Protein 6XF9 (pdb70)

InterPro domains:
  IPR002597 Herpesvirus major envelope glycoprotein [PF01673] (125-219)
  IPR002597 Herpesvirus major envelope glycoprotein [PF01673] (340-540)
  IPR002597 Herpesvirus major envelope glycoprotein [PS51988] (80-545)

Secondary structure (DSSP, 8-state):
--SS-HHHHHHTHHHHHHHHHTTSPBS-GGGSS--HHHHHHHHHTSTTSPPHHHHHHHHTT---SHHHHHHHHHHHHHTS-SSHHHHHHHHHHHHHHHHHH-SS-GGGSS-BSTTSB-HHHHIIIIIIS-TTSB--GGGHHHHHHHHHHHHHHHHHHHHSB--TTT----SSSSS-TTS----SS-HHHHHHH-STTSPBPPPSHHHHHHHHHHSBSTT-----PPTTB-TTB-SGGGSTTSS--EETTEESS-HHHHHHHH-TTHHHHHHHHHHHHHHS--B---HHHHHHHHHHSTT--TT---HHHHHHHHHS-HHHHHIIIII-HHHHHHHHH--HHHHHBPPPHHHHHHHHHHHHTT-S-S--SS---HHHHHHHHHHHHHHSSB--HHHHHHHHHHHHHHHHHTT---S-HHHHHHH--/--SS-HHHHHHTHHHHHHHHHTTSPPS-GGGSS--HHHHHHHHHTSTTS--HHHHHHHHTT---SHHHHHHHHHHHHHTS-SSHHHHHHHHHHHHHHHHHH-SSSGGGSS-BSTTSB-HHHHHIIIIIS-TTSB--GGGHHHHHHHHHHHHHHHHHHHHSB---TTT---STTT-TTSPPP--S-HHHHHHH-STTSPBPPPSHHHHHHHHHHHBSTT-----PPSSS-TTBTTGGGSTTSS--EETTEESS-HHHHHHHH-TTHHHHHHHHHHHHHHT--BS--HHHHHHHHHHSTT--TT---HHHHHHHHHS-HHHHHIIIII-HHHHHHHHH--HHHHHBPPPHHHHHHHHHHHHTTGGGS--SS---HHHHHHHHHHHHHHTSB--HHHHHHHHHHHHHHHHHTT---S-HHHHHHH--/--SS-HHHHHHTHHHHHHHHHTTSPBS-GGGSS--HHHHHHHHHTSTTS--HHHHHHHHTT--HHHHHHHHHHHHHHHTS-SSHHHHHHHHHHHHHHHHHH-SS-GGGSS-BSTTSB-HHHHIIIIIIS-TTSB--GGGHHHHHHHHHHHHHHHHHHHHSB---TTT---SSSTT-TT-----SS-HHHHHHH-STTPPBPPPSHHHHHHHHHHHBS------PPTTB-TTB-SGGGSTTSS--EETTEESS-HHHHHHHH-TTHHHHHHHHHHHHHHT--B---HHHHHHHHHHSTT--TT--SHHHHHHHHHS-HHHHHIIIII-HHHHHHHHH--HHHHHBPPPHHHHHHHHHHHHTTTT-S--SS---HHHHHHHHHHHHHHTSB--HHHHHHHHHHHHHHHHHTT-----HHHHHHH--/--SS-HHHHHHTHHHHHHHHHTTSEESSGGGSS--HHHHHHHHHTSTTS--HHHHHHHHTT---SHHHHHHHHHHHHHTS-SSHHHHHHHHHHHHHHHHHH-SSSTTSSS-BSTTSB-HHHHHIIIIIS-TTSB--GGGHHHHHHHHHHHHHHHHHHHHSB---TTT----SSTTT-TTSPPP--S-HHHHHHH-STTPPBPPPSHHHHHHHHHHHBSTT-----PPTTEETTBTTGGGSTTSS--EETTEESS-HHHHHHHH-TTHHHHHHHHHHHHHHS--B---HHHHHHHHHHSTT--TT---HHHHHHHHHS-HHHHHIIIII-HHHHHHHHH--HHHHHBPPPHHHHHHHHHHHHTTTT-S--SS---HHHHHHHHHHHHHHHSB--HHHHHHHHHHHHHHHHHTT-----HHHHHHH--/--SS-HHHHHHTHHHHHHHHHTTSPBS-GGGSS--HHHHHHHHHTSTTS--HHHHHHHHTT---HHHHHHHHHHHHHHTS-SSHHHHHHHHHHHHHHHHHH-SS-GGGSS-BSTTSB-HHHHIIIIIIS-TTSB--GGGHHHHHHHHHHHHHHHHHHHHSB---TTT---SSSTT-SSSPPP-SS-HHHHHHH-STTPPBPPPSHHHHHHHHHHHBSTT-----PPSSB-TTBTTGGGSTTSS--EETTEESS-HHHHHHHHSTTHHHHHHHHHHHHHHS--B---HHHHHHHHHHSTT--TT---HHHHHHHHHS-HHHHHIIIII-HHHHHHHHH--HHHHHBPPPHHHHHHHHHHHHTT-S-S--SS---HHHHHHHHHHHHHHHSB--HHHHHHHHHHHHHHHHHTT---S-HHHHHHH--

GO terms:
  GO:0005515 protein binding (F, IPI)

Structure (mmCIF, N/CA/C/O backbone):
data_6XF9
#
_entry.id   6XF9
#
_cell.length_a   134.987
_cell.length_b   224.042
_cell.length_c   192.270
_cell.angle_alpha   90.000
_cell.angle_beta   90.000
_cell.angle_gamma   90.000
#
_symmetry.space_group_name_H-M   'C 2 2 21'
#
loop_
_entity.id
_entity.type
_entity.pdbx_description
1 polymer 'Packaging protein UL32'
2 non-polymer 'ZINC ION'
3 water water
#
loop_
_atom_site.group_PDB
_atom_site.id
_atom_site.type_symbol
_atom_site.label_atom_id
_atom_site.label_alt_id
_atom_site.label_comp_id
_atom_site.label_asym_id
_atom_site.label_entity_id
_atom_site.label_seq_id
_atom_site.pdbx_PDB_ins_code
_atom_site.Cartn_x
_atom_site.Cartn_y
_atom_site.Cartn_z
_atom_site.occupancy
_atom_site.B_iso_or_equiv
_atom_site.auth_seq_id
_atom_site.auth_comp_id
_atom_site.auth_asym_id
_atom_site.auth_atom_id
_atom_site.pdbx_PDB_model_num
ATOM 1 N N . PHE A 1 2 ? -44.17500 123.93900 -17.23000 1.000 78.61673 2 PHE A N 1
ATOM 2 C CA . PHE A 1 2 ? -44.73500 123.21300 -18.34600 1.000 75.69317 2 PHE A CA 1
ATOM 3 C C . PHE A 1 2 ? -45.86300 122.33300 -17.95200 1.000 73.45762 2 PHE A C 1
ATOM 4 O O . PHE A 1 2 ? -45.71400 121.47700 -17.17500 1.000 73.16413 2 PHE A O 1
ATOM 12 N N . VAL A 1 3 ? -46.97700 122.51800 -18.57600 1.000 63.84687 3 VAL A N 1
ATOM 13 C CA . VAL A 1 3 ? -48.19200 121.76300 -18.26400 1.000 61.99274 3 VAL A CA 1
ATOM 14 C C . VAL A 1 3 ? -48.84400 121.09900 -19.48500 1.000 59.53516 3 VAL A C 1
ATOM 15 O O . VAL A 1 3 ? -49.06800 121.75200 -20.51300 1.000 59.51796 3 VAL A O 1
ATOM 19 N N . PRO A 1 4 ? -49.18200 119.81300 -19.40900 1.000 57.69862 4 PRO A N 1
ATOM 20 C CA . PRO A 1 4 ? -49.80400 119.12400 -20.54800 1.000 55.54249 4 PRO A CA 1
ATOM 21 C C . PRO A 1 4 ? -51.25400 119.53300 -20.75900 1.000 54.98342 4 PRO A C 1
ATOM 22 O O . PRO A 1 4 ? -51.84000 120.27300 -19.97200 1.000 56.21318 4 PRO A O 1
ATOM 26 N N . TRP A 1 5 ? -51.82800 119.01900 -21.85600 1.000 50.79926 5 TRP A N 1
ATOM 27 C CA . TRP A 1 5 ? -53.23200 119.24300 -22.23100 1.000 50.22260 5 TRP A CA 1
ATOM 28 C C . TRP A 1 5 ? -53.54600 120.70800 -22.48200 1.000 51.69599 5 TRP A C 1
ATOM 29 O O . TRP A 1 5 ? -54.62700 121.19700 -22.16000 1.000 52.28808 5 TRP A O 1
ATOM 40 N N . GLN A 1 6 ? -52.66900 121.39200 -23.18400 1.000 57.92249 6 GLN A N 1
ATOM 41 C CA . GLN A 1 6 ? -52.91500 122.78600 -23.50600 1.000 59.26116 6 GLN A CA 1
ATOM 42 C C . GLN A 1 6 ? -53.14700 122.93600 -24.98800 1.000 59.51673 6 GLN A C 1
ATOM 43 O O . GLN A 1 6 ? -52.25300 122.65100 -25.79600 1.000 59.88847 6 GLN A O 1
ATOM 49 N N . LEU A 1 7 ? -54.35200 123.40600 -25.33100 1.000 42.51782 7 LEU A N 1
ATOM 50 C CA . LEU A 1 7 ? -54.68000 123.67800 -26.72100 1.000 42.37989 7 LEU A CA 1
ATOM 51 C C . LEU A 1 7 ? -53.54900 124.40600 -27.41300 1.000 43.69108 7 LEU A C 1
ATOM 52 O O . LEU A 1 7 ? -53.19900 124.08300 -28.54800 1.000 43.19721 7 LEU A O 1
ATOM 57 N N . GLY A 1 8 ? -52.92900 125.35800 -26.71500 1.000 56.39649 8 GLY A N 1
ATOM 58 C CA . GLY A 1 8 ? -51.82100 126.09300 -27.29600 1.000 57.42342 8 GLY A CA 1
ATOM 59 C C . GLY A 1 8 ? -50.70200 125.19500 -27.77100 1.000 57.29839 8 GLY A C 1
ATOM 60 O O . GLY A 1 8 ? -50.07400 125.46800 -28.79700 1.000 58.43479 8 GLY A O 1
ATOM 61 N N . THR A 1 9 ? -50.41900 124.12200 -27.02500 1.000 59.46875 9 THR A N 1
ATOM 62 C CA . THR A 1 9 ? -49.33500 123.22300 -27.41800 1.000 59.10071 9 THR A CA 1
ATOM 63 C C . THR A 1 9 ? -49.65300 122.53700 -28.74200 1.000 59.66540 9 THR A C 1
ATOM 64 O O . THR A 1 9 ? -48.75300 122.29200 -29.56000 1.000 60.39511 9 THR A O 1
ATOM 68 N N . ILE A 1 10 ? -50.92700 122.19400 -28.95500 1.000 58.33193 10 ILE A N 1
ATOM 69 C CA . ILE A 1 10 ? -51.31800 121.54300 -30.19900 1.000 58.13295 10 ILE A CA 1
ATOM 70 C C . ILE A 1 10 ? -51.12900 122.48800 -31.37400 1.000 60.33408 10 ILE A C 1
ATOM 71 O O . ILE A 1 10 ? -50.36100 122.19600 -32.30500 1.000 60.72051 10 ILE A O 1
ATOM 76 N N . THR A 1 11 ? -51.77200 123.67000 -31.31200 1.000 66.18324 11 THR A N 1
ATOM 77 C CA . THR A 1 11 ? -51.68800 124.61400 -32.42600 1.000 65.76931 11 THR A CA 1
ATOM 78 C C . THR A 1 11 ? -50.24800 125.06300 -32.64600 1.000 67.29808 11 THR A C 1
ATOM 79 O O . THR A 1 11 ? -49.83900 125.27600 -33.79000 1.000 67.35924 11 THR A O 1
ATOM 83 N N . ARG A 1 12 ? -49.45700 125.19000 -31.58000 1.000 66.86608 12 ARG A N 1
ATOM 84 C CA . ARG A 1 12 ? -48.06100 125.57400 -31.76600 1.000 67.52448 12 ARG A CA 1
ATOM 85 C C . ARG A 1 12 ? -47.31700 124.56600 -32.62700 1.000 67.69802 12 ARG A C 1
ATOM 86 O O . ARG A 1 12 ? -46.45200 124.94500 -33.42000 1.000 68.38778 12 ARG A O 1
ATOM 94 N N . HIS A 1 13 ? -47.64100 123.27700 -32.49300 1.000 65.61447 13 HIS A N 1
ATOM 95 C CA . HIS A 1 13 ? -46.95600 122.22000 -33.23200 1.000 65.61826 13 HIS A CA 1
ATOM 96 C C . HIS A 1 13 ? -47.78400 121.61900 -34.36400 1.000 64.59316 13 HIS A C 1
ATOM 97 O O . HIS A 1 13 ? -47.48900 120.50200 -34.80600 1.000 64.11343 13 HIS A O 1
ATOM 104 N N . ARG A 1 14 ? -48.65900 122.39100 -34.93500 1.000 68.26201 14 ARG A N 1
ATOM 105 C CA . ARG A 1 14 ? -49.51000 121.92100 -35.96200 1.000 65.62003 14 ARG A CA 1
ATOM 106 C C . ARG A 1 14 ? -48.71600 121.38300 -37.11300 1.000 65.64448 14 ARG A C 1
ATOM 107 O O . ARG A 1 14 ? -49.17000 120.54200 -37.81600 1.000 63.78729 14 ARG A O 1
ATOM 115 N N . ASP A 1 15 ? -47.52100 121.87900 -37.31300 1.000 78.03985 15 ASP A N 1
ATOM 116 C CA . ASP A 1 15 ? -46.67200 121.40000 -38.40400 1.000 78.11314 15 ASP A CA 1
ATOM 117 C C . ASP A 1 15 ? -46.30100 119.93300 -38.19200 1.000 77.78168 15 ASP A C 1
ATOM 118 O O . ASP A 1 15 ? -46.59300 119.07800 -39.03800 1.000 76.16979 15 ASP A O 1
ATOM 120 N N . GLU A 1 16 ? -45.67500 119.61300 -37.05700 1.000 80.33911 16 GLU A N 1
ATOM 121 C CA . GLU A 1 16 ? -45.34000 118.21800 -36.78300 1.000 79.92577 16 GLU A CA 1
ATOM 122 C C . GLU A 1 16 ? -46.59400 117.36000 -36.66700 1.000 76.82030 16 GLU A C 1
ATOM 123 O O . GLU A 1 16 ? -46.62600 116.22300 -37.15500 1.000 75.01639 16 GLU A O 1
ATOM 129 N N . LEU A 1 17 ? -47.64600 117.89200 -36.03700 1.000 55.41743 17 LEU A N 1
ATOM 130 C CA . LEU A 1 17 ? -48.86500 117.11200 -35.83800 1.000 52.16818 17 LEU A CA 1
ATOM 131 C C . LEU A 1 17 ? -49.54000 116.76900 -37.15900 1.000 50.24709 17 LEU A C 1
ATOM 132 O O . LEU A 1 17 ? -50.23100 115.74700 -37.24700 1.000 48.44984 17 LEU A O 1
ATOM 137 N N . GLN A 1 18 ? -49.37800 117.61600 -38.17900 1.000 65.97344 18 GLN A N 1
ATOM 138 C CA . GLN A 1 18 ? -49.85500 117.27800 -39.52200 1.000 65.07177 18 GLN A CA 1
ATOM 139 C C . GLN A 1 18 ? -49.14400 116.06100 -40.11000 1.000 64.78717 18 GLN A C 1
ATOM 140 O O . GLN A 1 18 ? -49.76500 115.25900 -40.81800 1.000 63.83564 18 GLN A O 1
ATOM 146 N N . LYS A 1 19 ? -47.84600 115.90000 -39.85000 1.000 62.33015 19 LYS A N 1
ATOM 147 C CA . LYS A 1 19 ? -47.19000 114.71100 -40.38400 1.000 62.07609 19 LYS A CA 1
ATOM 148 C C . LYS A 1 19 ? -47.75900 113.46200 -39.70600 1.000 60.43576 19 LYS A C 1
ATOM 149 O O . LYS A 1 19 ? -48.05300 112.46300 -40.37800 1.000 59.66903 19 LYS A O 1
ATOM 155 N N . LEU A 1 20 ? -48.02700 113.55200 -38.38700 1.000 59.49380 20 LEU A N 1
ATOM 156 C CA . LEU A 1 20 ? -48.62200 112.45300 -37.61900 1.000 57.53441 20 LEU A CA 1
ATOM 157 C C . LEU A 1 20 ? -50.07200 112.19300 -37.99800 1.000 56.39755 20 LEU A C 1
ATOM 158 O O . LEU A 1 20 ? -50.49800 111.03200 -38.05000 1.000 55.67130 20 LEU A O 1
ATOM 163 N N . LEU A 1 21 ? -50.87700 113.24500 -38.15500 1.000 47.04739 21 LEU A N 1
ATOM 164 C CA . LEU A 1 21 ? -52.25300 113.02400 -38.57400 1.000 46.53629 21 LEU A CA 1
ATOM 165 C C . LEU A 1 21 ? -52.30000 112.38600 -39.94900 1.000 47.34754 21 LEU A C 1
ATOM 166 O O . LEU A 1 21 ? -53.09600 111.47100 -40.18900 1.000 47.24260 21 LEU A O 1
ATOM 171 N N . ALA A 1 22 ? -51.43800 112.84400 -40.86600 1.000 59.28970 22 ALA A N 1
ATOM 172 C CA . ALA A 1 22 ? -51.43400 112.29000 -42.21800 1.000 59.91176 22 ALA A CA 1
ATOM 173 C C . ALA A 1 22 ? -51.04200 110.82100 -42.20900 1.000 59.28408 22 ALA A C 1
ATOM 174 O O . ALA A 1 22 ? -51.64800 110.00300 -42.91100 1.000 59.80890 22 ALA A O 1
ATOM 176 N N . ALA A 1 23 ? -50.03200 110.46500 -41.42400 1.000 53.64005 23 ALA A N 1
ATOM 177 C CA . ALA A 1 23 ? -49.64300 109.06900 -41.31200 1.000 53.21546 23 ALA A CA 1
ATOM 178 C C . ALA A 1 23 ? -50.64400 108.22500 -40.54100 1.000 52.52241 23 ALA A C 1
ATOM 179 O O . ALA A 1 23 ? -50.39600 107.03400 -40.35200 1.000 52.75484 23 ALA A O 1
ATOM 181 N N . SER A 1 24 ? -51.75600 108.77300 -40.07100 1.000 48.28923 24 SER A N 1
ATOM 182 C CA . SER A 1 24 ? -52.67000 108.00100 -39.25100 1.000 47.93613 24 SER A CA 1
ATOM 183 C C . SER A 1 24 ? -53.98800 107.73600 -39.94500 1.000 48.92837 24 SER A C 1
ATOM 184 O O . SER A 1 24 ? -54.95200 107.32900 -39.28500 1.000 49.54862 24 SER A O 1
ATOM 187 N N . LEU A 1 25 ? -54.06600 107.95900 -41.24600 1.000 50.62283 25 LEU A N 1
ATOM 188 C CA . LEU A 1 25 ? -55.28300 107.64000 -41.96500 1.000 51.90535 25 LEU A CA 1
ATOM 189 C C . LEU A 1 25 ? -55.15700 106.29600 -42.65000 1.000 52.77887 25 LEU A C 1
ATOM 190 O O . LEU A 1 25 ? -54.06200 105.84600 -42.99700 1.000 52.23834 25 LEU A O 1
ATOM 195 N N . LEU A 1 26 ? -56.30200 105.67300 -42.86800 1.000 52.16764 26 LEU A N 1
ATOM 196 C CA . LEU A 1 26 ? -56.16000 104.38300 -43.50000 1.000 53.03577 26 LEU A CA 1
ATOM 197 C C . LEU A 1 26 ? -55.98000 104.58500 -45.00400 1.000 53.66726 26 LEU A C 1
ATOM 198 O O . LEU A 1 26 ? -56.34300 105.63900 -45.53700 1.000 53.93191 26 LEU A O 1
ATOM 203 N N . PRO A 1 27 ? -55.35700 103.62000 -45.69600 1.000 55.57788 27 PRO A N 1
ATOM 204 C CA . PRO A 1 27 ? -55.24500 103.70200 -47.16400 1.000 56.67177 27 PRO A CA 1
ATOM 205 C C . PRO A 1 27 ? -56.60500 103.59800 -47.83100 1.000 58.48488 27 PRO A C 1
ATOM 206 O O . PRO A 1 27 ? -57.45600 102.80100 -47.41500 1.000 59.35138 27 PRO A O 1
ATOM 210 N N . GLU A 1 28 ? -56.79900 104.39900 -48.89100 1.000 59.46247 28 GLU A N 1
ATOM 211 C CA . GLU A 1 28 ? -58.12700 104.47800 -49.50300 1.000 61.24983 28 GLU A CA 1
ATOM 212 C C . GLU A 1 28 ? -58.50600 103.15100 -50.16400 1.000 62.74218 28 GLU A C 1
ATOM 213 O O . GLU A 1 28 ? -59.61600 102.63600 -49.95700 1.000 63.53679 28 GLU A O 1
ATOM 215 N N . HIS A 1 29 ? -57.58600 102.54800 -50.92100 1.000 72.54486 29 HIS A N 1
ATOM 216 C CA . HIS A 1 29 ? -57.85900 101.29700 -51.63400 1.000 74.00122 29 HIS A CA 1
ATOM 217 C C . HIS A 1 29 ? -56.76900 100.29500 -51.28600 1.000 73.13241 29 HIS A C 1
ATOM 218 O O . HIS A 1 29 ? -55.84200 100.06600 -52.07600 1.000 73.92598 29 HIS A O 1
ATOM 225 N N . PRO A 1 30 ? -56.84800 99.67400 -50.10600 1.000 70.40040 30 PRO A N 1
ATOM 226 C CA . PRO A 1 30 ? -55.76300 98.76800 -49.68900 1.000 69.37782 30 PRO A CA 1
ATOM 227 C C . PRO A 1 30 ? -55.63100 97.55600 -50.58800 1.000 71.30466 30 PRO A C 1
ATOM 228 O O . PRO A 1 30 ? -54.51200 97.07000 -50.80300 1.000 71.20320 30 PRO A O 1
ATOM 232 N N . GLU A 1 31 ? -56.74400 97.07300 -51.15100 1.000 78.55970 31 GLU A N 1
ATOM 233 C CA . GLU A 1 31 ? -56.74000 95.85500 -51.95800 1.000 80.52233 31 GLU A CA 1
ATOM 234 C C . GLU A 1 31 ? -55.96000 96.01300 -53.26000 1.000 82.25727 31 GLU A C 1
ATOM 235 O O . GLU A 1 31 ? -55.65900 95.00200 -53.90800 1.000 84.07735 31 GLU A O 1
ATOM 241 N N . GLU A 1 32 ? -55.63600 97.24500 -53.65400 1.000 73.59655 32 GLU A N 1
ATOM 242 C CA . GLU A 1 32 ? -54.99000 97.54500 -54.92200 1.000 75.23911 32 GLU A CA 1
ATOM 243 C C . GLU A 1 32 ? -53.47800 97.71700 -54.83500 1.000 74.15997 32 GLU A C 1
ATOM 244 O O . GLU A 1 32 ? -52.86000 98.03200 -55.85400 1.000 75.78076 32 GLU A O 1
ATOM 250 N N . SER A 1 33 ? -52.87300 97.59300 -53.65400 1.000 74.46961 33 SER A N 1
ATOM 251 C CA . SER A 1 33 ? -51.41900 97.55600 -53.52200 1.000 73.46686 33 SER A CA 1
ATOM 252 C C . SER A 1 33 ? -51.00700 96.32000 -52.73900 1.000 72.77842 33 SER A C 1
ATOM 253 O O . SER A 1 33 ? -51.78200 95.78700 -51.94000 1.000 72.38326 33 SER A O 1
ATOM 256 N N . LEU A 1 34 ? -49.79900 95.82900 -53.01000 1.000 64.20742 34 LEU A N 1
ATOM 257 C CA . LEU A 1 34 ? -49.34000 94.63900 -52.29900 1.000 63.56264 34 LEU A CA 1
ATOM 258 C C . LEU A 1 34 ? -49.04300 94.93600 -50.83400 1.000 61.10781 34 LEU A C 1
ATOM 259 O O . LEU A 1 34 ? -49.11700 94.03600 -49.98800 1.000 60.55071 34 LEU A O 1
ATOM 264 N N . GLY A 1 35 ? -48.71700 96.18200 -50.51400 1.000 58.65734 35 GLY A N 1
ATOM 265 C CA . GLY A 1 35 ? -48.45400 96.57100 -49.14500 1.000 56.53699 35 GLY A CA 1
ATOM 266 C C . GLY A 1 35 ? -48.47000 98.07800 -49.05400 1.000 55.70754 35 GLY A C 1
ATOM 267 O O . GLY A 1 35 ? -48.71500 98.77600 -50.04200 1.000 56.77893 35 GLY A O 1
ATOM 268 N N . ASN A 1 36 ? -48.17900 98.57400 -47.84600 1.000 72.55256 36 ASN A N 1
ATOM 269 C CA . ASN A 1 36 ? -48.16300 100.00700 -47.55100 1.000 71.72978 36 ASN A CA 1
ATOM 270 C C . ASN A 1 36 ? -47.19600 100.25000 -46.39100 1.000 70.95839 36 ASN A C 1
ATOM 271 O O . ASN A 1 36 ? -47.31100 99.59800 -45.34000 1.000 70.69581 36 ASN A O 1
ATOM 276 N N . PRO A 1 37 ? -46.22900 101.16100 -46.53300 1.000 54.46531 37 PRO A N 1
ATOM 277 C CA . PRO A 1 37 ? -45.24400 101.32700 -45.45800 1.000 54.19094 37 PRO A CA 1
ATOM 278 C C . PRO A 1 37 ? -45.85300 101.76400 -44.13100 1.000 53.14000 37 PRO A C 1
ATOM 279 O O . PRO A 1 37 ? -45.28700 101.43700 -43.08100 1.000 53.39551 37 PRO A O 1
ATOM 283 N N . ILE A 1 38 ? -46.97300 102.49500 -44.12000 1.000 62.08138 38 ILE A N 1
ATOM 284 C CA . ILE A 1 38 ? -47.59800 102.83600 -42.84100 1.000 61.07293 38 ILE A CA 1
ATOM 285 C C . ILE A 1 38 ? -48.13100 101.58800 -42.15800 1.000 61.34927 38 ILE A C 1
ATOM 286 O O . ILE A 1 38 ? -47.74300 101.26900 -41.03000 1.000 61.53621 38 ILE A O 1
ATOM 291 N N . MET A 1 39 ? -48.99200 100.83300 -42.85200 1.000 64.58836 39 MET A N 1
ATOM 292 C CA . MET A 1 39 ? -49.57000 99.62400 -42.26500 1.000 64.90733 39 MET A CA 1
ATOM 293 C C . MET A 1 39 ? -48.49600 98.61400 -41.88600 1.000 65.59805 39 MET A C 1
ATOM 294 O O . MET A 1 39 ? -48.65500 97.87400 -40.91000 1.000 66.17003 39 MET A O 1
ATOM 299 N N . THR A 1 40 ? -47.40200 98.55300 -42.63700 1.000 50.51088 40 THR A N 1
ATOM 300 C CA . THR A 1 40 ? -46.33700 97.63300 -42.25300 1.000 51.49555 40 THR A CA 1
ATOM 301 C C . THR A 1 40 ? -45.69700 98.06300 -40.94900 1.000 51.44811 40 THR A C 1
ATOM 302 O O . THR A 1 40 ? -45.30200 97.21100 -40.14400 1.000 52.42800 40 THR A O 1
ATOM 306 N N . GLN A 1 41 ? -45.56200 99.38400 -40.73300 1.000 58.53388 41 GLN A N 1
ATOM 307 C CA . GLN A 1 41 ? -44.89100 99.88000 -39.53300 1.000 58.47356 41 GLN A CA 1
ATOM 308 C C . GLN A 1 41 ? -45.79600 99.77400 -38.31000 1.000 57.80915 41 GLN A C 1
ATOM 309 O O . GLN A 1 41 ? -45.38000 99.25500 -37.27000 1.000 58.68570 41 GLN A O 1
ATOM 315 N N . ILE A 1 42 ? -47.06000 100.17600 -38.42900 1.000 53.54746 42 ILE A N 1
ATOM 316 C CA . ILE A 1 42 ? -47.98500 99.98700 -37.31300 1.000 53.36610 42 ILE A CA 1
ATOM 317 C C . ILE A 1 42 ? -48.04600 98.51900 -36.92800 1.000 54.81825 42 ILE A C 1
ATOM 318 O O . ILE A 1 42 ? -47.93700 98.15200 -35.75400 1.000 55.80584 42 ILE A O 1
ATOM 323 N N . HIS A 1 43 ? -48.19000 97.65800 -37.92100 1.000 49.11874 43 HIS A N 1
ATOM 324 C CA . HIS A 1 43 ? -48.22500 96.22200 -37.69200 1.000 50.44864 43 HIS A CA 1
ATOM 325 C C . HIS A 1 43 ? -46.93800 95.72200 -37.05000 1.000 51.54365 43 HIS A C 1
ATOM 326 O O . HIS A 1 43 ? -46.96000 94.76200 -36.27800 1.000 52.95395 43 HIS A O 1
ATOM 333 N N . GLN A 1 44 ? -45.80200 96.34300 -37.35200 1.000 52.66214 44 GLN A N 1
ATOM 334 C CA . GLN A 1 44 ? -44.57700 95.93100 -36.67500 1.000 54.05463 44 GLN A CA 1
ATOM 335 C C . GLN A 1 44 ? -44.60300 96.34500 -35.21000 1.000 54.29508 44 GLN A C 1
ATOM 336 O O . GLN A 1 44 ? -44.08000 95.62900 -34.34700 1.000 55.92746 44 GLN A O 1
ATOM 342 N N . SER A 1 45 ? -45.18300 97.51500 -34.91200 1.000 46.55620 45 SER A N 1
ATOM 343 C CA . SER A 1 45 ? -45.24200 97.97100 -33.53000 1.000 46.46621 45 SER A CA 1
ATOM 344 C C . SER A 1 45 ? -46.11300 97.06300 -32.67400 1.000 47.64249 45 SER A C 1
ATOM 345 O O . SER A 1 45 ? -45.92800 97.01100 -31.45200 1.000 48.45671 45 SER A O 1
ATOM 348 N N . LEU A 1 46 ? -47.07900 96.36100 -33.28600 1.000 40.60183 46 LEU A N 1
ATOM 349 C CA . LEU A 1 46 ? -47.97400 95.45000 -32.58200 1.000 41.99730 46 LEU A CA 1
ATOM 350 C C . LEU A 1 46 ? -47.45900 94.01000 -32.57800 1.000 43.97480 46 LEU A C 1
ATOM 351 O O . LEU A 1 46 ? -48.23900 93.08400 -32.33600 1.000 44.96100 46 LEU A O 1
ATOM 356 N N . GLN A 1 47 ? -46.17600 93.79600 -32.82700 1.000 57.42938 47 GLN A N 1
ATOM 357 C CA . GLN A 1 47 ? -45.75500 92.41900 -32.63800 1.000 59.27053 47 GLN A CA 1
ATOM 358 C C . GLN A 1 47 ? -45.06100 92.29000 -31.28800 1.000 61.52450 47 GLN A C 1
ATOM 359 O O . GLN A 1 47 ? -44.22000 93.12800 -30.95200 1.000 61.49724 47 GLN A O 1
ATOM 365 N N . PRO A 1 48 ? -45.31600 91.24400 -30.49100 1.000 50.52464 48 PRO A N 1
ATOM 366 C CA . PRO A 1 48 ? -44.97300 91.32700 -29.05600 1.000 51.36755 48 PRO A CA 1
ATOM 367 C C . PRO A 1 48 ? -43.50200 91.56100 -28.76200 1.000 52.18247 48 PRO A C 1
ATOM 368 O O . PRO A 1 48 ? -43.17900 92.13400 -27.71000 1.000 52.37788 48 PRO A O 1
ATOM 372 N N . SER A 1 49 ? -42.59500 91.17400 -29.65300 1.000 54.12381 49 SER A N 1
ATOM 373 C CA . SER A 1 49 ? -41.17400 91.33600 -29.37600 1.000 55.11940 49 SER A CA 1
ATOM 374 C C . SER A 1 49 ? -40.56800 92.49800 -30.12100 1.000 54.46626 49 SER A C 1
ATOM 375 O O . SER A 1 49 ? -39.33700 92.61700 -30.14900 1.000 55.63231 49 SER A O 1
ATOM 378 N N . SER A 1 50 ? -41.40300 93.38400 -30.69300 1.000 48.21546 50 SER A N 1
ATOM 379 C CA . SER A 1 50 ? -40.85800 94.59900 -31.25400 1.000 47.16894 50 SER A CA 1
ATOM 380 C C . SER A 1 50 ? -40.53800 95.56400 -30.12300 1.000 47.91207 50 SER A C 1
ATOM 381 O O . SER A 1 50 ? -41.17000 95.52500 -29.06500 1.000 47.95428 50 SER A O 1
ATOM 384 N N . PRO A 1 51 ? -39.53600 96.41200 -30.29800 1.000 53.19379 51 PRO A N 1
ATOM 385 C CA . PRO A 1 51 ? -39.25200 97.40700 -29.26900 1.000 53.67542 51 PRO A CA 1
ATOM 386 C C . PRO A 1 51 ? -40.39500 98.40400 -29.19900 1.000 50.78490 51 PRO A C 1
ATOM 387 O O . PRO A 1 51 ? -41.24400 98.48300 -30.09500 1.000 48.40245 51 PRO A O 1
ATOM 391 N N . CYS A 1 52 ? -40.45200 99.11200 -28.07200 1.000 53.74307 52 CYS A N 1
ATOM 392 C CA . CYS A 1 52 ? -41.33900 100.25500 -27.95700 1.000 50.72954 52 CYS A CA 1
ATOM 393 C C . CYS A 1 52 ? -40.62200 101.44800 -28.57200 1.000 50.49707 52 CYS A C 1
ATOM 394 O O . CYS A 1 52 ? -39.54600 101.83000 -28.11000 1.000 52.82920 52 CYS A O 1
ATOM 397 N N . ARG A 1 53 ? -41.15800 102.00700 -29.64500 1.000 52.86419 53 ARG A N 1
ATOM 398 C CA . ARG A 1 53 ? -40.41000 103.07500 -30.29400 1.000 55.42468 53 ARG A CA 1
ATOM 399 C C . ARG A 1 53 ? -40.22100 104.27200 -29.36500 1.000 56.07147 53 ARG A C 1
ATOM 400 O O . ARG A 1 53 ? -39.14100 104.87800 -29.34300 1.000 60.65879 53 ARG A O 1
ATOM 408 N N . VAL A 1 54 ? -41.22100 104.58200 -28.53000 1.000 41.50629 54 VAL A N 1
ATOM 409 C CA . VAL A 1 54 ? -41.08200 105.72400 -27.62500 1.000 41.59839 54 VAL A CA 1
ATOM 410 C C . VAL A 1 54 ? -40.05600 105.42800 -26.53600 1.000 45.22481 54 VAL A C 1
ATOM 411 O O . VAL A 1 54 ? -39.24500 106.28900 -26.18700 1.000 48.32958 54 VAL A O 1
ATOM 415 N N . CYS A 1 55 ? -40.06800 104.21800 -25.97300 1.000 42.17159 55 CYS A N 1
ATOM 416 C CA . CYS A 1 55 ? -38.99800 103.85700 -25.04800 1.000 46.42282 55 CYS A CA 1
ATOM 417 C C . CYS A 1 55 ? -37.63700 103.94100 -25.71900 1.000 52.74864 55 CYS A C 1
ATOM 418 O O . CYS A 1 55 ? -36.64700 104.26100 -25.06000 1.000 56.38277 55 CYS A O 1
ATOM 421 N N . GLN A 1 56 ? -37.55800 103.61200 -27.01500 1.000 52.09387 56 GLN A N 1
ATOM 422 C CA . GLN A 1 56 ? -36.27700 103.63900 -27.72700 1.000 58.09114 56 GLN A CA 1
ATOM 423 C C . GLN A 1 56 ? -35.83200 105.06700 -28.01100 1.000 60.19440 56 GLN A C 1
ATOM 424 O O . GLN A 1 56 ? -34.63700 105.37700 -27.96200 1.000 65.84768 56 GLN A O 1
ATOM 430 N N . LEU A 1 57 ? -36.77800 105.94700 -28.32500 1.000 52.42803 57 LEU A N 1
ATOM 431 C CA . LEU A 1 57 ? -36.44800 107.35900 -28.45700 1.000 54.68761 57 LEU A CA 1
ATOM 432 C C . LEU A 1 57 ? -35.84400 107.89500 -27.16400 1.000 55.64223 57 LEU A C 1
ATOM 433 O O . LEU A 1 57 ? -34.74000 108.45800 -27.17200 1.000 59.44967 57 LEU A O 1
ATOM 438 N N . LEU A 1 58 ? -36.52300 107.65500 -26.02800 1.000 57.83807 58 LEU A N 1
ATOM 439 C CA . LEU A 1 58 ? -36.09700 108.25200 -24.76300 1.000 57.31639 58 LEU A CA 1
ATOM 440 C C . LEU A 1 58 ? -34.71000 107.77700 -24.34900 1.000 62.04326 58 LEU A C 1
ATOM 441 O O . LEU A 1 58 ? -33.83300 108.59800 -24.05900 1.000 64.17524 58 LEU A O 1
ATOM 446 N N . PHE A 1 59 ? -34.45700 106.46500 -24.38700 1.000 59.06135 59 PHE A N 1
ATOM 447 C CA . PHE A 1 59 ? -33.13800 106.00300 -23.95900 1.000 63.05690 59 PHE A CA 1
ATOM 448 C C . PHE A 1 59 ? -32.03100 106.55300 -24.83500 1.000 67.00115 59 PHE A C 1
ATOM 449 O O . PHE A 1 59 ? -30.96000 106.91600 -24.33600 1.000 68.85747 59 PHE A O 1
ATOM 457 N N . SER A 1 60 ? -32.25400 106.59000 -26.14500 1.000 66.17154 60 SER A N 1
ATOM 458 C CA . SER A 1 60 ? -31.26700 107.18700 -27.03000 1.000 69.03698 60 SER A CA 1
ATOM 459 C C . SER A 1 60 ? -30.96400 108.62600 -26.62100 1.000 67.98976 60 SER A C 1
ATOM 460 O O . SER A 1 60 ? -29.84000 109.10200 -26.81700 1.000 69.95201 60 SER A O 1
ATOM 463 N N . LEU A 1 61 ? -31.96100 109.34000 -26.07400 1.000 76.76165 61 LEU A N 1
ATOM 464 C CA . LEU A 1 61 ? -31.81000 110.71900 -25.62400 1.000 75.33585 61 LEU A CA 1
ATOM 465 C C . LEU A 1 61 ? -31.21700 110.83400 -24.21500 1.000 75.36132 61 LEU A C 1
ATOM 466 O O . LEU A 1 61 ? -31.50600 111.82400 -23.53700 1.000 73.39899 61 LEU A O 1
ATOM 471 N N . VAL A 1 62 ? -30.78500 109.73700 -23.64000 1.000 84.44683 62 VAL A N 1
ATOM 472 C CA . VAL A 1 62 ? -30.32800 109.83900 -22.27400 1.000 83.99437 62 VAL A CA 1
ATOM 473 C C . VAL A 1 62 ? -28.99100 109.20800 -22.13400 1.000 87.61972 62 VAL A C 1
ATOM 474 O O . VAL A 1 62 ? -28.57400 108.87500 -21.02500 1.000 88.46145 62 VAL A O 1
ATOM 478 N N . ARG A 1 63 ? -28.29300 109.02400 -23.24100 1.000 88.97558 63 ARG A N 1
ATOM 479 C CA . ARG A 1 63 ? -27.08800 108.34800 -23.02900 1.000 91.36594 63 ARG A CA 1
ATOM 480 C C . ARG A 1 63 ? -25.98400 109.28100 -23.45400 1.000 93.38217 63 ARG A C 1
ATOM 481 O O . ARG A 1 63 ? -25.23800 109.77600 -22.61900 1.000 94.22165 63 ARG A O 1
ATOM 489 N N . PRO A 1 68 ? -30.67800 116.76900 -19.56300 1.000 97.47339 68 PRO A N 1
ATOM 490 C CA . PRO A 1 68 ? -30.86500 117.93500 -18.71300 1.000 98.75586 68 PRO A CA 1
ATOM 491 C C . PRO A 1 68 ? -31.21700 117.51500 -17.36100 1.000 98.13175 68 PRO A C 1
ATOM 492 O O . PRO A 1 68 ? -30.74000 116.48800 -16.95100 1.000 98.30182 68 PRO A O 1
ATOM 496 N N . MET A 1 69 ? -31.99800 118.32200 -16.66600 1.000 119.00763 69 MET A N 1
ATOM 497 C CA . MET A 1 69 ? -32.37700 118.00900 -15.30200 1.000 118.93120 69 MET A CA 1
ATOM 498 C C . MET A 1 69 ? -33.87800 117.99900 -15.07500 1.000 114.26775 69 MET A C 1
ATOM 499 O O . MET A 1 69 ? -34.39900 117.19600 -14.33300 1.000 112.18958 69 MET A O 1
ATOM 504 N N . GLY A 1 70 ? -34.56800 118.88600 -15.77400 1.000 88.16862 70 GLY A N 1
ATOM 505 C CA . GLY A 1 70 ? -35.99600 119.05200 -15.66200 1.000 84.50981 70 GLY A CA 1
ATOM 506 C C . GLY A 1 70 ? -36.73500 118.24200 -16.68600 1.000 79.50763 70 GLY A C 1
ATOM 507 O O . GLY A 1 70 ? -37.90900 118.39300 -16.86200 1.000 76.32573 70 GLY A O 1
ATOM 508 N N . PHE A 1 71 ? -36.01000 117.44000 -17.43600 1.000 67.71998 71 PHE A N 1
ATOM 509 C CA . PHE A 1 71 ? -36.61600 116.59000 -18.39400 1.000 64.99937 71 PHE A CA 1
ATOM 510 C C . PHE A 1 71 ? -37.43600 115.61800 -17.62700 1.000 62.34020 71 PHE A C 1
ATOM 511 O O . PHE A 1 71 ? -38.57500 115.42900 -17.90600 1.000 58.86841 71 PHE A O 1
ATOM 519 N N . PHE A 1 72 ? -36.88900 115.07700 -16.56600 1.000 79.19652 72 PHE A N 1
ATOM 520 C CA . PHE A 1 72 ? -37.71600 114.04500 -15.97700 1.000 76.52068 72 PHE A CA 1
ATOM 521 C C . PHE A 1 72 ? -38.97700 114.64500 -15.37300 1.000 73.23444 72 PHE A C 1
ATOM 522 O O . PHE A 1 72 ? -40.01400 113.97500 -15.31700 1.000 70.34450 72 PHE A O 1
ATOM 530 N N . GLU A 1 73 ? -38.94100 115.91500 -14.97300 1.000 78.06321 73 GLU A N 1
ATOM 531 C CA . GLU A 1 73 ? -40.14800 116.47700 -14.38700 1.000 77.01367 73 GLU A CA 1
ATOM 532 C C . GLU A 1 73 ? -41.18000 116.81500 -15.44600 1.000 73.71010 73 GLU A C 1
ATOM 533 O O . GLU A 1 73 ? -42.38600 116.70300 -15.19200 1.000 71.34767 73 GLU A O 1
ATOM 539 N N . ASP A 1 74 ? -40.75000 117.19700 -16.64600 1.000 66.62915 74 ASP A N 1
ATOM 540 C CA . ASP A 1 74 ? -41.77000 117.44100 -17.65600 1.000 63.89166 74 ASP A CA 1
ATOM 541 C C . ASP A 1 74 ? -42.29300 116.13200 -18.22200 1.000 60.06586 74 ASP A C 1
ATOM 542 O O . ASP A 1 74 ? -43.50900 115.98600 -18.41900 1.000 57.49891 74 ASP A O 1
ATOM 547 N N . TYR A 1 75 ? -41.40300 115.15400 -18.44700 1.000 58.75891 75 TYR A N 1
ATOM 548 C CA . TYR A 1 75 ? -41.86600 113.85900 -18.93800 1.000 57.39973 75 TYR A CA 1
ATOM 549 C C . TYR A 1 75 ? -42.78700 113.19100 -17.93200 1.000 54.75035 75 TYR A C 1
ATOM 550 O O . TYR A 1 75 ? -43.84400 112.67200 -18.30600 1.000 52.35685 75 TYR A O 1
ATOM 559 N N . ALA A 1 76 ? -42.42600 113.22100 -16.64600 1.000 50.66533 76 ALA A N 1
ATOM 560 C CA . ALA A 1 76 ? -43.26800 112.58500 -15.64500 1.000 48.96300 76 ALA A CA 1
ATOM 561 C C . ALA A 1 76 ? -44.63800 113.25200 -15.54600 1.000 47.79729 76 ALA A C 1
ATOM 562 O O . ALA A 1 76 ? -45.59700 112.62800 -15.07800 1.000 46.52644 76 ALA A O 1
ATOM 564 N N . CYS A 1 77 ? -44.74500 114.53000 -15.92100 1.000 61.92101 77 CYS A N 1
ATOM 565 C CA . CYS A 1 77 ? -46.04500 115.19800 -15.93700 1.000 60.95087 77 CYS A CA 1
ATOM 566 C C . CYS A 1 77 ? -46.91400 114.69500 -17.08200 1.000 58.33812 77 CYS A C 1
ATOM 567 O O . CYS A 1 77 ? -48.14600 114.56400 -16.93600 1.000 56.99727 77 CYS A O 1
ATOM 570 N N . LEU A 1 78 ? -46.29900 114.51700 -18.26000 1.000 54.97981 78 LEU A N 1
ATOM 571 C CA . LEU A 1 78 ? -46.99900 113.90900 -19.38100 1.000 52.52830 78 LEU A CA 1
ATOM 572 C C . LEU A 1 78 ? -47.52800 112.53900 -18.98700 1.000 51.06712 78 LEU A C 1
ATOM 573 O O . LEU A 1 78 ? -48.72900 112.25700 -19.11300 1.000 49.91789 78 LEU A O 1
ATOM 578 N N . CYS A 1 79 ? -46.65100 111.70300 -18.42400 1.000 49.51370 79 CYS A N 1
ATOM 579 C CA . CYS A 1 79 ? -47.05200 110.38000 -17.96100 1.000 49.14596 79 CYS A CA 1
ATOM 580 C C . CYS A 1 79 ? -48.19700 110.45500 -16.93700 1.000 48.48433 79 CYS A C 1
ATOM 581 O O . CYS A 1 79 ? -49.16200 109.68100 -17.01700 1.000 47.91114 79 CYS A O 1
ATOM 584 N N . PHE A 1 80 ? -48.10600 111.36300 -15.95900 1.000 44.42441 80 PHE A N 1
ATOM 585 C CA . PHE A 1 80 ? -49.18600 111.51700 -14.98100 1.000 44.76224 80 PHE A CA 1
ATOM 586 C C . PHE A 1 80 ? -50.51100 111.92500 -15.64300 1.000 43.57245 80 PHE A C 1
ATOM 587 O O . PHE A 1 80 ? -51.57700 111.42300 -15.26400 1.000 43.38822 80 PHE A O 1
ATOM 595 N N . PHE A 1 81 ? -50.48500 112.85600 -16.60800 1.000 48.42194 81 PHE A N 1
ATOM 596 C CA . PHE A 1 81 ? -51.74100 113.25000 -17.25800 1.000 47.65165 81 PHE A CA 1
ATOM 597 C C . PHE A 1 81 ? -52.32000 112.10400 -18.07000 1.000 46.15835 81 PHE A C 1
ATOM 598 O O . PHE A 1 81 ? -53.54100 111.89300 -18.07600 1.000 46.24000 81 PHE A O 1
ATOM 606 N N . CYS A 1 82 ? -51.46700 111.37000 -18.79100 1.000 44.12679 82 CYS A N 1
ATOM 607 C CA . CYS A 1 82 ? -51.94800 110.23700 -19.58000 1.000 43.56733 82 CYS A CA 1
ATOM 608 C C . CYS A 1 82 ? -52.61200 109.21000 -18.68100 1.000 44.32315 82 CYS A C 1
ATOM 609 O O . CYS A 1 82 ? -53.70100 108.69700 -18.98700 1.000 44.57868 82 CYS A O 1
ATOM 612 N N . LEU A 1 83 ? -51.97300 108.94200 -17.53800 1.000 38.38749 83 LEU A N 1
ATOM 613 C CA . LEU A 1 83 ? -52.48400 108.02500 -16.52800 1.000 39.80945 83 LEU A CA 1
ATOM 614 C C . LEU A 1 83 ? -53.89300 108.37000 -16.07500 1.000 40.38698 83 LEU A C 1
ATOM 615 O O . LEU A 1 83 ? -54.63300 107.47900 -15.65900 1.000 42.13300 83 LEU A O 1
ATOM 620 N N . TYR A 1 84 ? -54.29300 109.64000 -16.13200 1.000 38.25465 84 TYR A N 1
ATOM 621 C CA . TYR A 1 84 ? -55.64000 110.01900 -15.72200 1.000 39.07453 84 TYR A CA 1
ATOM 622 C C . TYR A 1 84 ? -56.47600 110.46400 -16.91200 1.000 38.63910 84 TYR A C 1
ATOM 623 O O . TYR A 1 84 ? -57.46400 111.19200 -16.76500 1.000 39.42490 84 TYR A O 1
ATOM 632 N N . ALA A 1 85 ? -56.11500 109.98300 -18.09600 1.000 37.56552 85 ALA A N 1
ATOM 633 C CA . ALA A 1 85 ? -56.83100 110.33800 -19.30100 1.000 37.60424 85 ALA A CA 1
ATOM 634 C C . ALA A 1 85 ? -57.40400 109.09900 -19.94800 1.000 38.75469 85 ALA A C 1
ATOM 635 O O . ALA A 1 85 ? -56.78400 108.03200 -19.90400 1.000 38.58766 85 ALA A O 1
ATOM 637 N N . PRO A 1 86 ? -58.57200 109.20700 -20.57000 1.000 41.21897 86 PRO A N 1
ATOM 638 C CA . PRO A 1 86 ? -59.15200 108.05900 -21.25500 1.000 42.93532 86 PRO A CA 1
ATOM 639 C C . PRO A 1 86 ? -58.33200 107.68700 -22.46900 1.000 41.91334 86 PRO A C 1
ATOM 640 O O . PRO A 1 86 ? -57.39200 108.37600 -22.86700 1.000 40.14015 86 PRO A O 1
ATOM 644 N N . HIS A 1 87 ? -58.52800 106.45500 -22.93700 1.000 37.43134 87 HIS A N 1
ATOM 645 C CA A HIS A 1 87 ? -58.01300 106.07700 -24.25100 0.500 36.96389 87 HIS A CA 1
ATOM 646 C CA B HIS A 1 87 ? -57.94700 106.08200 -24.29400 0.500 36.86008 87 HIS A CA 1
ATOM 647 C C . HIS A 1 87 ? -58.97400 106.47700 -25.51800 1.000 39.46779 87 HIS A C 1
ATOM 648 O O . HIS A 1 87 ? -60.15800 106.10900 -25.72000 1.000 43.03162 87 HIS A O 1
ATOM 661 N N . CYS A 1 88 ? -58.48200 107.43200 -26.25700 1.000 44.57982 88 CYS A N 1
ATOM 662 C CA . CYS A 1 88 ? -59.31400 107.97300 -27.30700 1.000 46.94089 88 CYS A CA 1
ATOM 663 C C . CYS A 1 88 ? -58.39800 108.67200 -28.28500 1.000 45.63446 88 CYS A C 1
ATOM 664 O O . CYS A 1 88 ? -57.16700 108.58700 -28.17200 1.000 43.30318 88 CYS A O 1
ATOM 667 N N . TRP A 1 89 ? -58.99000 109.33700 -29.27500 1.000 47.65985 89 TRP A N 1
ATOM 668 C CA . TRP A 1 89 ? -58.14900 110.08500 -30.19900 1.000 47.27062 89 TRP A CA 1
ATOM 669 C C . TRP A 1 89 ? -57.53500 111.31200 -29.51900 1.000 46.28413 89 TRP A C 1
ATOM 670 O O . TRP A 1 89 ? -56.32500 111.56600 -29.65500 1.000 45.45587 89 TRP A O 1
ATOM 681 N N . THR A 1 90 ? -58.34700 112.06700 -28.76000 1.000 41.65985 90 THR A N 1
ATOM 682 C CA . THR A 1 90 ? -57.87300 113.31400 -28.15600 1.000 40.76282 90 THR A CA 1
ATOM 683 C C . THR A 1 90 ? -56.69600 113.07500 -27.21800 1.000 39.83697 90 THR A C 1
ATOM 684 O O . THR A 1 90 ? -55.73500 113.85000 -27.20500 1.000 39.44763 90 THR A O 1
ATOM 688 N N . SER A 1 91 ? -56.72700 111.99000 -26.44200 1.000 37.91060 91 SER A N 1
ATOM 689 C CA . SER A 1 91 ? -55.59400 111.74400 -25.56400 1.000 36.97563 91 SER A CA 1
ATOM 690 C C . SER A 1 91 ? -54.33700 111.40100 -26.33700 1.000 36.72697 91 SER A C 1
ATOM 691 O O . SER A 1 91 ? -53.24000 111.70900 -25.86600 1.000 36.57686 91 SER A O 1
ATOM 694 N N . THR A 1 92 ? -54.44700 110.72400 -27.48700 1.000 45.24030 92 THR A N 1
ATOM 695 C CA . THR A 1 92 ? -53.25000 110.46200 -28.29100 1.000 45.16772 92 THR A CA 1
ATOM 696 C C . THR A 1 92 ? -52.78200 111.72800 -28.98900 1.000 45.93242 92 THR A C 1
ATOM 697 O O . THR A 1 92 ? -51.57100 111.96500 -29.11500 1.000 46.34482 92 THR A O 1
ATOM 701 N N . MET A 1 93 ? -53.72600 112.54500 -29.47300 1.000 58.16339 93 MET A N 1
ATOM 702 C CA . MET A 1 93 ? -53.36400 113.85600 -30.01000 1.000 58.89846 93 MET A CA 1
ATOM 703 C C . MET A 1 93 ? -52.63100 114.68600 -28.96900 1.000 58.76852 93 MET A C 1
ATOM 704 O O . MET A 1 93 ? -51.49400 115.11400 -29.18900 1.000 59.86942 93 MET A O 1
ATOM 709 N N . ALA A 1 94 ? -53.23700 114.85000 -27.79100 1.000 49.17009 94 ALA A N 1
ATOM 710 C CA . ALA A 1 94 ? -52.64300 115.68100 -26.75200 1.000 49.07650 94 ALA A CA 1
ATOM 711 C C . ALA A 1 94 ? -51.27800 115.15200 -26.32300 1.000 49.25938 94 ALA A C 1
ATOM 712 O O . ALA A 1 94 ? -50.31900 115.91800 -26.20100 1.000 50.28106 94 ALA A O 1
ATOM 714 N N . ALA A 1 95 ? -51.16200 113.84500 -26.10100 1.000 42.62539 95 ALA A N 1
ATOM 715 C CA . ALA A 1 95 ? -49.86400 113.28400 -25.73300 1.000 42.91489 95 ALA A CA 1
ATOM 716 C C . ALA A 1 95 ? -48.82900 113.49100 -26.83200 1.000 44.69342 95 ALA A C 1
ATOM 717 O O . ALA A 1 95 ? -47.63700 113.58500 -26.54500 1.000 45.79908 95 ALA A O 1
ATOM 719 N N . ALA A 1 96 ? -49.25500 113.49700 -28.09900 1.000 51.77411 96 ALA A N 1
ATOM 720 C CA . ALA A 1 96 ? -48.34100 113.75900 -29.20900 1.000 53.83006 96 ALA A CA 1
ATOM 721 C C . ALA A 1 96 ? -47.81600 115.18700 -29.16600 1.000 55.43440 96 ALA A C 1
ATOM 722 O O . ALA A 1 96 ? -46.60600 115.41600 -29.29600 1.000 57.66959 96 ALA A O 1
ATOM 724 N N . ALA A 1 97 ? -48.72800 116.16500 -29.04000 1.000 52.48863 97 ALA A N 1
ATOM 725 C CA . ALA A 1 97 ? -48.33100 117.57000 -28.92700 1.000 53.56468 97 ALA A CA 1
ATOM 726 C C . ALA A 1 97 ? -47.39800 117.78700 -27.73600 1.000 53.70741 97 ALA A C 1
ATOM 727 O O . ALA A 1 97 ? -46.36300 118.44900 -27.85400 1.000 55.62636 97 ALA A O 1
ATOM 729 N N . ASP A 1 98 ? -47.73700 117.22600 -26.57400 1.000 60.32219 98 ASP A N 1
ATOM 730 C CA . ASP A 1 98 ? -46.90200 117.48900 -25.40800 1.000 61.18550 98 ASP A CA 1
ATOM 731 C C . ASP A 1 98 ? -45.55500 116.76800 -25.48400 1.000 62.13098 98 ASP A C 1
ATOM 732 O O . ASP A 1 98 ? -44.60300 117.20500 -24.84100 1.000 63.84314 98 ASP A O 1
ATOM 737 N N . LEU A 1 99 ? -45.43100 115.62000 -26.33200 1.000 53.10445 99 LEU A N 1
ATOM 738 C CA . LEU A 1 99 ? -44.13500 114.98500 -26.48800 1.000 55.26235 99 LEU A CA 1
ATOM 739 C C . LEU A 1 99 ? -43.24600 115.94100 -27.27900 1.000 58.27182 99 LEU A C 1
ATOM 740 O O . LEU A 1 99 ? -42.06500 116.11000 -26.97500 1.000 60.46769 99 LEU A O 1
ATOM 745 N N . CYS A 1 100 ? -43.94000 116.59400 -28.40700 1.000 71.48460 100 CYS A N 1
ATOM 746 C CA . CYS A 1 100 ? -43.16900 117.57500 -29.33300 1.000 74.46613 100 CYS A CA 1
ATOM 747 C C . CYS A 1 100 ? -42.66900 118.66900 -28.35800 1.000 74.40375 100 CYS A C 1
ATOM 748 O O . CYS A 1 100 ? -41.37600 118.86900 -28.26700 1.000 76.79460 100 CYS A O 1
ATOM 751 N N . GLU A 1 101 ? -43.45400 119.13100 -27.53600 1.000 64.84537 101 GLU A N 1
ATOM 752 C CA . GLU A 1 101 ? -42.98900 120.21900 -26.74700 1.000 66.57411 101 GLU A CA 1
ATOM 753 C C . GLU A 1 101 ? -41.90600 119.84700 -25.79400 1.000 67.64642 101 GLU A C 1
ATOM 754 O O . GLU A 1 101 ? -40.98700 120.53200 -25.62500 1.000 70.47082 101 GLU A O 1
ATOM 760 N N . ILE A 1 102 ? -42.00500 118.73000 -25.16300 1.000 56.35322 102 ILE A N 1
ATOM 761 C CA . ILE A 1 102 ? -40.98200 118.33100 -24.20400 1.000 57.48507 102 ILE A CA 1
ATOM 762 C C . ILE A 1 102 ? -39.61800 118.23400 -24.86600 1.000 60.04218 102 ILE A C 1
ATOM 763 O O . ILE A 1 102 ? -38.59400 118.55800 -24.26000 1.000 62.72679 102 ILE A O 1
ATOM 768 N N . MET A 1 103 ? -39.57300 117.79900 -26.11300 1.000 60.97374 103 MET A N 1
ATOM 769 C CA . MET A 1 103 ? -38.28300 117.65200 -26.77200 1.000 64.51312 103 MET A CA 1
ATOM 770 C C . MET A 1 103 ? -37.77100 118.92800 -27.40500 1.000 66.36866 103 MET A C 1
ATOM 771 O O . MET A 1 103 ? -36.54900 119.10400 -27.50400 1.000 69.21990 103 MET A O 1
ATOM 776 N N . HIS A 1 104 ? -38.66600 119.81200 -27.85700 1.000 90.56502 104 HIS A N 1
ATOM 777 C CA . HIS A 1 104 ? -38.20300 121.12800 -28.28300 1.000 93.20977 104 HIS A CA 1
ATOM 778 C C . HIS A 1 104 ? -37.64100 121.89800 -27.09800 1.000 95.76437 104 HIS A C 1
ATOM 779 O O . HIS A 1 104 ? -36.68800 122.67200 -27.25200 1.000 99.69011 104 HIS A O 1
ATOM 786 N N . LEU A 1 105 ? -38.18000 121.64500 -25.90200 1.000 64.82844 105 LEU A N 1
ATOM 787 C CA . LEU A 1 105 ? -37.70300 122.30800 -24.69800 1.000 67.20649 105 LEU A CA 1
ATOM 788 C C . LEU A 1 105 ? -36.35100 121.75600 -24.25600 1.000 69.42635 105 LEU A C 1
ATOM 789 O O . LEU A 1 105 ? -35.47400 122.51600 -23.84200 1.000 73.67536 105 LEU A O 1
ATOM 794 N N . HIS A 1 106 ? -36.24600 120.43100 -24.15500 1.000 70.93520 106 HIS A N 1
ATOM 795 C CA . HIS A 1 106 ? -35.02100 119.79800 -23.64200 1.000 72.96795 106 HIS A CA 1
ATOM 796 C C . HIS A 1 106 ? -34.00600 119.19100 -24.61700 1.000 74.41058 106 HIS A C 1
ATOM 797 O O . HIS A 1 106 ? -32.88700 118.86800 -24.22000 1.000 76.92042 106 HIS A O 1
ATOM 804 N N . PHE A 1 107 ? -34.43500 118.97700 -25.85700 1.000 83.78016 107 PHE A N 1
ATOM 805 C CA . PHE A 1 107 ? -33.56500 118.45100 -26.90200 1.000 86.57339 107 PHE A CA 1
ATOM 806 C C . PHE A 1 107 ? -33.75800 119.24800 -28.19000 1.000 87.50253 107 PHE A C 1
ATOM 807 O O . PHE A 1 107 ? -34.30200 118.72600 -29.16300 1.000 87.51490 107 PHE A O 1
ATOM 815 N N . PRO A 1 108 ? -33.31500 120.51500 -28.20700 1.000 74.99301 108 PRO A N 1
ATOM 816 C CA . PRO A 1 108 ? -33.51100 121.29800 -29.43700 1.000 75.88876 108 PRO A CA 1
ATOM 817 C C . PRO A 1 108 ? -32.44800 121.05500 -30.49600 1.000 78.81143 108 PRO A C 1
ATOM 818 O O . PRO A 1 108 ? -32.72300 121.28300 -31.68500 1.000 78.94993 108 PRO A O 1
ATOM 822 N N . GLU A 1 109 ? -31.27100 120.56200 -30.09700 1.000 137.17970 109 GLU A N 1
ATOM 823 C CA . GLU A 1 109 ? -30.15900 120.21600 -30.98200 1.000 140.56043 109 GLU A CA 1
ATOM 824 C C . GLU A 1 109 ? -30.27200 118.79500 -31.54100 1.000 140.27090 109 GLU A C 1
ATOM 825 O O . GLU A 1 109 ? -29.57300 118.46100 -32.50700 1.000 142.70086 109 GLU A O 1
ATOM 831 N N . GLU A 1 110 ? -31.13700 117.95300 -30.96100 1.000 103.92894 110 GLU A N 1
ATOM 832 C CA . GLU A 1 110 ? -31.23100 116.56400 -31.39500 1.000 104.54841 110 GLU A CA 1
ATOM 833 C C . GLU A 1 110 ? -32.11100 116.42600 -32.62900 1.000 103.73550 110 GLU A C 1
ATOM 834 O O . GLU A 1 110 ? -33.15700 117.07300 -32.75300 1.000 100.99963 110 GLU A O 1
ATOM 840 N N . GLU A 1 111 ? -31.62900 115.60600 -33.56900 1.000 106.14677 111 GLU A N 1
ATOM 841 C CA . GLU A 1 111 ? -32.35500 115.34000 -34.80000 1.000 105.46354 111 GLU A CA 1
ATOM 842 C C . GLU A 1 111 ? -33.62700 114.55200 -34.51500 1.000 103.01084 111 GLU A C 1
ATOM 843 O O . GLU A 1 111 ? -34.60800 114.65900 -35.26300 1.000 101.18915 111 GLU A O 1
ATOM 849 N N . ALA A 1 112 ? -33.62200 113.74900 -33.44000 1.000 83.09429 112 ALA A N 1
ATOM 850 C CA . ALA A 1 112 ? -34.82600 113.04400 -33.00900 1.000 80.62957 112 ALA A CA 1
ATOM 851 C C . ALA A 1 112 ? -35.97600 114.00000 -32.71200 1.000 77.35479 112 ALA A C 1
ATOM 852 O O . ALA A 1 112 ? -37.13600 113.57000 -32.67100 1.000 75.20542 112 ALA A O 1
ATOM 854 N N . THR A 1 113 ? -35.68000 115.29200 -32.52600 1.000 77.43034 113 THR A N 1
ATOM 855 C CA . THR A 1 113 ? -36.69800 116.27000 -32.15500 1.000 74.27241 113 THR A CA 1
ATOM 856 C C . THR A 1 113 ? -37.54000 116.73700 -33.34200 1.000 73.35619 113 THR A C 1
ATOM 857 O O . THR A 1 113 ? -38.70500 117.11500 -33.16000 1.000 70.45349 113 THR A O 1
ATOM 861 N N . TYR A 1 114 ? -36.98400 116.71300 -34.55100 1.000 82.23210 114 TYR A N 1
ATOM 862 C CA . TYR A 1 114 ? -37.66500 117.19600 -35.74600 1.000 81.24683 114 TYR A CA 1
ATOM 863 C C . TYR A 1 114 ? -37.91100 116.00700 -36.67000 1.000 81.71327 114 TYR A C 1
ATOM 864 O O . TYR A 1 114 ? -37.06100 115.11400 -36.78700 1.000 83.90793 114 TYR A O 1
ATOM 873 N N . GLY A 1 115 ? -39.07300 115.98900 -37.32000 1.000 82.88182 115 GLY A N 1
ATOM 874 C CA . GLY A 1 115 ? -39.47700 114.77800 -38.00700 1.000 82.44213 115 GLY A CA 1
ATOM 875 C C . GLY A 1 115 ? -39.69900 113.69200 -36.97500 1.000 82.19694 115 GLY A C 1
ATOM 876 O O . GLY A 1 115 ? -39.22500 112.55600 -37.10700 1.000 83.58558 115 GLY A O 1
ATOM 877 N N . LEU A 1 116 ? -40.41400 114.06800 -35.91700 1.000 63.31909 116 LEU A N 1
ATOM 878 C CA . LEU A 1 116 ? -40.68000 113.15600 -34.81200 1.000 62.90407 116 LEU A CA 1
ATOM 879 C C . LEU A 1 116 ? -41.68500 112.09400 -35.21700 1.000 60.14917 116 LEU A C 1
ATOM 880 O O . LEU A 1 116 ? -41.58600 110.93500 -34.79700 1.000 59.81133 116 LEU A O 1
ATOM 885 N N . PHE A 1 117 ? -42.65800 112.48000 -36.02800 1.000 66.34449 117 PHE A N 1
ATOM 886 C CA . PHE A 1 117 ? -43.74300 111.62200 -36.45100 1.000 62.70675 117 PHE A CA 1
ATOM 887 C C . PHE A 1 117 ? -43.62600 111.33900 -37.93400 1.000 63.02754 117 PHE A C 1
ATOM 888 O O . PHE A 1 117 ? -42.90600 112.02000 -38.67000 1.000 65.44677 117 PHE A O 1
ATOM 896 N N . GLY A 1 118 ? -44.31100 110.29300 -38.35400 1.000 66.31209 118 GLY A N 1
ATOM 897 C CA . GLY A 1 118 ? -44.34900 109.92700 -39.74200 1.000 66.41787 118 GLY A CA 1
ATOM 898 C C . GLY A 1 118 ? -43.69400 108.58600 -39.94400 1.000 67.38913 118 GLY A C 1
ATOM 899 O O . GLY A 1 118 ? -43.20300 107.95700 -38.99800 1.000 68.14246 118 GLY A O 1
ATOM 900 N N . PRO A 1 119 ? -43.61500 108.15000 -41.19600 1.000 79.19198 119 PRO A N 1
ATOM 901 C CA . PRO A 1 119 ? -43.11200 106.79900 -41.47000 1.000 79.69050 119 PRO A CA 1
ATOM 902 C C . PRO A 1 119 ? -41.62000 106.71700 -41.19000 1.000 83.28410 119 PRO A C 1
ATOM 903 O O . PRO A 1 119 ? -40.85100 107.63100 -41.50900 1.000 85.61436 119 PRO A O 1
ATOM 907 N N . GLY A 1 120 ? -41.25400 105.66000 -40.51600 1.000 56.66015 120 GLY A N 1
ATOM 908 C CA . GLY A 1 120 ? -39.89200 105.46300 -40.12900 1.000 60.43817 120 GLY A CA 1
ATOM 909 C C . GLY A 1 120 ? -39.56700 106.14400 -38.84000 1.000 61.82135 120 GLY A C 1
ATOM 910 O O . GLY A 1 120 ? -38.48100 106.04400 -38.38000 1.000 65.12474 120 GLY A O 1
ATOM 911 N N . ARG A 1 121 ? -40.53000 106.85600 -38.29300 1.000 61.91343 121 ARG A N 1
ATOM 912 C CA . ARG A 1 121 ? -40.42200 107.54700 -37.04100 1.000 62.64285 121 ARG A CA 1
ATOM 913 C C . ARG A 1 121 ? -41.58900 107.09500 -36.16000 1.000 58.64398 121 ARG A C 1
ATOM 914 O O . ARG A 1 121 ? -41.98400 105.98100 -36.25100 1.000 56.69197 121 ARG A O 1
ATOM 916 N N . LEU A 1 122 ? -42.08600 107.90500 -35.25200 1.000 54.74895 122 LEU A N 1
ATOM 917 C CA . LEU A 1 122 ? -43.19300 107.46900 -34.43700 1.000 50.43933 122 LEU A CA 1
ATOM 918 C C . LEU A 1 122 ? -44.50900 107.63000 -35.09500 1.000 47.24836 122 LEU A C 1
ATOM 919 O O . LEU A 1 122 ? -44.71500 108.53000 -35.82100 1.000 47.90045 122 LEU A O 1
ATOM 924 N N . MET A 1 123 ? -45.41200 106.72900 -34.81500 1.000 60.01958 123 MET A N 1
ATOM 925 C CA . MET A 1 123 ? -46.78600 106.82900 -35.29000 1.000 57.45045 123 MET A CA 1
ATOM 926 C C . MET A 1 123 ? -47.77300 106.69000 -34.15000 1.000 54.65279 123 MET A C 1
ATOM 927 O O . MET A 1 123 ? -47.41400 106.36900 -33.01500 1.000 54.30642 123 MET A O 1
ATOM 932 N N . GLY A 1 124 ? -49.03300 106.97300 -34.48700 1.000 48.53185 124 GLY A N 1
ATOM 933 C CA . GLY A 1 124 ? -50.08800 106.94400 -33.48500 1.000 46.67714 124 GLY A CA 1
ATOM 934 C C . GLY A 1 124 ? -50.05700 105.69800 -32.62600 1.000 45.94209 124 GLY A C 1
ATOM 935 O O . GLY A 1 124 ? -50.09400 105.78600 -31.39800 1.000 45.34030 124 GLY A O 1
ATOM 936 N N . ILE A 1 125 ? -49.88500 104.52400 -33.25000 1.000 44.59059 125 ILE A N 1
ATOM 937 C CA . ILE A 1 125 ? -49.90200 103.28400 -32.47400 1.000 43.82648 125 ILE A CA 1
ATOM 938 C C . ILE A 1 125 ? -48.77100 103.26800 -31.46700 1.000 44.36325 125 ILE A C 1
ATOM 939 O O . ILE A 1 125 ? -48.91800 102.71600 -30.37800 1.000 43.90231 125 ILE A O 1
ATOM 944 N N . ASP A 1 126 ? -47.64000 103.89100 -31.78800 1.000 43.04935 126 ASP A N 1
ATOM 945 C CA . ASP A 1 126 ? -46.51200 103.88000 -30.86300 1.000 44.32474 126 ASP A CA 1
ATOM 946 C C . ASP A 1 126 ? -46.81200 104.73800 -29.63300 1.000 43.29326 126 ASP A C 1
ATOM 947 O O . ASP A 1 126 ? -46.45000 104.38000 -28.50700 1.000 43.10497 126 ASP A O 1
ATOM 952 N N . LEU A 1 127 ? -47.48200 105.87300 -29.83600 1.000 48.62765 127 LEU A N 1
ATOM 953 C CA . LEU A 1 127 ? -47.98000 106.66200 -28.71800 1.000 47.28462 127 LEU A CA 1
ATOM 954 C C . LEU A 1 127 ? -49.03900 105.90000 -27.93500 1.000 45.85841 127 LEU A C 1
ATOM 955 O O . LEU A 1 127 ? -48.96000 105.81200 -26.70600 1.000 45.72698 127 LEU A O 1
ATOM 960 N N . GLN A 1 128 ? -50.03800 105.32700 -28.62700 1.000 44.33957 128 GLN A N 1
ATOM 961 C CA . GLN A 1 128 ? -51.09900 104.57600 -27.94200 1.000 43.67911 128 GLN A CA 1
ATOM 962 C C . GLN A 1 128 ? -50.52500 103.47800 -27.06600 1.000 43.99314 128 GLN A C 1
ATOM 963 O O . GLN A 1 128 ? -50.95700 103.28600 -25.92400 1.000 44.11893 128 GLN A O 1
ATOM 969 N N . LEU A 1 129 ? -49.56400 102.71900 -27.60100 1.000 37.94824 129 LEU A N 1
ATOM 970 C CA . LEU A 1 129 ? -48.99400 101.62100 -26.82900 1.000 38.49011 129 LEU A CA 1
ATOM 971 C C . LEU A 1 129 ? -48.24000 102.14100 -25.61900 1.000 38.79880 129 LEU A C 1
ATOM 972 O O . LEU A 1 129 ? -48.39000 101.60700 -24.51100 1.000 39.14660 129 LEU A O 1
ATOM 977 N N . HIS A 1 130 ? -47.44100 103.19600 -25.80200 1.000 41.91753 130 HIS A N 1
ATOM 978 C CA . HIS A 1 130 ? -46.54500 103.62200 -24.72900 1.000 42.68200 130 HIS A CA 1
ATOM 979 C C . HIS A 1 130 ? -47.33000 104.28700 -23.61100 1.000 41.49357 130 HIS A C 1
ATOM 980 O O . HIS A 1 130 ? -47.19000 103.93600 -22.43700 1.000 41.96360 130 HIS A O 1
ATOM 987 N N . PHE A 1 131 ? -48.21500 105.19000 -23.95800 1.000 49.52075 131 PHE A N 1
ATOM 988 C CA . PHE A 1 131 ? -48.84200 106.00700 -22.93700 1.000 49.02085 131 PHE A CA 1
ATOM 989 C C . PHE A 1 131 ? -50.16500 105.44100 -22.43800 1.000 48.77908 131 PHE A C 1
ATOM 990 O O . PHE A 1 131 ? -50.62000 105.83800 -21.35900 1.000 49.09548 131 PHE A O 1
ATOM 998 N N . PHE A 1 132 ? -50.81400 104.55200 -23.18600 1.000 42.13748 132 PHE A N 1
ATOM 999 C CA . PHE A 1 132 ? -52.16300 104.14900 -22.79500 1.000 42.47799 132 PHE A CA 1
ATOM 1000 C C . PHE A 1 132 ? -52.38500 102.63900 -22.73600 1.000 43.49436 132 PHE A C 1
ATOM 1001 O O . PHE A 1 132 ? -52.98300 102.13500 -21.78200 1.000 44.38194 132 PHE A O 1
ATOM 1009 N N . VAL A 1 133 ? -51.95600 101.90500 -23.76300 1.000 40.62778 133 VAL A N 1
ATOM 1010 C CA . VAL A 1 133 ? -52.18900 100.46700 -23.77100 1.000 41.30555 133 VAL A CA 1
ATOM 1011 C C . VAL A 1 133 ? -51.27600 99.78000 -22.76900 1.000 42.29586 133 VAL A C 1
ATOM 1012 O O . VAL A 1 133 ? -51.74700 99.13700 -21.82300 1.000 43.49812 133 VAL A O 1
ATOM 1016 N N . GLN A 1 134 ? -49.95500 99.92000 -22.94000 1.000 40.29736 134 GLN A N 1
ATOM 1017 C CA . GLN A 1 134 ? -49.03700 99.18700 -22.07700 1.000 41.40813 134 GLN A CA 1
ATOM 1018 C C . GLN A 1 134 ? -48.59600 99.98600 -20.85700 1.000 41.55286 134 GLN A C 1
ATOM 1019 O O . GLN A 1 134 ? -48.20700 99.38200 -19.84900 1.000 42.76122 134 GLN A O 1
ATOM 1025 N N . LYS A 1 135 ? -48.68600 101.32300 -20.93200 1.000 40.82447 135 LYS A N 1
ATOM 1026 C CA . LYS A 1 135 ? -48.26200 102.22000 -19.83900 1.000 40.67589 135 LYS A CA 1
ATOM 1027 C C . LYS A 1 135 ? -46.80400 101.99100 -19.42100 1.000 41.72060 135 LYS A C 1
ATOM 1028 O O . LYS A 1 135 ? -46.53900 101.61400 -18.28000 1.000 42.57693 135 LYS A O 1
ATOM 1034 N N . CYS A 1 136 ? -45.86200 102.21400 -20.34000 1.000 44.23809 136 CYS A N 1
ATOM 1035 C CA . CYS A 1 136 ? -44.46300 101.86200 -20.06000 1.000 46.01118 136 CYS A CA 1
ATOM 1036 C C . CYS A 1 136 ? -43.86500 102.63200 -18.88600 1.000 46.66510 136 CYS A C 1
ATOM 1037 O O . CYS A 1 136 ? -42.85000 102.19600 -18.32700 1.000 48.49470 136 CYS A O 1
ATOM 1040 N N . PHE A 1 137 ? -44.46300 103.76300 -18.50600 1.000 44.23244 137 PHE A N 1
ATOM 1041 C CA . PHE A 1 137 ? -43.92000 104.68000 -17.50800 1.000 44.69446 137 PHE A CA 1
ATOM 1042 C C . PHE A 1 137 ? -44.23400 104.27800 -16.07500 1.000 44.99959 137 PHE A C 1
ATOM 1043 O O . PHE A 1 137 ? -43.64800 104.84600 -15.14600 1.000 45.88277 137 PHE A O 1
ATOM 1051 N N . LYS A 1 138 ? -45.15700 103.34300 -15.87500 1.000 49.29704 138 LYS A N 1
ATOM 1052 C CA . LYS A 1 138 ? -45.54500 102.93600 -14.53700 1.000 49.66991 138 LYS A CA 1
ATOM 1053 C C . LYS A 1 138 ? -44.37500 102.32100 -13.78500 1.000 51.46190 138 LYS A C 1
ATOM 1054 O O . LYS A 1 138 ? -43.59100 101.53700 -14.33900 1.000 52.45478 138 LYS A O 1
ATOM 1060 N N . THR A 1 139 ? -44.25400 102.68500 -12.50800 1.000 60.24367 139 THR A N 1
ATOM 1061 C CA . THR A 1 139 ? -43.25800 102.05500 -11.65000 1.000 61.84687 139 THR A CA 1
ATOM 1062 C C . THR A 1 139 ? -43.84600 100.72200 -11.22500 1.000 62.19128 139 THR A C 1
ATOM 1063 O O . THR A 1 139 ? -44.87100 100.67800 -10.53400 1.000 61.94021 139 THR A O 1
ATOM 1067 N N . THR A 1 140 ? -43.23700 99.63700 -11.67100 1.000 61.69052 140 THR A N 1
ATOM 1068 C CA . THR A 1 140 ? -43.75700 98.31300 -11.37600 1.000 62.45936 140 THR A CA 1
ATOM 1069 C C . THR A 1 140 ? -42.63900 97.49200 -10.76200 1.000 64.12602 140 THR A C 1
ATOM 1070 O O . THR A 1 140 ? -41.47300 97.61300 -11.15800 1.000 64.88737 140 THR A O 1
ATOM 1074 N N . ALA A 1 141 ? -43.00900 96.65100 -9.80400 1.000 53.12191 141 ALA A N 1
ATOM 1075 C CA . ALA A 1 141 ? -42.03900 95.80300 -9.14400 1.000 54.50230 141 ALA A CA 1
ATOM 1076 C C . ALA A 1 141 ? -41.49300 94.79200 -10.13200 1.000 55.41477 141 ALA A C 1
ATOM 1077 O O . ALA A 1 141 ? -42.18600 94.36800 -11.05200 1.000 55.07261 141 ALA A O 1
ATOM 1079 N N . ALA A 1 142 ? -40.23300 94.40900 -9.94100 1.000 54.11263 142 ALA A N 1
ATOM 1080 C CA . ALA A 1 142 ? -39.62100 93.44900 -10.84900 1.000 56.12960 142 ALA A CA 1
ATOM 1081 C C . ALA A 1 142 ? -40.41300 92.14400 -10.87800 1.000 56.23557 142 ALA A C 1
ATOM 1082 O O . ALA A 1 142 ? -40.57300 91.53000 -11.93600 1.000 56.65210 142 ALA A O 1
ATOM 1084 N N . GLU A 1 143 ? -40.92100 91.70100 -9.72400 1.000 75.31881 143 GLU A N 1
ATOM 1085 C CA . GLU A 1 143 ? -41.60100 90.41200 -9.67600 1.000 75.82603 143 GLU A CA 1
ATOM 1086 C C . GLU A 1 143 ? -42.89700 90.39500 -10.49100 1.000 73.35482 143 GLU A C 1
ATOM 1087 O O . GLU A 1 143 ? -43.43100 89.31200 -10.74500 1.000 74.19773 143 GLU A O 1
ATOM 1093 N N . LYS A 1 144 ? -43.41700 91.55000 -10.91000 1.000 58.40130 144 LYS A N 1
ATOM 1094 C CA . LYS A 1 144 ? -44.64600 91.60600 -11.69100 1.000 55.60613 144 LYS A CA 1
ATOM 1095 C C . LYS A 1 144 ? -44.40200 91.60300 -13.19900 1.000 55.18343 144 LYS A C 1
ATOM 1096 O O . LYS A 1 144 ? -45.36900 91.51000 -13.96800 1.000 52.83108 144 LYS A O 1
ATOM 1102 N N . ILE A 1 145 ? -43.13900 91.58900 -13.63800 1.000 51.43730 145 ILE A N 1
ATOM 1103 C CA . ILE A 1 145 ? -42.83400 91.83500 -15.04400 1.000 51.19901 145 ILE A CA 1
ATOM 1104 C C . ILE A 1 145 ? -43.27500 90.67000 -15.93300 1.000 51.96677 145 ILE A C 1
ATOM 1105 O O . ILE A 1 145 ? -43.97400 90.87900 -16.93000 1.000 49.55584 145 ILE A O 1
ATOM 1110 N N . LEU A 1 146 ? -42.86400 89.43600 -15.61500 1.000 52.03940 146 LEU A N 1
ATOM 1111 C CA . LEU A 1 146 ? -43.22600 88.29500 -16.46500 1.000 53.18220 146 LEU A CA 1
ATOM 1112 C C . LEU A 1 146 ? -44.73400 88.16600 -16.62500 1.000 49.24628 146 LEU A C 1
ATOM 1113 O O . LEU A 1 146 ? -45.23300 87.89100 -17.72200 1.000 47.36255 146 LEU A O 1
ATOM 1118 N N . GLY A 1 147 ? -45.47000 88.24100 -15.52300 1.000 56.24286 147 GLY A N 1
ATOM 1119 C CA . GLY A 1 147 ? -46.92000 88.21400 -15.62900 1.000 52.13212 147 GLY A CA 1
ATOM 1120 C C . GLY A 1 147 ? -47.45700 89.28800 -16.54900 1.000 48.18095 147 GLY A C 1
ATOM 1121 O O . GLY A 1 147 ? -48.29300 89.02500 -17.41800 1.000 45.87484 147 GLY A O 1
ATOM 1122 N N . ILE A 1 148 ? -46.97200 90.51800 -16.38100 1.000 49.44965 148 ILE A N 1
ATOM 1123 C CA . ILE A 1 148 ? -47.45400 91.61700 -17.21000 1.000 46.10644 148 ILE A CA 1
ATOM 1124 C C . ILE A 1 148 ? -47.19800 91.32000 -18.67200 1.000 45.97801 148 ILE A C 1
ATOM 1125 O O . ILE A 1 148 ? -48.05200 91.58100 -19.52200 1.000 43.77622 148 ILE A O 1
ATOM 1130 N N . SER A 1 149 ? -46.04400 90.72900 -18.99600 1.000 42.48546 149 SER A N 1
ATOM 1131 C CA . SER A 1 149 ? -45.75600 90.47400 -20.40700 1.000 43.00176 149 SER A CA 1
ATOM 1132 C C . SER A 1 149 ? -46.78900 89.53000 -21.01700 1.000 40.92230 149 SER A C 1
ATOM 1133 O O . SER A 1 149 ? -47.09300 89.62800 -22.20700 1.000 39.71678 149 SER A O 1
ATOM 1136 N N . ASN A 1 150 ? -47.33900 88.60700 -20.23200 1.000 51.59878 150 ASN A N 1
ATOM 1137 C CA . ASN A 1 150 ? -48.40600 87.76600 -20.76000 1.000 49.57546 150 ASN A CA 1
ATOM 1138 C C . ASN A 1 150 ? -49.61800 88.59900 -21.15500 1.000 46.48935 150 ASN A C 1
ATOM 1139 O O . ASN A 1 150 ? -50.17900 88.42700 -22.24500 1.000 45.55251 150 ASN A O 1
ATOM 1144 N N . LEU A 1 151 ? -50.05900 89.49400 -20.26500 1.000 39.78330 151 LEU A N 1
ATOM 1145 C CA . LEU A 1 151 ? -51.21500 90.33600 -20.57200 1.000 37.79546 151 LEU A CA 1
ATOM 1146 C C . LEU A 1 151 ? -50.92600 91.28000 -21.72800 1.000 37.18531 151 LEU A C 1
ATOM 1147 O O . LEU A 1 151 ? -51.83200 91.60900 -22.50000 1.000 36.72545 151 LEU A O 1
ATOM 1152 N N . GLN A 1 152 ? -49.68800 91.77700 -21.82500 1.000 38.17705 152 GLN A N 1
ATOM 1153 C CA . GLN A 1 152 ? -49.29900 92.65000 -22.93300 1.000 38.27053 152 GLN A CA 1
ATOM 1154 C C . GLN A 1 152 ? -49.29200 91.91200 -24.26300 1.000 39.00029 152 GLN A C 1
ATOM 1155 O O . GLN A 1 152 ? -49.58500 92.50200 -25.31000 1.000 38.81443 152 GLN A O 1
ATOM 1161 N N . PHE A 1 153 ? -48.84500 90.65500 -24.25000 1.000 39.41066 153 PHE A N 1
ATOM 1162 C CA . PHE A 1 153 ? -48.93900 89.77800 -25.41100 1.000 39.69854 153 PHE A CA 1
ATOM 1163 C C . PHE A 1 153 ? -50.36800 89.71100 -25.93700 1.000 38.02319 153 PHE A C 1
ATOM 1164 O O . PHE A 1 153 ? -50.62900 89.99500 -27.10500 1.000 38.34902 153 PHE A O 1
ATOM 1172 N N . LEU A 1 154 ? -51.31500 89.32400 -25.08400 1.000 44.25960 154 LEU A N 1
ATOM 1173 C CA . LEU A 1 154 ? -52.70800 89.24400 -25.52200 1.000 44.13516 154 LEU A CA 1
ATOM 1174 C C . LEU A 1 154 ? -53.21500 90.56800 -26.07000 1.000 44.24949 154 LEU A C 1
ATOM 1175 O O . LEU A 1 154 ? -53.92800 90.59100 -27.07600 1.000 45.49754 154 LEU A O 1
ATOM 1180 N N . LYS A 1 155 ? -52.89400 91.68300 -25.41100 1.000 37.26660 155 LYS A N 1
ATOM 1181 C CA . LYS A 1 155 ? -53.37300 92.97400 -25.90400 1.000 37.55231 155 LYS A CA 1
ATOM 1182 C C . LYS A 1 155 ? -52.85100 93.23700 -27.30200 1.000 38.09539 155 LYS A C 1
ATOM 1183 O O . LYS A 1 155 ? -53.61700 93.61200 -28.19300 1.000 39.50249 155 LYS A O 1
ATOM 1189 N N . SER A 1 156 ? -51.53900 93.06000 -27.51000 1.000 41.70499 156 SER A N 1
ATOM 1190 C CA . SER A 1 156 ? -50.94900 93.25400 -28.83600 1.000 42.82074 156 SER A CA 1
ATOM 1191 C C . SER A 1 156 ? -51.65500 92.39400 -29.87300 1.000 43.44071 156 SER A C 1
ATOM 1192 O O . SER A 1 156 ? -51.97100 92.86600 -30.97200 1.000 44.28343 156 SER A O 1
ATOM 1195 N N . GLU A 1 157 ? -51.91900 91.12600 -29.53600 1.000 52.37714 157 GLU A N 1
ATOM 1196 C CA . GLU A 1 157 ? -52.52200 90.21900 -30.50800 1.000 53.07941 157 GLU A CA 1
ATOM 1197 C C . GLU A 1 157 ? -53.89300 90.71500 -30.93400 1.000 54.01937 157 GLU A C 1
ATOM 1198 O O . GLU A 1 157 ? -54.18000 90.81500 -32.12900 1.000 55.24866 157 GLU A O 1
ATOM 1204 N N . PHE A 1 158 ? -54.75600 91.04000 -29.96900 1.000 38.74524 158 PHE A N 1
ATOM 1205 C CA . PHE A 1 158 ? -56.12600 91.39400 -30.32500 1.000 41.08144 158 PHE A CA 1
ATOM 1206 C C . PHE A 1 158 ? -56.25300 92.78800 -30.91100 1.000 42.12073 158 PHE A C 1
ATOM 1207 O O . PHE A 1 158 ? -57.21600 93.05900 -31.62300 1.000 44.67323 158 PHE A O 1
ATOM 1215 N N . ILE A 1 159 ? -55.35900 93.70400 -30.56300 1.000 41.46866 159 ILE A N 1
ATOM 1216 C CA . ILE A 1 159 ? -55.33500 94.99400 -31.24300 1.000 42.26257 159 ILE A CA 1
ATOM 1217 C C . ILE A 1 159 ? -54.86600 94.82200 -32.67900 1.000 42.51310 159 ILE A C 1
ATOM 1218 O O . ILE A 1 159 ? -55.41200 95.43600 -33.60900 1.000 43.83176 159 ILE A O 1
ATOM 1223 N N . ARG A 1 160 ? -53.83200 93.99700 -32.88800 1.000 44.64884 160 ARG A N 1
ATOM 1224 C CA . ARG A 1 160 ? -53.36600 93.76400 -34.25100 1.000 45.02413 160 ARG A CA 1
ATOM 1225 C C . ARG A 1 160 ? -54.48000 93.18100 -35.09700 1.000 46.40146 160 ARG A C 1
ATOM 1226 O O . ARG A 1 160 ? -54.63100 93.54400 -36.26300 1.000 47.42098 160 ARG A O 1
ATOM 1234 N N . GLY A 1 161 ? -55.31700 92.33200 -34.50200 1.000 43.95597 161 GLY A N 1
ATOM 1235 C CA . GLY A 1 161 ? -56.47400 91.83400 -35.22400 1.000 45.80589 161 GLY A CA 1
ATOM 1236 C C . GLY A 1 161 ? -57.36000 92.95600 -35.71700 1.000 47.71418 161 GLY A C 1
ATOM 1237 O O . GLY A 1 161 ? -57.74700 92.98700 -36.88600 1.000 48.95808 161 GLY A O 1
ATOM 1238 N N . MET A 1 162 ? -57.63600 93.93400 -34.85100 1.000 46.66423 162 MET A N 1
ATOM 1239 C CA . MET A 1 162 ? -58.47400 95.05900 -35.25600 1.000 48.29621 162 MET A CA 1
ATOM 1240 C C . MET A 1 162 ? -57.87100 95.80700 -36.43800 1.000 47.42975 162 MET A C 1
ATOM 1241 O O . MET A 1 162 ? -58.60200 96.42500 -37.22700 1.000 48.51691 162 MET A O 1
ATOM 1246 N N . LEU A 1 163 ? -56.54400 95.78000 -36.56600 1.000 51.08458 163 LEU A N 1
ATOM 1247 C CA . LEU A 1 163 ? -55.90000 96.41700 -37.71000 1.000 50.49126 163 LEU A CA 1
ATOM 1248 C C . LEU A 1 163 ? -56.09000 95.59000 -38.97700 1.000 51.50744 163 LEU A C 1
ATOM 1249 O O . LEU A 1 163 ? -56.50200 96.11100 -40.02300 1.000 52.23359 163 LEU A O 1
ATOM 1254 N N . THR A 1 164 ? -55.83200 94.28200 -38.89300 1.000 62.44950 164 THR A N 1
ATOM 1255 C CA . THR A 1 164 ? -55.80500 93.45200 -40.08700 1.000 62.83886 164 THR A CA 1
ATOM 1256 C C . THR A 1 164 ? -57.16300 92.85300 -40.38100 1.000 64.66351 164 THR A C 1
ATOM 1257 O O . THR A 1 164 ? -57.46500 92.58000 -41.54900 1.000 65.91372 164 THR A O 1
ATOM 1261 N N . GLY A 1 165 ? -58.01100 92.68200 -39.36700 1.000 54.93303 165 GLY A N 1
ATOM 1262 C CA . GLY A 1 165 ? -59.35300 92.18100 -39.56600 1.000 57.07963 165 GLY A CA 1
ATOM 1263 C C . GLY A 1 165 ? -59.59900 90.81000 -38.98700 1.000 57.79259 165 GLY A C 1
ATOM 1264 O O . GLY A 1 165 ? -60.76800 90.41300 -38.85200 1.000 59.72675 165 GLY A O 1
ATOM 1265 N N . THR A 1 166 ? -58.54100 90.04900 -38.68300 1.000 69.40084 166 THR A N 1
ATOM 1266 C CA . THR A 1 166 ? -58.68700 88.73500 -38.06800 1.000 69.30666 166 THR A CA 1
ATOM 1267 C C . THR A 1 166 ? -57.58400 88.51900 -37.04000 1.000 67.09385 166 THR A C 1
ATOM 1268 O O . THR A 1 166 ? -56.47300 89.04000 -37.18800 1.000 65.65560 166 THR A O 1
ATOM 1272 N N . ILE A 1 167 ? -57.90900 87.77400 -36.02200 1.000 72.37451 167 ILE A N 1
ATOM 1273 C CA . ILE A 1 167 ? -56.95700 87.55400 -35.01100 1.000 70.55276 167 ILE A CA 1
ATOM 1274 C C . ILE A 1 167 ? -56.09600 86.47000 -35.52300 1.000 69.86356 167 ILE A C 1
ATOM 1275 O O . ILE A 1 167 ? -56.38000 85.29800 -35.36400 1.000 70.44010 167 ILE A O 1
ATOM 1280 N N . PHE A 1 173 ? -56.06300 82.68300 -26.50800 1.000 84.49221 173 PHE A N 1
ATOM 1281 C CA . PHE A 1 173 ? -56.66700 83.09300 -25.23300 1.000 84.71774 173 PHE A CA 1
ATOM 1282 C C . PHE A 1 173 ? -56.90900 81.95800 -24.21700 1.000 85.43059 173 PHE A C 1
ATOM 1283 O O . PHE A 1 173 ? -56.39700 82.02600 -23.08500 1.000 84.66007 173 PHE A O 1
ATOM 1291 N N . LYS A 1 174 ? -57.67700 80.92800 -24.61400 1.000 82.46074 174 LYS A N 1
ATOM 1292 C CA . LYS A 1 174 ? -58.04100 79.86500 -23.67100 1.000 83.28925 174 LYS A CA 1
ATOM 1293 C C . LYS A 1 174 ? -56.80900 79.19300 -23.05700 1.000 82.60965 174 LYS A C 1
ATOM 1294 O O . LYS A 1 174 ? -56.79900 78.86100 -21.86300 1.000 82.77889 174 LYS A O 1
ATOM 1296 N N . THR A 1 175 ? -55.77100 78.96300 -23.86300 1.000 89.39025 175 THR A N 1
ATOM 1297 C CA . THR A 1 175 ? -54.50900 78.45800 -23.33500 1.000 88.99764 175 THR A CA 1
ATOM 1298 C C . THR A 1 175 ? -53.83800 79.48000 -22.43100 1.000 87.44910 175 THR A C 1
ATOM 1299 O O . THR A 1 175 ? -53.28900 79.12200 -21.38000 1.000 87.77216 175 THR A O 1
ATOM 1303 N N . SER A 1 176 ? -53.85500 80.75700 -22.84200 1.000 73.85869 176 SER A N 1
ATOM 1304 C CA . SER A 1 176 ? -53.00400 81.81200 -22.29400 1.000 72.89745 176 SER A CA 1
ATOM 1305 C C . SER A 1 176 ? -53.55100 82.51700 -21.05100 1.000 72.76639 176 SER A C 1
ATOM 1306 O O . SER A 1 176 ? -52.79700 83.26600 -20.42200 1.000 72.50960 176 SER A O 1
ATOM 1309 N N . TRP A 1 177 ? -54.83300 82.41000 -20.75400 1.000 67.90016 177 TRP A N 1
ATOM 1310 C CA . TRP A 1 177 ? -55.37800 83.13300 -19.61200 1.000 68.00251 177 TRP A CA 1
ATOM 1311 C C . TRP A 1 177 ? -54.87700 82.51100 -18.35200 1.000 68.73771 177 TRP A C 1
ATOM 1312 O O . TRP A 1 177 ? -54.62600 81.33200 -18.32400 1.000 69.40441 177 TRP A O 1
ATOM 1323 N N . PRO A 1 178 ? -54.72300 83.30500 -17.29300 1.000 81.28827 178 PRO A N 1
ATOM 1324 C CA . PRO A 1 178 ? -54.21000 82.79100 -16.03000 1.000 81.93141 178 PRO A CA 1
ATOM 1325 C C . PRO A 1 178 ? -55.25700 82.05500 -15.24600 1.000 82.77361 178 PRO A C 1
ATOM 1326 O O . PRO A 1 178 ? -55.79600 82.64100 -14.33200 1.000 83.40020 178 PRO A O 1
ATOM 1330 N N . THR A 1 189 ? -52.79200 86.84500 -5.28700 1.000 94.60049 189 THR A N 1
ATOM 1331 C CA . THR A 1 189 ? -52.77600 88.30600 -5.31300 1.000 94.95215 189 THR A CA 1
ATOM 1332 C C . THR A 1 189 ? -54.02700 88.81900 -6.02000 1.000 93.22978 189 THR A C 1
ATOM 1333 O O . THR A 1 189 ? -54.38900 88.29200 -7.07400 1.000 92.10552 189 THR A O 1
ATOM 1337 N N . PRO A 1 190 ? -54.70200 89.81500 -5.43500 1.000 64.69921 190 PRO A N 1
ATOM 1338 C CA . PRO A 1 190 ? -55.80500 90.47300 -6.14600 1.000 63.43864 190 PRO A CA 1
ATOM 1339 C C . PRO A 1 190 ? -55.29200 91.23900 -7.35400 1.000 62.84786 190 PRO A C 1
ATOM 1340 O O . PRO A 1 190 ? -54.11500 91.59300 -7.43600 1.000 63.95479 190 PRO A O 1
ATOM 1344 N N . CYS A 1 191 ? -56.16000 91.37100 -8.35900 1.000 59.88463 191 CYS A N 1
ATOM 1345 C CA . CYS A 1 191 ? -55.73100 92.00600 -9.60200 1.000 58.89272 191 CYS A CA 1
ATOM 1346 C C . CYS A 1 191 ? -55.50900 93.50300 -9.41600 1.000 59.49680 191 CYS A C 1
ATOM 1347 O O . CYS A 1 191 ? -54.59700 94.07800 -10.02500 1.000 58.73324 191 CYS A O 1
ATOM 1350 N N . CYS A 1 192 ? -56.30700 94.14500 -8.56400 1.000 52.18489 192 CYS A N 1
ATOM 1351 C CA . CYS A 1 192 ? -56.26500 95.59500 -8.41700 1.000 52.53746 192 CYS A CA 1
ATOM 1352 C C . CYS A 1 192 ? -56.69400 95.95800 -7.00000 1.000 53.33947 192 CYS A C 1
ATOM 1353 O O . CYS A 1 192 ? -56.71100 95.11200 -6.10300 1.000 53.76807 192 CYS A O 1
ATOM 1356 N N . GLN A 1 193 ? -57.03100 97.23000 -6.78500 1.000 75.30759 193 GLN A N 1
ATOM 1357 C CA . GLN A 1 193 ? -57.40400 97.65200 -5.44400 1.000 75.49045 193 GLN A CA 1
ATOM 1358 C C . GLN A 1 193 ? -58.88100 97.42700 -5.16600 1.000 75.12417 193 GLN A C 1
ATOM 1359 O O . GLN A 1 193 ? -59.26700 97.24600 -4.00400 1.000 75.85117 193 GLN A O 1
ATOM 1365 N N . ILE A 1 194 ? -59.71800 97.43400 -6.20000 1.000 57.04679 194 ILE A N 1
ATOM 1366 C CA . ILE A 1 194 ? -61.13500 97.17200 -5.98600 1.000 56.98421 194 ILE A CA 1
ATOM 1367 C C . ILE A 1 194 ? -61.33500 95.78400 -5.40700 1.000 57.59677 194 ILE A C 1
ATOM 1368 O O . ILE A 1 194 ? -62.21800 95.57000 -4.56500 1.000 58.18266 194 ILE A O 1
ATOM 1373 N N . THR A 1 195 ? -60.53100 94.81200 -5.85000 1.000 51.99816 195 THR A N 1
ATOM 1374 C CA . THR A 1 195 ? -60.68500 93.45000 -5.36500 1.000 52.29642 195 THR A CA 1
ATOM 1375 C C . THR A 1 195 ? -59.69500 93.09500 -4.27800 1.000 52.94569 195 THR A C 1
ATOM 1376 O O . THR A 1 195 ? -59.76800 91.98900 -3.73800 1.000 53.41137 195 THR A O 1
ATOM 1380 N N . ASP A 1 196 ? -58.77300 93.99000 -3.93800 1.000 65.35361 196 ASP A N 1
ATOM 1381 C CA . ASP A 1 196 ? -57.93000 93.79500 -2.76600 1.000 66.14452 196 ASP A CA 1
ATOM 1382 C C . ASP A 1 196 ? -58.66000 94.38600 -1.56600 1.000 66.53791 196 ASP A C 1
ATOM 1383 O O . ASP A 1 196 ? -58.69600 95.61300 -1.38800 1.000 66.66423 196 ASP A O 1
ATOM 1388 N N . THR A 1 197 ? -59.23500 93.50300 -0.74800 1.000 76.48883 197 THR A N 1
ATOM 1389 C CA . THR A 1 197 ? -59.95900 93.87500 0.45900 1.000 77.99446 197 THR A CA 1
ATOM 1390 C C . THR A 1 197 ? -59.04700 94.15900 1.65500 1.000 79.76755 197 THR A C 1
ATOM 1391 O O . THR A 1 197 ? -59.53100 94.68900 2.66400 1.000 82.21247 197 THR A O 1
ATOM 1395 N N . THR A 1 198 ? -57.74900 93.83000 1.57000 1.000 80.83857 198 THR A N 1
ATOM 1396 C CA . THR A 1 198 ? -56.78400 94.35500 2.53500 1.000 82.76293 198 THR A CA 1
ATOM 1397 C C . THR A 1 198 ? -56.88200 95.87200 2.66100 1.000 84.16271 198 THR A C 1
ATOM 1398 O O . THR A 1 198 ? -56.86500 96.41900 3.77500 1.000 87.05560 198 THR A O 1
ATOM 1402 N N . THR A 1 199 ? -56.98500 96.56000 1.51700 1.000 78.22553 199 THR A N 1
ATOM 1403 C CA . THR A 1 199 ? -56.58000 97.94900 1.36800 1.000 78.92752 199 THR A CA 1
ATOM 1404 C C . THR A 1 199 ? -57.65800 98.90900 1.84200 1.000 80.97034 199 THR A C 1
ATOM 1405 O O . THR A 1 199 ? -58.85100 98.58200 1.89800 1.000 80.91471 199 THR A O 1
ATOM 1409 N N . ALA A 1 200 ? -57.20200 100.12400 2.18500 1.000 75.73649 200 ALA A N 1
ATOM 1410 C CA . ALA A 1 200 ? -58.10100 101.21500 2.48700 1.000 75.33020 200 ALA A CA 1
ATOM 1411 C C . ALA A 1 200 ? -58.94000 101.53100 1.25400 1.000 73.38639 200 ALA A C 1
ATOM 1412 O O . ALA A 1 200 ? -58.54800 101.22300 0.12300 1.000 72.25220 200 ALA A O 1
ATOM 1414 N N . PRO A 1 201 ? -60.10500 102.13500 1.44900 1.000 86.32454 201 PRO A N 1
ATOM 1415 C CA . PRO A 1 201 ? -60.94200 102.50200 0.30400 1.000 84.56036 201 PRO A CA 1
ATOM 1416 C C . PRO A 1 201 ? -60.26900 103.54700 -0.58400 1.000 83.25660 201 PRO A C 1
ATOM 1417 O O . PRO A 1 201 ? -59.22600 104.13500 -0.26500 1.000 83.23812 201 PRO A O 1
ATOM 1421 N N . ALA A 1 202 ? -60.96700 103.83300 -1.67100 1.000 97.90055 202 ALA A N 1
ATOM 1422 C CA . ALA A 1 202 ? -60.54200 104.78200 -2.66900 1.000 96.41335 202 ALA A CA 1
ATOM 1423 C C . ALA A 1 202 ? -60.92400 106.20400 -2.31300 1.000 96.39399 202 ALA A C 1
ATOM 1424 O O . ALA A 1 202 ? -62.05300 106.48900 -2.01700 1.000 96.92071 202 ALA A O 1
ATOM 1426 N N . SER A 1 203 ? -59.98100 107.11000 -2.34900 1.000 75.52208 203 SER A N 1
ATOM 1427 C CA . SER A 1 203 ? -60.30100 108.46100 -1.98600 1.000 75.62283 203 SER A CA 1
ATOM 1428 C C . SER A 1 203 ? -60.49300 109.41800 -3.11800 1.000 74.58191 203 SER A C 1
ATOM 1429 O O . SER A 1 203 ? -61.23800 110.34000 -3.01000 1.000 74.90169 203 SER A O 1
ATOM 1432 N N . GLY A 1 204 ? -59.82300 109.18100 -4.21800 1.000 53.06875 204 GLY A N 1
ATOM 1433 C CA . GLY A 1 204 ? -59.87100 110.06700 -5.34500 1.000 51.78376 204 GLY A CA 1
ATOM 1434 C C . GLY A 1 204 ? -58.49900 110.21000 -5.93000 1.000 51.25540 204 GLY A C 1
ATOM 1435 O O . GLY A 1 204 ? -57.64400 109.45000 -5.65700 1.000 51.70952 204 GLY A O 1
ATOM 1436 N N . ILE A 1 205 ? -58.26200 111.21800 -6.71800 1.000 47.03288 205 ILE A N 1
ATOM 1437 C CA . ILE A 1 205 ? -56.93800 111.31100 -7.32900 1.000 46.78330 205 ILE A CA 1
ATOM 1438 C C . ILE A 1 205 ? -55.95800 111.48700 -6.17500 1.000 48.06572 205 ILE A C 1
ATOM 1439 O O . ILE A 1 205 ? -56.39600 111.80200 -5.06200 1.000 48.91916 205 ILE A O 1
ATOM 1444 N N . PRO A 1 206 ? -54.64700 111.24600 -6.35400 1.000 51.99359 206 PRO A N 1
ATOM 1445 C CA . PRO A 1 206 ? -53.72000 111.32800 -5.20900 1.000 53.43904 206 PRO A CA 1
ATOM 1446 C C . PRO A 1 206 ? -53.79400 112.64600 -4.45900 1.000 54.17523 206 PRO A C 1
ATOM 1447 O O . PRO A 1 206 ? -54.37800 113.60700 -4.97600 1.000 53.54964 206 PRO A O 1
ATOM 1451 N N . GLU A 1 207 ? -53.25500 112.70600 -3.25400 1.000 74.90075 207 GLU A N 1
ATOM 1452 C CA . GLU A 1 207 ? -53.30700 113.93100 -2.46900 1.000 75.43496 207 GLU A CA 1
ATOM 1453 C C . GLU A 1 207 ? -52.57600 115.12100 -3.08800 1.000 75.28895 207 GLU A C 1
ATOM 1454 O O . GLU A 1 207 ? -53.13400 116.17800 -3.18400 1.000 74.97194 207 GLU A O 1
ATOM 1460 N N . LEU A 1 208 ? -51.36600 114.94700 -3.57300 1.000 62.58612 208 LEU A N 1
ATOM 1461 C CA . LEU A 1 208 ? -50.69200 116.07500 -4.22800 1.000 62.43536 208 LEU A CA 1
ATOM 1462 C C . LEU A 1 208 ? -51.46600 116.54900 -5.45500 1.000 61.39095 208 LEU A C 1
ATOM 1463 O O . LEU A 1 208 ? -51.43900 117.73900 -5.79200 1.000 61.21444 208 LEU A O 1
ATOM 1468 N N . ALA A 1 209 ? -52.12300 115.62600 -6.17100 1.000 59.51384 209 ALA A N 1
ATOM 1469 C CA . ALA A 1 209 ? -52.88700 116.04500 -7.34200 1.000 58.31319 209 ALA A CA 1
ATOM 1470 C C . ALA A 1 209 ? -54.10500 116.84800 -6.93500 1.000 58.08143 209 ALA A C 1
ATOM 1471 O O . ALA A 1 209 ? -54.38800 117.87600 -7.54400 1.000 58.01319 209 ALA A O 1
ATOM 1473 N N . ARG A 1 210 ? -54.84000 116.40600 -5.91100 1.000 71.30908 210 ARG A N 1
ATOM 1474 C CA . ARG A 1 210 ? -55.97900 117.19700 -5.43700 1.000 71.56231 210 ARG A CA 1
ATOM 1475 C C . ARG A 1 210 ? -55.53800 118.58200 -4.95100 1.000 72.26051 210 ARG A C 1
ATOM 1476 O O . ARG A 1 210 ? -56.28100 119.56400 -5.10100 1.000 72.23457 210 ARG A O 1
ATOM 1484 N N . ALA A 1 211 ? -54.33200 118.68300 -4.38100 1.000 56.86217 211 ALA A N 1
ATOM 1485 C CA . ALA A 1 211 ? -53.82200 119.97900 -3.94000 1.000 57.41925 211 ALA A CA 1
ATOM 1486 C C . ALA A 1 211 ? -53.54400 120.89500 -5.12600 1.000 56.92339 211 ALA A C 1
ATOM 1487 O O . ALA A 1 211 ? -53.79000 122.10600 -5.05500 1.000 57.13781 211 ALA A O 1
ATOM 1489 N N . THR A 1 212 ? -53.02400 120.33400 -6.22100 1.000 60.22807 212 THR A N 1
ATOM 1490 C CA . THR A 1 212 ? -52.58100 121.12800 -7.36100 1.000 59.38526 212 THR A CA 1
ATOM 1491 C C . THR A 1 212 ? -53.72100 121.56000 -8.27400 1.000 58.84145 212 THR A C 1
ATOM 1492 O O . THR A 1 212 ? -53.62900 122.62100 -8.91000 1.000 58.76842 212 THR A O 1
ATOM 1496 N N . PHE A 1 213 ? -54.79900 120.78200 -8.36200 1.000 52.47114 213 PHE A N 1
ATOM 1497 C CA . PHE A 1 213 ? -55.76900 120.98000 -9.42400 1.000 51.78242 213 PHE A CA 1
ATOM 1498 C C . PHE A 1 213 ? -57.17700 121.27900 -8.95000 1.000 52.24908 213 PHE A C 1
ATOM 1499 O O . PHE A 1 213 ? -57.95200 121.85600 -9.72400 1.000 52.20250 213 PHE A O 1
ATOM 1507 N N . CYS A 1 214 ? -57.53300 120.93300 -7.71800 1.000 64.06986 214 CYS A N 1
ATOM 1508 C CA . CYS A 1 214 ? -58.93700 120.96100 -7.32200 1.000 64.74490 214 CYS A CA 1
ATOM 1509 C C . CYS A 1 214 ? -59.35800 122.28500 -6.66600 1.000 65.88585 214 CYS A C 1
ATOM 1510 O O . CYS A 1 214 ? -58.54300 123.06000 -6.14300 1.000 66.29760 214 CYS A O 1
ATOM 1513 N N . GLY A 1 215 ? -60.66400 122.55100 -6.74800 1.000 66.01896 215 GLY A N 1
ATOM 1514 C CA . GLY A 1 215 ? -61.27200 123.72700 -6.15300 1.000 67.26337 215 GLY A CA 1
ATOM 1515 C C . GLY A 1 215 ? -61.89400 124.65100 -7.17800 1.000 66.88357 215 GLY A C 1
ATOM 1516 O O . GLY A 1 215 ? -61.28400 124.87400 -8.23000 1.000 65.75585 215 GLY A O 1
ATOM 1517 N N . ALA A 1 216 ? -63.07400 125.22300 -6.89300 1.000 75.34029 216 ALA A N 1
ATOM 1518 C CA . ALA A 1 216 ? -63.64900 126.21000 -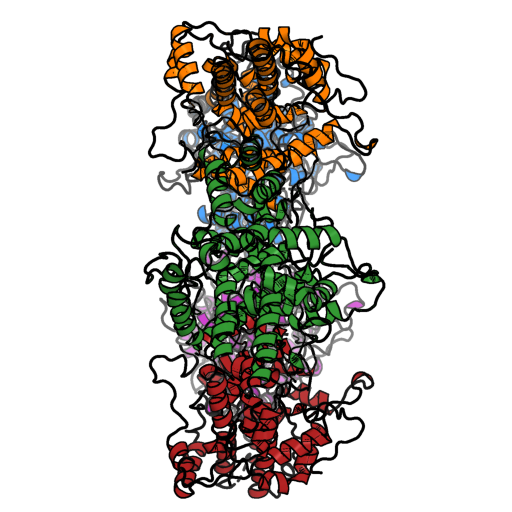7.81100 1.000 75.16928 216 ALA A CA 1
ATOM 1519 C C . ALA A 1 216 ? -62.71100 127.39600 -7.98600 1.000 75.20427 216 ALA A C 1
ATOM 1520 O O . ALA A 1 216 ? -62.88400 128.18700 -8.91700 1.000 74.81525 216 ALA A O 1
ATOM 1522 N N . SER A 1 217 ? -61.73000 127.53200 -7.08300 1.000 77.98190 217 SER A N 1
ATOM 1523 C CA . SER A 1 217 ? -60.70800 128.56800 -7.16900 1.000 78.75750 217 SER A CA 1
ATOM 1524 C C . SER A 1 217 ? -60.00200 128.57300 -8.51800 1.000 76.84591 217 SER A C 1
ATOM 1525 O O . SER A 1 217 ? -59.63400 129.64800 -9.00900 1.000 77.98869 217 SER A O 1
ATOM 1528 N N . ARG A 1 218 ? -59.88300 127.39600 -9.18800 1.000 69.63274 218 ARG A N 1
ATOM 1529 C CA . ARG A 1 218 ? -58.91200 127.28300 -10.28700 1.000 68.00252 218 ARG A CA 1
ATOM 1530 C C . ARG A 1 218 ? -59.55200 127.51300 -11.66500 1.000 67.11902 218 ARG A C 1
ATOM 1531 O O . ARG A 1 218 ? -60.62500 126.96400 -11.96500 1.000 66.94603 218 ARG A O 1
ATOM 1539 N N . PRO A 1 219 ? -58.91600 128.26800 -12.56300 1.000 67.73681 219 PRO A N 1
ATOM 1540 C CA . PRO A 1 219 ? -59.44600 128.36900 -13.92100 1.000 66.68182 219 PRO A CA 1
ATOM 1541 C C . PRO A 1 219 ? -59.19100 127.07900 -14.69300 1.000 65.15243 219 PRO A C 1
ATOM 1542 O O . PRO A 1 219 ? -58.24200 126.32800 -14.41600 1.000 64.55218 219 PRO A O 1
ATOM 1546 N N . THR A 1 220 ? -60.05700 126.82900 -15.68100 1.000 59.75116 220 THR A N 1
ATOM 1547 C CA . THR A 1 220 ? -59.90500 125.68000 -16.55500 1.000 58.17948 220 THR A CA 1
ATOM 1548 C C . THR A 1 220 ? -59.06200 126.09800 -17.76200 1.000 56.99628 220 THR A C 1
ATOM 1549 O O . THR A 1 220 ? -59.02600 127.27300 -18.13400 1.000 57.33999 220 THR A O 1
ATOM 1553 N N . LYS A 1 221 ? -58.33000 125.13800 -18.32300 1.000 53.08905 221 LYS A N 1
ATOM 1554 C CA . LYS A 1 221 ? -57.61700 125.31900 -19.57600 1.000 51.69065 221 LYS A CA 1
ATOM 1555 C C . LYS A 1 221 ? -58.58100 125.24900 -20.75700 1.000 51.23139 221 LYS A C 1
ATOM 1556 O O . LYS A 1 221 ? -59.75300 124.87700 -20.60300 1.000 51.62422 221 LYS A O 1
ATOM 1562 N N . PRO A 1 222 ? -58.13100 125.65900 -21.95000 1.000 45.45705 222 PRO A N 1
ATOM 1563 C CA . PRO A 1 222 ? -59.03800 125.69100 -23.10700 1.000 45.08639 222 PRO A CA 1
ATOM 1564 C C . PRO A 1 222 ? -59.49300 124.30800 -23.56400 1.000 44.33306 222 PRO A C 1
ATOM 1565 O O . PRO A 1 222 ? -58.72400 123.33400 -23.58200 1.000 43.31851 222 PRO A O 1
ATOM 1569 N N . SER A 1 223 ? -60.76200 124.26700 -23.97300 1.000 50.84404 223 SER A N 1
ATOM 1570 C CA . SER A 1 223 ? -61.41000 123.07200 -24.48900 1.000 50.59696 223 SER A CA 1
ATOM 1571 C C . SER A 1 223 ? -60.80200 122.62900 -25.81900 1.000 49.77087 223 SER A C 1
ATOM 1572 O O . SER A 1 223 ? -60.56100 123.44500 -26.71100 1.000 50.12855 223 SER A O 1
ATOM 1575 N N . LEU A 1 224 ? -60.55500 121.32200 -25.95500 1.000 45.38516 224 LEU A N 1
ATOM 1576 C CA . LEU A 1 224 ? -60.02000 120.74200 -27.18500 1.000 44.60303 224 LEU A CA 1
ATOM 1577 C C . LEU A 1 224 ? -61.10700 120.35900 -28.18300 1.000 45.55844 224 LEU A C 1
ATOM 1578 O O . LEU A 1 224 ? -60.78600 119.91000 -29.28600 1.000 45.40287 224 LEU A O 1
ATOM 1583 N N . LEU A 1 225 ? -62.37800 120.52200 -27.83200 1.000 51.46542 225 LEU A N 1
ATOM 1584 C CA . LEU A 1 225 ? -63.44900 120.28200 -28.79200 1.000 52.66990 225 LEU A CA 1
ATOM 1585 C C . LEU A 1 225 ? -63.25600 120.97500 -30.14000 1.000 53.44965 225 LEU A C 1
ATOM 1586 O O . LEU A 1 225 ? -63.60600 120.36500 -31.16400 1.000 54.32586 225 LEU A O 1
ATOM 1591 N N . PRO A 1 226 ? -62.77500 122.22500 -30.23700 1.000 61.02001 226 PRO A N 1
ATOM 1592 C CA . PRO A 1 226 ? -62.59200 122.80100 -31.58600 1.000 61.48871 226 PRO A CA 1
ATOM 1593 C C . PRO A 1 226 ? -61.59900 122.02500 -32.44900 1.000 60.74034 226 PRO A C 1
ATOM 1594 O O . PRO A 1 226 ? -61.90800 121.69800 -33.60100 1.000 61.73162 226 PRO A O 1
ATOM 1598 N N . ALA A 1 227 ? -60.41700 121.69600 -31.91900 1.000 56.89093 227 ALA A N 1
ATOM 1599 C CA . ALA A 1 227 ? -59.44100 120.96000 -32.71700 1.000 56.48240 227 ALA A CA 1
ATOM 1600 C C . ALA A 1 227 ? -59.99200 119.60700 -33.15300 1.000 57.16760 227 ALA A C 1
ATOM 1601 O O . ALA A 1 227 ? -59.84700 119.20900 -34.31600 1.000 58.21499 227 ALA A O 1
ATOM 1603 N N . LEU A 1 228 ? -60.61600 118.87500 -32.22900 1.000 51.58559 228 LEU A N 1
ATOM 1604 C CA . LEU A 1 228 ? -61.22100 117.59400 -32.58000 1.000 52.24550 228 LEU A CA 1
ATOM 1605 C C . LEU A 1 228 ? -62.26700 117.76600 -33.67600 1.000 54.21716 228 LEU A C 1
ATOM 1606 O O . LEU A 1 228 ? -62.23900 117.06100 -34.69100 1.000 55.46493 228 LEU A O 1
ATOM 1611 N N . ILE A 1 229 ? -63.21100 118.68700 -33.49500 1.000 46.43944 229 ILE A N 1
ATOM 1612 C CA . ILE A 1 229 ? -64.27100 118.85000 -34.50100 1.000 48.63220 229 ILE A CA 1
ATOM 1613 C C . ILE A 1 229 ? -63.67400 119.26100 -35.84200 1.000 49.05881 229 ILE A C 1
ATOM 1614 O O . ILE A 1 229 ? -64.18300 118.88800 -36.91100 1.000 50.82040 229 ILE A O 1
ATOM 1619 N N . ASP A 1 230 ? -62.61400 120.06800 -35.81200 1.000 64.64722 230 ASP A N 1
ATOM 1620 C CA . ASP A 1 230 ? -61.98600 120.49200 -37.05800 1.000 65.15649 230 ASP A CA 1
ATOM 1621 C C . ASP A 1 230 ? -61.35700 119.30300 -37.77500 1.000 65.36603 230 ASP A C 1
ATOM 1622 O O . ASP A 1 230 ? -61.68400 119.01200 -38.93000 1.000 66.94313 230 ASP A O 1
ATOM 1627 N N . ILE A 1 231 ? -60.45500 118.59500 -37.08600 1.000 49.34928 231 ILE A N 1
ATOM 1628 C CA . ILE A 1 231 ? -59.69400 117.49500 -37.68000 1.000 49.39774 231 ILE A CA 1
ATOM 1629 C C . ILE A 1 231 ? -60.61500 116.38300 -38.17400 1.000 50.99837 231 ILE A C 1
ATOM 1630 O O . ILE A 1 231 ? -60.38600 115.78400 -39.23000 1.000 52.09920 231 ILE A O 1
ATOM 1635 N N . TRP A 1 232 ? -61.64700 116.06600 -37.41200 1.000 50.09592 232 TRP A N 1
ATOM 1636 C CA . TRP A 1 232 ? -62.51500 114.95300 -37.77000 1.000 51.92968 232 TRP A CA 1
ATOM 1637 C C . TRP A 1 232 ? -63.57400 115.31300 -38.80100 1.000 54.07036 232 TRP A C 1
ATOM 1638 O O . TRP A 1 232 ? -64.13300 114.41000 -39.43000 1.000 55.95302 232 TRP A O 1
ATOM 1649 N N . SER A 1 233 ? -63.91800 116.58900 -38.96200 1.000 56.68108 233 SER A N 1
ATOM 1650 C CA . SER A 1 233 ? -64.88400 116.90900 -40.00800 1.000 58.75789 233 SER A CA 1
ATOM 1651 C C . SER A 1 233 ? -64.23800 116.98600 -41.38300 1.000 59.12963 233 SER A C 1
ATOM 1652 O O . SER A 1 233 ? -64.86600 116.59600 -42.37900 1.000 61.05178 233 SER A O 1
ATOM 1655 N N . THR A 1 234 ? -62.98700 117.45000 -41.46400 1.000 60.09268 234 THR A N 1
ATOM 1656 C CA . THR A 1 234 ? -62.31500 117.51700 -42.75400 1.000 60.38979 234 THR A CA 1
ATOM 1657 C C . THR A 1 234 ? -61.78600 116.17300 -43.22800 1.000 60.79562 234 THR A C 1
ATOM 1658 O O . THR A 1 234 ? -61.47900 116.03700 -44.42000 1.000 61.72554 234 THR A O 1
ATOM 1662 N N . SER A 1 235 ? -61.60000 115.18900 -42.33900 1.000 54.89568 235 SER A N 1
ATOM 1663 C CA . SER A 1 235 ? -61.00600 113.93100 -42.79000 1.000 55.08128 235 SER A CA 1
ATOM 1664 C C . SER A 1 235 ? -61.83700 112.69900 -42.46400 1.000 56.01839 235 SER A C 1
ATOM 1665 O O . SER A 1 235 ? -61.28300 111.60200 -42.45600 1.000 55.90824 235 SER A O 1
ATOM 1668 N N . SER A 1 236 ? -63.12800 112.84300 -42.16700 1.000 48.80860 236 SER A N 1
ATOM 1669 C CA . SER A 1 236 ? -63.98400 111.68600 -41.92800 1.000 50.22577 236 SER A CA 1
ATOM 1670 C C . SER A 1 236 ? -65.42900 112.14000 -41.98600 1.000 52.20852 236 SER A C 1
ATOM 1671 O O . SER A 1 236 ? -65.71600 113.32900 -42.12300 1.000 52.48450 236 SER A O 1
ATOM 1674 N N . GLU A 1 237 ? -66.34600 111.18400 -41.83700 1.000 67.33601 237 GLU A N 1
ATOM 1675 C CA . GLU A 1 237 ? -67.77400 111.47500 -41.80600 1.000 69.91524 237 GLU A CA 1
ATOM 1676 C C . GLU A 1 237 ? -68.35100 111.34600 -40.39700 1.000 70.31608 237 GLU A C 1
ATOM 1677 O O . GLU A 1 237 ? -69.57600 111.29300 -40.22900 1.000 72.66672 237 GLU A O 1
ATOM 1683 N N . LEU A 1 238 ? -67.49300 111.37700 -39.37200 1.000 50.44134 238 LEU A N 1
ATOM 1684 C CA . LEU A 1 238 ? -67.94900 111.08700 -38.01400 1.000 50.26103 238 LEU A CA 1
ATOM 1685 C C . LEU A 1 238 ? -69.01300 112.05900 -37.54400 1.000 51.22441 238 LEU A C 1
ATOM 1686 O O . LEU A 1 238 ? -69.85500 111.69300 -36.72100 1.000 52.27517 238 LEU A O 1
ATOM 1691 N N . LEU A 1 239 ? -69.03500 113.27000 -38.08500 1.000 65.93113 239 LEU A N 1
ATOM 1692 C CA . LEU A 1 239 ? -69.93100 114.31900 -37.60600 1.000 66.75701 239 LEU A CA 1
ATOM 1693 C C . LEU A 1 239 ? -71.06500 114.58600 -38.60200 1.000 70.06408 239 LEU A C 1
ATOM 1694 O O . LEU A 1 239 ? -71.49300 115.72600 -38.78300 1.000 70.50669 239 LEU A O 1
ATOM 1699 N N . ASP A 1 240 ? -71.59100 113.53000 -39.23300 1.000 79.26481 240 ASP A N 1
ATOM 1700 C CA . ASP A 1 240 ? -72.74600 113.66800 -40.11900 1.000 82.30282 240 ASP A CA 1
ATOM 1701 C C . ASP A 1 240 ? -73.84300 112.68000 -39.74400 1.000 85.10442 240 ASP A C 1
ATOM 1702 O O . ASP A 1 240 ? -74.99200 112.83200 -40.17500 1.000 88.27799 240 ASP A O 1
ATOM 1707 N N . PRO A 1 263 ? -58.51600 125.29000 -41.16600 1.000 72.68008 263 PRO A N 1
ATOM 1708 C CA . PRO A 1 263 ? -58.50300 123.85500 -41.42600 1.000 71.08963 263 PRO A CA 1
ATOM 1709 C C . PRO A 1 263 ? -57.20200 123.42600 -40.87900 1.000 69.80009 263 PRO A C 1
ATOM 1710 O O . PRO A 1 263 ? -56.17900 123.66900 -41.47100 1.000 70.78534 263 PRO A O 1
ATOM 1714 N N . PHE A 1 264 ? -57.22600 122.86200 -39.67600 1.000 70.26002 264 PHE A N 1
ATOM 1715 C CA . PHE A 1 264 ? -56.00100 122.43600 -39.00900 1.000 68.86562 264 PHE A CA 1
ATOM 1716 C C . PHE A 1 264 ? -55.25400 121.33500 -39.74800 1.000 68.76869 264 PHE A C 1
ATOM 1717 O O . PHE A 1 264 ? -54.02800 121.37000 -39.85400 1.000 69.01347 264 PHE A O 1
ATOM 1725 N N . PHE A 1 265 ? -55.99300 120.35700 -40.25700 1.000 69.41002 265 PHE A N 1
ATOM 1726 C CA . PHE A 1 265 ? -55.37300 119.24900 -40.97000 1.000 70.21747 265 PHE A CA 1
ATOM 1727 C C . PHE A 1 265 ? -55.94400 119.02400 -42.36400 1.000 71.60096 265 PHE A C 1
ATOM 1728 O O . PHE A 1 265 ? -57.16000 118.96700 -42.55000 1.000 72.13037 265 PHE A O 1
ATOM 1736 N N . SER A 1 266 ? -55.05300 118.89500 -43.34100 1.000 83.30408 266 SER A N 1
ATOM 1737 C CA . SER A 1 266 ? -55.45400 118.62300 -44.71000 1.000 84.78411 266 SER A CA 1
ATOM 1738 C C . SER A 1 266 ? -54.94800 117.22000 -44.98700 1.000 85.14475 266 SER A C 1
ATOM 1739 O O . SER A 1 266 ? -53.75500 116.95100 -44.84200 1.000 85.26024 266 SER A O 1
ATOM 1742 N N . PRO A 1 267 ? -55.84600 116.31200 -45.38700 1.000 66.45087 267 PRO A N 1
ATOM 1743 C CA . PRO A 1 267 ? -55.33700 114.97100 -45.59800 1.000 66.96664 267 PRO A CA 1
ATOM 1744 C C . PRO A 1 267 ? -54.79400 114.82600 -47.00300 1.000 68.51493 267 PRO A C 1
ATOM 1745 O O . PRO A 1 267 ? -55.25000 115.52400 -47.93000 1.000 69.21641 267 PRO A O 1
ATOM 1749 N N . PRO A 1 268 ? -53.80900 113.95200 -47.19700 1.000 59.45451 268 PRO A N 1
ATOM 1750 C CA . PRO A 1 268 ? -53.35500 113.66000 -48.55700 1.000 60.71584 268 PRO A CA 1
ATOM 1751 C C . PRO A 1 268 ? -54.45600 112.99900 -49.37100 1.000 61.32171 268 PRO A C 1
ATOM 1752 O O . PRO A 1 268 ? -55.47300 112.53100 -48.85100 1.000 60.76254 268 PRO A O 1
ATOM 1756 N N . LEU A 1 269 ? -54.25300 113.00500 -50.68300 1.000 67.77645 269 LEU A N 1
ATOM 1757 C CA . LEU A 1 269 ? -55.07000 112.16600 -51.53200 1.000 68.69816 269 LEU A CA 1
ATOM 1758 C C . LEU A 1 269 ? -54.56100 110.73200 -51.42600 1.000 68.79814 269 LEU A C 1
ATOM 1759 O O . LEU A 1 269 ? -53.47700 110.46600 -50.88800 1.000 68.38630 269 LEU A O 1
ATOM 1764 N N . GLN A 1 270 ? -55.36000 109.79600 -51.92000 1.000 68.19666 270 GLN A N 1
ATOM 1765 C CA . GLN A 1 270 ? -55.09900 108.37300 -51.71500 1.000 68.39279 270 GLN A CA 1
ATOM 1766 C C . GLN A 1 270 ? -55.17200 107.97500 -50.24700 1.000 66.93327 270 GLN A C 1
ATOM 1767 O O . GLN A 1 270 ? -54.61500 106.93400 -49.86200 1.000 66.91252 270 GLN A O 1
ATOM 1769 N N . ALA A 1 271 ? -55.88700 108.75600 -49.42300 1.000 62.10063 271 ALA A N 1
ATOM 1770 C CA . ALA A 1 271 ? -56.12100 108.41000 -48.02300 1.000 60.93032 271 ALA A CA 1
ATOM 1771 C C . ALA A 1 271 ? -57.60900 108.23700 -47.78000 1.000 61.07274 271 ALA A C 1
ATOM 1772 O O . ALA A 1 271 ? -58.43200 108.93200 -48.38900 1.000 61.74043 271 ALA A O 1
ATOM 1774 N N . ASP A 1 272 ? -57.95600 107.33900 -46.85200 1.000 52.34063 272 ASP A N 1
ATOM 1775 C CA . ASP A 1 272 ? -59.36800 107.04100 -46.62400 1.000 52.86657 272 ASP A CA 1
ATOM 1776 C C . ASP A 1 272 ? -59.92900 108.19500 -45.80400 1.000 52.32865 272 ASP A C 1
ATOM 1777 O O . ASP A 1 272 ? -59.97100 108.14200 -44.57800 1.000 51.67011 272 ASP A O 1
ATOM 1782 N N . THR A 1 273 ? -60.41400 109.23800 -46.48800 1.000 55.87239 273 THR A N 1
ATOM 1783 C CA . THR A 1 273 ? -60.98000 110.38700 -45.79600 1.000 55.32513 273 THR A CA 1
ATOM 1784 C C . THR A 1 273 ? -62.40700 110.16000 -45.33500 1.000 56.48737 273 THR A C 1
ATOM 1785 O O . THR A 1 273 ? -63.16000 111.14300 -45.22100 1.000 56.57707 273 THR A O 1
ATOM 1789 N N . SER A 1 274 ? -62.82900 108.90100 -45.16400 1.000 57.26453 274 SER A N 1
ATOM 1790 C CA . SER A 1 274 ? -64.10200 108.59900 -44.52100 1.000 58.51197 274 SER A CA 1
ATOM 1791 C C . SER A 1 274 ? -63.93500 108.01700 -43.12000 1.000 57.92928 274 SER A C 1
ATOM 1792 O O . SER A 1 274 ? -64.93700 107.82200 -42.42000 1.000 59.17291 274 SER A O 1
ATOM 1795 N N . GLN A 1 275 ? -62.71200 107.70400 -42.70700 1.000 48.29060 275 GLN A N 1
ATOM 1796 C CA . GLN A 1 275 ? -62.48400 107.05300 -41.43400 1.000 47.72098 275 GLN A CA 1
ATOM 1797 C C . GLN A 1 275 ? -61.60900 107.86200 -40.49300 1.000 46.08126 275 GLN A C 1
ATOM 1798 O O . GLN A 1 275 ? -61.29200 107.37300 -39.40000 1.000 45.52762 275 GLN A O 1
ATOM 1804 N N . GLY A 1 276 ? -61.18500 109.06200 -40.89200 1.000 42.79102 276 GLY A N 1
ATOM 1805 C CA . GLY A 1 276 ? -60.46100 109.95800 -40.02700 1.000 41.19002 276 GLY A CA 1
ATOM 1806 C C . GLY A 1 276 ? -59.13200 109.38300 -39.59900 1.000 40.48493 276 GLY A C 1
ATOM 1807 O O . GLY A 1 276 ? -58.75400 108.27700 -39.99500 1.000 41.00035 276 GLY A O 1
ATOM 1808 N N . PRO A 1 277 ? -58.40000 110.11400 -38.73400 1.000 48.24925 277 PRO A N 1
ATOM 1809 C CA . PRO A 1 277 ? -57.08000 109.66000 -38.27400 1.000 47.79344 277 PRO A CA 1
ATOM 1810 C C . PRO A 1 277 ? -57.20900 108.54600 -37.24200 1.000 47.90982 277 PRO A C 1
ATOM 1811 O O . PRO A 1 277 ? -56.67600 108.63400 -36.13600 1.000 47.25975 277 PRO A O 1
ATOM 1815 N N . CYS A 1 278 ? -57.96500 107.50400 -37.59500 1.000 50.65617 278 CYS A N 1
ATOM 1816 C CA . CYS A 1 278 ? -58.35500 106.46700 -36.65300 1.000 49.97655 278 CYS A CA 1
ATOM 1817 C C . CYS A 1 278 ? -57.19600 105.58900 -36.20800 1.000 49.11037 278 CYS A C 1
ATOM 1818 O O . CYS A 1 278 ? -57.38400 104.80900 -35.26800 1.000 48.44193 278 CYS A O 1
ATOM 1821 N N . LEU A 1 279 ? -56.01800 105.68200 -36.83100 1.000 37.20797 279 LEU A N 1
ATOM 1822 C CA . LEU A 1 279 ? -54.88200 104.89300 -36.34700 1.000 36.98422 279 LEU A CA 1
ATOM 1823 C C . LEU A 1 279 ? -54.25500 105.48000 -35.08600 1.000 35.91680 279 LEU A C 1
ATOM 1824 O O . LEU A 1 279 ? -53.22300 104.97900 -34.60800 1.000 35.96572 279 LEU A O 1
ATOM 1829 N N . MET A 1 280 ? -54.86900 106.53100 -34.54500 1.000 45.28600 280 MET A N 1
ATOM 1830 C CA . MET A 1 280 ? -54.55100 107.11200 -33.24300 1.000 43.54783 280 MET A CA 1
ATOM 1831 C C . MET A 1 280 ? -55.58100 106.76900 -32.17300 1.000 42.17819 280 MET A C 1
ATOM 1832 O O . MET A 1 280 ? -55.44700 107.21800 -31.02900 1.000 40.64949 280 MET A O 1
ATOM 1837 N N . HIS A 1 281 ? -56.58200 105.98200 -32.51300 1.000 41.65360 281 HIS A N 1
ATOM 1838 C CA . HIS A 1 281 ? -57.70300 105.51800 -31.73200 1.000 41.17303 281 HIS A CA 1
ATOM 1839 C C . HIS A 1 281 ? -57.51300 104.05700 -31.30700 1.000 41.61573 281 HIS A C 1
ATOM 1840 O O . HIS A 1 281 ? -56.76600 103.31100 -31.95300 1.000 42.33187 281 HIS A O 1
ATOM 1847 N N . PRO A 1 282 ? -58.11100 103.60700 -30.18600 1.000 37.16872 282 PRO A N 1
ATOM 1848 C CA . PRO A 1 282 ? -57.87500 102.21300 -29.76200 1.000 37.51737 282 PRO A CA 1
ATOM 1849 C C . PRO A 1 282 ? -58.35300 101.17700 -30.76300 1.000 38.96424 282 PRO A C 1
ATOM 1850 O O . PRO A 1 282 ? -57.76300 100.09500 -30.82800 1.000 39.39438 282 PRO A O 1
ATOM 1854 N N . THR A 1 283 ? -59.42600 101.44400 -31.51900 1.000 43.57334 283 THR A N 1
ATOM 1855 C CA . THR A 1 283 ? -59.98800 100.42800 -32.39700 1.000 45.02163 283 THR A CA 1
ATOM 1856 C C . THR A 1 283 ? -59.42600 100.45300 -33.81400 1.000 45.76180 283 THR A C 1
ATOM 1857 O O . THR A 1 283 ? -59.79500 99.59100 -34.61800 1.000 47.02249 283 THR A O 1
ATOM 1861 N N . LEU A 1 284 ? -58.57700 101.42300 -34.14500 1.000 35.76263 284 LEU A N 1
ATOM 1862 C CA . LEU A 1 284 ? -57.81300 101.45600 -35.39300 1.000 36.30107 284 LEU A CA 1
ATOM 1863 C C . LEU A 1 284 ? -58.68500 101.45100 -36.63600 1.000 37.77834 284 LEU A C 1
ATOM 1864 O O . LEU A 1 284 ? -58.27100 100.92200 -37.67200 1.000 38.60735 284 LEU A O 1
ATOM 1869 N N . GLY A 1 285 ? -59.87200 102.04300 -36.56100 1.000 42.13657 285 GLY A N 1
ATOM 1870 C CA . GLY A 1 285 ? -60.76300 102.11100 -37.70900 1.000 43.73781 285 GLY A CA 1
ATOM 1871 C C . GLY A 1 285 ? -62.08700 102.70800 -37.29500 1.000 44.84332 285 GLY A C 1
ATOM 1872 O O . GLY A 1 285 ? -62.40200 102.82700 -36.10900 1.000 44.37568 285 GLY A O 1
ATOM 1873 N N . LEU A 1 286 ? -62.88600 103.07100 -38.29100 1.000 47.29136 286 LEU A N 1
ATOM 1874 C CA . LEU A 1 286 ? -64.17700 103.70300 -38.01500 1.000 47.07456 286 LEU A CA 1
ATOM 1875 C C . LEU A 1 286 ? -65.28300 102.93400 -38.71800 1.000 47.73048 286 LEU A C 1
ATOM 1876 O O . LEU A 1 286 ? -65.50800 103.14300 -39.91400 1.000 49.08215 286 LEU A O 1
ATOM 1881 N N . ARG A 1 287 ? -66.00700 102.09700 -37.96900 1.000 55.04172 287 ARG A N 1
ATOM 1882 C CA . ARG A 1 287 ? -67.11900 101.32100 -38.50300 1.000 55.76271 287 ARG A CA 1
ATOM 1883 C C . ARG A 1 287 ? -68.38200 101.83800 -37.83500 1.000 55.70235 287 ARG A C 1
ATOM 1884 O O . ARG A 1 287 ? -68.34700 102.27300 -36.68100 1.000 54.79383 287 ARG A O 1
ATOM 1892 N N . TYR A 1 288 ? -69.50600 101.76100 -38.50400 1.000 56.38499 288 TYR A N 1
ATOM 1893 C CA . TYR A 1 288 ? -70.79000 102.14500 -37.96100 1.000 56.30543 288 TYR A CA 1
ATOM 1894 C C . TYR A 1 288 ? -71.67100 101.00900 -37.87400 1.000 56.27554 288 TYR A C 1
ATOM 1895 O O . TYR A 1 288 ? -71.59300 100.16600 -38.64800 1.000 57.37088 288 TYR A O 1
ATOM 1904 N N . LYS A 1 289 ? -72.45100 100.94900 -36.84500 1.000 48.93188 289 LYS A N 1
ATOM 1905 C CA . LYS A 1 289 ? -73.45300 99.96000 -36.70700 1.000 48.68795 289 LYS A CA 1
ATOM 1906 C C . LYS A 1 289 ? -74.49500 100.49100 -35.78300 1.000 47.68661 289 LYS A C 1
ATOM 1907 O O . LYS A 1 289 ? -74.15500 101.04900 -34.80200 1.000 46.85167 289 LYS A O 1
ATOM 1913 N N . ASN A 1 290 ? -75.74900 100.37300 -36.12800 1.000 62.16855 290 ASN A N 1
ATOM 1914 C CA . ASN A 1 290 ? -76.83000 100.71600 -35.24700 1.000 61.30203 290 ASN A CA 1
ATOM 1915 C C . ASN A 1 290 ? -76.79600 102.05200 -34.59700 1.000 61.35871 290 ASN A C 1
ATOM 1916 O O . ASN A 1 290 ? -76.95700 102.15400 -33.47400 1.000 61.01335 290 ASN A O 1
ATOM 1921 N N . GLY A 1 291 ? -76.50000 103.08800 -35.30300 1.000 48.50038 291 GLY A N 1
ATOM 1922 C CA . GLY A 1 291 ? -76.47800 104.41000 -34.70800 1.000 48.59584 291 GLY A CA 1
ATOM 1923 C C . GLY A 1 291 ? -75.29900 104.72200 -33.81900 1.000 48.07403 291 GLY A C 1
ATOM 1924 O O . GLY A 1 291 ? -75.31300 105.76800 -33.15900 1.000 48.36476 291 GLY A O 1
ATOM 1925 N N . THR A 1 292 ? -74.29400 103.84600 -33.75400 1.000 47.57897 292 THR A N 1
ATOM 1926 C CA . THR A 1 292 ? -73.03000 104.10100 -33.07400 1.000 46.73105 292 THR A CA 1
ATOM 1927 C C . THR A 1 292 ? -71.89700 103.92600 -34.07200 1.000 47.04685 292 THR A C 1
ATOM 1928 O O . THR A 1 292 ? -72.10600 103.52700 -35.21600 1.000 48.05558 292 THR A O 1
ATOM 1932 N N . ALA A 1 293 ? -70.68700 104.25600 -33.64700 1.000 38.23479 293 ALA A N 1
ATOM 1933 C CA . ALA A 1 293 ? -69.51900 104.10200 -34.49200 1.000 38.72716 293 ALA A CA 1
ATOM 1934 C C . ALA A 1 293 ? -68.37200 103.58300 -33.64200 1.000 37.79619 293 ALA A C 1
ATOM 1935 O O . ALA A 1 293 ? -68.33200 103.81900 -32.43500 1.000 36.89924 293 ALA A O 1
ATOM 1937 N N . SER A 1 294 ? -67.38400 102.93900 -34.27400 1.000 46.80019 294 SER A N 1
ATOM 1938 C CA . SER A 1 294 ? -66.30800 102.43100 -33.43000 1.000 45.71726 294 SER A CA 1
ATOM 1939 C C . SER A 1 294 ? -65.51300 103.54100 -32.75800 1.000 45.24983 294 SER A C 1
ATOM 1940 O O . SER A 1 294 ? -64.79400 103.24700 -31.79200 1.000 44.72904 294 SER A O 1
ATOM 1943 N N . VAL A 1 295 ? -65.63700 104.79600 -33.20100 1.000 41.14461 295 VAL A N 1
ATOM 1944 C CA . VAL A 1 295 ? -65.03400 105.93000 -32.49500 1.000 41.02931 295 VAL A CA 1
ATOM 1945 C C . VAL A 1 295 ? -66.12700 106.58400 -31.65900 1.000 40.88281 295 VAL A C 1
ATOM 1946 O O . VAL A 1 295 ? -67.06900 107.17500 -32.19800 1.000 41.88337 295 VAL A O 1
ATOM 1950 N N . CYS A 1 296 ? -66.02900 106.47900 -30.33900 1.000 46.64785 296 CYS A N 1
ATOM 1951 C CA . CYS A 1 296 ? -67.07200 107.02500 -29.48900 1.000 46.59204 296 CYS A CA 1
ATOM 1952 C C . CYS A 1 296 ? -66.81200 108.50100 -29.26100 1.000 47.63825 296 CYS A C 1
ATOM 1953 O O . CYS A 1 296 ? -65.69600 108.89200 -28.87800 1.000 47.36061 296 CYS A O 1
ATOM 1956 N N . LEU A 1 297 ? -67.82500 109.32500 -29.55500 1.000 53.60369 297 LEU A N 1
ATOM 1957 C CA . LEU A 1 297 ? -67.65300 110.77300 -29.46100 1.000 55.18841 297 LEU A CA 1
ATOM 1958 C C . LEU A 1 297 ? -67.72000 111.26200 -28.02300 1.000 55.68792 297 LEU A C 1
ATOM 1959 O O . LEU A 1 297 ? -67.06600 112.25300 -27.67600 1.000 56.39140 297 LEU A O 1
ATOM 1964 N N . LEU A 1 298 ? -68.51400 110.59600 -27.17700 1.000 45.76774 298 LEU A N 1
ATOM 1965 C CA . LEU A 1 298 ? -68.55700 110.97800 -25.77600 1.000 44.78055 298 LEU A CA 1
ATOM 1966 C C . LEU A 1 298 ? -67.28000 110.59400 -25.05000 1.000 42.96183 298 LEU A C 1
ATOM 1967 O O . LEU A 1 298 ? -66.92900 111.23900 -24.06700 1.000 43.06290 298 LEU A O 1
ATOM 1972 N N . CYS A 1 299 ? -66.56800 109.55100 -25.48600 1.000 43.66654 299 CYS A N 1
ATOM 1973 C CA . CYS A 1 299 ? -65.26000 109.30800 -24.87700 1.000 42.74203 299 CYS A CA 1
ATOM 1974 C C . CYS A 1 299 ? -64.27200 110.37000 -25.28500 1.000 43.61021 299 CYS A C 1
ATOM 1975 O O . CYS A 1 299 ? -63.32200 110.63600 -24.54900 1.000 43.45922 299 CYS A O 1
ATOM 1978 N N . GLU A 1 300 ? -64.40700 110.89700 -26.50000 1.000 53.45699 300 GLU A N 1
ATOM 1979 C CA . GLU A 1 300 ? -63.56800 112.01700 -26.91800 1.000 54.74307 300 GLU A CA 1
ATOM 1980 C C . GLU A 1 300 ? -63.78300 113.22800 -26.02300 1.000 55.56731 300 GLU A C 1
ATOM 1981 O O . GLU A 1 300 ? -62.82700 113.92300 -25.66600 1.000 55.92329 300 GLU A O 1
ATOM 1987 N N . CYS A 1 301 ? -65.03800 113.51000 -25.67000 1.000 52.78594 301 CYS A N 1
ATOM 1988 C CA . CYS A 1 301 ? -65.32900 114.63400 -24.78900 1.000 53.15974 301 CYS A CA 1
ATOM 1989 C C . CYS A 1 301 ? -64.71100 114.45100 -23.40900 1.000 52.04020 301 CYS A C 1
ATOM 1990 O O . CYS A 1 301 ? -64.35000 115.43900 -22.76400 1.000 52.72810 301 CYS A O 1
ATOM 1993 N N . LEU A 1 302 ? -64.63800 113.21700 -22.90400 1.000 43.10764 302 LEU A N 1
ATOM 1994 C CA . LEU A 1 302 ? -64.02600 112.99600 -21.59400 1.000 42.40325 302 LEU A CA 1
ATOM 1995 C C . LEU A 1 302 ? -62.62000 113.57700 -21.55100 1.000 42.79977 302 LEU A C 1
ATOM 1996 O O . LEU A 1 302 ? -62.19300 114.11500 -20.52500 1.000 43.58712 302 LEU A O 1
ATOM 2001 N N . ALA A 1 303 ? -61.88000 113.48100 -22.65300 1.000 49.86708 303 ALA A N 1
ATOM 2002 C CA . ALA A 1 303 ? -60.51800 114.00000 -22.68900 1.000 50.22595 303 ALA A CA 1
ATOM 2003 C C . ALA A 1 303 ? -60.41300 115.38900 -23.30400 1.000 51.74688 303 ALA A C 1
ATOM 2004 O O . ALA A 1 303 ? -59.37300 116.04300 -23.14500 1.000 52.23620 303 ALA A O 1
ATOM 2006 N N . ALA A 1 304 ? -61.44500 115.85400 -23.99800 1.000 44.69058 304 ALA A N 1
ATOM 2007 C CA . ALA A 1 304 ? -61.32200 117.08800 -24.75400 1.000 46.40692 304 ALA A CA 1
ATOM 2008 C C . ALA A 1 304 ? -61.99600 118.25900 -24.07200 1.000 47.05789 304 ALA A C 1
ATOM 2009 O O . ALA A 1 304 ? -61.73800 119.40400 -24.45300 1.000 48.18991 304 ALA A O 1
ATOM 2011 N N . HIS A 1 305 ? -62.77000 118.01500 -23.02300 1.000 52.43208 305 HIS A N 1
ATOM 2012 C CA . HIS A 1 305 ? -63.57000 119.05700 -22.46100 1.000 53.67390 305 HIS A CA 1
ATOM 2013 C C . HIS A 1 305 ? -63.66100 118.96300 -20.94400 1.000 54.07940 305 HIS A C 1
ATOM 2014 O O . HIS A 1 305 ? -63.80600 117.85600 -20.38800 1.000 53.00877 305 HIS A O 1
ATOM 2021 N N . PRO A 1 306 ? -63.59800 120.11000 -20.25100 1.000 50.36024 306 PRO A N 1
ATOM 2022 C CA . PRO A 1 306 ? -63.44800 120.06800 -18.78600 1.000 50.56325 306 PRO A CA 1
ATOM 2023 C C . PRO A 1 306 ? -64.68500 119.61200 -18.03100 1.000 50.68207 306 PRO A C 1
ATOM 2024 O O . PRO A 1 306 ? -64.54000 119.05400 -16.93600 1.000 50.63203 306 PRO A O 1
ATOM 2028 N N . GLU A 1 307 ? -65.89500 119.81100 -18.54800 1.000 55.69829 307 GLU A N 1
ATOM 2029 C CA . GLU A 1 307 ? -67.06800 119.40500 -17.78100 1.000 56.18167 307 GLU A CA 1
ATOM 2030 C C . GLU A 1 307 ? -67.75600 118.17500 -18.32800 1.000 54.82524 307 GLU A C 1
ATOM 2031 O O . GLU A 1 307 ? -68.81600 117.80700 -17.81200 1.000 55.37771 307 GLU A O 1
ATOM 2037 N N . ALA A 1 308 ? -67.14600 117.48100 -19.29900 1.000 58.26386 308 ALA A N 1
ATOM 2038 C CA . ALA A 1 308 ? -67.74300 116.27900 -19.87300 1.000 56.56307 308 ALA A CA 1
ATOM 2039 C C . ALA A 1 308 ? -67.79300 115.14100 -18.85200 1.000 55.98163 308 ALA A C 1
ATOM 2040 O O . ALA A 1 308 ? -68.81900 114.44800 -18.78700 1.000 56.02361 308 ALA A O 1
ATOM 2042 N N . PRO A 1 309 ? -66.72900 114.86200 -18.07600 1.000 46.37564 309 PRO A N 1
ATOM 2043 C CA . PRO A 1 309 ? -66.85800 113.81400 -17.05000 1.000 46.23807 309 PRO A CA 1
ATOM 2044 C C . PRO A 1 309 ? -68.06700 113.97600 -16.13900 1.000 48.19832 309 PRO A C 1
ATOM 2045 O O . PRO A 1 309 ? -68.83200 113.01900 -15.98400 1.000 48.07613 309 PRO A O 1
ATOM 2049 N N . LYS A 1 310 ? -68.28100 115.14900 -15.53100 1.000 57.42611 310 LYS A N 1
ATOM 2050 C CA . LYS A 1 310 ? -69.41300 115.26300 -14.61500 1.000 59.42963 310 LYS A CA 1
ATOM 2051 C C . LYS A 1 310 ? -70.76200 115.41500 -15.32600 1.000 59.88007 310 LYS A C 1
ATOM 2052 O O . LYS A 1 310 ? -71.77200 114.89900 -14.83100 1.000 60.98249 310 LYS A O 1
ATOM 2058 N N . ALA A 1 311 ? -70.81400 116.06200 -16.49000 1.000 54.68388 311 ALA A N 1
ATOM 2059 C CA . ALA A 1 311 ? -72.08100 116.16600 -17.22100 1.000 55.30228 311 ALA A CA 1
ATOM 2060 C C . ALA A 1 311 ? -72.60000 114.80200 -17.64900 1.000 53.92711 311 ALA A C 1
ATOM 2061 O O . ALA A 1 311 ? -73.81800 114.56900 -17.67000 1.000 54.96295 311 ALA A O 1
ATOM 2063 N N . LEU A 1 312 ? -71.69900 113.90000 -18.05700 1.000 51.05740 312 LEU A N 1
ATOM 2064 C CA . LEU A 1 312 ? -72.15500 112.58400 -18.47700 1.000 49.35473 312 LEU A CA 1
ATOM 2065 C C . LEU A 1 312 ? -72.65500 111.79500 -17.28300 1.000 50.28599 312 LEU A C 1
ATOM 2066 O O . LEU A 1 312 ? -73.71600 111.16500 -17.37100 1.000 50.61763 312 LEU A O 1
ATOM 2071 N N . GLN A 1 313 ? -71.95800 111.89400 -16.12800 1.000 61.69048 313 GLN A N 1
ATOM 2072 C CA . GLN A 1 313 ? -72.43700 111.24900 -14.89800 1.000 62.91418 313 GLN A CA 1
ATOM 2073 C C . GLN A 1 313 ? -73.76300 111.84600 -14.43700 1.000 65.52976 313 GLN A C 1
ATOM 2074 O O . GLN A 1 313 ? -74.65800 111.12800 -13.96500 1.000 66.35509 313 GLN A O 1
ATOM 2080 N N . THR A 1 314 ? -73.92200 113.15600 -14.59800 1.000 55.83354 314 THR A N 1
ATOM 2081 C CA . THR A 1 314 ? -75.19300 113.77300 -14.26000 1.000 58.43595 314 THR A CA 1
ATOM 2082 C C . THR A 1 314 ? -76.27300 113.35900 -15.24900 1.000 58.15920 314 THR A C 1
ATOM 2083 O O . THR A 1 314 ? -77.43100 113.15000 -14.86000 1.000 60.03813 314 THR A O 1
ATOM 2087 N N . LEU A 1 315 ? -75.91100 113.22800 -16.53500 1.000 55.13734 315 LEU A N 1
ATOM 2088 C CA . LEU A 1 315 ? -76.85300 112.70700 -17.52100 1.000 54.80995 315 LEU A CA 1
ATOM 2089 C C . LEU A 1 315 ? -77.24900 111.27000 -17.19600 1.000 54.47513 315 LEU A C 1
ATOM 2090 O O . LEU A 1 315 ? -78.42900 110.90600 -17.26900 1.000 56.44668 315 LEU A O 1
ATOM 2095 N N . GLN A 1 316 ? -76.27300 110.44300 -16.81500 1.000 68.83172 316 GLN A N 1
ATOM 2096 C CA . GLN A 1 316 ? -76.57500 109.07400 -16.40800 1.000 68.45061 316 GLN A CA 1
ATOM 2097 C C . GLN A 1 316 ? -77.50600 109.07200 -15.21500 1.000 70.81142 316 GLN A C 1
ATOM 2098 O O . GLN A 1 316 ? -78.47100 108.29800 -15.16100 1.000 72.01193 316 GLN A O 1
ATOM 2104 N N . CYS A 1 317 ? -77.24200 109.96100 -14.25400 1.000 65.99668 317 CYS A N 1
ATOM 2105 C CA . CYS A 1 317 ? -78.10000 110.06700 -13.08100 1.000 68.85029 317 CYS A CA 1
ATOM 2106 C C . CYS A 1 317 ? -79.50100 110.52100 -13.47700 1.000 70.64736 317 CYS A C 1
ATOM 2107 O O . CYS A 1 317 ? -80.50800 109.99500 -12.98600 1.000 72.24263 317 CYS A O 1
ATOM 2110 N N . GLU A 1 318 ? -79.57800 111.45300 -14.41800 1.000 70.75810 318 GLU A N 1
ATOM 2111 C CA . GLU A 1 318 ? -80.86700 111.95700 -14.87000 1.000 72.89959 318 GLU A CA 1
ATOM 2112 C C . GLU A 1 318 ? -81.66800 110.90400 -15.64200 1.000 72.81030 318 GLU A C 1
ATOM 2113 O O . GLU A 1 318 ? -82.89000 110.80000 -15.47200 1.000 75.09084 318 GLU A O 1
ATOM 2119 N N . VAL A 1 319 ? -81.00600 110.13100 -16.51500 1.000 57.86088 319 VAL A N 1
ATOM 2120 C CA . VAL A 1 319 ? -81.70600 109.12100 -17.31700 1.000 59.09521 319 VAL A CA 1
ATOM 2121 C C . VAL A 1 319 ? -82.30400 108.03700 -16.41400 1.000 60.00530 319 VAL A C 1
ATOM 2122 O O . VAL A 1 319 ? -83.44100 107.59000 -16.61600 1.000 62.32706 319 VAL A O 1
ATOM 2126 N N . MET A 1 320 ? -81.55200 107.61200 -15.39400 1.000 72.02563 320 MET A N 1
ATOM 2127 C CA . MET A 1 320 ? -82.04800 106.59900 -14.46200 1.000 72.95089 320 MET A CA 1
ATOM 2128 C C . MET A 1 320 ? -83.18700 107.13500 -13.59100 1.000 75.27837 320 MET A C 1
ATOM 2129 O O . MET A 1 320 ? -84.22100 106.47000 -13.43100 1.000 77.29858 320 MET A O 1
ATOM 2134 N N . GLY A 1 321 ? -83.03200 108.35100 -13.05000 1.000 78.20046 321 GLY A N 1
ATOM 2135 C CA . GLY A 1 321 ? -83.85500 108.80200 -11.94100 1.000 81.83814 321 GLY A CA 1
ATOM 2136 C C . GLY A 1 321 ? -85.10700 109.59300 -12.27200 1.000 84.59515 321 GLY A C 1
ATOM 2137 O O . GLY A 1 321 ? -86.05800 109.58900 -11.48400 1.000 88.02620 321 GLY A O 1
ATOM 2138 N N . HIS A 1 322 ? -85.10500 110.35500 -13.36900 1.000 92.63692 322 HIS A N 1
ATOM 2139 C CA . HIS A 1 322 ? -86.25700 111.17800 -13.78200 1.000 95.32157 322 HIS A CA 1
ATOM 2140 C C . HIS A 1 322 ? -87.51300 110.41800 -14.18800 1.000 96.45260 322 HIS A C 1
ATOM 2141 O O . HIS A 1 322 ? -88.58900 110.69400 -13.69900 1.000 99.70310 322 HIS A O 1
ATOM 2148 N N . ILE A 1 323 ? -87.37000 109.45500 -15.08400 1.000 90.30264 323 ILE A N 1
ATOM 2149 C CA . ILE A 1 323 ? -88.47400 108.56300 -15.42000 1.000 92.13303 323 ILE A CA 1
ATOM 2150 C C . ILE A 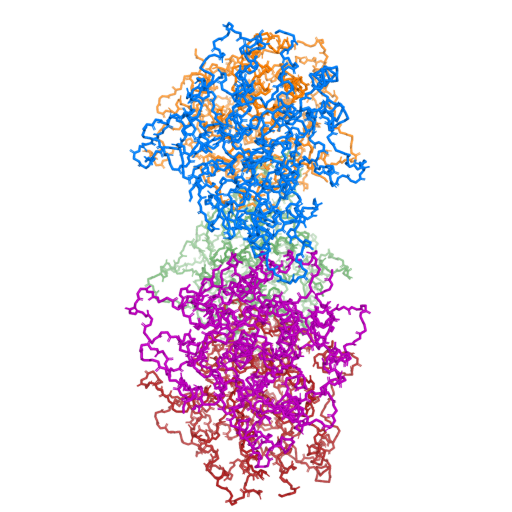1 323 ? -88.52700 107.46300 -14.36100 1.000 92.37933 323 ILE A C 1
ATOM 2151 O O . ILE A 1 323 ? -87.48400 106.92600 -13.95900 1.000 90.69533 323 ILE A O 1
ATOM 2156 N N . GLU A 1 324 ? -89.73700 107.15800 -13.87300 1.000 87.46231 324 GLU A N 1
ATOM 2157 C CA . GLU A 1 324 ? -89.97100 106.11100 -12.87900 1.000 87.88083 324 GLU A CA 1
ATOM 2158 C C . GLU A 1 324 ? -90.80600 104.97000 -13.44400 1.000 89.59098 324 GLU A C 1
ATOM 2159 O O . GLU A 1 324 ? -91.21900 104.08500 -12.68800 1.000 90.41225 324 GLU A O 1
ATOM 2165 N N . ASN A 1 325 ? -91.07500 104.98600 -14.75200 1.000 76.92381 325 ASN A N 1
ATOM 2166 C CA . ASN A 1 325 ? -91.70600 103.89400 -15.47300 1.000 78.13467 325 ASN A CA 1
ATOM 2167 C C . ASN A 1 325 ? -90.66900 102.91500 -15.99800 1.000 77.11655 325 ASN A C 1
ATOM 2168 O O . ASN A 1 325 ? -89.45600 103.07800 -15.82100 1.000 75.16659 325 ASN A O 1
ATOM 2173 N N . ASN A 1 326 ? -91.17400 101.87800 -16.66400 1.000 61.90193 326 ASN A N 1
ATOM 2174 C CA . ASN A 1 326 ? -90.35200 100.87900 -17.32700 1.000 61.22850 326 ASN A CA 1
ATOM 2175 C C . ASN A 1 326 ? -90.03600 101.29700 -18.74500 1.000 60.18275 326 ASN A C 1
ATOM 2176 O O . ASN A 1 326 ? -90.03900 100.47500 -19.66700 1.000 60.24931 326 ASN A O 1
ATOM 2181 N N . VAL A 1 327 ? -89.72600 102.55800 -18.94900 1.000 51.12749 327 VAL A N 1
ATOM 2182 C CA . VAL A 1 327 ? -89.34000 103.01000 -20.27100 1.000 49.34384 327 VAL A CA 1
ATOM 2183 C C . VAL A 1 327 ? -87.89000 102.59500 -20.48300 1.000 46.15632 327 VAL A C 1
ATOM 2184 O O . VAL A 1 327 ? -87.06300 102.68300 -19.56200 1.000 45.84090 327 VAL A O 1
ATOM 2188 N N . LYS A 1 328 ? -87.59700 102.08900 -21.68600 1.000 56.25953 328 LYS A N 1
ATOM 2189 C CA . LYS A 1 328 ? -86.30200 101.52800 -22.02900 1.000 54.39184 328 LYS A CA 1
ATOM 2190 C C . LYS A 1 328 ? -85.25100 102.62400 -22.12300 1.000 52.33961 328 LYS A C 1
ATOM 2191 O O . LYS A 1 328 ? -85.54800 103.78400 -22.39800 1.000 51.99100 328 LYS A O 1
ATOM 2197 N N . LEU A 1 329 ? -83.99800 102.23200 -21.93000 1.000 52.79142 329 LEU A N 1
ATOM 2198 C CA . LEU A 1 329 ? -82.92800 103.20900 -21.76700 1.000 50.41706 329 LEU A CA 1
ATOM 2199 C C . LEU A 1 329 ? -82.80100 104.15600 -22.96000 1.000 49.03702 329 LEU A C 1
ATOM 2200 O O . LEU A 1 329 ? -82.46900 105.32900 -22.77900 1.000 48.36277 329 LEU A O 1
ATOM 2205 N N . VAL A 1 330 ? -83.02900 103.67600 -24.19100 1.000 47.71296 330 VAL A N 1
ATOM 2206 C CA . VAL A 1 330 ? -82.85900 104.57000 -25.34800 1.000 45.40480 330 VAL A CA 1
ATOM 2207 C C . VAL A 1 330 ? -84.00900 105.56700 -25.43700 1.000 46.85246 330 VAL A C 1
ATOM 2208 O O . VAL A 1 330 ? -83.83700 106.68700 -25.94500 1.000 46.06306 330 VAL A O 1
ATOM 2212 N N . ASP A 1 331 ? -85.20500 105.17100 -24.98600 1.000 59.38818 331 ASP A N 1
ATOM 2213 C CA . ASP A 1 331 ? -86.31700 106.11500 -24.86300 1.000 60.90147 331 ASP A CA 1
ATOM 2214 C C . ASP A 1 331 ? -86.11400 107.07100 -23.68300 1.000 62.04978 331 ASP A C 1
ATOM 2215 O O . ASP A 1 331 ? -86.45100 108.25500 -23.78100 1.000 62.50721 331 ASP A O 1
ATOM 2220 N N . ARG A 1 332 ? -85.58500 106.58400 -22.55300 1.000 51.69464 332 ARG A N 1
ATOM 2221 C CA . ARG A 1 332 ? -85.29100 107.48800 -21.44200 1.000 51.96477 332 ARG A CA 1
ATOM 2222 C C . ARG A 1 332 ? -84.32200 108.58300 -21.85300 1.000 50.06383 332 ARG A C 1
ATOM 2223 O O . ARG A 1 332 ? -84.46800 109.73900 -21.44300 1.000 50.52676 332 ARG A O 1
ATOM 2231 N N . ILE A 1 333 ? -83.29200 108.21900 -22.61100 1.000 49.70610 333 ILE A N 1
ATOM 2232 C CA . ILE A 1 333 ? -82.30600 109.18300 -23.08300 1.000 47.96938 333 ILE A CA 1
ATOM 2233 C C . ILE A 1 333 ? -82.95500 110.21300 -24.00300 1.000 48.56323 333 ILE A C 1
ATOM 2234 O O . ILE A 1 333 ? -82.69300 111.42200 -23.90400 1.000 48.47497 333 ILE A O 1
ATOM 2239 N N . ALA A 1 334 ? -83.80900 109.75200 -24.91500 1.000 57.13043 334 ALA A N 1
ATOM 2240 C CA . ALA A 1 334 ? -84.49300 110.66700 -25.81600 1.000 57.44362 334 ALA A CA 1
ATOM 2241 C C . ALA A 1 334 ? -85.40200 111.62200 -25.05300 1.000 59.86822 334 ALA A C 1
ATOM 2242 O O . ALA A 1 334 ? -85.48300 112.80500 -25.39300 1.000 60.46489 334 ALA A O 1
ATOM 2244 N N . PHE A 1 335 ? -86.10900 111.12300 -24.02900 1.000 70.14938 335 PHE A N 1
ATOM 2245 C CA . PHE A 1 335 ? -86.99700 111.97500 -23.23600 1.000 71.96164 335 PHE A CA 1
ATOM 2246 C C . PHE A 1 335 ? -86.20600 113.06000 -22.50900 1.000 71.75574 335 PHE A C 1
ATOM 2247 O O . PHE A 1 335 ? -86.60100 114.23300 -22.51000 1.000 72.90975 335 PHE A O 1
ATOM 2255 N N . VAL A 1 336 ? -85.08400 112.68800 -21.88200 1.000 57.11519 336 VAL A N 1
ATOM 2256 C CA . VAL A 1 336 ? -84.27000 113.66100 -21.16100 1.000 56.64000 336 VAL A CA 1
ATOM 2257 C C . VAL A 1 336 ? -83.70900 114.71100 -22.11200 1.000 55.99981 336 VAL A C 1
ATOM 2258 O O . VAL A 1 336 ? -83.64200 115.89800 -21.77600 1.000 57.16454 336 VAL A O 1
ATOM 2262 N N . LEU A 1 337 ? -83.25600 114.29700 -23.29100 1.000 72.45467 337 LEU A N 1
ATOM 2263 C CA . LEU A 1 337 ? -82.62800 115.24200 -24.21400 1.000 71.73780 337 LEU A CA 1
ATOM 2264 C C . LEU A 1 337 ? -83.58300 115.87100 -25.22800 1.000 73.16327 337 LEU A C 1
ATOM 2265 O O . LEU A 1 337 ? -83.17500 116.80500 -25.93000 1.000 73.21420 337 LEU A O 1
ATOM 2270 N N . ASP A 1 338 ? -84.84800 115.45100 -25.29100 1.000 101.09555 338 ASP A N 1
ATOM 2271 C CA . ASP A 1 338 ? -85.76400 116.11500 -26.21100 1.000 102.60762 338 ASP A CA 1
ATOM 2272 C C . ASP A 1 338 ? -86.03500 117.53100 -25.73300 1.000 105.12727 338 ASP A C 1
ATOM 2273 O O . ASP A 1 338 ? -86.09800 118.46300 -26.54200 1.000 106.42106 338 ASP A O 1
ATOM 2278 N N . ASN A 1 339 ? -86.09300 117.75300 -24.44100 1.000 89.79252 339 ASN A N 1
ATOM 2279 C CA . ASN A 1 339 ? -86.33900 119.08200 -23.95800 1.000 92.46808 339 ASN A CA 1
ATOM 2280 C C . ASN A 1 339 ? -85.24000 119.96700 -24.45800 1.000 91.74043 339 ASN A C 1
ATOM 2281 O O . ASN A 1 339 ? -84.12900 119.57300 -24.51800 1.000 88.91924 339 ASN A O 1
ATOM 2286 N N . PRO A 1 340 ? -85.58600 121.16900 -24.88400 1.000 106.13026 340 PRO A N 1
ATOM 2287 C CA . PRO A 1 340 ? -84.77300 122.23800 -25.42800 1.000 106.32429 340 PRO A CA 1
ATOM 2288 C C . PRO A 1 340 ? -83.83700 122.82500 -24.41600 1.000 106.18378 340 PRO A C 1
ATOM 2289 O O . PRO A 1 340 ? -82.85700 123.38300 -24.81800 1.000 105.25257 340 PRO A O 1
ATOM 2293 N N . PHE A 1 341 ? -84.13900 122.72400 -23.13800 1.000 91.44961 341 PHE A N 1
ATOM 2294 C CA . PHE A 1 341 ? -83.28300 123.27400 -22.10800 1.000 91.56347 341 PHE A CA 1
ATOM 2295 C C . PHE A 1 341 ? -82.54000 122.17600 -21.41600 1.000 88.46744 341 PHE A C 1
ATOM 2296 O O . PHE A 1 341 ? -82.19600 122.27900 -20.27000 1.000 89.01691 341 PHE A O 1
ATOM 2298 N N . ALA A 1 342 ? -82.31100 121.09800 -22.12900 1.000 73.92362 342 ALA A N 1
ATOM 2299 C CA . ALA A 1 342 ? -81.67200 119.94800 -21.57600 1.000 70.87606 342 ALA A CA 1
ATOM 2300 C C . ALA A 1 342 ? -80.30500 120.18400 -21.10000 1.000 69.13473 342 ALA A C 1
ATOM 2301 O O . ALA A 1 342 ? -79.56900 120.96100 -21.60700 1.000 68.99577 342 ALA A O 1
ATOM 2303 N N . MET A 1 343 ? -79.98100 119.47500 -20.06700 1.000 72.77897 343 MET A N 1
ATOM 2304 C CA . MET A 1 343 ? -78.63300 119.58400 -19.48100 1.000 71.34770 343 MET A CA 1
ATOM 2305 C C . MET A 1 343 ? -78.14000 120.97600 -19.06900 1.000 73.33286 343 MET A C 1
ATOM 2306 O O . MET A 1 343 ? -77.06400 121.39700 -19.49400 1.000 72.00246 343 MET A O 1
ATOM 2311 N N . PRO A 1 344 ? -78.91700 121.69800 -18.24400 1.000 74.34973 344 PRO A N 1
ATOM 2312 C CA . PRO A 1 344 ? -78.47400 123.06500 -17.90500 1.000 76.38837 344 PRO A CA 1
ATOM 2313 C C . PRO A 1 344 ? -77.19800 123.13400 -17.05900 1.000 75.40511 344 PRO A C 1
ATOM 2314 O O . PRO A 1 344 ? -76.60800 124.21900 -16.95900 1.000 76.55618 344 PRO A O 1
ATOM 2318 N N . TYR A 1 345 ? -76.76000 122.03200 -16.43800 1.000 72.01843 345 TYR A N 1
ATOM 2319 C CA . TYR A 1 345 ? -75.50300 121.97800 -15.68800 1.000 70.65974 345 TYR A CA 1
ATOM 2320 C C . TYR A 1 345 ? -74.27600 122.11600 -16.57100 1.000 68.35957 345 TYR A C 1
ATOM 2321 O O . TYR A 1 345 ? -73.15800 122.21900 -16.04500 1.000 67.62807 345 TYR A O 1
ATOM 2330 N N . VAL A 1 346 ? -74.44900 122.14700 -17.89000 1.000 70.41908 346 VAL A N 1
ATOM 2331 C CA . VAL A 1 346 ? -73.33300 122.25400 -18.81500 1.000 68.39010 346 VAL A CA 1
ATOM 2332 C C . VAL A 1 346 ? -73.17800 123.72700 -19.13800 1.000 70.43596 346 VAL A C 1
ATOM 2333 O O . VAL A 1 346 ? -74.13000 124.37200 -19.59700 1.000 72.42438 346 VAL A O 1
ATOM 2337 N N . SER A 1 347 ? -71.98900 124.26600 -18.86200 1.000 65.24758 347 SER A N 1
ATOM 2338 C CA . SER A 1 347 ? -71.74300 125.68200 -19.07900 1.000 67.29883 347 SER A CA 1
ATOM 2339 C C . SER A 1 347 ? -71.61600 125.97500 -20.57100 1.000 66.73124 347 SER A C 1
ATOM 2340 O O . SER A 1 347 ? -72.47600 126.64600 -21.15900 1.000 68.67063 347 SER A O 1
ATOM 2343 N N . ASP A 1 348 ? -70.57100 125.42600 -21.18500 1.000 67.31741 348 ASP A N 1
ATOM 2344 C CA . ASP A 1 348 ? -70.25700 125.58600 -22.60300 1.000 66.50498 348 ASP A CA 1
ATOM 2345 C C . ASP A 1 348 ? -71.41300 125.13100 -23.49700 1.000 66.57791 348 ASP A C 1
ATOM 2346 O O . ASP A 1 348 ? -71.74500 123.93600 -23.50300 1.000 64.78950 348 ASP A O 1
ATOM 2351 N N . PRO A 1 349 ? -72.04600 126.02600 -24.26300 1.000 73.95044 349 PRO A N 1
ATOM 2352 C CA . PRO A 1 349 ? -73.16300 125.58300 -25.12300 1.000 74.22038 349 PRO A CA 1
ATOM 2353 C C . PRO A 1 349 ? -72.71800 124.67400 -26.25800 1.000 71.77081 349 PRO A C 1
ATOM 2354 O O . PRO A 1 349 ? -73.57500 123.99200 -26.84000 1.000 71.52941 349 PRO A O 1
ATOM 2358 N N . LEU A 1 350 ? -71.42000 124.66300 -26.60700 1.000 60.40914 350 LEU A N 1
ATOM 2359 C CA . LEU A 1 350 ? -70.94400 123.77200 -27.66600 1.000 58.48614 350 LEU A CA 1
ATOM 2360 C C . LEU A 1 350 ? -71.07400 122.31400 -27.24700 1.000 56.14364 350 LEU A C 1
ATOM 2361 O O . LEU A 1 350 ? -71.70800 121.50900 -27.94500 1.000 55.75672 350 LEU A O 1
ATOM 2366 N N . LEU A 1 351 ? -70.51100 121.97400 -26.08000 1.000 54.67240 351 LEU A N 1
ATOM 2367 C CA . LEU A 1 351 ? -70.63300 120.63000 -25.52600 1.000 52.92695 351 LEU A CA 1
ATOM 2368 C C . LEU A 1 351 ? -72.09200 120.23100 -25.33500 1.000 53.79290 351 LEU A C 1
ATOM 2369 O O . LEU A 1 351 ? -72.45700 119.07300 -25.56200 1.000 52.83627 351 LEU A O 1
ATOM 2374 N N . ARG A 1 352 ? -72.94200 121.16200 -24.90400 1.000 69.96618 352 ARG A N 1
ATOM 2375 C CA . ARG A 1 352 ? -74.36300 120.84200 -24.78900 1.000 70.98887 352 ARG A CA 1
ATOM 2376 C C . ARG A 1 352 ? -74.93300 120.37800 -26.11900 1.000 71.05951 352 ARG A C 1
ATOM 2377 O O . ARG A 1 352 ? -75.64900 119.37500 -26.18500 1.000 70.69839 352 ARG A O 1
ATOM 2385 N N . GLU A 1 353 ? -74.64700 121.11800 -27.19300 1.000 72.28457 353 GLU A N 1
ATOM 2386 C CA . GLU A 1 353 ? -75.19400 120.75300 -28.49200 1.000 72.46367 353 GLU A CA 1
ATOM 2387 C C . GLU A 1 353 ? -74.58400 119.46100 -29.00600 1.000 70.22090 353 GLU A C 1
ATOM 2388 O O . GLU A 1 353 ? -75.25600 118.67600 -29.69100 1.000 70.03489 353 GLU A O 1
ATOM 2394 N N . LEU A 1 354 ? -73.31300 119.21600 -28.70100 1.000 56.06064 354 LEU A N 1
ATOM 2395 C CA . LEU A 1 354 ? -72.69500 117.96400 -29.12700 1.000 54.17844 354 LEU A CA 1
ATOM 2396 C C . LEU A 1 354 ? -73.40800 116.76300 -28.51100 1.000 53.78305 354 LEU A C 1
ATOM 2397 O O . LEU A 1 354 ? -73.86800 115.86300 -29.22400 1.000 53.53970 354 LEU A O 1
ATOM 2402 N N . ILE A 1 355 ? -73.50100 116.73200 -27.17700 1.000 51.48376 355 ILE A N 1
ATOM 2403 C CA . ILE A 1 355 ? -74.16900 115.62700 -26.50200 1.000 51.30701 355 ILE A CA 1
ATOM 2404 C C . ILE A 1 355 ? -75.60400 115.50200 -26.98800 1.000 52.95134 355 ILE A C 1
ATOM 2405 O O . ILE A 1 355 ? -76.08000 114.40600 -27.30100 1.000 53.06107 355 ILE A O 1
ATOM 2410 N N . ARG A 1 356 ? -76.31300 116.62300 -27.08900 1.000 55.57993 356 ARG A N 1
ATOM 2411 C CA . ARG A 1 356 ? -77.70800 116.55000 -27.51000 1.000 57.04380 356 ARG A CA 1
ATOM 2412 C C . ARG A 1 356 ? -77.84300 116.09100 -28.94900 1.000 56.50522 356 ARG A C 1
ATOM 2413 O O . ARG A 1 356 ? -78.90900 115.60400 -29.35000 1.000 57.16680 356 ARG A O 1
ATOM 2421 N N . GLY A 1 357 ? -76.79300 116.25900 -29.74400 1.000 63.80793 357 GLY A N 1
ATOM 2422 C CA . GLY A 1 357 ? -76.83900 115.77400 -31.10400 1.000 63.23729 357 GLY A CA 1
ATOM 2423 C C . GLY A 1 357 ? -76.52000 114.30700 -31.25100 1.000 61.60424 357 GLY A C 1
ATOM 2424 O O . GLY A 1 357 ? -76.90700 113.70700 -32.25600 1.000 61.37889 357 GLY A O 1
ATOM 2425 N N . CYS A 1 358 ? -75.81900 113.71700 -30.28200 1.000 57.49888 358 CYS A N 1
ATOM 2426 C CA . CYS A 1 358 ? -75.55400 112.28900 -30.33700 1.000 56.17795 358 CYS A CA 1
ATOM 2427 C C . CYS A 1 358 ? -76.86700 111.53100 -30.40800 1.000 56.77961 358 CYS A C 1
ATOM 2428 O O . CYS A 1 358 ? -77.90900 112.01100 -29.95800 1.000 58.37779 358 CYS A O 1
ATOM 2431 N N . THR A 1 359 ? -76.81600 110.36100 -31.03800 1.000 53.71388 359 THR A N 1
ATOM 2432 C CA . THR A 1 359 ? -77.97500 109.49300 -31.11300 1.000 54.13662 359 THR A CA 1
ATOM 2433 C C . THR A 1 359 ? -78.23800 108.86500 -29.73800 1.000 54.80890 359 THR A C 1
ATOM 2434 O O . THR A 1 359 ? -77.32100 108.74400 -28.91600 1.000 54.47139 359 THR A O 1
ATOM 2438 N N . PRO A 1 360 ? -79.47900 108.45500 -29.45500 1.000 46.07154 360 PRO A N 1
ATOM 2439 C CA . PRO A 1 360 ? -79.70800 107.75100 -28.18700 1.000 47.01734 360 PRO A CA 1
ATOM 2440 C C . PRO A 1 360 ? -78.89900 106.47200 -28.10000 1.000 45.75384 360 PRO A C 1
ATOM 2441 O O . PRO A 1 360 ? -78.53400 106.04900 -26.99500 1.000 46.50704 360 PRO A O 1
ATOM 2445 N N . GLN A 1 361 ? -78.58000 105.84900 -29.24200 1.000 51.65204 361 GLN A N 1
ATOM 2446 C CA . GLN A 1 361 ? -77.71700 104.66900 -29.21900 1.000 49.74316 361 GLN A CA 1
ATOM 2447 C C . GLN A 1 361 ? -76.29300 105.02500 -28.80100 1.000 48.80526 361 GLN A C 1
ATOM 2448 O O . GLN A 1 361 ? -75.67900 104.29000 -28.02500 1.000 48.29136 361 GLN A O 1
ATOM 2454 N N . GLU A 1 362 ? -75.74600 106.14100 -29.28900 1.000 51.83114 362 GLU A N 1
ATOM 2455 C CA . GLU A 1 362 ? -74.40900 106.52700 -28.84600 1.000 51.13628 362 GLU A CA 1
ATOM 2456 C C . GLU A 1 362 ? -74.37800 106.71200 -27.34200 1.000 52.60119 362 GLU A C 1
ATOM 2457 O O . GLU A 1 362 ? -73.39500 106.34600 -26.68100 1.000 51.06490 362 GLU A O 1
ATOM 2463 N N . ILE A 1 363 ? -75.43400 107.32700 -26.79300 1.000 45.72262 363 ILE A N 1
ATOM 2464 C CA . ILE A 1 363 ? -75.47800 107.61600 -25.36400 1.000 46.63892 363 ILE A CA 1
ATOM 2465 C C . ILE A 1 363 ? -75.73700 106.35300 -24.56200 1.000 46.40315 363 ILE A C 1
ATOM 2466 O O . ILE A 1 363 ? -75.05200 106.08800 -23.56600 1.000 44.42210 363 ILE A O 1
ATOM 2471 N N . HIS A 1 364 ? -76.68300 105.52400 -25.00800 1.000 42.71519 364 HIS A N 1
ATOM 2472 C CA . HIS A 1 364 ? -76.88100 104.22800 -24.37100 1.000 42.66598 364 HIS A CA 1
ATOM 2473 C C . HIS A 1 364 ? -75.58800 103.43600 -24.38700 1.000 38.61832 364 HIS A C 1
ATOM 2474 O O . HIS A 1 364 ? -75.14300 102.94700 -23.34900 1.000 37.26516 364 HIS A O 1
ATOM 2481 N N . LYS A 1 365 ? -74.92300 103.36500 -25.54800 1.000 46.55371 365 LYS A N 1
ATOM 2482 C CA . LYS A 1 365 ? -73.67100 102.60700 -25.64900 1.000 43.38841 365 LYS A CA 1
ATOM 2483 C C . LYS A 1 365 ? -72.63900 103.08500 -24.63800 1.000 41.91368 365 LYS A C 1
ATOM 2484 O O . LYS A 1 365 ? -71.99600 102.26500 -23.98000 1.000 40.92931 365 LYS A O 1
ATOM 2490 N N . HIS A 1 366 ? -72.47700 104.40500 -24.49200 1.000 46.21346 366 HIS A N 1
ATOM 2491 C CA . HIS A 1 366 ? -71.39900 104.98400 -23.67700 1.000 44.70465 366 HIS A CA 1
ATOM 2492 C C . HIS A 1 366 ? -71.68900 104.89900 -22.18100 1.000 44.89443 366 HIS A C 1
ATOM 2493 O O . HIS A 1 366 ? -70.76400 104.75700 -21.37100 1.000 43.64387 366 HIS A O 1
ATOM 2500 N N . LEU A 1 367 ? -72.94700 105.07400 -21.78000 1.000 42.67618 367 LEU A N 1
ATOM 2501 C CA . LEU A 1 367 ? -73.26400 105.10800 -20.35400 1.000 43.21811 367 LEU A CA 1
ATOM 2502 C C . LEU A 1 367 ? -73.57400 103.73500 -19.75900 1.000 43.33549 367 LEU A C 1
ATOM 2503 O O . LEU A 1 367 ? -73.31600 103.50400 -18.57100 1.000 43.09624 367 LEU A O 1
ATOM 2508 N N . PHE A 1 368 ? -74.11000 102.80500 -20.54200 1.000 42.59168 368 PHE A N 1
ATOM 2509 C CA . PHE A 1 368 ? -74.65700 101.58700 -19.96000 1.000 43.38440 368 PHE A CA 1
ATOM 2510 C C . PHE A 1 368 ? -74.14500 100.29700 -20.57200 1.000 42.27433 368 PHE A C 1
ATOM 2511 O O . PHE A 1 368 ? -74.31900 99.25500 -19.93500 1.000 42.81190 368 PHE A O 1
ATOM 2519 N N . CYS A 1 369 ? -73.49700 100.31800 -21.74500 1.000 44.70358 369 CYS A N 1
ATOM 2520 C CA . CYS A 1 369 ? -73.15400 99.09300 -22.46900 1.000 44.08442 369 CYS A CA 1
ATOM 2521 C C . CYS A 1 369 ? -71.65300 98.90000 -22.67200 1.000 42.96106 369 CYS A C 1
ATOM 2522 O O . CYS A 1 369 ? -71.11300 97.86800 -22.26300 1.000 43.24436 369 CYS A O 1
ATOM 2525 N N . ASP A 1 370 ? -70.96200 99.81700 -23.32800 1.000 49.57004 370 ASP A N 1
ATOM 2526 C CA . ASP A 1 370 ? -69.62300 99.49100 -23.81600 1.000 49.12940 370 ASP A CA 1
ATOM 2527 C C . ASP A 1 370 ? -68.62200 99.39300 -22.67300 1.000 49.12576 370 ASP A C 1
ATOM 2528 O O . ASP A 1 370 ? -68.53900 100.30200 -21.83700 1.000 48.66727 370 ASP A O 1
ATOM 2533 N N . PRO A 1 371 ? -67.81500 98.34100 -22.62600 1.000 35.90765 371 PRO A N 1
ATOM 2534 C CA . PRO A 1 371 ? -66.85100 98.23000 -21.53000 1.000 36.05661 371 PRO A CA 1
ATOM 2535 C C . PRO A 1 371 ? -65.68200 99.18200 -21.65700 1.000 35.18961 371 PRO A C 1
ATOM 2536 O O . PRO A 1 371 ? -65.08500 99.52700 -20.63700 1.000 35.34173 371 PRO A O 1
ATOM 2540 N N . LEU A 1 372 ? -65.29200 99.59400 -22.86200 1.000 38.35467 372 LEU A N 1
ATOM 2541 C CA . LEU A 1 372 ? -64.23000 100.59700 -22.96400 1.000 37.51297 372 LEU A CA 1
ATOM 2542 C C . LEU A 1 372 ? -64.74700 101.97400 -22.54800 1.000 36.65806 372 LEU A C 1
ATOM 2543 O O . LEU A 1 372 ? -64.00400 102.76200 -21.95100 1.000 36.51577 372 LEU A O 1
ATOM 2548 N N . CYS A 1 373 ? -66.01400 102.28900 -22.85900 1.000 44.85225 373 CYS A N 1
ATOM 2549 C CA . CYS A 1 373 ? -66.61200 103.52900 -22.36100 1.000 44.50414 373 CYS A CA 1
ATOM 2550 C C . CYS A 1 373 ? -66.67800 103.52600 -20.84700 1.000 44.96157 373 CYS A C 1
ATOM 2551 O O . CYS A 1 373 ? -66.47800 104.56000 -20.19800 1.000 45.32482 373 CYS A O 1
ATOM 2554 N N . ALA A 1 374 ? -67.01000 102.38200 -20.25800 1.000 40.50886 374 ALA A N 1
ATOM 2555 C CA . ALA A 1 374 ? -67.03900 102.32100 -18.80700 1.000 40.80999 374 ALA A CA 1
ATOM 2556 C C . ALA A 1 374 ? -65.64800 102.54600 -18.24200 1.000 40.85897 374 ALA A C 1
ATOM 2557 O O . ALA A 1 374 ? -65.46500 103.32100 -17.30900 1.000 41.47789 374 ALA A O 1
ATOM 2559 N N . LEU A 1 375 ? -64.64400 101.91400 -18.82500 1.000 44.96716 375 LEU A N 1
ATOM 2560 C CA . LEU A 1 375 ? -63.28100 102.07900 -18.32700 1.000 45.37768 375 LEU A CA 1
ATOM 2561 C C . LEU A 1 375 ? -62.80300 103.52500 -18.47100 1.000 45.01122 375 LEU A C 1
ATOM 2562 O O . LEU A 1 375 ? -62.16100 104.07100 -17.56500 1.000 45.63059 375 LEU A O 1
ATOM 2567 N N . ASN A 1 376 ? -63.08500 104.15900 -19.61700 1.000 44.66713 376 ASN A N 1
ATOM 2568 C CA . ASN A 1 376 ? -62.64000 105.53700 -19.84200 1.000 44.52096 376 ASN A CA 1
ATOM 2569 C C . ASN A 1 376 ? -63.24400 106.50300 -18.82000 1.000 44.97046 376 ASN A C 1
ATOM 2570 O O . ASN A 1 376 ? -62.55200 107.39300 -18.31200 1.000 45.38687 376 ASN A O 1
ATOM 2575 N N . ALA A 1 377 ? -64.54700 106.36400 -18.53500 1.000 42.97158 377 ALA A N 1
ATOM 2576 C CA . ALA A 1 377 ? -65.19800 107.19400 -17.52600 1.000 43.89238 377 ALA A CA 1
ATOM 2577 C C . ALA A 1 377 ? -64.63500 106.95700 -16.12500 1.000 45.18852 377 ALA A C 1
ATOM 2578 O O . ALA A 1 377 ? -64.61100 107.88800 -15.31500 1.000 46.86834 377 ALA A O 1
ATOM 2580 N N . LYS A 1 378 ? -64.19300 105.73300 -15.80000 1.000 43.04323 378 LYS A N 1
ATOM 2581 C CA . LYS A 1 378 ? -63.66700 105.45700 -14.45700 1.000 44.33209 378 LYS A CA 1
ATOM 2582 C C . LYS A 1 378 ? -62.25900 105.97900 -14.28600 1.000 44.60397 378 LYS A C 1
ATOM 2583 O O . LYS A 1 378 ? -61.85400 106.30800 -13.17600 1.000 46.29610 378 LYS A O 1
ATOM 2589 N N . VAL A 1 379 ? -61.50900 106.07600 -15.36200 1.000 48.71628 379 VAL A N 1
ATOM 2590 C CA . VAL A 1 379 ? -60.10400 106.44700 -15.27100 1.000 49.11105 379 VAL A CA 1
ATOM 2591 C C . VAL A 1 379 ? -59.88300 107.96100 -15.33600 1.000 49.64267 379 VAL A C 1
ATOM 2592 O O . VAL A 1 379 ? -58.89700 108.46400 -14.79300 1.000 50.65871 379 VAL A O 1
ATOM 2596 N N . VAL A 1 380 ? -60.78000 108.70600 -15.98900 1.000 37.96047 380 VAL A N 1
ATOM 2597 C CA . VAL A 1 380 ? -60.52100 110.10800 -16.29500 1.000 39.06619 380 VAL A CA 1
ATOM 2598 C C . VAL A 1 380 ? -60.59100 110.94200 -15.02300 1.000 39.84202 380 VAL A C 1
ATOM 2599 O O . VAL A 1 380 ? -61.34400 110.64000 -14.08200 1.000 39.92005 380 VAL A O 1
ATOM 2603 N N . SER A 1 381 ? -59.77300 111.98900 -14.97600 1.000 53.43778 381 SER A N 1
ATOM 2604 C CA . SER A 1 381 ? -59.88500 113.03800 -13.96300 1.000 54.60327 381 SER A CA 1
ATOM 2605 C C . SER A 1 381 ? -59.96900 114.39600 -14.66700 1.000 56.28633 381 SER A C 1
ATOM 2606 O O . SER A 1 381 ? -58.94400 114.93400 -15.10800 1.000 56.84390 381 SER A O 1
ATOM 2609 N N . GLU A 1 382 ? -61.17200 114.97900 -14.74500 1.000 48.82633 382 GLU A N 1
ATOM 2610 C CA . GLU A 1 382 ? -61.30400 116.28600 -15.37900 1.000 51.37871 382 GLU A CA 1
ATOM 2611 C C . GLU A 1 382 ? -60.46800 117.35500 -14.67100 1.000 51.60727 382 GLU A C 1
ATOM 2612 O O . GLU A 1 382 ? -60.03900 118.32600 -15.30800 1.000 53.38685 382 GLU A O 1
ATOM 2618 N N . ASP A 1 383 ? -60.19400 117.18600 -13.36900 1.000 60.45746 383 ASP A N 1
ATOM 2619 C CA . ASP A 1 383 ? -59.40700 118.18100 -12.63900 1.000 61.43898 383 ASP A CA 1
ATOM 2620 C C . ASP A 1 383 ? -57.96300 118.19300 -13.10200 1.000 61.14339 383 ASP A C 1
ATOM 2621 O O . ASP A 1 383 ? -57.42400 119.25300 -13.44100 1.000 62.55992 383 ASP A O 1
ATOM 2626 N N . VAL A 1 384 ? -57.30300 117.03100 -13.09400 1.000 54.15936 384 VAL A N 1
ATOM 2627 C CA . VAL A 1 384 ? -55.92700 116.96300 -13.59400 1.000 54.33257 384 VAL A CA 1
ATOM 2628 C C . VAL A 1 384 ? -55.85000 117.53200 -15.00400 1.000 55.76939 384 VAL A C 1
ATOM 2629 O O . VAL A 1 384 ? -54.96700 118.33100 -15.32400 1.000 57.76774 384 VAL A O 1
ATOM 2633 N N . LEU A 1 385 ? -56.78700 117.12800 -15.86800 1.000 45.94576 385 LEU A N 1
ATOM 2634 C CA . LEU A 1 385 ? -56.65600 117.41600 -17.29300 1.000 47.71946 385 LEU A CA 1
ATOM 2635 C C . LEU A 1 385 ? -56.92300 118.88500 -17.60300 1.000 51.08611 385 LEU A C 1
ATOM 2636 O O . LEU A 1 385 ? -56.30000 119.45600 -18.51000 1.000 52.48429 385 LEU A O 1
ATOM 2641 N N . PHE A 1 386 ? -57.86800 119.51800 -16.91000 1.000 56.16053 386 PHE A N 1
ATOM 2642 C CA . PHE A 1 386 ? -58.30700 120.81200 -17.40400 1.000 57.70729 386 PHE A CA 1
ATOM 2643 C C . PHE A 1 386 ? -58.20700 121.97100 -16.41300 1.000 57.50455 386 PHE A C 1
ATOM 2644 O O . PHE A 1 386 ? -58.25800 123.12200 -16.84400 1.000 59.25892 386 PHE A O 1
ATOM 2652 N N . ARG A 1 387 ? -57.98600 121.73600 -15.13400 1.000 60.65334 387 ARG A N 1
ATOM 2653 C CA . ARG A 1 387 ? -57.83000 122.85300 -14.21900 1.000 61.95401 387 ARG A CA 1
ATOM 2654 C C . ARG A 1 387 ? -56.38600 123.30800 -14.17800 1.000 62.59688 387 ARG A C 1
ATOM 2655 O O . ARG A 1 387 ? -55.46000 122.49100 -14.17500 1.000 61.59208 387 ARG A O 1
ATOM 2663 N N . LEU A 1 388 ? -56.20400 124.62300 -14.15300 1.000 61.82127 388 LEU A N 1
ATOM 2664 C CA . LEU A 1 388 ? -54.85800 125.18100 -14.23200 1.000 62.91970 388 LEU A CA 1
ATOM 2665 C C . LEU A 1 388 ? -54.12700 124.92000 -12.92100 1.000 62.55101 388 LEU A C 1
ATOM 2666 O O . LEU A 1 388 ? -54.67700 125.17400 -11.83900 1.000 62.86350 388 LEU A O 1
ATOM 2671 N N . PRO A 1 389 ? -52.91400 124.40400 -12.96000 1.000 62.61228 389 PRO A N 1
ATOM 2672 C CA . PRO A 1 389 ? -52.26500 124.02300 -11.70600 1.000 62.59642 389 PRO A CA 1
ATOM 2673 C C . PRO A 1 389 ? -51.90200 125.23900 -10.86400 1.000 64.83995 389 PRO A C 1
ATOM 2674 O O . PRO A 1 389 ? -51.62900 126.32800 -11.37400 1.000 66.65673 389 PRO A O 1
ATOM 2678 N N . ARG A 1 390 ? -51.89900 125.03100 -9.55100 1.000 53.83295 390 ARG A N 1
ATOM 2679 C CA . ARG A 1 390 ? -51.32600 126.00000 -8.63600 1.000 55.96358 390 ARG A CA 1
ATOM 2680 C C . ARG A 1 390 ? -49.82000 125.86100 -8.67900 1.000 56.86940 390 ARG A C 1
ATOM 2681 O O . ARG A 1 390 ? -49.28700 124.78100 -8.40700 1.000 55.99349 390 ARG A O 1
ATOM 2689 N N . GLU A 1 391 ? -49.13100 126.95900 -8.97200 1.000 78.58216 391 GLU A N 1
ATOM 2690 C CA . GLU A 1 391 ? -47.71200 126.85900 -9.28100 1.000 79.73941 391 GLU A CA 1
ATOM 2691 C C . GLU A 1 391 ? -46.91400 126.32300 -8.09300 1.000 80.44055 391 GLU A C 1
ATOM 2692 O O . GLU A 1 391 ? -45.97400 125.54100 -8.29000 1.000 80.52647 391 GLU A O 1
ATOM 2698 N N . GLN A 1 392 ? -47.32100 126.64500 -6.85500 1.000 79.84606 392 GLN A N 1
ATOM 2699 C CA . GLN A 1 392 ? -46.57500 126.17400 -5.68600 1.000 81.05101 392 GLN A CA 1
ATOM 2700 C C . GLN A 1 392 ? -46.73900 124.66700 -5.47600 1.000 79.11176 392 GLN A C 1
ATOM 2701 O O . GLN A 1 392 ? -45.75100 123.94300 -5.26900 1.000 79.68144 392 GLN A O 1
ATOM 2703 N N . GLU A 1 393 ? -47.97300 124.16900 -5.57600 1.000 77.63340 393 GLU A N 1
ATOM 2704 C CA . GLU A 1 393 ? -48.22700 122.74700 -5.38200 1.000 75.74830 393 GLU A CA 1
ATOM 2705 C C . GLU A 1 393 ? -47.84500 121.90400 -6.60000 1.000 74.33443 393 GLU A C 1
ATOM 2706 O O . GLU A 1 393 ? -47.39500 120.76000 -6.43700 1.000 73.81571 393 GLU A O 1
ATOM 2712 N N . TYR A 1 394 ? -47.99400 122.45100 -7.81700 1.000 69.20273 394 TYR A N 1
ATOM 2713 C CA . TYR A 1 394 ? -47.56600 121.74000 -9.02200 1.000 68.12024 394 TYR A CA 1
ATOM 2714 C C . TYR A 1 394 ? -46.07900 121.39600 -8.96300 1.000 69.90391 394 TYR A C 1
ATOM 2715 O O . TYR A 1 394 ? -45.67000 120.30500 -9.37800 1.000 69.29838 394 TYR A O 1
ATOM 2724 N N . LYS A 1 395 ? -45.26000 122.30400 -8.42000 1.000 65.13971 395 LYS A N 1
ATOM 2725 C CA . LYS A 1 395 ? -43.82900 122.04300 -8.29500 1.000 67.10323 395 LYS A CA 1
ATOM 2726 C C . LYS A 1 395 ? -43.57000 120.84300 -7.40100 1.000 66.84860 395 LYS A C 1
ATOM 2727 O O . LYS A 1 395 ? -42.57100 120.14000 -7.58300 1.000 68.04907 395 LYS A O 1
ATOM 2729 N N . LYS A 1 396 ? -44.43500 120.61500 -6.40900 1.000 71.36847 396 LYS A N 1
ATOM 2730 C CA . LYS A 1 396 ? -44.29200 119.43700 -5.55400 1.000 71.48166 396 LYS A CA 1
ATOM 2731 C C . LYS A 1 396 ? -44.67700 118.16300 -6.29700 1.000 69.11029 396 LYS A C 1
ATOM 2732 O O . LYS A 1 396 ? -44.07000 117.10300 -6.08800 1.000 69.56590 396 LYS A O 1
ATOM 2738 N N . LEU A 1 397 ? -45.72000 118.23800 -7.12900 1.000 57.36795 397 LEU A N 1
ATOM 2739 C CA . LEU A 1 397 ? -46.11800 117.09800 -7.94800 1.000 55.37603 397 LEU A CA 1
ATOM 2740 C C . LEU A 1 397 ? -44.97600 116.67000 -8.86200 1.000 58.36649 397 LEU A C 1
ATOM 2741 O O . LEU A 1 397 ? -44.56100 115.50800 -8.85000 1.000 59.51538 397 LEU A O 1
ATOM 2746 N N . ARG A 1 398 ? -44.42400 117.62000 -9.62900 1.000 71.18925 398 ARG A N 1
ATOM 2747 C CA . ARG A 1 398 ? -43.31800 117.32500 -10.54100 1.000 74.15652 398 ARG A CA 1
ATOM 2748 C C . ARG A 1 398 ? -42.15400 116.69700 -9.79400 1.000 76.67667 398 ARG A C 1
ATOM 2749 O O . ARG A 1 398 ? -41.55100 115.72800 -10.26000 1.000 78.68733 398 ARG A O 1
ATOM 2757 N N . ALA A 1 399 ? -41.80800 117.26100 -8.63900 1.000 94.50274 399 ALA A N 1
ATOM 2758 C CA . ALA A 1 399 ? -40.69900 116.73400 -7.85700 1.000 97.21023 399 ALA A CA 1
ATOM 2759 C C . ALA A 1 399 ? -40.96600 115.30300 -7.41500 1.000 96.87314 399 ALA A C 1
ATOM 2760 O O . ALA A 1 399 ? -40.09300 114.43100 -7.54100 1.000 99.71164 399 ALA A O 1
ATOM 2762 N N . SER A 1 400 ? -42.18000 115.03200 -6.92800 1.000 74.79585 400 SER A N 1
ATOM 2763 C CA . SER A 1 400 ? -42.48000 113.69900 -6.42100 1.000 74.03572 400 SER A CA 1
ATOM 2764 C C . SER A 1 400 ? -42.56300 112.69000 -7.55500 1.000 74.77516 400 SER A C 1
ATOM 2765 O O . SER A 1 400 ? -41.86800 111.66700 -7.53600 1.000 77.15507 400 SER A O 1
ATOM 2768 N N . ALA A 1 401 ? -43.34200 113.00800 -8.59700 1.000 73.32603 401 ALA A N 1
ATOM 2769 C CA . ALA A 1 401 ? -43.58800 112.04500 -9.67200 1.000 73.51176 401 ALA A CA 1
ATOM 2770 C C . ALA A 1 401 ? -42.31300 111.73000 -10.44600 1.000 77.65538 401 ALA A C 1
ATOM 2771 O O . ALA A 1 401 ? -42.08300 110.57600 -10.82900 1.000 79.02681 401 ALA A O 1
ATOM 2773 N N . ALA A 1 402 ? -41.45700 112.73300 -10.66000 1.000 86.72808 402 ALA A N 1
ATOM 2774 C CA . ALA A 1 402 ? -40.18300 112.47200 -11.31900 1.000 90.46957 402 ALA A CA 1
ATOM 2775 C C . ALA A 1 402 ? -39.31800 111.53200 -10.49200 1.000 93.27617 402 ALA A C 1
ATOM 2776 O O . ALA A 1 402 ? -38.50800 110.78700 -11.05600 1.000 95.99053 402 ALA A O 1
ATOM 2778 N N . ALA A 1 403 ? -39.49400 111.53600 -9.14400 1.000 88.85685 403 ALA A N 1
ATOM 2779 C CA . ALA A 1 403 ? -38.90400 110.58900 -8.17600 1.000 90.72598 403 ALA A CA 1
ATOM 2780 C C . ALA A 1 403 ? -39.56800 109.20300 -8.20500 1.000 89.37686 403 ALA A C 1
ATOM 2781 O O . ALA A 1 403 ? -39.27400 108.34100 -7.35500 1.000 89.59021 403 ALA A O 1
ATOM 2783 N N . GLY A 1 404 ? -40.50000 108.99900 -9.13100 1.000 108.16318 404 GLY A N 1
ATOM 2784 C CA . GLY A 1 404 ? -41.13100 107.70300 -9.28700 1.000 107.00197 404 GLY A CA 1
ATOM 2785 C C . GLY A 1 404 ? -42.20200 107.44700 -8.25800 1.000 102.89162 404 GLY A C 1
ATOM 2786 O O . GLY A 1 404 ? -42.25300 106.35300 -7.68200 1.000 102.68320 404 GLY A O 1
ATOM 2787 N N . GLN A 1 405 ? -43.06300 108.42300 -8.00100 1.000 95.51009 405 GLN A N 1
ATOM 2788 C CA . GLN A 1 405 ? -43.90200 108.33800 -6.82000 1.000 92.39236 405 GLN A CA 1
ATOM 2789 C C . GLN A 1 405 ? -45.39300 108.31600 -7.11000 1.000 88.33252 405 GLN A C 1
ATOM 2790 O O . GLN A 1 405 ? -46.15100 107.68600 -6.36100 1.000 86.28521 405 GLN A O 1
ATOM 2796 N N . LEU A 1 406 ? -45.83900 108.95000 -8.17400 1.000 54.47214 406 LEU A N 1
ATOM 2797 C CA . LEU A 1 406 ? -47.26000 109.07100 -8.40800 1.000 50.52897 406 LEU A CA 1
ATOM 2798 C C . LEU A 1 406 ? -47.72900 108.18500 -9.55000 1.000 49.94032 406 LEU A C 1
ATOM 2799 O O . LEU A 1 406 ? -48.93800 108.13600 -9.83300 1.000 46.52636 406 LEU A O 1
ATOM 2804 N N . LEU A 1 407 ? -46.81300 107.40200 -10.12900 1.000 46.58419 407 LEU A N 1
ATOM 2805 C CA . LEU A 1 407 ? -47.01400 106.67000 -11.37300 1.000 46.69170 407 LEU A CA 1
ATOM 2806 C C . LEU A 1 407 ? -47.12400 105.16600 -11.16000 1.000 46.96177 407 LEU A C 1
ATOM 2807 O O . LEU A 1 407 ? -46.95200 104.39400 -12.10900 1.000 48.31066 407 LEU A O 1
ATOM 2812 N N . ASP A 1 408 ? -47.35500 104.71600 -9.93800 1.000 69.25388 408 ASP A N 1
ATOM 2813 C CA . ASP A 1 408 ? -47.50300 103.28200 -9.79100 1.000 69.42385 408 ASP A CA 1
ATOM 2814 C C . ASP A 1 408 ? -48.90700 102.82800 -10.16200 1.000 65.63829 408 ASP A C 1
ATOM 2815 O O . ASP A 1 408 ? -49.07900 101.66100 -10.53600 1.000 66.07474 408 ASP A O 1
ATOM 2820 N N . ALA A 1 409 ? -49.90500 103.71100 -10.08000 1.000 50.82177 409 ALA A N 1
ATOM 2821 C CA . ALA A 1 409 ? -51.25900 103.29700 -10.42600 1.000 47.23191 409 ALA A CA 1
ATOM 2822 C C . ALA A 1 409 ? -52.19700 104.49600 -10.46800 1.000 44.09795 409 ALA A C 1
ATOM 2823 O O . ALA A 1 409 ? -52.00100 105.48100 -9.75900 1.000 44.47238 409 ALA A O 1
ATOM 2825 N N . ASN A 1 410 ? -53.19000 104.41800 -11.34100 1.000 42.26364 410 ASN A N 1
ATOM 2826 C CA . ASN A 1 410 ? -54.27900 105.38300 -11.33000 1.000 40.47055 410 ASN A CA 1
ATOM 2827 C C . ASN A 1 410 ? -55.17900 105.02800 -10.15600 1.000 40.54183 410 ASN A C 1
ATOM 2828 O O . ASN A 1 410 ? -55.78400 103.95200 -10.13400 1.000 40.09810 410 ASN A O 1
ATOM 2833 N N . THR A 1 411 ? -55.26900 105.93100 -9.18200 1.000 44.98791 411 THR A N 1
ATOM 2834 C CA . THR A 1 411 ? -55.96900 105.67800 -7.93200 1.000 45.72300 411 THR A CA 1
ATOM 2835 C C . THR A 1 411 ? -57.47900 105.76100 -8.06000 1.000 45.19758 411 THR A C 1
ATOM 2836 O O . THR A 1 411 ? -58.16000 105.51000 -7.06100 1.000 46.50050 411 THR A O 1
ATOM 2840 N N . LEU A 1 412 ? -58.01900 106.13700 -9.23000 1.000 42.69784 412 LEU A N 1
ATOM 2841 C CA . LEU A 1 412 ? -59.46300 106.05800 -9.47700 1.000 42.44382 412 LEU A CA 1
ATOM 2842 C C . LEU A 1 412 ? -59.87500 104.66700 -9.96400 1.000 41.59123 412 LEU A C 1
ATOM 2843 O O . LEU A 1 412 ? -60.89100 104.11600 -9.51500 1.000 41.93324 412 LEU A O 1
ATOM 2848 N N . PHE A 1 413 ? -59.12500 104.10700 -10.90300 1.000 46.60445 413 PHE A N 1
ATOM 2849 C CA . PHE A 1 413 ? -59.28800 102.76500 -11.40300 1.000 45.71789 413 PHE A CA 1
ATOM 2850 C C . PHE A 1 413 ? -58.06600 102.29500 -12.14600 1.000 45.27603 413 PHE A C 1
ATOM 2851 O O . PHE A 1 413 ? -57.72400 102.90100 -13.06600 1.000 45.06607 413 PHE A O 1
ATOM 2859 N N . ASP A 1 414 ? -57.48800 101.16400 -11.82500 1.000 45.97634 414 ASP A N 1
ATOM 2860 C CA . ASP A 1 414 ? -56.32000 100.65200 -12.54600 1.000 46.54662 414 ASP A CA 1
ATOM 2861 C C . ASP A 1 414 ? -56.30500 99.13100 -12.43900 1.000 47.80070 414 ASP A C 1
ATOM 2862 O O . ASP A 1 414 ? -56.12900 98.60000 -11.33900 1.000 48.83526 414 ASP A O 1
ATOM 2867 N N . CYS A 1 415 ? -56.51200 98.42900 -13.56000 1.000 44.35236 415 CYS A N 1
ATOM 2868 C CA . CYS A 1 415 ? -56.48500 96.96600 -13.54200 1.000 45.62986 415 CYS A CA 1
ATOM 2869 C C . CYS A 1 415 ? -56.12100 96.44800 -14.92800 1.000 46.38800 415 CYS A C 1
ATOM 2870 O O . CYS A 1 415 ? -56.91100 96.59800 -15.86800 1.000 44.57806 415 CYS A O 1
ATOM 2873 N N . GLU A 1 416 ? -54.92500 95.85700 -15.06000 1.000 35.62462 416 GLU A N 1
ATOM 2874 C CA . GLU A 1 416 ? -54.51500 95.33200 -16.35800 1.000 36.56916 416 GLU A CA 1
ATOM 2875 C C . GLU A 1 416 ? -55.33400 94.09900 -16.75200 1.000 36.21519 416 GLU A C 1
ATOM 2876 O O . GLU A 1 416 ? -55.44200 93.78500 -17.94700 1.000 35.87030 416 GLU A O 1
ATOM 2882 N N . VAL A 1 417 ? -55.88200 93.36400 -15.77600 1.000 42.88433 417 VAL A N 1
ATOM 2883 C CA . VAL A 1 417 ? -56.77200 92.24100 -16.09400 1.000 42.60049 417 VAL A CA 1
ATOM 2884 C C . VAL A 1 417 ? -58.03100 92.73100 -16.79700 1.000 39.83264 417 VAL A C 1
ATOM 2885 O O . VAL A 1 417 ? -58.38800 92.23300 -17.86300 1.000 39.73751 417 VAL A O 1
ATOM 2889 N N . VAL A 1 418 ? -58.76400 93.66300 -16.18500 1.000 42.42830 418 VAL A N 1
ATOM 2890 C CA . VAL A 1 418 ? -59.94200 94.20800 -16.86300 1.000 40.83227 418 VAL A CA 1
ATOM 2891 C C . VAL A 1 418 ? -59.55200 94.99400 -18.10900 1.000 40.02542 418 VAL A C 1
ATOM 2892 O O . VAL A 1 418 ? -60.24200 94.92900 -19.14000 1.000 39.86896 418 VAL A O 1
ATOM 2896 N N . GLN A 1 419 ? -58.44900 95.74500 -18.06500 1.000 42.90205 419 GLN A N 1
ATOM 2897 C CA . GLN A 1 419 ? -58.07100 96.46400 -19.28200 1.000 42.37057 419 GLN A CA 1
ATOM 2898 C C . GLN A 1 419 ? -57.92300 95.48400 -20.44100 1.000 43.16580 419 GLN A C 1
ATOM 2899 O O . GLN A 1 419 ? -58.50200 95.67600 -21.52000 1.000 42.62183 419 GLN A O 1
ATOM 2905 N N . THR A 1 420 ? -57.22800 94.37100 -20.19400 1.000 39.38142 420 THR A N 1
ATOM 2906 C CA . THR A 1 420 ? -56.95100 93.39200 -21.24300 1.000 40.35483 420 THR A CA 1
ATOM 2907 C C . THR A 1 420 ? -58.23100 92.78200 -21.79400 1.000 39.27295 420 THR A C 1
ATOM 2908 O O . THR A 1 420 ? -58.36600 92.59900 -23.00400 1.000 39.33416 420 THR A O 1
ATOM 2912 N N . LEU A 1 421 ? -59.16300 92.42000 -20.91700 1.000 33.58448 421 LEU A N 1
ATOM 2913 C CA . LEU A 1 421 ? -60.44300 91.89700 -21.36400 1.000 33.53187 421 LEU A CA 1
ATOM 2914 C C . LEU A 1 421 ? -61.21500 92.92800 -22.16600 1.000 32.92647 421 LEU A C 1
ATOM 2915 O O . LEU A 1 421 ? -62.01400 92.56300 -23.03900 1.000 33.61511 421 LEU A O 1
ATOM 2920 N N . VAL A 1 422 ? -61.04000 94.21400 -21.85000 1.000 43.83749 422 VAL A N 1
ATOM 2921 C CA . VAL A 1 422 ? -61.69500 95.25400 -22.63900 1.000 43.80555 422 VAL A CA 1
ATOM 2922 C C . VAL A 1 422 ? -61.12800 95.29000 -24.05500 1.000 43.85383 422 VAL A C 1
ATOM 2923 O O . VAL A 1 422 ? -61.86200 95.53400 -25.02000 1.000 44.80358 422 VAL A O 1
ATOM 2927 N N . PHE A 1 423 ? -59.81100 95.09000 -24.21300 1.000 44.68993 423 PHE A N 1
ATOM 2928 C CA . PHE A 1 423 ? -59.26000 95.09400 -25.56800 1.000 44.93805 423 PHE A CA 1
ATOM 2929 C C . PHE A 1 423 ? -59.66100 93.83300 -26.31600 1.000 45.75942 423 PHE A C 1
ATOM 2930 O O . PHE A 1 423 ? -60.02000 93.88700 -27.50000 1.000 46.27223 423 PHE A O 1
ATOM 2938 N N . LEU A 1 424 ? -59.69000 92.70500 -25.62100 1.000 41.51203 424 LEU A N 1
ATOM 2939 C CA . LEU A 1 424 ? -60.17100 91.48500 -26.24300 1.000 42.29684 424 LEU A CA 1
ATOM 2940 C C . LEU A 1 424 ? -61.61100 91.64900 -26.73100 1.000 42.85667 424 LEU A C 1
ATOM 2941 O O . LEU A 1 424 ? -61.90800 91.36000 -27.89200 1.000 43.68784 424 LEU A O 1
ATOM 2946 N N . PHE A 1 425 ? -62.49700 92.21500 -25.90000 1.000 34.08625 425 PHE A N 1
ATOM 2947 C CA . PHE A 1 425 ? -63.89700 92.38300 -26.31200 1.000 35.86092 425 PHE A CA 1
ATOM 2948 C C . PHE A 1 425 ? -64.02400 93.29400 -27.53200 1.000 36.49282 425 PHE A C 1
ATOM 2949 O O . PHE A 1 425 ? -64.73300 92.97100 -28.49100 1.000 38.16078 425 PHE A O 1
ATOM 2957 N N . LYS A 1 426 ? -63.37800 94.46100 -27.50400 1.000 43.69785 426 LYS A N 1
ATOM 2958 C CA . LYS A 1 426 ? -63.37100 95.30700 -28.69400 1.000 44.14791 426 LYS A CA 1
ATOM 2959 C C . LYS A 1 426 ? -62.83100 94.54600 -29.90500 1.000 44.15694 426 LYS A C 1
ATOM 2960 O O . LYS A 1 426 ? -63.24200 94.81600 -31.04700 1.000 45.34457 426 LYS A O 1
ATOM 2966 N N . GLY A 1 427 ? -61.91300 93.59500 -29.67400 1.000 44.76166 427 GLY A N 1
ATOM 2967 C CA . GLY A 1 427 ? -61.32000 92.85600 -30.78000 1.000 44.85388 427 GLY A CA 1
ATOM 2968 C C . GLY A 1 427 ? -62.30000 91.91600 -31.45300 1.000 46.35540 427 GLY A C 1
ATOM 2969 O O . GLY A 1 427 ? -62.34700 91.82500 -32.68200 1.000 47.25551 427 GLY A O 1
ATOM 2970 N N . LEU A 1 428 ? -63.07700 91.17100 -30.66400 1.000 45.91748 428 LEU A N 1
ATOM 2971 C CA . LEU A 1 428 ? -64.07000 90.30500 -31.28900 1.000 47.52809 428 LEU A CA 1
ATOM 2972 C C . LEU A 1 428 ? -65.13800 91.13400 -31.97500 1.000 49.36786 428 LEU A C 1
ATOM 2973 O O . LEU A 1 428 ? -65.74900 90.68300 -32.94400 1.000 51.08334 428 LEU A O 1
ATOM 2978 N N . GLN A 1 429 ? -65.34500 92.35500 -31.49500 1.000 49.64868 429 GLN A N 1
ATOM 2979 C CA . GLN A 1 429 ? -66.32900 93.29500 -32.02000 1.000 51.83390 429 GLN A CA 1
ATOM 2980 C C . GLN A 1 429 ? -65.89600 93.95400 -33.33300 1.000 51.69113 429 GLN A C 1
ATOM 2981 O O . GLN A 1 429 ? -66.75300 94.38900 -34.11300 1.000 53.91198 429 GLN A O 1
ATOM 2987 N N . ASN A 1 430 ? -64.58700 94.06700 -33.58700 1.000 67.28963 430 ASN A N 1
ATOM 2988 C CA . ASN A 1 430 ? -64.05400 94.79100 -34.74300 1.000 68.73986 430 ASN A CA 1
ATOM 2989 C C . ASN A 1 430 ? -63.26300 93.87600 -35.67200 1.000 69.82550 430 ASN A C 1
ATOM 2990 O O . ASN A 1 430 ? -62.50400 94.37100 -36.51500 1.000 71.53928 430 ASN A O 1
ATOM 2995 N N . ALA A 1 431 ? -63.39100 92.56100 -35.52700 1.000 62.59808 431 ALA A N 1
ATOM 2996 C CA . ALA A 1 431 ? -62.48100 91.68700 -36.25600 1.000 63.58239 431 ALA A CA 1
ATOM 2997 C C . ALA A 1 431 ? -63.03200 90.27500 -36.23100 1.000 63.28751 431 ALA A C 1
ATOM 2998 O O . ALA A 1 431 ? -63.90900 89.94500 -35.42200 1.000 62.00162 431 ALA A O 1
ATOM 3000 N N . ARG A 1 432 ? -62.56300 89.46900 -37.18200 1.000 79.07300 432 ARG A N 1
ATOM 3001 C CA . ARG A 1 432 ? -62.96400 88.07000 -37.21400 1.000 79.08700 432 ARG A CA 1
ATOM 3002 C C . ARG A 1 432 ? -62.22000 87.36400 -36.08900 1.000 76.94298 432 ARG A C 1
ATOM 3003 O O . ARG A 1 432 ? -60.98700 87.46000 -35.99500 1.000 76.96823 432 ARG A O 1
ATOM 3005 N N . VAL A 1 433 ? -62.97300 86.74600 -35.18200 1.000 60.26276 433 VAL A N 1
ATOM 3006 C CA . VAL A 1 433 ? -62.42100 85.94500 -34.09900 1.000 59.44739 433 VAL A CA 1
ATOM 3007 C C . VAL A 1 433 ? -63.30500 84.72200 -33.97700 1.000 60.42770 433 VAL A C 1
ATOM 3008 O O . VAL A 1 433 ? -64.53600 84.83000 -34.05500 1.000 61.36133 433 VAL A O 1
ATOM 3012 N N . GLY A 1 434 ? -62.67800 83.56000 -33.77300 1.000 64.89662 434 GLY A N 1
ATOM 3013 C CA . GLY A 1 434 ? -63.39800 82.30200 -33.67800 1.000 65.33138 434 GLY A CA 1
ATOM 3014 C C . GLY A 1 434 ? -64.53100 82.43200 -32.69300 1.000 65.72514 434 GLY A C 1
ATOM 3015 O O . GLY A 1 434 ? -64.40500 83.18200 -31.72400 1.000 65.32538 434 GLY A O 1
ATOM 3016 N N . LYS A 1 435 ? -65.65700 81.75500 -32.92200 1.000 91.92281 435 LYS A N 1
ATOM 3017 C CA . LYS A 1 435 ? -66.79300 81.99400 -32.03900 1.000 87.56206 435 LYS A CA 1
ATOM 3018 C C . LYS A 1 435 ? -66.58000 81.39600 -30.65300 1.000 85.18793 435 LYS A C 1
ATOM 3019 O O . LYS A 1 435 ? -67.13100 81.92200 -29.68100 1.000 81.14666 435 LYS A O 1
ATOM 3025 N N . THR A 1 436 ? -65.79900 80.31600 -30.51800 1.000 79.46320 436 THR A N 1
ATOM 3026 C CA . THR A 1 436 ? -65.62100 79.75800 -29.17300 1.000 77.53831 436 THR A CA 1
ATOM 3027 C C . THR A 1 436 ? -64.70100 80.62200 -28.30500 1.000 72.96078 436 THR A C 1
ATOM 3028 O O . THR A 1 436 ? -65.00400 80.85300 -27.12800 1.000 69.47588 436 THR A O 1
ATOM 3032 N N . THR A 1 437 ? -63.57500 81.11300 -28.84500 1.000 78.86694 437 THR A N 1
ATOM 3033 C CA . THR A 1 437 ? -62.79000 82.03900 -28.03700 1.000 74.76027 437 THR A CA 1
ATOM 3034 C C . THR A 1 437 ? -63.53400 83.34800 -27.89000 1.000 71.24888 437 THR A C 1
ATOM 3035 O O . THR A 1 437 ? -63.23100 84.11900 -26.98100 1.000 69.23548 437 THR A O 1
ATOM 3039 N N . SER A 1 438 ? -64.47200 83.63100 -28.79600 1.000 68.26563 438 SER A N 1
ATOM 3040 C CA . SER A 1 438 ? -65.31800 84.80900 -28.65800 1.000 65.91395 438 SER A CA 1
ATOM 3041 C C . SER A 1 438 ? -66.22400 84.68400 -27.43400 1.000 64.65940 438 SER A C 1
ATOM 3042 O O . SER A 1 438 ? -66.37400 85.64200 -26.67100 1.000 64.01550 438 SER A O 1
ATOM 3045 N N . LEU A 1 439 ? -66.83700 83.51700 -27.21300 1.000 57.18443 439 LEU A N 1
ATOM 3046 C CA . LEU A 1 439 ? -67.72900 83.39900 -26.06700 1.000 56.67832 439 LEU A CA 1
ATOM 3047 C C . LEU A 1 439 ? -67.00000 83.17800 -24.75800 1.000 55.25719 439 LEU A C 1
ATOM 3048 O O . LEU A 1 439 ? -67.59400 83.40700 -23.70300 1.000 55.20171 439 LEU A O 1
ATOM 3053 N N . ASP A 1 440 ? -65.74100 82.74000 -24.78400 1.000 70.94974 440 ASP A N 1
ATOM 3054 C CA . ASP A 1 440 ? -65.00000 82.61200 -23.53000 1.000 69.63504 440 ASP A CA 1
ATOM 3055 C C . ASP A 1 440 ? -64.66400 83.99000 -22.97700 1.000 69.09186 440 ASP A C 1
ATOM 3056 O O . ASP A 1 440 ? -64.78200 84.23900 -21.77100 1.000 68.14356 440 ASP A O 1
ATOM 3061 N N . ILE A 1 441 ? -64.20900 84.88700 -23.86100 1.000 45.86322 441 ILE A N 1
ATOM 3062 C CA . ILE A 1 441 ? -63.93100 86.27400 -23.49900 1.000 45.40457 441 ILE A CA 1
ATOM 3063 C C . ILE A 1 441 ? -65.18500 86.94200 -22.93900 1.000 44.49376 441 ILE A C 1
ATOM 3064 O O . ILE A 1 441 ? -65.16700 87.51300 -21.84200 1.000 43.03280 441 ILE A O 1
ATOM 3069 N N . ILE A 1 442 ? -66.30700 86.83700 -23.65600 1.000 43.79054 442 ILE A N 1
ATOM 3070 C CA . ILE A 1 442 ? -67.54100 87.44600 -23.17000 1.000 44.15484 442 ILE A CA 1
ATOM 3071 C C . ILE A 1 442 ? -67.88900 86.89900 -21.79700 1.000 44.79698 442 ILE A C 1
ATOM 3072 O O . ILE A 1 442 ? -68.33400 87.63900 -20.90800 1.000 44.96494 442 ILE A O 1
ATOM 3077 N N . ARG A 1 443 ? -67.69300 85.59600 -21.59600 1.000 62.93626 443 ARG A N 1
ATOM 3078 C CA . ARG A 1 443 ? -68.00600 84.99100 -20.30300 1.000 63.04287 443 ARG A CA 1
ATOM 3079 C C . ARG A 1 443 ? -67.04700 85.46300 -19.21600 1.000 61.27052 443 ARG A C 1
ATOM 3080 O O . ARG A 1 443 ? -67.47400 85.80700 -18.10800 1.000 61.91475 443 ARG A O 1
ATOM 3088 N N . GLU A 1 444 ? -65.75200 85.50700 -19.51900 1.000 56.08700 444 GLU A N 1
ATOM 3089 C CA . GLU A 1 444 ? -64.78500 85.98400 -18.54100 1.000 54.24095 444 GLU A CA 1
ATOM 3090 C C . GLU A 1 444 ? -64.96900 87.47300 -18.27700 1.000 53.57253 444 GLU A C 1
ATOM 3091 O O . GLU A 1 444 ? -64.82200 87.93000 -17.13900 1.000 52.95312 444 GLU A O 1
ATOM 3097 N N . LEU A 1 445 ? -65.29300 88.24900 -19.31700 1.000 40.85297 445 LEU A N 1
ATOM 3098 C CA . LEU A 1 445 ? -65.48500 89.68800 -19.14900 1.000 39.43838 445 LEU A CA 1
ATOM 3099 C C . LEU A 1 445 ? -66.68600 89.99000 -18.27100 1.000 41.34204 445 LEU A C 1
ATOM 3100 O O . LEU A 1 445 ? -66.66000 90.92800 -17.46800 1.000 41.36819 445 LEU A O 1
ATOM 3105 N N . THR A 1 446 ? -67.76700 89.23800 -18.42400 1.000 36.12942 446 THR A N 1
ATOM 3106 C CA . THR A 1 446 ? -68.89200 89.47200 -17.53400 1.000 39.47435 446 THR A CA 1
ATOM 3107 C C . THR A 1 446 ? -68.50100 89.21500 -16.09300 1.000 39.86564 446 THR A C 1
ATOM 3108 O O . THR A 1 446 ? -68.89200 89.96800 -15.19800 1.000 41.77097 446 THR A O 1
ATOM 3112 N N . ALA A 1 447 ? -67.72800 88.15600 -15.84600 1.000 42.54112 447 ALA A N 1
ATOM 3113 C CA . ALA A 1 447 ? -67.30700 87.83100 -14.48700 1.000 42.39231 447 ALA A CA 1
ATOM 3114 C C . ALA A 1 447 ? -66.52000 88.96800 -13.86800 1.000 41.16705 447 ALA A C 1
ATOM 3115 O O . ALA A 1 447 ? -66.81900 89.41700 -12.75700 1.000 43.61454 447 ALA A O 1
ATOM 3117 N N . GLN A 1 448 ? -65.52900 89.47600 -14.59100 1.000 52.83130 448 GLN A N 1
ATOM 3118 C CA . GLN A 1 448 ? -64.69100 90.53100 -14.04000 1.000 51.69252 448 GLN A CA 1
ATOM 3119 C C . GLN A 1 448 ? -65.46100 91.84400 -13.87700 1.000 54.35589 448 GLN A C 1
ATOM 3120 O O . GLN A 1 448 ? -65.23600 92.58700 -12.91600 1.000 56.59201 448 GLN A O 1
ATOM 3126 N N . LEU A 1 449 ? -66.35800 92.15900 -14.81300 1.000 42.48405 449 LEU A N 1
ATOM 3127 C CA . LEU A 1 449 ? -67.19700 93.34200 -14.67100 1.000 45.49316 449 LEU A CA 1
ATOM 3128 C C . LEU A 1 449 ? -67.92900 93.33300 -13.34300 1.000 48.21079 449 LEU A C 1
ATOM 3129 O O . LEU A 1 449 ? -68.07100 94.37100 -12.68100 1.000 48.86331 449 LEU A O 1
ATOM 3134 N N . LYS A 1 450 ? -68.46600 92.18300 -12.97500 1.000 60.03898 450 LYS A N 1
ATOM 3135 C CA . LYS A 1 450 ? -69.24200 92.08700 -11.75000 1.000 62.61610 450 LYS A CA 1
ATOM 3136 C C . LYS A 1 450 ? -68.33900 92.02800 -10.51200 1.000 63.34798 450 LYS A C 1
ATOM 3137 O O . LYS A 1 450 ? -68.65000 92.65100 -9.48600 1.000 65.18685 450 LYS A O 1
ATOM 3143 N N . ARG A 1 451 ? -67.19600 91.33900 -10.58500 1.000 64.03025 451 ARG A N 1
ATOM 3144 C CA . ARG A 1 451 ? -66.25100 91.41100 -9.47000 1.000 64.72782 451 ARG A CA 1
ATOM 3145 C C . ARG A 1 451 ? -65.79800 92.83700 -9.19800 1.000 65.85307 451 ARG A C 1
ATOM 3146 O O . ARG A 1 451 ? -65.35500 93.14300 -8.08700 1.000 68.06874 451 ARG A O 1
ATOM 3154 N N . HIS A 1 452 ? -65.83500 93.70500 -10.20400 1.000 48.57452 452 HIS A N 1
ATOM 3155 C CA . HIS A 1 452 ? -65.37300 95.07800 -10.05900 1.000 49.35423 452 HIS A CA 1
ATOM 3156 C C . HIS A 1 452 ? -66.51400 96.07000 -9.89400 1.000 48.91082 452 HIS A C 1
ATOM 3157 O O . HIS A 1 452 ? -66.28200 97.28100 -9.95800 1.000 48.26481 452 HIS A O 1
ATOM 3164 N N . ARG A 1 453 ? -67.70300 95.60900 -9.65300 1.000 69.61432 453 ARG A N 1
ATOM 3165 C CA . ARG A 1 453 ? -68.78600 96.53500 -9.47400 1.000 69.53848 453 ARG A CA 1
ATOM 3166 C C . ARG A 1 453 ? -69.00100 97.45900 -10.63700 1.000 66.97622 453 ARG A C 1
ATOM 3167 O O . ARG A 1 453 ? -69.34000 98.56200 -10.44800 1.000 66.71338 453 ARG A O 1
ATOM 3175 N N . LEU A 1 454 ? -68.77900 96.99700 -11.84200 1.000 53.12883 454 LEU A N 1
ATOM 3176 C CA . LEU A 1 454 ? -69.01100 97.79900 -13.03200 1.000 50.51190 454 LEU A CA 1
ATOM 3177 C C . LEU A 1 454 ? -70.32200 97.31600 -13.61200 1.000 50.87640 454 LEU A C 1
ATOM 3178 O O . LEU A 1 454 ? -70.41600 96.17900 -14.08200 1.000 51.61980 454 LEU A O 1
ATOM 3183 N N . ASP A 1 455 ? -71.32800 98.17600 -13.59600 1.000 64.52512 455 ASP A N 1
ATOM 3184 C CA . ASP A 1 455 ? -72.68300 97.77100 -13.95100 1.000 66.04815 455 ASP A CA 1
ATOM 3185 C C . ASP A 1 455 ? -72.93500 98.11000 -15.40900 1.000 64.63628 455 ASP A C 1
ATOM 3186 O O . ASP A 1 455 ? -73.22800 99.25700 -15.74800 1.000 64.27110 455 ASP A O 1
ATOM 3191 N N . LEU A 1 456 ? -72.86600 97.10200 -16.26800 1.000 47.24137 456 LEU A N 1
ATOM 3192 C CA . LEU A 1 456 ? -73.12800 97.25900 -17.68600 1.000 46.35606 456 LEU A CA 1
ATOM 3193 C C . LEU A 1 456 ? -74.23500 96.31600 -18.13000 1.000 50.14338 456 LEU A C 1
ATOM 3194 O O . LEU A 1 456 ? -74.59900 95.37200 -17.41700 1.000 53.22951 456 LEU A O 1
ATOM 3199 N N . ALA A 1 457 ? -74.79700 96.60300 -19.30400 1.000 41.08046 457 ALA A N 1
ATOM 3200 C CA . ALA A 1 457 ? -75.58000 95.59600 -19.98900 1.000 45.57898 457 ALA A CA 1
ATOM 3201 C C . ALA A 1 457 ? -74.67100 94.41600 -20.28500 1.000 45.79260 457 ALA A C 1
ATOM 3202 O O . ALA A 1 457 ? -73.44300 94.52400 -20.21500 1.000 41.39622 457 ALA A O 1
ATOM 3204 N N . HIS A 1 458 ? -75.27100 93.26900 -20.59700 1.000 49.66234 458 HIS A N 1
ATOM 3205 C CA . HIS A 1 458 ? -74.45400 92.07300 -20.76700 1.000 50.72130 458 HIS A CA 1
ATOM 3206 C C . HIS A 1 458 ? -73.56700 92.20000 -22.00700 1.000 44.47289 458 HIS A C 1
ATOM 3207 O O . HIS A 1 458 ? -74.05300 92.60300 -23.06900 1.000 44.79882 458 HIS A O 1
ATOM 3214 N N . PRO A 1 459 ? -72.27700 91.86300 -21.92500 1.000 43.74552 459 PRO A N 1
ATOM 3215 C CA . PRO A 1 459 ? -71.41200 92.05200 -23.09200 1.000 39.64206 459 PRO A CA 1
ATOM 3216 C C . PRO A 1 459 ? -71.91700 91.36300 -24.34600 1.000 42.21676 459 PRO A C 1
ATOM 3217 O O . PRO A 1 459 ? -71.63100 91.83600 -25.45300 1.000 41.07558 459 PRO A O 1
ATOM 3221 N N . SER A 1 460 ? -72.68200 90.27700 -24.23400 1.000 49.39949 460 SER A N 1
ATOM 3222 C CA . SER A 1 460 ? -73.23900 89.68700 -25.45200 1.000 51.67326 460 SER A CA 1
ATOM 3223 C C . SER A 1 460 ? -74.25600 90.61500 -26.12300 1.000 54.44543 460 SER A C 1
ATOM 3224 O O . SER A 1 460 ? -74.25200 90.74800 -27.35200 1.000 54.34300 460 SER A O 1
ATOM 3227 N N . GLN A 1 461 ? -75.14900 91.25000 -25.34600 1.000 48.58111 461 GLN A N 1
ATOM 3228 C CA . GLN A 1 461 ? -76.06400 92.23200 -25.92400 1.000 51.06869 461 GLN A CA 1
ATOM 3229 C C . GLN A 1 461 ? -75.29000 93.37300 -26.56300 1.000 46.12671 461 GLN A C 1
ATOM 3230 O O . GLN A 1 461 ? -75.57400 93.77900 -27.69700 1.000 47.51978 461 GLN A O 1
ATOM 3236 N N . THR A 1 462 ? -74.27900 93.88200 -25.86900 1.000 51.71012 462 THR A N 1
ATOM 3237 C CA . THR A 1 462 ? -73.52000 94.99600 -26.41900 1.000 48.71037 462 THR A CA 1
ATOM 3238 C C . THR A 1 462 ? -72.87100 94.61700 -27.73500 1.000 48.67143 462 THR A C 1
ATOM 3239 O O . THR A 1 462 ? -72.95500 95.35700 -28.71600 1.000 50.43095 462 THR A O 1
ATOM 3243 N N . SER A 1 463 ? -72.24000 93.44500 -27.78100 1.000 46.70842 463 SER A N 1
ATOM 3244 C CA . SER A 1 463 ? -71.55000 93.02100 -28.99100 1.000 46.72429 463 SER A CA 1
ATOM 3245 C C . SER A 1 463 ? -72.50900 92.82800 -30.15800 1.000 50.25650 463 SER A C 1
ATOM 3246 O O . SER A 1 463 ? -72.15300 93.10000 -31.31300 1.000 50.93320 463 SER A O 1
ATOM 3249 N N . HIS A 1 464 ? -73.71900 92.33700 -29.88300 1.000 60.97729 464 HIS A N 1
ATOM 3250 C CA . HIS A 1 464 ? -74.73500 92.22600 -30.92900 1.000 64.74591 464 HIS A CA 1
ATOM 3251 C C . HIS A 1 464 ? -75.20500 93.61000 -31.38400 1.000 66.15697 464 HIS A C 1
ATOM 3252 O O . HIS A 1 464 ? -75.32700 93.86300 -32.58300 1.000 67.56925 464 HIS A O 1
ATOM 3259 N N . LEU A 1 465 ? -75.41600 94.53600 -30.44400 1.000 41.57224 465 LEU A N 1
ATOM 3260 C CA . LEU A 1 465 ? -76.13600 95.78300 -30.71900 1.000 44.24309 465 LEU A CA 1
ATOM 3261 C C . LEU A 1 465 ? -75.29500 96.83300 -31.45300 1.000 42.50779 465 LEU A C 1
ATOM 3262 O O . LEU A 1 465 ? -75.79400 97.45700 -32.39600 1.000 44.69910 465 LEU A O 1
ATOM 3267 N N . TYR A 1 466 ? -74.05300 97.09900 -31.00700 1.000 42.47965 466 TYR A N 1
ATOM 3268 C CA . TYR A 1 466 ? -73.37300 98.35500 -31.33100 1.000 42.29987 466 TYR A CA 1
ATOM 3269 C C . TYR A 1 466 ? -71.95800 98.13100 -31.87300 1.000 40.39815 466 TYR A C 1
ATOM 3270 O O . TYR A 1 466 ? -71.33800 97.07600 -31.69000 1.000 38.40876 466 TYR A O 1
ATOM 3279 N N . ALA A 1 467 ? -71.40900 99.18900 -32.46800 1.000 56.13127 467 ALA A N 1
ATOM 3280 C CA . ALA A 1 467 ? -70.04700 99.15700 -32.98300 1.000 55.20902 467 ALA A CA 1
ATOM 3281 C C . ALA A 1 467 ? -69.08300 99.50800 -31.88500 1.000 53.58765 467 ALA A C 1
ATOM 3282 O O . ALA A 1 467 ? -67.90700 99.15200 -31.92900 1.000 52.97609 467 ALA A O 1
ATOM 3285 N N . PHE B 1 2 ? -6.87500 62.19100 -16.24900 1.000 70.27609 2 PHE B N 1
ATOM 3286 C CA . PHE B 1 2 ? -7.72900 62.49600 -17.38900 1.000 66.97565 2 PHE B CA 1
ATOM 3287 C C . PHE B 1 2 ? -8.83600 63.42700 -17.02500 1.000 64.92455 2 PHE B C 1
ATOM 3288 O O . PHE B 1 2 ? -9.55100 63.18200 -16.10500 1.000 65.05959 2 PHE B O 1
ATOM 3296 N N . VAL B 1 3 ? -8.98900 64.48200 -17.77900 1.000 55.59911 3 VAL B N 1
ATOM 3297 C CA . VAL B 1 3 ? -10.01300 65.45900 -17.43500 1.000 54.29944 3 VAL B CA 1
ATOM 3298 C C . VAL B 1 3 ? -10.81600 65.82300 -18.67500 1.000 52.70672 3 VAL B C 1
ATOM 3299 O O . VAL B 1 3 ? -10.22200 66.17900 -19.69900 1.000 52.79349 3 VAL B O 1
ATOM 3303 N N . PRO B 1 4 ? -12.14800 65.76600 -18.63200 1.000 54.01829 4 PRO B N 1
ATOM 3304 C CA . PRO B 1 4 ? -12.95600 66.14700 -19.79700 1.000 52.68153 4 PRO B CA 1
ATOM 3305 C C . PRO B 1 4 ? -12.97800 67.65800 -19.98600 1.000 53.26742 4 PRO B C 1
ATOM 3306 O O . PRO B 1 4 ? -12.48500 68.42100 -19.15900 1.000 54.62030 4 PRO B O 1
ATOM 3310 N N . TRP B 1 5 ? -13.58700 68.08000 -21.09400 1.000 53.55742 5 TRP B N 1
ATOM 3311 C CA . TRP B 1 5 ? -13.78600 69.50400 -21.39300 1.000 54.78532 5 TRP B CA 1
ATOM 3312 C C . TRP B 1 5 ? -12.46100 70.24900 -21.53200 1.000 56.24452 5 TRP B C 1
ATOM 3313 O O . TRP B 1 5 ? -12.29300 71.36800 -21.03900 1.000 57.76569 5 TRP B O 1
ATOM 3324 N N . GLN B 1 6 ? -11.53100 69.64800 -22.26200 1.000 61.10128 6 GLN B N 1
ATOM 3325 C CA . GLN B 1 6 ? -10.21500 70.22700 -22.50000 1.000 62.42350 6 GLN B CA 1
ATOM 3326 C C . GLN B 1 6 ? -10.10700 70.56400 -23.97100 1.000 62.95219 6 GLN B C 1
ATOM 3327 O O . GLN B 1 6 ? -10.13100 69.64900 -24.80500 1.000 62.21993 6 GLN B O 1
ATOM 3333 N N . LEU B 1 7 ? -9.95600 71.85600 -24.29200 1.000 51.39404 7 LEU B N 1
ATOM 3334 C CA . LEU B 1 7 ? -9.80100 72.24900 -25.69600 1.000 52.29641 7 LEU B CA 1
ATOM 3335 C C . LEU B 1 7 ? -8.73800 71.39900 -26.40100 1.000 52.18560 7 LEU B C 1
ATOM 3336 O O . LEU B 1 7 ? -8.90700 70.99500 -27.56400 1.000 51.91013 7 LEU B O 1
ATOM 3341 N N . GLY B 1 8 ? -7.64400 71.09300 -25.69400 1.000 65.10281 8 GLY B N 1
ATOM 3342 C CA . GLY B 1 8 ? -6.61100 70.25100 -26.26600 1.000 64.89554 8 GLY B CA 1
ATOM 3343 C C . GLY B 1 8 ? -7.14400 68.91500 -26.74000 1.000 63.36054 8 GLY B C 1
ATOM 3344 O O . GLY B 1 8 ? -6.73000 68.40900 -27.78700 1.000 63.65483 8 GLY B O 1
ATOM 3345 N N . THR B 1 9 ? -8.08300 68.32900 -25.98900 1.000 61.86601 9 THR B N 1
ATOM 3346 C CA . THR B 1 9 ? -8.61400 67.03000 -26.38600 1.000 60.27688 9 THR B CA 1
ATOM 3347 C C . THR B 1 9 ? -9.30500 67.13600 -27.73500 1.000 60.02192 9 THR B C 1
ATOM 3348 O O . THR B 1 9 ? -9.22300 66.21800 -28.56100 1.000 59.66467 9 THR B O 1
ATOM 3352 N N . ILE B 1 10 ? -9.98800 68.25700 -27.96900 1.000 56.58511 10 ILE B N 1
ATOM 3353 C CA . ILE B 1 10 ? -10.62000 68.50200 -29.25800 1.000 57.23753 10 ILE B CA 1
ATOM 3354 C C . ILE B 1 10 ? -9.56300 68.61900 -30.33700 1.000 58.54545 10 ILE B C 1
ATOM 3355 O O . ILE B 1 10 ? -9.68300 68.02800 -31.41700 1.000 58.43221 10 ILE B O 1
ATOM 3360 N N . THR B 1 11 ? -8.52600 69.42800 -30.06900 1.000 70.91444 11 THR B N 1
ATOM 3361 C CA . THR B 1 11 ? -7.50400 69.68100 -31.08700 1.000 72.28364 11 THR B CA 1
ATOM 3362 C C . THR B 1 11 ? -6.76500 68.41400 -31.50000 1.000 71.50294 11 THR B C 1
ATOM 3363 O O . THR B 1 11 ? -6.57700 68.17200 -32.69900 1.000 71.98797 11 THR B O 1
ATOM 3367 N N . ARG B 1 12 ? -6.36900 67.56800 -30.54500 1.000 83.71237 12 ARG B N 1
ATOM 3368 C CA . ARG B 1 12 ? -5.59600 66.41100 -30.98500 1.000 84.44847 12 ARG B CA 1
ATOM 3369 C C . ARG B 1 12 ? -6.43200 65.45300 -31.82700 1.000 83.20227 12 ARG B C 1
ATOM 3370 O O . ARG B 1 12 ? -5.87800 64.75100 -32.68100 1.000 84.92866 12 ARG B O 1
ATOM 3378 N N . HIS B 1 13 ? -7.74900 65.39000 -31.60800 1.000 65.62042 13 HIS B N 1
ATOM 3379 C CA . HIS B 1 13 ? -8.59900 64.45200 -32.33700 1.000 64.45058 13 HIS B CA 1
ATOM 3380 C C . HIS B 1 13 ? -9.37900 65.10500 -33.47600 1.000 64.91273 13 HIS B C 1
ATOM 3381 O O . HIS B 1 13 ? -10.44700 64.61300 -33.85600 1.000 64.33952 13 HIS B O 1
ATOM 3388 N N . ARG B 1 14 ? -8.86700 66.20800 -34.02700 1.000 67.12163 14 ARG B N 1
ATOM 3389 C CA . ARG B 1 14 ? -9.51900 66.87100 -35.15400 1.000 68.20849 14 ARG B CA 1
ATOM 3390 C C . ARG B 1 14 ? -9.87300 65.91700 -36.29000 1.000 67.96042 14 ARG B C 1
ATOM 3391 O O . ARG B 1 14 ? -10.85200 66.14500 -37.00100 1.000 68.62013 14 ARG B O 1
ATOM 3399 N N . ASP B 1 15 ? -9.11300 64.83700 -36.47300 1.000 71.44303 15 ASP B N 1
ATOM 3400 C CA . ASP B 1 15 ? -9.38800 63.91800 -37.57600 1.000 71.26969 15 ASP B CA 1
ATOM 3401 C C . ASP B 1 15 ? -10.71200 63.17600 -37.38000 1.000 70.02080 15 ASP B C 1
ATOM 3402 O O . ASP B 1 15 ? -11.63400 63.26200 -38.21700 1.000 70.60892 15 ASP B O 1
ATOM 3404 N N . GLU B 1 16 ? -10.83300 62.44700 -36.26500 1.000 62.92697 16 GLU B N 1
ATOM 3405 C CA . GLU B 1 16 ? -12.07000 61.72700 -35.99600 1.000 61.81248 16 GLU B CA 1
ATOM 3406 C C . GLU B 1 16 ? -13.24400 62.69600 -35.87000 1.000 62.01402 16 GLU B C 1
ATOM 3407 O O . GLU B 1 16 ? -14.33100 62.44900 -36.41600 1.000 62.00361 16 GLU B O 1
ATOM 3409 N N . LEU B 1 17 ? -13.02700 63.83900 -35.20900 1.000 63.71294 17 LEU B N 1
ATOM 3410 C CA . LEU B 1 17 ? -14.10200 64.81500 -35.05400 1.000 64.16301 17 LEU B CA 1
ATOM 3411 C C . LEU B 1 17 ? -14.52500 65.42600 -36.38200 1.000 66.15869 17 LEU B C 1
ATOM 3412 O O . LEU B 1 17 ? -15.68600 65.81200 -36.53800 1.000 66.90085 17 LEU B O 1
ATOM 3417 N N . GLN B 1 18 ? -13.60800 65.57400 -37.33500 1.000 75.50641 18 GLN B N 1
ATOM 3418 C CA . GLN B 1 18 ? -14.03300 66.01200 -38.66000 1.000 77.26884 18 GLN B CA 1
ATOM 3419 C C . GLN B 1 18 ? -14.93800 64.97600 -39.31200 1.000 76.47367 18 GLN B C 1
ATOM 3420 O O . GLN B 1 18 ? -15.90100 65.33600 -39.99800 1.000 77.71574 18 GLN B O 1
ATOM 3426 N N . LYS B 1 19 ? -14.66900 63.68300 -39.10500 1.000 76.32924 19 LYS B N 1
ATOM 3427 C CA . LYS B 1 19 ? -15.62300 62.72600 -39.68100 1.000 75.92375 19 LYS B CA 1
ATOM 3428 C C . LYS B 1 19 ? -16.99300 62.84100 -39.00300 1.000 75.42405 19 LYS B C 1
ATOM 3429 O O . LYS B 1 19 ? -18.03900 62.74100 -39.66900 1.000 76.09748 19 LYS B O 1
ATOM 3435 N N . LEU B 1 20 ? -17.00800 63.11200 -37.68900 1.000 68.39360 20 LEU B N 1
ATOM 3436 C CA . LEU B 1 20 ? -18.28800 63.28400 -36.98400 1.000 67.54837 20 LEU B CA 1
ATOM 3437 C C . LEU B 1 20 ? -19.02700 64.53200 -37.45400 1.000 69.69007 20 LEU B C 1
ATOM 3438 O O . LEU B 1 20 ? -20.23600 64.48500 -37.73200 1.000 70.30489 20 LEU B O 1
ATOM 3443 N N . LEU B 1 21 ? -18.31700 65.65600 -37.56800 1.000 47.80907 21 LEU B N 1
ATOM 3444 C CA . LEU B 1 21 ? -18.94900 66.87600 -38.05500 1.000 50.60218 21 LEU B CA 1
ATOM 3445 C C . LEU B 1 21 ? -19.49400 66.68100 -39.46200 1.000 52.12894 21 LEU B C 1
ATOM 3446 O O . LEU B 1 21 ? -20.58900 67.15900 -39.77900 1.000 53.89281 21 LEU B O 1
ATOM 3451 N N . ALA B 1 22 ? -18.75700 65.97100 -40.32600 1.000 59.78890 22 ALA B N 1
ATOM 3452 C CA . ALA B 1 22 ? -19.26300 65.74000 -41.67600 1.000 60.92033 22 ALA B CA 1
ATOM 3453 C C . ALA B 1 22 ? -20.54100 64.91800 -41.64000 1.000 60.04155 22 ALA B C 1
ATOM 3454 O O . ALA B 1 22 ? -21.51500 65.23300 -42.33800 1.000 61.62348 22 ALA B O 1
ATOM 3456 N N . ALA B 1 23 ? -20.56200 63.86200 -40.81700 1.000 68.18918 23 ALA B N 1
ATOM 3457 C CA . ALA B 1 23 ? -21.75500 63.03800 -40.65200 1.000 67.01779 23 ALA B CA 1
ATOM 3458 C C . ALA B 1 23 ? -22.88300 63.73800 -39.86900 1.000 67.29878 23 ALA B C 1
ATOM 3459 O O . ALA B 1 23 ? -23.91900 63.10900 -39.61300 1.000 66.28633 23 ALA B O 1
ATOM 3461 N N . SER B 1 24 ? -22.71000 64.99300 -39.44300 1.000 59.31346 24 SER B N 1
ATOM 3462 C CA . SER B 1 24 ? -23.74900 65.68100 -38.68700 1.000 59.72969 24 SER B CA 1
ATOM 3463 C C . SER B 1 24 ? -24.37800 66.89400 -39.39200 1.000 63.46125 24 SER B C 1
ATOM 3464 O O . SER B 1 24 ? -25.05900 67.68900 -38.73100 1.000 64.79971 24 SER B O 1
ATOM 3467 N N . LEU B 1 25 ? -24.17300 67.07700 -40.69100 1.000 54.25711 25 LEU B N 1
ATOM 3468 C CA . LEU B 1 25 ? -24.92600 68.08500 -41.43100 1.000 57.36002 25 LEU B CA 1
ATOM 3469 C C . LEU B 1 25 ? -26.09100 67.45400 -42.18600 1.000 56.95608 25 LEU B C 1
ATOM 3470 O O . LEU B 1 25 ? -26.09900 66.26300 -42.50300 1.000 55.10674 25 LEU B O 1
ATOM 3475 N N . LEU B 1 26 ? -27.08600 68.27400 -42.46900 1.000 65.54257 26 LEU B N 1
ATOM 3476 C CA . LEU B 1 26 ? -28.25700 67.80600 -43.18300 1.000 65.05406 26 LEU B CA 1
ATOM 3477 C C . LEU B 1 26 ? -28.00500 67.80600 -44.69200 1.000 66.22555 26 LEU B C 1
ATOM 3478 O O . LEU B 1 26 ? -27.12100 68.50600 -45.18400 1.000 67.76649 26 LEU B O 1
ATOM 3483 N N . PRO B 1 27 ? -28.74300 66.99000 -45.44300 1.000 68.44955 27 PRO B N 1
ATOM 3484 C CA . PRO B 1 27 ? -28.62600 67.01800 -46.90900 1.000 69.55952 27 PRO B CA 1
ATOM 3485 C C . PRO B 1 27 ? -29.14400 68.32400 -47.50400 1.000 71.89785 27 PRO B C 1
ATOM 3486 O O . PRO B 1 27 ? -30.12800 68.89500 -47.01800 1.000 72.08039 27 PRO B O 1
ATOM 3490 N N . GLU B 1 28 ? -28.47100 68.78600 -48.57800 1.000 78.69913 28 GLU B N 1
ATOM 3491 C CA . GLU B 1 28 ? -28.83000 70.05800 -49.21800 1.000 80.69474 28 GLU B CA 1
ATOM 3492 C C . GLU B 1 28 ? -30.19500 69.98200 -49.90400 1.000 80.81517 28 GLU B C 1
ATOM 3493 O O . GLU B 1 28 ? -31.05100 70.85500 -49.70600 1.000 81.75413 28 GLU B O 1
ATOM 3495 N N . HIS B 1 29 ? -30.43400 68.93900 -50.69500 1.000 93.01160 29 HIS B N 1
ATOM 3496 C CA . HIS B 1 29 ? -31.68300 68.79300 -51.44800 1.000 93.30726 29 HIS B CA 1
ATOM 3497 C C . HIS B 1 29 ? -32.25800 67.42200 -51.13100 1.000 91.58325 29 HIS B C 1
ATOM 3498 O O . HIS B 1 29 ? -32.14300 66.47700 -51.92800 1.000 91.34770 29 HIS B O 1
ATOM 3505 N N . PRO B 1 30 ? -32.90400 67.28800 -49.96700 1.000 81.06042 30 PRO B N 1
ATOM 3506 C CA . PRO B 1 30 ? -33.41100 65.97200 -49.54700 1.000 79.02693 30 PRO B CA 1
ATOM 3507 C C . PRO B 1 30 ? -34.47700 65.45600 -50.48400 1.000 79.33608 30 PRO B C 1
ATOM 3508 O O . PRO B 1 30 ? -34.65200 64.23800 -50.62700 1.000 78.41532 30 PRO B O 1
ATOM 3512 N N . GLU B 1 31 ? -35.21300 66.37800 -51.11200 1.000 106.64233 31 GLU B N 1
ATOM 3513 C CA . GLU B 1 31 ? -36.34200 66.03400 -51.96000 1.000 107.01611 31 GLU B CA 1
ATOM 3514 C C . GLU B 1 31 ? -35.91700 65.29900 -53.22900 1.000 108.01475 31 GLU B C 1
ATOM 3515 O O . GLU B 1 31 ? -36.77500 64.71700 -53.90300 1.000 108.37027 31 GLU B O 1
ATOM 3517 N N . GLU B 1 32 ? -34.62800 65.32100 -53.58300 1.000 100.99889 32 GLU B N 1
ATOM 3518 C CA . GLU B 1 32 ? -34.16100 64.69900 -54.81800 1.000 101.79197 32 GLU B CA 1
ATOM 3519 C C . GLU B 1 32 ? -33.55700 63.30800 -54.64700 1.000 100.83635 32 GLU B C 1
ATOM 3520 O O . GLU B 1 32 ? -33.18900 62.69100 -55.65700 1.000 101.59624 32 GLU B O 1
ATOM 3526 N N . SER B 1 33 ? -33.47400 62.78600 -53.41900 1.000 108.14046 33 SER B N 1
ATOM 3527 C CA . SER B 1 33 ? -33.06400 61.40900 -53.17400 1.000 106.98610 33 SER B CA 1
ATOM 3528 C C . SER B 1 33 ? -34.18400 60.68300 -52.44300 1.000 105.75504 33 SER B C 1
ATOM 3529 O O . SER B 1 33 ? -34.87700 61.27500 -51.60700 1.000 105.16316 33 SER B O 1
ATOM 3532 N N . LEU B 1 34 ? -34.35200 59.39300 -52.75500 1.000 79.95299 34 LEU B N 1
ATOM 3533 C CA . LEU B 1 34 ? -35.40600 58.60600 -52.12700 1.000 78.81728 34 LEU B CA 1
ATOM 3534 C C . LEU B 1 34 ? -35.09600 58.32400 -50.66400 1.000 76.88732 34 LEU B C 1
ATOM 3535 O O . LEU B 1 34 ? -36.02000 58.11000 -49.86800 1.000 75.71672 34 LEU B O 1
ATOM 3540 N N . GLY B 1 35 ? -33.81700 58.33500 -50.30300 1.000 75.95809 35 GLY B N 1
ATOM 3541 C CA . GLY B 1 35 ? -33.37800 58.12200 -48.94100 1.000 74.02341 35 GLY B CA 1
ATOM 3542 C C . GLY B 1 35 ? -31.94800 58.59800 -48.82600 1.000 74.21298 35 GLY B C 1
ATOM 3543 O O . GLY B 1 35 ? -31.35100 59.09100 -49.78700 1.000 75.91005 35 GLY B O 1
ATOM 3544 N N . ASN B 1 36 ? -31.39900 58.43300 -47.63200 1.000 81.34609 36 ASN B N 1
ATOM 3545 C CA . ASN B 1 36 ? -30.04800 58.87100 -47.31200 1.000 81.13006 36 ASN B CA 1
ATOM 3546 C C . ASN B 1 36 ? -29.52500 58.01000 -46.17600 1.000 79.24154 36 ASN B C 1
ATOM 3547 O O . ASN B 1 36 ? -30.17500 57.91600 -45.12300 1.000 78.00504 36 ASN B O 1
ATOM 3552 N N . PRO B 1 37 ? -28.35900 57.38600 -46.32900 1.000 67.61537 37 PRO B N 1
ATOM 3553 C CA . PRO B 1 37 ? -27.91000 56.45400 -45.28200 1.000 65.89464 37 PRO B CA 1
ATOM 3554 C C . PRO B 1 37 ? -27.69100 57.11300 -43.92700 1.000 64.55490 37 PRO B C 1
ATOM 3555 O O . PRO B 1 37 ? -27.97900 56.48300 -42.90200 1.000 63.38245 37 PRO B O 1
ATOM 3559 N N . ILE B 1 38 ? -27.23800 58.37400 -43.88600 1.000 77.67279 38 ILE B N 1
ATOM 3560 C CA . ILE B 1 38 ? -27.06400 59.07400 -42.60800 1.000 76.51635 38 ILE B CA 1
ATOM 3561 C C . ILE B 1 38 ? -28.40800 59.37200 -41.95100 1.000 76.17687 38 ILE B C 1
ATOM 3562 O O . ILE B 1 38 ? -28.60000 59.10300 -40.75600 1.000 74.82797 38 ILE B O 1
ATOM 3567 N N . MET B 1 39 ? -29.33600 59.98800 -42.68900 1.000 73.69733 39 MET B N 1
ATOM 3568 C CA . MET B 1 39 ? -30.65200 60.20900 -42.10000 1.000 73.39908 39 MET B CA 1
ATOM 3569 C C . MET B 1 39 ? -31.30300 58.89000 -41.70700 1.000 72.37953 39 MET B C 1
ATOM 3570 O O . MET B 1 39 ? -32.02100 58.83300 -40.70500 1.000 71.59808 39 MET B O 1
ATOM 3575 N N . THR B 1 40 ? -31.04300 57.81500 -42.45900 1.000 58.39682 40 THR B N 1
ATOM 3576 C CA . THR B 1 40 ? -31.61200 56.52100 -42.09900 1.000 57.92804 40 THR B CA 1
ATOM 3577 C C . THR B 1 40 ? -31.01300 55.99300 -40.80600 1.000 56.72180 40 THR B C 1
ATOM 3578 O O . THR B 1 40 ? -31.73200 55.44100 -39.96400 1.000 56.50729 40 THR B O 1
ATOM 3582 N N . GLN B 1 41 ? -29.70700 56.20000 -40.59800 1.000 70.80281 41 GLN B N 1
ATOM 3583 C CA . GLN B 1 41 ? -29.09200 55.68800 -39.37600 1.000 69.69716 41 GLN B CA 1
ATOM 3584 C C . GLN B 1 41 ? -29.51000 56.50700 -38.16400 1.000 68.77060 41 GLN B C 1
ATOM 3585 O O . GLN B 1 41 ? -29.79600 55.94900 -37.09400 1.000 68.34750 41 GLN B O 1
ATOM 3591 N N . ILE B 1 42 ? -29.52300 57.83500 -38.29800 1.000 54.94117 42 ILE B N 1
ATOM 3592 C CA . ILE B 1 42 ? -29.99500 58.67100 -37.19900 1.000 53.92573 42 ILE B CA 1
ATOM 3593 C C . ILE B 1 42 ? -31.43400 58.33100 -36.86900 1.000 54.12384 42 ILE B C 1
ATOM 3594 O O . ILE B 1 42 ? -31.78400 58.08000 -35.71400 1.000 53.47541 42 ILE B O 1
ATOM 3599 N N . HIS B 1 43 ? -32.24300 58.19100 -37.90800 1.000 59.04178 43 HIS B N 1
ATOM 3600 C CA . HIS B 1 43 ? -33.64500 57.88100 -37.72200 1.000 59.51432 43 HIS B CA 1
ATOM 3601 C C . HIS B 1 43 ? -33.75400 56.56000 -36.97900 1.000 59.33135 43 HIS B C 1
ATOM 3602 O O . HIS B 1 43 ? -34.63300 56.39000 -36.13300 1.000 59.35232 43 HIS B O 1
ATOM 3609 N N . GLN B 1 44 ? -32.86500 55.62100 -37.28900 1.000 65.36901 44 GLN B N 1
ATOM 3610 C CA . GLN B 1 44 ? -32.91800 54.32200 -36.63000 1.000 66.16622 44 GLN B CA 1
ATOM 3611 C C . GLN B 1 44 ? -32.49900 54.42300 -35.17300 1.000 65.45017 44 GLN B C 1
ATOM 3612 O O . GLN B 1 44 ? -32.99300 53.65600 -34.33200 1.000 66.49871 44 GLN B O 1
ATOM 3618 N N . SER B 1 45 ? -31.56800 55.33400 -34.85600 1.000 56.47905 45 SER B N 1
ATOM 3619 C CA . SER B 1 45 ? -31.16500 55.50000 -33.46400 1.000 55.15044 45 SER B CA 1
ATOM 3620 C C . SER B 1 45 ? -32.31200 55.99900 -32.59700 1.000 54.53409 45 SER B C 1
ATOM 3621 O O . SER B 1 45 ? -32.30100 55.74700 -31.38900 1.000 54.05301 45 SER B O 1
ATOM 3624 N N . LEU B 1 46 ? -33.29900 56.68900 -33.18700 1.000 45.81436 46 LEU B N 1
ATOM 3625 C CA . LEU B 1 46 ? -34.46000 57.22000 -32.48500 1.000 44.73807 46 LEU B CA 1
ATOM 3626 C C . LEU B 1 46 ? -35.64000 56.25800 -32.48900 1.000 46.44422 46 LEU B C 1
ATOM 3627 O O . LEU B 1 46 ? -36.78200 56.67600 -32.24900 1.000 45.72084 46 LEU B O 1
ATOM 3632 N N . GLN B 1 47 ? -35.39800 54.99100 -32.75500 1.000 58.08115 47 GLN B N 1
ATOM 3633 C CA . GLN B 1 47 ? -36.61000 54.22200 -32.54900 1.000 59.29283 47 GLN B CA 1
ATOM 3634 C C . GLN B 1 47 ? -36.55100 53.53200 -31.20300 1.000 59.90096 47 GLN B C 1
ATOM 3635 O O . GLN B 1 47 ? -35.49400 53.03800 -30.81400 1.000 61.02274 47 GLN B O 1
ATOM 3641 N N . PRO B 1 48 ? -37.64500 53.51800 -30.44600 1.000 48.81203 48 PRO B N 1
ATOM 3642 C CA . PRO B 1 48 ? -37.54400 53.20200 -29.01100 1.000 49.34207 48 PRO B CA 1
ATOM 3643 C C . PRO B 1 48 ? -36.96000 51.82500 -28.69800 1.000 53.04152 48 PRO B C 1
ATOM 3644 O O . PRO B 1 48 ? -36.42800 51.61800 -27.59100 1.000 53.87103 48 PRO B O 1
ATOM 3648 N N . SER B 1 49 ? -37.03400 50.87900 -29.62800 1.000 53.16930 49 SER B N 1
ATOM 3649 C CA . SER B 1 49 ? -36.50200 49.54000 -29.40900 1.000 57.25455 49 SER B CA 1
ATOM 3650 C C . SER B 1 49 ? -35.19300 49.32300 -30.14200 1.000 57.71390 49 SER B C 1
ATOM 3651 O O . SER B 1 49 ? -34.74900 48.17400 -30.25000 1.000 61.05487 49 SER B O 1
ATOM 3654 N N . SER B 1 50 ? -34.56000 50.40200 -30.65100 1.000 54.72027 50 SER B N 1
ATOM 3655 C CA . SER B 1 50 ? -33.23400 50.29300 -31.22000 1.000 53.99580 50 SER B CA 1
ATOM 3656 C C . SER B 1 50 ? -32.20500 50.29000 -30.09700 1.000 53.80456 50 SER B C 1
ATOM 3657 O O . SER B 1 50 ? -32.40500 50.92700 -29.05800 1.000 52.61822 50 SER B O 1
ATOM 3660 N N . PRO B 1 51 ? -31.09800 49.58100 -30.27300 1.000 65.81627 51 PRO B N 1
ATOM 3661 C CA . PRO B 1 51 ? -30.05900 49.58700 -29.23900 1.000 65.49133 51 PRO B CA 1
ATOM 3662 C C . PRO B 1 51 ? -29.40200 50.95400 -29.15600 1.000 61.47841 51 PRO B C 1
ATOM 3663 O O . PRO B 1 51 ? -29.45600 51.74900 -30.10000 1.000 59.13663 51 PRO B O 1
ATOM 3667 N N . CYS B 1 52 ? -28.77200 51.22100 -28.00500 1.000 57.11693 52 CYS B N 1
ATOM 3668 C CA . CYS B 1 52 ? -27.93500 52.40700 -27.84300 1.000 53.59269 52 CYS B CA 1
ATOM 3669 C C . CYS B 1 52 ? -26.55800 52.09200 -28.40700 1.000 53.42199 52 CYS B C 1
ATOM 3670 O O . CYS B 1 52 ? -25.85800 51.22700 -27.87800 1.000 55.59189 52 CYS B O 1
ATOM 3673 N N . ARG B 1 53 ? -26.14800 52.78200 -29.47100 1.000 61.21871 53 ARG B N 1
ATOM 3674 C CA . ARG B 1 53 ? -24.87600 52.42000 -30.09600 1.000 61.23085 53 ARG B CA 1
ATOM 3675 C C . ARG B 1 53 ? -23.70100 52.60600 -29.13000 1.000 61.10740 53 ARG B C 1
ATOM 3676 O O . ARG B 1 53 ? -22.78100 51.78400 -29.09800 1.000 62.55767 53 ARG B O 1
ATOM 3684 N N . VAL B 1 54 ? -23.74600 53.63400 -28.28200 1.000 49.96877 54 VAL B N 1
ATOM 3685 C CA . VAL B 1 54 ? -22.64300 53.86900 -27.35400 1.000 49.72624 54 VAL B CA 1
ATOM 3686 C C . VAL B 1 54 ? -22.61200 52.81500 -26.24800 1.000 52.43473 54 VAL B C 1
ATOM 3687 O O . VAL B 1 54 ? -21.53400 52.34100 -25.86400 1.000 53.69692 54 VAL B O 1
ATOM 3691 N N . CYS B 1 55 ? -23.77700 52.43600 -25.69700 1.000 50.56591 55 CYS B N 1
ATOM 3692 C CA . CYS B 1 55 ? -23.78300 51.32700 -24.73500 1.000 53.74130 55 CYS B CA 1
ATOM 3693 C C . CYS B 1 55 ? -23.24200 50.05300 -25.37300 1.000 55.64581 55 CYS B C 1
ATOM 3694 O O . CYS B 1 55 ? -22.56100 49.25200 -24.71200 1.000 57.41387 55 CYS B O 1
ATOM 3697 N N . GLN B 1 56 ? -23.52700 49.85000 -26.66700 1.000 60.59058 56 GLN B N 1
ATOM 3698 C CA . GLN B 1 56 ? -23.07200 48.62900 -27.33600 1.000 62.08499 56 GLN B CA 1
ATOM 3699 C C . GLN B 1 56 ? -21.57500 48.67100 -27.58700 1.000 60.94600 56 GLN B C 1
ATOM 3700 O O . GLN B 1 56 ? -20.88400 47.66200 -27.40400 1.000 62.52103 56 GLN B O 1
ATOM 3706 N N . LEU B 1 57 ? -21.05700 49.84000 -27.97100 1.000 60.62262 57 LEU B N 1
ATOM 3707 C CA . LEU B 1 57 ? -19.61500 50.02700 -28.09400 1.000 59.85520 57 LEU B CA 1
ATOM 3708 C C . LEU B 1 57 ? -18.91200 49.70900 -26.77900 1.000 61.10775 57 LEU B C 1
ATOM 3709 O O . LEU B 1 57 ? -17.93500 48.95500 -26.75500 1.000 62.18000 57 LEU B O 1
ATOM 3714 N N . LEU B 1 58 ? -19.41300 50.25700 -25.66800 1.000 60.55255 58 LEU B N 1
ATOM 3715 C CA . LEU B 1 58 ? -18.78200 49.99800 -24.37600 1.000 61.76707 58 LEU B CA 1
ATOM 3716 C C . LEU B 1 58 ? -18.82500 48.51300 -24.01500 1.000 64.48979 58 LEU B C 1
ATOM 3717 O O . LEU B 1 58 ? -17.83800 47.96200 -23.52000 1.000 65.64483 58 LEU B O 1
ATOM 3722 N N . PHE B 1 59 ? -19.99200 47.90200 -24.20900 1.000 85.70187 59 PHE B N 1
ATOM 3723 C CA . PHE B 1 59 ? -20.22800 46.50900 -23.83600 1.000 88.40682 59 PHE B CA 1
ATOM 3724 C C . PHE B 1 59 ? -19.29900 45.56600 -24.56800 1.000 88.75903 59 PHE B C 1
ATOM 3725 O O . PHE B 1 59 ? -18.80700 44.59100 -24.00000 1.000 90.73119 59 PHE B O 1
ATOM 3733 N N . SER B 1 60 ? -19.06000 45.86300 -25.83500 1.000 65.21321 60 SER B N 1
ATOM 3734 C CA . SER B 1 60 ? -18.17100 45.05200 -26.63600 1.000 65.48380 60 SER B CA 1
ATOM 3735 C C . SER B 1 60 ? -16.79200 45.10800 -25.99700 1.000 65.62099 60 SER B C 1
ATOM 3736 O O . SER B 1 60 ? -16.06100 44.11700 -25.99000 1.000 67.01500 60 SER B O 1
ATOM 3739 N N . LEU B 1 61 ? -16.38100 46.25000 -25.48500 1.000 71.70006 61 LEU B N 1
ATOM 3740 C CA . LEU B 1 61 ? -14.99000 46.39800 -25.04900 1.000 71.39861 61 LEU B CA 1
ATOM 3741 C C . LEU B 1 61 ? -14.53700 45.52300 -23.89100 1.000 73.57905 61 LEU B C 1
ATOM 3742 O O . LEU B 1 61 ? -13.35000 45.46600 -23.56900 1.000 74.62113 61 LEU B O 1
ATOM 3747 N N . VAL B 1 62 ? -15.50600 45.13000 -23.13000 1.000 80.92600 62 VAL B N 1
ATOM 3748 C CA . VAL B 1 62 ? -15.21200 44.44200 -21.95400 1.000 82.83858 62 VAL B CA 1
ATOM 3749 C C . VAL B 1 62 ? -15.64400 43.03400 -21.85000 1.000 85.07895 62 VAL B C 1
ATOM 3750 O O . VAL B 1 62 ? -15.48900 42.49400 -20.79000 1.000 87.42769 62 VAL B O 1
ATOM 3754 N N . ARG B 1 63 ? -16.33200 42.47400 -22.82300 1.000 96.61145 63 ARG B N 1
ATOM 3755 C CA . ARG B 1 63 ? -16.67100 41.08300 -22.64600 1.000 98.91866 63 ARG B CA 1
ATOM 3756 C C . ARG B 1 63 ? -15.41700 40.24400 -22.82500 1.000 101.15133 63 ARG B C 1
ATOM 3757 O O . ARG B 1 63 ? -15.05600 39.39600 -22.01400 1.000 104.71899 63 ARG B O 1
ATOM 3765 N N . PRO B 1 68 ? -8.87900 47.31500 -18.79200 1.000 95.69489 68 PRO B N 1
ATOM 3766 C CA . PRO B 1 68 ? -8.13900 47.93700 -17.70700 1.000 97.42855 68 PRO B CA 1
ATOM 3767 C C . PRO B 1 68 ? -9.03000 48.17900 -16.56600 1.000 96.49453 68 PRO B C 1
ATOM 3768 O O . PRO B 1 68 ? -9.99200 47.47700 -16.41200 1.000 96.06507 68 PRO B O 1
ATOM 3772 N N . MET B 1 69 ? -8.63500 49.08700 -15.70000 1.000 145.61251 69 MET B N 1
ATOM 3773 C CA . MET B 1 69 ? -9.44200 49.49500 -14.55600 1.000 144.89283 69 MET B CA 1
ATOM 3774 C C . MET B 1 69 ? -9.34100 50.99900 -14.38500 1.000 142.68883 69 MET B C 1
ATOM 3775 O O . MET B 1 69 ? -9.68900 51.52500 -13.35800 1.000 142.93235 69 MET B O 1
ATOM 3777 N N . GLY B 1 70 ? -8.81500 51.68900 -15.37100 1.000 81.58740 70 GLY B N 1
ATOM 3778 C CA . GLY B 1 70 ? -8.63100 53.10700 -15.25900 1.000 79.84172 70 GLY B CA 1
ATOM 3779 C C . GLY B 1 70 ? -9.45500 53.61000 -16.36100 1.000 75.67039 70 GLY B C 1
ATOM 3780 O O . GLY B 1 70 ? -9.58300 54.77000 -16.60100 1.000 73.25606 70 GLY B O 1
ATOM 3781 N N . PHE B 1 71 ? -9.92500 52.65400 -17.10600 1.000 70.80838 71 PHE B N 1
ATOM 3782 C CA . PHE B 1 71 ? -10.87100 52.92800 -18.10800 1.000 70.33215 71 PHE B CA 1
ATOM 3783 C C . PHE B 1 71 ? -12.17600 53.26800 -17.42900 1.000 69.17645 71 PHE B C 1
ATOM 3784 O O . PHE B 1 71 ? -12.73900 54.26500 -17.74000 1.000 67.85115 71 PHE B O 1
ATOM 3792 N N . PHE B 1 72 ? -12.58700 52.52000 -16.41800 1.000 62.33731 72 PHE B N 1
ATOM 3793 C CA . PHE B 1 72 ? -13.90000 52.81800 -15.86300 1.000 61.34227 72 PHE B CA 1
ATOM 3794 C C . PHE B 1 72 ? -13.91800 54.15000 -15.13700 1.000 59.44698 72 PHE B C 1
ATOM 3795 O O . PHE B 1 72 ? -14.94700 54.82700 -15.09500 1.000 58.54808 72 PHE B O 1
ATOM 3803 N N . GLU B 1 73 ? -12.79000 54.57300 -14.61700 1.000 76.56378 73 GLU B N 1
ATOM 3804 C CA . GLU B 1 73 ? -12.75600 55.82400 -13.87800 1.000 75.01246 73 GLU B CA 1
ATOM 3805 C C . GLU B 1 73 ? -12.63800 57.02000 -14.82400 1.000 73.90816 73 GLU B C 1
ATOM 3806 O O . GLU B 1 73 ? -13.23400 58.07400 -14.57600 1.000 72.59091 73 GLU B O 1
ATOM 3812 N N . ASP B 1 74 ? -12.00700 56.84000 -15.98300 1.000 66.61009 74 ASP B N 1
ATOM 3813 C CA . ASP B 1 74 ? -11.97500 57.92100 -16.96200 1.000 65.90185 74 ASP B CA 1
ATOM 3814 C C . ASP B 1 74 ? -13.32900 58.05800 -17.63500 1.000 65.15874 74 ASP B C 1
ATOM 3815 O O . ASP B 1 74 ? -13.82400 59.17800 -17.86800 1.000 63.93877 74 ASP B O 1
ATOM 3820 N N . TYR B 1 75 ? -13.95300 56.91700 -17.93300 1.000 55.58236 75 TYR B N 1
ATOM 3821 C CA . TYR B 1 75 ? -15.30100 56.94900 -18.48000 1.000 55.32027 75 TYR B CA 1
ATOM 3822 C C . TYR B 1 75 ? -16.28200 57.56400 -17.48800 1.000 53.69474 75 TYR B C 1
ATOM 3823 O O . TYR B 1 75 ? -17.10500 58.40800 -17.86200 1.000 52.71246 75 TYR B O 1
ATOM 3832 N N . ALA B 1 76 ? -16.19400 57.17600 -16.21400 1.000 51.71704 76 ALA B N 1
ATOM 3833 C CA . ALA B 1 76 ? -17.07900 57.73200 -15.20300 1.000 50.41927 76 ALA B CA 1
ATOM 3834 C C . ALA B 1 76 ? -16.83700 59.21900 -14.98100 1.000 48.87844 76 ALA B C 1
ATOM 3835 O O . ALA B 1 76 ? -17.76700 59.94700 -14.61800 1.000 47.87647 76 ALA B O 1
ATOM 3837 N N . CYS B 1 77 ? -15.62500 59.71300 -15.20900 1.000 60.73091 77 CYS B N 1
ATOM 3838 C CA . CYS B 1 77 ? -15.47100 61.16300 -15.15700 1.000 59.38698 77 CYS B CA 1
ATOM 3839 C C . CYS B 1 77 ? -16.18300 61.82600 -16.32400 1.000 58.72132 77 CYS B C 1
ATOM 3840 O O . CYS B 1 77 ? -16.82900 62.86800 -16.14900 1.000 57.64244 77 CYS B O 1
ATOM 3843 N N . LEU B 1 78 ? -16.04300 61.26100 -17.52900 1.000 47.67727 78 LEU B N 1
ATOM 3844 C CA . LEU B 1 78 ? -16.77000 61.81200 -18.67100 1.000 47.36729 78 LEU B CA 1
ATOM 3845 C C . LEU B 1 78 ? -18.25100 61.91300 -18.34800 1.000 46.64807 78 LEU B C 1
ATOM 3846 O O . LEU B 1 78 ? -18.90200 62.94400 -18.60000 1.000 45.59634 78 LEU B O 1
ATOM 3851 N N . CYS B 1 79 ? -18.79400 60.82700 -17.79000 1.000 49.10177 79 CYS B N 1
ATOM 3852 C CA . CYS B 1 79 ? -20.19000 60.80500 -17.37300 1.000 48.19871 79 CYS B CA 1
ATOM 3853 C C . CYS B 1 79 ? -20.50500 61.90700 -16.35800 1.000 46.62813 79 CYS B C 1
ATOM 3854 O O . CYS B 1 79 ? -21.51200 62.61700 -16.49800 1.000 45.80648 79 CYS B O 1
ATOM 3857 N N . PHE B 1 80 ? -19.67100 62.07100 -15.32900 1.000 46.47914 80 PHE B N 1
ATOM 3858 C CA . PHE B 1 80 ? -19.94600 63.12100 -14.34600 1.000 45.24316 80 PHE B CA 1
ATOM 3859 C C . PHE B 1 80 ? -19.99600 64.50000 -15.00800 1.000 44.38372 80 PHE B C 1
ATOM 3860 O O . PHE B 1 80 ? -20.88800 65.32700 -14.71300 1.000 43.46634 80 PHE B O 1
ATOM 3868 N N . PHE B 1 81 ? -19.07700 64.75000 -15.94900 1.000 50.65960 81 PHE B N 1
ATOM 3869 C CA . PHE B 1 81 ? -19.05700 66.04900 -16.61700 1.000 50.10784 81 PHE B CA 1
ATOM 3870 C C . PHE B 1 81 ? -20.32200 66.25900 -17.42900 1.000 49.72184 81 PHE B C 1
ATOM 3871 O O . PHE B 1 81 ? -20.90400 67.35300 -17.42000 1.000 49.01190 81 PHE B O 1
ATOM 3879 N N . CYS B 1 82 ? -20.76200 65.23100 -18.15100 1.000 49.26757 82 CYS B N 1
ATOM 3880 C CA . CYS B 1 82 ? -21.98800 65.39500 -18.92600 1.000 48.95887 82 CYS B CA 1
ATOM 3881 C C . CYS B 1 82 ? -23.16700 65.66900 -18.00400 1.000 47.84262 82 CYS B C 1
ATOM 3882 O O . CYS B 1 82 ? -24.00200 66.53600 -18.28600 1.000 47.17570 82 CYS B O 1
ATOM 3885 N N . LEU B 1 83 ? -23.22900 64.94300 -16.88200 1.000 40.72963 83 LEU B N 1
ATOM 3886 C CA . LEU B 1 83 ? -24.28400 65.13300 -15.89300 1.000 39.62751 83 LEU B CA 1
ATOM 3887 C C . LEU B 1 83 ? -24.36600 66.57100 -15.41900 1.000 38.72255 83 LEU B C 1
ATOM 3888 O O . LEU B 1 83 ? -25.44600 67.02400 -15.02300 1.000 38.13042 83 LEU B O 1
ATOM 3893 N N . TYR B 1 84 ? -23.25500 67.30800 -15.41800 1.000 43.50908 84 TYR B N 1
ATOM 3894 C CA . TYR B 1 84 ? -23.34000 68.71300 -15.00200 1.000 42.93095 84 TYR B CA 1
ATOM 3895 C C . TYR B 1 84 ? -23.15600 69.67600 -16.17400 1.000 43.08813 84 TYR B C 1
ATOM 3896 O O . TYR B 1 84 ? -22.82100 70.84900 -15.97600 1.000 43.09416 84 TYR B O 1
ATOM 3905 N N . ALA B 1 85 ? -23.47600 69.21900 -17.38800 1.000 38.54582 85 ALA B N 1
ATOM 3906 C CA . ALA B 1 85 ? -23.31600 69.99500 -18.60500 1.000 39.17785 85 ALA B CA 1
ATOM 3907 C C . ALA B 1 85 ? -24.66300 70.23000 -19.27800 1.000 39.00025 85 ALA B C 1
ATOM 3908 O O . ALA B 1 85 ? -25.55900 69.38300 -19.19500 1.000 38.67596 85 ALA B O 1
ATOM 3910 N N . PRO B 1 86 ? -24.84200 71.36800 -19.94300 1.000 46.92529 86 PRO B N 1
ATOM 3911 C CA . PRO B 1 86 ? -26.09500 71.60500 -20.65700 1.000 47.09235 86 PRO B CA 1
ATOM 3912 C C . PRO B 1 86 ? -26.23000 70.68900 -21.85500 1.000 47.99920 86 PRO B C 1
ATOM 3913 O O . PRO B 1 86 ? -25.33400 69.92900 -22.21800 1.000 48.84483 86 PRO B O 1
ATOM 3917 N N . HIS B 1 87 ? -27.45800 70.63400 -22.35500 1.000 55.09559 87 HIS B N 1
ATOM 3918 C CA A HIS B 1 87 ? -27.79900 69.90900 -23.59300 0.500 56.28804 87 HIS B CA 1
ATOM 3919 C CA B HIS B 1 87 ? -27.74600 69.88700 -23.63200 0.500 56.36354 87 HIS B CA 1
ATOM 3920 C C . HIS B 1 87 ? -27.73500 70.80400 -24.98300 1.000 58.43314 87 HIS B C 1
ATOM 3921 O O . HIS B 1 87 ? -28.62700 71.58400 -25.46700 1.000 59.03044 87 HIS B O 1
ATOM 3934 N N . CYS B 1 88 ? -26.57300 70.68400 -25.60500 1.000 52.89455 88 CYS B N 1
ATOM 3935 C CA . CYS B 1 88 ? -26.29500 71.60700 -26.70800 1.000 54.81530 88 CYS B CA 1
ATOM 3936 C C . CYS B 1 88 ? -25.29100 70.97300 -27.66600 1.000 56.53050 88 CYS B C 1
ATOM 3937 O O . CYS B 1 88 ? -24.93300 69.79700 -27.53100 1.000 56.31945 88 CYS B O 1
ATOM 3940 N N . TRP B 1 89 ? -24.85800 71.75500 -28.66800 1.000 49.38017 89 TRP B N 1
ATOM 3941 C CA . TRP B 1 89 ? -23.84700 71.25000 -29.59300 1.000 50.81460 89 TRP B CA 1
ATOM 3942 C C . TRP B 1 89 ? -22.49500 71.10000 -28.89700 1.000 49.82745 89 TRP B C 1
ATOM 3943 O O . TRP B 1 89 ? -21.81900 70.07800 -29.05800 1.000 50.13581 89 TRP B O 1
ATOM 3954 N N . THR B 1 90 ? -22.08400 72.10800 -28.11700 1.000 53.30237 90 THR B N 1
ATOM 3955 C CA . THR B 1 90 ? -20.76600 72.07100 -27.47900 1.000 52.53691 90 THR B CA 1
ATOM 3956 C C . THR B 1 90 ? -20.61100 70.86200 -26.57100 1.000 51.30169 90 THR B C 1
ATOM 3957 O O . THR B 1 90 ? -19.55300 70.22700 -26.56300 1.000 51.69476 90 THR B O 1
ATOM 3961 N N . SER B 1 91 ? -21.65000 70.51200 -25.80600 1.000 45.61213 91 SER B N 1
ATOM 3962 C CA . SER B 1 91 ? -21.50800 69.35900 -24.92400 1.000 44.41801 91 SER B CA 1
ATOM 3963 C C . SER B 1 91 ? -21.36500 68.07000 -25.71300 1.000 45.76479 91 SER B C 1
ATOM 3964 O O . SER B 1 91 ? -20.63500 67.15900 -25.28600 1.000 45.81228 91 SER B O 1
ATOM 3967 N N . THR B 1 92 ? -22.01500 67.98400 -26.88300 1.000 51.15987 92 THR B N 1
ATOM 3968 C CA . THR B 1 92 ? -21.89100 66.78600 -27.71100 1.000 52.71574 92 THR B CA 1
ATOM 3969 C C . THR B 1 92 ? -20.50500 66.69800 -28.31600 1.000 53.87204 92 THR B C 1
ATOM 3970 O O . THR B 1 92 ? -19.90200 65.61600 -28.35300 1.000 54.48264 92 THR B O 1
ATOM 3974 N N . MET B 1 93 ? -19.98500 67.84400 -28.77400 1.000 63.47951 93 MET B N 1
ATOM 3975 C CA . MET B 1 93 ? -18.61300 67.93000 -29.26600 1.000 64.33223 93 MET B CA 1
ATOM 3976 C C . MET B 1 93 ? -17.61200 67.48800 -28.20100 1.000 63.44347 93 MET B C 1
ATOM 3977 O O . MET B 1 93 ? -16.75000 66.64000 -28.45800 1.000 64.43863 93 MET B O 1
ATOM 3982 N N . ALA B 1 94 ? -17.71300 68.05800 -26.99900 1.000 54.15597 94 ALA B N 1
ATOM 3983 C CA . ALA B 1 94 ? -16.78800 67.73000 -25.92100 1.000 53.28498 94 ALA B CA 1
ATOM 3984 C C . ALA B 1 94 ? -16.86000 66.25900 -25.54700 1.000 53.58701 94 ALA B C 1
ATOM 3985 O O . ALA B 1 94 ? -15.82600 65.61200 -25.34800 1.000 54.25647 94 ALA B O 1
ATOM 3987 N N . ALA B 1 95 ? -18.07800 65.71700 -25.40000 1.000 52.98897 95 ALA B N 1
ATOM 3988 C CA . ALA B 1 95 ? -18.21100 64.29700 -25.09300 1.000 53.22003 95 ALA B CA 1
ATOM 3989 C C . ALA B 1 95 ? -17.63400 63.42800 -26.21300 1.000 55.07092 95 ALA B C 1
ATOM 3990 O O . ALA B 1 95 ? -17.02400 62.38800 -25.94100 1.000 55.66323 95 ALA B O 1
ATOM 3992 N N . ALA B 1 96 ? -17.75500 63.86500 -27.46900 1.000 60.41546 96 ALA B N 1
ATOM 3993 C CA . ALA B 1 96 ? -17.14900 63.12200 -28.56500 1.000 62.18304 96 ALA B CA 1
ATOM 3994 C C . ALA B 1 96 ? -15.62900 63.10300 -28.43300 1.000 62.58586 96 ALA B C 1
ATOM 3995 O O . ALA B 1 96 ? -14.99900 62.03400 -28.47700 1.000 63.63949 96 ALA B O 1
ATOM 3997 N N . ALA B 1 97 ? -15.02400 64.28500 -28.26300 1.000 55.23493 97 ALA B N 1
ATOM 3998 C CA . ALA B 1 97 ? -13.57100 64.38700 -28.11000 1.000 55.38019 97 ALA B CA 1
ATOM 3999 C C . ALA B 1 97 ? -13.07600 63.53900 -26.93700 1.000 54.85823 97 ALA B C 1
ATOM 4000 O O . ALA B 1 97 ? -12.15200 62.72900 -27.08700 1.000 55.87578 97 ALA B O 1
ATOM 4002 N N . ASP B 1 98 ? -13.70700 63.67200 -25.76900 1.000 66.49923 98 ASP B N 1
ATOM 4003 C CA . ASP B 1 98 ? -13.26100 62.90300 -24.61500 1.000 66.06368 98 ASP B CA 1
ATOM 4004 C C . ASP B 1 98 ? -13.53900 61.40700 -24.75700 1.000 67.18074 98 ASP B C 1
ATOM 4005 O O . ASP B 1 98 ? -12.83500 60.60300 -24.13800 1.000 67.70514 98 ASP B O 1
ATOM 4010 N N . LEU B 1 99 ? -14.50900 60.99600 -25.57400 1.000 56.91580 99 LEU B N 1
ATOM 4011 C CA . LEU B 1 99 ? -14.65900 59.56600 -25.81900 1.000 58.25906 99 LEU B CA 1
ATOM 4012 C C . LEU B 1 99 ? -13.53700 59.04900 -26.71600 1.000 59.89607 99 LEU B C 1
ATOM 4013 O O . LEU B 1 99 ? -12.96600 57.97500 -26.45700 1.000 60.95723 99 LEU B O 1
ATOM 4018 N N . CYS B 1 100 ? -13.18400 59.81900 -27.75300 1.000 73.13763 100 CYS B N 1
ATOM 4019 C CA . CYS B 1 100 ? -11.97400 59.53400 -28.52400 1.000 74.36877 100 CYS B CA 1
ATOM 4020 C C . CYS B 1 100 ? -10.77000 59.34400 -27.60700 1.000 74.13843 100 CYS B C 1
ATOM 4021 O O . CYS B 1 100 ? -10.07900 58.32600 -27.67500 1.000 75.42584 100 CYS B O 1
ATOM 4024 N N . GLU B 1 101 ? -10.50400 60.34500 -26.76400 1.000 66.54652 101 GLU B N 1
ATOM 4025 C CA . GLU B 1 101 ? -9.36200 60.31200 -25.85200 1.000 66.59305 101 GLU B CA 1
ATOM 4026 C C . GLU B 1 101 ? -9.40000 59.10900 -24.91900 1.000 66.86541 101 GLU B C 1
ATOM 4027 O O . GLU B 1 101 ? -8.37500 58.45200 -24.72000 1.000 68.68647 101 GLU B O 1
ATOM 4033 N N . ILE B 1 102 ? -10.55700 58.79800 -24.32500 1.000 59.72900 102 ILE B N 1
ATOM 4034 C CA . ILE B 1 102 ? -10.61600 57.64200 -23.42800 1.000 59.99951 102 ILE B CA 1
ATOM 4035 C C . ILE B 1 102 ? -10.28400 56.36000 -24.18100 1.000 61.84956 102 ILE B C 1
ATOM 4036 O O . ILE B 1 102 ? -9.65300 55.44000 -23.63700 1.000 62.72711 102 ILE B O 1
ATOM 4041 N N . MET B 1 103 ? -10.67600 56.26200 -25.43600 1.000 75.48265 103 MET B N 1
ATOM 4042 C CA . MET B 1 103 ? -10.32500 54.99500 -26.05300 1.000 77.34243 103 MET B CA 1
ATOM 4043 C C . MET B 1 103 ? -8.90700 54.98100 -26.62700 1.000 78.41677 103 MET B C 1
ATOM 4044 O O . MET B 1 103 ? -8.30800 53.90500 -26.76000 1.000 79.82153 103 MET B O 1
ATOM 4049 N N . HIS B 1 104 ? -8.35800 56.13100 -27.01700 1.000 89.80964 104 HIS B N 1
ATOM 4050 C CA . HIS B 1 104 ? -6.94000 56.09900 -27.35900 1.000 92.06026 104 HIS B CA 1
ATOM 4051 C C . HIS B 1 104 ? -6.09900 55.76800 -26.12800 1.000 93.12198 104 HIS B C 1
ATOM 4052 O O . HIS B 1 104 ? -5.06800 55.10000 -26.25100 1.000 95.76878 104 HIS B O 1
ATOM 4059 N N . LEU B 1 105 ? -6.56100 56.15200 -24.92900 1.000 72.26510 105 LEU B N 1
ATOM 4060 C CA . LEU B 1 105 ? -5.84200 55.80500 -23.70000 1.000 73.18049 105 LEU B CA 1
ATOM 4061 C C . LEU B 1 105 ? -5.96800 54.32500 -23.35800 1.000 73.97707 105 LEU B C 1
ATOM 4062 O O . LEU B 1 105 ? -4.96900 53.66700 -23.03700 1.000 76.44397 105 LEU B O 1
ATOM 4067 N N . HIS B 1 106 ? -7.17600 53.77100 -23.40600 1.000 79.99899 106 HIS B N 1
ATOM 4068 C CA . HIS B 1 106 ? -7.35500 52.46300 -22.78800 1.000 80.42887 106 HIS B CA 1
ATOM 4069 C C . HIS B 1 106 ? -7.63000 51.29900 -23.74200 1.000 81.44297 106 HIS B C 1
ATOM 4070 O O . HIS B 1 106 ? -7.51600 50.14300 -23.31600 1.000 82.54301 106 HIS B O 1
ATOM 4077 N N . PHE B 1 107 ? -8.01500 51.60400 -24.97700 1.000 75.65428 107 PHE B N 1
ATOM 4078 C CA . PHE B 1 107 ? -8.25200 50.60100 -26.01200 1.000 76.99412 107 PHE B CA 1
ATOM 4079 C C . PHE B 1 107 ? -7.57000 51.09300 -27.28600 1.000 77.88305 107 PHE B C 1
ATOM 4080 O O . PHE B 1 107 ? -8.24700 51.54300 -28.21100 1.000 77.78818 107 PHE B O 1
ATOM 4088 N N . PRO B 1 108 ? -6.23000 51.01300 -27.35100 1.000 76.27040 108 PRO B N 1
ATOM 4089 C CA . PRO B 1 108 ? -5.60600 51.57600 -28.55600 1.000 77.69559 108 PRO B CA 1
ATOM 4090 C C . PRO B 1 108 ? -5.46300 50.59000 -29.70600 1.000 79.60411 108 PRO B C 1
ATOM 4091 O O . PRO B 1 108 ? -5.35600 51.00400 -30.86700 1.000 80.28972 108 PRO B O 1
ATOM 4095 N N . GLU B 1 109 ? -5.43700 49.28700 -29.40200 1.000 110.40776 109 GLU B N 1
ATOM 4096 C CA . GLU B 1 109 ? -5.29000 48.26300 -30.43900 1.000 112.55637 109 GLU B CA 1
ATOM 4097 C C . GLU B 1 109 ? -6.60900 47.74200 -30.99000 1.000 111.10927 109 GLU B C 1
ATOM 4098 O O . GLU B 1 109 ? -6.60700 47.06400 -32.03000 1.000 112.61381 109 GLU B O 1
ATOM 4104 N N . GLU B 1 110 ? -7.71800 48.03700 -30.33900 1.000 118.95282 110 GLU B N 1
ATOM 4105 C CA . GLU B 1 110 ? -8.98300 47.59000 -30.88400 1.000 119.01532 110 GLU B CA 1
ATOM 4106 C C . GLU B 1 110 ? -9.32500 48.38500 -32.13100 1.000 118.84683 110 GLU B C 1
ATOM 4107 O O . GLU B 1 110 ? -9.07900 49.57200 -32.20900 1.000 117.88596 110 GLU B O 1
ATOM 4113 N N . GLU B 1 111 ? -9.92800 47.70700 -33.09300 1.000 107.79903 111 GLU B N 1
ATOM 4114 C CA . GLU B 1 111 ? -10.32500 48.27500 -34.36700 1.000 107.89133 111 GLU B CA 1
ATOM 4115 C C . GLU B 1 111 ? -11.36700 49.38500 -34.22100 1.000 106.66885 111 GLU B C 1
ATOM 4116 O O . GLU B 1 111 ? -11.35900 50.36600 -34.96300 1.000 106.28637 111 GLU B O 1
ATOM 4118 N N . ALA B 1 112 ? -12.24600 49.24100 -33.23100 1.000 132.23411 112 ALA B N 1
ATOM 4119 C CA . ALA B 1 112 ? -13.31300 50.19700 -32.92300 1.000 131.16277 112 ALA B CA 1
ATOM 4120 C C . ALA B 1 112 ? -12.83200 51.60200 -32.54200 1.000 129.99624 112 ALA B C 1
ATOM 4121 O O . ALA B 1 112 ? -13.56500 52.56400 -32.71200 1.000 129.58679 112 ALA B O 1
ATOM 4123 N N . THR B 1 113 ? -11.62600 51.70100 -31.99800 1.000 96.74354 113 THR B N 1
ATOM 4124 C CA . THR B 1 113 ? -11.00100 52.93200 -31.58700 1.000 95.45474 113 THR B CA 1
ATOM 4125 C C . THR B 1 113 ? -10.76900 53.93700 -32.70600 1.000 95.58167 113 THR B C 1
ATOM 4126 O O . THR B 1 113 ? -10.71000 55.12800 -32.45500 1.000 94.34790 113 THR B O 1
ATOM 4130 N N . TYR B 1 114 ? -10.56000 53.45800 -33.92100 1.000 98.64103 114 TYR B N 1
ATOM 4131 C CA . TYR B 1 114 ? -10.27700 54.32600 -35.05900 1.000 99.02172 114 TYR B CA 1
ATOM 4132 C C . TYR B 1 114 ? -11.39300 54.20000 -36.08700 1.000 99.34984 114 TYR B C 1
ATOM 4133 O O . TYR B 1 114 ? -11.92700 53.10800 -36.30300 1.000 100.24110 114 TYR B O 1
ATOM 4142 N N . GLY B 1 115 ? -11.73300 55.31100 -36.73200 1.000 96.03333 115 GLY B N 1
ATOM 4143 C CA . GLY B 1 115 ? -12.93800 55.34700 -37.53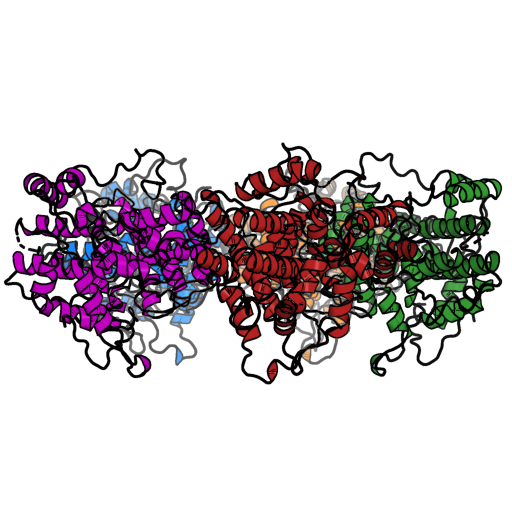800 1.000 96.75729 115 GLY B CA 1
ATOM 4144 C C . GLY B 1 115 ? -14.14100 55.21900 -36.63200 1.000 96.17720 115 GLY B C 1
ATOM 4145 O O . GLY B 1 115 ? -15.07700 54.45500 -36.90000 1.000 97.03681 115 GLY B O 1
ATOM 4146 N N . LEU B 1 116 ? -14.10900 56.01100 -35.55300 1.000 65.71298 116 LEU B N 1
ATOM 4147 C CA . LEU B 1 116 ? -15.13000 55.95800 -34.51300 1.000 65.06170 116 LEU B CA 1
ATOM 4148 C C . LEU B 1 116 ? -16.45000 56.56800 -34.96200 1.000 65.26207 116 LEU B C 1
ATOM 4149 O O . LEU B 1 116 ? -17.52500 56.06300 -34.62200 1.000 65.46122 116 LEU B O 1
ATOM 4154 N N . PHE B 1 117 ? -16.39500 57.67500 -35.68200 1.000 66.43191 117 PHE B N 1
ATOM 4155 C CA . PHE B 1 117 ? -17.60700 58.38800 -36.01900 1.000 66.45182 117 PHE B CA 1
ATOM 4156 C C . PHE B 1 117 ? -17.87200 58.29900 -37.51000 1.000 67.95037 117 PHE B C 1
ATOM 4157 O O . PHE B 1 117 ? -16.96400 58.16300 -38.33600 1.000 68.46257 117 PHE B O 1
ATOM 4165 N N . GLY B 1 118 ? -19.13500 58.46100 -37.84300 1.000 81.43475 118 GLY B N 1
ATOM 4166 C CA . GLY B 1 118 ? -19.56100 58.41200 -39.21000 1.000 82.55093 118 GLY B CA 1
ATOM 4167 C C . GLY B 1 118 ? -20.51800 57.26500 -39.45100 1.000 83.00406 118 GLY B C 1
ATOM 4168 O O . GLY B 1 118 ? -20.87200 56.49500 -38.54400 1.000 82.65901 118 GLY B O 1
ATOM 4169 N N . PRO B 1 119 ? -20.90300 57.09300 -40.70900 1.000 95.29986 119 PRO B N 1
ATOM 4170 C CA . PRO B 1 119 ? -21.93600 56.10300 -41.02500 1.000 95.18992 119 PRO B CA 1
ATOM 4171 C C . PRO B 1 119 ? -21.42100 54.70100 -40.74900 1.000 95.39835 119 PRO B C 1
ATOM 4172 O O . PRO B 1 119 ? -20.25000 54.38900 -40.98200 1.000 95.86398 119 PRO B O 1
ATOM 4176 N N . GLY B 1 120 ? -22.25900 53.90700 -40.13500 1.000 62.61265 120 GLY B N 1
ATOM 4177 C CA . GLY B 1 120 ? -21.90900 52.57600 -39.72700 1.000 62.76365 120 GLY B CA 1
ATOM 4178 C C . GLY B 1 120 ? -21.30000 52.56500 -38.35600 1.000 62.59244 120 GLY B C 1
ATOM 4179 O O . GLY B 1 120 ? -21.15600 51.54800 -37.76400 1.000 62.63521 120 GLY B O 1
ATOM 4180 N N . ARG B 1 121 ? -20.99700 53.73400 -37.83900 1.000 72.82240 121 ARG B N 1
ATOM 4181 C CA . ARG B 1 121 ? -20.40300 53.89400 -36.54200 1.000 72.28380 121 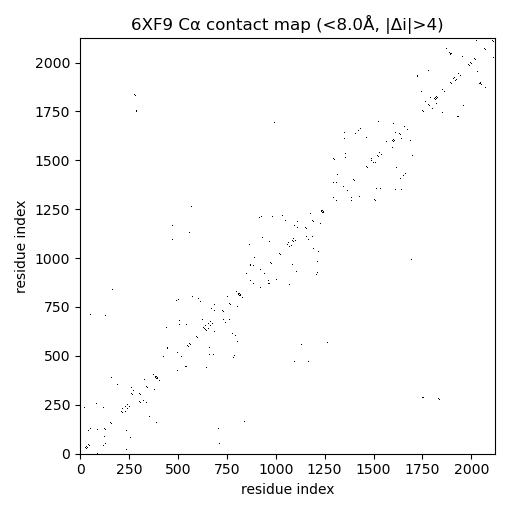ARG B CA 1
ATOM 4182 C C . ARG B 1 121 ? -21.21900 54.85600 -35.73300 1.000 71.63204 121 ARG B C 1
ATOM 4183 O O . ARG B 1 121 ? -22.38400 54.91700 -35.93100 1.000 71.83397 121 ARG B O 1
ATOM 4185 N N . LEU B 1 122 ? -20.63200 55.53200 -34.76400 1.000 58.45591 122 LEU B N 1
ATOM 4186 C CA . LEU B 1 122 ? -21.35900 56.48200 -33.93300 1.000 57.42282 122 LEU B CA 1
ATOM 4187 C C . LEU B 1 122 ? -21.70000 57.77500 -34.59000 1.000 57.36320 122 LEU B C 1
ATOM 4188 O O . LEU B 1 122 ? -20.90000 58.31800 -35.27500 1.000 57.45063 122 LEU B O 1
ATOM 4193 N N . MET B 1 123 ? -22.87700 58.29700 -34.29500 1.000 63.22743 123 MET B N 1
ATOM 4194 C CA . MET B 1 123 ? -23.39000 59.54600 -34.83700 1.000 62.80175 123 MET B CA 1
ATOM 4195 C C . MET B 1 123 ? -23.57100 60.57000 -33.72600 1.000 61.45843 123 MET B C 1
ATOM 4196 O O . MET B 1 123 ? -23.51500 60.24900 -32.53500 1.000 60.58856 123 MET B O 1
ATOM 4201 N N . GLY B 1 124 ? -23.76500 61.82800 -34.13900 1.000 61.31624 124 GLY B N 1
ATOM 4202 C CA . GLY B 1 124 ? -24.09400 62.86200 -33.17500 1.000 57.95423 124 GLY B CA 1
ATOM 4203 C C . GLY B 1 124 ? -25.27500 62.46500 -32.31300 1.000 56.87151 124 GLY B C 1
ATOM 4204 O O . GLY B 1 124 ? -25.25700 62.63400 -31.08800 1.000 55.14440 124 GLY B O 1
ATOM 4205 N N . ILE B 1 125 ? -26.30400 61.88800 -32.93500 1.000 51.09440 125 ILE B N 1
ATOM 4206 C CA . ILE B 1 125 ? -27.51300 61.54100 -32.19200 1.000 49.90404 125 ILE B CA 1
ATOM 4207 C C . ILE B 1 125 ? -27.23100 60.48600 -31.13400 1.000 50.96830 125 ILE B C 1
ATOM 4208 O O . ILE B 1 125 ? -27.86700 60.48400 -30.07500 1.000 49.70011 125 ILE B O 1
ATOM 4213 N N . ASP B 1 126 ? -26.27800 59.58200 -31.38200 1.000 55.23638 126 ASP B N 1
ATOM 4214 C CA . ASP B 1 126 ? -25.99300 58.51000 -30.42300 1.000 55.63007 126 ASP B CA 1
ATOM 4215 C C . ASP B 1 126 ? -25.32300 59.05400 -29.16400 1.000 53.55948 126 ASP B C 1
ATOM 4216 O O . ASP B 1 126 ? -25.64700 58.62700 -28.04600 1.000 52.54139 126 ASP B O 1
ATOM 4221 N N . LEU B 1 127 ? -24.40700 60.02100 -29.32100 1.000 49.03807 127 LEU B N 1
ATOM 4222 C CA . LEU B 1 127 ? -23.83100 60.72200 -28.17000 1.000 45.74116 127 LEU B CA 1
ATOM 4223 C C . LEU B 1 127 ? -24.89400 61.50900 -27.41800 1.000 42.96580 127 LEU B C 1
ATOM 4224 O O . LEU B 1 127 ? -24.90600 61.52500 -26.17800 1.000 40.96584 127 LEU B O 1
ATOM 4229 N N . GLN B 1 128 ? -25.75400 62.23100 -28.15000 1.000 54.93463 128 GLN B N 1
ATOM 4230 C CA . GLN B 1 128 ? -26.81700 62.98400 -27.48200 1.000 51.95384 128 GLN B CA 1
ATOM 4231 C C . GLN B 1 128 ? -27.69200 62.05900 -26.64500 1.000 51.86692 128 GLN B C 1
ATOM 4232 O O . GLN B 1 128 ? -28.01500 62.36600 -25.49200 1.000 49.48964 128 GLN B O 1
ATOM 4238 N N . LEU B 1 129 ? -28.09400 60.91700 -27.21600 1.000 44.43555 129 LEU B N 1
ATOM 4239 C CA . LEU B 1 129 ? -28.99400 60.00800 -26.50900 1.000 44.22382 129 LEU B CA 1
ATOM 4240 C C . LEU B 1 129 ? -28.32300 59.40200 -25.29600 1.000 43.99826 129 LEU B C 1
ATOM 4241 O O . LEU B 1 129 ? -28.91300 59.38700 -24.20900 1.000 42.37460 129 LEU B O 1
ATOM 4246 N N . HIS B 1 130 ? -27.07600 58.94100 -25.43600 1.000 50.18377 130 HIS B N 1
ATOM 4247 C CA . HIS B 1 130 ? -26.43100 58.22300 -24.33400 1.000 49.79637 130 HIS B CA 1
ATOM 4248 C C . HIS B 1 130 ? -26.05800 59.17100 -23.19600 1.000 46.65889 130 HIS B C 1
ATOM 4249 O O . HIS B 1 130 ? -26.33600 58.89000 -22.02300 1.000 45.57228 130 HIS B O 1
ATOM 4256 N N . PHE B 1 131 ? -25.45200 60.31300 -23.51700 1.000 49.25952 131 PHE B N 1
ATOM 4257 C CA . PHE B 1 131 ? -24.87100 61.14800 -22.47800 1.000 46.65193 131 PHE B CA 1
ATOM 4258 C C . PHE B 1 131 ? -25.80100 62.23000 -21.96000 1.000 44.14852 131 PHE B C 1
ATOM 4259 O O . PHE B 1 131 ? -25.56600 62.72700 -20.85300 1.000 42.53805 131 PHE B O 1
ATOM 4267 N N . PHE B 1 132 ? -26.83200 62.62100 -22.71700 1.000 47.41216 132 PHE B N 1
ATOM 4268 C CA . PHE B 1 132 ? -27.64300 63.78000 -22.33400 1.000 44.86290 132 PHE B CA 1
ATOM 4269 C C . PHE B 1 132 ? -29.15100 63.55400 -22.32100 1.000 44.43099 132 PHE B C 1
ATOM 4270 O O . PHE B 1 132 ? -29.81200 63.93300 -21.35300 1.000 42.85092 132 PHE B O 1
ATOM 4278 N N . VAL B 1 133 ? -29.72200 62.97600 -23.38100 1.000 41.75409 133 VAL B N 1
ATOM 4279 C CA . VAL B 1 133 ? -31.17200 62.78300 -23.40200 1.000 41.06504 133 VAL B CA 1
ATOM 4280 C C . VAL B 1 133 ? -31.55800 61.66700 -22.43900 1.000 41.87970 133 VAL B C 1
ATOM 4281 O O . VAL B 1 133 ? -32.31300 61.88200 -21.48300 1.000 40.49258 133 VAL B O 1
ATOM 4285 N N . GLN B 1 134 ? -31.01500 60.46700 -22.65100 1.000 44.15116 134 GLN B N 1
ATOM 4286 C CA . GLN B 1 134 ? -31.40300 59.31000 -21.85000 1.000 45.43647 134 GLN B CA 1
ATOM 4287 C C . GLN B 1 134 ? -30.51200 59.07500 -20.63500 1.000 45.45829 134 GLN B C 1
ATOM 4288 O O . GLN B 1 134 ? -30.94200 58.39000 -19.69100 1.000 45.92990 134 GLN B O 1
ATOM 4294 N N . LYS B 1 135 ? -29.28400 59.61300 -20.64900 1.000 49.14313 135 LYS B N 1
ATOM 4295 C CA . LYS B 1 135 ? -28.34100 59.46100 -19.52200 1.000 48.44315 135 LYS B CA 1
ATOM 4296 C C . LYS B 1 135 ? -28.12900 58.00300 -19.09900 1.000 50.64753 135 LYS B C 1
ATOM 4297 O O . LYS B 1 135 ? -28.40900 57.64600 -17.95500 1.000 50.60826 135 LYS B O 1
ATOM 4303 N N . CYS B 1 136 ? -27.64200 57.16200 -20.01000 1.000 42.70464 136 CYS B N 1
ATOM 4304 C CA . CYS B 1 136 ? -27.56500 55.73100 -19.71700 1.000 44.68461 136 CYS B CA 1
ATOM 4305 C C . CYS B 1 136 ? -26.70100 55.41700 -18.51400 1.000 44.25117 136 CYS B C 1
ATOM 4306 O O . CYS B 1 136 ? -26.80600 54.31200 -17.97900 1.000 45.72296 136 CYS B O 1
ATOM 4309 N N . PHE B 1 137 ? -25.83100 56.33700 -18.09600 1.000 40.20185 137 PHE B N 1
ATOM 4310 C CA . PHE B 1 137 ? -24.83900 56.08000 -17.05400 1.000 39.80791 137 PHE B CA 1
ATOM 4311 C C . PHE B 1 137 ? -25.35800 56.28900 -15.64300 1.000 39.00319 137 PHE B C 1
ATOM 4312 O O . PHE B 1 137 ? -24.67800 55.87900 -14.69300 1.000 39.25583 137 PHE B O 1
ATOM 4320 N N . LYS B 1 138 ? -26.50600 56.95000 -15.47500 1.000 46.72808 138 LYS B N 1
ATOM 4321 C CA . LYS B 1 138 ? -27.02100 57.21400 -14.14100 1.000 46.03559 138 LYS B CA 1
ATOM 4322 C C . LYS B 1 138 ? -27.33400 55.90700 -13.43800 1.000 47.97116 138 LYS B C 1
ATOM 4323 O O . LYS B 1 138 ? -27.91700 55.00100 -14.02900 1.000 49.54936 138 LYS B O 1
ATOM 4329 N N . THR B 1 139 ? -26.96400 55.80600 -12.16200 1.000 54.55620 139 THR B N 1
ATOM 4330 C CA . THR B 1 139 ? -27.26800 54.59000 -11.42200 1.000 56.34639 139 THR B CA 1
ATOM 4331 C C . THR B 1 139 ? -28.71800 54.64500 -10.97300 1.000 56.81696 139 THR B C 1
ATOM 4332 O O . THR B 1 139 ? -29.10800 55.52000 -10.19600 1.000 56.14886 139 THR B O 1
ATOM 4336 N N . THR B 1 140 ? -29.51800 53.70900 -11.45400 1.000 57.73995 140 THR B N 1
ATOM 4337 C CA . THR B 1 140 ? -30.94900 53.75800 -11.23400 1.000 58.37850 140 THR B CA 1
ATOM 4338 C C . THR B 1 140 ? -31.42100 52.49200 -10.54400 1.000 60.26589 140 THR B C 1
ATOM 4339 O O . THR B 1 140 ? -30.95300 51.39200 -10.85400 1.000 61.22640 140 THR B O 1
ATOM 4343 N N . ALA B 1 141 ? -32.36600 52.65300 -9.62500 1.000 52.05958 141 ALA B N 1
ATOM 4344 C CA . ALA B 1 141 ? -32.90500 51.49700 -8.94600 1.000 53.72603 141 ALA B CA 1
ATOM 4345 C C . ALA B 1 141 ? -33.67800 50.65800 -9.94100 1.000 54.64192 141 ALA B C 1
ATOM 4346 O O . ALA B 1 141 ? -34.25700 51.17900 -10.89600 1.000 54.27524 141 ALA B O 1
ATOM 4348 N N . ALA B 1 142 ? -33.67500 49.34100 -9.71900 1.000 46.57418 142 ALA B N 1
ATOM 4349 C CA . ALA B 1 142 ? -34.37400 48.43900 -10.63000 1.000 48.60217 142 ALA B CA 1
ATOM 4350 C C . ALA B 1 142 ? -35.86800 48.76200 -10.71300 1.000 49.25261 142 ALA B C 1
ATOM 4351 O O . ALA B 1 142 ? -36.44300 48.78700 -11.81200 1.000 49.86588 142 ALA B O 1
ATOM 4353 N N . GLU B 1 143 ? -36.50400 49.07400 -9.58300 1.000 78.75547 143 GLU B N 1
ATOM 4354 C CA . GLU B 1 143 ? -37.94300 49.30200 -9.62000 1.000 79.91644 143 GLU B CA 1
ATOM 4355 C C . GLU B 1 143 ? -38.32600 50.52400 -10.46300 1.000 78.00093 143 GLU B C 1
ATOM 4356 O O . GLU B 1 143 ? -39.51100 50.68400 -10.78800 1.000 78.37606 143 GLU B O 1
ATOM 4362 N N . LYS B 1 144 ? -37.37000 51.38200 -10.82800 1.000 58.34618 144 LYS B N 1
ATOM 4363 C CA . LYS B 1 144 ? -37.65800 52.56800 -11.61700 1.000 55.14590 144 LYS B CA 1
ATOM 4364 C C . LYS B 1 144 ? -37.52700 52.35000 -13.11500 1.000 54.88177 144 LYS B C 1
ATOM 4365 O O . LYS B 1 144 ? -37.78700 53.28800 -13.88300 1.000 52.22335 144 LYS B O 1
ATOM 4371 N N . ILE B 1 145 ? -37.16100 51.15100 -13.56900 1.000 46.56378 145 ILE B N 1
ATOM 4372 C CA . ILE B 1 145 ? -36.76200 51.02900 -14.96500 1.000 46.28955 145 ILE B CA 1
ATOM 4373 C C . ILE B 1 145 ? -37.97000 51.14800 -15.88000 1.000 45.95190 145 ILE B C 1
ATOM 4374 O O . ILE B 1 145 ? -37.98900 51.97000 -16.80500 1.000 43.58776 145 ILE B O 1
ATOM 4379 N N . LEU B 1 146 ? -39.01300 50.36200 -15.61900 1.000 48.53524 146 LEU B N 1
ATOM 4380 C CA . LEU B 1 146 ? -40.18500 50.40000 -16.48700 1.000 47.17352 146 LEU B CA 1
ATOM 4381 C C . LEU B 1 146 ? -40.72300 51.82400 -16.58400 1.000 43.16698 146 LEU B C 1
ATOM 4382 O O . LEU B 1 146 ? -40.92300 52.35500 -17.68200 1.000 41.41710 146 LEU B O 1
ATOM 4387 N N . GLY B 1 147 ? -40.90700 52.47900 -15.44200 1.000 54.31488 147 GLY B N 1
ATOM 4388 C CA . GLY B 1 147 ? -41.34500 53.86700 -15.47000 1.000 50.69755 147 GLY B CA 1
ATOM 4389 C C . GLY B 1 147 ? -40.46700 54.73900 -16.34500 1.000 48.52643 147 GLY B C 1
ATOM 4390 O O . GLY B 1 147 ? -40.95900 55.44800 -17.22600 1.000 46.69660 147 GLY B O 1
ATOM 4391 N N . ILE B 1 148 ? -39.14500 54.63900 -16.17300 1.000 46.43945 148 ILE B N 1
ATOM 4392 C CA . ILE B 1 148 ? -38.23600 55.46400 -16.97300 1.000 44.53137 148 ILE B CA 1
ATOM 4393 C C . ILE B 1 148 ? -38.41500 55.16200 -18.45600 1.000 44.99688 148 ILE B C 1
ATOM 4394 O O . ILE B 1 148 ? -38.42400 56.07600 -19.30200 1.000 43.07009 148 ILE B O 1
ATOM 4399 N N . SER B 1 149 ? -38.61800 53.88400 -18.79600 1.000 44.47638 149 SER B N 1
ATOM 4400 C CA . SER B 1 149 ? -38.71400 53.54800 -20.20800 1.000 45.19853 149 SER B CA 1
ATOM 4401 C C . SER B 1 149 ? -39.89800 54.25400 -20.85200 1.000 42.93087 149 SER B C 1
ATOM 4402 O O . SER B 1 149 ? -39.77400 54.78800 -21.96500 1.000 42.13216 149 SER B O 1
ATOM 4405 N N . ASN B 1 150 ? -40.99900 54.42100 -20.11100 1.000 50.49234 150 ASN B N 1
ATOM 4406 C CA . ASN B 1 150 ? -42.12800 55.15500 -20.68500 1.000 48.25306 150 ASN B CA 1
ATOM 4407 C C . ASN B 1 150 ? -41.69600 56.55600 -21.09200 1.000 45.83256 150 ASN B C 1
ATOM 4408 O O . ASN B 1 150 ? -41.85100 56.95500 -22.25700 1.000 45.25480 150 ASN B O 1
ATOM 4413 N N . LEU B 1 151 ? -41.03500 57.26900 -20.17300 1.000 40.20880 151 LEU B N 1
ATOM 4414 C CA . LEU B 1 151 ? -40.60000 58.62800 -20.47000 1.000 37.89669 151 LEU B CA 1
ATOM 4415 C C . LEU B 1 151 ? -39.60000 58.64200 -21.61400 1.000 38.70851 151 LEU B C 1
ATOM 4416 O O . LEU B 1 151 ? -39.70300 59.47200 -22.52200 1.000 37.81182 151 LEU B O 1
ATOM 4421 N N . GLN B 1 152 ? -38.69800 57.66600 -21.66100 1.000 47.68563 152 GLN B N 1
ATOM 4422 C CA . GLN B 1 152 ? -37.75100 57.66900 -22.77200 1.000 48.80739 152 GLN B CA 1
ATOM 4423 C C . GLN B 1 152 ? -38.47200 57.44300 -24.09300 1.000 49.53021 152 GLN B C 1
ATOM 4424 O O . GLN B 1 152 ? -38.15300 58.08600 -25.11000 1.000 49.30654 152 GLN B O 1
ATOM 4430 N N . PHE B 1 153 ? -39.48400 56.57400 -24.07900 1.000 43.50917 153 PHE B N 1
ATOM 4431 C CA . PHE B 1 153 ? -40.30300 56.37300 -25.26400 1.000 43.60479 153 PHE B CA 1
ATOM 4432 C C . PHE B 1 153 ? -40.77100 57.71300 -25.80600 1.000 41.30250 153 PHE B C 1
ATOM 4433 O O . PHE B 1 153 ? -40.47800 58.07600 -26.95400 1.000 41.73125 153 PHE B O 1
ATOM 4441 N N . LEU B 1 154 ? -41.42800 58.50600 -24.94800 1.000 41.37785 154 LEU B N 1
ATOM 4442 C CA . LEU B 1 154 ? -41.95000 59.79100 -25.39800 1.000 39.26320 154 LEU B CA 1
ATOM 4443 C C . LEU B 1 154 ? -40.83700 60.66200 -25.95400 1.000 39.38847 154 LEU B C 1
ATOM 4444 O O . LEU B 1 154 ? -40.97800 61.24600 -27.04100 1.000 39.60867 154 LEU B O 1
ATOM 4449 N N . LYS B 1 155 ? -39.68200 60.69100 -25.27000 1.000 40.92523 155 LYS B N 1
ATOM 4450 C CA . LYS B 1 155 ? -38.59900 61.53800 -25.74800 1.000 40.65569 155 LYS B CA 1
ATOM 4451 C C . LYS B 1 155 ? -38.21700 61.14800 -27.16000 1.000 42.98636 155 LYS B C 1
ATOM 4452 O O . LYS B 1 155 ? -38.26400 61.99100 -28.07100 1.000 43.05991 155 LYS B O 1
ATOM 4458 N N . SER B 1 156 ? -37.97400 59.84600 -27.39500 1.000 36.73975 156 SER B N 1
ATOM 4459 C CA . SER B 1 156 ? -37.56700 59.42100 -28.73300 1.000 38.95695 156 SER B CA 1
ATOM 4460 C C . SER B 1 156 ? -38.57700 59.88800 -29.76000 1.000 38.44304 156 SER B C 1
ATOM 4461 O O . SER B 1 156 ? -38.21400 60.52300 -30.76300 1.000 39.16816 156 SER B O 1
ATOM 4464 N N . GLU B 1 157 ? -39.87000 59.70000 -29.46500 1.000 57.79860 157 GLU B N 1
ATOM 4465 C CA . GLU B 1 157 ? -40.86400 60.02800 -30.47800 1.000 57.41945 157 GLU B CA 1
ATOM 4466 C C . GLU B 1 157 ? -40.72900 61.48500 -30.86800 1.000 56.46638 157 GLU B C 1
ATOM 4467 O O . GLU B 1 157 ? -40.48300 61.80800 -32.04000 1.000 57.67615 157 GLU B O 1
ATOM 4473 N N . PHE B 1 158 ? -40.70600 62.37100 -29.87800 1.000 52.03165 158 PHE B N 1
ATOM 4474 C CA . PHE B 1 158 ? -40.75400 63.76200 -30.27500 1.000 51.26023 158 PHE B CA 1
ATOM 4475 C C . PHE B 1 158 ? -39.43200 64.20900 -30.86000 1.000 52.68938 158 PHE B C 1
ATOM 4476 O O . PHE B 1 158 ? -39.42500 65.01200 -31.79600 1.000 53.53905 158 PHE B O 1
ATOM 4484 N N . ILE B 1 159 ? -38.31900 63.61300 -30.43700 1.000 39.61215 159 ILE B N 1
ATOM 4485 C CA . ILE B 1 159 ? -37.07000 63.98900 -31.08700 1.000 41.42599 159 ILE B CA 1
ATOM 4486 C C . ILE B 1 159 ? -37.08600 63.52600 -32.52600 1.000 43.78176 159 ILE B C 1
ATOM 4487 O O . ILE B 1 159 ? -36.73800 64.28500 -33.44300 1.000 44.87688 159 ILE B O 1
ATOM 4492 N N . ARG B 1 160 ? -37.57500 62.30500 -32.75900 1.000 51.54552 160 ARG B N 1
ATOM 4493 C CA . ARG B 1 160 ? -37.68200 61.82900 -34.13000 1.000 53.14012 160 ARG B CA 1
ATOM 4494 C C . ARG B 1 160 ? -38.60100 62.73400 -34.93600 1.000 52.34966 160 ARG B C 1
ATOM 4495 O O . ARG B 1 160 ? -38.33300 62.99200 -36.11500 1.000 53.71943 160 ARG B O 1
ATOM 4503 N N . GLY B 1 161 ? -39.64500 63.28600 -34.30000 1.000 46.44360 161 GLY B N 1
ATOM 4504 C CA . GLY B 1 161 ? -40.48500 64.24300 -35.00300 1.000 45.82605 161 GLY B CA 1
ATOM 4505 C C . GLY B 1 161 ? -39.68700 65.42700 -35.51300 1.000 46.76330 161 GLY B C 1
ATOM 4506 O O . GLY B 1 161 ? -39.76400 65.78600 -36.69000 1.000 48.08234 161 GLY B O 1
ATOM 4507 N N . MET B 1 162 ? -38.83400 65.98900 -34.65400 1.000 57.37663 162 MET B N 1
ATOM 4508 C CA . MET B 1 162 ? -38.02700 67.13400 -35.06000 1.000 58.37959 162 MET B CA 1
ATOM 4509 C C . MET B 1 162 ? -37.10400 66.76600 -36.20800 1.000 60.86378 162 MET B C 1
ATOM 4510 O O . MET B 1 162 ? -36.76400 67.61400 -37.04200 1.000 62.04353 162 MET B O 1
ATOM 4515 N N . LEU B 1 163 ? -36.70700 65.49900 -36.28200 1.000 54.26506 163 LEU B N 1
ATOM 4516 C CA . LEU B 1 163 ? -35.86300 65.07800 -37.38800 1.000 56.15272 163 LEU B CA 1
ATOM 4517 C C . LEU B 1 163 ? -36.66900 65.03300 -38.67600 1.000 56.52407 163 LEU B C 1
ATOM 4518 O O . LEU B 1 163 ? -36.24400 65.57500 -39.70300 1.000 57.61635 163 LEU B O 1
ATOM 4523 N N . THR B 1 164 ? -37.86100 64.42000 -38.63100 1.000 59.03917 164 THR B N 1
ATOM 4524 C CA . THR B 1 164 ? -38.60000 64.16200 -39.86100 1.000 59.19410 164 THR B CA 1
ATOM 4525 C C . THR B 1 164 ? -39.57200 65.26500 -40.20500 1.000 58.37426 164 THR B C 1
ATOM 4526 O O . THR B 1 164 ? -39.87300 65.46200 -41.38700 1.000 59.00221 164 THR B O 1
ATOM 4530 N N . GLY B 1 165 ? -40.04900 66.01100 -39.22000 1.000 61.41794 165 GLY B N 1
ATOM 4531 C CA . GLY B 1 165 ? -40.96300 67.09300 -39.46100 1.000 60.36067 165 GLY B CA 1
ATOM 4532 C C . GLY B 1 165 ? -42.34500 66.84400 -38.92600 1.000 58.63078 165 GLY B C 1
ATOM 4533 O O . GLY B 1 165 ? -43.11100 67.80500 -38.76600 1.000 57.90588 165 GLY B O 1
ATOM 4534 N N . THR B 1 166 ? -42.67800 65.58700 -38.65100 1.000 67.38180 166 THR B N 1
ATOM 4535 C CA . THR B 1 166 ? -43.99700 65.24700 -38.13200 1.000 65.68642 166 THR B CA 1
ATOM 4536 C C . THR B 1 166 ? -43.91800 64.20300 -37.02300 1.000 65.11893 166 THR B C 1
ATOM 4537 O O . THR B 1 166 ? -42.97100 63.41800 -36.96000 1.000 66.32472 166 THR B O 1
ATOM 4541 N N . ILE B 1 167 ? -44.91900 64.20100 -36.14900 1.000 79.25219 167 ILE B N 1
ATOM 4542 C CA . ILE B 1 167 ? -44.97100 63.25500 -35.04100 1.000 78.66079 167 ILE B CA 1
ATOM 4543 C C . ILE B 1 167 ? -46.20200 62.36000 -35.14300 1.000 78.45508 167 ILE B C 1
ATOM 4544 O O . ILE B 1 167 ? -47.31900 62.84400 -35.32800 1.000 77.66642 167 ILE B O 1
ATOM 4549 N N . THR B 1 168 ? -45.99000 61.05400 -35.02100 1.000 97.49921 168 THR B N 1
ATOM 4550 C CA . THR B 1 168 ? -47.08100 60.09000 -35.09900 1.000 97.21301 168 THR B CA 1
ATOM 4551 C C . THR B 1 168 ? -47.70900 59.85600 -33.72900 1.000 96.14253 168 THR B C 1
ATOM 4552 O O . THR B 1 168 ? -47.05100 59.36900 -32.80900 1.000 96.58492 168 THR B O 1
ATOM 4556 N N . PHE B 1 173 ? -49.24700 60.75200 -26.48400 1.000 78.18279 173 PHE B N 1
ATOM 4557 C CA . PHE B 1 173 ? -48.99400 61.49400 -25.24500 1.000 76.98419 173 PHE B CA 1
ATOM 4558 C C . PHE B 1 173 ? -50.09100 61.36700 -24.16800 1.000 76.73727 173 PHE B C 1
ATOM 4559 O O . PHE B 1 173 ? -49.81200 60.93100 -23.04100 1.000 77.01366 173 PHE B O 1
ATOM 4567 N N . LYS B 1 174 ? -51.32300 61.77300 -24.51800 1.000 72.21562 174 LYS B N 1
ATOM 4568 C CA . LYS B 1 174 ? -52.44300 61.71100 -23.57800 1.000 71.84911 174 LYS B CA 1
ATOM 4569 C C . LYS B 1 174 ? -52.67600 60.28600 -23.09300 1.000 73.16974 174 LYS B C 1
ATOM 4570 O O . LYS B 1 174 ? -53.06400 60.06500 -21.93900 1.000 73.44622 174 LYS B O 1
ATOM 4572 N N . THR B 1 175 ? -52.48400 59.30200 -23.97500 1.000 66.13648 175 THR B N 1
ATOM 4573 C CA . THR B 1 175 ? -52.59400 57.91700 -23.53900 1.000 67.40407 175 THR B CA 1
ATOM 4574 C C . THR B 1 175 ? -51.49400 57.58300 -22.53600 1.000 68.10528 175 THR B C 1
ATOM 4575 O O . THR B 1 175 ? -51.77400 57.05100 -21.45700 1.000 68.86523 175 THR B O 1
ATOM 4579 N N . SER B 1 176 ? -50.22900 57.95400 -22.84700 1.000 76.46032 176 SER B N 1
ATOM 4580 C CA . SER B 1 176 ? -49.07900 57.43800 -22.09200 1.000 77.36458 176 SER B CA 1
ATOM 4581 C C . SER B 1 176 ? -48.79200 58.22300 -20.81800 1.000 76.73650 176 SER B C 1
ATOM 4582 O O . SER B 1 176 ? -48.19500 57.66400 -19.89300 1.000 77.85475 176 SER B O 1
ATOM 4585 N N . TRP B 1 177 ? -49.24600 59.47200 -20.72000 1.000 65.52873 177 TRP B N 1
ATOM 4586 C CA . TRP B 1 177 ? -48.83000 60.33100 -19.61700 1.000 64.51888 177 TRP B CA 1
ATOM 4587 C C . TRP B 1 177 ? -49.56100 59.95500 -18.34200 1.000 65.47292 177 TRP B C 1
ATOM 4588 O O . TRP B 1 177 ? -50.69400 60.39100 -18.14100 1.000 65.32773 177 TRP B O 1
ATOM 4599 N N . PRO B 1 190 ? -42.77600 62.49700 -4.77200 1.000 61.71698 190 PRO B N 1
ATOM 4600 C CA . PRO B 1 190 ? -42.43600 63.68700 -5.55700 1.000 58.73428 190 PRO B CA 1
ATOM 4601 C C . PRO B 1 190 ? -41.49600 63.29800 -6.67600 1.000 56.75839 190 PRO B C 1
ATOM 4602 O O . PRO B 1 190 ? -40.74600 62.32700 -6.57500 1.000 58.01684 190 PRO B O 1
ATOM 4606 N N . CYS B 1 191 ? -41.57000 64.02700 -7.78000 1.000 57.03998 191 CYS B N 1
ATOM 4607 C CA . CYS B 1 191 ? -40.74900 63.62100 -8.91300 1.000 55.36896 191 CYS B CA 1
ATOM 4608 C C . CYS B 1 191 ? -39.25000 63.81900 -8.65300 1.000 55.06968 191 CYS B C 1
ATOM 4609 O O . CYS B 1 191 ? -38.42900 63.04100 -9.15700 1.000 54.95668 191 CYS B O 1
ATOM 4612 N N . CYS B 1 192 ? -38.86800 64.84100 -7.89200 1.000 49.69238 192 CYS B N 1
ATOM 4613 C CA . CYS B 1 192 ? -37.46900 65.19700 -7.74400 1.000 48.53145 192 CYS B CA 1
ATOM 4614 C C . CYS B 1 192 ? -37.28600 65.96700 -6.44100 1.000 49.93107 192 CYS B C 1
ATOM 4615 O O . CYS B 1 192 ? -38.22500 66.12000 -5.65600 1.000 51.95480 192 CYS B O 1
ATOM 4618 N N . GLN B 1 193 ? -36.07400 66.48000 -6.21100 1.000 64.19042 193 GLN B N 1
ATOM 4619 C CA . GLN B 1 193 ? -35.81900 67.18000 -4.95800 1.000 65.33717 193 GLN B CA 1
ATOM 4620 C C . GLN B 1 193 ? -36.55300 68.51700 -4.89200 1.000 65.44021 193 GLN B C 1
ATOM 4621 O O . GLN B 1 193 ? -36.84100 69.00200 -3.78500 1.000 67.32190 193 GLN B O 1
ATOM 4627 N N . ILE B 1 194 ? -36.87000 69.12800 -6.04200 1.000 44.88402 194 ILE B N 1
ATOM 4628 C CA . ILE B 1 194 ? -37.54000 70.42800 -6.01200 1.000 44.92170 194 ILE B CA 1
ATOM 4629 C C . ILE B 1 194 ? -38.94100 70.29200 -5.43700 1.000 47.24774 194 ILE B C 1
ATOM 4630 O O . ILE B 1 194 ? -39.37100 71.10600 -4.60700 1.000 48.84393 194 ILE B O 1
ATOM 4635 N N . THR B 1 195 ? -39.67600 69.26500 -5.86300 1.000 40.96940 195 THR B N 1
ATOM 4636 C CA . THR B 1 195 ? -41.03000 69.05200 -5.38500 1.000 42.95871 195 THR B CA 1
ATOM 4637 C C . THR B 1 195 ? -41.09300 68.25400 -4.10200 1.000 46.36919 195 THR B C 1
ATOM 4638 O O . THR B 1 195 ? -42.15500 68.20800 -3.47900 1.000 48.10134 195 THR B O 1
ATOM 4642 N N . ASP B 1 196 ? -40.00200 67.60700 -3.69800 1.000 53.68141 196 ASP B N 1
ATOM 4643 C CA . ASP B 1 196 ? -39.93000 67.02700 -2.36300 1.000 55.95056 196 ASP B CA 1
ATOM 4644 C C . ASP B 1 196 ? -39.50800 68.13800 -1.41800 1.000 55.97340 196 ASP B C 1
ATOM 4645 O O . ASP B 1 196 ? -38.33300 68.30200 -1.07700 1.000 55.07263 196 ASP B O 1
ATOM 4650 N N . THR B 1 197 ? -40.49800 68.92900 -1.00200 1.000 50.75905 197 THR B N 1
ATOM 4651 C CA . THR B 1 197 ? -40.26600 70.09500 -0.16100 1.000 50.77397 197 THR B CA 1
ATOM 4652 C C . THR B 1 197 ? -40.03500 69.73000 1.30600 1.000 52.56129 197 THR B C 1
ATOM 4653 O O . THR B 1 197 ? -39.96300 70.62200 2.16500 1.000 53.21153 197 THR B O 1
ATOM 4657 N N . THR B 1 198 ? -39.92000 68.43400 1.59000 1.000 54.27523 198 THR B N 1
ATOM 4658 C CA . THR B 1 198 ? -39.34300 67.94800 2.83900 1.000 55.06069 198 THR B CA 1
ATOM 4659 C C . THR B 1 198 ? -37.85100 68.25000 2.92200 1.000 53.54827 198 THR B C 1
ATOM 4660 O O . THR B 1 198 ? -37.31300 68.42700 4.02300 1.000 53.98235 198 THR B O 1
ATOM 4664 N N . THR B 1 199 ? -37.18500 68.35700 1.77000 1.000 54.68554 199 THR B N 1
ATOM 4665 C CA . THR B 1 199 ? -35.75700 68.59000 1.66200 1.000 52.72755 199 THR B CA 1
ATOM 4666 C C . THR B 1 199 ? -35.47200 70.08400 1.61300 1.000 51.86735 199 THR B C 1
ATOM 4667 O O . THR B 1 199 ? -36.34900 70.89900 1.30900 1.000 52.17544 199 THR B O 1
ATOM 4671 N N . ALA B 1 200 ? -34.22300 70.44600 1.91400 1.000 55.12797 200 ALA B N 1
ATOM 4672 C CA . ALA B 1 200 ? -33.86000 71.85300 1.80900 1.000 54.21224 200 ALA B CA 1
ATOM 4673 C C . ALA B 1 200 ? -33.57700 72.20500 0.35400 1.000 52.13024 200 ALA B C 1
ATOM 4674 O O . ALA B 1 200 ? -32.97000 71.40500 -0.36600 1.000 50.97140 200 ALA B O 1
ATOM 4676 N N . PRO B 1 201 ? -33.99400 73.38800 -0.10400 1.000 54.73820 201 PRO B N 1
ATOM 4677 C CA . PRO B 1 201 ? -33.81600 73.73200 -1.52300 1.000 52.98846 201 PRO B CA 1
ATOM 4678 C C . PRO B 1 201 ? -32.35800 73.62200 -1.93200 1.000 51.87888 201 PRO B C 1
ATOM 4679 O O . PRO B 1 201 ? -31.45900 74.05600 -1.20800 1.000 52.24982 201 PRO B O 1
ATOM 4683 N N . ALA B 1 202 ? -32.11200 73.07600 -3.08900 1.000 72.33641 202 ALA B N 1
ATOM 4684 C CA . ALA B 1 202 ? -30.77700 72.78400 -3.51400 1.000 71.16499 202 ALA B CA 1
ATOM 4685 C C . ALA B 1 202 ? -29.84700 73.93500 -3.44900 1.000 70.98446 202 ALA B C 1
ATOM 4686 O O . ALA B 1 202 ? -30.18300 75.03000 -3.78600 1.000 70.77942 202 ALA B O 1
ATOM 4688 N N . SER B 1 203 ? -28.67000 73.64800 -2.93100 1.000 79.61741 203 SER B N 1
ATOM 4689 C CA . SER B 1 203 ? -27.61600 74.61200 -2.81900 1.000 79.09865 203 SER B CA 1
ATOM 4690 C C . SER B 1 203 ? -26.50800 74.46200 -3.82800 1.000 77.72638 203 SER B C 1
ATOM 4691 O O . SER B 1 203 ? -26.13300 75.41900 -4.41900 1.000 77.48614 203 SER B O 1
ATOM 4694 N N . GLY B 1 204 ? -25.98800 73.27700 -4.05800 1.000 55.71475 204 GLY B N 1
ATOM 4695 C CA . GLY B 1 204 ? -24.88900 73.16700 -4.97600 1.000 54.59551 204 GLY B CA 1
ATOM 4696 C C . GLY B 1 204 ? -24.44100 71.81200 -5.39400 1.000 54.16686 204 GLY B C 1
ATOM 4697 O O . GLY B 1 204 ? -25.10800 70.87300 -5.15000 1.000 54.69509 204 GLY B O 1
ATOM 4698 N N . ILE B 1 205 ? -23.32400 71.74800 -6.09500 1.000 45.17016 205 ILE B N 1
ATOM 4699 C CA . ILE B 1 205 ? -22.72700 70.48500 -6.52400 1.000 44.85904 205 ILE B CA 1
ATOM 4700 C C . ILE B 1 205 ? -22.35200 69.63400 -5.31500 1.000 46.09367 205 ILE B C 1
ATOM 4701 O O . ILE B 1 205 ? -22.24400 70.16500 -4.20000 1.000 47.00688 205 ILE B O 1
ATOM 4706 N N . PRO B 1 206 ? -22.17100 68.32200 -5.47300 1.000 45.33756 206 PRO B N 1
ATOM 4707 C CA . PRO B 1 206 ? -21.89400 67.46700 -4.31100 1.000 46.78948 206 PRO B CA 1
ATOM 4708 C C . PRO B 1 206 ? -20.67400 67.96000 -3.56000 1.000 47.33440 206 PRO B C 1
ATOM 4709 O O . PRO B 1 206 ? -19.91400 68.79800 -4.04800 1.000 47.06180 206 PRO B O 1
ATOM 4713 N N . GLU B 1 207 ? -20.49200 67.44900 -2.33700 1.000 65.93143 207 GLU B N 1
ATOM 4714 C CA . GLU B 1 207 ? -19.33500 67.87600 -1.56100 1.000 67.05352 207 GLU B CA 1
ATOM 4715 C C . GLU B 1 207 ? -18.03600 67.48400 -2.27000 1.000 67.41830 207 GLU B C 1
ATOM 4716 O O . GLU B 1 207 ? -17.14200 68.32200 -2.43500 1.000 68.08210 207 GLU B O 1
ATOM 4722 N N . LEU B 1 208 ? -17.93100 66.23100 -2.74800 1.000 57.34341 208 LEU B N 1
ATOM 4723 C CA . LEU B 1 208 ? -16.69300 65.79300 -3.39900 1.000 57.75634 208 LEU B CA 1
ATOM 4724 C C . LEU B 1 208 ? -16.33600 66.67800 -4.58500 1.000 57.10457 208 LEU B C 1
ATOM 4725 O O . LEU B 1 208 ? -15.16000 67.01600 -4.78300 1.000 58.52447 208 LEU B O 1
ATOM 4730 N N . ALA B 1 209 ? -17.31900 67.08100 -5.38600 1.000 49.25519 209 ALA B N 1
ATOM 4731 C CA . ALA B 1 209 ? -16.95000 67.96300 -6.48300 1.000 48.75971 209 ALA B CA 1
ATOM 4732 C C . ALA B 1 209 ? -16.65400 69.36900 -5.97700 1.000 49.66273 209 ALA B C 1
ATOM 4733 O O . ALA B 1 209 ? -15.84900 70.08000 -6.58900 1.000 50.39249 209 ALA B O 1
ATOM 4735 N N . ARG B 1 210 ? -17.25600 69.79300 -4.86100 1.000 50.86276 210 ARG B N 1
ATOM 4736 C CA . ARG B 1 210 ? -16.92400 71.12300 -4.35200 1.000 51.93497 210 ARG B CA 1
ATOM 4737 C C . ARG B 1 210 ? -15.46900 71.17200 -3.92200 1.000 54.02531 210 ARG B C 1
ATOM 4738 O O . ARG B 1 210 ? -14.74500 72.12000 -4.24900 1.000 54.95228 210 ARG B O 1
ATOM 4746 N N . ALA B 1 211 ? -15.02700 70.14200 -3.20000 1.000 50.29679 211 ALA B N 1
ATOM 4747 C CA . ALA B 1 211 ? -13.62300 70.01500 -2.83800 1.000 52.36764 211 ALA B CA 1
ATOM 4748 C C . ALA B 1 211 ? -12.74000 69.95500 -4.07400 1.000 52.63766 211 ALA B C 1
ATOM 4749 O O . ALA B 1 211 ? -11.66100 70.55900 -4.10200 1.000 54.43960 211 ALA B O 1
ATOM 4751 N N . THR B 1 212 ? -13.19800 69.27600 -5.13000 1.000 56.97564 212 THR B N 1
ATOM 4752 C CA . THR B 1 212 ? -12.32800 69.07400 -6.28400 1.000 57.26545 212 THR B CA 1
ATOM 4753 C C . THR B 1 212 ? -12.20300 70.30400 -7.18500 1.000 57.01048 212 THR B C 1
ATOM 4754 O O . THR B 1 212 ? -11.18300 70.46100 -7.86100 1.000 58.20828 212 THR B O 1
ATOM 4758 N N . PHE B 1 213 ? -13.22500 71.15700 -7.26700 1.000 51.15744 213 PHE B N 1
ATOM 4759 C CA . PHE B 1 213 ? -13.25000 72.18200 -8.30000 1.000 50.64564 213 PHE B CA 1
ATOM 4760 C C . PHE B 1 213 ? -13.38900 73.60200 -7.77500 1.000 51.28120 213 PHE B C 1
ATOM 4761 O O . PHE B 1 213 ? -13.01400 74.54600 -8.48600 1.000 51.68856 213 PHE B O 1
ATOM 4769 N N . CYS B 1 214 ? -13.91900 73.79000 -6.57300 1.000 71.11496 214 CYS B N 1
ATOM 4770 C CA . CYS B 1 214 ? -14.30300 75.11800 -6.12700 1.000 71.45607 214 CYS B CA 1
ATOM 4771 C C . CYS B 1 214 ? -13.20900 75.79100 -5.30600 1.000 74.01979 214 CYS B C 1
ATOM 4772 O O . CYS B 1 214 ? -12.34600 75.14600 -4.70600 1.000 75.45098 214 CYS B O 1
ATOM 4775 N N . GLY B 1 215 ? -13.27600 77.11900 -5.28300 1.000 109.78231 215 GLY B N 1
ATOM 4776 C CA . GLY B 1 215 ? -12.32600 77.99100 -4.61400 1.000 112.05295 215 GLY B CA 1
ATOM 4777 C C . GLY B 1 215 ? -11.72200 78.91600 -5.65500 1.000 112.85954 215 GLY B C 1
ATOM 4778 O O . GLY B 1 215 ? -11.40000 78.45500 -6.76000 1.000 112.31396 215 GLY B O 1
ATOM 4779 N N . ALA B 1 216 ? -11.55900 80.21200 -5.33900 1.000 93.53506 216 ALA B N 1
ATOM 4780 C CA . ALA B 1 216 ? -10.96100 81.12500 -6.31400 1.000 94.31844 216 ALA B CA 1
ATOM 4781 C C . ALA B 1 216 ? -9.56300 80.66100 -6.66900 1.000 96.17401 216 ALA B C 1
ATOM 4782 O O . ALA B 1 216 ? -9.05000 80.99900 -7.74500 1.000 96.58799 216 ALA B O 1
ATOM 4784 N N . SER B 1 217 ? -8.99800 79.81600 -5.79800 1.000 87.13548 217 SER B N 1
ATOM 4785 C CA . SER B 1 217 ? -7.67900 79.21300 -5.92600 1.000 88.98005 217 SER B CA 1
ATOM 4786 C C . SER B 1 217 ? -7.45700 78.52000 -7.26700 1.000 88.23985 217 SER B C 1
ATOM 4787 O O . SER B 1 217 ? -6.29800 78.35500 -7.67400 1.000 90.12416 217 SER B O 1
ATOM 4790 N N . ARG B 1 218 ? -8.57800 78.08400 -7.99000 1.000 78.96831 218 ARG B N 1
ATOM 4791 C CA . ARG B 1 218 ? -8.39600 77.13700 -9.08800 1.000 77.92539 218 ARG B CA 1
ATOM 4792 C C . ARG B 1 218 ? -8.36200 77.87800 -10.41700 1.000 77.74272 218 ARG B C 1
ATOM 4793 O O . ARG B 1 218 ? -9.20100 78.76200 -10.65900 1.000 76.67884 218 ARG B O 1
ATOM 4801 N N . PRO B 1 219 ? -7.42000 77.55000 -11.28800 1.000 71.85895 219 PRO B N 1
ATOM 4802 C CA . PRO B 1 219 ? -7.38800 78.14900 -12.62600 1.000 71.73175 219 PRO B CA 1
ATOM 4803 C C . PRO B 1 219 ? -8.44700 77.54900 -13.54500 1.000 69.17603 219 PRO B C 1
ATOM 4804 O O . PRO B 1 219 ? -8.90300 76.41900 -13.36100 1.000 67.88601 219 PRO B O 1
ATOM 4808 N N . THR B 1 220 ? -8.80900 78.31300 -14.57300 1.000 68.88112 220 THR B N 1
ATOM 4809 C CA . THR B 1 220 ? -9.78600 77.85500 -15.54900 1.000 66.48964 220 THR B CA 1
ATOM 4810 C C . THR B 1 220 ? -9.10200 77.07500 -16.66700 1.000 67.19436 220 THR B C 1
ATOM 4811 O O . THR B 1 220 ? -7.91200 77.24900 -16.92400 1.000 69.66697 220 THR B O 1
ATOM 4815 N N . LYS B 1 221 ? -9.84000 76.14400 -17.26700 1.000 57.80335 221 LYS B N 1
ATOM 4816 C CA . LYS B 1 221 ? -9.43200 75.50300 -18.51300 1.000 58.07373 221 LYS B CA 1
ATOM 4817 C C . LYS B 1 221 ? -9.71700 76.43100 -19.69200 1.000 58.13813 221 LYS B C 1
ATOM 4818 O O . LYS B 1 221 ? -10.40500 77.44700 -19.54500 1.000 57.65025 221 LYS B O 1
ATOM 4824 N N . PRO B 1 222 ? -9.17900 76.13100 -20.87700 1.000 59.20340 222 PRO B N 1
ATOM 4825 C CA . PRO B 1 222 ? -9.36600 77.04300 -22.01600 1.000 59.45739 222 PRO B CA 1
ATOM 4826 C C . PRO B 1 222 ? -10.82100 77.13600 -22.47000 1.000 57.16440 222 PRO B C 1
ATOM 4827 O O . PRO B 1 222 ? -11.56400 76.15300 -22.45000 1.000 55.57595 222 PRO B O 1
ATOM 4831 N N . SER B 1 223 ? -11.21200 78.33400 -22.90100 1.000 64.97614 223 SER B N 1
ATOM 4832 C CA . SER B 1 223 ? -12.54900 78.56000 -23.43400 1.000 63.02734 223 SER B CA 1
ATOM 4833 C C . SER B 1 223 ? -12.76000 77.78700 -24.72200 1.000 62.81487 223 SER B C 1
ATOM 4834 O O . SER B 1 223 ? -11.90400 77.78400 -25.61100 1.000 64.66069 223 SER B O 1
ATOM 4837 N N . LEU B 1 224 ? -13.92100 77.15700 -24.84300 1.000 49.73402 224 LEU B N 1
ATOM 4838 C CA . LEU B 1 224 ? -14.25900 76.43600 -26.06200 1.000 49.68592 224 LEU B CA 1
ATOM 4839 C C . LEU B 1 224 ? -14.91900 77.33300 -27.09900 1.000 50.44442 224 LEU B C 1
ATOM 4840 O O . LEU B 1 224 ? -15.22000 76.87100 -28.20300 1.000 51.03574 224 LEU B O 1
ATOM 4845 N N . LEU B 1 225 ? -15.13800 78.60500 -26.77200 1.000 59.37235 225 LEU B N 1
ATOM 4846 C CA . LEU B 1 225 ? -15.72700 79.54700 -27.72400 1.000 60.42403 225 LEU B CA 1
ATOM 4847 C C . LEU B 1 225 ? -15.03500 79.63800 -29.08400 1.000 62.19864 225 LEU B C 1
ATOM 4848 O O . LEU B 1 225 ? -15.75000 79.75500 -30.09600 1.000 63.11534 225 LEU B O 1
ATOM 4853 N N . PRO B 1 226 ? -13.69300 79.65300 -29.19400 1.000 64.63120 226 PRO B N 1
ATOM 4854 C CA . PRO B 1 226 ? -13.08500 79.76600 -30.53400 1.000 65.99738 226 PRO B CA 1
ATOM 4855 C C . PRO B 1 226 ? -13.43800 78.61800 -31.46200 1.000 66.30660 226 PRO B C 1
ATOM 4856 O O . PRO B 1 226 ? -13.71800 78.84600 -32.64800 1.000 67.60309 226 PRO B O 1
ATOM 4860 N N . ALA B 1 227 ? -13.38300 77.37800 -30.96200 1.000 69.28618 227 ALA B N 1
ATOM 4861 C CA . ALA B 1 227 ? -13.73100 76.21100 -31.77400 1.000 69.26896 227 ALA B CA 1
ATOM 4862 C C . ALA B 1 227 ? -15.19300 76.25300 -32.21400 1.000 69.45271 227 ALA B C 1
ATOM 4863 O O . ALA B 1 227 ? -15.51400 75.93000 -33.36900 1.000 70.66873 227 ALA B O 1
ATOM 4865 N N . LEU B 1 228 ? -16.09700 76.60600 -31.29400 1.000 56.90375 228 LEU B N 1
ATOM 4866 C CA . LEU B 1 228 ? -17.50400 76.78200 -31.64900 1.000 56.93945 228 LEU B CA 1
ATOM 4867 C C . LEU B 1 228 ? -17.66600 77.78500 -32.78200 1.000 58.69186 228 LEU B C 1
ATOM 4868 O O . LEU B 1 228 ? -18.27200 77.47700 -33.82000 1.000 59.74816 228 LEU B O 1
ATOM 4873 N N . ILE B 1 229 ? -17.11500 78.99400 -32.60800 1.000 58.94904 229 ILE B N 1
ATOM 4874 C CA . ILE B 1 229 ? -17.29900 80.02900 -33.62500 1.000 60.45499 229 ILE B CA 1
ATOM 4875 C C . ILE B 1 229 ? -16.69300 79.58100 -34.94700 1.000 61.93244 229 ILE B C 1
ATOM 4876 O O . ILE B 1 229 ? -17.27000 79.81500 -36.01700 1.000 63.25790 229 ILE B O 1
ATOM 4881 N N . ASP B 1 230 ? -15.55500 78.87900 -34.89700 1.000 78.97151 230 ASP B N 1
ATOM 4882 C CA . ASP B 1 230 ? -14.92400 78.40200 -36.12300 1.000 80.14433 230 ASP B CA 1
ATOM 4883 C C . ASP B 1 230 ? -15.84500 77.45300 -36.87700 1.000 80.43504 230 ASP B C 1
ATOM 4884 O O . ASP B 1 230 ? -16.20600 77.70700 -38.03400 1.000 81.80194 230 ASP B O 1
ATOM 4889 N N . ILE B 1 231 ? -16.25700 76.36100 -36.22000 1.000 58.15414 231 ILE B N 1
ATOM 4890 C CA . ILE B 1 231 ? -17.02900 75.31700 -36.89700 1.000 58.27137 231 ILE B CA 1
ATOM 4891 C C . ILE B 1 231 ? -18.35300 75.86500 -37.41500 1.000 58.97086 231 ILE B C 1
ATOM 4892 O O . ILE B 1 231 ? -18.76600 75.57300 -38.55100 1.000 60.23118 231 ILE B O 1
ATOM 4897 N N . TRP B 1 232 ? -19.03400 76.68600 -36.61200 1.000 53.88840 232 TRP B N 1
ATOM 4898 C CA . TRP B 1 232 ? -20.35800 77.12800 -37.02500 1.000 54.56279 232 TRP B CA 1
ATOM 4899 C C . TRP B 1 232 ? -20.31300 78.27700 -38.02300 1.000 56.28033 232 TRP B C 1
ATOM 4900 O O . TRP B 1 232 ? -21.27300 78.45100 -38.78800 1.000 57.33093 232 TRP B O 1
ATOM 4911 N N . SER B 1 233 ? -19.23100 79.06300 -38.06100 1.000 61.16357 233 SER B N 1
ATOM 4912 C CA . SER B 1 233 ? -19.14200 80.07600 -39.10300 1.000 62.69127 233 SER B CA 1
ATOM 4913 C C . SER B 1 233 ? -18.67800 79.48600 -40.42800 1.000 63.72193 233 SER B C 1
ATOM 4914 O O . SER B 1 233 ? -19.10600 79.95400 -41.48700 1.000 65.03319 233 SER B O 1
ATOM 4917 N N . THR B 1 234 ? -17.83800 78.44700 -40.41000 1.000 67.87321 234 THR B N 1
ATOM 4918 C CA . THR B 1 234 ? -17.47500 77.83600 -41.68600 1.000 68.84018 234 THR B CA 1
ATOM 4919 C C . THR B 1 234 ? -18.56100 76.91800 -42.23100 1.000 68.96533 234 THR B C 1
ATOM 4920 O O . THR B 1 234 ? -18.55000 76.62600 -43.43100 1.000 70.16856 234 THR B O 1
ATOM 4924 N N . SER B 1 235 ? -19.49100 76.42900 -41.40200 1.000 69.16824 235 SER B N 1
ATOM 4925 C CA . SER B 1 235 ? -20.46300 75.46100 -41.91200 1.000 69.27193 235 SER B CA 1
ATOM 4926 C C . SER B 1 235 ? -21.92200 75.87800 -41.74200 1.000 69.29883 235 SER B C 1
ATOM 4927 O O . SER B 1 235 ? -22.80500 75.02600 -41.85800 1.000 69.35772 235 SER B O 1
ATOM 4930 N N . SER B 1 236 ? -22.21100 77.14300 -41.45000 1.000 65.80893 236 SER B N 1
ATOM 4931 C CA . SER B 1 236 ? -23.59500 77.61600 -41.39900 1.000 66.05570 236 SER B CA 1
ATOM 4932 C C . SER B 1 236 ? -23.56100 79.13100 -41.34600 1.000 66.61839 236 SER B C 1
ATOM 4933 O O . SER B 1 236 ? -22.50500 79.72700 -41.12500 1.000 66.74713 236 SER B O 1
ATOM 4936 N N . GLU B 1 237 ? -24.73500 79.75400 -41.44800 1.000 91.86036 237 GLU B N 1
ATOM 4937 C CA . GLU B 1 237 ? -24.79300 81.20700 -41.33100 1.000 92.68793 237 GLU B CA 1
ATOM 4938 C C . GLU B 1 237 ? -25.40500 81.63500 -40.00000 1.000 91.97970 237 GLU B C 1
ATOM 4939 O O . GLU B 1 237 ? -26.01500 82.70200 -39.89000 1.000 92.71150 237 GLU B O 1
ATOM 4945 N N . LEU B 1 238 ? -25.21300 80.84100 -38.97300 1.000 64.79266 238 LEU B N 1
ATOM 4946 C CA . LEU B 1 238 ? -25.75300 81.14400 -37.67500 1.000 63.84528 238 LEU B CA 1
ATOM 4947 C C . LEU B 1 238 ? -25.11200 82.33400 -37.06800 1.000 63.79820 238 LEU B C 1
ATOM 4948 O O . LEU B 1 238 ? -25.71300 83.03600 -36.33200 1.000 63.78119 238 LEU B O 1
ATOM 4953 N N . LEU B 1 239 ? -23.87400 82.57000 -37.41800 1.000 79.17533 239 LEU B N 1
ATOM 4954 C CA . LEU B 1 239 ? -23.09700 83.66300 -36.86500 1.000 79.30992 239 LEU B CA 1
ATOM 4955 C C . LEU B 1 239 ? -23.09300 84.91300 -37.71900 1.000 81.08905 239 LEU B C 1
ATOM 4956 O O . LEU B 1 239 ? -22.17600 85.68500 -37.64100 1.000 81.30949 239 LEU B O 1
ATOM 4961 N N . ASP B 1 240 ? -24.04200 85.03500 -38.63500 1.000 90.22272 240 ASP B N 1
ATOM 4962 C CA . ASP B 1 240 ? -24.16200 86.20900 -39.47400 1.000 91.73307 240 ASP B CA 1
ATOM 4963 C C . ASP B 1 240 ? -25.46600 86.89600 -39.13500 1.000 92.27006 240 ASP B C 1
ATOM 4964 O O . ASP B 1 240 ? -26.52300 86.27000 -39.14500 1.000 91.44767 240 ASP B O 1
ATOM 4969 N N . PRO B 1 263 ? -8.89200 76.49200 -40.75600 1.000 84.64987 263 PRO B N 1
ATOM 4970 C CA . PRO B 1 263 ? -10.25100 75.94100 -40.88100 1.000 81.89292 263 PRO B CA 1
ATOM 4971 C C . PRO B 1 263 ? -10.37000 74.56700 -40.22500 1.000 80.43487 263 PRO B C 1
ATOM 4972 O O . PRO B 1 263 ? -9.85900 73.58600 -40.78100 1.000 81.61591 263 PRO B O 1
ATOM 4976 N N . PHE B 1 264 ? -10.94900 74.51400 -39.02900 1.000 77.75105 264 PHE B N 1
ATOM 4977 C CA . PHE B 1 264 ? -11.07000 73.26000 -38.29300 1.000 76.29180 264 PHE B CA 1
ATOM 4978 C C . PHE B 1 264 ? -11.93200 72.21800 -38.99300 1.000 76.35042 264 PHE B C 1
ATOM 4979 O O . PHE B 1 264 ? -11.58800 71.03700 -39.02200 1.000 76.58455 264 PHE B O 1
ATOM 4987 N N . PHE B 1 265 ? -13.05100 72.65700 -39.55600 1.000 89.18378 265 PHE B N 1
ATOM 4988 C CA . PHE B 1 265 ? -13.95000 71.74000 -40.24200 1.000 89.36909 265 PHE B CA 1
ATOM 4989 C C . PHE B 1 265 ? -14.23800 72.15600 -41.67800 1.000 90.80110 265 PHE B C 1
ATOM 4990 O O . PHE B 1 265 ? -14.58300 73.30700 -41.94700 1.000 91.26718 265 PHE B O 1
ATOM 4998 N N . SER B 1 266 ? -14.09600 71.20900 -42.59800 1.000 91.55282 266 SER B N 1
ATOM 4999 C CA . SER B 1 266 ? -14.38500 71.46100 -44.00000 1.000 92.84578 266 SER B CA 1
ATOM 5000 C C . SER B 1 266 ? -15.63100 70.65000 -44.30400 1.000 92.71645 266 SER B C 1
ATOM 5001 O O . SER B 1 266 ? -15.64200 69.43300 -44.11700 1.000 92.52189 266 SER B O 1
ATOM 5004 N N . PRO B 1 267 ? -16.69100 71.31600 -44.77700 1.000 86.01651 267 PRO B N 1
ATOM 5005 C CA . PRO B 1 267 ? -17.90400 70.53800 -45.03000 1.000 85.89103 267 PRO B CA 1
ATOM 5006 C C . PRO B 1 267 ? -17.89100 70.02100 -46.45200 1.000 87.26816 267 PRO B C 1
ATOM 5007 O O . PRO B 1 267 ? -17.34700 70.68500 -47.34600 1.000 88.40572 267 PRO B O 1
ATOM 5011 N N . PRO B 1 268 ? -18.45900 68.85100 -46.71100 1.000 81.70261 268 PRO B N 1
ATOM 5012 C CA . PRO B 1 268 ? -18.59600 68.42300 -48.10400 1.000 83.02576 268 PRO B CA 1
ATOM 5013 C C . PRO B 1 268 ? -19.61300 69.29400 -48.82300 1.000 83.52291 268 PRO B C 1
ATOM 5014 O O . PRO B 1 268 ? -20.49600 69.89100 -48.20700 1.000 83.09564 268 PRO B O 1
ATOM 5018 N N . LEU B 1 269 ? -19.49100 69.37000 -50.14700 1.000 113.46122 269 LEU B N 1
ATOM 5019 C CA . LEU B 1 269 ? -20.62100 69.91500 -50.88200 1.000 113.63146 269 LEU B CA 1
ATOM 5020 C C . LEU B 1 269 ? -21.62000 68.77600 -51.07000 1.000 113.33891 269 LEU B C 1
ATOM 5021 O O . LEU B 1 269 ? -21.33200 67.61600 -50.74400 1.000 112.98526 269 LEU B O 1
ATOM 5026 N N . GLN B 1 270 ? -22.82500 69.11400 -51.53100 1.000 116.07988 270 GLN B N 1
ATOM 5027 C CA . GLN B 1 270 ? -23.98900 68.23200 -51.42500 1.000 115.75533 270 GLN B CA 1
ATOM 5028 C C . GLN B 1 270 ? -24.37200 68.01300 -49.95900 1.000 115.00219 270 GLN B C 1
ATOM 5029 O O . GLN B 1 270 ? -24.95400 66.97500 -49.60200 1.000 114.40085 270 GLN B O 1
ATOM 5031 N N . ALA B 1 271 ? -23.95900 68.95700 -49.10500 1.000 74.64254 271 ALA B N 1
ATOM 5032 C CA . ALA B 1 271 ? -24.35600 69.08900 -47.71200 1.000 73.53891 271 ALA B CA 1
ATOM 5033 C C . ALA B 1 271 ? -24.92800 70.48300 -47.49500 1.000 73.43933 271 ALA B C 1
ATOM 5034 O O . ALA B 1 271 ? -24.57200 71.43300 -48.20000 1.000 74.19985 271 ALA B O 1
ATOM 5036 N N . ASP B 1 272 ? -25.83500 70.59500 -46.53100 1.000 76.46044 272 ASP B N 1
ATOM 5037 C CA . ASP B 1 272 ? -26.50700 71.85900 -46.22800 1.000 76.24713 272 ASP B CA 1
ATOM 5038 C C . ASP B 1 272 ? -25.58100 72.71700 -45.37700 1.000 75.97145 272 ASP B C 1
ATOM 5039 O O . ASP B 1 272 ? -25.57100 72.62300 -44.15000 1.000 75.13959 272 ASP B O 1
ATOM 5044 N N . THR B 1 273 ? -24.80100 73.57400 -46.03500 1.000 70.32127 273 THR B N 1
ATOM 5045 C CA . THR B 1 273 ? -23.90800 74.50800 -45.36100 1.000 69.94114 273 THR B CA 1
ATOM 5046 C C . THR B 1 273 ? -24.62300 75.73700 -44.85400 1.000 69.87934 273 THR B C 1
ATOM 5047 O O . THR B 1 273 ? -23.97300 76.77000 -44.65900 1.000 70.15904 273 THR B O 1
ATOM 5051 N N . SER B 1 274 ? -25.94300 75.67900 -44.68200 1.000 76.20901 274 SER B N 1
ATOM 5052 C CA . SER B 1 274 ? -26.67900 76.76400 -44.05600 1.000 76.17636 274 SER B CA 1
ATOM 5053 C C . SER B 1 274 ? -27.16000 76.42600 -42.64800 1.000 75.28293 274 SER B C 1
ATOM 5054 O O . SER B 1 274 ? -27.60700 77.33000 -41.92900 1.000 75.18805 274 SER B O 1
ATOM 5057 N N . GLN B 1 275 ? -27.06700 75.15600 -42.23300 1.000 62.24706 275 GLN B N 1
ATOM 5058 C CA . GLN B 1 275 ? -27.63100 74.69100 -40.97700 1.000 61.22315 275 GLN B CA 1
ATOM 5059 C C . GLN B 1 275 ? -26.62500 74.06600 -40.02600 1.000 60.14876 275 GLN B C 1
ATOM 5060 O O . GLN B 1 275 ? -27.02900 73.59900 -38.95500 1.000 59.32794 275 GLN B O 1
ATOM 5066 N N . GLY B 1 276 ? -25.34800 74.01300 -40.37900 1.000 63.43672 276 GLY B N 1
ATOM 5067 C CA . GLY B 1 276 ? -24.32500 73.55700 -39.46400 1.000 62.25912 276 GLY B CA 1
ATOM 5068 C C . GLY B 1 276 ? -24.49300 72.10900 -39.04100 1.000 61.54270 276 GLY B C 1
ATOM 5069 O O . GLY B 1 276 ? -25.41300 71.41200 -39.48400 1.000 62.10288 276 GLY B O 1
ATOM 5070 N N . PRO B 1 277 ? -23.60400 71.61500 -38.12500 1.000 58.38652 277 PRO B N 1
ATOM 5071 C CA . PRO B 1 277 ? -23.68700 70.24000 -37.65400 1.000 57.66147 277 PRO B CA 1
ATOM 5072 C C . PRO B 1 277 ? -24.81500 70.04500 -36.64700 1.000 56.84839 277 PRO B C 1
ATOM 5073 O O . PRO B 1 277 ? -24.63100 69.53900 -35.54100 1.000 55.43961 277 PRO B O 1
ATOM 5077 N N . CYS B 1 278 ? -26.01500 70.47200 -37.05000 1.000 61.63231 278 CYS B N 1
ATOM 5078 C CA . CYS B 1 278 ? -27.14800 70.51200 -36.14300 1.000 60.85861 278 CYS B CA 1
ATOM 5079 C C . CYS B 1 278 ? -27.63100 69.13600 -35.72900 1.000 60.28515 278 CYS B C 1
ATOM 5080 O O . CYS B 1 278 ? -28.45300 69.06100 -34.81600 1.000 59.72346 278 CYS B O 1
ATOM 5083 N N . LEU B 1 279 ? -27.17100 68.05700 -36.35600 1.000 44.96566 279 LEU B N 1
ATOM 5084 C CA . LEU B 1 279 ? -27.56500 66.73200 -35.88700 1.000 44.61038 279 LEU B CA 1
ATOM 5085 C C . LEU B 1 279 ? -26.80900 66.32800 -34.62400 1.000 43.20818 279 LEU B C 1
ATOM 5086 O O . LEU B 1 279 ? -26.95900 65.19100 -34.14000 1.000 42.95499 279 LEU B O 1
ATOM 5091 N N . MET B 1 280 ? -26.00400 67.24600 -34.08300 1.000 54.55094 280 MET B N 1
ATOM 5092 C CA . MET B 1 280 ? -25.38300 67.08900 -32.77800 1.000 52.74701 280 MET B CA 1
ATOM 5093 C C . MET B 1 280 ? -26.04300 67.96000 -31.72600 1.000 51.22916 280 MET B C 1
ATOM 5094 O O . MET B 1 280 ? -25.59300 67.97200 -30.57500 1.000 49.55580 280 MET B O 1
ATOM 5099 N N . HIS B 1 281 ? -27.05000 68.70000 -32.08900 1.000 45.03809 281 HIS B N 1
ATOM 5100 C CA . HIS B 1 281 ? -27.82100 69.61000 -31.27200 1.000 43.89956 281 HIS B CA 1
ATOM 5101 C C . HIS B 1 281 ? -29.20200 69.01000 -30.96400 1.000 43.98091 281 HIS B C 1
ATOM 5102 O O . HIS B 1 281 ? -29.71600 68.20400 -31.75300 1.000 45.70590 281 HIS B O 1
ATOM 5109 N N . PRO B 1 282 ? -29.83400 69.38100 -29.83600 1.000 44.10608 282 PRO B N 1
ATOM 5110 C CA . PRO B 1 282 ? -31.12700 68.76200 -29.48100 1.000 42.98935 282 PRO B CA 1
ATOM 5111 C C . PRO B 1 282 ? -32.24800 68.96000 -30.49900 1.000 44.79972 282 PRO B C 1
ATOM 5112 O O . PRO B 1 282 ? -33.10500 68.07400 -30.60800 1.000 44.20838 282 PRO B O 1
ATOM 5116 N N . THR B 1 283 ? -32.29900 70.08600 -31.22900 1.000 49.67847 283 THR B N 1
ATOM 5117 C CA . THR B 1 283 ? -33.42400 70.37800 -32.11800 1.000 49.91591 283 THR B CA 1
ATOM 5118 C C . THR B 1 283 ? -33.22300 69.84600 -33.53800 1.000 52.20487 283 THR B C 1
ATOM 5119 O O . THR B 1 283 ? -34.12400 69.98400 -34.38000 1.000 52.39872 283 THR B O 1
ATOM 5123 N N . LEU B 1 284 ? -32.05200 69.27200 -33.82800 1.000 43.55399 284 LEU B N 1
ATOM 5124 C CA . LEU B 1 284 ? -31.80700 68.55000 -35.07000 1.000 44.86057 284 LEU B CA 1
ATOM 5125 C C . LEU B 1 284 ? -32.05400 69.41900 -36.28700 1.000 46.07104 284 LEU B C 1
ATOM 5126 O O . LEU B 1 284 ? -32.51600 68.93600 -37.31200 1.000 47.12142 284 LEU B O 1
ATOM 5131 N N . GLY B 1 285 ? -31.76600 70.70400 -36.18900 1.000 51.54205 285 GLY B N 1
ATOM 5132 C CA . GLY B 1 285 ? -31.97100 71.60200 -37.31200 1.000 52.85940 285 GLY B CA 1
ATOM 5133 C C . GLY B 1 285 ? -31.69800 73.02700 -36.88800 1.000 53.12606 285 GLY B C 1
ATOM 5134 O O . GLY B 1 285 ? -31.49100 73.32500 -35.70500 1.000 52.09826 285 GLY B O 1
ATOM 5135 N N . LEU B 1 286 ? -31.63900 73.91400 -37.85900 1.000 49.26714 286 LEU B N 1
ATOM 5136 C CA . LEU B 1 286 ? -31.45600 75.31700 -37.60900 1.000 49.79239 286 LEU B CA 1
ATOM 5137 C C . LEU B 1 286 ? -32.52800 76.10800 -38.32100 1.000 50.46086 286 LEU B C 1
ATOM 5138 O O . LEU B 1 286 ? -32.48800 76.27900 -39.47800 1.000 51.14704 286 LEU B O 1
ATOM 5143 N N . ARG B 1 287 ? -33.44100 76.68500 -37.58900 1.000 78.54216 287 ARG B N 1
ATOM 5144 C CA . ARG B 1 287 ? -34.54000 77.39200 -38.19600 1.000 79.15312 287 ARG B CA 1
ATOM 5145 C C . ARG B 1 287 ? -34.67600 78.73500 -37.60500 1.000 79.92881 287 ARG B C 1
ATOM 5146 O O . ARG B 1 287 ? -34.27300 78.94700 -36.51700 1.000 79.68919 287 ARG B O 1
ATOM 5154 N N . TYR B 1 288 ? -35.26400 79.66600 -38.30400 1.000 61.68998 288 TYR B N 1
ATOM 5155 C CA . TYR B 1 288 ? -35.27000 80.96700 -37.67800 1.000 62.40182 288 TYR B CA 1
ATOM 5156 C C . TYR B 1 288 ? -36.57900 81.56600 -37.47700 1.000 62.70816 288 TYR B C 1
ATOM 5157 O O . TYR B 1 288 ? -37.40600 81.35100 -38.25600 1.000 62.74501 288 TYR B O 1
ATOM 5166 N N . LYS B 1 289 ? -36.76900 82.26900 -36.38900 1.000 47.83613 289 LYS B N 1
ATOM 5167 C CA . LYS B 1 289 ? -37.99400 82.95900 -36.14500 1.000 48.20162 289 LYS B CA 1
ATOM 5168 C C . LYS B 1 289 ? -37.83700 84.13700 -35.21600 1.000 49.31470 289 LYS B C 1
ATOM 5169 O O . LYS B 1 289 ? -37.24700 84.01200 -34.23700 1.000 49.13980 289 LYS B O 1
ATOM 5175 N N . ASN B 1 290 ? -38.35600 85.28700 -35.56300 1.000 61.21783 290 ASN B N 1
ATOM 5176 C CA . ASN B 1 290 ? -38.36100 86.46100 -34.72400 1.000 62.40249 290 ASN B CA 1
ATOM 5177 C C . ASN B 1 290 ? -37.07100 86.86400 -34.10200 1.000 62.97005 290 ASN B C 1
ATOM 5178 O O . ASN B 1 290 ? -37.00900 87.17100 -32.99500 1.000 63.41316 290 ASN B O 1
ATOM 5183 N N . GLY B 1 291 ? -36.02400 86.84500 -34.83100 1.000 54.45271 291 GLY B N 1
ATOM 5184 C CA . GLY B 1 291 ? -34.74500 87.20700 -34.27100 1.000 54.05683 291 GLY B CA 1
ATOM 5185 C C . GLY B 1 291 ? -34.09100 86.13700 -33.42800 1.000 52.90915 291 GLY B C 1
ATOM 5186 O O . GLY B 1 291 ? -33.00900 86.38600 -32.88000 1.000 51.96555 291 GLY B O 1
ATOM 5187 N N . THR B 1 292 ? -34.66300 84.93500 -33.36800 1.000 49.80231 292 THR B N 1
ATOM 5188 C CA . THR B 1 292 ? -34.06800 83.79900 -32.68500 1.000 48.06096 292 THR B CA 1
ATOM 5189 C C . THR B 1 292 ? -33.84300 82.66900 -33.67500 1.000 47.54847 292 THR B C 1
ATOM 5190 O O . THR B 1 292 ? -34.32600 82.70000 -34.80500 1.000 47.99540 292 THR B O 1
ATOM 5194 N N . ALA B 1 293 ? -33.12000 81.64900 -33.22500 1.000 56.31087 293 ALA B N 1
ATOM 5195 C CA . ALA B 1 293 ? -32.84800 80.47300 -34.03800 1.000 55.55239 293 ALA B CA 1
ATOM 5196 C C . ALA B 1 293 ? -32.99100 79.22500 -33.17300 1.000 54.41881 293 ALA B C 1
ATOM 5197 O O . ALA B 1 293 ? -32.82900 79.27300 -31.94900 1.000 53.25655 293 ALA B O 1
ATOM 5199 N N . SER B 1 294 ? -33.24600 78.07900 -33.81400 1.000 55.58373 294 SER B N 1
ATOM 5200 C CA . SER B 1 294 ? -33.46900 76.87900 -33.01500 1.000 53.73998 294 SER B CA 1
ATOM 5201 C C . SER B 1 294 ? -32.22500 76.42800 -32.27100 1.000 53.16127 294 SER B C 1
ATOM 5202 O O . SER B 1 294 ? -32.34800 75.63100 -31.33400 1.000 51.19346 294 SER B O 1
ATOM 5205 N N . VAL B 1 295 ? -31.04400 76.91600 -32.65600 1.000 47.09564 295 VAL B N 1
ATOM 5206 C CA . VAL B 1 295 ? -29.80500 76.67800 -31.92100 1.000 45.43078 295 VAL B CA 1
ATOM 5207 C C . VAL B 1 295 ? -29.54700 77.91400 -31.07600 1.000 45.04172 295 VAL B C 1
ATOM 5208 O O . VAL B 1 295 ? -29.30800 78.99600 -31.61400 1.000 46.36052 295 VAL B O 1
ATOM 5212 N N . CYS B 1 296 ? -29.64200 77.77700 -29.75800 1.000 50.23355 296 CYS B N 1
ATOM 5213 C CA . CYS B 1 296 ? -29.48000 78.90700 -28.85500 1.000 49.94020 296 CYS B CA 1
ATOM 5214 C C . CYS B 1 296 ? -28.00300 79.08700 -28.56200 1.000 49.52059 296 CYS B C 1
ATOM 5215 O O . CYS B 1 296 ? -27.33600 78.15100 -28.10800 1.000 48.38067 296 CYS B O 1
ATOM 5218 N N . LEU B 1 297 ? -27.49500 80.28200 -28.82400 1.000 61.17676 297 LEU B N 1
ATOM 5219 C CA . LEU B 1 297 ? -26.06000 80.50900 -28.70400 1.000 60.91802 297 LEU B CA 1
ATOM 5220 C C . LEU B 1 297 ? -25.62900 80.67500 -27.25200 1.000 59.85380 297 LEU B C 1
ATOM 5221 O O . LEU B 1 297 ? -24.49400 80.32300 -26.90100 1.000 59.35445 297 LEU B O 1
ATOM 5226 N N . LEU B 1 298 ? -26.51200 81.20200 -26.39700 1.000 46.01087 298 LEU B N 1
ATOM 5227 C CA . LEU B 1 298 ? -26.18900 81.34200 -24.98500 1.000 45.07108 298 LEU B CA 1
ATOM 5228 C C . LEU B 1 298 ? -26.12500 79.98700 -24.28500 1.000 43.66064 298 LEU B C 1
ATOM 5229 O O . LEU B 1 298 ? -25.39900 79.83300 -23.29200 1.000 43.04573 298 LEU B O 1
ATOM 5234 N N . CYS B 1 299 ? -26.85600 78.98300 -24.78400 1.000 47.68270 299 CYS B N 1
ATOM 5235 C CA . CYS B 1 299 ? -26.69600 77.64000 -24.22700 1.000 46.10738 299 CYS B CA 1
ATOM 5236 C C . CYS B 1 299 ? -25.34000 77.06700 -24.61900 1.000 46.17125 299 CYS B C 1
ATOM 5237 O O . CYS B 1 299 ? -24.66100 76.41000 -23.80200 1.000 45.54656 299 CYS B O 1
ATOM 5240 N N . GLU B 1 300 ? -24.89300 77.37000 -25.84300 1.000 56.61722 300 GLU B N 1
ATOM 5241 C CA . GLU B 1 300 ? -23.52400 77.04500 -26.22100 1.000 56.74355 300 GLU B CA 1
ATOM 5242 C C . GLU B 1 300 ? -22.53800 77.70600 -25.26600 1.000 56.73530 300 GLU B C 1
ATOM 5243 O O . GLU B 1 300 ? -21.64100 77.04100 -24.74300 1.000 56.24045 300 GLU B O 1
ATOM 5249 N N . CYS B 1 301 ? -22.75200 78.98200 -24.93000 1.000 58.17986 301 CYS B N 1
ATOM 5250 C CA . CYS B 1 301 ? -21.84200 79.62900 -23.98500 1.000 58.09729 301 CYS B CA 1
ATOM 5251 C C . CYS B 1 301 ? -21.85200 78.94500 -22.62100 1.000 57.17969 301 CYS B C 1
ATOM 5252 O O . CYS B 1 301 ? -20.79400 78.76000 -22.00600 1.000 57.16863 301 CYS B O 1
ATOM 5255 N N . LEU B 1 302 ? -23.02900 78.55100 -22.13300 1.000 44.14560 302 LEU B N 1
ATOM 5256 C CA . LEU B 1 302 ? -23.08000 77.84200 -20.85900 1.000 43.05749 302 LEU B CA 1
ATOM 5257 C C . LEU B 1 302 ? -22.16900 76.62800 -20.88800 1.000 42.37587 302 LEU B C 1
ATOM 5258 O O . LEU B 1 302 ? -21.59700 76.24900 -19.86600 1.000 42.07261 302 LEU B O 1
ATOM 5263 N N . ALA B 1 303 ? -22.04800 75.98100 -22.04100 1.000 56.62318 303 ALA B N 1
ATOM 5264 C CA . ALA B 1 303 ? -21.18600 74.79200 -22.07100 1.000 56.32096 303 ALA B CA 1
ATOM 5265 C C . ALA B 1 303 ? -19.74800 75.05900 -22.53400 1.000 57.08896 303 ALA B C 1
ATOM 5266 O O . ALA B 1 303 ? -18.87700 74.20500 -22.32600 1.000 56.92295 303 ALA B O 1
ATOM 5268 N N . ALA B 1 304 ? -19.48100 76.20600 -23.15200 1.000 50.61834 304 ALA B N 1
ATOM 5269 C CA . ALA B 1 304 ? -18.21800 76.47200 -23.81700 1.000 51.24761 304 ALA B CA 1
ATOM 5270 C C . ALA B 1 304 ? -17.32100 77.45400 -23.08700 1.000 51.77166 304 ALA B C 1
ATOM 5271 O O . ALA B 1 304 ? -16.17600 77.64300 -23.51100 1.000 52.35439 304 ALA B O 1
ATOM 5273 N N . HIS B 1 305 ? -17.80100 78.11000 -22.03000 1.000 54.41743 305 HIS B N 1
ATOM 5274 C CA . HIS B 1 305 ? -17.02400 79.18800 -21.45400 1.000 54.92879 305 HIS B CA 1
ATOM 5275 C C . HIS B 1 305 ? -17.16000 79.28900 -19.94300 1.000 54.82710 305 HIS B C 1
ATOM 5276 O O . HIS B 1 305 ? -18.28300 79.17900 -19.42400 1.000 54.56595 305 HIS B O 1
ATOM 5283 N N . PRO B 1 306 ? -16.05500 79.53200 -19.22000 1.000 57.01192 306 PRO B N 1
ATOM 5284 C CA . PRO B 1 306 ? -16.09300 79.42200 -17.75200 1.000 57.16817 306 PRO B CA 1
ATOM 5285 C C . PRO B 1 306 ? -16.87400 80.52100 -17.05700 1.000 57.04818 306 PRO B C 1
ATOM 5286 O O . PRO B 1 306 ? -17.25600 80.33000 -15.89600 1.000 57.12804 306 PRO B O 1
ATOM 5290 N N . GLU B 1 307 ? -17.09600 81.67500 -17.67400 1.000 59.96713 307 GLU B N 1
ATOM 5291 C CA . GLU B 1 307 ? -17.84300 82.71300 -16.97900 1.000 59.83964 307 GLU B CA 1
ATOM 5292 C C . GLU B 1 307 ? -19.27200 82.85300 -17.47100 1.000 59.50700 307 GLU B C 1
ATOM 5293 O O . GLU B 1 307 ? -19.98100 83.74400 -16.99900 1.000 59.63989 307 GLU B O 1
ATOM 5299 N N . ALA B 1 308 ? -19.73400 81.97900 -18.36500 1.000 52.81544 308 ALA B N 1
ATOM 5300 C CA . ALA B 1 308 ? -21.05500 82.21000 -18.94900 1.000 52.27614 308 ALA B CA 1
ATOM 5301 C C . ALA B 1 308 ? -22.20000 81.96700 -17.97500 1.000 51.90005 308 ALA B C 1
ATOM 5302 O O . ALA B 1 308 ? -23.08700 82.83600 -17.88400 1.000 52.54454 308 ALA B O 1
ATOM 5304 N N . PRO B 1 309 ? -22.27700 80.83500 -17.22800 1.000 50.84764 309 PRO B N 1
ATOM 5305 C CA . PRO B 1 309 ? -23.40900 80.67100 -16.30200 1.000 50.85023 309 PRO B CA 1
ATOM 5306 C C . PRO B 1 309 ? -23.64300 81.86100 -15.37600 1.000 52.46770 309 PRO B C 1
ATOM 5307 O O . PRO B 1 309 ? -24.73200 82.46800 -15.40600 1.000 52.96193 309 PRO B O 1
ATOM 5311 N N . LYS B 1 310 ? -22.61900 82.27400 -14.61700 1.000 72.72207 310 LYS B N 1
ATOM 5312 C CA . LYS B 1 310 ? -22.85400 83.38100 -13.69100 1.000 74.11630 310 LYS B CA 1
ATOM 5313 C C . LYS B 1 310 ? -22.93400 84.71500 -14.41800 1.000 74.56757 310 LYS B C 1
ATOM 5314 O O . LYS B 1 310 ? -23.67500 85.59100 -13.97900 1.000 75.71189 310 LYS B O 1
ATOM 5320 N N . ALA B 1 311 ? -22.23100 84.88200 -15.54600 1.000 55.79449 311 ALA B N 1
ATOM 5321 C CA . ALA B 1 311 ? -22.35900 86.13000 -16.29700 1.000 56.43241 311 ALA B CA 1
ATOM 5322 C C . ALA B 1 311 ? -23.78000 86.33900 -16.74900 1.000 56.47215 311 ALA B C 1
ATOM 5323 O O . ALA B 1 311 ? -24.32100 87.43900 -16.61000 1.000 57.71122 311 ALA B O 1
ATOM 5325 N N . LEU B 1 312 ? -24.42100 85.28500 -17.25500 1.000 44.77039 312 LEU B N 1
ATOM 5326 C CA . LEU B 1 312 ? -25.80000 85.42400 -17.70000 1.000 44.69263 312 LEU B CA 1
ATOM 5327 C C . LEU B 1 312 ? -26.75000 85.58400 -16.53100 1.000 45.39923 312 LEU B C 1
ATOM 5328 O O . LEU B 1 312 ? -27.72200 86.33400 -16.63700 1.000 46.41444 312 LEU B O 1
ATOM 5333 N N . GLN B 1 313 ? -26.51600 84.88500 -15.41400 1.000 56.69630 313 GLN B N 1
ATOM 5334 C CA . GLN B 1 313 ? -27.42300 85.10900 -14.28800 1.000 58.09838 313 GLN B CA 1
ATOM 5335 C C . GLN B 1 313 ? -27.29800 86.54500 -13.77500 1.000 59.53562 313 GLN B C 1
ATOM 5336 O O . GLN B 1 313 ? -28.29800 87.15600 -13.35700 1.000 60.69372 313 GLN B O 1
ATOM 5342 N N . THR B 1 314 ? -26.09600 87.12900 -13.85800 1.000 52.92447 314 THR B N 1
ATOM 5343 C CA . THR B 1 314 ? -25.95000 88.53600 -13.48600 1.000 54.13144 314 THR B CA 1
ATOM 5344 C C . THR B 1 314 ? -26.62100 89.45100 -14.50200 1.000 54.77863 314 THR B C 1
ATOM 5345 O O . THR B 1 314 ? -27.23500 90.45500 -14.12500 1.000 56.10686 314 THR B O 1
ATOM 5349 N N . LEU B 1 315 ? -26.53800 89.11100 -15.79300 1.000 50.39704 315 LEU B N 1
ATOM 5350 C CA . LEU B 1 315 ? -27.26100 89.87000 -16.81000 1.000 50.92117 315 LEU B CA 1
ATOM 5351 C C . LEU B 1 315 ? -28.77100 89.85100 -16.56500 1.000 51.63215 315 LEU B C 1
ATOM 5352 O O . LEU B 1 315 ? -29.44900 90.88100 -16.70800 1.000 52.98890 315 LEU B O 1
ATOM 5357 N N . GLN B 1 316 ? -29.32500 88.68400 -16.22300 1.000 53.93073 316 GLN B N 1
ATOM 5358 C CA . GLN B 1 316 ? -30.74300 88.63400 -15.89600 1.000 54.67873 316 GLN B CA 1
ATOM 5359 C C . GLN B 1 316 ? -31.05000 89.54700 -14.73400 1.000 56.39097 316 GLN B C 1
ATOM 5360 O O . GLN B 1 316 ? -32.06800 90.25600 -14.73000 1.000 57.73271 316 GLN B O 1
ATOM 5366 N N . CYS B 1 317 ? -30.18200 89.52200 -13.72000 1.000 79.22489 317 CYS B N 1
ATOM 5367 C CA . CYS B 1 317 ? -30.41300 90.36800 -12.55800 1.000 80.17996 317 CYS B CA 1
ATOM 5368 C C . CYS B 1 317 ? -30.38800 91.84200 -12.94800 1.000 81.13853 317 CYS B C 1
ATOM 5369 O O . CYS B 1 317 ? -31.19300 92.63400 -12.44900 1.000 82.26885 317 CYS B O 1
ATOM 5372 N N . GLU B 1 318 ? -29.49600 92.22000 -13.86400 1.000 76.15838 318 GLU B N 1
ATOM 5373 C CA . GLU B 1 318 ? -29.44400 93.61200 -14.30700 1.000 77.35415 318 GLU B CA 1
ATOM 5374 C C . GLU B 1 318 ? -30.68900 93.99900 -15.09600 1.000 78.30777 318 GLU B C 1
ATOM 5375 O O . GLU B 1 318 ? -31.20400 95.11500 -14.94100 1.000 79.36159 318 GLU B O 1
ATOM 5381 N N . VAL B 1 319 ? -31.16200 93.10000 -15.97300 1.000 49.57632 319 VAL B N 1
ATOM 5382 C CA . VAL B 1 319 ? -32.35100 93.37900 -16.77900 1.000 50.24284 319 VAL B CA 1
ATOM 5383 C C . VAL B 1 319 ? -33.56200 93.58900 -15.88500 1.000 51.37567 319 VAL B C 1
ATOM 5384 O O . VAL B 1 319 ? -34.33500 94.53800 -16.06700 1.000 52.64526 319 VAL B O 1
ATOM 5388 N N . MET B 1 320 ? -33.72600 92.72700 -14.88000 1.000 62.26613 320 MET B N 1
ATOM 5389 C CA . MET B 1 320 ? -34.86500 92.86000 -13.98200 1.000 62.97110 320 MET B CA 1
ATOM 5390 C C . MET B 1 320 ? -34.73200 94.09000 -13.09000 1.000 63.62193 320 MET B C 1
ATOM 5391 O O . MET B 1 320 ? -35.67700 94.87800 -12.96700 1.000 64.74648 320 MET B O 1
ATOM 5396 N N . GLY B 1 321 ? -33.54900 94.30200 -12.49600 1.000 64.75719 321 GLY B N 1
ATOM 5397 C CA . GLY B 1 321 ? -33.42700 95.18100 -11.34400 1.000 64.67374 321 GLY B CA 1
ATOM 5398 C C . GLY B 1 321 ? -33.04400 96.62100 -11.59600 1.000 65.39896 321 GLY B C 1
ATOM 5399 O O . GLY B 1 321 ? -33.38300 97.50300 -10.79700 1.000 65.92783 321 GLY B O 1
ATOM 5400 N N . HIS B 1 322 ? -32.33300 96.88400 -12.69000 1.000 119.43973 322 HIS B N 1
ATOM 5401 C CA . HIS B 1 322 ? -31.82800 98.23600 -12.91700 1.000 120.20023 322 HIS B CA 1
ATOM 5402 C C . HIS B 1 322 ? -32.94500 99.18000 -13.36900 1.000 121.51165 322 HIS B C 1
ATOM 5403 O O . HIS B 1 322 ? -33.18300 100.21700 -12.73400 1.000 122.10502 322 HIS B O 1
ATOM 5410 N N . ILE B 1 323 ? -33.68000 98.81800 -14.42100 1.000 78.58503 323 ILE B N 1
ATOM 5411 C CA . ILE B 1 323 ? -34.83500 99.61000 -14.82600 1.000 79.84193 323 ILE B CA 1
ATOM 5412 C C . ILE B 1 323 ? -35.96100 99.32500 -13.83300 1.000 80.02787 323 ILE B C 1
ATOM 5413 O O . ILE B 1 323 ? -36.19600 98.17000 -13.45300 1.000 79.37180 323 ILE B O 1
ATOM 5418 N N . GLU B 1 324 ? -36.63300 100.38600 -13.37700 1.000 82.15348 324 GLU B N 1
ATOM 5419 C CA . GLU B 1 324 ? -37.68400 100.31000 -12.36500 1.000 82.12211 324 GLU B CA 1
ATOM 5420 C C . GLU B 1 324 ? -39.04200 100.74300 -12.90100 1.000 83.64737 324 GLU B C 1
ATOM 5421 O O . GLU B 1 324 ? -39.97600 100.92200 -12.10400 1.000 83.87377 324 GLU B O 1
ATOM 5427 N N . ASN B 1 325 ? -39.15300 100.93700 -14.23200 1.000 72.62465 325 ASN B N 1
ATOM 5428 C CA . ASN B 1 325 ? -40.37400 101.20700 -14.98800 1.000 73.99213 325 ASN B CA 1
ATOM 5429 C C . ASN B 1 325 ? -41.02600 99.92500 -15.49900 1.000 74.11400 325 ASN B C 1
ATOM 5430 O O . ASN B 1 325 ? -40.48700 98.81700 -15.39600 1.000 72.94907 325 ASN B O 1
ATOM 5435 N N . ASN B 1 326 ? -42.16000 100.11300 -16.17200 1.000 52.40825 326 ASN B N 1
ATOM 5436 C CA . ASN B 1 326 ? -42.83700 99.06000 -16.91800 1.000 52.79682 326 ASN B CA 1
ATOM 5437 C C . ASN B 1 326 ? -42.27000 98.91900 -18.32500 1.000 52.86301 326 ASN B C 1
ATOM 5438 O O . ASN B 1 326 ? -43.00800 98.68100 -19.27300 1.000 53.95338 326 ASN B O 1
ATOM 5443 N N . VAL B 1 327 ? -40.96200 99.01900 -18.48800 1.000 55.17017 327 VAL B N 1
ATOM 5444 C CA . VAL B 1 327 ? -40.33400 98.77600 -19.78000 1.000 54.82063 327 VAL B CA 1
ATOM 5445 C C . VAL B 1 327 ? -40.21600 97.26700 -20.00600 1.000 53.74028 327 VAL B C 1
ATOM 5446 O O . VAL B 1 327 ? -39.76400 96.53200 -19.12000 1.000 52.46894 327 VAL B O 1
ATOM 5450 N N . LYS B 1 328 ? -40.59400 96.81200 -21.20800 1.000 48.52227 328 LYS B N 1
ATOM 5451 C CA . LYS B 1 328 ? -40.66800 95.38600 -21.55000 1.000 47.02014 328 LYS B CA 1
ATOM 5452 C C . LYS B 1 328 ? -39.29100 94.73900 -21.66000 1.000 44.85061 328 LYS B C 1
ATOM 5453 O O . LYS B 1 328 ? -38.29300 95.38900 -21.97600 1.000 44.84196 328 LYS B O 1
ATOM 5459 N N . LEU B 1 329 ? -39.25700 93.42000 -21.46300 1.000 47.85109 329 LEU B N 1
ATOM 5460 C CA . LEU B 1 329 ? -37.97500 92.73700 -21.32700 1.000 45.57238 329 LEU B CA 1
ATOM 5461 C C . LEU B 1 329 ? -37.07800 92.92500 -22.54900 1.000 45.45072 329 LEU B C 1
ATOM 5462 O O . LEU B 1 329 ? -35.85200 92.99700 -22.40200 1.000 44.80903 329 LEU B O 1
ATOM 5467 N N . VAL B 1 330 ? -37.63400 92.99100 -23.76500 1.000 39.86229 330 VAL B N 1
ATOM 5468 C CA . VAL B 1 330 ? -36.70600 93.12500 -24.89700 1.000 40.03298 330 VAL B CA 1
ATOM 5469 C C . VAL B 1 330 ? -36.10500 94.52700 -24.92800 1.000 41.51327 330 VAL B C 1
ATOM 5470 O O . VAL B 1 330 ? -34.92600 94.70100 -25.26800 1.000 41.30231 330 VAL B O 1
ATOM 5474 N N . ASP B 1 331 ? -36.86600 95.53600 -24.49200 1.000 51.71021 331 ASP B N 1
ATOM 5475 C CA . ASP B 1 331 ? -36.31200 96.88600 -24.35300 1.000 52.83953 331 ASP B CA 1
ATOM 5476 C C . ASP B 1 331 ? -35.36800 96.98100 -23.15500 1.000 51.49682 331 ASP B C 1
ATOM 5477 O O . ASP B 1 331 ? -34.34500 97.65700 -23.24200 1.000 51.74725 331 ASP B O 1
ATOM 5482 N N . ARG B 1 332 ? -35.69000 96.34100 -22.01900 1.000 47.84303 332 ARG B N 1
ATOM 5483 C CA . ARG B 1 332 ? -34.75000 96.35800 -20.90300 1.000 46.60392 332 ARG B CA 1
ATOM 5484 C C . ARG B 1 332 ? -33.42000 95.74800 -21.29400 1.000 45.35481 332 ARG B C 1
ATOM 5485 O O . ARG B 1 332 ? -32.35900 96.26900 -20.93000 1.000 45.39248 332 ARG B O 1
ATOM 5493 N N . ILE B 1 333 ? -33.45600 94.62100 -22.00600 1.000 51.16653 333 ILE B N 1
ATOM 5494 C CA . ILE B 1 333 ? -32.22300 93.98900 -22.46800 1.000 49.83195 333 ILE B CA 1
ATOM 5495 C C . ILE B 1 333 ? -31.46600 94.92000 -23.40500 1.000 51.16336 333 ILE B C 1
ATOM 5496 O O . ILE B 1 333 ? -30.24000 95.06800 -23.30100 1.000 50.80547 333 ILE B O 1
ATOM 5501 N N . ALA B 1 334 ? -32.17600 95.56100 -24.33800 1.000 49.15984 334 ALA B N 1
ATOM 5502 C CA . ALA B 1 334 ? -31.48800 96.47400 -25.23700 1.000 50.39868 334 ALA B CA 1
ATOM 5503 C C . ALA B 1 334 ? -30.87400 97.63600 -24.47000 1.000 50.99317 334 ALA B C 1
ATOM 5504 O O . ALA B 1 334 ? -29.73900 98.03000 -24.74900 1.000 51.19883 334 ALA B O 1
ATOM 5506 N N . PHE B 1 335 ? -31.59300 98.18000 -23.48200 1.000 72.19938 335 PHE B N 1
ATOM 5507 C CA . PHE B 1 335 ? -31.06700 99.29200 -22.68600 1.000 72.43803 335 PHE B CA 1
ATOM 5508 C C . PHE B 1 335 ? -29.81500 98.87200 -21.93600 1.000 70.98981 335 PHE B C 1
ATOM 5509 O O . PHE B 1 335 ? -28.81600 99.60300 -21.91600 1.000 71.22814 335 PHE B O 1
ATOM 5517 N N . VAL B 1 336 ? -29.84600 97.69100 -21.31800 1.000 58.90564 336 VAL B N 1
ATOM 5518 C CA . VAL B 1 336 ? -28.68200 97.23200 -20.57500 1.000 57.47362 336 VAL B CA 1
ATOM 5519 C C . VAL B 1 336 ? -27.49100 97.10600 -21.50800 1.000 57.37214 336 VAL B C 1
ATOM 5520 O O . VAL B 1 336 ? -26.38900 97.55600 -21.18200 1.000 57.45982 336 VAL B O 1
ATOM 5524 N N . LEU B 1 337 ? -27.69900 96.56100 -22.70600 1.000 66.82704 337 LEU B N 1
ATOM 5525 C CA . LEU B 1 337 ? -26.56100 96.26300 -23.57000 1.000 66.49149 337 LEU B CA 1
ATOM 5526 C C . LEU B 1 337 ? -26.18700 97.37400 -24.53600 1.000 68.14269 337 LEU B C 1
ATOM 5527 O O . LEU B 1 337 ? -25.21900 97.19700 -25.28900 1.000 68.29404 337 LEU B O 1
ATOM 5532 N N . ASP B 1 338 ? -26.90700 98.49800 -24.56800 1.000 116.24073 338 ASP B N 1
ATOM 5533 C CA . ASP B 1 338 ? -26.42900 99.59100 -25.41000 1.000 117.46013 338 ASP B CA 1
ATOM 5534 C C . ASP B 1 338 ? -25.20200 100.24200 -24.78400 1.000 117.09624 338 ASP B C 1
ATOM 5535 O O . ASP B 1 338 ? -24.30300 100.68100 -25.51000 1.000 117.45988 338 ASP B O 1
ATOM 5540 N N . ASN B 1 339 ? -25.09500 100.14800 -23.48100 1.000 104.52011 339 ASN B N 1
ATOM 5541 C CA . ASN B 1 339 ? -23.96600 100.70800 -22.82200 1.000 104.56539 339 ASN B CA 1
ATOM 5542 C C . ASN B 1 339 ? -22.82800 100.06300 -23.54500 1.000 104.23814 339 ASN B C 1
ATOM 5543 O O . ASN B 1 339 ? -22.80000 98.87600 -23.71200 1.000 103.11373 339 ASN B O 1
ATOM 5548 N N . PRO B 1 340 ? -21.84000 100.85500 -23.97300 1.000 92.20115 340 PRO B N 1
ATOM 5549 C CA . PRO B 1 340 ? -20.63100 100.42500 -24.65600 1.000 92.01874 340 PRO B CA 1
ATOM 5550 C C . PRO B 1 340 ? -19.71300 99.70900 -23.71900 1.000 91.09351 340 PRO B C 1
ATOM 5551 O O . PRO B 1 340 ? -18.90300 98.96000 -24.16600 1.000 90.67067 340 PRO B O 1
ATOM 5555 N N . PHE B 1 341 ? -19.81600 99.97800 -22.43900 1.000 99.13156 341 PHE B N 1
ATOM 5556 C CA . PHE B 1 341 ? -19.00100 99.35200 -21.44600 1.000 98.69113 341 PHE B CA 1
ATOM 5557 C C . PHE B 1 341 ? -19.85700 98.37600 -20.66200 1.000 96.88477 341 PHE B C 1
ATOM 5558 O O . PHE B 1 341 ? -19.72100 98.25200 -19.46300 1.000 96.46573 341 PHE B O 1
ATOM 5560 N N . ALA B 1 342 ? -20.78600 97.72600 -21.33800 1.000 86.23074 342 ALA B N 1
ATOM 5561 C CA . ALA B 1 342 ? -21.69700 96.82400 -20.66100 1.000 84.65074 342 ALA B CA 1
ATOM 5562 C C . ALA B 1 342 ? -21.10500 95.57100 -20.11300 1.000 82.96277 342 ALA B C 1
ATOM 5563 O O . ALA B 1 342 ? -20.05400 95.14400 -20.46100 1.000 82.97534 342 ALA B O 1
ATOM 5565 N N . MET B 1 343 ? -21.78000 94.98900 -19.17600 1.000 74.75549 343 MET B N 1
ATOM 5566 C CA . MET B 1 343 ? -21.23900 93.71400 -18.65000 1.000 73.17877 343 MET B CA 1
ATOM 5567 C C . MET B 1 343 ? -19.76800 93.64200 -18.20000 1.000 73.42064 343 MET B C 1
ATOM 5568 O O . MET B 1 343 ? -19.02000 92.77800 -18.65800 1.000 72.76819 343 MET B O 1
ATOM 5573 N N . PRO B 1 344 ? -19.35600 94.54900 -17.30300 1.000 73.13482 344 PRO B N 1
ATOM 5574 C CA . PRO B 1 344 ? -18.02500 94.71600 -16.76400 1.000 74.28851 344 PRO B CA 1
ATOM 5575 C C . PRO B 1 344 ? -17.53700 93.47600 -16.08800 1.000 73.44061 344 PRO B C 1
ATOM 5576 O O . PRO B 1 344 ? -16.35700 93.29600 -15.95900 1.000 74.85331 344 PRO B O 1
ATOM 5580 N N . TYR B 1 345 ? -18.45600 92.64500 -15.63100 1.000 69.70687 345 TYR B N 1
ATOM 5581 C CA . TYR B 1 345 ? -18.17200 91.42600 -14.88600 1.000 68.56382 345 TYR B CA 1
ATOM 5582 C C . TYR B 1 345 ? -17.57200 90.25000 -15.62800 1.000 67.87533 345 TYR B C 1
ATOM 5583 O O . TYR B 1 345 ? -17.29100 89.24500 -15.05600 1.000 67.12073 345 TYR B O 1
ATOM 5592 N N . VAL B 1 346 ? -17.49100 90.35400 -16.92900 1.000 83.08803 346 VAL B N 1
ATOM 5593 C CA . VAL B 1 346 ? -16.93000 89.33500 -17.77000 1.000 82.62483 346 VAL B CA 1
ATOM 5594 C C . VAL B 1 346 ? -15.54500 89.75500 -18.20300 1.000 85.00497 346 VAL B C 1
ATOM 5595 O O . VAL B 1 346 ? -15.39000 90.76600 -18.82000 1.000 86.28228 346 VAL B O 1
ATOM 5599 N N . SER B 1 347 ? -14.54600 88.94700 -17.93000 1.000 67.03526 347 SER B N 1
ATOM 5600 C CA . SER B 1 347 ? -13.18900 89.32900 -18.30400 1.000 69.42047 347 SER B CA 1
ATOM 5601 C C . SER B 1 347 ? -12.97700 89.18500 -19.80400 1.000 69.72200 347 SER B C 1
ATOM 5602 O O . SER B 1 347 ? -12.69500 90.16700 -20.50500 1.000 71.34824 347 SER B O 1
ATOM 5605 N N . ASP B 1 348 ? -13.11600 87.96100 -20.31400 1.000 77.04758 348 ASP B N 1
ATOM 5606 C CA . ASP B 1 348 ? -12.91300 87.63900 -21.72000 1.000 77.06429 348 ASP B CA 1
ATOM 5607 C C . ASP B 1 348 ? -13.75500 88.54300 -22.62000 1.000 76.83366 348 ASP B C 1
ATOM 5608 O O . ASP B 1 348 ? -14.99000 88.46100 -22.61300 1.000 74.81884 348 ASP B O 1
ATOM 5613 N N . PRO B 1 349 ? -13.12800 89.41900 -23.41300 1.000 70.66754 349 PRO B N 1
ATOM 5614 C CA . PRO B 1 349 ? -13.91900 90.27600 -24.30900 1.000 70.46537 349 PRO B CA 1
ATOM 5615 C C . PRO B 1 349 ? -14.62400 89.50600 -25.41300 1.000 68.83129 349 PRO B C 1
ATOM 5616 O O . PRO B 1 349 ? -15.56300 90.05300 -26.00400 1.000 68.38113 349 PRO B O 1
ATOM 5620 N N . LEU B 1 350 ? -14.20500 88.26900 -25.72400 1.000 61.95071 350 LEU B N 1
ATOM 5621 C CA . LEU B 1 350 ? -14.90000 87.49900 -26.75500 1.000 60.36869 350 LEU B CA 1
ATOM 5622 C C . LEU B 1 350 ? -16.31200 87.16500 -26.29500 1.000 59.14015 350 LEU B C 1
ATOM 5623 O O . LEU B 1 350 ? -17.28500 87.39700 -27.01900 1.000 59.64777 350 LEU B O 1
ATOM 5628 N N . LEU B 1 351 ? -16.43900 86.60700 -25.08900 1.000 61.89887 351 LEU B N 1
ATOM 5629 C CA . LEU B 1 351 ? -17.75100 86.31400 -24.52900 1.000 60.63864 351 LEU B CA 1
ATOM 5630 C C . LEU B 1 351 ? -18.59100 87.57700 -24.37300 1.000 61.58626 351 LEU B C 1
ATOM 5631 O O . LEU B 1 351 ? -19.78700 87.57400 -24.69000 1.000 61.90926 351 LEU B O 1
ATOM 5636 N N . ARG B 1 352 ? -17.99400 88.67200 -23.89600 1.000 65.11387 352 ARG B N 1
ATOM 5637 C CA . ARG B 1 352 ? -18.76000 89.91100 -23.76900 1.000 66.06972 352 ARG B CA 1
ATOM 5638 C C . ARG B 1 352 ? -19.30700 90.33700 -25.11600 1.000 67.37579 352 ARG B C 1
ATOM 5639 O O . ARG B 1 352 ? -20.48200 90.70800 -25.24100 1.000 67.81346 352 ARG B O 1
ATOM 5647 N N . GLU B 1 353 ? -18.45100 90.29300 -26.14100 1.000 79.03378 353 GLU B N 1
ATOM 5648 C CA . GLU B 1 353 ? -18.84000 90.73500 -27.47300 1.000 80.31935 353 GLU B CA 1
ATOM 5649 C C . GLU B 1 353 ? -19.91800 89.83100 -28.05200 1.000 80.03774 353 GLU B C 1
ATOM 5650 O O . GLU B 1 353 ? -20.84900 90.31400 -28.70900 1.000 81.11397 353 GLU B O 1
ATOM 5656 N N . LEU B 1 354 ? -19.83000 88.52200 -27.77200 1.000 62.02992 354 LEU B N 1
ATOM 5657 C CA . LEU B 1 354 ? -20.82600 87.56300 -28.24800 1.000 61.42456 354 LEU B CA 1
ATOM 5658 C C . LEU B 1 354 ? -22.19200 87.85900 -27.65200 1.000 61.40536 354 LEU B C 1
ATOM 5659 O O . LEU B 1 354 ? -23.18900 87.94600 -28.37800 1.000 62.51537 354 LEU B O 1
ATOM 5664 N N . ILE B 1 355 ? -22.26700 87.95900 -26.32400 1.000 52.12438 355 ILE B N 1
ATOM 5665 C CA . ILE B 1 355 ? -23.53500 88.29300 -25.67800 1.000 52.00231 355 ILE B CA 1
ATOM 5666 C C . ILE B 1 355 ? -24.07400 89.63400 -26.17500 1.000 53.96344 355 ILE B C 1
ATOM 5667 O O . ILE B 1 355 ? -25.27100 89.76300 -26.45400 1.000 54.72449 355 ILE B O 1
ATOM 5672 N N . ARG B 1 356 ? -23.21800 90.65700 -26.30000 1.000 65.61069 356 ARG B N 1
ATOM 5673 C CA . ARG B 1 356 ? -23.72400 91.94600 -26.77100 1.000 67.09446 356 ARG B CA 1
ATOM 5674 C C . ARG B 1 356 ? -24.17400 91.89900 -28.21700 1.000 68.05573 356 ARG B C 1
ATOM 5675 O O . ARG B 1 356 ? -24.97300 92.74500 -28.63000 1.000 69.37097 356 ARG B O 1
ATOM 5683 N N . GLY B 1 357 ? -23.68000 90.93600 -28.99800 1.000 62.66599 357 GLY B N 1
ATOM 5684 C CA . GLY B 1 357 ? -24.11800 90.81300 -30.37700 1.000 63.62684 357 GLY B CA 1
ATOM 5685 C C . GLY B 1 357 ? -25.43500 90.09300 -30.55200 1.000 63.71831 357 GLY B C 1
ATOM 5686 O O . GLY B 1 357 ? -26.10000 90.28400 -31.57800 1.000 64.69140 357 GLY B O 1
ATOM 5687 N N . CYS B 1 358 ? -25.83200 89.27700 -29.57300 1.000 67.95357 358 CYS B N 1
ATOM 5688 C CA . CYS B 1 358 ? -27.12500 88.61400 -29.64200 1.000 67.76138 358 CYS B CA 1
ATOM 5689 C C . CYS B 1 358 ? -28.22600 89.65700 -29.74500 1.000 69.10280 358 CYS B C 1
ATOM 5690 O O . CYS B 1 358 ? -28.13100 90.75200 -29.18100 1.000 69.66879 358 CYS B O 1
ATOM 5693 N N . THR B 1 359 ? -29.28400 89.31200 -30.45900 1.000 51.40584 359 THR B N 1
ATOM 5694 C CA . THR B 1 359 ? -30.43900 90.19300 -30.49900 1.000 52.78866 359 THR B CA 1
ATOM 5695 C C . THR B 1 359 ? -31.17500 90.13800 -29.16200 1.000 52.07478 359 THR B C 1
ATOM 5696 O O . THR B 1 359 ? -31.05100 89.16600 -28.41000 1.000 50.64617 359 THR B O 1
ATOM 5700 N N . PRO B 1 360 ? -31.95300 91.16800 -28.83500 1.000 42.46824 360 PRO B N 1
ATOM 5701 C CA . PRO B 1 360 ? -32.73100 91.09900 -27.58600 1.000 42.02654 360 PRO B CA 1
ATOM 5702 C C . PRO B 1 360 ? -33.71400 89.93700 -27.55700 1.000 41.62597 360 PRO B C 1
ATOM 5703 O O . PRO B 1 360 ? -34.05500 89.44500 -26.47300 1.000 40.44585 360 PRO B O 1
ATOM 5707 N N . GLN B 1 361 ? -34.17600 89.46700 -28.71300 1.000 53.27088 361 GLN B N 1
ATOM 5708 C CA . GLN B 1 361 ? -35.03000 88.28800 -28.71100 1.000 52.41320 361 GLN B CA 1
ATOM 5709 C C . GLN B 1 361 ? -34.27300 87.04600 -28.25800 1.000 50.30929 361 GLN B C 1
ATOM 5710 O O . GLN B 1 361 ? -34.83100 86.22700 -27.52400 1.000 48.80048 361 GLN B O 1
ATOM 5716 N N . GLU B 1 362 ? -33.01500 86.86700 -28.69000 1.000 62.46881 362 GLU B N 1
ATOM 5717 C CA . GLU B 1 362 ? -32.25400 85.69500 -28.25700 1.000 60.31688 362 GLU B CA 1
ATOM 5718 C C . GLU B 1 362 ? -32.07300 85.68800 -26.74800 1.000 59.08724 362 GLU B C 1
ATOM 5719 O O . GLU B 1 362 ? -32.26300 84.65900 -26.07700 1.000 57.38330 362 GLU B O 1
ATOM 5725 N N . ILE B 1 363 ? -31.72800 86.84700 -26.19000 1.000 48.41161 363 ILE B N 1
ATOM 5726 C CA . ILE B 1 363 ? -31.46700 86.93400 -24.76300 1.000 46.67679 363 ILE B CA 1
ATOM 5727 C C . ILE B 1 363 ? -32.77600 86.81700 -23.99200 1.000 46.23718 363 ILE B C 1
ATOM 5728 O O . ILE B 1 363 ? -32.84000 86.16300 -22.94600 1.000 44.41614 363 ILE B O 1
ATOM 5733 N N . HIS B 1 364 ? -33.84600 87.43900 -24.50400 1.000 43.11433 364 HIS B N 1
ATOM 5734 C CA . HIS B 1 364 ? -35.17500 87.27100 -23.92300 1.000 42.72078 364 HIS B CA 1
ATOM 5735 C C . HIS B 1 364 ? -35.58400 85.80800 -23.89800 1.000 40.65301 364 HIS B C 1
ATOM 5736 O O . HIS B 1 364 ? -35.99800 85.28400 -22.85800 1.000 39.09122 364 HIS B O 1
ATOM 5743 N N . LYS B 1 365 ? -35.47500 85.12600 -25.04300 1.000 48.60548 365 LYS B N 1
ATOM 5744 C CA . LYS B 1 365 ? -35.86400 83.72200 -25.12100 1.000 46.28492 365 LYS B CA 1
ATOM 5745 C C . LYS B 1 365 ? -35.08500 82.88400 -24.13200 1.000 43.94652 365 LYS B C 1
ATOM 5746 O O . LYS B 1 365 ? -35.65300 82.00600 -23.47400 1.000 42.11923 365 LYS B O 1
ATOM 5752 N N . HIS B 1 366 ? -33.77900 83.14000 -24.01300 1.000 51.13518 366 HIS B N 1
ATOM 5753 C CA . HIS B 1 366 ? -32.92000 82.29100 -23.19800 1.000 48.78909 366 HIS B CA 1
ATOM 5754 C C . HIS B 1 366 ? -33.09900 82.54500 -21.70700 1.000 47.77008 366 HIS B C 1
ATOM 5755 O O . HIS B 1 366 ? -33.07900 81.60600 -20.90300 1.000 45.95707 366 HIS B O 1
ATOM 5762 N N . LEU B 1 367 ? -33.26300 83.79600 -21.30300 1.000 38.34372 367 LEU B N 1
ATOM 5763 C CA . LEU B 1 367 ? -33.32600 84.09500 -19.87900 1.000 37.75555 367 LEU B CA 1
ATOM 5764 C C . LEU B 1 367 ? -34.73200 83.96000 -19.31100 1.000 37.90608 367 LEU B C 1
ATOM 5765 O O . LEU B 1 367 ? -34.88700 83.69300 -18.11000 1.000 37.19352 367 LEU B O 1
ATOM 5770 N N . PHE B 1 368 ? -35.76700 84.13900 -20.13700 1.000 42.11921 368 PHE B N 1
ATOM 5771 C CA . PHE B 1 368 ? -37.11000 84.25700 -19.61000 1.000 42.72897 368 PHE B CA 1
ATOM 5772 C C . PHE B 1 368 ? -38.15800 83.36900 -20.25800 1.000 42.24647 368 PHE B C 1
ATOM 5773 O O . PHE B 1 368 ? -39.23900 83.23900 -19.66900 1.000 42.58408 368 PHE B O 1
ATOM 5781 N N . CYS B 1 369 ? -37.90500 82.76200 -21.43300 1.000 45.75866 369 CYS B N 1
ATOM 5782 C CA . CYS B 1 369 ? -38.96700 82.07600 -22.18300 1.000 45.32039 369 CYS B CA 1
ATOM 5783 C C . CYS B 1 369 ? -38.72400 80.58900 -22.42200 1.000 42.88766 369 CYS B C 1
ATOM 5784 O O . CYS B 1 369 ? -39.58700 79.76800 -22.08200 1.000 41.44877 369 CYS B O 1
ATOM 5787 N N . ASP B 1 370 ? -37.63000 80.22200 -23.07200 1.000 52.36159 370 ASP B N 1
ATOM 5788 C CA . ASP B 1 370 ? -37.50500 78.87600 -23.58900 1.000 50.50662 370 ASP B CA 1
ATOM 5789 C C . ASP B 1 370 ? -37.31900 77.91800 -22.43600 1.000 48.48632 370 ASP B C 1
ATOM 5790 O O . ASP B 1 370 ? -36.48900 78.17900 -21.57000 1.000 48.58543 370 ASP B O 1
ATOM 5795 N N . PRO B 1 371 ? -38.05600 76.80200 -22.38700 1.000 42.32131 371 PRO B N 1
ATOM 5796 C CA . PRO B 1 371 ? -37.90600 75.86200 -21.27000 1.000 40.64725 371 PRO B CA 1
ATOM 5797 C C . PRO B 1 371 ? -36.63500 75.01800 -21.34900 1.000 39.97491 371 PRO B C 1
ATOM 5798 O O . PRO B 1 371 ? -36.12500 74.57400 -20.30700 1.000 39.22351 371 PRO B O 1
ATOM 5802 N N . LEU B 1 372 ? -36.10100 74.78000 -22.55800 1.000 37.58946 372 LEU B N 1
ATOM 5803 C CA . LEU B 1 372 ? -34.81700 74.08200 -22.64200 1.000 37.15110 372 LEU B CA 1
ATOM 5804 C C . LEU B 1 372 ? -33.68800 74.98600 -22.18400 1.000 37.74351 372 LEU B C 1
ATOM 5805 O O . LEU B 1 372 ? -32.73600 74.51800 -21.55300 1.000 37.26664 372 LEU B O 1
ATOM 5810 N N . CYS B 1 373 ? -33.78100 76.28900 -22.47600 1.000 44.55725 373 CYS B N 1
ATOM 5811 C CA . CYS B 1 373 ? -32.78800 77.22800 -21.96100 1.000 45.35817 373 CYS B CA 1
ATOM 5812 C C . CYS B 1 373 ? -32.80100 77.26800 -20.43900 1.000 44.35705 373 CYS B C 1
ATOM 5813 O O . CYS B 1 373 ? -31.74200 77.26400 -19.79100 1.000 44.08356 373 CYS B O 1
ATOM 5816 N N . ALA B 1 374 ? -33.99700 77.27600 -19.85300 1.000 45.81120 374 ALA B N 1
ATOM 5817 C CA . ALA B 1 374 ? -34.13000 77.28200 -18.40600 1.000 45.14031 374 ALA B CA 1
ATOM 5818 C C . ALA B 1 374 ? -33.52500 76.02800 -17.81100 1.000 43.81654 374 ALA B C 1
ATOM 5819 O O . ALA B 1 374 ? -32.79700 76.08800 -16.81200 1.000 43.92040 374 ALA B O 1
ATOM 5821 N N . LEU B 1 375 ? -33.80000 74.87700 -18.42500 1.000 45.49056 375 LEU B N 1
ATOM 5822 C CA . LEU B 1 375 ? -33.20700 73.63500 -17.93300 1.000 44.60052 375 LEU B CA 1
ATOM 5823 C C . LEU B 1 375 ? -31.68600 73.65500 -18.05500 1.000 44.76418 375 LEU B C 1
ATOM 5824 O O . LEU B 1 375 ? -30.98400 73.22200 -17.13900 1.000 44.64690 375 LEU B O 1
ATOM 5829 N N . ASN B 1 376 ? -31.15900 74.13300 -19.18700 1.000 41.69843 376 ASN B N 1
ATOM 5830 C CA . ASN B 1 376 ? -29.71500 74.15700 -19.38500 1.000 42.05414 376 ASN B CA 1
ATOM 5831 C C . ASN B 1 376 ? -29.03800 75.02900 -18.33600 1.000 42.19727 376 ASN B C 1
ATOM 5832 O O . ASN B 1 376 ? -28.01500 74.64100 -17.75800 1.000 42.08918 376 ASN B O 1
ATOM 5837 N N . ALA B 1 377 ? -29.61900 76.14800 -17.98700 1.000 40.30210 377 ALA B N 1
ATOM 5838 C CA . ALA B 1 377 ? -29.01300 76.99500 -16.98700 1.000 40.47294 377 ALA B CA 1
ATOM 5839 C C . ALA B 1 377 ? -29.05800 76.40400 -15.61000 1.000 39.93035 377 ALA B C 1
ATOM 5840 O O . ALA B 1 377 ? -28.18400 76.63100 -14.83300 1.000 40.31365 377 ALA B O 1
ATOM 5842 N N . LYS B 1 378 ? -30.12300 75.69700 -15.29500 1.000 43.15439 378 LYS B N 1
ATOM 5843 C CA . LYS B 1 378 ? -30.28300 75.03400 -14.02300 1.000 42.81777 378 LYS B CA 1
ATOM 5844 C C . LYS B 1 378 ? -29.34000 73.89500 -13.82300 1.000 42.37715 378 LYS B C 1
ATOM 5845 O O . LYS B 1 378 ? -28.85400 73.66000 -12.78900 1.000 42.73719 378 LYS B O 1
ATOM 5851 N N . VAL B 1 379 ? -29.16000 73.14100 -14.85300 1.000 42.03129 379 VAL B N 1
ATOM 5852 C CA . VAL B 1 379 ? -28.29700 72.00900 -14.85700 1.000 41.90258 379 VAL B CA 1
ATOM 5853 C C . VAL B 1 379 ? -26.78100 72.23100 -14.79700 1.000 42.34110 379 VAL B C 1
ATOM 5854 O O . VAL B 1 379 ? -26.09700 71.51300 -14.15000 1.000 42.49874 379 VAL B O 1
ATOM 5858 N N . VAL B 1 380 ? -26.29100 73.27800 -15.42400 1.000 42.95326 380 VAL B N 1
ATOM 5859 C CA . VAL B 1 380 ? -24.86100 73.46100 -15.63100 1.000 43.42837 380 VAL B CA 1
ATOM 5860 C C . VAL B 1 380 ? -24.14100 73.78100 -14.32500 1.000 43.85259 380 VAL B C 1
ATOM 5861 O O . VAL B 1 380 ? -24.66100 74.49100 -13.44700 1.000 43.96237 380 VAL B O 1
ATOM 5865 N N . SER B 1 381 ? -22.91300 73.27100 -14.20200 1.000 45.46410 381 SER B N 1
ATOM 5866 C CA . SER B 1 381 ? -21.97100 73.69600 -13.16900 1.000 45.97607 381 SER B CA 1
ATOM 5867 C C . SER B 1 381 ? -20.70100 74.15200 -13.87200 1.000 46.78463 381 SER B C 1
ATOM 5868 O O . SER B 1 381 ? -19.96400 73.33100 -14.42200 1.000 47.00123 381 SER B O 1
ATOM 5871 N N . GLU B 1 382 ? -20.47500 75.46700 -13.90800 1.000 58.07225 382 GLU B N 1
ATOM 5872 C CA . GLU B 1 382 ? -19.26600 75.99400 -14.53500 1.000 59.01240 382 GLU B CA 1
ATOM 5873 C C . GLU B 1 382 ? -17.99500 75.53600 -13.81200 1.000 60.58750 382 GLU B C 1
ATOM 5874 O O . GLU B 1 382 ? -16.93600 75.38700 -14.44000 1.000 61.74371 382 GLU B O 1
ATOM 5880 N N . ASP B 1 383 ? -18.07900 75.26500 -12.51000 1.000 57.27974 383 ASP B N 1
ATOM 5881 C CA . ASP B 1 383 ? -16.89400 74.82500 -11.77600 1.000 58.81695 383 ASP B CA 1
ATOM 5882 C C . ASP B 1 383 ? -16.44500 73.45200 -12.22900 1.000 58.79781 383 ASP B C 1
ATOM 5883 O O . ASP B 1 383 ? -15.27200 73.25500 -12.55300 1.000 60.28190 383 ASP B O 1
ATOM 5888 N N . VAL B 1 384 ? -17.35900 72.48000 -12.23000 1.000 45.72151 384 VAL B N 1
ATOM 5889 C CA . VAL B 1 384 ? -17.01700 71.14100 -12.70700 1.000 45.56536 384 VAL B CA 1
ATOM 5890 C C . VAL B 1 384 ? -16.42300 71.22000 -14.09600 1.000 45.93819 384 VAL B C 1
ATOM 5891 O O . VAL B 1 384 ? -15.37800 70.62700 -14.38700 1.000 47.35773 384 VAL B O 1
ATOM 5895 N N . LEU B 1 385 ? -17.06800 71.97800 -14.97100 1.000 42.62907 385 LEU B N 1
ATOM 5896 C CA . LEU B 1 385 ? -16.70700 71.90900 -16.37500 1.000 42.91527 385 LEU B CA 1
ATOM 5897 C C . LEU B 1 385 ? -15.36400 72.56900 -16.63700 1.000 44.84372 385 LEU B C 1
ATOM 5898 O O . LEU B 1 385 ? -14.58500 72.07500 -17.44800 1.000 45.89573 385 LEU B O 1
ATOM 5903 N N . PHE B 1 386 ? -15.06600 73.67800 -15.96500 1.000 50.21650 386 PHE B N 1
ATOM 5904 C CA . PHE B 1 386 ? -13.96900 74.53100 -16.40700 1.000 51.96548 386 PHE B CA 1
ATOM 5905 C C . PHE B 1 386 ? -12.90500 74.83600 -15.36000 1.000 53.88260 386 PHE B C 1
ATOM 5906 O O . PHE B 1 386 ? -11.86400 75.39000 -15.72200 1.000 55.80847 386 PHE B O 1
ATOM 5914 N N . ARG B 1 387 ? -13.11600 74.51300 -14.09200 1.000 64.98679 387 ARG B N 1
ATOM 5915 C CA . ARG B 1 387 ? -12.07400 74.70200 -13.10200 1.000 66.83825 387 ARG B CA 1
ATOM 5916 C C . ARG B 1 387 ? -11.18300 73.47300 -13.07600 1.000 68.09945 387 ARG B C 1
ATOM 5917 O O . ARG B 1 387 ? -11.65800 72.33200 -13.12800 1.000 67.01157 387 ARG B O 1
ATOM 5925 N N . LEU B 1 388 ? -9.88600 73.72500 -12.99200 1.000 60.48895 388 LEU B N 1
ATOM 5926 C CA . LEU B 1 388 ? -8.89200 72.66800 -13.05800 1.000 61.80006 388 LEU B CA 1
ATOM 5927 C C . LEU B 1 388 ? -8.92700 71.86000 -11.76800 1.000 61.84237 388 LEU B C 1
ATOM 5928 O O . LEU B 1 388 ? -8.90000 72.44200 -10.67400 1.000 62.54286 388 LEU B O 1
ATOM 5933 N N . PRO B 1 389 ? -9.02500 70.53800 -11.84100 1.000 67.09583 389 PRO B N 1
ATOM 5934 C CA . PRO B 1 389 ? -9.21100 69.75100 -10.61200 1.000 67.24251 389 PRO B CA 1
ATOM 5935 C C . PRO B 1 389 ? -7.95300 69.64200 -9.74500 1.000 70.04024 389 PRO B C 1
ATOM 5936 O O . PRO B 1 389 ? -6.81400 69.60700 -10.22900 1.000 71.87373 389 PRO B O 1
ATOM 5940 N N . ARG B 1 390 ? -8.19000 69.55500 -8.43300 1.000 56.02330 390 ARG B N 1
ATOM 5941 C CA . ARG B 1 390 ? -7.15700 69.23600 -7.45700 1.000 58.31812 390 ARG B CA 1
ATOM 5942 C C . ARG B 1 390 ? -6.94300 67.72600 -7.44400 1.000 58.75261 390 ARG B C 1
ATOM 5943 O O . ARG B 1 390 ? -7.86600 66.98300 -7.10500 1.000 57.32460 390 ARG B O 1
ATOM 5951 N N . GLU B 1 391 ? -5.71500 67.26900 -7.73600 1.000 72.96794 391 GLU B N 1
ATOM 5952 C CA . GLU B 1 391 ? -5.51200 65.85900 -8.09400 1.000 73.01353 391 GLU B CA 1
ATOM 5953 C C . GLU B 1 391 ? -5.80300 64.90000 -6.94500 1.000 73.11712 391 GLU B C 1
ATOM 5954 O O . GLU B 1 391 ? -6.45600 63.87200 -7.16200 1.000 72.01954 391 GLU B O 1
ATOM 5960 N N . GLN B 1 392 ? -5.43600 65.25800 -5.71200 1.000 75.09693 392 GLN B N 1
ATOM 5961 C CA . GLN B 1 392 ? -5.64600 64.34300 -4.59500 1.000 75.61103 392 GLN B CA 1
ATOM 5962 C C . GLN B 1 392 ? -7.13300 64.13600 -4.34300 1.000 73.05408 392 GLN B C 1
ATOM 5963 O O . GLN B 1 392 ? -7.57100 63.01500 -4.05000 1.000 72.69862 392 GLN B O 1
ATOM 5965 N N . GLU B 1 393 ? -7.92400 65.20900 -4.44800 1.000 82.49254 393 GLU B N 1
ATOM 5966 C CA . GLU B 1 393 ? -9.37200 65.10500 -4.29800 1.000 80.02756 393 GLU B CA 1
ATOM 5967 C C . GLU B 1 393 ? -10.03300 64.51900 -5.54500 1.000 78.11484 393 GLU B C 1
ATOM 5968 O O . GLU B 1 393 ? -11.00600 63.75800 -5.43100 1.000 76.68362 393 GLU B O 1
ATOM 5974 N N . TYR B 1 394 ? -9.49600 64.83600 -6.73200 1.000 64.71838 394 TYR B N 1
ATOM 5975 C CA . TYR B 1 394 ? -9.99000 64.25700 -7.97500 1.000 63.00773 394 TYR B CA 1
ATOM 5976 C C . TYR B 1 394 ? -9.89000 62.73100 -7.95000 1.000 63.63677 394 TYR B C 1
ATOM 5977 O O . TYR B 1 394 ? -10.74700 62.04400 -8.52600 1.000 62.29752 394 TYR B O 1
ATOM 5986 N N . LYS B 1 395 ? -8.85000 62.17400 -7.31600 1.000 54.75994 395 LYS B N 1
ATOM 5987 C CA . LYS B 1 395 ? -8.78700 60.71800 -7.20500 1.000 55.35040 395 LYS B CA 1
ATOM 5988 C C . LYS B 1 395 ? -9.96200 60.19400 -6.39300 1.000 53.92675 395 LYS B C 1
ATOM 5989 O O . LYS B 1 395 ? -10.53300 59.14500 -6.71400 1.000 53.32731 395 LYS B O 1
ATOM 5991 N N . LYS B 1 396 ? -10.38900 60.96700 -5.39700 1.000 89.81261 396 LYS B N 1
ATOM 5992 C CA . LYS B 1 396 ? -11.50700 60.57500 -4.54400 1.000 88.92705 396 LYS B CA 1
ATOM 5993 C C . LYS B 1 396 ? -12.82500 60.64700 -5.32700 1.000 86.47231 396 LYS B C 1
ATOM 5994 O O . LYS B 1 396 ? -13.68000 59.74900 -5.23200 1.000 85.90045 396 LYS B O 1
ATOM 6000 N N . LEU B 1 397 ? -12.95900 61.68000 -6.16400 1.000 52.37655 397 LEU B N 1
ATOM 6001 C CA . LEU B 1 397 ? -14.09900 61.79900 -7.07000 1.000 50.01854 397 LEU B CA 1
ATOM 6002 C C . LEU B 1 397 ? -14.18800 60.58600 -7.99300 1.000 49.90675 397 LEU B C 1
ATOM 6003 O O . LEU B 1 397 ? -15.24000 59.95100 -8.09000 1.000 48.94439 397 LEU B O 1
ATOM 6008 N N . ARG B 1 398 ? -13.08600 60.27300 -8.69400 1.000 67.99188 398 ARG B N 1
ATOM 6009 C CA . ARG B 1 398 ? -13.05200 59.16300 -9.64500 1.000 67.99721 398 ARG B CA 1
ATOM 6010 C C . ARG B 1 398 ? -13.42100 57.84700 -8.98000 1.000 68.62077 398 ARG B C 1
ATOM 6011 O O . ARG B 1 398 ? -14.16700 57.03500 -9.54900 1.000 68.71377 398 ARG B O 1
ATOM 6019 N N . ALA B 1 399 ? -12.85800 57.59500 -7.79200 1.000 63.13582 399 ALA B N 1
ATOM 6020 C CA . ALA B 1 399 ? -13.18400 56.36900 -7.06900 1.000 63.85329 399 ALA B CA 1
ATOM 6021 C C . ALA B 1 399 ? -14.67000 56.31400 -6.74700 1.000 62.92834 399 ALA B C 1
ATOM 6022 O O . ALA B 1 399 ? -15.30100 55.24900 -6.83000 1.000 63.63529 399 ALA B O 1
ATOM 6024 N N . SER B 1 400 ? -15.24600 57.45500 -6.36100 1.000 72.28559 400 SER B N 1
ATOM 6025 C CA . SER B 1 400 ? -16.66100 57.45500 -6.02200 1.000 71.75879 400 SER B CA 1
ATOM 6026 C C . SER B 1 400 ? -17.50700 57.22300 -7.27100 1.000 71.25653 400 SER B C 1
ATOM 6027 O O . SER B 1 400 ? -18.38300 56.34800 -7.28300 1.000 72.02939 400 SER B O 1
ATOM 6030 N N . ALA B 1 401 ? -17.19900 57.93800 -8.36300 1.000 60.85483 401 ALA B N 1
ATOM 6031 C CA . ALA B 1 401 ? -18.02500 57.87000 -9.57000 1.000 60.17008 401 ALA B CA 1
ATOM 6032 C C . ALA B 1 401 ? -17.97500 56.49000 -10.22000 1.000 61.94997 401 ALA B C 1
ATOM 6033 O O . ALA B 1 401 ? -19.00600 55.98400 -10.67800 1.000 62.64448 401 ALA B O 1
ATOM 6035 N N . ALA B 1 402 ? -16.79700 55.86100 -10.27500 1.000 56.14863 402 ALA B N 1
ATOM 6036 C CA . ALA B 1 402 ? -16.74800 54.49700 -10.78500 1.000 57.69664 402 ALA B CA 1
ATOM 6037 C C . ALA B 1 402 ? -17.46500 53.51900 -9.85600 1.000 59.16627 402 ALA B C 1
ATOM 6038 O O . ALA B 1 402 ? -17.96100 52.48100 -10.31200 1.000 60.82903 402 ALA B O 1
ATOM 6040 N N . ALA B 1 403 ? -17.53600 53.81700 -8.55800 1.000 60.63487 403 ALA B N 1
ATOM 6041 C CA . ALA B 1 403 ? -18.35000 52.99000 -7.67300 1.000 61.71544 403 ALA B CA 1
ATOM 6042 C C . ALA B 1 403 ? -19.83000 53.22300 -7.86800 1.000 61.64355 403 ALA B C 1
ATOM 6043 O O . ALA B 1 403 ? -20.64200 52.59700 -7.17700 1.000 62.81327 403 ALA B O 1
ATOM 6045 N N . GLY B 1 404 ? -20.19200 54.08300 -8.81400 1.000 65.76435 404 GLY B N 1
ATOM 6046 C CA . GLY B 1 404 ? -21.56800 54.39500 -9.11200 1.000 65.36223 404 GLY B CA 1
ATOM 6047 C C . GLY B 1 404 ? -22.18400 55.42000 -8.19500 1.000 64.12698 404 GLY B C 1
ATOM 6048 O O . GLY B 1 404 ? -23.36600 55.74100 -8.35600 1.000 63.86476 404 GLY B O 1
ATOM 6049 N N . GLN B 1 405 ? -21.41400 55.97700 -7.26300 1.000 78.85945 405 GLN B N 1
ATOM 6050 C CA . GLN B 1 405 ? -22.00700 56.75300 -6.18200 1.000 78.30940 405 GLN B CA 1
ATOM 6051 C C . GLN B 1 405 ? -22.31300 58.20800 -6.56000 1.000 76.37610 405 GLN B C 1
ATOM 6052 O O . GLN B 1 405 ? -23.27400 58.78200 -6.02000 1.000 75.93767 405 GLN B O 1
ATOM 6058 N N . LEU B 1 406 ? -21.54100 58.83700 -7.45700 1.000 56.24211 406 LEU B N 1
ATOM 6059 C CA . LEU B 1 406 ? -21.83000 60.22000 -7.83800 1.000 54.37446 406 LEU B CA 1
ATOM 6060 C C . LEU B 1 406 ? -22.76000 60.35700 -9.03300 1.000 53.95827 406 LEU B C 1
ATOM 6061 O O . LEU B 1 406 ? -23.00100 61.48700 -9.48600 1.000 52.52184 406 LEU B O 1
ATOM 6066 N N . LEU B 1 407 ? -23.29200 59.25800 -9.56000 1.000 40.92054 407 LEU B N 1
ATOM 6067 C CA . LEU B 1 407 ? -24.07500 59.31000 -10.78500 1.000 40.31191 407 LEU B CA 1
ATOM 6068 C C . LEU B 1 407 ? -25.56300 59.03600 -10.53600 1.000 40.72623 407 LEU B C 1
ATOM 6069 O O . LEU B 1 407 ? -26.29100 58.68400 -11.46600 1.000 41.13872 407 LEU B O 1
ATOM 6074 N N . ASP B 1 408 ? -26.03400 59.24100 -9.29800 1.000 60.81215 408 ASP B N 1
ATOM 6075 C CA . ASP B 1 408 ? -27.43900 59.02400 -8.97400 1.000 61.28089 408 ASP B CA 1
ATOM 6076 C C . ASP B 1 408 ? -28.32300 60.14400 -9.51200 1.000 59.70905 408 ASP B C 1
ATOM 6077 O O . ASP B 1 408 ? -29.45500 59.89000 -9.93600 1.000 60.14950 408 ASP B O 1
ATOM 6082 N N . ALA B 1 409 ? -27.82300 61.38500 -9.52200 1.000 50.72944 409 ALA B N 1
ATOM 6083 C CA . ALA B 1 409 ? -28.61300 62.53700 -9.93600 1.000 49.17918 409 ALA B CA 1
ATOM 6084 C C . ALA B 1 409 ? -27.78600 63.81100 -9.92300 1.000 47.87302 409 ALA B C 1
ATOM 6085 O O . ALA B 1 409 ? -26.90400 63.96500 -9.07900 1.000 48.39076 409 ALA B O 1
ATOM 6087 N N . ASN B 1 410 ? -28.09900 64.75600 -10.79300 1.000 42.29953 410 ASN B N 1
ATOM 6088 C CA . ASN B 1 410 ? -27.48000 66.07300 -10.73800 1.000 41.20714 410 ASN B CA 1
ATOM 6089 C C . ASN B 1 410 ? -28.04600 66.82600 -9.53500 1.000 41.54101 410 ASN B C 1
ATOM 6090 O O . ASN B 1 410 ? -29.26300 67.01700 -9.44800 1.000 41.76674 410 ASN B O 1
ATOM 6095 N N . THR B 1 411 ? -27.18800 67.22400 -8.57000 1.000 40.61438 411 THR B N 1
ATOM 6096 C CA . THR B 1 411 ? -27.72800 67.82900 -7.35100 1.000 41.00908 411 THR B CA 1
ATOM 6097 C C . THR B 1 411 ? -28.19100 69.26200 -7.53400 1.000 40.45277 411 THR B C 1
ATOM 6098 O O . THR B 1 411 ? -28.72100 69.83800 -6.57900 1.000 41.33168 411 THR B O 1
ATOM 6102 N N . LEU B 1 412 ? -27.97300 69.87200 -8.69000 1.000 38.59369 412 LEU B N 1
ATOM 6103 C CA . LEU B 1 412 ? -28.53500 71.19100 -8.91200 1.000 38.27294 412 LEU B CA 1
ATOM 6104 C C . LEU B 1 412 ? -29.97400 71.09800 -9.42500 1.000 38.27296 412 LEU B C 1
ATOM 6105 O O . LEU B 1 412 ? -30.85100 71.84100 -8.97100 1.000 38.87711 412 LEU B O 1
ATOM 6110 N N . PHE B 1 413 ? -30.22100 70.23100 -10.38600 1.000 39.08498 413 PHE B N 1
ATOM 6111 C CA . PHE B 1 413 ? -31.52200 69.96100 -10.94700 1.000 38.82149 413 PHE B CA 1
ATOM 6112 C C . PHE B 1 413 ? -31.52200 68.64100 -11.67500 1.000 38.75178 413 PHE B C 1
ATOM 6113 O O . PHE B 1 413 ? -30.76600 68.49000 -12.54100 1.000 38.38354 413 PHE B O 1
ATOM 6121 N N . ASP B 1 414 ? -32.41100 67.71700 -11.35600 1.000 52.94949 414 ASP B N 1
ATOM 6122 C CA . ASP B 1 414 ? -32.50800 66.42800 -12.04800 1.000 53.34784 414 ASP B CA 1
ATOM 6123 C C . ASP B 1 414 ? -33.96000 65.96900 -11.97400 1.000 53.85961 414 ASP B C 1
ATOM 6124 O O . ASP B 1 414 ? -34.42700 65.59100 -10.89900 1.000 55.09777 414 ASP B O 1
ATOM 6129 N N . CYS B 1 415 ? -34.66900 65.98900 -13.11000 1.000 44.78273 415 CYS B N 1
ATOM 6130 C CA . CYS B 1 415 ? -36.08000 65.59400 -13.14100 1.000 44.91257 415 CYS B CA 1
ATOM 6131 C C . CYS B 1 415 ? -36.45200 65.11800 -14.53800 1.000 44.38905 415 CYS B C 1
ATOM 6132 O O . CYS B 1 415 ? -36.59800 65.94400 -15.44000 1.000 43.48147 415 CYS B O 1
ATOM 6135 N N . GLU B 1 416 ? -36.65300 63.80900 -14.72100 1.000 47.56424 416 GLU B N 1
ATOM 6136 C CA . GLU B 1 416 ? -36.95200 63.32300 -16.06400 1.000 47.53830 416 GLU B CA 1
ATOM 6137 C C . GLU B 1 416 ? -38.32400 63.77000 -16.55300 1.000 46.95647 416 GLU B C 1
ATOM 6138 O O . GLU B 1 416 ? -38.52500 63.91800 -17.76000 1.000 46.69755 416 GLU B O 1
ATOM 6144 N N . VAL B 1 417 ? -39.27600 63.99900 -15.65400 1.000 39.44726 417 VAL B N 1
ATOM 6145 C CA . VAL B 1 417 ? -40.57900 64.51100 -16.07700 1.000 38.71707 417 VAL B CA 1
ATOM 6146 C C . VAL B 1 417 ? -40.42200 65.86300 -16.75700 1.000 37.43026 417 VAL B C 1
ATOM 6147 O O . VAL B 1 417 ? -40.91100 66.08000 -17.87200 1.000 37.27364 417 VAL B O 1
ATOM 6151 N N . VAL B 1 418 ? -39.76400 66.81000 -16.08600 1.000 38.00321 418 VAL B N 1
ATOM 6152 C CA . VAL B 1 418 ? -39.58800 68.12200 -16.70100 1.000 37.14223 418 VAL B CA 1
ATOM 6153 C C . VAL B 1 418 ? -38.73900 68.01000 -17.96200 1.000 36.88824 418 VAL B C 1
ATOM 6154 O O . VAL B 1 418 ? -39.00300 68.69700 -18.95900 1.000 36.77329 418 VAL B O 1
ATOM 6158 N N . GLN B 1 419 ? -37.70800 67.14800 -17.95400 1.000 43.64573 419 GLN B N 1
ATOM 6159 C CA . GLN B 1 419 ? -36.91700 66.96900 -19.17500 1.000 43.77493 419 GLN B CA 1
ATOM 6160 C C . GLN B 1 419 ? -37.80700 66.51200 -20.32400 1.000 44.17039 419 GLN B C 1
ATOM 6161 O O . GLN B 1 419 ? -37.71700 67.04400 -21.44500 1.000 44.33117 419 GLN B O 1
ATOM 6167 N N . THR B 1 420 ? -38.68800 65.52900 -20.06100 1.000 31.46707 420 THR B N 1
ATOM 6168 C CA . THR B 1 420 ? -39.54100 64.98600 -21.11800 1.000 31.80219 420 THR B CA 1
ATOM 6169 C C . THR B 1 420 ? -40.46600 66.05900 -21.65400 1.000 31.17081 420 THR B C 1
ATOM 6170 O O . THR B 1 420 ? -40.64000 66.18900 -22.86400 1.000 31.70333 420 THR B O 1
ATOM 6174 N N . LEU B 1 421 ? -41.08400 66.83300 -20.76700 1.000 37.35109 421 LEU B N 1
ATOM 6175 C CA . LEU B 1 421 ? -41.96000 67.89300 -21.24800 1.000 36.96602 421 LEU B CA 1
ATOM 6176 C C . LEU B 1 421 ? -41.18900 68.92600 -22.04000 1.000 37.05543 421 LEU B C 1
ATOM 6177 O O . LEU B 1 421 ? -41.71900 69.49100 -22.99800 1.000 37.54462 421 LEU B O 1
ATOM 6182 N N . VAL B 1 422 ? -39.94200 69.19800 -21.66600 1.000 37.47018 422 VAL B N 1
ATOM 6183 C CA . VAL B 1 422 ? -39.17800 70.17900 -22.42700 1.000 37.74518 422 VAL B CA 1
ATOM 6184 C C . VAL B 1 422 ? -38.95200 69.67800 -23.83900 1.000 38.55537 422 VAL B C 1
ATOM 6185 O O . VAL B 1 422 ? -39.02800 70.44600 -24.81000 1.000 39.27228 422 VAL B O 1
ATOM 6189 N N . PHE B 1 423 ? -38.67000 68.37800 -23.98600 1.000 43.34575 423 PHE B N 1
ATOM 6190 C CA . PHE B 1 423 ? -38.42000 67.88000 -25.34000 1.000 44.51222 423 PHE B CA 1
ATOM 6191 C C . PHE B 1 423 ? -39.70400 67.80500 -26.14300 1.000 44.73348 423 PHE B C 1
ATOM 6192 O O . PHE B 1 423 ? -39.70700 68.11700 -27.34300 1.000 45.62412 423 PHE B O 1
ATOM 6200 N N . LEU B 1 424 ? -40.81100 67.43900 -25.48900 1.000 43.86071 424 LEU B N 1
ATOM 6201 C CA . LEU B 1 424 ? -42.10800 67.49300 -26.14800 1.000 43.71730 424 LEU B CA 1
ATOM 6202 C C . LEU B 1 424 ? -42.40500 68.90200 -26.64300 1.000 43.90473 424 LEU B C 1
ATOM 6203 O O . LEU B 1 424 ? -42.81800 69.08500 -27.79100 1.000 44.77198 424 LEU B O 1
ATOM 6208 N N . PHE B 1 425 ? -42.14900 69.91700 -25.81200 1.000 39.56634 425 PHE B N 1
ATOM 6209 C CA . PHE B 1 425 ? -42.39900 71.30400 -26.21400 1.000 39.93251 425 PHE B CA 1
ATOM 6210 C C . PHE B 1 425 ? -41.53600 71.69300 -27.40300 1.000 40.99498 425 PHE B C 1
ATOM 6211 O O . PHE B 1 425 ? -42.04100 72.21900 -28.39800 1.000 42.09469 425 PHE B O 1
ATOM 6219 N N . LYS B 1 426 ? -40.22700 71.44300 -27.32600 1.000 45.28532 426 LYS B N 1
ATOM 6220 C CA . LYS B 1 426 ? -39.37000 71.75300 -28.47200 1.000 46.74931 426 LYS B CA 1
ATOM 6221 C C . LYS B 1 426 ? -39.85200 71.04600 -29.73300 1.000 47.53501 426 LYS B C 1
ATOM 6222 O O . LYS B 1 426 ? -39.80200 71.61500 -30.83900 1.000 48.89873 426 LYS B O 1
ATOM 6228 N N . GLY B 1 427 ? -40.38500 69.83200 -29.58200 1.000 44.77810 427 GLY B N 1
ATOM 6229 C CA . GLY B 1 427 ? -40.84400 69.09700 -30.75000 1.000 45.37167 427 GLY B CA 1
ATOM 6230 C C . GLY B 1 427 ? -42.08600 69.71000 -31.36100 1.000 45.33440 427 GLY B C 1
ATOM 6231 O O . GLY B 1 427 ? -42.14700 69.92800 -32.57100 1.000 46.52811 427 GLY B O 1
ATOM 6232 N N . LEU B 1 428 ? -43.07300 70.05000 -30.52800 1.000 50.08489 428 LEU B N 1
ATOM 6233 C CA . LEU B 1 428 ? -44.27000 70.68600 -31.08200 1.000 50.44512 428 LEU B CA 1
ATOM 6234 C C . LEU B 1 428 ? -43.91400 72.02700 -31.69300 1.000 51.52177 428 LEU B C 1
ATOM 6235 O O . LEU B 1 428 ? -44.56400 72.48100 -32.63600 1.000 52.44995 428 LEU B O 1
ATOM 6240 N N . GLN B 1 429 ? -42.87600 72.66400 -31.18100 1.000 53.62315 429 GLN B N 1
ATOM 6241 C CA . GLN B 1 429 ? -42.48100 73.95100 -31.71600 1.000 54.92978 429 GLN B CA 1
ATOM 6242 C C . GLN B 1 429 ? -41.82200 73.80300 -33.07500 1.000 56.21209 429 GLN B C 1
ATOM 6243 O O . GLN B 1 429 ? -41.94600 74.69700 -33.91600 1.000 57.62683 429 GLN B O 1
ATOM 6249 N N . ASN B 1 430 ? -41.17000 72.66200 -33.34000 1.000 69.20755 430 ASN B N 1
ATOM 6250 C CA . ASN B 1 430 ? -40.35600 72.52700 -34.54900 1.000 70.69316 430 ASN B CA 1
ATOM 6251 C C . ASN B 1 430 ? -40.85200 71.43600 -35.49100 1.000 70.64297 430 ASN B C 1
ATOM 6252 O O . ASN B 1 430 ? -40.07400 70.95900 -36.31900 1.000 71.68579 430 ASN B O 1
ATOM 6257 N N . ALA B 1 431 ? -42.10900 71.01300 -35.37700 1.000 61.08895 431 ALA B N 1
ATOM 6258 C CA . ALA B 1 431 ? -42.59600 69.87900 -36.15200 1.000 61.29959 431 ALA B CA 1
ATOM 6259 C C . ALA B 1 431 ? -44.11900 69.87300 -36.13400 1.000 60.85200 431 ALA B C 1
ATOM 6260 O O . ALA B 1 431 ? -44.75600 70.46200 -35.25300 1.000 59.97486 431 ALA B O 1
ATOM 6262 N N . ARG B 1 432 ? -44.69700 69.19500 -37.12600 1.000 69.22073 432 ARG B N 1
ATOM 6263 C CA . ARG B 1 432 ? -46.14800 69.10900 -37.21800 1.000 68.49786 432 ARG B CA 1
ATOM 6264 C C . ARG B 1 432 ? -46.63600 68.19400 -36.10500 1.000 67.59027 432 ARG B C 1
ATOM 6265 O O . ARG B 1 432 ? -46.18700 67.04300 -36.00300 1.000 67.81864 432 ARG B O 1
ATOM 6267 N N . VAL B 1 433 ? -47.50400 68.73300 -35.23700 1.000 57.30277 433 VAL B N 1
ATOM 6268 C CA . VAL B 1 433 ? -48.11800 68.01600 -34.12100 1.000 56.37914 433 VAL B CA 1
ATOM 6269 C C . VAL B 1 433 ? -49.58200 68.45100 -33.99900 1.000 56.16697 433 VAL B C 1
ATOM 6270 O O . VAL B 1 433 ? -49.89800 69.64000 -34.12100 1.000 56.44806 433 VAL B O 1
ATOM 6274 N N . GLY B 1 434 ? -50.47500 67.49400 -33.73800 1.000 66.93325 434 GLY B N 1
ATOM 6275 C CA . GLY B 1 434 ? -51.90100 67.78000 -33.62200 1.000 66.91978 434 GLY B CA 1
ATOM 6276 C C . GLY B 1 434 ? -52.20800 68.91500 -32.67500 1.000 66.65586 434 GLY B C 1
ATOM 6277 O O . GLY B 1 434 ? -51.55700 69.01000 -31.63500 1.000 66.30162 434 GLY B O 1
ATOM 6278 N N . LYS B 1 435 ? -53.23200 69.73100 -32.96300 1.000 78.36386 435 LYS B N 1
ATOM 6279 C CA . LYS B 1 435 ? -53.42600 70.95000 -32.17900 1.000 78.40009 435 LYS B CA 1
ATOM 6280 C C . LYS B 1 435 ? -53.85700 70.64100 -30.74800 1.000 77.66460 435 LYS B C 1
ATOM 6281 O O . LYS B 1 435 ? -53.45000 71.34700 -29.80500 1.000 77.61751 435 LYS B O 1
ATOM 6287 N N . THR B 1 436 ? -54.62100 69.57000 -30.54200 1.000 67.69227 436 THR B N 1
ATOM 6288 C CA . THR B 1 436 ? -54.99400 69.28400 -29.16500 1.000 67.24790 436 THR B CA 1
ATOM 6289 C C . THR B 1 436 ? -53.82800 68.66900 -28.38900 1.000 66.49931 436 THR B C 1
ATOM 6290 O O . THR B 1 436 ? -53.65600 68.98800 -27.20800 1.000 66.24439 436 THR B O 1
ATOM 6294 N N . THR B 1 437 ? -53.00000 67.80000 -28.99700 1.000 65.22838 437 THR B N 1
ATOM 6295 C CA . THR B 1 437 ? -51.87000 67.31400 -28.19400 1.000 64.64772 437 THR B CA 1
ATOM 6296 C C . THR B 1 437 ? -50.87100 68.44400 -27.93400 1.000 64.49468 437 THR B C 1
ATOM 6297 O O . THR B 1 437 ? -50.18100 68.43700 -26.90600 1.000 64.01506 437 THR B O 1
ATOM 6301 N N . SER B 1 438 ? -50.83600 69.46000 -28.80600 1.000 55.72841 438 SER B N 1
ATOM 6302 C CA . SER B 1 438 ? -50.03500 70.64700 -28.50500 1.000 55.72570 438 SER B CA 1
ATOM 6303 C C . SER B 1 438 ? -50.57700 71.38700 -27.29000 1.000 55.70153 438 SER B C 1
ATOM 6304 O O . SER B 1 438 ? -49.81000 71.74500 -26.38500 1.000 55.58679 438 SER B O 1
ATOM 6307 N N . LEU B 1 439 ? -51.89600 71.59200 -27.21700 1.000 49.94672 439 LEU B N 1
ATOM 6308 C CA . LEU B 1 439 ? -52.37700 72.33400 -26.06600 1.000 50.02471 439 LEU B CA 1
ATOM 6309 C C . LEU B 1 439 ? -52.31900 71.49400 -24.80500 1.000 49.28161 439 LEU B C 1
ATOM 6310 O O . LEU B 1 439 ? -52.17600 72.05500 -23.71300 1.000 49.62057 439 LEU B O 1
ATOM 6315 N N . ASP B 1 440 ? -52.29400 70.16700 -24.93800 1.000 70.05600 440 ASP B N 1
ATOM 6316 C CA . ASP B 1 440 ? -52.16800 69.32300 -23.75500 1.000 69.48457 440 ASP B CA 1
ATOM 6317 C C . ASP B 1 440 ? -50.76300 69.39700 -23.19100 1.000 68.86181 440 ASP B C 1
ATOM 6318 O O . ASP B 1 440 ? -50.56700 69.53500 -21.97300 1.000 68.94492 440 ASP B O 1
ATOM 6323 N N . ILE B 1 441 ? -49.76800 69.29400 -24.07400 1.000 44.32189 441 ILE B N 1
ATOM 6324 C CA . ILE B 1 441 ? -48.38400 69.46300 -23.65600 1.000 43.99350 441 ILE B CA 1
ATOM 6325 C C . ILE B 1 441 ? -48.19600 70.82800 -23.00600 1.000 44.37680 441 ILE B C 1
ATOM 6326 O O . ILE B 1 441 ? -47.55800 70.94300 -21.96000 1.000 44.21703 441 ILE B O 1
ATOM 6331 N N . ILE B 1 442 ? -48.72500 71.88300 -23.62600 1.000 42.70262 442 ILE B N 1
ATOM 6332 C CA . ILE B 1 442 ? -48.54700 73.22200 -23.06600 1.000 43.63039 442 ILE B CA 1
ATOM 6333 C C . ILE B 1 442 ? -49.15600 73.32600 -21.67600 1.000 43.91781 442 ILE B C 1
ATOM 6334 O O . ILE B 1 442 ? -48.55000 73.89900 -20.76500 1.000 44.50044 442 ILE B O 1
ATOM 6339 N N . ARG B 1 443 ? -50.34500 72.76600 -21.46600 1.000 56.70231 443 ARG B N 1
ATOM 6340 C CA . ARG B 1 443 ? -50.93600 72.89700 -20.13600 1.000 57.10878 443 ARG B CA 1
ATOM 6341 C C . ARG B 1 443 ? -50.13300 72.12900 -19.10700 1.000 56.52151 443 ARG B C 1
ATOM 6342 O O . ARG B 1 443 ? -49.87300 72.63700 -18.00600 1.000 57.28809 443 ARG B O 1
ATOM 6350 N N . GLU B 1 444 ? -49.70900 70.91000 -19.45400 1.000 55.17970 444 GLU B N 1
ATOM 6351 C CA . GLU B 1 444 ? -48.93700 70.11200 -18.50500 1.000 54.74320 444 GLU B CA 1
ATOM 6352 C C . GLU B 1 444 ? -47.59000 70.76300 -18.21600 1.000 54.57746 444 GLU B C 1
ATOM 6353 O O . GLU B 1 444 ? -47.13800 70.80100 -17.06600 1.000 54.97057 444 GLU B O 1
ATOM 6359 N N . LEU B 1 445 ? -46.95800 71.32200 -19.24300 1.000 41.32812 445 LEU B N 1
ATOM 6360 C CA . LEU B 1 445 ? -45.67300 71.97300 -19.06200 1.000 41.08714 445 LEU B CA 1
ATOM 6361 C C . LEU B 1 445 ? -45.80200 73.20300 -18.19200 1.000 42.45574 445 LEU B C 1
ATOM 6362 O O . LEU B 1 445 ? -44.94200 73.44800 -17.34500 1.000 42.77269 445 LEU B O 1
ATOM 6367 N N . THR B 1 446 ? -46.86500 73.99600 -18.37300 1.000 36.62984 446 THR B N 1
ATOM 6368 C CA . THR B 1 446 ? -47.06300 75.13700 -17.48200 1.000 38.21417 446 THR B CA 1
ATOM 6369 C C . THR B 1 446 ? -47.27300 74.69100 -16.04200 1.000 38.57321 446 THR B C 1
ATOM 6370 O O . THR B 1 446 ? -46.69900 75.27500 -15.10400 1.000 39.73472 446 THR B O 1
ATOM 6374 N N . ALA B 1 447 ? -48.08300 73.65100 -15.84100 1.000 38.05857 447 ALA B N 1
ATOM 6375 C CA . ALA B 1 447 ? -48.30500 73.17000 -14.48300 1.000 38.47511 447 ALA B CA 1
ATOM 6376 C C . ALA B 1 447 ? -46.99500 72.74700 -13.83800 1.000 38.27391 447 ALA B C 1
ATOM 6377 O O . ALA B 1 447 ? -46.72300 73.09300 -12.68000 1.000 39.57093 447 ALA B O 1
ATOM 6379 N N . GLN B 1 448 ? -46.16200 72.00400 -14.57200 1.000 46.14569 448 GLN B N 1
ATOM 6380 C CA . GLN B 1 448 ? -44.90200 71.54900 -13.98500 1.000 45.77941 448 GLN B CA 1
ATOM 6381 C C . GLN B 1 448 ? -43.93100 72.70800 -13.77500 1.000 46.32673 448 GLN B C 1
ATOM 6382 O O . GLN B 1 448 ? -43.21300 72.74900 -12.77200 1.000 47.20076 448 GLN B O 1
ATOM 6388 N N . LEU B 1 449 ? -43.89700 73.66800 -14.69700 1.000 40.85191 449 LEU B N 1
ATOM 6389 C CA . LEU B 1 449 ? -43.03900 74.83400 -14.51900 1.000 41.55297 449 LEU B CA 1
ATOM 6390 C C . LEU B 1 449 ? -43.32500 75.52200 -13.20000 1.000 43.71010 449 LEU B C 1
ATOM 6391 O O . LEU B 1 449 ? -42.40100 75.88900 -12.46900 1.000 44.46557 449 LEU B O 1
ATOM 6396 N N . LYS B 1 450 ? -44.60700 75.70800 -12.87100 1.000 61.00838 450 LYS B N 1
ATOM 6397 C CA . LYS B 1 450 ? -44.90100 76.38700 -11.60900 1.000 63.29419 450 LYS B CA 1
ATOM 6398 C C . LYS B 1 450 ? -44.57300 75.50200 -10.42500 1.000 63.47810 450 LYS B C 1
ATOM 6399 O O . LYS B 1 450 ? -43.98200 75.96500 -9.44300 1.000 65.23634 450 LYS B O 1
ATOM 6405 N N . ARG B 1 451 ? -44.92800 74.21900 -10.51300 1.000 48.08131 451 ARG B N 1
ATOM 6406 C CA . ARG B 1 451 ? -44.64900 73.28100 -9.42800 1.000 48.32289 451 ARG B CA 1
ATOM 6407 C C . ARG B 1 451 ? -43.14900 73.16400 -9.13900 1.000 48.48294 451 ARG B C 1
ATOM 6408 O O . ARG B 1 451 ? -42.75400 72.74800 -8.04200 1.000 49.77512 451 ARG B O 1
ATOM 6416 N N . HIS B 1 452 ? -42.29800 73.46200 -10.11800 1.000 48.10839 452 HIS B N 1
ATOM 6417 C CA . HIS B 1 452 ? -40.85400 73.41400 -9.92600 1.000 47.47976 452 HIS B CA 1
ATOM 6418 C C . HIS B 1 452 ? -40.27400 74.79600 -9.69900 1.000 48.39352 452 HIS B C 1
ATOM 6419 O O . HIS B 1 452 ? -39.04600 74.95400 -9.69100 1.000 47.29833 452 HIS B O 1
ATOM 6426 N N . ARG B 1 453 ? -41.10100 75.78900 -9.47700 1.000 60.25852 453 ARG B N 1
ATOM 6427 C CA . ARG B 1 453 ? -40.58400 77.11300 -9.23000 1.000 60.77833 453 ARG B CA 1
ATOM 6428 C C . ARG B 1 453 ? -39.66800 77.66100 -10.31200 1.000 59.12738 453 ARG B C 1
ATOM 6429 O O . ARG B 1 453 ? -38.68900 78.28500 -10.00500 1.000 58.91541 453 ARG B O 1
ATOM 6437 N N . LEU B 1 454 ? -39.97100 77.43300 -11.57400 1.000 52.45437 454 LEU B N 1
ATOM 6438 C CA . LEU B 1 454 ? -39.16000 77.94300 -12.63000 1.000 51.16160 454 LEU B CA 1
ATOM 6439 C C . LEU B 1 454 ? -40.03200 79.00400 -13.19800 1.000 52.80006 454 LEU B C 1
ATOM 6440 O O . LEU B 1 454 ? -41.10700 78.72600 -13.57800 1.000 53.39789 454 LEU B O 1
ATOM 6445 N N . ASP B 1 455 ? -39.58000 80.22300 -13.28600 1.000 61.22480 455 ASP B N 1
ATOM 6446 C CA . ASP B 1 455 ? -40.42700 81.25300 -13.78000 1.000 63.04977 455 ASP B CA 1
ATOM 6447 C C . ASP B 1 455 ? -40.11500 81.65900 -15.13300 1.000 62.71980 455 ASP B C 1
ATOM 6448 O O . ASP B 1 455 ? -39.16000 82.31600 -15.37600 1.000 62.77697 455 ASP B O 1
ATOM 6453 N N . LEU B 1 456 ? -41.01000 81.30900 -16.00800 1.000 44.62026 456 LEU B N 1
ATOM 6454 C CA . LEU B 1 456 ? -40.88100 81.61600 -17.42600 1.000 44.54853 456 LEU B CA 1
ATOM 6455 C C . LEU B 1 456 ? -42.14400 82.28800 -17.93000 1.000 46.79227 456 LEU B C 1
ATOM 6456 O O . LEU B 1 456 ? -43.19900 82.21200 -17.30100 1.000 47.81823 456 LEU B O 1
ATOM 6461 N N . ALA B 1 457 ? -42.03500 82.92700 -19.09000 1.000 45.40407 457 ALA B N 1
ATOM 6462 C CA . ALA B 1 457 ? -43.23400 83.34600 -19.79400 1.000 47.23024 457 ALA B CA 1
ATOM 6463 C C . ALA B 1 457 ? -44.08700 82.13100 -20.11900 1.000 45.45822 457 ALA B C 1
ATOM 6464 O O . ALA B 1 457 ? -43.62800 80.99100 -20.07600 1.000 43.00670 457 ALA B O 1
ATOM 6466 N N . HIS B 1 458 ? -45.34200 82.38000 -20.44900 1.000 55.12505 458 HIS B N 1
ATOM 6467 C CA . HIS B 1 458 ? -46.24200 81.26800 -20.67800 1.000 53.09125 458 HIS B CA 1
ATOM 6468 C C . HIS B 1 458 ? -45.78500 80.49900 -21.91100 1.000 51.65020 458 HIS B C 1
ATOM 6469 O O . HIS B 1 458 ? -45.46700 81.11500 -22.93600 1.000 52.81272 458 HIS B O 1
ATOM 6476 N N . PRO B 1 459 ? -45.70700 79.16200 -21.84800 1.000 45.82437 459 PRO B N 1
ATOM 6477 C CA . PRO B 1 459 ? -45.20300 78.40700 -22.99700 1.000 44.35129 459 PRO B CA 1
ATOM 6478 C C . PRO B 1 459 ? -45.96500 78.65200 -24.28000 1.000 45.26227 459 PRO B C 1
ATOM 6479 O O . PRO B 1 459 ? -45.38000 78.50000 -25.35700 1.000 45.40276 459 PRO B O 1
ATOM 6483 N N . SER B 1 460 ? -47.25400 79.01300 -24.22100 1.000 55.40143 460 SER B N 1
ATOM 6484 C CA . SER B 1 460 ? -47.97900 79.30500 -25.46000 1.000 56.21286 460 SER B CA 1
ATOM 6485 C C . SER B 1 460 ? -47.45200 80.56900 -26.12300 1.000 58.41442 460 SER B C 1
ATOM 6486 O O . SER B 1 460 ? -47.26100 80.60900 -27.35100 1.000 58.97300 460 SER B O 1
ATOM 6489 N N . GLN B 1 461 ? -47.21200 81.61200 -25.32800 1.000 47.90803 461 GLN B N 1
ATOM 6490 C CA . GLN B 1 461 ? -46.55400 82.79300 -25.86200 1.000 50.01345 461 GLN B CA 1
ATOM 6491 C C . GLN B 1 461 ? -45.19300 82.43200 -26.44600 1.000 49.65211 461 GLN B C 1
ATOM 6492 O O . GLN B 1 461 ? -44.79800 82.95700 -27.49100 1.000 50.84506 461 GLN B O 1
ATOM 6498 N N . THR B 1 462 ? -44.43900 81.56500 -25.77000 1.000 50.07162 462 THR B N 1
ATOM 6499 C CA . THR B 1 462 ? -43.12200 81.21700 -26.28200 1.000 49.34150 462 THR B CA 1
ATOM 6500 C C . THR B 1 462 ? -43.21800 80.53100 -27.63900 1.000 48.83314 462 THR B C 1
ATOM 6501 O O . THR B 1 462 ? -42.52400 80.91400 -28.58400 1.000 50.20768 462 THR B O 1
ATOM 6505 N N . SER B 1 463 ? -44.09300 79.53600 -27.77100 1.000 54.46243 463 SER B N 1
ATOM 6506 C CA . SER B 1 463 ? -44.21200 78.83100 -29.05200 1.000 54.19409 463 SER B CA 1
ATOM 6507 C C . SER B 1 463 ? -44.72600 79.73800 -30.17200 1.000 56.00442 463 SER B C 1
ATOM 6508 O O . SER B 1 463 ? -44.38000 79.52600 -31.34500 1.000 56.18454 463 SER B O 1
ATOM 6511 N N . HIS B 1 464 ? -45.58200 80.72300 -29.84200 1.000 63.95910 464 HIS B N 1
ATOM 6512 C CA . HIS B 1 464 ? -45.96600 81.72100 -30.83900 1.000 65.44056 464 HIS B CA 1
ATOM 6513 C C . HIS B 1 464 ? -44.76000 82.55900 -31.24000 1.000 67.27985 464 HIS B C 1
ATOM 6514 O O . HIS B 1 464 ? -44.52600 82.78900 -32.43300 1.000 68.16524 464 HIS B O 1
ATOM 6521 N N . LEU B 1 465 ? -43.96000 82.99800 -30.25500 1.000 43.43165 465 LEU B N 1
ATOM 6522 C CA . LEU B 1 465 ? -42.96500 84.04000 -30.50700 1.000 45.29112 465 LEU B CA 1
ATOM 6523 C C . LEU B 1 465 ? -41.70400 83.51100 -31.16500 1.000 45.00231 465 LEU B C 1
ATOM 6524 O O . LEU B 1 465 ? -41.15900 84.16700 -32.05100 1.000 46.78074 465 LEU B O 1
ATOM 6529 N N . TYR B 1 466 ? -41.16500 82.38800 -30.69500 1.000 47.03280 466 TYR B N 1
ATOM 6530 C CA . TYR B 1 466 ? -39.76300 82.07500 -30.95000 1.000 47.31708 466 TYR B CA 1
ATOM 6531 C C . TYR B 1 466 ? -39.54400 80.65800 -31.49500 1.000 45.66119 466 TYR B C 1
ATOM 6532 O O . TYR B 1 466 ? -40.40700 79.77500 -31.40800 1.000 43.93875 466 TYR B O 1
ATOM 6541 N N . ALA B 1 467 ? -38.32600 80.43900 -32.00400 1.000 61.03763 467 ALA B N 1
ATOM 6542 C CA . ALA B 1 467 ? -37.89000 79.13600 -32.51400 1.000 60.15506 467 ALA B CA 1
ATOM 6543 C C . ALA B 1 467 ? -37.34800 78.25900 -31.39300 1.000 58.40974 467 ALA B C 1
ATOM 6544 O O . ALA B 1 467 ? -37.19700 77.03700 -31.56700 1.000 57.37591 467 ALA B O 1
ATOM 6547 N N . PHE C 1 2 ? -53.24300 7.34600 -17.24000 1.000 70.73527 2 PHE C N 1
ATOM 6548 C CA . PHE C 1 2 ? -53.19500 8.34300 -18.29600 1.000 68.79503 2 PHE C CA 1
ATOM 6549 C C . PHE C 1 2 ? -52.68300 9.69400 -17.84500 1.000 67.25508 2 PHE C C 1
ATOM 6550 O O . PHE C 1 2 ? -53.15500 10.25400 -16.90700 1.000 67.86694 2 PHE C O 1
ATOM 6558 N N . VAL C 1 3 ? -51.71500 10.21100 -18.55100 1.000 62.36425 3 VAL C N 1
ATOM 6559 C CA . VAL C 1 3 ? -51.11600 11.49000 -18.17900 1.000 60.15367 3 VAL C CA 1
ATOM 6560 C C . VAL C 1 3 ? -51.01700 12.40600 -19.39500 1.000 57.75787 3 VAL C C 1
ATOM 6561 O O . VAL C 1 3 ? -50.53000 11.97700 -20.45100 1.000 57.22305 3 VAL C O 1
ATOM 6565 N N . PRO C 1 4 ? -51.47800 13.65900 -19.29600 1.000 61.08410 4 PRO C N 1
ATOM 6566 C CA . PRO C 1 4 ? -51.43500 14.60500 -20.42600 1.000 58.16121 4 PRO C CA 1
ATOM 6567 C C . PRO C 1 4 ? -50.03300 15.15300 -20.67800 1.000 55.97688 4 PRO C C 1
ATOM 6568 O O . PRO C 1 4 ? -49.09600 14.87600 -19.94600 1.000 56.75097 4 PRO C O 1
ATOM 6572 N N . TRP C 1 5 ? -49.90800 15.93800 -21.75100 1.000 50.63255 5 TRP C N 1
ATOM 6573 C CA . TRP C 1 5 ? -48.64800 16.61200 -22.09100 1.000 48.96045 5 TRP C CA 1
ATOM 6574 C C . TRP C 1 5 ? -47.51400 15.62300 -22.33800 1.000 50.37066 5 TRP C C 1
ATOM 6575 O O . TRP C 1 5 ? -46.42100 15.77100 -21.80500 1.000 50.87361 5 TRP C O 1
ATOM 6586 N N . GLN C 1 6 ? -47.77400 14.58900 -23.12800 1.000 55.69716 6 GLN C N 1
ATOM 6587 C CA . GLN C 1 6 ? -46.75500 13.59400 -23.44800 1.000 56.85994 6 GLN C CA 1
ATOM 6588 C C . GLN C 1 6 ? -46.45400 13.60000 -24.93000 1.000 56.39227 6 GLN C C 1
ATOM 6589 O O . GLN C 1 6 ? -47.34800 13.33900 -25.74000 1.000 56.52669 6 GLN C O 1
ATOM 6595 N N . LEU C 1 7 ? -45.19500 13.89500 -25.27900 1.000 52.70720 7 LEU C N 1
ATOM 6596 C CA . LEU C 1 7 ? -44.76600 13.82600 -26.67200 1.000 52.84659 7 LEU C CA 1
ATOM 6597 C C . LEU C 1 7 ? -45.19400 12.51300 -27.31700 1.000 54.46695 7 LEU C C 1
ATOM 6598 O O . LEU C 1 7 ? -45.60200 12.47800 -28.49200 1.000 54.48516 7 LEU C O 1
ATOM 6603 N N . GLY C 1 8 ? -45.11100 11.41900 -26.55500 1.000 68.99131 8 GLY C N 1
ATOM 6604 C CA . GLY C 1 8 ? -45.53100 10.13500 -27.08200 1.000 70.63437 8 GLY C CA 1
ATOM 6605 C C . GLY C 1 8 ? -46.95400 10.15200 -27.60000 1.000 69.89536 8 GLY C C 1
ATOM 6606 O O . GLY C 1 8 ? -47.23300 9.59200 -28.66200 1.000 70.64228 8 GLY C O 1
ATOM 6607 N N . THR C 1 9 ? -47.86200 10.83600 -26.88300 1.000 63.76876 9 THR C N 1
ATOM 6608 C CA . THR C 1 9 ? -49.26200 10.91100 -27.30000 1.000 63.46607 9 THR C CA 1
ATOM 6609 C C . THR C 1 9 ? -49.41400 11.64800 -28.63000 1.000 62.25999 9 THR C C 1
ATOM 6610 O O . THR C 1 9 ? -50.16500 11.21000 -29.52500 1.000 62.60167 9 THR C O 1
ATOM 6614 N N . ILE C 1 10 ? -48.68900 12.73100 -28.78400 1.000 59.47251 10 ILE C N 1
ATOM 6615 C CA . ILE C 1 10 ? -48.74500 13.48200 -29.98600 1.000 58.55546 10 ILE C CA 1
ATOM 6616 C C . ILE C 1 10 ? -48.25700 12.66700 -31.12500 1.000 60.02251 10 ILE C C 1
ATOM 6617 O O . ILE C 1 10 ? -48.89600 12.60700 -32.12600 1.000 60.20655 10 ILE C O 1
ATOM 6622 N N . THR C 1 11 ? -47.14400 11.98600 -30.97300 1.000 62.41478 11 THR C N 1
ATOM 6623 C CA . THR C 1 11 ? -46.65800 11.14600 -32.07000 1.000 63.99547 11 THR C CA 1
ATOM 6624 C C . THR C 1 11 ? -47.56000 9.98100 -32.40600 1.000 65.02302 11 THR C C 1
ATOM 6625 O O . THR C 1 11 ? -47.73700 9.63500 -33.53600 1.000 66.05822 11 THR C O 1
ATOM 6629 N N . ARG C 1 12 ? -48.14600 9.40000 -31.40100 1.000 72.31092 12 ARG C N 1
ATOM 6630 C CA . ARG C 1 12 ? -49.05800 8.33500 -31.62200 1.000 73.29305 12 ARG C CA 1
ATOM 6631 C C . ARG C 1 12 ? -50.21800 8.80100 -32.46600 1.000 72.18131 12 ARG C C 1
ATOM 6632 O O . ARG C 1 12 ? -50.66500 8.09200 -33.30100 1.000 73.08462 12 ARG C O 1
ATOM 6640 N N . HIS C 1 13 ? -50.68100 10.01700 -32.28100 1.000 59.83662 13 HIS C N 1
ATOM 6641 C CA . HIS C 1 13 ? -51.86700 10.45000 -33.02200 1.000 59.05659 13 HIS C CA 1
ATOM 6642 C C . HIS C 1 13 ? -51.54600 11.37700 -34.18500 1.000 58.42499 13 HIS C C 1
ATOM 6643 O O . HIS C 1 13 ? -52.44400 12.08000 -34.67900 1.000 57.71235 13 HIS C O 1
ATOM 6650 N N . ARG C 1 14 ? -50.30100 11.32600 -34.66900 1.000 63.49540 14 ARG C N 1
ATOM 6651 C CA . ARG C 1 14 ? -49.86500 12.12900 -35.81200 1.000 63.71535 14 ARG C CA 1
ATOM 6652 C C . ARG C 1 14 ? -50.83300 12.13200 -36.99700 1.000 64.16059 14 ARG C C 1
ATOM 6653 O O . ARG C 1 14 ? -50.89300 13.12500 -37.73100 1.000 64.03850 14 ARG C O 1
ATOM 6661 N N . ASP C 1 15 ? -51.61500 11.07000 -37.20600 1.000 74.48268 15 ASP C N 1
ATOM 6662 C CA . ASP C 1 15 ? -52.52000 11.07200 -38.36100 1.000 75.09747 15 ASP C CA 1
ATOM 6663 C C . ASP C 1 15 ? -53.63500 12.10300 -38.18000 1.000 73.52258 15 ASP C C 1
ATOM 6664 O O . ASP C 1 15 ? -53.82700 13.01500 -39.01600 1.000 73.62143 15 ASP C O 1
ATOM 6666 N N . GLU C 1 16 ? -54.36900 11.98500 -37.06700 1.000 65.70127 16 GLU C N 1
ATOM 6667 C CA . GLU C 1 16 ? -55.42200 12.94800 -36.78300 1.000 64.19685 16 GLU C CA 1
ATOM 6668 C C . GLU C 1 16 ? -54.83800 14.35000 -36.65600 1.000 63.07165 16 GLU C C 1
ATOM 6669 O O . GLU C 1 16 ? -55.36800 15.30900 -37.23900 1.000 62.75391 16 GLU C O 1
ATOM 6671 N N . LEU C 1 17 ? -53.69100 14.47100 -35.98500 1.000 56.27325 17 LEU C N 1
ATOM 6672 C CA . LEU C 1 17 ? -53.09900 15.79000 -35.78000 1.000 55.40515 17 LEU C CA 1
ATOM 6673 C C . LEU C 1 17 ? -52.65000 16.43200 -37.08500 1.000 56.63902 17 LEU C C 1
ATOM 6674 O O . LEU C 1 17 ? -52.64000 17.66400 -37.19000 1.000 56.37503 17 LEU C O 1
ATOM 6679 N N . GLN C 1 18 ? -52.24700 15.63400 -38.07700 1.000 59.23084 18 GLN C N 1
ATOM 6680 C CA . GLN C 1 18 ? -51.97900 16.20100 -39.39300 1.000 60.80770 18 GLN C CA 1
ATOM 6681 C C . GLN C 1 18 ? -53.25000 16.73700 -40.03100 1.000 60.76117 18 GLN C C 1
ATOM 6682 O O . GLN C 1 18 ? -53.23200 17.78700 -40.69100 1.000 61.67603 18 GLN C O 1
ATOM 6688 N N . LYS C 1 19 ? -54.37400 16.05100 -39.84100 1.000 75.32195 19 LYS C N 1
ATOM 6689 C CA . LYS C 1 19 ? -55.58000 16.66700 -40.39900 1.000 75.17454 19 LYS C CA 1
ATOM 6690 C C . LYS C 1 19 ? -55.94100 17.97500 -39.67100 1.000 73.95837 19 LYS C C 1
ATOM 6691 O O . LYS C 1 19 ? -56.35700 18.95600 -40.32200 1.000 74.77258 19 LYS C O 1
ATOM 6697 N N . LEU C 1 20 ? -55.69600 18.04400 -38.35000 1.000 57.09678 20 LEU C N 1
ATOM 6698 C CA . LEU C 1 20 ? -55.94400 19.28200 -37.59200 1.000 55.90629 20 LEU C CA 1
ATOM 6699 C C . LEU C 1 20 ? -55.00400 20.41300 -38.01100 1.000 57.50100 20 LEU C C 1
ATOM 6700 O O . LEU C 1 20 ? -55.43000 21.56800 -38.20100 1.000 58.19155 20 LEU C O 1
ATOM 6705 N N . LEU C 1 21 ? -53.71500 20.10100 -38.14900 1.000 48.15309 21 LEU C N 1
ATOM 6706 C CA . LEU C 1 21 ? -52.74500 21.09200 -38.59400 1.000 49.82292 21 LEU C CA 1
ATOM 6707 C C . LEU C 1 21 ? -53.09600 21.62300 -39.97800 1.000 52.37469 21 LEU C C 1
ATOM 6708 O O . LEU C 1 21 ? -53.03500 22.83800 -40.21500 1.000 54.00674 21 LEU C O 1
ATOM 6713 N N . ALA C 1 22 ? -53.51400 20.74000 -40.89900 1.000 54.54252 22 ALA C N 1
ATOM 6714 C CA . ALA C 1 22 ? -53.89400 21.21700 -42.22900 1.000 56.80191 22 ALA C CA 1
ATOM 6715 C C . ALA C 1 22 ? -55.08400 22.15600 -42.14700 1.000 56.84176 22 ALA C C 1
ATOM 6716 O O . ALA C 1 22 ? -55.10800 23.20100 -42.80200 1.000 59.30304 22 ALA C O 1
ATOM 6718 N N . ALA C 1 23 ? -56.08200 21.80100 -41.33800 1.000 65.36780 23 ALA C N 1
ATOM 6719 C CA . ALA C 1 23 ? -57.22000 22.68900 -41.14100 1.000 64.79180 23 ALA C CA 1
ATOM 6720 C C . ALA C 1 23 ? -56.87200 23.93300 -40.32500 1.000 65.07724 23 ALA C C 1
ATOM 6721 O O . ALA C 1 23 ? -57.76700 24.74200 -40.05600 1.000 64.40964 23 ALA C O 1
ATOM 6723 N N . S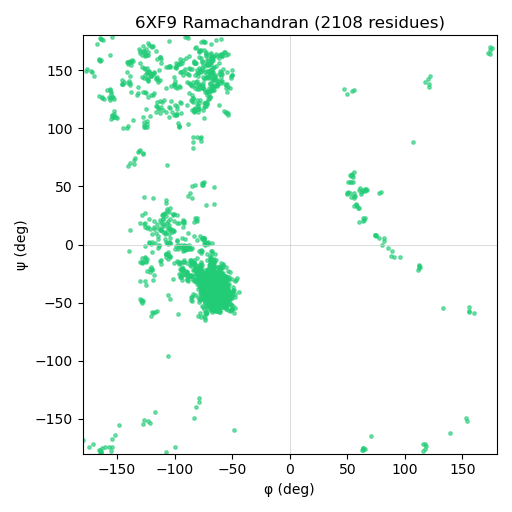ER C 1 24 ? -55.62300 24.10200 -39.88900 1.000 53.03940 24 SER C N 1
ATOM 6724 C CA . SER C 1 24 ? -55.26900 25.26400 -39.08500 1.000 53.51073 24 SER C CA 1
ATOM 6725 C C . SER C 1 24 ? -54.33600 26.23100 -39.80200 1.000 57.14415 24 SER C C 1
ATOM 6726 O O . SER C 1 24 ? -53.79100 27.14000 -39.16300 1.000 56.47540 24 SER C O 1
ATOM 6729 N N . LEU C 1 25 ? -54.15600 26.08500 -41.10600 1.000 51.46200 25 LEU C N 1
ATOM 6730 C CA . LEU C 1 25 ? -53.38400 27.03700 -41.88900 1.000 54.14972 25 LEU C CA 1
ATOM 6731 C C . LEU C 1 25 ? -54.32200 28.01300 -42.59400 1.000 57.08840 25 LEU C C 1
ATOM 6732 O O . LEU C 1 25 ? -55.45900 27.68000 -42.93300 1.000 57.53476 25 LEU C O 1
ATOM 6737 N N . LEU C 1 26 ? -53.82300 29.20400 -42.86700 1.000 54.09522 26 LEU C N 1
ATOM 6738 C CA . LEU C 1 26 ? -54.65600 30.18600 -43.53700 1.000 56.14401 26 LEU C CA 1
ATOM 6739 C C . LEU C 1 26 ? -54.65500 29.94800 -45.04900 1.000 58.68993 26 LEU C C 1
ATOM 6740 O O . LEU C 1 26 ? -53.75600 29.29500 -45.58000 1.000 58.52237 26 LEU C O 1
ATOM 6745 N N . PRO C 1 27 ? -55.69500 30.41000 -45.75300 1.000 58.38247 27 PRO C N 1
ATOM 6746 C CA . PRO C 1 27 ? -55.71300 30.30100 -47.22400 1.000 59.35459 27 PRO C CA 1
ATOM 6747 C C . PRO C 1 27 ? -54.66400 31.17200 -47.90100 1.000 60.68576 27 PRO C C 1
ATOM 6748 O O . PRO C 1 27 ? -54.44100 32.32400 -47.51200 1.000 60.90041 27 PRO C O 1
ATOM 6752 N N . GLU C 1 28 ? -54.06200 30.62600 -48.97000 1.000 75.02110 28 GLU C N 1
ATOM 6753 C CA . GLU C 1 28 ? -52.96200 31.32200 -49.64100 1.000 76.14894 28 GLU C CA 1
ATOM 6754 C C . GLU C 1 28 ? -53.45100 32.60400 -50.31200 1.000 77.48515 28 GLU C C 1
ATOM 6755 O O . GLU C 1 28 ? -52.81900 33.65900 -50.18200 1.000 77.90668 28 GLU C O 1
ATOM 6757 N N . HIS C 1 29 ? -54.57200 32.53800 -51.03800 1.000 83.01828 29 HIS C N 1
ATOM 6758 C CA . HIS C 1 29 ? -55.12500 33.68800 -51.76300 1.000 84.02171 29 HIS C CA 1
ATOM 6759 C C . HIS C 1 29 ? -56.61500 33.82600 -51.45400 1.000 83.45859 29 HIS C C 1
ATOM 6760 O O . HIS C 1 29 ? -57.47300 33.40400 -52.24600 1.000 83.46757 29 HIS C O 1
ATOM 6767 N N . PRO C 1 30 ? -56.96100 34.41200 -50.30200 1.000 86.85135 30 PRO C N 1
ATOM 6768 C CA . PRO C 1 30 ? -58.38300 34.49600 -49.92300 1.000 86.27390 30 PRO C CA 1
ATOM 6769 C C . PRO C 1 30 ? -59.21700 35.36300 -50.85600 1.000 87.01241 30 PRO C C 1
ATOM 6770 O O . PRO C 1 30 ? -60.40000 35.05800 -51.07500 1.000 86.45705 30 PRO C O 1
ATOM 6774 N N . GLU C 1 31 ? -58.62900 36.43000 -51.41900 1.000 93.57527 31 GLU C N 1
ATOM 6775 C CA . GLU C 1 31 ? -59.36000 37.39100 -52.24400 1.000 93.85199 31 GLU C CA 1
ATOM 6776 C C . GLU C 1 31 ? -59.82800 36.79900 -53.56800 1.000 94.44926 31 GLU C C 1
ATOM 6777 O O . GLU C 1 31 ? -60.66900 37.40700 -54.24100 1.000 94.72688 31 GLU C O 1
ATOM 6783 N N . GLU C 1 32 ? -59.29400 35.64400 -53.96200 1.000 86.44192 32 GLU C N 1
ATOM 6784 C CA . GLU C 1 32 ? -59.61500 35.02800 -55.24100 1.000 86.84450 32 GLU C CA 1
ATOM 6785 C C . GLU C 1 32 ? -60.70700 33.97900 -55.13100 1.000 85.66264 32 GLU C C 1
ATOM 6786 O O . GLU C 1 32 ? -61.10300 33.40900 -56.16000 1.000 85.71950 32 GLU C O 1
ATOM 6792 N N . SER C 1 33 ? -61.20100 33.72500 -53.91400 1.000 82.11559 33 SER C N 1
ATOM 6793 C CA . SER C 1 33 ? -62.34700 32.86300 -53.67100 1.000 80.19049 33 SER C CA 1
ATOM 6794 C C . SER C 1 33 ? -63.39700 33.64400 -52.89100 1.000 79.34419 33 SER C C 1
ATOM 6795 O O . SER C 1 33 ? -63.06100 34.53900 -52.10500 1.000 79.78093 33 SER C O 1
ATOM 6798 N N . LEU C 1 34 ? -64.67600 33.31800 -53.15200 1.000 76.87332 34 LEU C N 1
ATOM 6799 C CA . LEU C 1 34 ? -65.79100 33.97600 -52.46600 1.000 75.61109 34 LEU C CA 1
ATOM 6800 C C . LEU C 1 34 ? -65.90300 33.53500 -51.01100 1.000 73.82795 34 LEU C C 1
ATOM 6801 O O . LEU C 1 34 ? -66.44800 34.27100 -50.17600 1.000 73.16382 34 LEU C O 1
ATOM 6806 N N . GLY C 1 35 ? -65.41200 32.34200 -50.69100 1.000 71.46210 35 GLY C N 1
ATOM 6807 C CA . GLY C 1 35 ? -65.43000 31.86500 -49.32200 1.000 69.30262 35 GLY C CA 1
ATOM 6808 C C . GLY C 1 35 ? -64.50300 30.68000 -49.18200 1.000 68.91416 35 GLY C C 1
ATOM 6809 O O . GLY C 1 35 ? -63.83900 30.26300 -50.13500 1.000 70.34455 35 GLY C O 1
ATOM 6810 N N . ASN C 1 36 ? -64.45700 30.14900 -47.96600 1.000 75.51375 36 ASN C N 1
ATOM 6811 C CA . ASN C 1 36 ? -63.60300 29.01500 -47.66000 1.000 74.61694 36 ASN C CA 1
ATOM 6812 C C . ASN C 1 36 ? -64.18000 28.28500 -46.45600 1.000 71.15616 36 ASN C C 1
ATOM 6813 O O . ASN C 1 36 ? -64.36200 28.89900 -45.39800 1.000 69.91337 36 ASN C O 1
ATOM 6818 N N . PRO C 1 37 ? -64.45900 26.98300 -46.56400 1.000 63.76029 37 PRO C N 1
ATOM 6819 C CA . PRO C 1 37 ? -65.13700 26.28700 -45.45700 1.000 64.60118 37 PRO C CA 1
ATOM 6820 C C . PRO C 1 37 ? -64.37400 26.30200 -44.13500 1.000 63.67551 37 PRO C C 1
ATOM 6821 O O . PRO C 1 37 ? -65.01000 26.33000 -43.06800 1.000 64.46175 37 PRO C O 1
ATOM 6825 N N . ILE C 1 38 ? -63.04100 26.33600 -44.16100 1.000 86.61316 38 ILE C N 1
ATOM 6826 C CA . ILE C 1 38 ? -62.28000 26.37200 -42.91200 1.000 85.26805 38 ILE C CA 1
ATOM 6827 C C . ILE C 1 38 ? -62.52700 27.69700 -42.18300 1.000 85.90546 38 ILE C C 1
ATOM 6828 O O . ILE C 1 38 ? -62.89800 27.72100 -40.99800 1.000 86.32756 38 ILE C O 1
ATOM 6833 N N . MET C 1 39 ? -62.32300 28.82100 -42.87700 1.000 76.32994 39 MET C N 1
ATOM 6834 C CA . MET C 1 39 ? -62.58600 30.11500 -42.25300 1.000 76.42952 39 MET C CA 1
ATOM 6835 C C . MET C 1 39 ? -64.04300 30.24700 -41.84500 1.000 77.80995 39 MET C C 1
ATOM 6836 O O . MET C 1 39 ? -64.33800 30.85800 -40.81500 1.000 77.87482 39 MET C O 1
ATOM 6841 N N . THR C 1 40 ? -64.96400 29.66000 -42.62300 1.000 55.80855 40 THR C N 1
ATOM 6842 C CA . THR C 1 40 ? -66.38900 29.78100 -42.32200 1.000 57.03575 40 THR C CA 1
ATOM 6843 C C . THR C 1 40 ? -66.73200 29.07900 -41.01400 1.000 58.28876 40 THR C C 1
ATOM 6844 O O . THR C 1 40 ? -67.47000 29.62800 -40.18100 1.000 58.81504 40 THR C O 1
ATOM 6848 N N . GLN C 1 41 ? -66.13300 27.90600 -40.77600 1.000 64.30224 41 GLN C N 1
ATOM 6849 C CA . GLN C 1 41 ? -66.40200 27.19300 -39.53300 1.000 64.45540 41 GLN C CA 1
ATOM 6850 C C . GLN C 1 41 ? -65.71600 27.86200 -38.34500 1.000 63.52826 41 GLN C C 1
ATOM 6851 O O . GLN C 1 41 ? -66.27500 27.90600 -37.24400 1.000 64.33647 41 GLN C O 1
ATOM 6857 N N . ILE C 1 42 ? -64.48300 28.33500 -38.52000 1.000 55.66959 42 ILE C N 1
ATOM 6858 C CA . ILE C 1 42 ? -63.82700 29.04800 -37.42600 1.000 54.83445 42 ILE C CA 1
ATOM 6859 C C . ILE C 1 42 ? -64.62600 30.28700 -37.04000 1.000 55.04105 42 ILE C C 1
ATOM 6860 O O . ILE C 1 42 ? -64.84900 30.56700 -35.85600 1.000 52.56270 42 ILE C O 1
ATOM 6865 N N . HIS C 1 43 ? -65.09700 31.01200 -38.02600 1.000 60.98087 43 HIS C N 1
ATOM 6866 C CA . HIS C 1 43 ? -65.88100 32.19700 -37.80800 1.000 58.96085 43 HIS C CA 1
ATOM 6867 C C . HIS C 1 43 ? -67.16200 31.84100 -37.10600 1.000 59.56902 43 HIS C C 1
ATOM 6868 O O . HIS C 1 43 ? -67.61900 32.56100 -36.26200 1.000 57.28173 43 HIS C O 1
ATOM 6875 N N . GLN C 1 44 ? -67.75300 30.72600 -37.46700 1.000 52.46485 44 GLN C N 1
ATOM 6876 C CA . GLN C 1 44 ? -68.98200 30.30500 -36.80000 1.000 53.31975 44 GLN C CA 1
ATOM 6877 C C . GLN C 1 44 ? -68.73100 29.89400 -35.35400 1.000 52.25804 44 GLN C C 1
ATOM 6878 O O . GLN C 1 44 ? -69.60300 30.05300 -34.49100 1.000 51.12110 44 GLN C O 1
ATOM 6884 N N . SER C 1 45 ? -67.58500 29.28700 -35.07600 1.000 47.71559 45 SER C N 1
ATOM 6885 C CA . SER C 1 45 ? -67.31100 28.93900 -33.69600 1.000 43.17328 45 SER C CA 1
ATOM 6886 C C . SER C 1 45 ? -67.14600 30.17700 -32.83900 1.000 39.28647 45 SER C C 1
ATOM 6887 O O . SER C 1 45 ? -67.34800 30.11200 -31.62500 1.000 36.23758 45 SER C O 1
ATOM 6890 N N . LEU C 1 46 ? -66.76800 31.30500 -33.44300 1.000 44.42526 46 LEU C N 1
ATOM 6891 C CA . LEU C 1 46 ? -66.53000 32.54100 -32.70900 1.000 40.96828 46 LEU C CA 1
ATOM 6892 C C . LEU C 1 46 ? -67.76900 33.44200 -32.63700 1.000 41.01206 46 LEU C C 1
ATOM 6893 O O . LEU C 1 46 ? -67.63700 34.65500 -32.43300 1.000 39.18454 46 LEU C O 1
ATOM 6898 N N . GLN C 1 47 ? -68.96100 32.88900 -32.83400 1.000 55.41244 47 GLN C N 1
ATOM 6899 C CA . GLN C 1 47 ? -70.11700 33.73300 -32.56400 1.000 54.87332 47 GLN C CA 1
ATOM 6900 C C . GLN C 1 47 ? -70.76000 33.37300 -31.23700 1.000 54.30973 47 GLN C C 1
ATOM 6901 O O . GLN C 1 47 ? -70.98700 32.18800 -30.96300 1.000 55.79408 47 GLN C O 1
ATOM 6907 N N . PRO C 1 48 ? -71.11800 34.39400 -30.44800 1.000 58.54196 48 PRO C N 1
ATOM 6908 C CA . PRO C 1 48 ? -71.35100 34.15800 -29.01700 1.000 57.47192 48 PRO C CA 1
ATOM 6909 C C . PRO C 1 48 ? -72.44800 33.17100 -28.74000 1.000 60.09347 48 PRO C C 1
ATOM 6910 O O . PRO C 1 48 ? -72.42000 32.49700 -27.70300 1.000 59.81916 48 PRO C O 1
ATOM 6914 N N . SER C 1 49 ? -73.40300 33.02900 -29.64800 1.000 49.83671 49 SER C N 1
ATOM 6915 C CA . SER C 1 49 ? -74.54500 32.16400 -29.40300 1.000 52.56100 49 SER C CA 1
ATOM 6916 C C . SER C 1 49 ? -74.46600 30.86400 -30.19100 1.000 55.14397 49 SER C C 1
ATOM 6917 O O . SER C 1 49 ? -75.48100 30.18400 -30.33700 1.000 57.85098 49 SER C O 1
ATOM 6920 N N . SER C 1 50 ? -73.25700 30.51800 -30.74600 1.000 50.28519 50 SER C N 1
ATOM 6921 C CA . SER C 1 50 ? -73.01400 29.19900 -31.31600 1.000 52.96473 50 SER C CA 1
ATOM 6922 C C . SER C 1 50 ? -72.70900 28.20100 -30.20800 1.000 52.49572 50 SER C C 1
ATOM 6923 O O . SER C 1 50 ? -72.21000 28.57400 -29.14600 1.000 49.07632 50 SER C O 1
ATOM 6926 N N . PRO C 1 51 ? -73.04800 26.93400 -30.40700 1.000 43.10580 51 PRO C N 1
ATOM 6927 C CA . PRO C 1 51 ? -72.68500 25.92000 -29.42400 1.000 42.79998 51 PRO C CA 1
ATOM 6928 C C . PRO C 1 51 ? -71.18000 25.72100 -29.39300 1.000 39.53405 51 PRO C C 1
ATOM 6929 O O . PRO C 1 51 ? -70.45900 26.06200 -30.33400 1.000 38.63976 51 PRO C O 1
ATOM 6933 N N . CYS C 1 52 ? -70.71000 25.17600 -28.27500 1.000 52.11958 52 CYS C N 1
ATOM 6934 C CA . CYS C 1 52 ? -69.32100 24.76300 -28.16600 1.000 48.18399 52 CYS C CA 1
ATOM 6935 C C . CYS C 1 52 ? -69.17400 23.36500 -28.74100 1.000 51.36723 52 CYS C C 1
ATOM 6936 O O . CYS C 1 52 ? -69.74300 22.41100 -28.21100 1.000 55.25305 52 CYS C O 1
ATOM 6939 N N . ARG C 1 53 ? -68.41600 23.23300 -29.82100 1.000 49.76562 53 ARG C N 1
ATOM 6940 C CA . ARG C 1 53 ? -68.30700 21.93500 -30.46100 1.000 51.61148 53 ARG C CA 1
ATOM 6941 C C . ARG C 1 53 ? -67.69900 20.89100 -29.54200 1.000 50.04106 53 ARG C C 1
ATOM 6942 O O . ARG C 1 53 ? -68.04300 19.71000 -29.65100 1.000 52.74728 53 ARG C O 1
ATOM 6950 N N . VAL C 1 54 ? -66.77700 21.27800 -28.66000 1.000 39.89402 54 VAL C N 1
ATOM 6951 C CA . VAL C 1 54 ? -66.20700 20.30000 -27.73200 1.000 39.42458 54 VAL C CA 1
ATOM 6952 C C . VAL C 1 54 ? -67.21300 19.93000 -26.64200 1.000 44.51342 54 VAL C C 1
ATOM 6953 O O . VAL C 1 54 ? -67.33400 18.76100 -26.26300 1.000 48.19255 54 VAL C O 1
ATOM 6957 N N . CYS C 1 55 ? -67.93300 20.91100 -26.09200 1.000 51.39461 55 CYS C N 1
ATOM 6958 C CA . CYS C 1 55 ? -68.97000 20.57000 -25.11500 1.000 54.86878 55 CYS C CA 1
ATOM 6959 C C . CYS C 1 55 ? -70.02000 19.67000 -25.73700 1.000 60.08925 55 CYS C C 1
ATOM 6960 O O . CYS C 1 55 ? -70.49600 18.72300 -25.09700 1.000 61.32825 55 CYS C O 1
ATOM 6963 N N . GLN C 1 56 ? -70.35800 19.92200 -27.00400 1.000 54.25196 56 GLN C N 1
ATOM 6964 C CA . GLN C 1 56 ? -71.38200 19.11500 -27.66000 1.000 56.19906 56 GLN C CA 1
ATOM 6965 C C . GLN C 1 56 ? -70.85000 17.70900 -27.96400 1.000 55.58599 56 GLN C C 1
ATOM 6966 O O . GLN C 1 56 ? -71.58100 16.71900 -27.82000 1.000 56.98772 56 GLN C O 1
ATOM 6972 N N . LEU C 1 57 ? -69.57400 17.59600 -28.36700 1.000 62.01888 57 LEU C N 1
ATOM 6973 C CA . LEU C 1 57 ? -68.96100 16.27800 -28.54200 1.000 60.37749 57 LEU C CA 1
ATOM 6974 C C . LEU C 1 57 ? -69.02000 15.46900 -27.25900 1.000 61.44572 57 LEU C C 1
ATOM 6975 O O . LEU C 1 57 ? -69.43700 14.30300 -27.26600 1.000 62.29511 57 LEU C O 1
ATOM 6980 N N . LEU C 1 58 ? -68.58000 16.06600 -26.14300 1.000 57.54038 58 LEU C N 1
ATOM 6981 C CA . LEU C 1 58 ? -68.57000 15.33600 -24.87700 1.000 57.62097 58 LEU C CA 1
ATOM 6982 C C . LEU C 1 58 ? -69.98200 14.95400 -24.45800 1.000 59.89749 58 LEU C C 1
ATOM 6983 O O . LEU C 1 58 ? -70.19200 13.87500 -23.90300 1.000 60.34077 58 LEU C O 1
ATOM 6988 N N . PHE C 1 59 ? -70.96000 15.83800 -24.65200 1.000 60.85691 59 PHE C N 1
ATOM 6989 C CA . PHE C 1 59 ? -72.31900 15.45500 -24.27600 1.000 62.51094 59 PHE C CA 1
ATOM 6990 C C . PHE C 1 59 ? -72.85200 14.29300 -25.12500 1.000 63.10401 59 PHE C C 1
ATOM 6991 O O . PHE C 1 59 ? -73.52100 13.39600 -24.59600 1.000 63.03631 59 PHE C O 1
ATOM 6999 N N . SER C 1 60 ? -72.58600 14.29400 -26.44200 1.000 75.58736 60 SER C N 1
ATOM 7000 C CA . SER C 1 60 ? -73.04400 13.19200 -27.29600 1.000 75.51325 60 SER C CA 1
ATOM 7001 C C . SER C 1 60 ? -72.49300 11.84600 -26.83400 1.000 74.53090 60 SER C C 1
ATOM 7002 O O . SER C 1 60 ? -73.15100 10.81000 -27.00800 1.000 74.85132 60 SER C O 1
ATOM 7005 N N . LEU C 1 61 ? -71.28000 11.83700 -26.27700 1.000 81.67470 61 LEU C N 1
ATOM 7006 C CA . LEU C 1 61 ? -70.60900 10.62500 -25.83500 1.000 80.22396 61 LEU C CA 1
ATOM 7007 C C . LEU C 1 61 ? -71.07900 10.13900 -24.46200 1.000 80.14280 61 LEU C C 1
ATOM 7008 O O . LEU C 1 61 ? -70.33900 9.38300 -23.82300 1.000 78.91539 61 LEU C O 1
ATOM 7013 N N . VAL C 1 62 ? -72.03900 10.77200 -23.88400 1.000 81.76520 62 VAL C N 1
ATOM 7014 C CA . VAL C 1 62 ? -72.39700 10.31400 -22.61000 1.000 80.93400 62 VAL C CA 1
ATOM 7015 C C . VAL C 1 62 ? -73.83800 10.02200 -22.57800 1.000 82.11311 62 VAL C C 1
ATOM 7016 O O . VAL C 1 62 ? -74.26600 9.16800 -21.85300 1.000 82.33478 62 VAL C O 1
ATOM 7020 N N . ARG C 1 63 ? -74.61900 10.74200 -23.34600 1.000 99.81247 63 ARG C N 1
ATOM 7021 C CA . ARG C 1 63 ? -76.01500 10.41700 -23.36400 1.000 100.92450 63 ARG C CA 1
ATOM 7022 C C . ARG C 1 63 ? -76.24400 9.03000 -23.98000 1.000 100.84004 63 ARG C C 1
ATOM 7023 O O . ARG C 1 63 ? -77.01700 8.23800 -23.45600 1.000 101.22810 63 ARG C O 1
ATOM 7031 N N . PRO C 1 68 ? -68.84900 4.98600 -17.76900 1.000 82.94369 68 PRO C N 1
ATOM 7032 C CA . PRO C 1 68 ? -67.43300 4.64500 -17.88000 1.000 81.15671 68 PRO C CA 1
ATOM 7033 C C . PRO C 1 68 ? -66.63200 5.65000 -17.11300 1.000 78.97966 68 PRO C C 1
ATOM 7034 O O . PRO C 1 68 ? -66.14200 6.57200 -17.70500 1.000 78.14779 68 PRO C O 1
ATOM 7038 N N . MET C 1 69 ? -66.41400 5.41500 -15.82800 1.000 121.00472 69 MET C N 1
ATOM 7039 C CA . MET C 1 69 ? -65.73000 6.35000 -14.93400 1.000 119.34485 69 MET C CA 1
ATOM 7040 C C . MET C 1 69 ? -64.31700 6.74300 -15.27800 1.000 118.09335 69 MET C C 1
ATOM 7041 O O . MET C 1 69 ? -63.89700 7.81600 -14.92400 1.000 117.18486 69 MET C O 1
ATOM 7046 N N . GLY C 1 70 ? -63.54400 5.84700 -15.85000 1.000 90.20689 70 GLY C N 1
ATOM 7047 C CA . GLY C 1 70 ? -62.19700 6.19900 -16.21600 1.000 87.43207 70 GLY C CA 1
ATOM 7048 C C . GLY C 1 70 ? -62.15800 7.41000 -17.12600 1.000 84.62144 70 GLY C C 1
ATOM 7049 O O . GLY C 1 70 ? -61.18500 8.12000 -17.17000 1.000 81.72917 70 GLY C O 1
ATOM 7050 N N . PHE C 1 71 ? -63.21200 7.61000 -17.88800 1.000 71.63099 71 PHE C N 1
ATOM 7051 C CA . PHE C 1 71 ? -63.28300 8.73200 -18.73200 1.000 70.22529 71 PHE C CA 1
ATOM 7052 C C . PHE C 1 71 ? -63.42800 9.99800 -17.94500 1.000 69.01790 71 PHE C C 1
ATOM 7053 O O . PHE C 1 71 ? -62.71900 10.91400 -18.19900 1.000 66.63380 71 PHE C O 1
ATOM 7061 N N . PHE C 1 72 ? -64.25600 10.07200 -16.93100 1.000 74.65415 72 PHE C N 1
ATOM 7062 C CA . PHE C 1 72 ? -64.29900 11.41000 -16.34600 1.000 73.16906 72 PHE C CA 1
ATOM 7063 C C . PHE C 1 72 ? -63.01400 11.77000 -15.63100 1.000 70.61691 72 PHE C C 1
ATOM 7064 O O . PHE C 1 72 ? -62.61800 12.93600 -15.67000 1.000 68.77151 72 PHE C O 1
ATOM 7072 N N . GLU C 1 73 ? -62.31200 10.78600 -15.07600 1.000 92.90780 73 GLU C N 1
ATOM 7073 C CA . GLU C 1 73 ? -61.07800 11.05000 -14.37100 1.000 90.52687 73 GLU C CA 1
ATOM 7074 C C . GLU C 1 73 ? -59.96000 11.42000 -15.32000 1.000 87.84542 73 GLU C C 1
ATOM 7075 O O . GLU C 1 73 ? -59.22800 12.37900 -15.04400 1.000 85.54806 73 GLU C O 1
ATOM 7081 N N . ASP C 1 74 ? -59.97600 10.85300 -16.52200 1.000 70.93415 74 ASP C N 1
ATOM 7082 C CA . ASP C 1 74 ? -58.99700 11.21600 -17.52400 1.000 68.62564 74 ASP C CA 1
ATOM 7083 C C . ASP C 1 74 ? -59.33200 12.54300 -18.17100 1.000 67.52455 74 ASP C C 1
ATOM 7084 O O . ASP C 1 74 ? -58.42900 13.35700 -18.43400 1.000 64.79003 74 ASP C O 1
ATOM 7089 N N . TYR C 1 75 ? -60.61600 12.77200 -18.46800 1.000 55.45238 75 TYR C N 1
ATOM 7090 C CA . TYR C 1 75 ? -60.97600 14.07200 -19.01300 1.000 54.53678 75 TYR C CA 1
ATOM 7091 C C . TYR C 1 75 ? -60.59900 15.16200 -18.01800 1.000 52.31461 75 TYR C C 1
ATOM 7092 O O . TYR C 1 75 ? -59.99400 16.17300 -18.39500 1.000 49.90954 75 TYR C O 1
ATOM 7101 N N . ALA C 1 76 ? -60.86600 14.92700 -16.73100 1.000 54.14744 76 ALA C N 1
ATOM 7102 C CA . ALA C 1 76 ? -60.52500 15.89800 -15.71100 1.000 52.68973 76 ALA C CA 1
ATOM 7103 C C . ALA C 1 76 ? -59.01700 16.09300 -15.57800 1.000 49.80364 76 ALA C C 1
ATOM 7104 O O . ALA C 1 76 ? -58.57000 17.20200 -15.25700 1.000 48.03213 76 ALA C O 1
ATOM 7106 N N . CYS C 1 77 ? -58.20200 15.07500 -15.86100 1.000 65.39553 77 CYS C N 1
ATOM 7107 C CA . CYS C 1 77 ? -56.76600 15.35500 -15.84700 1.000 62.61847 77 CYS C CA 1
ATOM 7108 C C . CYS C 1 77 ? -56.39300 16.30800 -16.96200 1.000 60.40402 77 CYS C C 1
ATOM 7109 O O . CYS C 1 77 ? -55.58500 17.22900 -16.75400 1.000 58.30481 77 CYS C O 1
ATOM 7112 N N . LEU C 1 78 ? -56.95300 16.08000 -18.15700 1.000 49.98793 78 LEU C N 1
ATOM 7113 C CA . LEU C 1 78 ? -56.70800 16.99700 -19.27000 1.000 47.97343 78 LEU C CA 1
ATOM 7114 C C . LEU C 1 78 ? -57.10300 18.42800 -18.90000 1.000 46.98088 78 LEU C C 1
ATOM 7115 O O . LEU C 1 78 ? -56.31700 19.37400 -19.08500 1.000 44.48967 78 LEU C O 1
ATOM 7120 N N . CYS C 1 79 ? -58.31000 18.59600 -18.34500 1.000 47.56999 79 CYS C N 1
ATOM 7121 C CA . CYS C 1 79 ? -58.76200 19.91800 -17.91700 1.000 46.82551 79 CYS C CA 1
ATOM 7122 C C . CYS C 1 79 ? -57.79900 20.54900 -16.90300 1.000 45.11781 79 CYS C C 1
ATOM 7123 O O . CYS C 1 79 ? -57.47000 21.73500 -17.01000 1.000 43.40732 79 CYS C O 1
ATOM 7126 N N . PHE C 1 80 ? -57.35500 19.78500 -15.89700 1.000 45.95954 80 PHE C N 1
ATOM 7127 C CA . PHE C 1 80 ? -56.43300 20.32700 -14.89400 1.000 44.99735 80 PHE C CA 1
ATOM 7128 C C . PHE C 1 80 ? -55.13500 20.81500 -15.53500 1.000 42.56534 80 PHE C C 1
ATOM 7129 O O . PHE C 1 80 ? -54.63900 21.91700 -15.22900 1.000 41.92212 80 PHE C O 1
ATOM 7137 N N . PHE C 1 81 ? -54.59500 20.03200 -16.47100 1.000 50.57787 81 PHE C N 1
ATOM 7138 C CA . PHE C 1 81 ? -53.36700 20.43200 -17.15700 1.000 48.88873 81 PHE C CA 1
ATOM 7139 C C . PHE C 1 81 ? -53.58300 21.69700 -17.97600 1.000 47.32997 81 PHE C C 1
ATOM 7140 O O . PHE C 1 81 ? -52.73700 22.60000 -17.97900 1.000 46.72367 81 PHE C O 1
ATOM 7148 N N . CYS C 1 82 ? -54.71200 21.78300 -18.68400 1.000 48.70598 82 CYS C N 1
ATOM 7149 C CA . CYS C 1 82 ? -54.99600 22.99000 -19.45400 1.000 47.29189 82 CYS C CA 1
ATOM 7150 C C . CYS C 1 82 ? -55.08800 24.19300 -18.54100 1.000 47.21294 82 CYS C C 1
ATOM 7151 O O . CYS C 1 82 ? -54.50600 25.24500 -18.81600 1.000 46.39971 82 CYS C O 1
ATOM 7154 N N . LEU C 1 83 ? -55.78000 24.03100 -17.42700 1.000 39.49137 83 LEU C N 1
ATOM 7155 C CA . LEU C 1 83 ? -55.89600 25.08300 -16.43700 1.000 40.31183 83 LEU C CA 1
ATOM 7156 C C . LEU C 1 83 ? -54.53900 25.61000 -16.00600 1.000 40.08751 83 LEU C C 1
ATOM 7157 O O . LEU C 1 83 ? -54.41700 26.78500 -15.65100 1.000 40.83455 83 LEU C O 1
ATOM 7162 N N . TYR C 1 84 ? -53.50200 24.77600 -16.02100 1.000 41.49092 84 TYR C N 1
ATOM 7163 C CA . TYR C 1 84 ? -52.19300 25.25800 -15.58100 1.000 42.11086 84 TYR C CA 1
ATOM 7164 C C . TYR C 1 84 ? -51.20400 25.43200 -16.73200 1.000 40.90547 84 TYR C C 1
ATOM 7165 O O . TYR C 1 84 ? -49.99200 25.37600 -16.51600 1.000 42.06436 84 TYR C O 1
ATOM 7174 N N . ALA C 1 85 ? -51.70600 25.68500 -17.94800 1.000 40.03125 85 ALA C N 1
ATOM 7175 C CA . ALA C 1 85 ? -50.94300 25.88700 -19.18200 1.000 39.54344 85 ALA C CA 1
ATOM 7176 C C . ALA C 1 85 ? -51.22600 27.24300 -19.83000 1.000 39.40691 85 ALA C C 1
ATOM 7177 O O . ALA C 1 85 ? -52.35400 27.74300 -19.77000 1.000 38.84906 85 ALA C O 1
ATOM 7179 N N . PRO C 1 86 ? -50.24100 27.84300 -20.49400 1.000 43.10272 86 PRO C N 1
ATOM 7180 C CA . PRO C 1 86 ? -50.47900 29.11600 -21.18700 1.000 43.59514 86 PRO C CA 1
ATOM 7181 C C . PRO C 1 86 ? -51.35500 28.90300 -22.40700 1.000 42.18060 86 PRO C C 1
ATOM 7182 O O . PRO C 1 86 ? -51.61500 27.76400 -22.78900 1.000 41.47905 86 PRO C O 1
ATOM 7186 N N A HIS C 1 87 ? -51.66500 29.98600 -23.07900 0.500 39.91194 87 HIS C N 1
ATOM 7187 N N B HIS C 1 87 ? -51.76600 29.99200 -23.05200 0.500 39.77903 87 HIS C N 1
ATOM 7188 C CA A HIS C 1 87 ? -52.46600 29.90900 -24.24900 0.500 39.17067 87 HIS C CA 1
ATOM 7189 C CA B HIS C 1 87 ? -52.52700 29.87300 -24.27500 0.500 39.08136 87 HIS C CA 1
ATOM 7190 C C A HIS C 1 87 ? -51.47500 30.06500 -25.37100 0.500 41.00666 87 HIS C C 1
ATOM 7191 C C B HIS C 1 87 ? -51.47700 30.03600 -25.34400 0.500 40.95769 87 HIS C C 1
ATOM 7192 O O A HIS C 1 87 ? -50.86200 31.10300 -25.50500 0.500 43.22220 87 HIS C O 1
ATOM 7193 O O B HIS C 1 87 ? -50.89600 31.09200 -25.47300 0.500 43.13471 87 HIS C O 1
ATOM 7206 N N . CYS C 1 88 ? -51.31400 29.04100 -26.19000 1.000 48.45047 88 CYS C N 1
ATOM 7207 C CA . CYS C 1 88 ? -50.35400 29.14600 -27.27900 1.000 50.62354 88 CYS C CA 1
ATOM 7208 C C . CYS C 1 88 ? -50.63400 28.01000 -28.24800 1.000 50.65609 88 CYS C C 1
ATOM 7209 O O . CYS C 1 88 ? -51.60400 27.25700 -28.08900 1.000 49.48134 88 CYS C O 1
ATOM 7212 N N . TRP C 1 89 ? -49.79600 27.89800 -29.27900 1.000 46.33994 89 TRP C N 1
ATOM 7213 C CA . TRP C 1 89 ? -49.98500 26.77800 -30.18900 1.000 46.76229 89 TRP C CA 1
ATOM 7214 C C . TRP C 1 89 ? -49.69700 25.46400 -29.48000 1.000 45.82620 89 TRP C C 1
ATOM 7215 O O . TRP C 1 89 ? -50.45500 24.50100 -29.63700 1.000 45.98765 89 TRP C O 1
ATOM 7226 N N . THR C 1 90 ? -48.61500 25.40800 -28.68900 1.000 43.54107 90 THR C N 1
ATOM 7227 C CA . THR C 1 90 ? -48.21500 24.15300 -28.06000 1.000 43.08264 90 THR C CA 1
ATOM 7228 C C . THR C 1 90 ? -49.30600 23.59800 -27.13800 1.000 41.68648 90 THR C C 1
ATOM 7229 O O . THR C 1 90 ? -49.54600 22.38500 -27.11300 1.000 42.07822 90 THR C O 1
ATOM 7233 N N . SER C 1 91 ? -49.98200 24.45300 -26.37000 1.000 41.46818 91 SER C N 1
ATOM 7234 C CA . SER C 1 91 ? -51.02100 23.92500 -25.49100 1.000 40.23876 91 SER C CA 1
ATOM 7235 C C . SER C 1 91 ? -52.20900 23.38900 -26.27700 1.000 41.10593 91 SER C C 1
ATOM 7236 O O . SER C 1 91 ? -52.82300 22.40100 -25.85200 1.000 41.62331 91 SER C O 1
ATOM 7239 N N . THR C 1 92 ? -52.53800 23.99900 -27.42500 1.000 41.81657 92 THR C N 1
ATOM 7240 C CA . THR C 1 92 ? -53.63200 23.48700 -28.25700 1.000 43.79011 92 THR C CA 1
ATOM 7241 C C . THR C 1 92 ? -53.24000 22.17900 -28.92600 1.000 46.08888 92 THR C C 1
ATOM 7242 O O . THR C 1 92 ? -54.06900 21.27100 -29.05300 1.000 47.89684 92 THR C O 1
ATOM 7246 N N . MET C 1 93 ? -51.98600 22.08400 -29.39000 1.000 55.05151 93 MET C N 1
ATOM 7247 C CA . MET C 1 93 ? -51.46200 20.83400 -29.93300 1.000 56.49944 93 MET C CA 1
ATOM 7248 C C . MET C 1 93 ? -51.53100 19.71800 -28.89800 1.000 56.16293 93 MET C C 1
ATOM 7249 O O . MET C 1 93 ? -52.07700 18.64100 -29.16200 1.000 58.06387 93 MET C O 1
ATOM 7254 N N . ALA C 1 94 ? -50.99500 19.96900 -27.70200 1.000 48.10336 94 ALA C N 1
ATOM 7255 C CA . ALA C 1 94 ? -51.00300 18.96300 -26.64900 1.000 47.56090 94 ALA C CA 1
ATOM 7256 C C . ALA C 1 94 ? -52.42500 18.55500 -26.27800 1.000 48.58164 94 ALA C C 1
ATOM 7257 O O . ALA C 1 94 ? -52.71000 17.36600 -26.10300 1.000 50.31504 94 ALA C O 1
ATOM 7259 N N . ALA C 1 95 ? -53.33300 19.52400 -26.11300 1.000 38.24164 95 ALA C N 1
ATOM 7260 C CA . ALA C 1 95 ? -54.72500 19.17900 -25.81300 1.000 39.71206 95 ALA C CA 1
ATOM 7261 C C . ALA C 1 95 ? -55.41400 18.43500 -26.96200 1.000 43.02063 95 ALA C C 1
ATOM 7262 O O . ALA C 1 95 ? -56.24300 17.55300 -26.71300 1.000 45.22890 95 ALA C O 1
ATOM 7264 N N . ALA C 1 96 ? -55.09000 18.74800 -28.21900 1.000 50.84380 96 ALA C N 1
ATOM 7265 C CA . ALA C 1 96 ? -55.67900 17.99700 -29.32600 1.000 54.46842 96 ALA C CA 1
ATOM 7266 C C . ALA C 1 96 ? -55.24600 16.53900 -29.26800 1.000 55.64389 96 ALA C C 1
ATOM 7267 O O . ALA C 1 96 ? -56.07700 15.61700 -29.36900 1.000 58.28990 96 ALA C O 1
ATOM 7269 N N . ALA C 1 97 ? -53.93000 16.32000 -29.12400 1.000 48.66901 97 ALA C N 1
ATOM 7270 C CA . ALA C 1 97 ? -53.38700 14.97100 -29.00700 1.000 49.27877 97 ALA C CA 1
ATOM 7271 C C . ALA C 1 97 ? -54.01000 14.22200 -27.83300 1.000 49.63557 97 ALA C C 1
ATOM 7272 O O . ALA C 1 97 ? -54.46200 13.07600 -27.98200 1.000 52.16637 97 ALA C O 1
ATOM 7274 N N . ASP C 1 98 ? -54.06800 14.85600 -26.65500 1.000 63.64780 98 ASP C N 1
ATOM 7275 C CA . ASP C 1 98 ? -54.59200 14.13300 -25.49900 1.000 64.12870 98 ASP C CA 1
ATOM 7276 C C . ASP C 1 98 ? -56.09700 13.89200 -25.60200 1.000 66.86150 98 ASP C C 1
ATOM 7277 O O . ASP C 1 98 ? -56.59500 12.91000 -25.04000 1.000 68.76266 98 ASP C O 1
ATOM 7282 N N . LEU C 1 99 ? -56.83500 14.71200 -26.35500 1.000 52.95286 99 LEU C N 1
ATOM 7283 C CA . LEU C 1 99 ? -58.24800 14.40000 -26.55600 1.000 56.41819 99 LEU C CA 1
ATOM 7284 C C 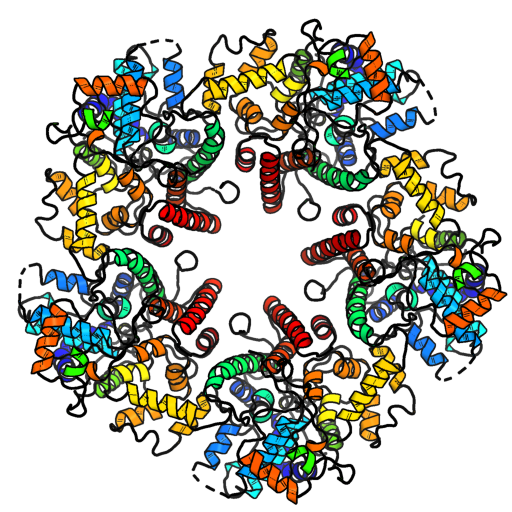. LEU C 1 99 ? -58.41500 13.20700 -27.49200 1.000 59.23992 99 LEU C C 1
ATOM 7285 O O . LEU C 1 99 ? -59.27600 12.34300 -27.26500 1.000 61.71870 99 LEU C O 1
ATOM 7290 N N . CYS C 1 100 ? -57.59700 13.14100 -28.54800 1.000 76.06328 100 CYS C N 1
ATOM 7291 C CA . CYS C 1 100 ? -57.52500 11.92000 -29.35100 1.000 78.43922 100 CYS C CA 1
ATOM 7292 C C . CYS C 1 100 ? -57.33800 10.69600 -28.46500 1.000 78.62234 100 CYS C C 1
ATOM 7293 O O . CYS C 1 100 ? -58.07100 9.70100 -28.57700 1.000 81.29474 100 CYS C O 1
ATOM 7296 N N . GLU C 1 101 ? -56.32000 10.74900 -27.60700 1.000 72.18803 101 GLU C N 1
ATOM 7297 C CA . GLU C 1 101 ? -55.99600 9.61900 -26.74200 1.000 72.43937 101 GLU C CA 1
ATOM 7298 C C . GLU C 1 101 ? -57.17300 9.23000 -25.84600 1.000 74.06579 101 GLU C C 1
ATOM 7299 O O . GLU C 1 101 ? -57.49400 8.04500 -25.72200 1.000 76.32257 101 GLU C O 1
ATOM 7305 N N . ILE C 1 102 ? -57.82400 10.20800 -25.20300 1.000 63.39926 102 ILE C N 1
ATOM 7306 C CA . ILE C 1 102 ? -58.94800 9.88900 -24.31600 1.000 64.89847 102 ILE C CA 1
ATOM 7307 C C . ILE C 1 102 ? -60.08000 9.24000 -25.10100 1.000 68.50942 102 ILE C C 1
ATOM 7308 O O . ILE C 1 102 ? -60.75800 8.32300 -24.60500 1.000 70.79709 102 ILE C O 1
ATOM 7313 N N . MET C 1 103 ? -60.24700 9.63100 -26.36400 1.000 72.45523 103 MET C N 1
ATOM 7314 C CA . MET C 1 103 ? -61.32500 9.04700 -27.15200 1.000 75.74633 103 MET C CA 1
ATOM 7315 C C . MET C 1 103 ? -60.99200 7.61400 -27.56900 1.000 77.43833 103 MET C C 1
ATOM 7316 O O . MET C 1 103 ? -61.87800 6.74900 -27.59000 1.000 80.02235 103 MET C O 1
ATOM 7321 N N . HIS C 1 104 ? -59.71800 7.34100 -27.86900 1.000 79.40337 104 HIS C N 1
ATOM 7322 C CA . HIS C 1 104 ? -59.30700 5.96900 -28.15900 1.000 81.17400 104 HIS C CA 1
ATOM 7323 C C . HIS C 1 104 ? -59.31800 5.07100 -26.92600 1.000 83.04376 104 HIS C C 1
ATOM 7324 O O . HIS C 1 104 ? -59.51500 3.85500 -27.04800 1.000 87.61087 104 HIS C O 1
ATOM 7331 N N . LEU C 1 105 ? -59.08800 5.62700 -25.74200 1.000 68.91473 105 LEU C N 1
ATOM 7332 C CA . LEU C 1 105 ? -59.10400 4.79800 -24.54600 1.000 71.01997 105 LEU C CA 1
ATOM 7333 C C . LEU C 1 105 ? -60.52800 4.39200 -24.18000 1.000 73.61083 105 LEU C C 1
ATOM 7334 O O . LEU C 1 105 ? -60.79500 3.22000 -23.88000 1.000 78.27268 105 LEU C O 1
ATOM 7339 N N . HIS C 1 106 ? -61.46800 5.34100 -24.20900 1.000 81.03792 106 HIS C N 1
ATOM 7340 C CA . HIS C 1 106 ? -62.76400 5.07700 -23.59900 1.000 83.00602 106 HIS C CA 1
ATOM 7341 C C . HIS C 1 106 ? -63.92400 4.97000 -24.57300 1.000 85.37570 106 HIS C C 1
ATOM 7342 O O . HIS C 1 106 ? -65.01000 4.56100 -24.15600 1.000 87.70256 106 HIS C O 1
ATOM 7349 N N . PHE C 1 107 ? -63.70800 5.38100 -25.81900 1.000 94.52827 107 PHE C N 1
ATOM 7350 C CA . PHE C 1 107 ? -64.70500 5.28000 -26.88100 1.000 96.98004 107 PHE C CA 1
ATOM 7351 C C . PHE C 1 107 ? -64.01000 4.74700 -28.13400 1.000 97.57846 107 PHE C C 1
ATOM 7352 O O . PHE C 1 107 ? -63.78800 5.50100 -29.08200 1.000 97.08386 107 PHE C O 1
ATOM 7360 N N . PRO C 1 108 ? -63.66200 3.44900 -28.15300 1.000 87.57783 108 PRO C N 1
ATOM 7361 C CA . PRO C 1 108 ? -62.92700 2.97500 -29.33600 1.000 88.98186 108 PRO C CA 1
ATOM 7362 C C . PRO C 1 108 ? -63.78600 2.56600 -30.52700 1.000 92.66045 108 PRO C C 1
ATOM 7363 O O . PRO C 1 108 ? -63.31000 2.68000 -31.66300 1.000 92.66196 108 PRO C O 1
ATOM 7367 N N . GLU C 1 109 ? -65.01300 2.16100 -30.29600 1.000 116.66136 109 GLU C N 1
ATOM 7368 C CA . GLU C 1 109 ? -65.82400 1.81900 -31.43100 1.000 120.15444 109 GLU C CA 1
ATOM 7369 C C . GLU C 1 109 ? -66.76000 2.92900 -31.88300 1.000 118.03238 109 GLU C C 1
ATOM 7370 O O . GLU C 1 109 ? -67.48200 2.75700 -32.84100 1.000 120.76950 109 GLU C O 1
ATOM 7376 N N . GLU C 1 110 ? -66.69400 4.09000 -31.25100 1.000 115.05151 110 GLU C N 1
ATOM 7377 C CA . GLU C 1 110 ? -67.53300 5.21900 -31.62400 1.000 113.26772 110 GLU C CA 1
ATOM 7378 C C . GLU C 1 110 ? -67.07400 5.89800 -32.86100 1.000 112.63250 110 GLU C C 1
ATOM 7379 O O . GLU C 1 110 ? -65.92100 6.24200 -32.99500 1.000 110.82565 110 GLU C O 1
ATOM 7385 N N . GLU C 1 111 ? -68.02600 6.18700 -33.72400 1.000 114.16141 111 GLU C N 1
ATOM 7386 C CA . GLU C 1 111 ? -67.74700 6.79600 -34.98900 1.000 113.75805 111 GLU C CA 1
ATOM 7387 C C . GLU C 1 111 ? -67.10000 8.13500 -34.74400 1.000 111.68724 111 GLU C C 1
ATOM 7388 O O . GLU C 1 111 ? -66.15900 8.47900 -35.43000 1.000 110.69077 111 GLU C O 1
ATOM 7394 N N . ALA C 1 112 ? -67.58700 8.86500 -33.74500 1.000 99.88976 112 ALA C N 1
ATOM 7395 C CA . ALA C 1 112 ? -67.08600 10.18500 -33.36100 1.000 97.84310 112 ALA C CA 1
ATOM 7396 C C . ALA C 1 112 ? -65.60200 10.20000 -33.00100 1.000 96.01799 112 ALA C C 1
ATOM 7397 O O . ALA C 1 112 ? -65.00800 11.28700 -32.96000 1.000 94.27950 112 ALA C O 1
ATOM 7399 N N . THR C 1 113 ? -64.99500 9.03400 -32.73600 1.000 98.74067 113 THR C N 1
ATOM 7400 C CA . THR C 1 113 ? -63.60300 8.94100 -32.29000 1.000 96.43643 113 THR C CA 1
ATOM 7401 C C . THR C 1 113 ? -62.58600 9.11500 -33.41500 1.000 95.55801 113 THR C C 1
ATOM 7402 O O . THR C 1 113 ? -61.43800 9.49700 -33.14800 1.000 92.95327 113 THR C O 1
ATOM 7406 N N . TYR C 1 114 ? -62.98200 8.85000 -34.65500 1.000 106.44234 114 TYR C N 1
ATOM 7407 C CA . TYR C 1 114 ? -62.09500 8.89800 -35.80700 1.000 106.10961 114 TYR C CA 1
ATOM 7408 C C . TYR C 1 114 ? -62.50400 10.04100 -36.73100 1.000 106.32375 114 TYR C C 1
ATOM 7409 O O . TYR C 1 114 ? -63.69700 10.31800 -36.90300 1.000 107.71317 114 TYR C O 1
ATOM 7418 N N . GLY C 1 115 ? -61.50800 10.71600 -37.30800 1.000 88.21839 115 GLY C N 1
ATOM 7419 C CA . GLY C 1 115 ? -61.77200 11.95500 -38.01700 1.000 87.80337 115 GLY C CA 1
ATOM 7420 C C . GLY C 1 115 ? -62.26500 12.98200 -37.02600 1.000 86.88812 115 GLY C C 1
ATOM 7421 O O . GLY C 1 115 ? -63.26800 13.66900 -37.24900 1.000 87.91520 115 GLY C O 1
ATOM 7422 N N . LEU C 1 116 ? -61.53900 13.07800 -35.91200 1.000 57.29376 116 LEU C N 1
ATOM 7423 C CA . LEU C 1 116 ? -61.94800 13.93700 -34.81000 1.000 56.18069 116 LEU C CA 1
ATOM 7424 C C . LEU C 1 116 ? -61.78700 15.40300 -35.17600 1.000 55.15162 116 LEU C C 1
ATOM 7425 O O . LEU C 1 116 ? -62.59500 16.24500 -34.77000 1.000 55.75394 116 LEU C O 1
ATOM 7430 N N . PHE C 1 117 ? -60.75300 15.71900 -35.94400 1.000 62.64728 117 PHE C N 1
ATOM 7431 C CA . PHE C 1 117 ? -60.37900 17.06600 -36.33200 1.000 61.10456 117 PHE C CA 1
ATOM 7432 C C . PHE C 1 117 ? -60.59500 17.22100 -37.82400 1.000 62.57685 117 PHE C C 1
ATOM 7433 O O . PHE C 1 117 ? -60.71000 16.23900 -38.55900 1.000 64.43538 117 PHE C O 1
ATOM 7441 N N . GLY C 1 118 ? -60.66700 18.46500 -38.26800 1.000 62.72437 118 GLY C N 1
ATOM 7442 C CA . GLY C 1 118 ? -60.82900 18.74500 -39.67400 1.000 63.60321 118 GLY C CA 1
ATOM 7443 C C . GLY C 1 118 ? -62.11200 19.48500 -39.97800 1.000 64.36763 118 GLY C C 1
ATOM 7444 O O . GLY C 1 118 ? -62.83900 19.90500 -39.07400 1.000 64.19372 118 GLY C O 1
ATOM 7445 N N . PRO C 1 119 ? -62.41300 19.67200 -41.26500 1.000 83.26705 119 PRO C N 1
ATOM 7446 C CA . PRO C 1 119 ? -63.60600 20.45100 -41.63600 1.000 82.96900 119 PRO C CA 1
ATOM 7447 C C . PRO C 1 119 ? -64.87300 19.69100 -41.27500 1.000 84.28929 119 PRO C C 1
ATOM 7448 O O . PRO C 1 119 ? -65.02000 18.50800 -41.60300 1.000 85.78564 119 PRO C O 1
ATOM 7452 N N . GLY C 1 120 ? -65.74200 20.34900 -40.53600 1.000 63.53613 120 GLY C N 1
ATOM 7453 C CA . GLY C 1 120 ? -66.97000 19.75000 -40.09400 1.000 64.12628 120 GLY C CA 1
ATOM 7454 C C . GLY C 1 120 ? -66.86800 19.02200 -38.79200 1.000 64.97948 120 GLY C C 1
ATOM 7455 O O . GLY C 1 120 ? -67.83100 18.56500 -38.26200 1.000 65.45565 120 GLY C O 1
ATOM 7456 N N . ARG C 1 121 ? -65.67100 18.93000 -38.28200 1.000 60.94807 121 ARG C N 1
ATOM 7457 C CA . ARG C 1 121 ? -65.41600 18.31600 -37.01500 1.000 61.51758 121 ARG C CA 1
ATOM 7458 C C . ARG C 1 121 ? -64.74300 19.36000 -36.13100 1.000 59.99282 121 ARG C C 1
ATOM 7459 O O . ARG C 1 121 ? -65.01100 20.50300 -36.27200 1.000 58.52021 121 ARG C O 1
ATOM 7461 N N . LEU C 1 122 ? -63.94800 18.98200 -35.16000 1.000 50.88131 122 LEU C N 1
ATOM 7462 C CA . LEU C 1 122 ? -63.30500 19.96700 -34.33500 1.000 49.03147 122 LEU C CA 1
ATOM 7463 C C . LEU C 1 122 ? -62.17000 20.66400 -34.99800 1.000 46.24645 122 LEU C C 1
ATOM 7464 O O . LEU C 1 122 ? -61.43200 20.08300 -35.70100 1.000 46.08815 122 LEU C O 1
ATOM 7469 N N . MET C 1 123 ? -62.01100 21.92600 -34.71000 1.000 65.69628 123 MET C N 1
ATOM 7470 C CA . MET C 1 123 ? -60.91700 22.72200 -35.22300 1.000 61.46935 123 MET C CA 1
ATOM 7471 C C . MET C 1 123 ? -60.14900 23.35700 -34.08200 1.000 56.18778 123 MET C C 1
ATOM 7472 O O . MET C 1 123 ? -60.58700 23.34800 -32.92900 1.000 55.26749 123 MET C O 1
ATOM 7477 N N . GLY C 1 124 ? -58.98500 23.90600 -34.43600 1.000 47.28156 124 GLY C N 1
ATOM 7478 C CA . GLY C 1 124 ? -58.14700 24.56700 -33.44900 1.000 42.63487 124 GLY C CA 1
ATOM 7479 C C . GLY C 1 124 ? -58.90400 25.57700 -32.61800 1.000 40.20491 124 GLY C C 1
ATOM 7480 O O . GLY C 1 124 ? -58.73000 25.64200 -31.39800 1.000 38.09681 124 GLY C O 1
ATOM 7481 N N . ILE C 1 125 ? -59.76000 26.38200 -33.25900 1.000 50.17500 125 ILE C N 1
ATOM 7482 C CA . ILE C 1 125 ? -60.50200 27.38700 -32.49200 1.000 47.48037 125 ILE C CA 1
ATOM 7483 C C . ILE C 1 125 ? -61.46900 26.73800 -31.50100 1.000 48.51903 125 ILE C C 1
ATOM 7484 O O . ILE C 1 125 ? -61.69900 27.28300 -30.41500 1.000 46.29249 125 ILE C O 1
ATOM 7489 N N . ASP C 1 126 ? -62.01800 25.56000 -31.81800 1.000 49.08372 126 ASP C N 1
ATOM 7490 C CA . ASP C 1 126 ? -62.93800 24.89700 -30.88800 1.000 51.15095 126 ASP C CA 1
ATOM 7491 C C . ASP C 1 126 ? -62.20400 24.39700 -29.64500 1.000 50.19296 126 ASP C C 1
ATOM 7492 O O . ASP C 1 126 ? -62.69600 24.53600 -28.51200 1.000 49.43694 126 ASP C O 1
ATOM 7497 N N . LEU C 1 127 ? -60.99200 23.86900 -29.83400 1.000 50.23440 127 LEU C N 1
ATOM 7498 C CA . LEU C 1 127 ? -60.13500 23.50500 -28.70700 1.000 47.76599 127 LEU C CA 1
ATOM 7499 C C . LEU C 1 127 ? -59.73900 24.73100 -27.89800 1.000 42.87185 127 LEU C C 1
ATOM 7500 O O . LEU C 1 127 ? -59.83300 24.73300 -26.66400 1.000 41.73404 127 LEU C O 1
ATOM 7505 N N . GLN C 1 128 ? -59.28200 25.79100 -28.57000 1.000 54.44833 128 GLN C N 1
ATOM 7506 C CA . GLN C 1 128 ? -58.89500 26.99600 -27.83700 1.000 50.92299 128 GLN C CA 1
ATOM 7507 C C . GLN C 1 128 ? -60.04600 27.52000 -26.99700 1.000 50.74639 128 GLN C C 1
ATOM 7508 O O . GLN C 1 128 ? -59.86200 27.89200 -25.83000 1.000 49.50009 128 GLN C O 1
ATOM 7514 N N . LEU C 1 129 ? -61.24600 27.57600 -27.57600 1.000 41.32025 129 LEU C N 1
ATOM 7515 C CA . LEU C 1 129 ? -62.37200 28.13100 -26.83400 1.000 41.01223 129 LEU C CA 1
ATOM 7516 C C . LEU C 1 129 ? -62.70100 27.26600 -25.62600 1.000 42.66056 129 LEU C C 1
ATOM 7517 O O . LEU C 1 129 ? -62.85600 27.77800 -24.51000 1.000 41.77234 129 LEU C O 1
ATOM 7522 N N . HIS C 1 130 ? -62.75100 25.93900 -25.80700 1.000 35.59455 130 HIS C N 1
ATOM 7523 C CA . HIS C 1 130 ? -63.21100 25.09700 -24.70200 1.000 38.04656 130 HIS C CA 1
ATOM 7524 C C . HIS C 1 130 ? -62.16900 25.03200 -23.59500 1.000 35.77128 130 HIS C C 1
ATOM 7525 O O . HIS C 1 130 ? -62.48400 25.23600 -22.41900 1.000 35.89371 130 HIS C O 1
ATOM 7532 N N . PHE C 1 131 ? -60.91000 24.80600 -23.94100 1.000 43.41858 131 PHE C N 1
ATOM 7533 C CA . PHE C 1 131 ? -59.93100 24.51700 -22.89600 1.000 41.58446 131 PHE C CA 1
ATOM 7534 C C . PHE C 1 131 ? -59.18700 25.74800 -22.37100 1.000 38.46162 131 PHE C C 1
ATOM 7535 O O . PHE C 1 131 ? -58.69700 25.69900 -21.23800 1.000 38.22241 131 PHE C O 1
ATOM 7543 N N . PHE C 1 132 ? -59.11500 26.85500 -23.12900 1.000 41.22384 132 PHE C N 1
ATOM 7544 C CA . PHE C 1 132 ? -58.25400 27.97200 -22.74000 1.000 39.60602 132 PHE C CA 1
ATOM 7545 C C . PHE C 1 132 ? -58.93100 29.34600 -22.67800 1.000 39.53670 132 PHE C C 1
ATOM 7546 O O . PHE C 1 132 ? -58.75300 30.07900 -21.69500 1.000 40.00218 132 PHE C O 1
ATOM 7554 N N . VAL C 1 133 ? -59.68500 29.73600 -23.70800 1.000 39.04288 133 VAL C N 1
ATOM 7555 C CA . VAL C 1 133 ? -60.31300 31.05400 -23.66900 1.000 38.73354 133 VAL C CA 1
ATOM 7556 C C . VAL C 1 133 ? -61.47000 31.05500 -22.66700 1.000 39.95278 133 VAL C C 1
ATOM 7557 O O . VAL C 1 133 ? -61.44600 31.79400 -21.67800 1.000 40.48025 133 VAL C O 1
ATOM 7561 N N . GLN C 1 134 ? -62.46600 30.18400 -22.87100 1.000 43.00448 134 GLN C N 1
ATOM 7562 C CA . GLN C 1 134 ? -63.66800 30.20100 -22.04700 1.000 44.72730 134 GLN C CA 1
ATOM 7563 C C . GLN C 1 134 ? -63.60600 29.26900 -20.84400 1.000 46.97834 134 GLN C C 1
ATOM 7564 O O . GLN C 1 134 ? -64.34600 29.48500 -19.87000 1.000 48.83574 134 GLN C O 1
ATOM 7570 N N . LYS C 1 135 ? -62.73300 28.25400 -20.88800 1.000 41.88692 135 LYS C N 1
ATOM 7571 C CA . LYS C 1 135 ? -62.58800 27.27800 -19.78800 1.000 43.69029 135 LYS C CA 1
ATOM 7572 C C . LYS C 1 135 ? -63.89400 26.57800 -19.37900 1.000 47.49147 135 LYS C C 1
ATOM 7573 O O . LYS C 1 135 ? -64.30900 26.66500 -18.22300 1.000 49.31947 135 LYS C O 1
ATOM 7579 N N . CYS C 1 136 ? -64.54000 25.89200 -20.32200 1.000 39.37460 136 CYS C N 1
ATOM 7580 C CA . CYS C 1 136 ? -65.85200 25.29800 -20.06700 1.000 43.38436 136 CYS C CA 1
ATOM 7581 C C . CYS C 1 136 ? -65.83300 24.30500 -18.91600 1.000 46.88403 136 CYS C C 1
ATOM 7582 O O . CYS C 1 136 ? -66.89900 23.98200 -18.37700 1.000 49.76193 136 CYS C O 1
ATOM 7585 N N . PHE C 1 137 ? -64.66200 23.78900 -18.54600 1.000 47.42044 137 PHE C N 1
ATOM 7586 C CA . PHE C 1 137 ? -64.56000 22.72100 -17.55800 1.000 49.11535 137 PHE C CA 1
ATOM 7587 C C . PHE C 1 137 ? -64.55800 23.22600 -16.12300 1.000 48.83367 137 PHE C C 1
ATOM 7588 O O . PHE C 1 137 ? -64.75800 22.42700 -15.20000 1.000 50.30755 137 PHE C O 1
ATOM 7596 N N . LYS C 1 138 ? -64.30600 24.51800 -15.90900 1.000 50.34700 138 LYS C N 1
ATOM 7597 C CA . LYS C 1 138 ? -64.22400 25.03200 -14.55200 1.000 51.00468 138 LYS C CA 1
ATOM 7598 C C . LYS C 1 138 ? -65.55600 24.87300 -13.85300 1.000 54.19500 138 LYS C C 1
ATOM 7599 O O . LYS C 1 138 ? -66.61200 25.08700 -14.44400 1.000 55.47337 138 LYS C O 1
ATOM 7605 N N . THR C 1 139 ? -65.50800 24.46800 -12.59600 1.000 60.16412 139 THR C N 1
ATOM 7606 C CA . THR C 1 139 ? -66.72500 24.38600 -11.81200 1.000 61.86475 139 THR C CA 1
ATOM 7607 C C . THR C 1 139 ? -67.05100 25.79200 -11.33900 1.000 62.53106 139 THR C C 1
ATOM 7608 O O . THR C 1 139 ? -66.24800 26.40600 -10.63300 1.000 63.03301 139 THR C O 1
ATOM 7612 N N . THR C 1 140 ? -68.18300 26.33800 -11.78000 1.000 56.61818 140 THR C N 1
ATOM 7613 C CA . THR C 1 140 ? -68.54600 27.70700 -11.43100 1.000 57.36960 140 THR C CA 1
ATOM 7614 C C . THR C 1 140 ? -69.93500 27.71200 -10.81500 1.000 57.71836 140 THR C C 1
ATOM 7615 O O . THR C 1 140 ? -70.79500 26.90900 -11.18000 1.000 57.28957 140 THR C O 1
ATOM 7619 N N . ALA C 1 141 ? -70.12700 28.61800 -9.86200 1.000 56.14102 141 ALA C N 1
ATOM 7620 C CA . ALA C 1 141 ? -71.41400 28.78900 -9.21200 1.000 56.46925 141 ALA C CA 1
ATOM 7621 C C . ALA C 1 141 ? -72.42900 29.33700 -10.20500 1.000 55.57258 141 ALA C C 1
ATOM 7622 O O . ALA C 1 141 ? -72.08600 30.08600 -11.12100 1.000 54.38600 141 ALA C O 1
ATOM 7624 N N . ALA C 1 142 ? -73.69600 28.94900 -10.01900 1.000 75.97647 142 ALA C N 1
ATOM 7625 C CA . ALA C 1 142 ? -74.74800 29.34700 -10.95500 1.000 74.46454 142 ALA C CA 1
ATOM 7626 C C . ALA C 1 142 ? -74.91900 30.86300 -11.01800 1.000 72.58740 142 ALA C C 1
ATOM 7627 O O . ALA C 1 142 ? -75.07900 31.43100 -12.10700 1.000 71.11067 142 ALA C O 1
ATOM 7629 N N . GLU C 1 143 ? -74.86900 31.54500 -9.87200 1.000 82.72836 143 GLU C N 1
ATOM 7630 C CA . GLU C 1 143 ? -75.14500 32.97600 -9.90600 1.000 81.43249 143 GLU C CA 1
ATOM 7631 C C . GLU C 1 143 ? -74.09600 33.74600 -10.69200 1.000 80.35756 143 GLU C C 1
ATOM 7632 O O . GLU C 1 143 ? -74.36300 34.88300 -11.09500 1.000 79.14191 143 GLU C O 1
ATOM 7638 N N . LYS C 1 144 ? -72.93900 33.14000 -10.97500 1.000 58.21746 144 LYS C N 1
ATOM 7639 C CA . LYS C 1 144 ? -71.87200 33.80500 -11.71200 1.000 56.89428 144 LYS C CA 1
ATOM 7640 C C . LYS C 1 144 ? -71.96100 33.59300 -13.21400 1.000 55.30865 144 LYS C C 1
ATOM 7641 O O . LYS C 1 144 ? -71.19300 34.21900 -13.95600 1.000 54.16855 144 LYS C O 1
ATOM 7647 N N . ILE C 1 145 ? -72.94400 32.82200 -13.68900 1.000 55.85651 145 ILE C N 1
ATOM 7648 C CA . ILE C 1 145 ? -72.95300 32.46200 -15.09900 1.000 54.70843 145 ILE C CA 1
ATOM 7649 C C . ILE C 1 145 ? -73.27200 33.67800 -15.96300 1.000 52.81031 145 ILE C C 1
ATOM 7650 O O . ILE C 1 145 ? -72.56300 33.95500 -16.93700 1.000 51.87156 145 ILE C O 1
ATOM 7655 N N . LEU C 1 146 ? -74.33000 34.42700 -15.63000 1.000 49.28876 146 LEU C N 1
ATOM 7656 C CA . LEU C 1 146 ? -74.70200 35.56900 -16.47100 1.000 47.43182 146 LEU C CA 1
ATOM 7657 C C . LEU C 1 146 ? -73.54700 36.54200 -16.65200 1.000 46.72371 146 LEU C C 1
ATOM 7658 O O . LEU C 1 146 ? -73.20000 36.90000 -17.78300 1.000 45.61060 146 LEU C O 1
ATOM 7663 N N . GLY C 1 147 ? -72.93700 36.98100 -15.55400 1.000 48.77048 147 GLY C N 1
ATOM 7664 C CA . GLY C 1 147 ? -71.77700 37.85000 -15.67400 1.000 47.86912 147 GLY C CA 1
ATOM 7665 C C . GLY C 1 147 ? -70.73100 37.25300 -16.58300 1.000 47.47010 147 GLY C C 1
ATOM 7666 O O . GLY C 1 147 ? -70.23600 37.91400 -17.49600 1.000 46.04819 147 GLY C O 1
ATOM 7667 N N . ILE C 1 148 ? -70.44200 35.96300 -16.40100 1.000 49.01763 148 ILE C N 1
ATOM 7668 C CA . ILE C 1 148 ? -69.43200 35.31300 -17.22800 1.000 48.67129 148 ILE C CA 1
ATOM 7669 C C . ILE C 1 148 ? -69.80800 35.42900 -18.69600 1.000 46.77540 148 ILE C C 1
ATOM 7670 O O . ILE C 1 148 ? -68.96200 35.76200 -19.53900 1.000 45.45781 148 ILE C O 1
ATOM 7675 N N . SER C 1 149 ? -71.09300 35.26700 -19.02100 1.000 45.31849 149 SER C N 1
ATOM 7676 C CA . SER C 1 149 ? -71.45000 35.31800 -20.43400 1.000 44.00053 149 SER C CA 1
ATOM 7677 C C . SER C 1 149 ? -71.13800 36.68600 -21.03100 1.000 42.55348 149 SER C C 1
ATOM 7678 O O . SER C 1 149 ? -70.67000 36.76400 -22.17500 1.000 41.83835 149 SER C O 1
ATOM 7681 N N . ASN C 1 150 ? -71.26900 37.75900 -20.23800 1.000 45.24159 150 ASN C N 1
ATOM 7682 C CA . ASN C 1 150 ? -70.89000 39.08700 -20.72100 1.000 43.99291 150 ASN C CA 1
ATOM 7683 C C . ASN C 1 150 ? -69.42600 39.10800 -21.13500 1.000 42.60916 150 ASN C C 1
ATOM 7684 O O . ASN C 1 150 ? -69.10200 39.39100 -22.29500 1.000 41.91408 150 ASN C O 1
ATOM 7689 N N . LEU C 1 151 ? -68.53800 38.66800 -20.24700 1.000 38.92704 151 LEU C N 1
ATOM 7690 C CA . LEU C 1 151 ? -67.12400 38.67200 -20.59000 1.000 37.41933 151 LEU C CA 1
ATOM 7691 C C . LEU C 1 151 ? -66.85500 37.75500 -21.77600 1.000 37.16113 151 LEU C C 1
ATOM 7692 O O . LEU C 1 151 ? -66.15100 38.14300 -22.72500 1.000 35.81261 151 LEU C O 1
ATOM 7697 N N . GLN C 1 152 ? -67.51800 36.59400 -21.82100 1.000 39.88393 152 GLN C N 1
ATOM 7698 C CA . GLN C 1 152 ? -67.27400 35.70500 -22.95100 1.000 39.74347 152 GLN C CA 1
ATOM 7699 C C . GLN C 1 152 ? -67.69700 36.35600 -24.25200 1.000 39.33082 152 GLN C C 1
ATOM 7700 O O . GLN C 1 152 ? -66.97600 36.27000 -25.25800 1.000 39.09082 152 GLN C O 1
ATOM 7706 N N . PHE C 1 153 ? -68.80900 37.09500 -24.22600 1.000 40.78021 153 PHE C N 1
ATOM 7707 C CA . PHE C 1 153 ? -69.22300 37.85000 -25.39800 1.000 41.22563 153 PHE C CA 1
ATOM 7708 C C . PHE C 1 153 ? -68.07100 38.69500 -25.92500 1.000 40.10952 153 PHE C C 1
ATOM 7709 O O . PHE C 1 153 ? -67.60900 38.51600 -27.06000 1.000 40.72563 153 PHE C O 1
ATOM 7717 N N . LEU C 1 154 ? -67.52000 39.55400 -25.06800 1.000 43.27357 154 LEU C N 1
ATOM 7718 C CA . LEU C 1 154 ? -66.45800 40.44100 -25.52900 1.000 42.25211 154 LEU C CA 1
ATOM 7719 C C . LEU C 1 154 ? -65.29900 39.64700 -26.11300 1.000 42.12021 154 LEU C C 1
ATOM 7720 O O . LEU C 1 154 ? -64.81700 39.95200 -27.21700 1.000 43.28372 154 LEU C O 1
ATOM 7725 N N . LYS C 1 155 ? -64.91200 38.55200 -25.44600 1.000 39.27661 155 LYS C N 1
ATOM 7726 C CA . LYS C 1 155 ? -63.76900 37.78800 -25.94000 1.000 39.01929 155 LYS C CA 1
ATOM 7727 C C . LYS C 1 155 ? -64.03900 37.27600 -27.33800 1.000 40.77591 155 LYS C C 1
ATOM 7728 O O . LYS C 1 155 ? -63.26700 37.55700 -28.26500 1.000 41.88335 155 LYS C O 1
ATOM 7734 N N . SER C 1 156 ? -65.19300 36.62800 -27.53500 1.000 39.81877 156 SER C N 1
ATOM 7735 C CA . SER C 1 156 ? -65.52000 36.11100 -28.86400 1.000 41.43253 156 SER C CA 1
ATOM 7736 C C . SER C 1 156 ? -65.48300 37.22000 -29.90200 1.000 43.13915 156 SER C C 1
ATOM 7737 O O . SER C 1 156 ? -65.02300 37.00700 -31.03100 1.000 44.74376 156 SER C O 1
ATOM 7740 N N . GLU C 1 157 ? -66.00700 38.40400 -29.56200 1.000 58.35504 157 GLU C N 1
ATOM 7741 C CA . GLU C 1 157 ? -66.00300 39.48400 -30.54100 1.000 60.33045 157 GLU C CA 1
ATOM 7742 C C . GLU C 1 157 ? -64.58000 39.82100 -30.93200 1.000 61.14936 157 GLU C C 1
ATOM 7743 O O . GLU C 1 157 ? -64.21400 39.75500 -32.11500 1.000 64.35123 157 GLU C O 1
ATOM 7749 N N . PHE C 1 158 ? -63.71900 40.05500 -29.93300 1.000 48.61076 158 PHE C N 1
ATOM 7750 C CA . PHE C 1 158 ? -62.41300 40.57400 -30.29400 1.000 49.81801 158 PHE C CA 1
ATOM 7751 C C . PHE C 1 158 ? -61.53800 39.49400 -30.91100 1.000 51.51499 158 PHE C C 1
ATOM 7752 O O . PHE C 1 158 ? -60.86500 39.75500 -31.91400 1.000 55.19627 158 PHE C O 1
ATOM 7760 N N . ILE C 1 159 ? -61.69000 38.24100 -30.48500 1.000 41.88073 159 ILE C N 1
ATOM 7761 C CA . ILE C 1 159 ? -60.96600 37.18200 -31.17900 1.000 42.27846 159 ILE C CA 1
ATOM 7762 C C . ILE C 1 159 ? -61.45900 37.05800 -32.61100 1.000 45.39190 159 ILE C C 1
ATOM 7763 O O . ILE C 1 159 ? -60.65500 36.94700 -33.54300 1.000 47.28106 159 ILE C O 1
ATOM 7768 N N . ARG C 1 160 ? -62.77800 37.13400 -32.83100 1.000 40.10247 160 ARG C N 1
ATOM 7769 C CA . ARG C 1 160 ? -63.24100 37.04100 -34.21100 1.000 43.14374 160 ARG C CA 1
ATOM 7770 C C . ARG C 1 160 ? -62.69000 38.18300 -35.04200 1.000 48.20827 160 ARG C C 1
ATOM 7771 O O . ARG C 1 160 ? -62.42700 38.00500 -36.23600 1.000 51.49471 160 ARG C O 1
ATOM 7779 N N . GLY C 1 161 ? -62.50400 39.36100 -34.43400 1.000 54.13367 161 GLY C N 1
ATOM 7780 C CA . GLY C 1 161 ? -61.87400 40.45000 -35.16400 1.000 55.90328 161 GLY C CA 1
ATOM 7781 C C . GLY C 1 161 ? -60.49200 40.07400 -35.65000 1.000 56.07432 161 GLY C C 1
ATOM 7782 O O . GLY C 1 161 ? -60.14400 40.30900 -36.80800 1.000 57.53178 161 GLY C O 1
ATOM 7783 N N . MET C 1 162 ? -59.70600 39.43400 -34.78500 1.000 57.72139 162 MET C N 1
ATOM 7784 C CA . MET C 1 162 ? -58.37800 38.99800 -35.18300 1.000 56.48365 162 MET C CA 1
ATOM 7785 C C . MET C 1 162 ? -58.44500 38.06600 -36.37800 1.000 57.40315 162 MET C C 1
ATOM 7786 O O . MET C 1 162 ? -57.49400 37.99200 -37.16500 1.000 57.94749 162 MET C O 1
ATOM 7791 N N . LEU C 1 163 ? -59.55100 37.33400 -36.52100 1.000 50.39692 163 LEU C N 1
ATOM 7792 C CA . LEU C 1 163 ? -59.70300 36.45800 -37.66800 1.000 50.87393 163 LEU C CA 1
ATOM 7793 C C . LEU C 1 163 ? -60.01700 37.25700 -38.91900 1.000 55.03677 163 LEU C C 1
ATOM 7794 O O . LEU C 1 163 ? -59.45600 36.99200 -39.98600 1.000 55.82930 163 LEU C O 1
ATOM 7799 N N . THR C 1 164 ? -60.94100 38.20900 -38.82000 1.000 65.66669 164 THR C N 1
ATOM 7800 C CA . THR C 1 164 ? -61.44100 38.90100 -39.99700 1.000 67.70194 164 THR C CA 1
ATOM 7801 C C . THR C 1 164 ? -60.71400 40.20200 -40.28000 1.000 67.77689 164 THR C C 1
ATOM 7802 O O . THR C 1 164 ? -60.61800 40.60100 -41.44300 1.000 69.63972 164 THR C O 1
ATOM 7806 N N . GLY C 1 165 ? -60.17000 40.85700 -39.26300 1.000 63.37210 165 GLY C N 1
ATOM 7807 C CA . GLY C 1 165 ? -59.42900 42.07900 -39.43700 1.000 63.15343 165 GLY C CA 1
ATOM 7808 C C . GLY C 1 165 ? -60.08000 43.30200 -38.84000 1.000 62.76599 165 GLY C C 1
ATOM 7809 O O . GLY C 1 165 ? -59.37100 44.28800 -38.58500 1.000 62.33902 165 GLY C O 1
ATOM 7810 N N . THR C 1 166 ? -61.39400 43.27800 -38.57400 1.000 77.55381 166 THR C N 1
ATOM 7811 C CA . THR C 1 166 ? -62.06800 44.44600 -37.99500 1.000 76.39260 166 THR C CA 1
ATOM 7812 C C . THR C 1 166 ? -63.12300 44.03300 -36.97100 1.000 74.59845 166 THR C C 1
ATOM 7813 O O . THR C 1 166 ? -63.64000 42.91400 -37.00700 1.000 75.26874 166 THR C O 1
ATOM 7817 N N . ILE C 1 167 ? -63.43100 44.96600 -36.06600 1.000 81.32664 167 ILE C N 1
ATOM 7818 C CA . ILE C 1 167 ? -64.46400 44.79700 -35.02900 1.000 79.11602 167 ILE C CA 1
ATOM 7819 C C . ILE C 1 167 ? -65.71300 45.59500 -35.40600 1.000 80.07042 167 ILE C C 1
ATOM 7820 O O . ILE C 1 167 ? -65.72800 46.34900 -36.37600 1.000 82.29184 167 ILE C O 1
ATOM 7825 N N . THR C 1 168 ? -66.77400 45.44800 -34.60600 1.000 93.76554 168 THR C N 1
ATOM 7826 C CA . THR C 1 168 ? -68.07300 46.09800 -34.80900 1.000 94.55994 168 THR C CA 1
ATOM 7827 C C . THR C 1 168 ? -68.24200 47.38700 -33.97300 1.000 93.46289 168 THR C C 1
ATOM 7828 O O . THR C 1 168 ? -68.68300 47.37400 -32.81000 1.000 91.35442 168 THR C O 1
ATOM 7832 N N . PHE C 1 173 ? -68.07300 48.47400 -26.58600 1.000 82.21891 173 PHE C N 1
ATOM 7833 C CA . PHE C 1 173 ? -67.23300 48.28600 -25.39900 1.000 79.61122 173 PHE C CA 1
ATOM 7834 C C . PHE C 1 173 ? -67.54700 49.25100 -24.24800 1.000 79.87817 173 PHE C C 1
ATOM 7835 O O . PHE C 1 173 ? -67.71900 48.80900 -23.10800 1.000 78.51743 173 PHE C O 1
ATOM 7843 N N . LYS C 1 174 ? -67.54400 50.56300 -24.51800 1.000 88.64543 174 LYS C N 1
ATOM 7844 C CA . LYS C 1 174 ? -67.79400 51.52400 -23.44300 1.000 90.05809 174 LYS C CA 1
ATOM 7845 C C . LYS C 1 174 ? -69.12800 51.23700 -22.75700 1.000 90.29552 174 LYS C C 1
ATOM 7846 O O . LYS C 1 174 ? -69.25900 51.39000 -21.53300 1.000 89.89209 174 LYS C O 1
ATOM 7848 N N . THR C 1 175 ? -70.13500 50.82700 -23.53700 1.000 97.09316 175 THR C N 1
ATOM 7849 C CA . THR C 1 175 ? -71.41100 50.40700 -22.96000 1.000 97.35774 175 THR C CA 1
ATOM 7850 C C . THR C 1 175 ? -71.28300 49.13000 -22.13800 1.000 94.39147 175 THR C C 1
ATOM 7851 O O . THR C 1 175 ? -71.83200 49.04400 -21.03600 1.000 94.26682 175 THR C O 1
ATOM 7855 N N . SER C 1 176 ? -70.55000 48.13300 -22.65500 1.000 88.89817 176 SER C N 1
ATOM 7856 C CA . SER C 1 176 ? -70.61200 46.76100 -22.14700 1.000 88.23958 176 SER C CA 1
ATOM 7857 C C . SER C 1 176 ? -69.73200 46.51600 -20.91500 1.000 86.85196 176 SER C C 1
ATOM 7858 O O . SER C 1 176 ? -69.90600 45.49500 -20.23600 1.000 87.20093 176 SER C O 1
ATOM 7861 N N . TRP C 1 177 ? -68.78700 47.39900 -20.61200 1.000 66.71600 177 TRP C N 1
ATOM 7862 C CA . TRP C 1 177 ? -67.86900 47.11700 -19.52100 1.000 65.77572 177 TRP C CA 1
ATOM 7863 C C . TRP C 1 177 ? -68.56700 47.35700 -18.17800 1.000 67.01391 177 TRP C C 1
ATOM 7864 O O . TRP C 1 177 ? -69.68900 47.86900 -18.13300 1.000 67.84202 177 TRP C O 1
ATOM 7875 N N . THR C 1 189 ? -68.23500 42.40900 -5.62400 1.000 102.22243 189 THR C N 1
ATOM 7876 C CA . THR C 1 189 ? -67.45300 41.17900 -5.69000 1.000 104.40050 189 THR C CA 1
ATOM 7877 C C . THR C 1 189 ? -66.07800 41.45300 -6.28200 1.000 104.58782 189 THR C C 1
ATOM 7878 O O . THR C 1 189 ? -65.96100 42.14200 -7.29500 1.000 101.92170 189 THR C O 1
ATOM 7882 N N . PRO C 1 190 ? -65.03000 40.94200 -5.64400 1.000 71.56473 190 PRO C N 1
ATOM 7883 C CA . PRO C 1 190 ? -63.70900 41.00100 -6.26700 1.000 71.95145 190 PRO C CA 1
ATOM 7884 C C . PRO C 1 190 ? -63.66000 40.11300 -7.49700 1.000 70.44076 190 PRO C C 1
ATOM 7885 O O . PRO C 1 190 ? -64.34800 39.09100 -7.58800 1.000 70.20139 190 PRO C O 1
ATOM 7889 N N . CYS C 1 191 ? -62.86000 40.54000 -8.47600 1.000 59.63873 191 CYS C N 1
ATOM 7890 C CA . CYS C 1 191 ? -62.77800 39.78200 -9.71700 1.000 57.32884 191 CYS C CA 1
ATOM 7891 C C . CYS C 1 191 ? -62.08000 38.44800 -9.49300 1.000 60.11105 191 CYS C C 1
ATOM 7892 O O . CYS C 1 191 ? -62.43800 37.44600 -10.12600 1.000 59.06673 191 CYS C O 1
ATOM 7895 N N . CYS C 1 192 ? -61.08700 38.41200 -8.59700 1.000 49.45167 192 CYS C N 1
ATOM 7896 C CA . CYS C 1 192 ? -60.28000 37.21700 -8.38700 1.000 50.86686 192 CYS C CA 1
ATOM 7897 C C . CYS C 1 192 ? -59.69100 37.22800 -6.98100 1.000 53.76517 192 CYS C C 1
ATOM 7898 O O . CYS C 1 192 ? -59.92100 38.14600 -6.19400 1.000 54.88523 192 CYS C O 1
ATOM 7901 N N . GLN C 1 193 ? -58.88600 36.20300 -6.68600 1.000 71.84488 193 GLN C N 1
ATOM 7902 C CA . GLN C 1 193 ? -58.22300 36.11900 -5.38700 1.000 74.28256 193 GLN C CA 1
ATOM 7903 C C . GLN C 1 193 ? -57.31800 37.31500 -5.12200 1.000 75.99779 193 GLN C C 1
ATOM 7904 O O . GLN C 1 193 ? -57.16200 37.72500 -3.96400 1.000 78.01390 193 GLN C O 1
ATOM 7910 N N . ILE C 1 194 ? -56.70000 37.88100 -6.16300 1.000 64.51333 194 ILE C N 1
ATOM 7911 C CA . ILE C 1 194 ? -55.73900 38.95600 -5.92900 1.000 65.08765 194 ILE C CA 1
ATOM 7912 C C . ILE C 1 194 ? -56.44200 40.19200 -5.37600 1.000 64.24253 194 ILE C C 1
ATOM 7913 O O . ILE C 1 194 ? -55.91500 40.86500 -4.48100 1.000 65.12778 194 ILE C O 1
ATOM 7918 N N . THR C 1 195 ? -57.63800 40.51400 -5.89000 1.000 69.97560 195 THR C N 1
ATOM 7919 C CA . THR C 1 195 ? -58.39000 41.68700 -5.44600 1.000 68.30570 195 THR C CA 1
ATOM 7920 C C . THR C 1 195 ? -59.46900 41.34800 -4.41800 1.000 70.52929 195 THR C C 1
ATOM 7921 O O . THR C 1 195 ? -60.39500 42.14200 -4.20300 1.000 69.14125 195 THR C O 1
ATOM 7925 N N . ASP C 1 196 ? -59.37000 40.19200 -3.78000 1.000 93.93035 196 ASP C N 1
ATOM 7926 C CA . ASP C 1 196 ? -60.24800 39.82100 -2.68000 1.000 95.51421 196 ASP C CA 1
ATOM 7927 C C . ASP C 1 196 ? -59.41000 39.83600 -1.40800 1.000 97.89894 196 ASP C C 1
ATOM 7928 O O . ASP C 1 196 ? -58.43200 39.08600 -1.29200 1.000 99.07460 196 ASP C O 1
ATOM 7933 N N . THR C 1 197 ? -59.75600 40.73800 -0.48800 1.000 96.68420 197 THR C N 1
ATOM 7934 C CA . THR C 1 197 ? -59.02100 40.88400 0.76100 1.000 98.71976 197 THR C CA 1
ATOM 7935 C C . THR C 1 197 ? -59.46600 39.87200 1.81500 1.000 101.17212 197 THR C C 1
ATOM 7936 O O . THR C 1 197 ? -58.74400 39.66100 2.79900 1.000 103.02080 197 THR C O 1
ATOM 7940 N N . THR C 1 198 ? -60.63600 39.24800 1.61200 1.000 110.74289 198 THR C N 1
ATOM 7941 C CA . THR C 1 198 ? -61.03800 38.04100 2.33800 1.000 112.90161 198 THR C CA 1
ATOM 7942 C C . THR C 1 198 ? -59.97900 36.93500 2.26800 1.000 114.07517 198 THR C C 1
ATOM 7943 O O . THR C 1 198 ? -59.86000 36.12300 3.19600 1.000 116.26345 198 THR C O 1
ATOM 7947 N N . THR C 1 199 ? -59.30300 36.88700 1.12700 1.000 119.89595 199 THR C N 1
ATOM 7948 C CA . THR C 1 199 ? -58.34600 35.85000 0.73500 1.000 119.63045 199 THR C CA 1
ATOM 7949 C C . THR C 1 199 ? -57.04900 35.60600 1.49500 1.000 121.40929 199 THR C C 1
ATOM 7950 O O . THR C 1 199 ? -56.32400 36.53000 1.84100 1.000 121.83835 199 THR C O 1
ATOM 7954 N N . ALA C 1 200 ? -56.77200 34.31800 1.70400 1.000 156.07897 200 ALA C N 1
ATOM 7955 C CA . ALA C 1 200 ? -55.53400 33.85100 2.29400 1.000 157.15285 200 ALA C CA 1
ATOM 7956 C C . ALA C 1 200 ? -54.78900 33.74700 0.97700 1.000 153.36490 200 ALA C C 1
ATOM 7957 O O . ALA C 1 200 ? -55.16700 32.96500 0.10400 1.000 150.66664 200 ALA C O 1
ATOM 7959 N N . PRO C 1 201 ? -53.69100 34.49100 0.84800 1.000 154.15957 201 PRO C N 1
ATOM 7960 C CA . PRO C 1 201 ? -53.03900 34.63900 -0.46700 1.000 150.66403 201 PRO C CA 1
ATOM 7961 C C . PRO C 1 201 ? -52.57600 33.31200 -1.07200 1.000 149.29787 201 PRO C C 1
ATOM 7962 O O . PRO C 1 201 ? -52.48800 32.27600 -0.40300 1.000 150.36073 201 PRO C O 1
ATOM 7966 N N . ALA C 1 202 ? -52.04800 33.44200 -2.28400 1.000 121.68961 202 ALA C N 1
ATOM 7967 C CA . ALA C 1 202 ? -51.65200 32.30100 -3.07300 1.000 121.07970 202 ALA C CA 1
ATOM 7968 C C . ALA C 1 202 ? -50.37800 31.61200 -2.64700 1.000 121.83524 202 ALA C C 1
ATOM 7969 O O . ALA C 1 202 ? -49.28500 32.09700 -2.83100 1.000 121.56496 202 ALA C O 1
ATOM 7971 N N . SER C 1 203 ? -50.55600 30.43400 -2.09200 1.000 113.14678 203 SER C N 1
ATOM 7972 C CA . SER C 1 203 ? -49.44200 29.64000 -1.68200 1.000 113.52698 203 SER C CA 1
ATOM 7973 C C . SER C 1 203 ? -48.62100 29.11500 -2.84500 1.000 112.15489 203 SER C C 1
ATOM 7974 O O . SER C 1 203 ? -47.41600 29.21700 -2.83600 1.000 112.07516 203 SER C O 1
ATOM 7977 N N . GLY C 1 204 ? -49.30400 28.63200 -3.87300 1.000 70.98814 204 GLY C N 1
ATOM 7978 C CA . GLY C 1 204 ? -48.70100 28.00300 -5.03000 1.000 69.22852 204 GLY C CA 1
ATOM 7979 C C . GLY C 1 204 ? -49.71900 27.04100 -5.59100 1.000 68.60743 204 GLY C C 1
ATOM 7980 O O . GLY C 1 204 ? -50.88100 27.27700 -5.48700 1.000 69.02346 204 GLY C O 1
ATOM 7981 N N . ILE C 1 205 ? -49.31000 25.94800 -6.19800 1.000 66.20893 205 ILE C N 1
ATOM 7982 C CA . ILE C 1 205 ? -50.28200 25.00900 -6.72100 1.000 65.52783 205 ILE C CA 1
ATOM 7983 C C . ILE C 1 205 ? -51.02400 24.24900 -5.65200 1.000 66.91202 205 ILE C C 1
ATOM 7984 O O . ILE C 1 205 ? -50.60200 24.14400 -4.55400 1.000 68.27300 205 ILE C O 1
ATOM 7989 N N . PRO C 1 206 ? -52.15700 23.69700 -5.98300 1.000 63.11559 206 PRO C N 1
ATOM 7990 C CA . PRO C 1 206 ? -52.92100 23.07900 -4.87600 1.000 64.61427 206 PRO C CA 1
ATOM 7991 C C . PRO C 1 206 ? -52.12000 21.98300 -4.17000 1.000 65.30536 206 PRO C C 1
ATOM 7992 O O . PRO C 1 206 ? -51.13300 21.46100 -4.69900 1.000 64.43864 206 PRO C O 1
ATOM 7996 N N . GLU C 1 207 ? -52.53400 21.62500 -2.97000 1.000 86.07379 207 GLU C N 1
ATOM 7997 C CA . GLU C 1 207 ? -51.81000 20.62000 -2.22500 1.000 86.92668 207 GLU C CA 1
ATOM 7998 C C . GLU C 1 207 ? -51.78800 19.24200 -2.87700 1.000 86.25347 207 GLU C C 1
ATOM 7999 O O . GLU C 1 207 ? -50.74500 18.66700 -3.02700 1.000 85.74181 207 GLU C O 1
ATOM 8005 N N . LEU C 1 208 ? -52.91300 18.74200 -3.34300 1.000 88.66698 208 LEU C N 1
ATOM 8006 C CA . LEU C 1 208 ? -52.90400 17.43100 -3.99900 1.000 88.03966 208 LEU C CA 1
ATOM 8007 C C . LEU C 1 208 ? -51.98100 17.42100 -5.21300 1.000 86.20694 208 LEU C C 1
ATOM 8008 O O . LEU C 1 208 ? -51.28500 16.42700 -5.48200 1.000 85.76910 208 LEU C O 1
ATOM 8013 N N . ALA C 1 209 ? -51.96000 18.52300 -5.96500 1.000 71.21443 209 ALA C N 1
ATOM 8014 C CA . ALA C 1 209 ? -51.08900 18.58800 -7.13000 1.000 69.04190 209 ALA C CA 1
ATOM 8015 C C . ALA C 1 209 ? -49.62900 18.73700 -6.72100 1.000 68.98207 209 ALA C C 1
ATOM 8016 O O . ALA C 1 209 ? -48.74900 18.11600 -7.32800 1.000 67.92469 209 ALA C O 1
ATOM 8018 N N . ARG C 1 210 ? -49.34300 19.53200 -5.68600 1.000 78.50336 210 ARG C N 1
ATOM 8019 C CA . ARG C 1 210 ? -47.97100 19.58600 -5.18300 1.000 78.76914 210 ARG C CA 1
ATOM 8020 C C . ARG C 1 210 ? -47.47300 18.19700 -4.79000 1.000 79.28417 210 ARG C C 1
ATOM 8021 O O . ARG C 1 210 ? -46.36800 17.78800 -5.17700 1.000 78.47824 210 ARG C O 1
ATOM 8029 N N . ALA C 1 211 ? -48.28000 17.46400 -4.00800 1.000 71.36833 211 ALA C N 1
ATOM 8030 C CA . ALA C 1 211 ? -47.97500 16.07800 -3.66800 1.000 71.76945 211 ALA C CA 1
ATOM 8031 C C . ALA C 1 211 ? -47.73100 15.22700 -4.91300 1.000 70.29175 211 ALA C C 1
ATOM 8032 O O . ALA C 1 211 ? -46.85100 14.35800 -4.91900 1.000 70.13495 211 ALA C O 1
ATOM 8034 N N . THR C 1 212 ? -48.49900 15.45500 -5.98100 1.000 71.96266 212 THR C N 1
ATOM 8035 C CA . THR C 1 212 ? -48.37300 14.57000 -7.13600 1.000 70.32941 212 THR C CA 1
ATOM 8036 C C . THR C 1 212 ? -47.17400 14.90200 -8.03000 1.000 68.54216 212 THR C C 1
ATOM 8037 O O . THR C 1 212 ? -46.64500 13.99700 -8.68900 1.000 67.62883 212 THR C O 1
ATOM 8041 N N . PHE C 1 213 ? -46.74300 16.17800 -8.10500 1.000 67.47046 213 PHE C N 1
ATOM 8042 C CA . PHE C 1 213 ? -45.78400 16.61100 -9.12700 1.000 65.42520 213 PHE C CA 1
ATOM 8043 C C . PHE C 1 213 ? -44.49600 17.22000 -8.59800 1.000 65.79447 213 PHE C C 1
ATOM 8044 O O . PHE C 1 213 ? -43.49300 17.21100 -9.32000 1.000 64.50691 213 PHE C O 1
ATOM 8052 N N . CYS C 1 214 ? -44.48900 17.76000 -7.39100 1.000 81.29590 214 CYS C N 1
ATOM 8053 C CA . CYS C 1 214 ? -43.35600 18.55200 -6.94200 1.000 81.91344 214 CYS C CA 1
ATOM 8054 C C . CYS C 1 214 ? -42.35000 17.74000 -6.13900 1.000 83.15213 214 CYS C C 1
ATOM 8055 O O . CYS C 1 214 ? -42.65200 16.68000 -5.58600 1.000 84.32999 214 CYS C O 1
ATOM 8058 N N . GLY C 1 215 ? -41.13400 18.26800 -6.07400 1.000 121.99234 215 GLY C N 1
ATOM 8059 C CA . GLY C 1 215 ? -40.06600 17.59600 -5.36600 1.000 124.42618 215 GLY C CA 1
ATOM 8060 C C . GLY C 1 215 ? -38.91500 17.32700 -6.31000 1.000 124.12451 215 GLY C C 1
ATOM 8061 O O . GLY C 1 215 ? -39.14500 17.06600 -7.49600 1.000 121.50455 215 GLY C O 1
ATOM 8062 N N . ALA C 1 216 ? -37.68600 17.39100 -5.84600 1.000 108.86132 216 ALA C N 1
ATOM 8063 C CA . ALA C 1 216 ? -36.58800 17.19900 -6.76500 1.000 108.79192 216 ALA C CA 1
ATOM 8064 C C . ALA C 1 216 ? -36.52100 15.79700 -7.24500 1.000 109.39177 216 ALA C C 1
ATOM 8065 O O . ALA C 1 216 ? -35.84900 15.51300 -8.20600 1.000 108.86943 216 ALA C O 1
ATOM 8067 N N . SER C 1 217 ? -37.20800 14.93200 -6.53000 1.000 111.72063 217 SER C N 1
ATOM 8068 C CA . SER C 1 217 ? -37.20500 13.53600 -6.85800 1.000 112.68521 217 SER C CA 1
ATOM 8069 C C . SER C 1 217 ? -37.64000 13.29400 -8.28600 1.000 109.49272 217 SER C C 1
ATOM 8070 O O . SER C 1 217 ? -37.00400 12.55000 -8.99500 1.000 110.29184 217 SER C O 1
ATOM 8073 N N . ARG C 1 218 ? -38.69900 13.95500 -8.70900 1.000 95.79860 218 ARG C N 1
ATOM 8074 C CA . ARG C 1 218 ? -39.28300 13.75400 -10.01500 1.000 92.75007 218 ARG C CA 1
ATOM 8075 C C . ARG C 1 218 ? -38.49100 14.04900 -11.24700 1.000 91.47265 218 ARG C C 1
ATOM 8076 O O . ARG C 1 218 ? -37.77100 14.98700 -11.31800 1.000 91.26681 218 ARG C O 1
ATOM 8084 N N . PRO C 1 219 ? -38.64900 13.20600 -12.23000 1.000 78.76379 219 PRO C N 1
ATOM 8085 C CA . PRO C 1 219 ? -38.10700 13.18500 -13.57600 1.000 77.86782 219 PRO C CA 1
ATOM 8086 C C . PRO C 1 219 ? -39.14300 13.82400 -14.47900 1.000 74.11269 219 PRO C C 1
ATOM 8087 O O . PRO C 1 219 ? -40.32000 13.66700 -14.22000 1.000 72.96264 219 PRO C O 1
ATOM 8091 N N . THR C 1 220 ? -38.71600 14.48600 -15.53600 1.000 76.78327 220 THR C N 1
ATOM 8092 C CA . THR C 1 220 ? -39.61100 15.19200 -16.37600 1.000 73.64674 220 THR C CA 1
ATOM 8093 C C . THR C 1 220 ? -39.98100 14.47300 -17.60300 1.000 72.95436 220 THR C C 1
ATOM 8094 O O . THR C 1 220 ? -39.23700 13.67800 -18.05700 1.000 74.95139 220 THR C O 1
ATOM 8098 N N . LYS C 1 221 ? -41.15200 14.75400 -18.13000 1.000 54.75480 221 LYS C N 1
ATOM 8099 C CA . LYS C 1 221 ? -41.57600 14.16600 -19.37900 1.000 53.89235 221 LYS C CA 1
ATOM 8100 C C . LYS C 1 221 ? -40.77800 14.81800 -20.51400 1.000 53.09051 221 LYS C C 1
ATOM 8101 O O . LYS C 1 221 ? -40.12000 15.84100 -20.31600 1.000 52.55532 221 LYS C O 1
ATOM 8107 N N . PRO C 1 222 ? -40.79800 14.23000 -21.71300 1.000 58.59074 222 PRO C N 1
ATOM 8108 C CA . PRO C 1 222 ? -39.98900 14.76500 -22.82700 1.000 58.39664 222 PRO C CA 1
ATOM 8109 C C . PRO C 1 222 ? -40.41500 16.15700 -23.29800 1.000 55.85050 222 PRO C C 1
ATOM 8110 O O . PRO C 1 222 ? -41.60200 16.50600 -23.30300 1.000 54.31810 222 PRO C O 1
ATOM 8114 N N . SER C 1 223 ? -39.42000 16.94800 -23.70900 1.000 59.50619 223 SER C N 1
ATOM 8115 C CA . SER C 1 223 ? -39.67000 18.28600 -24.22900 1.000 57.18296 223 SER C CA 1
ATOM 8116 C C . SER C 1 223 ? -40.39700 18.23000 -25.56100 1.000 56.25063 223 SER C C 1
ATOM 8117 O O . SER C 1 223 ? -40.06200 17.42700 -26.43900 1.000 57.54782 223 SER C O 1
ATOM 8120 N N . LEU C 1 224 ? -41.38800 19.11300 -25.70600 1.000 49.89323 224 LEU C N 1
ATOM 8121 C CA . LEU C 1 224 ? -42.17700 19.26100 -26.91900 1.000 48.71777 224 LEU C CA 1
ATOM 8122 C C . LEU C 1 224 ? -41.54300 20.21500 -27.91100 1.000 48.44644 224 LEU C C 1
ATOM 8123 O O . LEU C 1 224 ? -42.08200 20.36900 -29.01400 1.000 47.90278 224 LEU C O 1
ATOM 8128 N N . LEU C 1 225 ? -40.41900 20.84500 -27.54200 1.000 66.77871 225 LEU C N 1
ATOM 8129 C CA . LEU C 1 225 ? -39.69700 21.72900 -28.46000 1.000 66.84828 225 LEU C CA 1
ATOM 8130 C C . LEU C 1 225 ? -39.41800 21.10100 -29.81300 1.000 67.58110 225 LEU C C 1
ATOM 8131 O O . LEU C 1 225 ? -39.52700 21.81300 -30.82900 1.000 67.49020 225 LEU C O 1
ATOM 8136 N N . PRO C 1 226 ? -39.03600 19.82600 -29.91500 1.000 63.18279 226 PRO C N 1
ATOM 8137 C CA . PRO C 1 226 ? -38.81900 19.26600 -31.25400 1.000 64.55356 226 PRO C CA 1
ATOM 8138 C C . PRO C 1 226 ? -40.06200 19.30900 -32.11700 1.000 63.25626 226 PRO C C 1
ATOM 8139 O O . PRO C 1 226 ? -39.97900 19.70200 -33.28800 1.000 63.78275 226 PRO C O 1
ATOM 8143 N N . ALA C 1 227 ? -41.22200 18.93300 -31.56900 1.000 57.29020 227 ALA C N 1
ATOM 8144 C CA . ALA C 1 227 ? -42.45600 18.93500 -32.36000 1.000 56.41491 227 ALA C CA 1
ATOM 8145 C C . ALA C 1 227 ? -42.78400 20.33300 -32.86200 1.000 55.62151 227 ALA C C 1
ATOM 8146 O O . ALA C 1 227 ? -43.11300 20.52700 -34.04100 1.000 56.25457 227 ALA C O 1
ATOM 8148 N N . LEU C 1 228 ? -42.69300 21.31900 -31.96500 1.000 51.42581 228 LEU C N 1
ATOM 8149 C CA . LEU C 1 228 ? -42.87900 22.72300 -32.32500 1.000 51.14141 228 LEU C CA 1
ATOM 8150 C C . LEU C 1 228 ? -41.94100 23.15300 -33.44400 1.000 52.07849 228 LEU C C 1
ATOM 8151 O O . LEU C 1 228 ? -42.38600 23.73800 -34.44100 1.000 52.63064 228 LEU C O 1
ATOM 8156 N N . ILE C 1 229 ? -40.63100 22.90600 -33.28500 1.000 55.71585 229 ILE C N 1
ATOM 8157 C CA . ILE C 1 229 ? -39.66600 23.37900 -34.28400 1.000 57.03302 229 ILE C CA 1
ATOM 8158 C C . ILE C 1 229 ? -39.92000 22.71500 -35.63100 1.000 57.95558 229 ILE C C 1
ATOM 8159 O O . ILE C 1 229 ? -39.87400 23.37000 -36.68600 1.000 58.68519 229 ILE C O 1
ATOM 8164 N N . ASP C 1 230 ? -40.25900 21.42200 -35.61500 1.000 68.22629 230 ASP C N 1
ATOM 8165 C CA . ASP C 1 230 ? -40.53300 20.71300 -36.85800 1.000 69.79524 230 ASP C CA 1
ATOM 8166 C C . ASP C 1 230 ? -41.73200 21.32100 -37.57700 1.000 69.26065 230 ASP C C 1
ATOM 8167 O O . ASP C 1 230 ? -41.63400 21.73100 -38.74300 1.000 70.43706 230 ASP C O 1
ATOM 8172 N N . ILE C 1 231 ? -42.88400 21.37600 -36.88800 1.000 54.27936 231 ILE C N 1
ATOM 8173 C CA . ILE C 1 231 ? -44.12500 21.84400 -37.51100 1.000 54.54747 231 ILE C CA 1
ATOM 8174 C C . ILE C 1 231 ? -43.99400 23.29400 -37.97800 1.000 54.89514 231 ILE C C 1
ATOM 8175 O O . ILE C 1 231 ? -44.34200 23.63400 -39.12400 1.000 56.38829 231 ILE C O 1
ATOM 8180 N N . TRP C 1 232 ? -43.41500 24.15900 -37.14300 1.000 56.07320 232 TRP C N 1
ATOM 8181 C CA . TRP C 1 232 ? -43.38700 25.55700 -37.52700 1.000 56.71401 232 TRP C CA 1
ATOM 8182 C C . TRP C 1 232 ? -42.31300 25.85400 -38.56900 1.000 58.40368 232 TRP C C 1
ATOM 8183 O O . TRP C 1 232 ? -42.49700 26.78300 -39.37500 1.000 59.67352 232 TRP C O 1
ATOM 8194 N N . SER C 1 233 ? -41.24500 25.04700 -38.65700 1.000 65.59574 233 SER C N 1
ATOM 8195 C CA . SER C 1 233 ? -40.30800 25.28300 -39.75000 1.000 67.15388 233 SER C CA 1
ATOM 8196 C C . SER C 1 233 ? -40.80100 24.69900 -41.06200 1.000 68.32007 233 SER C C 1
ATOM 8197 O O . SER C 1 233 ? -40.51000 25.26800 -42.11700 1.000 70.08901 233 SER C O 1
ATOM 8200 N N . THR C 1 234 ? -41.55700 23.59300 -41.04900 1.000 62.44356 234 THR C N 1
ATOM 8201 C CA . THR C 1 234 ? -42.04300 23.11100 -42.34100 1.000 63.81755 234 THR C CA 1
ATOM 8202 C C . THR C 1 234 ? -43.22100 23.92100 -42.86700 1.000 64.60477 234 THR C C 1
ATOM 8203 O O . THR C 1 234 ? -43.48600 23.87000 -44.07500 1.000 66.33911 234 THR C O 1
ATOM 8207 N N . SER C 1 235 ? -43.95500 24.65000 -42.01500 1.000 55.94455 235 SER C N 1
ATOM 8208 C CA . SER C 1 235 ? -45.14400 25.34600 -42.51500 1.000 56.83549 235 SER C CA 1
ATOM 8209 C C . SER C 1 235 ? -45.17900 26.85700 -42.27100 1.000 57.09321 235 SER C C 1
ATOM 8210 O O . SER C 1 235 ? -46.23300 27.46900 -42.50400 1.000 57.93664 235 SER C O 1
ATOM 8213 N N . SER C 1 236 ? -44.06000 27.49500 -41.90800 1.000 55.20784 236 SER C N 1
ATOM 8214 C CA . SER C 1 236 ? -44.03800 28.94300 -41.69700 1.000 55.70160 236 SER C CA 1
ATOM 8215 C C . SER C 1 236 ? -42.59800 29.43500 -41.72400 1.000 56.18969 236 SER C C 1
ATOM 8216 O O . SER C 1 236 ? -41.65500 28.64400 -41.77200 1.000 56.11292 236 SER C O 1
ATOM 8219 N N . GLU C 1 237 ? -42.43000 30.75700 -41.63200 1.000 62.12832 237 GLU C N 1
ATOM 8220 C CA . GLU C 1 237 ? -41.10200 31.36600 -41.59200 1.000 63.04550 237 GLU C CA 1
ATOM 8221 C C . GLU C 1 237 ? -40.73900 31.86900 -40.19800 1.000 61.82719 237 GLU C C 1
ATOM 8222 O O . GLU C 1 237 ? -39.81600 32.67400 -40.05300 1.000 63.03042 237 GLU C O 1
ATOM 8224 N N . LEU C 1 238 ? -41.41300 31.36500 -39.16600 1.000 52.11550 238 LEU C N 1
ATOM 8225 C CA . LEU C 1 238 ? -41.21200 31.86700 -37.81400 1.000 51.10065 238 LEU C CA 1
ATOM 8226 C C . LEU C 1 238 ? -39.78700 31.69200 -37.32400 1.000 51.39973 238 LEU C C 1
ATOM 8227 O O . LEU C 1 238 ? -39.37100 32.41000 -36.41200 1.000 51.69797 238 LEU C O 1
ATOM 8232 N N . LEU C 1 239 ? -39.17900 30.64100 -37.78300 1.000 64.30286 239 LEU C N 1
ATOM 8233 C CA . LEU C 1 239 ? -37.88000 30.26800 -37.36800 1.000 64.57866 239 LEU C CA 1
ATOM 8234 C C . LEU C 1 239 ? -36.86600 30.56600 -38.44400 1.000 66.78053 239 LEU C C 1
ATOM 8235 O O . LEU C 1 239 ? -35.69600 30.44500 -38.21800 1.000 67.44260 239 LEU C O 1
ATOM 8240 N N . PRO C 1 263 ? -40.47500 14.15100 -41.26900 1.000 87.55323 263 PRO C N 1
ATOM 8241 C CA . PRO C 1 263 ? -41.25600 15.40500 -41.41300 1.000 84.39809 263 PRO C CA 1
ATOM 8242 C C . PRO C 1 263 ? -42.67800 15.25400 -40.85700 1.000 82.06802 263 PRO C C 1
ATOM 8243 O O . PRO C 1 263 ? -43.50300 14.63300 -41.53200 1.000 83.54479 263 PRO C O 1
ATOM 8247 N N . PHE C 1 264 ? -42.83400 15.90800 -39.70300 1.000 71.09821 264 PHE C N 1
ATOM 8248 C CA . PHE C 1 264 ? -44.10300 15.58000 -39.05800 1.000 69.55993 264 PHE C CA 1
ATOM 8249 C C . PHE C 1 264 ? -45.35700 16.07500 -39.76500 1.000 68.98001 264 PHE C C 1
ATOM 8250 O O . PHE C 1 264 ? -46.34900 15.35100 -39.84800 1.000 69.71966 264 PHE C O 1
ATOM 8258 N N . PHE C 1 265 ? -45.32400 17.30000 -40.27200 1.000 82.11285 265 PHE C N 1
ATOM 8259 C CA . PHE C 1 265 ? -46.49700 17.83500 -40.94600 1.000 82.77423 265 PHE C CA 1
ATOM 8260 C C . PHE C 1 265 ? -46.25300 18.18800 -42.40600 1.000 84.42278 265 PHE C C 1
ATOM 8261 O O . PHE C 1 265 ? -45.32500 18.92700 -42.73500 1.000 84.27846 265 PHE C O 1
ATOM 8269 N N . SER C 1 266 ? -47.07500 17.71700 -43.30900 1.000 71.55817 266 SER C N 1
ATOM 8270 C CA . SER C 1 266 ? -46.86700 18.09400 -44.66600 1.000 73.05113 266 SER C CA 1
ATOM 8271 C C . SER C 1 266 ? -48.00700 18.95100 -45.08100 1.000 74.00093 266 SER C C 1
ATOM 8272 O O . SER C 1 266 ? -49.09100 18.48800 -45.21200 1.000 75.20902 266 SER C O 1
ATOM 8275 N N . PRO C 1 267 ? -47.75300 20.20100 -45.34300 1.000 73.23947 267 PRO C N 1
ATOM 8276 C CA . PRO C 1 267 ? -48.80700 21.12400 -45.69500 1.000 74.17399 267 PRO C CA 1
ATOM 8277 C C . PRO C 1 267 ? -49.31100 21.03600 -47.08400 1.000 76.40348 267 PRO C C 1
ATOM 8278 O O . PRO C 1 267 ? -48.61800 20.68200 -47.96400 1.000 77.36233 267 PRO C O 1
ATOM 8282 N N . PRO C 1 268 ? -50.55100 21.35600 -47.28000 1.000 68.17626 268 PRO C N 1
ATOM 8283 C CA . PRO C 1 268 ? -51.11500 21.34300 -48.60900 1.000 70.30856 268 PRO C CA 1
ATOM 8284 C C . PRO C 1 268 ? -50.75000 22.51100 -49.46800 1.000 70.89486 268 PRO C C 1
ATOM 8285 O O . PRO C 1 268 ? -50.29000 23.47500 -48.96900 1.000 69.99837 268 PRO C O 1
ATOM 8289 N N . LEU C 1 269 ? -50.88700 22.36700 -50.76900 1.000 80.25810 269 LEU C N 1
ATOM 8290 C CA . LEU C 1 269 ? -50.74400 23.48100 -51.69000 1.000 81.07975 269 LEU C CA 1
ATOM 8291 C C . LEU C 1 269 ? -52.04100 24.28300 -51.66100 1.000 81.70244 269 LEU C C 1
ATOM 8292 O O . LEU C 1 269 ? -53.07000 23.82500 -51.14800 1.000 81.80499 269 LEU C O 1
ATOM 8297 N N . GLN C 1 270 ? -51.99200 25.49100 -52.20300 1.000 95.82411 270 GLN C N 1
ATOM 8298 C CA . GLN C 1 270 ? -53.09000 26.44900 -52.05500 1.000 96.29434 270 GLN C CA 1
ATOM 8299 C C . GLN C 1 270 ? -53.35900 26.78500 -50.58400 1.000 94.90151 270 GLN C C 1
ATOM 8300 O O . GLN C 1 270 ? -54.41700 27.32600 -50.25000 1.000 95.33286 270 GLN C O 1
ATOM 8302 N N . ALA C 1 271 ? -52.39400 26.52400 -49.70100 1.000 69.21442 271 ALA C N 1
ATOM 8303 C CA . ALA C 1 271 ? -52.46700 26.90400 -48.30000 1.000 67.80728 271 ALA C CA 1
ATOM 8304 C C . ALA C 1 271 ? -51.30300 27.82100 -47.96100 1.000 66.85309 271 ALA C C 1
ATOM 8305 O O . ALA C 1 271 ? -50.18100 27.63400 -48.44300 1.000 66.81243 271 ALA C O 1
ATOM 8307 N N . ASP C 1 272 ? -51.55000 28.75300 -47.05000 1.000 63.93950 272 ASP C N 1
ATOM 8308 C CA . ASP C 1 272 ? -50.57800 29.79700 -46.72100 1.000 63.38852 272 ASP C CA 1
ATOM 8309 C C . ASP C 1 272 ? -49.48500 29.22200 -45.82400 1.000 61.36825 272 ASP C C 1
ATOM 8310 O O . ASP C 1 272 ? -49.62100 29.17900 -44.60300 1.000 60.11222 272 ASP C O 1
ATOM 8315 N N . THR C 1 273 ? -48.38900 28.76000 -46.44200 1.000 69.39317 273 THR C N 1
ATOM 8316 C CA . THR C 1 273 ? -47.22000 28.24400 -45.72900 1.000 67.70400 273 THR C CA 1
ATOM 8317 C C . THR C 1 273 ? -46.27000 29.34800 -45.22500 1.000 67.27712 273 THR C C 1
ATOM 8318 O O . THR C 1 273 ? -45.09900 29.06300 -44.94500 1.000 66.44746 273 THR C O 1
ATOM 8322 N N . SER C 1 274 ? -46.73800 30.58800 -45.07800 1.000 68.74090 274 SER C N 1
ATOM 8323 C CA . SER C 1 274 ? -45.94600 31.63600 -44.44100 1.000 68.39132 274 SER C CA 1
ATOM 8324 C C . SER C 1 274 ? -46.40600 31.95100 -43.02400 1.000 67.05838 274 SER C C 1
ATOM 8325 O O . SER C 1 274 ? -45.70100 32.66700 -42.30300 1.000 66.60132 274 SER C O 1
ATOM 8328 N N . GLN C 1 275 ? -47.55500 31.42800 -42.59400 1.000 56.94411 275 GLN C N 1
ATOM 8329 C CA . GLN C 1 275 ? -48.10700 31.78200 -41.29900 1.000 55.51696 275 GLN C CA 1
ATOM 8330 C C . GLN C 1 275 ? -48.29200 30.58700 -40.37400 1.000 53.29229 275 GLN C C 1
ATOM 8331 O O . GLN C 1 275 ? -48.72200 30.76800 -39.22500 1.000 52.04392 275 GLN C O 1
ATOM 8337 N N . GLY C 1 276 ? -47.94200 29.38400 -40.81000 1.000 59.49468 276 GLY C N 1
ATOM 8338 C CA . GLY C 1 276 ? -47.95100 28.23700 -39.93200 1.000 57.57911 276 GLY C CA 1
ATOM 8339 C C . GLY C 1 276 ? -49.34500 27.90100 -39.46700 1.000 57.66334 276 GLY C C 1
ATOM 8340 O O . GLY C 1 276 ? -50.32200 28.54100 -39.86800 1.000 59.44043 276 GLY C O 1
ATOM 8341 N N . PRO C 1 277 ? -49.47100 26.91300 -38.59400 1.000 46.51432 277 PRO C N 1
ATOM 8342 C CA . PRO C 1 277 ? -50.80600 26.52600 -38.12600 1.000 46.99644 277 PRO C CA 1
ATOM 8343 C C . PRO C 1 277 ? -51.35000 27.54400 -37.14500 1.000 46.31201 277 PRO C C 1
ATOM 8344 O O . PRO C 1 277 ? -51.70700 27.20800 -36.01100 1.000 45.04468 277 PRO C O 1
ATOM 8348 N N . CYS C 1 278 ? -51.36600 28.81100 -37.54700 1.000 47.49045 278 CYS C N 1
ATOM 8349 C CA . CYS C 1 278 ? -51.68900 29.84700 -36.58000 1.000 46.57057 278 CYS C CA 1
ATOM 8350 C C . CYS C 1 278 ? -53.14600 29.81600 -36.13500 1.000 47.61615 278 CYS C C 1
ATOM 8351 O O . CYS C 1 278 ? -53.45300 30.38100 -35.08200 1.000 46.20256 278 CYS C O 1
ATOM 8354 N N . LEU C 1 279 ? -54.03500 29.07900 -36.82700 1.000 38.17308 279 LEU C N 1
ATOM 8355 C CA . LEU C 1 279 ? -55.42300 29.06800 -36.32200 1.000 39.74678 279 LEU C CA 1
ATOM 8356 C C . LEU C 1 279 ? -55.60900 28.21500 -35.05900 1.000 37.98865 279 LEU C C 1
ATOM 8357 O O . LEU C 1 279 ? -56.76400 28.03600 -34.59700 1.000 39.65056 279 LEU C O 1
ATOM 8362 N N . MET C 1 280 ? -54.49200 27.70600 -34.52400 1.000 52.23459 280 MET C N 1
ATOM 8363 C CA . MET C 1 280 ? -54.43500 27.02700 -33.23700 1.000 50.26222 280 MET C CA 1
ATOM 8364 C C . MET C 1 280 ? -53.83600 27.91400 -32.16800 1.000 47.49944 280 MET C C 1
ATOM 8365 O O . MET C 1 280 ? -53.64900 27.46800 -31.02600 1.000 46.17026 280 MET C O 1
ATOM 8370 N N . HIS C 1 281 ? -53.49500 29.11500 -32.52600 1.000 48.10249 281 HIS C N 1
ATOM 8371 C CA . HIS C 1 281 ? -52.87000 30.11100 -31.70100 1.000 46.12018 281 HIS C CA 1
ATOM 8372 C C . HIS C 1 281 ? -53.87500 31.21100 -31.34500 1.000 46.46169 281 HIS C C 1
ATOM 8373 O O . HIS C 1 281 ? -54.83600 31.42500 -32.09300 1.000 48.52077 281 HIS C O 1
ATOM 8380 N N . PRO C 1 282 ? -53.70700 31.90100 -30.20300 1.000 42.56509 282 PRO C N 1
ATOM 8381 C CA . PRO C 1 282 ? -54.68900 32.94200 -29.81400 1.000 42.64214 282 PRO C CA 1
ATOM 8382 C C . PRO C 1 282 ? -54.82600 34.11000 -30.78700 1.000 44.06705 282 PRO C C 1
ATOM 8383 O O . PRO C 1 282 ? -55.93200 34.64800 -30.89000 1.000 45.05191 282 PRO C O 1
ATOM 8387 N N . THR C 1 283 ? -53.77300 34.54400 -31.49500 1.000 44.21187 283 THR C N 1
ATOM 8388 C CA . THR C 1 283 ? -53.90800 35.71900 -32.35400 1.000 46.18681 283 THR C CA 1
ATOM 8389 C C . THR C 1 283 ? -54.36200 35.35600 -33.76400 1.000 48.93542 283 THR C C 1
ATOM 8390 O O . THR C 1 283 ? -54.56500 36.25600 -34.58800 1.000 51.37606 283 THR C O 1
ATOM 8394 N N . LEU C 1 284 ? -54.50400 34.06500 -34.06500 1.000 31.99014 284 LEU C N 1
ATOM 8395 C CA . LEU C 1 284 ? -55.11800 33.59200 -35.30400 1.000 35.01559 284 LEU C CA 1
ATOM 8396 C C . LEU C 1 284 ? -54.42800 34.15800 -36.53700 1.000 37.40932 284 LEU C C 1
ATOM 8397 O O . LEU C 1 284 ? -55.07400 34.40200 -37.56100 1.000 40.57060 284 LEU C O 1
ATOM 8402 N N . GLY C 1 285 ? -53.11300 34.36800 -36.44800 1.000 45.05487 285 GLY C N 1
ATOM 8403 C CA . GLY C 1 285 ? -52.32500 34.88300 -37.55600 1.000 46.99460 285 GLY C CA 1
ATOM 8404 C C . GLY C 1 285 ? -50.88300 35.16500 -37.17200 1.000 45.69866 285 GLY C C 1
ATOM 8405 O O . GLY C 1 285 ? -50.54700 35.24300 -35.98600 1.000 43.38966 285 GLY C O 1
ATOM 8406 N N . LEU C 1 286 ? -50.00300 35.32500 -38.13500 1.000 50.61242 286 LEU C N 1
ATOM 8407 C CA . LEU C 1 286 ? -48.62400 35.64700 -37.85400 1.000 49.89664 286 LEU C CA 1
ATOM 8408 C C . LEU C 1 286 ? -48.26200 36.88300 -38.58600 1.000 52.69345 286 LEU C C 1
ATOM 8409 O O . LEU C 1 286 ? -48.20900 36.87600 -39.75900 1.000 54.49256 286 LEU C O 1
ATOM 8414 N N . ARG C 1 287 ? -47.92400 37.93200 -37.88300 1.000 58.09804 287 ARG C N 1
ATOM 8415 C CA . ARG C 1 287 ? -47.59800 39.18600 -38.51000 1.000 60.90787 287 ARG C CA 1
ATOM 8416 C C . ARG C 1 287 ? -46.29100 39.65900 -37.99400 1.000 61.00281 287 ARG C C 1
ATOM 8417 O O . ARG C 1 287 ? -45.93800 39.34300 -36.89500 1.000 58.91399 287 ARG C O 1
ATOM 8425 N N . TYR C 1 288 ? -45.53600 40.43900 -38.74200 1.000 61.62683 288 TYR C N 1
ATOM 8426 C CA . TYR C 1 288 ? -44.30400 40.77500 -38.03000 1.000 61.19695 288 TYR C CA 1
ATOM 8427 C C . TYR C 1 288 ? -44.14200 42.19500 -37.83400 1.000 63.35442 288 TYR C C 1
ATOM 8428 O O . TYR C 1 288 ? -44.56800 42.93800 -38.63200 1.000 65.26910 288 TYR C O 1
ATOM 8437 N N . LYS C 1 289 ? -43.57800 42.58700 -36.72400 1.000 50.51503 289 LYS C N 1
ATOM 8438 C CA . LYS C 1 289 ? -43.33500 43.97400 -36.48000 1.000 52.71784 289 LYS C CA 1
ATOM 8439 C C . LYS C 1 289 ? -42.22400 44.22400 -35.52700 1.000 53.10996 289 LYS C C 1
ATOM 8440 O O . LYS C 1 289 ? -42.21500 43.64700 -34.50100 1.000 51.65636 289 LYS C O 1
ATOM 8446 N N . ASN C 1 290 ? -41.29000 45.07900 -35.88500 1.000 58.81130 290 ASN C N 1
ATOM 8447 C CA . ASN C 1 290 ? -40.22100 45.50800 -35.02400 1.000 59.46309 290 ASN C CA 1
ATOM 8448 C C . ASN C 1 290 ? -39.46200 44.41400 -34.40100 1.000 57.64443 290 ASN C C 1
ATOM 8449 O O . ASN C 1 290 ? -39.23500 44.42500 -33.28000 1.000 57.67432 290 ASN C O 1
ATOM 8454 N N . GLY C 1 291 ? -39.11600 43.41800 -35.14300 1.000 52.90743 291 GLY C N 1
ATOM 8455 C CA . GLY C 1 291 ? -38.35500 42.33400 -34.57200 1.000 51.08500 291 GLY C CA 1
ATOM 8456 C C . GLY C 1 291 ? -39.13200 41.40200 -33.67700 1.000 49.07094 291 GLY C C 1
ATOM 8457 O O . GLY C 1 291 ? -38.51300 40.55300 -33.02100 1.000 47.84267 291 GLY C O 1
ATOM 8458 N N . THR C 1 292 ? -40.45900 41.53900 -33.60600 1.000 47.31039 292 THR C N 1
ATOM 8459 C CA . THR C 1 292 ? -41.32400 40.59500 -32.91100 1.000 44.48855 292 THR C CA 1
ATOM 8460 C C . THR C 1 292 ? -42.33900 39.99800 -33.88100 1.000 43.26761 292 THR C C 1
ATOM 8461 O O . THR C 1 292 ? -42.49100 40.44200 -35.02200 1.000 44.98910 292 THR C O 1
ATOM 8465 N N . ALA C 1 293 ? -43.05800 38.98400 -33.41000 1.000 49.47858 293 ALA C N 1
ATOM 8466 C CA . ALA C 1 293 ? -44.05600 38.32500 -34.22600 1.000 48.51205 293 ALA C CA 1
ATOM 8467 C C . ALA C 1 293 ? -45.30700 38.10400 -33.38700 1.000 46.37613 293 ALA C C 1
ATOM 8468 O O . ALA C 1 293 ? -45.26000 38.11800 -32.15600 1.000 45.08286 293 ALA C O 1
ATOM 8470 N N . SER C 1 294 ? -46.45000 37.94200 -34.05300 1.000 56.60459 294 SER C N 1
ATOM 8471 C CA . SER C 1 294 ? -47.65500 37.73800 -33.26800 1.000 54.44983 294 SER C CA 1
ATOM 8472 C C . SER C 1 294 ? -47.66600 36.38300 -32.57600 1.000 51.77240 294 SER C C 1
ATOM 8473 O O . SER C 1 294 ? -48.41100 36.21100 -31.60200 1.000 50.07096 294 SER C O 1
ATOM 8476 N N . VAL C 1 295 ? -46.83600 35.43100 -33.01200 1.000 45.14627 295 VAL C N 1
ATOM 8477 C CA . VAL C 1 295 ? -46.66700 34.16300 -32.30500 1.000 42.81698 295 VAL C CA 1
ATOM 8478 C C . VAL C 1 295 ? -45.40700 34.28700 -31.46800 1.000 42.96938 295 VAL C C 1
ATOM 8479 O O . VAL C 1 295 ? -44.29800 34.37600 -32.00000 1.000 44.31605 295 VAL C O 1
ATOM 8483 N N . CYS C 1 296 ? -45.56800 34.31900 -30.15500 1.000 47.17861 296 CYS C N 1
ATOM 8484 C CA . CYS C 1 296 ? -44.41800 34.47900 -29.28300 1.000 47.80940 296 CYS C CA 1
ATOM 8485 C C . CYS C 1 296 ? -43.80600 33.11000 -29.04700 1.000 47.10213 296 CYS C C 1
ATOM 8486 O O . CYS C 1 296 ? -44.49600 32.18500 -28.60500 1.000 45.68360 296 CYS C O 1
ATOM 8489 N N . LEU C 1 297 ? -42.51900 32.97300 -29.36000 1.000 56.31120 297 LEU C N 1
ATOM 8490 C CA . LEU C 1 297 ? -41.86900 31.67300 -29.27200 1.000 56.87492 297 LEU C CA 1
ATOM 8491 C C . LEU C 1 297 ? -41.56100 31.31600 -27.83200 1.000 56.69566 297 LEU C C 1
ATOM 8492 O O . LEU C 1 297 ? -41.59600 30.13600 -27.46200 1.000 57.52206 297 LEU C O 1
ATOM 8497 N N . LEU C 1 298 ? -41.28600 32.31900 -26.99800 1.000 48.71062 298 LEU C N 1
ATOM 8498 C CA . LEU C 1 298 ? -41.01400 32.04600 -25.59500 1.000 48.74892 298 LEU C CA 1
ATOM 8499 C C . LEU C 1 298 ? -42.26500 31.59500 -24.84400 1.000 49.09084 298 LEU C C 1
ATOM 8500 O O . LEU C 1 298 ? -42.15400 30.85300 -23.85900 1.000 49.71791 298 LEU C O 1
ATOM 8505 N N . CYS C 1 299 ? -43.47100 32.00000 -25.28000 1.000 44.08441 299 CYS C N 1
ATOM 8506 C CA . CYS C 1 299 ? -44.68000 31.43300 -24.66700 1.000 44.34894 299 CYS C CA 1
ATOM 8507 C C . CYS C 1 299 ? -44.87700 29.98800 -25.10400 1.000 45.30932 299 CYS C C 1
ATOM 8508 O O . CYS C 1 299 ? -45.29800 29.12200 -24.30700 1.000 45.96266 299 CYS C O 1
ATOM 8511 N N . GLU C 1 300 ? -44.53500 29.69800 -26.36000 1.000 50.92900 300 GLU C N 1
ATOM 8512 C CA . GLU C 1 300 ? -44.51700 28.31000 -26.78900 1.000 52.21554 300 GLU C CA 1
ATOM 8513 C C . GLU C 1 300 ? -43.60300 27.50300 -25.87800 1.000 52.15980 300 GLU C C 1
ATOM 8514 O O . GLU C 1 300 ? -43.95600 26.40000 -25.45800 1.000 52.91291 300 GLU C O 1
ATOM 8520 N N . CYS C 1 301 ? -42.43800 28.05800 -25.53200 1.000 57.05794 301 CYS C N 1
ATOM 8521 C CA . CYS C 1 301 ? -41.53500 27.35400 -24.62900 1.000 57.12217 301 CYS C CA 1
ATOM 8522 C C . CYS C 1 301 ? -42.15400 27.17500 -23.25100 1.000 57.16783 301 CYS C C 1
ATOM 8523 O O . CYS C 1 301 ? -41.99200 26.11900 -22.63400 1.000 57.84454 301 CYS C O 1
ATOM 8526 N N . LEU C 1 302 ? -42.86400 28.19300 -22.74500 1.000 47.67751 302 LEU C N 1
ATOM 8527 C CA . LEU C 1 302 ? -43.52200 28.04600 -21.44200 1.000 47.83089 302 LEU C CA 1
ATOM 8528 C C . LEU C 1 302 ? -44.40100 26.81200 -21.42800 1.000 48.56674 302 LEU C C 1
ATOM 8529 O O . LEU C 1 302 ? -44.52800 26.13500 -20.40100 1.000 49.03323 302 LEU C O 1
ATOM 8534 N N . ALA C 1 303 ? -45.02300 26.50400 -22.55900 1.000 52.23014 303 ALA C N 1
ATOM 8535 C CA . ALA C 1 303 ? -45.85100 25.30200 -22.56400 1.000 53.12681 303 ALA C CA 1
ATOM 8536 C C . ALA C 1 303 ? -45.11900 24.07000 -23.08600 1.000 53.95415 303 ALA C C 1
ATOM 8537 O O . ALA C 1 303 ? -45.58700 22.94800 -22.87300 1.000 54.90208 303 ALA C O 1
ATOM 8539 N N . ALA C 1 304 ? -43.98000 24.24700 -23.74300 1.000 58.45595 304 ALA C N 1
ATOM 8540 C CA . ALA C 1 304 ? -43.32100 23.17700 -24.47400 1.000 59.25325 304 ALA C CA 1
ATOM 8541 C C . ALA C 1 304 ? -42.07400 22.62400 -23.80100 1.000 59.14160 304 ALA C C 1
ATOM 8542 O O . ALA C 1 304 ? -41.51300 21.65500 -24.31700 1.000 59.94587 304 ALA C O 1
ATOM 8544 N N . HIS C 1 305 ? -41.59400 23.21600 -22.70300 1.000 64.13942 305 HIS C N 1
ATOM 8545 C CA . HIS C 1 305 ? -40.31500 22.79100 -22.12700 1.000 64.19398 305 HIS C CA 1
ATOM 8546 C C . HIS C 1 305 ? -40.29900 22.88500 -20.60300 1.000 64.27488 305 HIS C C 1
ATOM 8547 O O . HIS C 1 305 ? -40.74800 23.89400 -20.03900 1.000 64.06946 305 HIS C O 1
ATOM 8554 N N . PRO C 1 306 ? -39.73500 21.88400 -19.91600 1.000 66.42997 306 PRO C N 1
ATOM 8555 C CA . PRO C 1 306 ? -39.91400 21.80300 -18.45400 1.000 66.59794 306 PRO C CA 1
ATOM 8556 C C . PRO C 1 306 ? -39.17700 22.86500 -17.66900 1.000 66.44116 306 PRO C C 1
ATOM 8557 O O . PRO C 1 306 ? -39.55000 23.11900 -16.51700 1.000 66.88566 306 PRO C O 1
ATOM 8561 N N . GLU C 1 307 ? -38.09800 23.43700 -18.19300 1.000 66.67471 307 GLU C N 1
ATOM 8562 C CA . GLU C 1 307 ? -37.38500 24.45300 -17.43100 1.000 67.02594 307 GLU C CA 1
ATOM 8563 C C . GLU C 1 307 ? -37.58500 25.85300 -18.00000 1.000 66.54480 307 GLU C C 1
ATOM 8564 O O . GLU C 1 307 ? -36.92000 26.79000 -17.55000 1.000 66.94791 307 GLU C O 1
ATOM 8570 N N . ALA C 1 308 ? -38.52100 26.03200 -18.94900 1.000 55.86712 308 ALA C N 1
ATOM 8571 C CA . ALA C 1 308 ? -38.72800 27.35800 -19.53400 1.000 55.13604 308 ALA C CA 1
ATOM 8572 C C . ALA C 1 308 ? -39.32000 28.35500 -18.53800 1.000 55.42299 308 ALA C C 1
ATOM 8573 O O . ALA C 1 308 ? -38.82700 29.49800 -18.47300 1.000 55.65840 308 ALA C O 1
ATOM 8575 N N . PRO C 1 309 ? -40.36000 28.03000 -17.76700 1.000 50.48296 309 PRO C N 1
ATOM 8576 C CA . PRO C 1 309 ? -40.84600 29.00600 -16.77500 1.000 51.01656 309 PRO C CA 1
ATOM 8577 C C . PRO C 1 309 ? -39.77000 29.58000 -15.86200 1.000 52.14319 309 PRO C C 1
ATOM 8578 O O . PRO C 1 309 ? -39.62600 30.81500 -15.75600 1.000 52.70895 309 PRO C O 1
ATOM 8582 N N . LYS C 1 310 ? -38.98000 28.71100 -15.22300 1.000 68.93124 310 LYS C N 1
ATOM 8583 C CA . LYS C 1 310 ? -37.99300 29.17000 -14.24700 1.000 69.90282 310 LYS C CA 1
ATOM 8584 C C . LYS C 1 310 ? -36.79200 29.81800 -14.92900 1.000 69.90860 310 LYS C C 1
ATOM 8585 O O . LYS C 1 310 ? -36.25100 30.80400 -14.41400 1.000 71.03232 310 LYS C O 1
ATOM 8591 N N . ALA C 1 311 ? -36.39400 29.33000 -16.11100 1.000 51.56240 311 ALA C N 1
ATOM 8592 C CA . ALA C 1 311 ? -35.31100 29.99300 -16.84100 1.000 51.63707 311 ALA C CA 1
ATOM 8593 C C . ALA C 1 311 ? -35.69200 31.40800 -17.24200 1.000 51.80185 311 ALA C C 1
ATOM 8594 O O . ALA C 1 311 ? -34.87900 32.33300 -17.12400 1.000 52.64909 311 ALA C O 1
ATOM 8596 N N . LEU C 1 312 ? -36.93300 31.60600 -17.70000 1.000 50.38968 312 LEU C N 1
ATOM 8597 C CA . LEU C 1 312 ? -37.34200 32.94700 -18.09800 1.000 50.15965 312 LEU C CA 1
ATOM 8598 C C . LEU C 1 312 ? -37.47900 33.87100 -16.89300 1.000 51.60677 312 LEU C C 1
ATOM 8599 O O . LEU C 1 312 ? -37.09400 35.04500 -16.97500 1.000 52.43642 312 LEU C O 1
ATOM 8604 N N . GLN C 1 313 ? -37.99400 33.37600 -15.75300 1.000 63.27200 313 GLN C N 1
ATOM 8605 C CA . GLN C 1 313 ? -38.02600 34.25100 -14.57600 1.000 64.96456 313 GLN C CA 1
ATOM 8606 C C . GLN C 1 313 ? -36.62900 34.60700 -14.06600 1.000 66.35242 313 GLN C C 1
ATOM 8607 O O . GLN C 1 313 ? -36.37100 35.77000 -13.70900 1.000 67.81392 313 GLN C O 1
ATOM 8613 N N . THR C 1 314 ? -35.69100 33.65300 -14.06100 1.000 62.18637 314 THR C N 1
ATOM 8614 C CA . THR C 1 314 ? -34.36000 34.01900 -13.57600 1.000 63.48162 314 THR C CA 1
ATOM 8615 C C . THR C 1 314 ? -33.63900 34.91500 -14.58000 1.000 63.48423 314 THR C C 1
ATOM 8616 O O . THR C 1 314 ? -32.88700 35.81600 -14.17800 1.000 64.83876 314 THR C O 1
ATOM 8620 N N . LEU C 1 315 ? -33.87000 34.70500 -15.88000 1.000 50.11007 315 LEU C N 1
ATOM 8621 C CA . LEU C 1 315 ? -33.36500 35.64000 -16.88100 1.000 49.95400 315 LEU C CA 1
ATOM 8622 C C . LEU C 1 315 ? -33.87900 37.05300 -16.61900 1.000 51.07925 315 LEU C C 1
ATOM 8623 O O . LEU C 1 315 ? -33.13300 38.03200 -16.77800 1.000 52.08170 315 LEU C O 1
ATOM 8628 N N . GLN C 1 316 ? -35.16000 37.18200 -16.23800 1.000 57.27026 316 GLN C N 1
ATOM 8629 C CA . GLN C 1 316 ? -35.69000 38.49900 -15.88900 1.000 58.49709 316 GLN C CA 1
ATOM 8630 C C . GLN C 1 316 ? -34.94800 39.10400 -14.70600 1.000 60.72730 316 GLN C C 1
ATOM 8631 O O . GLN C 1 316 ? -34.63500 40.30400 -14.70800 1.000 62.02155 316 GLN C O 1
ATOM 8637 N N . CYS C 1 317 ? -34.67700 38.29200 -13.67300 1.000 77.41221 317 CYS C N 1
ATOM 8638 C CA . CYS C 1 317 ? -33.92500 38.81300 -12.52700 1.000 79.13670 317 CYS C CA 1
ATOM 8639 C C . CYS C 1 317 ? -32.54200 39.27200 -12.95000 1.000 79.66407 317 CYS C C 1
ATOM 8640 O O . CYS C 1 317 ? -32.02600 40.26200 -12.42900 1.000 81.17902 317 CYS C O 1
ATOM 8643 N N . GLU C 1 318 ? -31.91900 38.55100 -13.88000 1.000 71.55011 318 GLU C N 1
ATOM 8644 C CA . GLU C 1 318 ? -30.58500 38.92800 -14.34200 1.000 72.02964 318 GLU C CA 1
ATOM 8645 C C . GLU C 1 318 ? -30.62600 40.23400 -15.12400 1.000 72.60314 318 GLU C C 1
ATOM 8646 O O . GLU C 1 318 ? -29.74100 41.08700 -14.97900 1.000 73.95048 318 GLU C O 1
ATOM 8652 N N . VAL C 1 319 ? -31.64200 40.39100 -15.97600 1.000 51.07744 319 VAL C N 1
ATOM 8653 C CA . VAL C 1 319 ? -31.80400 41.61700 -16.74900 1.000 51.33524 319 VAL C CA 1
ATOM 8654 C C . VAL C 1 319 ? -31.99800 42.81100 -15.82900 1.000 53.55739 319 VAL C C 1
ATOM 8655 O O . VAL C 1 319 ? -31.39200 43.86700 -16.03000 1.000 54.85299 319 VAL C O 1
ATOM 8659 N N . MET C 1 320 ? -32.84700 42.65900 -14.80500 1.000 68.20927 320 MET C N 1
ATOM 8660 C CA . MET C 1 320 ? -33.13700 43.75100 -13.87000 1.000 69.85455 320 MET C CA 1
ATOM 8661 C C . MET C 1 320 ? -31.97500 44.03500 -12.92100 1.000 71.11985 320 MET C C 1
ATOM 8662 O O . MET C 1 320 ? -31.64600 45.19800 -12.66600 1.000 72.62518 320 MET C O 1
ATOM 8667 N N . GLY C 1 321 ? -31.37200 42.99200 -12.35600 1.000 80.57603 321 GLY C N 1
ATOM 8668 C CA . GLY C 1 321 ? -30.53100 43.11400 -11.18100 1.000 81.53345 321 GLY C CA 1
ATOM 8669 C C . GLY C 1 321 ? -29.03500 43.21700 -11.38300 1.000 82.08498 321 GLY C C 1
ATOM 8670 O O . GLY C 1 321 ? -28.32400 43.72100 -10.50000 1.000 83.23798 321 GLY C O 1
ATOM 8671 N N . HIS C 1 322 ? -28.53000 42.69300 -12.50200 1.000 90.68510 322 HIS C N 1
ATOM 8672 C CA . HIS C 1 322 ? -27.08300 42.64700 -12.69000 1.000 90.99066 322 HIS C CA 1
ATOM 8673 C C . HIS C 1 322 ? -26.52200 44.01600 -13.06100 1.000 92.21979 322 HIS C C 1
ATOM 8674 O O . HIS C 1 322 ? -25.59400 44.50800 -12.40800 1.000 93.36981 322 HIS C O 1
ATOM 8681 N N . ILE C 1 323 ? -27.07800 44.65000 -14.08900 1.000 77.82100 323 ILE C N 1
ATOM 8682 C CA . ILE C 1 323 ? -26.69500 46.01000 -14.45200 1.000 78.87260 323 ILE C CA 1
ATOM 8683 C C . ILE C 1 323 ? -27.33400 46.96600 -13.45300 1.000 80.07989 323 ILE C C 1
ATOM 8684 O O . ILE C 1 323 ? -28.49600 46.78900 -13.04900 1.000 79.87920 323 ILE C O 1
ATOM 8689 N N . GLU C 1 324 ? -26.56200 47.96300 -13.01500 1.000 91.25285 324 GLU C N 1
ATOM 8690 C CA . GLU C 1 324 ? -27.02300 48.94400 -12.03600 1.000 92.04591 324 GLU C CA 1
ATOM 8691 C C . GLU C 1 324 ? -27.12100 50.35000 -12.63800 1.000 92.76462 324 GLU C C 1
ATOM 8692 O O . GLU C 1 324 ? -27.49500 51.29900 -11.93100 1.000 93.19802 324 GLU C O 1
ATOM 8698 N N . ASN C 1 325 ? -26.88100 50.47500 -13.95200 1.000 65.66168 325 ASN C N 1
ATOM 8699 C CA . ASN C 1 325 ? -27.04500 51.68600 -14.74100 1.000 66.45461 325 ASN C CA 1
ATOM 8700 C C . ASN C 1 325 ? -28.46100 51.81900 -15.30200 1.000 66.39348 325 ASN C C 1
ATOM 8701 O O . ASN C 1 325 ? -29.32500 50.94100 -15.17800 1.000 65.55646 325 ASN C O 1
ATOM 8706 N N . ASN C 1 326 ? -28.65700 52.93500 -15.99600 1.000 64.60603 326 ASN C N 1
ATOM 8707 C CA . ASN C 1 326 ? -29.84200 53.26000 -16.77400 1.000 64.54842 326 ASN C CA 1
ATOM 8708 C C . ASN C 1 326 ? -29.73900 52.70300 -18.17500 1.000 63.76353 326 ASN C C 1
ATOM 8709 O O . ASN C 1 326 ? -30.04300 53.40500 -19.14800 1.000 64.00661 326 ASN C O 1
ATOM 8714 N N . VAL C 1 327 ? -29.29200 51.46400 -18.32900 1.000 49.61682 327 VAL C N 1
ATOM 8715 C CA . VAL C 1 327 ? -29.28300 50.84500 -19.65100 1.000 47.87302 327 VAL C CA 1
ATOM 8716 C C . VAL C 1 327 ? -30.69400 50.36700 -19.97500 1.000 46.98433 327 VAL C C 1
ATOM 8717 O O . VAL C 1 327 ? -31.37600 49.76800 -19.13000 1.000 47.04586 327 VAL C O 1
ATOM 8721 N N . LYS C 1 328 ? -31.14300 50.62200 -21.20200 1.000 57.29205 328 LYS C N 1
ATOM 8722 C CA . LYS C 1 328 ? -32.50800 50.27400 -21.56400 1.000 55.79886 328 LYS C CA 1
ATOM 8723 C C . LYS C 1 328 ? -32.66900 48.76200 -21.61800 1.000 53.41076 328 LYS C C 1
ATOM 8724 O O . LYS C 1 328 ? -31.71400 48.01600 -21.83800 1.000 52.53738 328 LYS C O 1
ATOM 8730 N N . LEU C 1 329 ? -33.90400 48.30800 -21.43000 1.000 49.88515 329 LEU C N 1
ATOM 8731 C CA . LEU C 1 329 ? -34.13700 46.87700 -21.26300 1.000 47.74289 329 LEU C CA 1
ATOM 8732 C C . LEU C 1 329 ? -33.64100 46.06500 -22.46000 1.000 44.78789 329 LEU C C 1
ATOM 8733 O O . LEU C 1 329 ? -33.12100 44.95800 -22.28100 1.000 44.02376 329 LEU C O 1
ATOM 8738 N N . VAL C 1 330 ? -33.76300 46.58600 -23.68700 1.000 53.53185 330 VAL C N 1
ATOM 8739 C CA . VAL C 1 330 ? -33.35300 45.72200 -24.79700 1.000 50.76425 330 VAL C CA 1
ATOM 8740 C C . VAL C 1 330 ? -31.83800 45.59100 -24.81700 1.000 52.00165 330 VAL C C 1
ATOM 8741 O O . VAL C 1 330 ? -31.29800 44.52000 -25.14600 1.000 50.90975 330 VAL C O 1
ATOM 8745 N N . ASP C 1 331 ? -31.12500 46.63700 -24.38700 1.000 51.31117 331 ASP C N 1
ATOM 8746 C CA . ASP C 1 331 ? -29.67800 46.53300 -24.26400 1.000 52.17747 331 ASP C CA 1
ATOM 8747 C C . ASP C 1 331 ? -29.28800 45.66300 -23.08300 1.000 53.17349 331 ASP C C 1
ATOM 8748 O O . ASP C 1 331 ? -28.31600 44.90800 -23.16700 1.000 52.88784 331 ASP C O 1
ATOM 8753 N N . ARG C 1 332 ? -30.00200 45.76800 -21.96200 1.000 50.10494 332 ARG C N 1
ATOM 8754 C CA . ARG C 1 332 ? -29.69600 44.88100 -20.84100 1.000 50.56437 332 ARG C CA 1
ATOM 8755 C C . ARG C 1 332 ? -29.80200 43.42000 -21.25900 1.000 48.26209 332 ARG C C 1
ATOM 8756 O O . ARG C 1 332 ? -28.94900 42.59500 -20.91100 1.000 48.39717 332 ARG C O 1
ATOM 8764 N N . ILE C 1 333 ? -30.85000 43.08900 -22.01100 1.000 51.14807 333 ILE C N 1
ATOM 8765 C CA . ILE C 1 333 ? -31.04000 41.73200 -22.51300 1.000 49.09667 333 ILE C CA 1
ATOM 8766 C C . ILE C 1 333 ? -29.89200 41.33700 -23.43500 1.000 48.41918 333 ILE C C 1
ATOM 8767 O O . ILE C 1 333 ? -29.37200 40.21600 -23.36300 1.000 47.91261 333 ILE C O 1
ATOM 8772 N N . ALA C 1 334 ? -29.49600 42.24300 -24.33600 1.000 61.01534 334 ALA C N 1
ATOM 8773 C CA . ALA C 1 334 ? -28.39700 41.93600 -25.24500 1.000 60.34948 334 ALA C CA 1
ATOM 8774 C C . ALA C 1 334 ? -27.09700 41.68600 -24.48500 1.000 62.04997 334 ALA C C 1
ATOM 8775 O O . ALA C 1 334 ? -26.31900 40.80100 -24.85700 1.000 61.72052 334 ALA C O 1
ATOM 8777 N N . PHE C 1 335 ? -26.83000 42.46400 -23.43300 1.000 61.88898 335 PHE C N 1
ATOM 8778 C CA . PHE C 1 335 ? -25.61000 42.25100 -22.65500 1.000 63.13020 335 PHE C CA 1
ATOM 8779 C C . PHE C 1 335 ? -25.63800 40.89400 -21.96400 1.000 62.59129 335 PHE C C 1
ATOM 8780 O O . PHE C 1 335 ? -24.66900 40.13400 -22.03300 1.000 62.74748 335 PHE C O 1
ATOM 8788 N N . VAL C 1 336 ? -26.75700 40.55700 -21.31700 1.000 56.97332 336 VAL C N 1
ATOM 8789 C CA . VAL C 1 336 ? -26.84800 39.27300 -20.61600 1.000 56.52183 336 VAL C CA 1
ATOM 8790 C C . VAL C 1 336 ? -26.68000 38.10300 -21.58600 1.000 55.04619 336 VAL C C 1
ATOM 8791 O O . VAL C 1 336 ? -26.01900 37.10700 -21.26400 1.000 55.85456 336 VAL C O 1
ATOM 8795 N N . LEU C 1 337 ? -27.28600 38.18600 -22.77500 1.000 71.08156 337 LEU C N 1
ATOM 8796 C CA . LEU C 1 337 ? -27.27300 37.06400 -23.70900 1.000 69.90677 337 LEU C CA 1
ATOM 8797 C C . LEU C 1 337 ? -26.13800 37.10700 -24.72800 1.000 71.65962 337 LEU C C 1
ATOM 8798 O O . LEU C 1 337 ? -26.01200 36.17000 -25.52400 1.000 72.31480 337 LEU C O 1
ATOM 8803 N N . ASP C 1 338 ? -25.31000 38.15000 -24.74100 1.000 84.26268 338 ASP C N 1
ATOM 8804 C CA . ASP C 1 338 ? -24.13500 38.11300 -25.60300 1.000 86.40758 338 ASP C CA 1
ATOM 8805 C C . ASP C 1 338 ? -23.09800 37.13500 -25.06700 1.000 89.27324 338 ASP C C 1
ATOM 8806 O O . ASP C 1 338 ? -22.41700 36.45500 -25.84600 1.000 91.07396 338 ASP C O 1
ATOM 8811 N N . ASN C 1 339 ? -23.05700 36.99900 -23.74300 1.000 95.00673 339 ASN C N 1
ATOM 8812 C CA . ASN C 1 339 ? -22.07700 36.13900 -23.10100 1.000 97.83202 339 ASN C CA 1
ATOM 8813 C C . ASN C 1 339 ? -22.21200 34.75700 -23.69500 1.000 98.20203 339 ASN C C 1
ATOM 8814 O O . ASN C 1 339 ? -23.32200 34.26400 -23.89500 1.000 96.00010 339 ASN C O 1
ATOM 8819 N N . PRO C 1 340 ? -21.07100 34.12200 -23.98200 1.000 95.53789 340 PRO C N 1
ATOM 8820 C CA . PRO C 1 340 ? -21.15700 32.81500 -24.65700 1.000 95.89752 340 PRO C CA 1
ATOM 8821 C C . PRO C 1 340 ? -21.61300 31.70800 -23.73000 1.000 95.63010 340 PRO C C 1
ATOM 8822 O O . PRO C 1 340 ? -22.13600 30.69100 -24.20400 1.000 95.10813 340 PRO C O 1
ATOM 8826 N N . PHE C 1 341 ? -21.37500 31.85400 -22.42700 1.000 86.58403 341 PHE C N 1
ATOM 8827 C CA . PHE C 1 341 ? -21.88300 30.94700 -21.40600 1.000 86.45695 341 PHE C CA 1
ATOM 8828 C C . PHE C 1 341 ? -23.12000 31.48800 -20.68500 1.000 83.78757 341 PHE C C 1
ATOM 8829 O O . PHE C 1 341 ? -23.36700 31.14900 -19.51600 1.000 83.98766 341 PHE C O 1
ATOM 8837 N N . ALA C 1 342 ? -23.87900 32.35600 -21.35500 1.000 69.09548 342 ALA C N 1
ATOM 8838 C CA . ALA C 1 342 ? -25.09600 32.93200 -20.79600 1.000 66.21988 342 ALA C CA 1
ATOM 8839 C C . ALA C 1 342 ? -26.06000 31.85200 -20.32700 1.000 65.19553 342 ALA C C 1
ATOM 8840 O O . ALA C 1 342 ? -26.14400 30.76900 -20.91400 1.000 65.56584 342 ALA C O 1
ATOM 8842 N N . MET C 1 343 ? -26.83100 32.17000 -19.28200 1.000 77.38996 343 MET C N 1
ATOM 8843 C CA . MET C 1 343 ? -27.85600 31.26400 -18.73300 1.000 76.19798 343 MET C CA 1
ATOM 8844 C C . MET C 1 343 ? -27.40800 29.84900 -18.35000 1.000 78.19800 343 MET C C 1
ATOM 8845 O O . MET C 1 343 ? -27.99700 28.87100 -18.81100 1.000 77.56140 343 MET C O 1
ATOM 8850 N N . PRO C 1 344 ? -26.36900 29.73000 -17.50900 1.000 76.32748 344 PRO C N 1
ATOM 8851 C CA . PRO C 1 344 ? -25.85600 28.39900 -17.17200 1.000 78.07233 344 PRO C CA 1
ATOM 8852 C C . PRO C 1 344 ? -26.85300 27.56100 -16.39100 1.000 77.25839 344 PRO C C 1
ATOM 8853 O O . PRO C 1 344 ? -26.70000 26.33500 -16.33200 1.000 78.63164 344 PRO C O 1
ATOM 8857 N N . TYR C 1 345 ? -27.86300 28.18500 -15.78400 1.000 77.54031 345 TYR C N 1
ATOM 8858 C CA . TYR C 1 345 ? -28.92300 27.49000 -15.06400 1.000 76.58339 345 TYR C CA 1
ATOM 8859 C C . TYR C 1 345 ? -29.83700 26.67900 -15.97500 1.000 75.11670 345 TYR C C 1
ATOM 8860 O O . TYR C 1 345 ? -30.70800 25.96500 -15.46500 1.000 74.65875 345 TYR C O 1
ATOM 8869 N N . VAL C 1 346 ? -29.67400 26.76400 -17.29100 1.000 72.56914 346 VAL C N 1
ATOM 8870 C CA . VAL C 1 346 ? -30.47900 25.98800 -18.22700 1.000 71.48251 346 VAL C CA 1
ATOM 8871 C C . VAL C 1 346 ? -29.67100 24.76500 -18.63700 1.000 73.66442 346 VAL C C 1
ATOM 8872 O O . VAL C 1 346 ? -28.59000 24.90100 -19.22400 1.000 75.14113 346 VAL C O 1
ATOM 8876 N N . SER C 1 347 ? -30.19100 23.56700 -18.34300 1.000 76.05003 347 SER C N 1
ATOM 8877 C CA . SER C 1 347 ? -29.43100 22.35500 -18.64400 1.000 78.03496 347 SER C CA 1
ATOM 8878 C C . SER C 1 347 ? -29.49400 22.02300 -20.12800 1.000 77.80457 347 SER C C 1
ATOM 8879 O O . SER C 1 347 ? -28.46500 21.99800 -20.81500 1.000 79.44497 347 SER C O 1
ATOM 8882 N N . ASP C 1 348 ? -30.70700 21.75200 -20.63800 1.000 75.93069 348 ASP C N 1
ATOM 8883 C CA . ASP C 1 348 ? -30.96200 21.39800 -22.03700 1.000 75.58710 348 ASP C CA 1
ATOM 8884 C C . ASP C 1 348 ? -30.41300 22.44600 -22.99300 1.000 75.22793 348 ASP C C 1
ATOM 8885 O O . ASP C 1 348 ? -30.95700 23.55200 -23.08000 1.000 73.45816 348 ASP C O 1
ATOM 8890 N N . PRO C 1 349 ? -29.40600 22.09900 -23.79800 1.000 64.72435 349 PRO C N 1
ATOM 8891 C CA . PRO C 1 349 ? -28.79600 23.09900 -24.68800 1.000 64.72396 349 PRO C CA 1
ATOM 8892 C C . PRO C 1 349 ? -29.72900 23.61200 -25.77400 1.000 62.72629 349 PRO C C 1
ATOM 8893 O O . PRO C 1 349 ? -29.46600 24.68700 -26.34300 1.000 62.11641 349 PRO C O 1
ATOM 8897 N N . LEU C 1 350 ? -30.79800 22.87900 -26.09300 1.000 66.20694 350 LEU C N 1
ATOM 8898 C CA . LEU C 1 350 ? -31.71000 23.34800 -27.13100 1.000 64.63861 350 LEU C CA 1
ATOM 8899 C C . LEU C 1 350 ? -32.46700 24.58700 -26.68200 1.000 62.26280 350 LEU C C 1
ATOM 8900 O O . LEU C 1 350 ? -32.53800 25.58000 -27.41000 1.000 61.36837 350 LEU C O 1
ATOM 8905 N N . LEU C 1 351 ? -33.07100 24.53400 -25.49900 1.000 75.35703 351 LEU C N 1
ATOM 8906 C CA . LEU C 1 351 ? -33.77400 25.70300 -24.98800 1.000 73.45915 351 LEU C CA 1
ATOM 8907 C C . LEU C 1 351 ? -32.83500 26.89700 -24.83600 1.000 73.66254 351 LEU C C 1
ATOM 8908 O O . LEU C 1 351 ? -33.22100 28.03500 -25.12500 1.000 72.36355 351 LEU C O 1
ATOM 8913 N N . ARG C 1 352 ? -31.61300 26.67300 -24.35100 1.000 66.25354 352 ARG C N 1
ATOM 8914 C CA . ARG C 1 352 ? -30.66600 27.78000 -24.24200 1.000 66.68096 352 ARG C CA 1
ATOM 8915 C C . ARG C 1 352 ? -30.36600 28.39400 -25.60800 1.000 66.49407 352 ARG C C 1
ATOM 8916 O O . ARG C 1 352 ? -30.35800 29.61800 -25.75700 1.000 65.58110 352 ARG C O 1
ATOM 8924 N N . GLU C 1 353 ? -30.08400 27.56100 -26.61300 1.000 73.99379 353 GLU C N 1
ATOM 8925 C CA . GLU C 1 353 ? -29.74100 28.10000 -27.92800 1.000 74.18299 353 GLU C CA 1
ATOM 8926 C C . GLU C 1 353 ? -30.92900 28.81400 -28.55300 1.000 71.94097 353 GLU C C 1
ATOM 8927 O O . GLU C 1 353 ? -30.75900 29.79400 -29.29900 1.000 71.46551 353 GLU C O 1
ATOM 8933 N N . LEU C 1 354 ? -32.13400 28.31400 -28.27200 1.000 63.62263 354 LEU C N 1
ATOM 8934 C CA . LEU C 1 354 ? -33.36200 28.94000 -28.75100 1.000 61.62793 354 LEU C CA 1
ATOM 8935 C C . LEU C 1 354 ? -33.55500 30.32000 -28.12000 1.000 60.41918 354 LEU C C 1
ATOM 8936 O O . LEU C 1 354 ? -33.66700 31.33000 -28.83100 1.000 59.82575 354 LEU C O 1
ATOM 8941 N N . ILE C 1 355 ? -33.58300 30.38700 -26.77600 1.000 51.12546 355 ILE C N 1
ATOM 8942 C CA . ILE C 1 355 ? -33.73900 31.67500 -26.09300 1.000 50.64164 355 ILE C CA 1
ATOM 8943 C C . ILE C 1 355 ? -32.64800 32.64200 -26.51800 1.000 50.87868 355 ILE C C 1
ATOM 8944 O O . ILE C 1 355 ? -32.91800 33.81000 -26.80300 1.000 50.74772 355 ILE C O 1
ATOM 8949 N N . ARG C 1 356 ? -31.39600 32.18000 -26.56300 1.000 66.80990 356 ARG C N 1
ATOM 8950 C CA . ARG C 1 356 ? -30.31000 33.07000 -26.95400 1.000 67.72310 356 ARG C CA 1
ATOM 8951 C C . ARG C 1 356 ? -30.43800 33.51800 -28.40100 1.000 67.27182 356 ARG C C 1
ATOM 8952 O O . ARG C 1 356 ? -29.89800 34.57200 -28.76100 1.000 67.47278 356 ARG C O 1
ATOM 8960 N N . GLY C 1 357 ? -31.15800 32.76000 -29.23600 1.000 64.85840 357 GLY C N 1
ATOM 8961 C CA . GLY C 1 357 ? -31.35500 33.20000 -30.60700 1.000 64.55717 357 GLY C CA 1
ATOM 8962 C C . GLY C 1 357 ? -32.44300 34.23700 -30.80100 1.000 62.68856 357 GLY C C 1
ATOM 8963 O O . GLY C 1 357 ? -32.44700 34.93400 -31.82500 1.000 62.41235 357 GLY C O 1
ATOM 8964 N N . CYS C 1 358 ? -33.37900 34.34100 -29.85900 1.000 73.91041 358 CYS C N 1
ATOM 8965 C CA . CYS C 1 358 ? -34.40300 35.37300 -29.95100 1.000 73.00830 358 CYS C CA 1
ATOM 8966 C C . CYS C 1 358 ? -33.77200 36.76400 -29.97600 1.000 72.94919 358 CYS C C 1
ATOM 8967 O O . CYS C 1 358 ? -32.74500 37.01400 -29.33800 1.000 73.92490 358 CYS C O 1
ATOM 8970 N N . THR C 1 359 ? -34.41700 37.68400 -30.70000 1.000 49.43549 359 THR C N 1
ATOM 8971 C CA . THR C 1 359 ? -33.97300 39.06400 -30.74200 1.000 49.13671 359 THR C CA 1
ATOM 8972 C C . THR C 1 359 ? -34.25800 39.70800 -29.39000 1.000 49.90537 359 THR C C 1
ATOM 8973 O O . THR C 1 359 ? -35.08900 39.21100 -28.62500 1.000 49.95623 359 THR C O 1
ATOM 8977 N N . PRO C 1 360 ? -33.55600 40.79300 -29.04700 1.000 45.03170 360 PRO C N 1
ATOM 8978 C CA . PRO C 1 360 ? -33.86700 41.48000 -27.78200 1.000 46.08817 360 PRO C CA 1
ATOM 8979 C C . PRO C 1 360 ? -35.28000 42.04000 -27.72300 1.000 45.31486 360 PRO C C 1
ATOM 8980 O O . PRO C 1 360 ? -35.84700 42.15800 -26.62900 1.000 46.15110 360 PRO C O 1
ATOM 8984 N N . GLN C 1 361 ? -35.87300 42.38300 -28.86800 1.000 53.01633 361 GLN C N 1
ATOM 8985 C CA . GLN C 1 361 ? -37.25800 42.84200 -28.87200 1.000 51.81301 361 GLN C CA 1
ATOM 8986 C C . GLN C 1 361 ? -38.22700 41.73900 -28.44000 1.000 51.48133 361 GLN C C 1
ATOM 8987 O O . GLN C 1 361 ? -39.15600 42.00000 -27.67600 1.000 51.71250 361 GLN C O 1
ATOM 8993 N N . GLU C 1 362 ? -38.02300 40.50200 -28.89400 1.000 48.70713 362 GLU C N 1
ATOM 8994 C CA . GLU C 1 362 ? -38.89400 39.39900 -28.48900 1.000 48.56631 362 GLU C CA 1
ATOM 8995 C C . GLU C 1 362 ? -38.85800 39.19300 -26.99000 1.000 49.63157 362 GLU C C 1
ATOM 8996 O O . GLU C 1 362 ? -39.90200 39.01200 -26.34500 1.000 49.60387 362 GLU C O 1
ATOM 9002 N N . ILE C 1 363 ? -37.65700 39.22700 -26.41400 1.000 46.38434 363 ILE C N 1
ATOM 9003 C CA . ILE C 1 363 ? -37.51400 38.98200 -24.98700 1.000 47.69082 363 ILE C CA 1
ATOM 9004 C C . ILE C 1 363 ? -38.02000 40.17000 -24.17900 1.000 48.65599 363 ILE C C 1
ATOM 9005 O O . ILE C 1 363 ? -38.64600 39.99600 -23.12000 1.000 49.39455 363 ILE C O 1
ATOM 9010 N N . HIS C 1 364 ? -37.74600 41.39200 -24.64300 1.000 40.16984 364 HIS C N 1
ATOM 9011 C CA . HIS C 1 364 ? -38.34100 42.55800 -24.00600 1.000 41.09875 364 HIS C CA 1
ATOM 9012 C C . HIS C 1 364 ? -39.85800 42.42900 -23.99900 1.000 39.80686 364 HIS C C 1
ATOM 9013 O O . HIS C 1 364 ? -40.49900 42.56200 -22.95400 1.000 41.07383 364 HIS C O 1
ATOM 9020 N N . LYS C 1 365 ? -40.44500 42.11900 -25.15800 1.000 42.23418 365 LYS C N 1
ATOM 9021 C CA . LYS C 1 365 ? -41.89100 41.98300 -25.25300 1.000 40.92115 365 LYS C CA 1
ATOM 9022 C C . LYS C 1 365 ? -42.40700 40.95200 -24.27400 1.000 41.54460 365 LYS C C 1
ATOM 9023 O O . LYS C 1 365 ? -43.37400 41.21300 -23.56000 1.000 41.92587 365 LYS C O 1
ATOM 9029 N N . HIS C 1 366 ? -41.74100 39.79400 -24.18500 1.000 40.01131 366 HIS C N 1
ATOM 9030 C CA . HIS C 1 366 ? -42.28100 38.67700 -23.39900 1.000 40.15679 366 HIS C CA 1
ATOM 9031 C C . HIS C 1 366 ? -42.13800 38.91800 -21.91000 1.000 41.75909 366 HIS C C 1
ATOM 9032 O O . HIS C 1 366 ? -43.02100 38.55200 -21.12900 1.000 42.04140 366 HIS C O 1
ATOM 9039 N N . LEU C 1 367 ? -41.01900 39.49700 -21.48500 1.000 44.09131 367 LEU C N 1
ATOM 9040 C CA . LEU C 1 367 ? -40.75800 39.67000 -20.06200 1.000 46.13033 367 LEU C CA 1
ATOM 9041 C C . LEU C 1 367 ? -41.31400 40.97200 -19.48700 1.000 47.53081 367 LEU C C 1
ATOM 9042 O O . LEU C 1 367 ? -41.57400 41.03100 -18.27600 1.000 49.12941 367 LEU C O 1
ATOM 9047 N N . PHE C 1 368 ? -41.37400 42.01400 -20.28300 1.000 47.00857 368 PHE C N 1
ATOM 9048 C CA . PHE C 1 368 ? -41.78000 43.27800 -19.78500 1.000 48.41714 368 PHE C CA 1
ATOM 9049 C C . PHE C 1 368 ? -42.92300 44.03500 -20.41000 1.000 46.74414 368 PHE C C 1
ATOM 9050 O O . PHE C 1 368 ? -43.39400 44.93000 -19.82000 1.000 47.89733 368 PHE C O 1
ATOM 9058 N N . CYS C 1 369 ? -43.36500 43.69900 -21.58800 1.000 51.36987 369 CYS C N 1
ATOM 9059 C CA . CYS C 1 369 ? -44.39100 44.47800 -22.22000 1.000 49.26484 369 CYS C CA 1
ATOM 9060 C C . CYS C 1 369 ? -45.76300 43.87400 -22.50700 1.000 47.36284 369 CYS C C 1
ATOM 9061 O O . CYS C 1 369 ? -46.73000 44.38500 -22.04800 1.000 47.03421 369 CYS C O 1
ATOM 9064 N N . ASP C 1 370 ? -45.84400 42.78700 -23.23700 1.000 52.35852 370 ASP C N 1
ATOM 9065 C CA . ASP C 1 370 ? -47.10800 42.21200 -23.62100 1.000 51.06876 370 ASP C CA 1
ATOM 9066 C C . ASP C 1 370 ? -47.90200 41.62500 -22.50400 1.000 51.82462 370 ASP C C 1
ATOM 9067 O O . ASP C 1 370 ? -47.39500 40.85800 -21.77200 1.000 52.95308 370 ASP C O 1
ATOM 9072 N N . PRO C 1 371 ? -49.19000 41.94000 -22.41500 1.000 39.30771 371 PRO C N 1
ATOM 9073 C CA . PRO C 1 371 ? -50.00900 41.41400 -21.30800 1.000 39.58166 371 PRO C CA 1
ATOM 9074 C C . PRO C 1 371 ? -50.42800 39.95200 -21.45300 1.000 39.59838 371 PRO C C 1
ATOM 9075 O O . PRO C 1 371 ? -50.72200 39.28900 -20.45100 1.000 40.33202 371 PRO C O 1
ATOM 9079 N N . LEU C 1 372 ? -50.50100 39.42300 -22.67300 1.000 34.63752 372 LEU C N 1
ATOM 9080 C CA . LEU C 1 372 ? -50.76600 37.98600 -22.80800 1.000 35.23078 372 LEU C CA 1
ATOM 9081 C C . LEU C 1 372 ? -49.55600 37.16500 -22.37800 1.000 36.08384 372 LEU C C 1
ATOM 9082 O O . LEU C 1 372 ? -49.70800 36.08800 -21.79300 1.000 36.82749 372 LEU C O 1
ATOM 9087 N N . CYS C 1 373 ? -48.34300 37.66400 -22.65100 1.000 45.31677 373 CYS C N 1
ATOM 9088 C CA . CYS C 1 373 ? -47.13500 37.03000 -22.13300 1.000 45.94103 373 CYS C CA 1
ATOM 9089 C C . CYS C 1 373 ? -47.11300 37.03800 -20.62000 1.000 46.89033 373 CYS C C 1
ATOM 9090 O O . CYS C 1 373 ? -46.74100 36.03700 -19.99500 1.000 47.76694 373 CYS C O 1
ATOM 9093 N N . ALA C 1 374 ? -47.51300 38.15500 -20.00600 1.000 42.92128 374 ALA C N 1
ATOM 9094 C CA . ALA C 1 374 ? -47.54900 38.22400 -18.55300 1.000 43.78830 374 ALA C CA 1
ATOM 9095 C C . ALA C 1 374 ? -48.55300 37.23700 -17.99800 1.000 43.72705 374 ALA C C 1
ATOM 9096 O O . ALA C 1 374 ? -48.26400 36.51200 -17.03300 1.000 44.76441 374 ALA C O 1
ATOM 9098 N N . LEU C 1 375 ? -49.74500 37.18000 -18.60700 1.000 50.32605 375 LEU C N 1
ATOM 9099 C CA . LEU C 1 375 ? -50.75200 36.22400 -18.14700 1.000 50.17346 375 LEU C CA 1
ATOM 9100 C C . LEU C 1 375 ? -50.25000 34.78400 -18.28800 1.000 50.76414 375 LEU C C 1
ATOM 9101 O O . LEU C 1 375 ? -50.38400 33.97500 -17.35600 1.000 51.29896 375 LEU C O 1
ATOM 9106 N N . ASN C 1 376 ? -49.62800 34.46100 -19.43400 1.000 43.88857 376 ASN C N 1
ATOM 9107 C CA . ASN C 1 376 ? -49.10200 33.11700 -19.66100 1.000 44.35366 376 ASN C CA 1
ATOM 9108 C C . ASN C 1 376 ? -48.05300 32.74500 -18.61800 1.000 45.37346 376 ASN C C 1
ATOM 9109 O O . ASN C 1 376 ? -48.10900 31.65900 -18.02800 1.000 45.96798 376 ASN C O 1
ATOM 9114 N N . ALA C 1 377 ? -47.09900 33.65000 -18.35200 1.000 37.79069 377 ALA C N 1
ATOM 9115 C CA . ALA C 1 377 ? -46.09700 33.37800 -17.33000 1.000 38.50265 377 ALA C CA 1
ATOM 9116 C C . ALA C 1 377 ? -46.71000 33.25000 -15.94500 1.000 39.24607 377 ALA C C 1
ATOM 9117 O O . ALA C 1 377 ? -46.22100 32.45100 -15.14500 1.000 40.42221 377 ALA C O 1
ATOM 9119 N N . LYS C 1 378 ? -47.77700 33.99800 -15.62200 1.000 49.84019 378 LYS C N 1
ATOM 9120 C CA . LYS C 1 378 ? -48.33500 33.87800 -14.26800 1.000 50.13347 378 LYS C CA 1
ATOM 9121 C C . LYS C 1 378 ? -49.15000 32.60400 -14.10900 1.000 49.87097 378 LYS C C 1
ATOM 9122 O O . LYS C 1 378 ? -49.30500 32.12200 -12.98600 1.000 50.47132 378 LYS C O 1
ATOM 9128 N N . VAL C 1 379 ? -49.66200 32.05400 -15.20800 1.000 50.72198 379 VAL C N 1
ATOM 9129 C CA . VAL C 1 379 ? -50.57600 30.91000 -15.16700 1.000 50.57160 379 VAL C CA 1
ATOM 9130 C C . VAL C 1 379 ? -49.87300 29.54700 -15.19900 1.000 51.29913 379 VAL C C 1
ATOM 9131 O O . VAL C 1 379 ? -50.34900 28.59500 -14.57100 1.000 51.75886 379 VAL C O 1
ATOM 9135 N N . VAL C 1 380 ? -48.71200 29.44400 -15.85400 1.000 48.29391 380 VAL C N 1
ATOM 9136 C CA . VAL C 1 380 ? -48.10000 28.14400 -16.14200 1.000 48.95695 380 VAL C CA 1
ATOM 9137 C C . VAL C 1 380 ? -47.54300 27.50200 -14.87400 1.000 50.80517 380 VAL C C 1
ATOM 9138 O O . VAL C 1 380 ? -47.03800 28.18900 -13.96900 1.000 51.85098 380 VAL C O 1
ATOM 9142 N N . SER C 1 381 ? -47.65600 26.17300 -14.79200 1.000 50.76782 381 SER C N 1
ATOM 9143 C CA . SER C 1 381 ? -46.98900 25.36900 -13.75700 1.000 52.31391 381 SER C CA 1
ATOM 9144 C C . SER C 1 381 ? -46.18700 24.26800 -14.43900 1.000 53.11427 381 SER C C 1
ATOM 9145 O O . SER C 1 381 ? -46.74600 23.23700 -14.83300 1.000 53.14237 381 SER C O 1
ATOM 9148 N N . GLU C 1 382 ? -44.87300 24.47400 -14.54700 1.000 66.04265 382 GLU C N 1
ATOM 9149 C CA . GLU C 1 382 ? -44.02300 23.47600 -15.18600 1.000 67.16056 382 GLU C CA 1
ATOM 9150 C C . GLU C 1 382 ? -44.03000 22.15300 -14.42100 1.000 68.41101 382 GLU C C 1
ATOM 9151 O O . GLU C 1 382 ? -43.82700 21.08900 -15.02100 1.000 69.32773 382 GLU C O 1
ATOM 9157 N N . ASP C 1 383 ? -44.28800 22.18700 -13.11000 1.000 69.33816 383 ASP C N 1
ATOM 9158 C CA . ASP C 1 383 ? -44.36100 20.94100 -12.35500 1.000 70.32412 383 ASP C CA 1
ATOM 9159 C C . ASP C 1 383 ? -45.56400 20.12100 -12.79600 1.000 70.10541 383 ASP C C 1
ATOM 9160 O O . ASP C 1 383 ? -45.42000 18.95000 -13.16100 1.000 71.18164 383 ASP C O 1
ATOM 9165 N N . VAL C 1 384 ? -46.76000 20.72200 -12.79100 1.000 55.53286 384 VAL C N 1
ATOM 9166 C CA . VAL C 1 384 ? -47.93500 20.02500 -13.32000 1.000 55.43578 384 VAL C CA 1
ATOM 9167 C C . VAL C 1 384 ? -47.66800 19.54100 -14.73900 1.000 55.28580 384 VAL C C 1
ATOM 9168 O O . VAL C 1 384 ? -47.87900 18.36900 -15.06900 1.000 56.51400 384 VAL C O 1
ATOM 9172 N N . LEU C 1 385 ? -47.14800 20.42100 -15.58600 1.000 46.55515 385 LEU C N 1
ATOM 9173 C CA . LEU C 1 385 ? -47.12300 20.10100 -17.00700 1.000 46.43458 385 LEU C CA 1
ATOM 9174 C C . LEU C 1 385 ? -46.10400 19.01500 -17.32900 1.000 48.37370 385 LEU C C 1
ATOM 9175 O O . LEU C 1 385 ? -46.38800 18.11500 -18.13000 1.000 49.01739 385 LEU C O 1
ATOM 9180 N N . PHE C 1 386 ? -44.92900 19.04700 -16.69500 1.000 55.65216 386 PHE C N 1
ATOM 9181 C CA . PHE C 1 386 ? -43.81300 18.25800 -17.19600 1.000 57.43412 386 PHE C CA 1
ATOM 9182 C C . PHE C 1 386 ? -43.17400 17.30100 -16.20100 1.000 59.04845 386 PHE C C 1
ATOM 9183 O O . PHE C 1 386 ? -42.47100 16.39000 -16.63900 1.000 60.86738 386 PHE C O 1
ATOM 9191 N N . ARG C 1 387 ? -43.43900 17.40500 -14.90900 1.000 71.33898 387 ARG C N 1
ATOM 9192 C CA . ARG C 1 387 ? -42.88200 16.41500 -14.00800 1.000 72.69722 387 ARG C CA 1
ATOM 9193 C C . ARG C 1 387 ? -43.79300 15.20000 -13.99800 1.000 73.71226 387 ARG C C 1
ATOM 9194 O O . ARG C 1 387 ? -45.02300 15.31700 -14.07800 1.000 72.88262 387 ARG C O 1
ATOM 9202 N N . LEU C 1 388 ? -43.17400 14.03700 -13.97900 1.000 73.75078 388 LEU C N 1
ATOM 9203 C CA . LEU C 1 388 ? -43.91100 12.79200 -14.04200 1.000 74.74674 388 LEU C CA 1
ATOM 9204 C C . LEU C 1 388 ? -44.60900 12.53700 -12.70700 1.000 74.92818 388 LEU C C 1
ATOM 9205 O O . LEU C 1 388 ? -43.99400 12.70700 -11.64500 1.000 75.19993 388 LEU C O 1
ATOM 9210 N N . PRO C 1 389 ? -45.89400 12.20200 -12.70800 1.000 71.34627 389 PRO C N 1
ATOM 9211 C CA . PRO C 1 389 ? -46.63000 12.07400 -11.44300 1.000 71.73483 389 PRO C CA 1
ATOM 9212 C C . PRO C 1 389 ? -46.31000 10.80700 -10.65200 1.000 73.89100 389 PRO C C 1
ATOM 9213 O O . PRO C 1 389 ? -45.99800 9.74300 -11.20200 1.000 75.14663 389 PRO C O 1
ATOM 9217 N N . ARG C 1 390 ? -46.42500 10.93600 -9.32800 1.000 74.58776 390 ARG C N 1
ATOM 9218 C CA . ARG C 1 390 ? -46.40100 9.79200 -8.42000 1.000 76.41220 390 ARG C CA 1
ATOM 9219 C C . ARG C 1 390 ? -47.78300 9.16800 -8.44700 1.000 77.45463 390 ARG C C 1
ATOM 9220 O O . ARG C 1 390 ? -48.75100 9.80000 -8.01800 1.000 77.20453 390 ARG C O 1
ATOM 9228 N N . GLU C 1 391 ? -47.87400 7.90600 -8.86100 1.000 119.85525 391 GLU C N 1
ATOM 9229 C CA . GLU C 1 391 ? -49.17400 7.36500 -9.23800 1.000 120.79997 391 GLU C CA 1
ATOM 9230 C C . GLU C 1 391 ? -50.11800 7.25400 -8.04500 1.000 121.94623 391 GLU C C 1
ATOM 9231 O O . GLU C 1 391 ? -51.33000 7.44600 -8.21100 1.000 122.26047 391 GLU C O 1
ATOM 9237 N N . GLN C 1 392 ? -49.59100 7.00600 -6.84500 1.000 84.31556 392 GLN C N 1
ATOM 9238 C CA . GLN C 1 392 ? -50.46200 6.87000 -5.68700 1.000 86.12958 392 GLN C CA 1
ATOM 9239 C C . GLN C 1 392 ? -51.16100 8.18800 -5.37700 1.000 84.48253 392 GLN C C 1
ATOM 9240 O O . GLN C 1 392 ? -52.36700 8.21100 -5.09500 1.000 85.52649 392 GLN C O 1
ATOM 9242 N N . GLU C 1 393 ? -50.42800 9.30100 -5.44500 1.000 86.10049 393 GLU C N 1
ATOM 9243 C CA . GLU C 1 393 ? -51.04700 10.60000 -5.21000 1.000 85.02245 393 GLU C CA 1
ATOM 9244 C C . GLU C 1 393 ? -51.81300 11.08900 -6.42800 1.000 83.81883 393 GLU C C 1
ATOM 9245 O O . GLU C 1 393 ? -52.83100 11.77200 -6.27400 1.000 83.92906 393 GLU C O 1
ATOM 9251 N N . TYR C 1 394 ? -51.34800 10.73500 -7.62700 1.000 71.96371 394 TYR C N 1
ATOM 9252 C CA . TYR C 1 394 ? -52.08700 11.04900 -8.84200 1.000 71.27395 394 TYR C CA 1
ATOM 9253 C C . TYR C 1 394 ? -53.48400 10.44400 -8.81800 1.000 73.30953 394 TYR C C 1
ATOM 9254 O O . TYR C 1 394 ? -54.44600 11.07400 -9.28100 1.000 73.19917 394 TYR C O 1
ATOM 9263 N N . LYS C 1 395 ? -53.62000 9.21900 -8.29300 1.000 75.46859 395 LYS C N 1
ATOM 9264 C CA . LYS C 1 395 ? -54.93900 8.59700 -8.25100 1.000 77.53991 395 LYS C CA 1
ATOM 9265 C C . LYS C 1 395 ? -55.88000 9.40400 -7.36800 1.000 78.34255 395 LYS C C 1
ATOM 9266 O O . LYS C 1 395 ? -57.06300 9.57300 -7.68900 1.000 79.22046 395 LYS C O 1
ATOM 9268 N N . LYS C 1 396 ? -55.34300 9.98000 -6.29200 1.000 81.85271 396 LYS C N 1
ATOM 9269 C CA . LYS C 1 396 ? -56.14700 10.81700 -5.41100 1.000 82.58101 396 LYS C CA 1
ATOM 9270 C C . LYS C 1 396 ? -56.44800 12.16000 -6.06700 1.000 80.93225 396 LYS C C 1
ATOM 9271 O O . LYS C 1 396 ? -57.54300 12.71700 -5.89300 1.000 81.84685 396 LYS C O 1
ATOM 9277 N N . LEU C 1 397 ? -55.48000 12.69300 -6.82200 1.000 69.24041 397 LEU C N 1
ATOM 9278 C CA . LEU C 1 397 ? -55.71800 13.90300 -7.60300 1.000 67.26883 397 LEU C CA 1
ATOM 9279 C C . LEU C 1 397 ? -56.91100 13.71800 -8.53300 1.000 68.58458 397 LEU C C 1
ATOM 9280 O O . LEU C 1 397 ? -57.83200 14.54200 -8.54400 1.000 68.82616 397 LEU C O 1
ATOM 9285 N N . ARG C 1 398 ? -56.87900 12.65200 -9.35100 1.000 87.63767 398 ARG C N 1
ATOM 9286 C CA . ARG C 1 398 ? -57.98300 12.31600 -10.25700 1.000 88.74080 398 ARG C CA 1
ATOM 9287 C C . ARG C 1 398 ? -59.28500 12.11700 -9.49300 1.000 91.45797 398 ARG C C 1
ATOM 9288 O O . ARG C 1 398 ? -60.35000 12.57400 -9.93200 1.000 92.13662 398 ARG C O 1
ATOM 9296 N N . ALA C 1 399 ? -59.22400 11.42900 -8.34900 1.000 87.06880 399 ALA C N 1
ATOM 9297 C CA . ALA C 1 399 ? -60.43600 11.22800 -7.56800 1.000 89.49516 399 ALA C CA 1
ATOM 9298 C C . ALA C 1 399 ? -61.04300 12.56800 -7.17500 1.000 89.44563 399 ALA C C 1
ATOM 9299 O O . ALA C 1 399 ? -62.25700 12.77700 -7.29300 1.000 90.58040 399 ALA C O 1
ATOM 9301 N N . SER C 1 400 ? -60.20300 13.50900 -6.74900 1.000 79.05880 400 SER C N 1
ATOM 9302 C CA . SER C 1 400 ? -60.73100 14.80100 -6.32600 1.000 78.43284 400 SER C CA 1
ATOM 9303 C C . SER C 1 400 ? -61.23100 15.59700 -7.53000 1.000 76.84078 400 SER C C 1
ATOM 9304 O O . SER C 1 400 ? -62.33300 16.15500 -7.50300 1.000 77.21079 400 SER C O 1
ATOM 9307 N N . ALA C 1 401 ? -60.44300 15.63400 -8.60600 1.000 79.16685 401 ALA C N 1
ATOM 9308 C CA . ALA C 1 401 ? -60.75000 16.48700 -9.75600 1.000 77.08940 401 ALA C CA 1
ATOM 9309 C C . ALA C 1 401 ? -61.99000 16.02000 -10.52600 1.000 78.23680 401 ALA C C 1
ATOM 9310 O O . ALA C 1 401 ? -62.80400 16.84800 -10.95400 1.000 77.35514 401 ALA C O 1
ATOM 9312 N N . ALA C 1 402 ? -62.16400 14.71000 -10.72200 1.000 82.30600 402 ALA C N 1
ATOM 9313 C CA . ALA C 1 402 ? -63.37600 14.24100 -11.39500 1.000 83.03082 402 ALA C CA 1
ATOM 9314 C C . ALA C 1 402 ? -64.61400 14.53500 -10.55300 1.000 84.87015 402 ALA C C 1
ATOM 9315 O O . ALA C 1 402 ? -65.72100 14.65600 -11.09500 1.000 84.83248 402 ALA C O 1
ATOM 9317 N N . ALA C 1 403 ? -64.44000 14.63400 -9.22600 1.000 84.57102 403 ALA C N 1
ATOM 9318 C CA . ALA C 1 403 ? -65.41800 15.15500 -8.27400 1.000 85.73257 403 ALA C CA 1
ATOM 9319 C C . ALA C 1 403 ? -65.54100 16.67400 -8.34800 1.000 84.30415 403 ALA C C 1
ATOM 9320 O O . ALA C 1 403 ? -66.18000 17.27400 -7.47800 1.000 84.81048 403 ALA C O 1
ATOM 9322 N N . GLY C 1 404 ? -64.86300 17.30500 -9.31100 1.000 103.50282 404 GLY C N 1
ATOM 9323 C CA . GLY C 1 404 ? -64.93600 18.73200 -9.57700 1.000 102.10021 404 GLY C CA 1
ATOM 9324 C C . GLY C 1 404 ? -64.10600 19.61600 -8.67100 1.000 101.17914 404 GLY C C 1
ATOM 9325 O O . GLY C 1 404 ? -64.09600 20.84400 -8.87000 1.000 99.80213 404 GLY C O 1
ATOM 9326 N N . GLN C 1 405 ? -63.38600 19.03500 -7.70600 1.000 97.02909 405 GLN C N 1
ATOM 9327 C CA . GLN C 1 405 ? -62.88800 19.81400 -6.58700 1.000 96.49349 405 GLN C CA 1
ATOM 9328 C C . GLN C 1 405 ? -61.68400 20.66100 -6.92800 1.000 94.37982 405 GLN C C 1
ATOM 9329 O O . GLN C 1 405 ? -61.39500 21.61100 -6.18900 1.000 93.76679 405 GLN C O 1
ATOM 9335 N N . LEU C 1 406 ? -60.97200 20.34900 -8.00000 1.000 57.86106 406 LEU C N 1
ATOM 9336 C CA . LEU C 1 406 ? -59.73800 21.06200 -8.28400 1.000 55.87185 406 LEU C CA 1
ATOM 9337 C C . LEU C 1 406 ? -59.85900 22.00300 -9.47400 1.000 54.53932 406 LEU C C 1
ATOM 9338 O O . LEU C 1 406 ? -58.85200 22.60300 -9.88900 1.000 52.62372 406 LEU C O 1
ATOM 9343 N N . LEU C 1 407 ? -61.05800 22.14400 -10.03700 1.000 47.21317 407 LEU C N 1
ATOM 9344 C CA . LEU C 1 407 ? -61.24600 22.87700 -11.27700 1.000 45.94574 407 LEU C CA 1
ATOM 9345 C C . LEU C 1 407 ? -62.00700 24.17100 -11.06800 1.000 45.59950 407 LEU C C 1
ATOM 9346 O O . LEU C 1 407 ? -62.51700 24.74800 -12.03200 1.000 45.04921 407 LEU C O 1
ATOM 9351 N N . ASP C 1 408 ? -62.07900 24.65400 -9.83900 1.000 67.54631 408 ASP C N 1
ATOM 9352 C CA . ASP C 1 408 ? -62.79700 25.90100 -9.62800 1.000 66.88105 408 ASP C CA 1
ATOM 9353 C C . ASP C 1 408 ? -61.98300 27.11900 -10.04400 1.000 64.82354 408 ASP C C 1
ATOM 9354 O O . ASP C 1 408 ? -62.57500 28.15000 -10.38300 1.000 63.95239 408 ASP C O 1
ATOM 9359 N N . ALA C 1 409 ? -60.64900 27.03200 -10.02100 1.000 49.73198 409 ALA C N 1
ATOM 9360 C CA . ALA C 1 409 ? -59.79500 28.15600 -10.39200 1.000 47.25566 409 ALA C CA 1
ATOM 9361 C C . ALA C 1 409 ? -58.32000 27.77800 -10.37500 1.000 46.40486 409 ALA C C 1
ATOM 9362 O O . ALA C 1 409 ? -57.90000 26.89200 -9.62600 1.000 47.52946 409 ALA C O 1
ATOM 9364 N N . ASN C 1 410 ? -57.52600 28.43500 -11.20800 1.000 46.17753 410 ASN C N 1
ATOM 9365 C CA . ASN C 1 410 ? -56.07800 28.26800 -11.15900 1.000 45.13837 410 ASN C CA 1
ATOM 9366 C C . ASN C 1 410 ? -55.55500 29.02300 -9.93900 1.000 45.42329 410 ASN C C 1
ATOM 9367 O O . ASN C 1 410 ? -55.78000 30.22900 -9.80400 1.000 45.02935 410 ASN C O 1
ATOM 9372 N N . THR C 1 411 ? -54.94000 28.31200 -9.00000 1.000 52.83239 411 THR C N 1
ATOM 9373 C CA . THR C 1 411 ? -54.54100 28.97300 -7.76400 1.000 53.40251 411 THR C CA 1
ATOM 9374 C C . THR C 1 411 ? -53.26600 29.80300 -7.89900 1.000 52.87661 411 THR C C 1
ATOM 9375 O O . THR C 1 411 ? -52.90300 30.50400 -6.94700 1.000 53.75187 411 THR C O 1
ATOM 9379 N N . LEU C 1 412 ? -52.58300 29.75800 -9.04500 1.000 51.88256 412 LEU C N 1
ATOM 9380 C CA . LEU C 1 412 ? -51.45600 30.66000 -9.26200 1.000 51.71315 412 LEU C CA 1
ATOM 9381 C C . LEU C 1 412 ? -51.93600 32.02900 -9.73600 1.000 51.21062 412 LEU C C 1
ATOM 9382 O O . LEU C 1 412 ? -51.37600 33.06100 -9.33700 1.000 52.01220 412 LEU C O 1
ATOM 9387 N N . PHE C 1 413 ? -52.89000 32.05200 -10.65900 1.000 44.77907 413 PHE C N 1
ATOM 9388 C CA . PHE C 1 413 ? -53.55100 33.25800 -11.12800 1.000 44.04737 413 PHE C CA 1
ATOM 9389 C C . PHE C 1 413 ? -54.81100 32.94700 -11.90000 1.000 42.73381 413 PHE C C 1
ATOM 9390 O O . PHE C 1 413 ? -54.74000 32.24100 -12.82600 1.000 41.69821 413 PHE C O 1
ATOM 9398 N N . ASP C 1 414 ? -55.95100 33.51800 -11.58600 1.000 52.75949 414 ASP C N 1
ATOM 9399 C CA . ASP C 1 414 ? -57.14600 33.25600 -12.39100 1.000 51.38144 414 ASP C CA 1
ATOM 9400 C C . ASP C 1 414 ? -58.05400 34.46700 -12.27100 1.000 50.61198 414 ASP C C 1
ATOM 9401 O O . ASP C 1 414 ? -58.53100 34.76300 -11.17600 1.000 51.87304 414 ASP C O 1
ATOM 9406 N N . CYS C 1 415 ? -58.26600 35.17700 -13.37500 1.000 42.46998 415 CYS C N 1
ATOM 9407 C CA . CYS C 1 415 ? -59.10200 36.36900 -13.34300 1.000 42.07517 415 CYS C CA 1
ATOM 9408 C C . CYS C 1 415 ? -59.69000 36.60400 -14.71600 1.000 40.45278 415 CYS C C 1
ATOM 9409 O O . CYS C 1 415 ? -58.95000 36.97900 -15.62800 1.000 39.49436 415 CYS C O 1
ATOM 9412 N N . GLU C 1 416 ? -61.00700 36.41300 -14.86600 1.000 49.28463 416 GLU C N 1
ATOM 9413 C CA . GLU C 1 416 ? -61.59200 36.58700 -16.19400 1.000 48.45977 416 GLU C CA 1
ATOM 9414 C C . GLU C 1 416 ? -61.58700 38.04600 -16.64000 1.000 47.81351 416 GLU C C 1
ATOM 9415 O O . GLU C 1 416 ? -61.56300 38.31300 -17.84600 1.000 47.45684 416 GLU C O 1
ATOM 9421 N N . VAL C 1 417 ? -61.59900 39.00100 -15.70800 1.000 40.69201 417 VAL C N 1
ATOM 9422 C CA . VAL C 1 417 ? -61.51300 40.40800 -16.10500 1.000 40.98323 417 VAL C CA 1
ATOM 9423 C C . VAL C 1 417 ? -60.20200 40.67700 -16.83000 1.000 41.09108 417 VAL C C 1
ATOM 9424 O O . VAL C 1 417 ? -60.18400 41.19800 -17.95100 1.000 41.11063 417 VAL C O 1
ATOM 9428 N N . VAL C 1 418 ? -59.08200 40.33900 -16.19400 1.000 37.62678 418 VAL C N 1
ATOM 9429 C CA . VAL C 1 418 ? -57.77900 40.57000 -16.81300 1.000 38.34071 418 VAL C CA 1
ATOM 9430 C C . VAL C 1 418 ? -57.62300 39.75000 -18.08600 1.000 36.22072 418 VAL C C 1
ATOM 9431 O O . VAL C 1 418 ? -57.08300 40.23700 -19.08700 1.000 36.75069 418 VAL C O 1
ATOM 9435 N N . GLN C 1 419 ? -58.09500 38.50100 -18.09200 1.000 42.81736 419 GLN C N 1
ATOM 9436 C CA . GLN C 1 419 ? -58.03300 37.72600 -19.33400 1.000 41.62255 419 GLN C CA 1
ATOM 9437 C C . GLN C 1 419 ? -58.79500 38.43600 -20.44800 1.000 42.15203 419 GLN C C 1
ATOM 9438 O O . GLN C 1 419 ? -58.31000 38.55300 -21.58900 1.000 42.63910 419 GLN C O 1
ATOM 9444 N N . THR C 1 420 ? -60.00100 38.92500 -20.12800 1.000 35.79129 420 THR C N 1
ATOM 9445 C CA . THR C 1 420 ? -60.83600 39.55500 -21.14200 1.000 36.77839 420 THR C CA 1
ATOM 9446 C C . THR C 1 420 ? -60.14600 40.78000 -21.69300 1.000 37.67736 420 THR C C 1
ATOM 9447 O O . THR C 1 420 ? -60.06100 40.96500 -22.91400 1.000 38.99825 420 THR C O 1
ATOM 9451 N N . LEU C 1 421 ? -59.61100 41.61500 -20.79700 1.000 34.57750 421 LEU C N 1
ATOM 9452 C CA . LEU C 1 421 ? -58.91500 42.81600 -21.23900 1.000 36.43180 421 LEU C CA 1
ATOM 9453 C C . LEU C 1 421 ? -57.70500 42.46200 -22.08200 1.000 36.80242 421 LEU C C 1
ATOM 9454 O O . LEU C 1 421 ? -57.41300 43.14900 -23.07200 1.000 38.54491 421 LEU C O 1
ATOM 9459 N N . VAL C 1 422 ? -57.02900 41.35200 -21.75000 1.000 42.61083 422 VAL C N 1
ATOM 9460 C CA . VAL C 1 422 ? -55.86300 40.92000 -22.52100 1.000 42.61185 422 VAL C CA 1
ATOM 9461 C C . VAL C 1 422 ? -56.25900 40.55000 -23.93800 1.000 43.41633 422 VAL C C 1
ATOM 9462 O O . VAL C 1 422 ? -55.55500 40.88500 -24.90200 1.000 45.52883 422 VAL C O 1
ATOM 9466 N N . PHE C 1 423 ? -57.39500 39.87300 -24.10500 1.000 41.93712 423 PHE C N 1
ATOM 9467 C CA . PHE C 1 423 ? -57.79700 39.53800 -25.47600 1.000 44.58173 423 PHE C CA 1
ATOM 9468 C C . PHE C 1 423 ? -58.24500 40.77600 -26.23000 1.000 47.23136 423 PHE C C 1
ATOM 9469 O O . PHE C 1 423 ? -58.04600 40.87400 -27.44500 1.000 49.52294 423 PHE C O 1
ATOM 9477 N N . LEU C 1 424 ? -58.88300 41.71800 -25.53000 1.000 41.46561 424 LEU C N 1
ATOM 9478 C CA . LEU C 1 424 ? -59.23300 43.00000 -26.14300 1.000 43.42663 424 LEU C CA 1
ATOM 9479 C C . LEU C 1 424 ? -57.99300 43.75200 -26.61700 1.000 45.73911 424 LEU C C 1
ATOM 9480 O O . LEU C 1 424 ? -57.99100 44.34900 -27.69900 1.000 48.10733 424 LEU C O 1
ATOM 9485 N N . PHE C 1 425 ? -56.94100 43.77600 -25.80100 1.000 39.05780 425 PHE C N 1
ATOM 9486 C CA . PHE C 1 425 ? -55.71700 44.46200 -26.20900 1.000 41.05599 425 PHE C CA 1
ATOM 9487 C C . PHE C 1 425 ? -55.07800 43.77900 -27.41000 1.000 42.27847 425 PHE C C 1
ATOM 9488 O O . PHE C 1 425 ? -54.76900 44.42800 -28.41900 1.000 44.01409 425 PHE C O 1
ATOM 9496 N N . LYS C 1 426 ? -54.87800 42.46100 -27.33300 1.000 45.14580 426 LYS C N 1
ATOM 9497 C CA . LYS C 1 426 ? -54.38600 41.76800 -28.52100 1.000 45.32292 426 LYS C CA 1
ATOM 9498 C C . LYS C 1 426 ? -55.29300 42.03000 -29.71700 1.000 47.41165 426 LYS C C 1
ATOM 9499 O O . LYS C 1 426 ? -54.81900 42.09300 -30.85700 1.000 48.33190 426 LYS C O 1
ATOM 9505 N N . GLY C 1 427 ? -56.59400 42.22100 -29.48000 1.000 43.66318 427 GLY C N 1
ATOM 9506 C CA . GLY C 1 427 ? -57.50000 42.46200 -30.58900 1.000 44.49124 427 GLY C CA 1
ATOM 9507 C C . GLY C 1 427 ? -57.25000 43.79900 -31.24800 1.000 46.05153 427 GLY C C 1
ATOM 9508 O O . GLY C 1 427 ? -57.18500 43.88900 -32.47000 1.000 47.48615 427 GLY C O 1
ATOM 9509 N N . LEU C 1 428 ? -57.09600 44.85600 -30.45100 1.000 50.18496 428 LEU C N 1
ATOM 9510 C CA . LEU C 1 428 ? -56.80800 46.15200 -31.06500 1.000 51.84505 428 LEU C CA 1
ATOM 9511 C C . LEU C 1 428 ? -55.42600 46.16900 -31.70500 1.000 52.51688 428 LEU C C 1
ATOM 9512 O O . LEU C 1 428 ? -55.19600 46.89400 -32.67900 1.000 54.12571 428 LEU C O 1
ATOM 9517 N N . GLN C 1 429 ? -54.50600 45.36100 -31.19700 1.000 61.89190 429 GLN C N 1
ATOM 9518 C CA . GLN C 1 429 ? -53.15800 45.33900 -31.75200 1.000 61.98511 429 GLN C CA 1
ATOM 9519 C C . GLN C 1 429 ? -53.10200 44.66700 -33.12600 1.000 62.65659 429 GLN C C 1
ATOM 9520 O O . GLN C 1 429 ? -52.24000 45.00800 -33.94300 1.000 63.90484 429 GLN C O 1
ATOM 9526 N N . ASN C 1 430 ? -53.93800 43.67100 -33.37700 1.000 78.89495 430 ASN C N 1
ATOM 9527 C CA . ASN C 1 430 ? -53.92100 42.91600 -34.63400 1.000 79.53663 430 ASN C CA 1
ATOM 9528 C C . ASN C 1 430 ? -55.12200 43.07200 -35.54700 1.000 80.96730 430 ASN C C 1
ATOM 9529 O O . ASN C 1 430 ? -55.34900 42.22000 -36.35900 1.000 81.36275 430 ASN C O 1
ATOM 9534 N N . ALA C 1 431 ? -55.89000 44.13600 -35.42500 1.000 66.59477 431 ALA C N 1
ATOM 9535 C CA . ALA C 1 431 ? -57.13700 44.25100 -36.17400 1.000 67.64292 431 ALA C CA 1
ATOM 9536 C C . ALA C 1 431 ? -57.62400 45.68700 -36.10900 1.000 68.92516 431 ALA C C 1
ATOM 9537 O O . ALA C 1 431 ? -57.23700 46.45200 -35.22100 1.000 68.45490 431 ALA C O 1
ATOM 9539 N N . ARG C 1 432 ? -58.47500 46.04500 -37.07200 1.000 76.56968 432 ARG C N 1
ATOM 9540 C CA . ARG C 1 432 ? -59.01800 47.40000 -37.13400 1.000 77.70857 432 ARG C CA 1
ATOM 9541 C C . ARG C 1 432 ? -60.05700 47.56700 -36.03400 1.000 76.52798 432 ARG C C 1
ATOM 9542 O O . ARG C 1 432 ? -61.03000 46.80500 -35.96900 1.000 76.11664 432 ARG C O 1
ATOM 9544 N N . VAL C 1 433 ? -59.83100 48.54300 -35.15300 1.000 66.27331 433 VAL C N 1
ATOM 9545 C CA . VAL C 1 433 ? -60.73900 48.87200 -34.05900 1.000 64.82990 433 VAL C CA 1
ATOM 9546 C C . VAL C 1 433 ? -60.80000 50.38900 -33.94800 1.000 65.29109 433 VAL C C 1
ATOM 9547 O O . VAL C 1 433 ? -59.78000 51.06800 -34.11600 1.000 66.07598 433 VAL C O 1
ATOM 9551 N N . GLY C 1 434 ? -61.99800 50.92400 -33.68200 1.000 88.04450 434 GLY C N 1
ATOM 9552 C CA . GLY C 1 434 ? -62.17100 52.36400 -33.56700 1.000 88.21930 434 GLY C CA 1
ATOM 9553 C C . GLY C 1 434 ? -61.14000 52.94900 -32.62800 1.000 87.84512 434 GLY C C 1
ATOM 9554 O O . GLY C 1 434 ? -60.76200 52.28400 -31.66000 1.000 86.70838 434 GLY C O 1
ATOM 9555 N N . LYS C 1 435 ? -60.65500 54.17100 -32.88100 1.000 85.54525 435 LYS C N 1
ATOM 9556 C CA . LYS C 1 435 ? -59.57100 54.67500 -32.03800 1.000 83.76731 435 LYS C CA 1
ATOM 9557 C C . LYS C 1 435 ? -60.05200 54.99600 -30.62600 1.000 81.77405 435 LYS C C 1
ATOM 9558 O O . LYS C 1 435 ? -59.29700 54.83000 -29.65100 1.000 80.03499 435 LYS C O 1
ATOM 9564 N N . THR C 1 436 ? -61.30900 55.39900 -30.47000 1.000 73.78015 436 THR C N 1
ATOM 9565 C CA . THR C 1 436 ? -61.77700 55.64800 -29.11500 1.000 72.20713 436 THR C CA 1
ATOM 9566 C C . THR C 1 436 ? -61.93300 54.34600 -28.35100 1.000 70.66683 436 THR C C 1
ATOM 9567 O O . THR C 1 436 ? -61.50000 54.25300 -27.19600 1.000 68.83663 436 THR C O 1
ATOM 9571 N N . THR C 1 437 ? -62.46700 53.29800 -28.99400 1.000 82.84790 437 THR C N 1
ATOM 9572 C CA . THR C 1 437 ? -62.56400 52.05500 -28.24600 1.000 81.61956 437 THR C CA 1
ATOM 9573 C C . THR C 1 437 ? -61.17400 51.51000 -27.96000 1.000 80.07226 437 THR C C 1
ATOM 9574 O O . THR C 1 437 ? -60.96400 50.90400 -26.90200 1.000 78.34034 437 THR C O 1
ATOM 9578 N N . SER C 1 438 ? -60.18600 51.84300 -28.80700 1.000 62.03796 438 SER C N 1
ATOM 9579 C CA . SER C 1 438 ? -58.80700 51.41900 -28.54500 1.000 60.65706 438 SER C CA 1
ATOM 9580 C C . SER C 1 438 ? -58.24400 52.07700 -27.29200 1.000 58.00508 438 SER C C 1
ATOM 9581 O O . SER C 1 438 ? -57.69400 51.39700 -26.41200 1.000 55.87903 438 SER C O 1
ATOM 9584 N N . LEU C 1 439 ? -58.40500 53.39000 -27.16000 1.000 59.52598 439 LEU C N 1
ATOM 9585 C CA . LEU C 1 439 ? -57.81100 53.98600 -25.97400 1.000 57.97718 439 LEU C CA 1
ATOM 9586 C C . LEU C 1 439 ? -58.66400 53.75700 -24.73400 1.000 56.63326 439 LEU C C 1
ATOM 9587 O O . LEU C 1 439 ? -58.13000 53.79700 -23.61600 1.000 55.29746 439 LEU C O 1
ATOM 9592 N N . ASP C 1 440 ? -59.94400 53.39600 -24.90600 1.000 79.96146 440 ASP C N 1
ATOM 9593 C CA . ASP C 1 440 ? -60.77500 53.03600 -23.75600 1.000 79.01243 440 ASP C CA 1
ATOM 9594 C C . ASP C 1 440 ? -60.30300 51.70800 -23.16300 1.000 76.76257 440 ASP C C 1
ATOM 9595 O O . ASP C 1 440 ? -60.15700 51.55600 -21.93300 1.000 74.96895 440 ASP C O 1
ATOM 9600 N N . ILE C 1 441 ? -60.06200 50.73000 -24.04900 1.000 57.96018 441 ILE C N 1
ATOM 9601 C CA . ILE C 1 441 ? -59.50800 49.44700 -23.63200 1.000 56.19576 441 ILE C CA 1
ATOM 9602 C C . ILE C 1 441 ? -58.15900 49.65600 -22.95800 1.000 53.80586 441 ILE C C 1
ATOM 9603 O O . ILE C 1 441 ? -57.87500 49.07000 -21.90800 1.000 51.83402 441 ILE C O 1
ATOM 9608 N N . ILE C 1 442 ? -57.29000 50.46600 -23.57800 1.000 52.87783 442 ILE C N 1
ATOM 9609 C CA . ILE C 1 442 ? -55.96000 50.68800 -23.01300 1.000 51.70756 442 ILE C CA 1
ATOM 9610 C C . ILE C 1 442 ? -56.06300 51.24800 -21.60900 1.000 51.19379 442 ILE C C 1
ATOM 9611 O O . ILE C 1 442 ? -55.32200 50.84400 -20.69700 1.000 50.46499 442 ILE C O 1
ATOM 9616 N N . ARG C 1 443 ? -56.98900 52.17300 -21.39300 1.000 68.89407 443 ARG C N 1
ATOM 9617 C CA . ARG C 1 443 ? -57.03600 52.76000 -20.06400 1.000 69.15241 443 ARG C CA 1
ATOM 9618 C C . ARG C 1 443 ? -57.48500 51.74900 -19.03000 1.000 67.26154 443 ARG C C 1
ATOM 9619 O O . ARG C 1 443 ? -56.88200 51.65000 -17.94700 1.000 67.39414 443 ARG C O 1
ATOM 9627 N N . GLU C 1 444 ? -58.51300 50.95600 -19.36000 1.000 61.67582 444 GLU C N 1
ATOM 9628 C CA . GLU C 1 444 ? -58.99300 49.96900 -18.39200 1.000 60.40458 444 GLU C CA 1
ATOM 9629 C C . GLU C 1 444 ? -57.94600 48.87700 -18.14100 1.000 58.59656 444 GLU C C 1
ATOM 9630 O O . GLU C 1 444 ? -57.77100 48.42000 -16.99900 1.000 58.19610 444 GLU C O 1
ATOM 9636 N N . LEU C 1 445 ? -57.21900 48.46700 -19.19000 1.000 45.55237 445 LEU C N 1
ATOM 9637 C CA . LEU C 1 445 ? -56.20400 47.42800 -19.03800 1.000 44.22889 445 LEU C CA 1
ATOM 9638 C C . LEU C 1 445 ? -55.04100 47.90100 -18.17700 1.000 45.16095 445 LEU C C 1
ATOM 9639 O O . LEU C 1 445 ? -54.53500 47.13000 -17.35200 1.000 45.30535 445 LEU C O 1
ATOM 9644 N N . THR C 1 446 ? -54.59700 49.15600 -18.34500 1.000 42.03535 446 THR C N 1
ATOM 9645 C CA . THR C 1 446 ? -53.52600 49.66300 -17.48400 1.000 44.77011 446 THR C CA 1
ATOM 9646 C C . THR C 1 446 ? -53.96000 49.67700 -16.03300 1.000 45.59513 446 THR C C 1
ATOM 9647 O O . THR C 1 446 ? -53.17900 49.31400 -15.12700 1.000 47.86407 446 THR C O 1
ATOM 9651 N N . ALA C 1 447 ? -55.20800 50.11100 -15.78900 1.000 47.59367 447 ALA C N 1
ATOM 9652 C CA . ALA C 1 447 ? -55.72600 50.14200 -14.42100 1.000 48.25235 447 ALA C CA 1
ATOM 9653 C C . ALA C 1 447 ? -55.75200 48.75400 -13.80200 1.000 47.44711 447 ALA C C 1
ATOM 9654 O O . ALA C 1 447 ? -55.35100 48.57600 -12.64800 1.000 49.65054 447 ALA C O 1
ATOM 9656 N N . GLN C 1 448 ? -56.25100 47.75200 -14.53700 1.000 50.19208 448 GLN C N 1
ATOM 9657 C CA . GLN C 1 448 ? -56.30400 46.41800 -13.93400 1.000 49.73629 448 GLN C CA 1
ATOM 9658 C C . GLN C 1 448 ? -54.90800 45.83900 -13.74200 1.000 51.63755 448 GLN C C 1
ATOM 9659 O O . GLN C 1 448 ? -54.66100 45.11200 -12.77200 1.000 53.82089 448 GLN C O 1
ATOM 9665 N N . LEU C 1 449 ? -53.98700 46.11900 -14.66700 1.000 41.64223 449 LEU C N 1
ATOM 9666 C CA . LEU C 1 449 ? -52.60800 45.68300 -14.48900 1.000 44.98950 449 LEU C CA 1
ATOM 9667 C C . LEU C 1 449 ? -52.05200 46.18100 -13.16700 1.000 50.17859 449 LEU C C 1
ATOM 9668 O O . LEU C 1 449 ? -51.45800 45.41400 -12.40300 1.000 53.85380 449 LEU C O 1
ATOM 9673 N N . LYS C 1 450 ? -52.26600 47.46200 -12.85300 1.000 63.16216 450 LYS C N 1
ATOM 9674 C CA . LYS C 1 450 ? -51.73300 47.93500 -11.57200 1.000 66.73473 450 LYS C CA 1
ATOM 9675 C C . LYS C 1 450 ? -52.52500 47.36100 -10.39500 1.000 66.55782 450 LYS C C 1
ATOM 9676 O O . LYS C 1 450 ? -51.93500 46.92400 -9.39500 1.000 69.61564 450 LYS C O 1
ATOM 9682 N N . ARG C 1 451 ? -53.85500 47.32400 -10.50500 1.000 60.78543 451 ARG C N 1
ATOM 9683 C CA . ARG C 1 451 ? -54.68100 46.75800 -9.44100 1.000 60.78986 451 ARG C CA 1
ATOM 9684 C C . ARG C 1 451 ? -54.34800 45.29200 -9.17400 1.000 62.43581 451 ARG C C 1
ATOM 9685 O O . ARG C 1 451 ? -54.61800 44.78600 -8.08100 1.000 64.36725 451 ARG C O 1
ATOM 9693 N N . HIS C 1 452 ? -53.80300 44.57800 -10.15900 1.000 50.49164 452 HIS C N 1
ATOM 9694 C CA . HIS C 1 452 ? -53.39600 43.19100 -9.96700 1.000 53.11632 452 HIS C CA 1
ATOM 9695 C C . HIS C 1 452 ? -51.89100 43.04800 -9.78200 1.000 58.22037 452 HIS C C 1
ATOM 9696 O O . HIS C 1 452 ? -51.37900 41.92500 -9.81500 1.000 60.67479 452 HIS C O 1
ATOM 9703 N N . ARG C 1 453 ? -51.17100 44.15600 -9.60000 1.000 58.33763 453 ARG C N 1
ATOM 9704 C CA . ARG C 1 453 ? -49.72500 44.12400 -9.35200 1.000 60.87341 453 ARG C CA 1
ATOM 9705 C C . ARG C 1 453 ? -48.95900 43.38700 -10.44800 1.000 59.70442 453 ARG C C 1
ATOM 9706 O O . ARG C 1 453 ? -48.12000 42.52600 -10.17700 1.000 60.26129 453 ARG C O 1
ATOM 9714 N N . LEU C 1 454 ? -49.30800 43.66600 -11.69700 1.000 59.65372 454 LEU C N 1
ATOM 9715 C CA . LEU C 1 454 ? -48.52900 43.22400 -12.84200 1.000 56.59654 454 LEU C CA 1
ATOM 9716 C C . LEU C 1 454 ? -47.75300 44.42700 -13.37300 1.000 57.15262 454 LEU C C 1
ATOM 9717 O O . LEU C 1 454 ? -48.35900 45.42200 -13.79100 1.000 57.22143 454 LEU C O 1
ATOM 9722 N N . ASP C 1 455 ? -46.41500 44.35200 -13.33200 1.000 69.27174 455 ASP C N 1
ATOM 9723 C CA . ASP C 1 455 ? -45.55900 45.49700 -13.65100 1.000 69.92265 455 ASP C CA 1
ATOM 9724 C C . ASP C 1 455 ? -45.14000 45.37400 -15.10800 1.000 67.36391 455 ASP C C 1
ATOM 9725 O O . ASP C 1 455 ? -44.20600 44.63100 -15.43200 1.000 65.86354 455 ASP C O 1
ATOM 9730 N N . LEU C 1 456 ? -45.80700 46.13300 -15.98600 1.000 48.24003 456 LEU C N 1
ATOM 9731 C CA . LEU C 1 456 ? -45.49300 46.14200 -17.41000 1.000 45.89880 456 LEU C CA 1
ATOM 9732 C C . LEU C 1 456 ? -45.23000 47.55800 -17.90200 1.000 48.35500 456 LEU C C 1
ATOM 9733 O O . LEU C 1 456 ? -45.61100 48.54600 -17.26900 1.000 50.81572 456 LEU C O 1
ATOM 9738 N N . ALA C 1 457 ? -44.59800 47.64000 -19.07200 1.000 44.04640 457 ALA C N 1
ATOM 9739 C CA . ALA C 1 457 ? -44.54600 48.88900 -19.80200 1.000 46.15569 457 ALA C CA 1
ATOM 9740 C C . ALA C 1 457 ? -45.95900 49.35000 -20.10800 1.000 46.62969 457 ALA C C 1
ATOM 9741 O O . ALA C 1 457 ? -46.91200 48.57600 -20.04900 1.000 44.02110 457 ALA C O 1
ATOM 9743 N N . HIS C 1 458 ? -46.10500 50.61800 -20.42900 1.000 60.84575 458 HIS C N 1
ATOM 9744 C CA . HIS C 1 458 ? -47.45000 51.12300 -20.62900 1.000 60.40563 458 HIS C CA 1
ATOM 9745 C C . HIS C 1 458 ? -48.04900 50.50600 -21.88800 1.000 57.59203 458 HIS C C 1
ATOM 9746 O O . HIS C 1 458 ? -47.37600 50.46600 -22.92800 1.000 58.64128 458 HIS C O 1
ATOM 9753 N N . PRO C 1 459 ? -49.29100 50.00500 -21.84000 1.000 46.32069 459 PRO C N 1
ATOM 9754 C CA . PRO C 1 459 ? -49.85200 49.33200 -23.02200 1.000 42.93847 459 PRO C CA 1
ATOM 9755 C C . PRO C 1 459 ? -49.88000 50.17200 -24.29800 1.000 45.23780 459 PRO C C 1
ATOM 9756 O O . PRO C 1 459 ? -49.84600 49.59000 -25.39400 1.000 45.51618 459 PRO C O 1
ATOM 9760 N N . SER C 1 460 ? -49.94100 51.50800 -24.23000 1.000 61.08870 460 SER C N 1
ATOM 9761 C CA . SER C 1 460 ? -49.83900 52.27400 -25.48100 1.000 63.31455 460 SER C CA 1
ATOM 9762 C C . SER C 1 460 ? -48.44100 52.16600 -26.09900 1.000 66.76946 460 SER C C 1
ATOM 9763 O O . SER C 1 460 ? -48.30000 52.06500 -27.33100 1.000 68.29198 460 SER C O 1
ATOM 9766 N N . GLN C 1 461 ? -47.39700 52.17500 -25.26700 1.000 59.03841 461 GLN C N 1
ATOM 9767 C CA . GLN C 1 461 ? -46.06000 51.89600 -25.77300 1.000 62.24841 461 GLN C CA 1
ATOM 9768 C C . GLN C 1 461 ? -46.01200 50.52100 -26.44000 1.000 59.23232 461 GLN C C 1
ATOM 9769 O O . GLN C 1 461 ? -45.53200 50.38300 -27.57300 1.000 61.19327 461 GLN C O 1
ATOM 9775 N N . THR C 1 462 ? -46.57800 49.50300 -25.78400 1.000 51.76341 462 THR C N 1
ATOM 9776 C CA . THR C 1 462 ? -46.54300 48.14000 -26.32100 1.000 49.60244 462 THR C CA 1
ATOM 9777 C C . THR C 1 462 ? -47.24200 48.02700 -27.67300 1.000 51.55692 462 THR C C 1
ATOM 9778 O O . THR C 1 462 ? -46.76600 47.31700 -28.56500 1.000 53.83427 462 THR C O 1
ATOM 9782 N N . SER C 1 463 ? -48.42200 48.64000 -27.82000 1.000 48.10582 463 SER C N 1
ATOM 9783 C CA . SER C 1 463 ? -49.10900 48.59600 -29.11200 1.000 51.08137 463 SER C CA 1
ATOM 9784 C C . SER C 1 463 ? -48.33300 49.33600 -30.19600 1.000 55.48910 463 SER C C 1
ATOM 9785 O O . SER C 1 463 ? -48.32900 48.90200 -31.35600 1.000 59.53432 463 SER C O 1
ATOM 9788 N N . HIS C 1 464 ? -47.64400 50.43100 -29.84800 1.000 61.68734 464 HIS C N 1
ATOM 9789 C CA . HIS C 1 464 ? -46.78800 51.07400 -30.84500 1.000 65.30466 464 HIS C CA 1
ATOM 9790 C C . HIS C 1 464 ? -45.65400 50.14600 -31.28100 1.000 66.84946 464 HIS C C 1
ATOM 9791 O O . HIS C 1 464 ? -45.42400 49.96200 -32.48000 1.000 68.26736 464 HIS C O 1
ATOM 9798 N N . LEU C 1 465 ? -44.99900 49.47400 -30.33000 1.000 53.62120 465 LEU C N 1
ATOM 9799 C CA . LEU C 1 465 ? -43.72000 48.81700 -30.61200 1.000 52.60633 465 LEU C CA 1
ATOM 9800 C C . LEU C 1 465 ? -43.87900 47.48400 -31.34800 1.000 52.55631 465 LEU C C 1
ATOM 9801 O O . LEU C 1 465 ? -43.17000 47.22900 -32.32300 1.000 53.56099 465 LEU C O 1
ATOM 9806 N N . TYR C 1 466 ? -44.79100 46.61600 -30.90300 1.000 55.09524 466 TYR C N 1
ATOM 9807 C CA . TYR C 1 466 ? -44.71900 45.19200 -31.22300 1.000 53.92863 466 TYR C CA 1
ATOM 9808 C C . TYR C 1 466 ? -46.01600 44.63600 -31.81100 1.000 55.80948 466 TYR C C 1
ATOM 9809 O O . TYR C 1 466 ? -47.09100 45.25600 -31.76200 1.000 57.69889 466 TYR C O 1
ATOM 9818 N N . ALA C 1 467 ? -45.88300 43.42500 -32.36200 1.000 82.38332 467 ALA C N 1
ATOM 9819 C CA . ALA C 1 467 ? -46.99100 42.64000 -32.91800 1.000 83.39807 467 ALA C CA 1
ATOM 9820 C C . ALA C 1 467 ? -47.64100 41.77000 -31.83400 1.000 80.29399 467 ALA C C 1
ATOM 9821 O O . ALA C 1 467 ? -48.77900 41.26800 -32.00000 1.000 80.96948 467 ALA C O 1
ATOM 9824 N N . PHE D 1 2 ? -119.51000 35.62800 -16.77600 1.000 66.02364 2 PHE D N 1
ATOM 9825 C CA . PHE D 1 2 ? -118.66400 35.81800 -17.93500 1.000 64.21364 2 PHE D CA 1
ATOM 9826 C C . PHE D 1 2 ? -117.24900 35.78000 -17.52600 1.000 61.94118 2 PHE D C 1
ATOM 9827 O O . PHE D 1 2 ? -116.82400 36.60000 -16.77300 1.000 61.17816 2 PHE D O 1
ATOM 9835 N N . VAL D 1 3 ? -116.52300 34.86700 -18.11300 1.000 56.56747 3 VAL D N 1
ATOM 9836 C CA . VAL D 1 3 ? -115.12700 34.61600 -17.76100 1.000 55.40921 3 VAL D CA 1
ATOM 9837 C C . VAL D 1 3 ? -114.25600 34.77900 -19.00100 1.000 55.34024 3 VAL D C 1
ATOM 9838 O O . VAL D 1 3 ? -114.53400 34.15000 -20.03200 1.000 56.30567 3 VAL D O 1
ATOM 9842 N N . PRO D 1 4 ? -113.20500 35.60000 -18.94500 1.000 52.50502 4 PRO D N 1
ATOM 9843 C CA . PRO D 1 4 ? -112.32600 35.79500 -20.10500 1.000 52.47685 4 PRO D CA 1
ATOM 9844 C C . PRO D 1 4 ? -111.36700 34.62900 -20.31900 1.000 52.94220 4 PRO D C 1
ATOM 9845 O O . PRO D 1 4 ? -111.26900 33.70800 -19.50700 1.000 53.09227 4 PRO D O 1
ATOM 9849 N N . TRP D 1 5 ? -110.62500 34.71100 -21.43000 1.000 47.72623 5 TRP D N 1
ATOM 9850 C CA . TRP D 1 5 ? -109.60500 33.72000 -21.78800 1.000 48.45005 5 TRP D CA 1
ATOM 9851 C C . TRP D 1 5 ? -110.20000 32.34400 -22.02900 1.000 49.62589 5 TRP D C 1
ATOM 9852 O O . TRP D 1 5 ? -109.67100 31.32700 -21.58000 1.000 50.21872 5 TRP D O 1
ATOM 9863 N N . GLN D 1 6 ? -111.28700 32.29800 -22.77800 1.000 60.90206 6 GLN D N 1
ATOM 9864 C CA . GLN D 1 6 ? -111.94200 31.02600 -23.04200 1.000 61.93718 6 GLN D CA 1
ATOM 9865 C C . GLN D 1 6 ? -111.86900 30.70300 -24.51400 1.000 63.58736 6 GLN D C 1
ATOM 9866 O O . GLN D 1 6 ? -112.39700 31.45200 -25.34300 1.000 64.06302 6 GLN D O 1
ATOM 9872 N N . LEU D 1 7 ? -111.23100 29.57800 -24.82900 1.000 53.90949 7 LEU D N 1
ATOM 9873 C CA . LEU D 1 7 ? -111.15400 29.14800 -26.21700 1.000 55.89443 7 LEU D CA 1
ATOM 9874 C C . LEU D 1 7 ? -112.51900 29.21600 -26.90000 1.000 56.71722 7 LEU D C 1
ATOM 9875 O O . LEU D 1 7 ? -112.64300 29.76100 -28.01000 1.000 57.85444 7 LEU D O 1
ATOM 9880 N N . GLY D 1 8 ? -113.57200 28.77700 -26.19900 1.000 55.26580 8 GLY D N 1
ATOM 9881 C CA . GLY D 1 8 ? -114.91100 28.85300 -26.76000 1.000 55.84964 8 GLY D CA 1
ATOM 9882 C C . GLY D 1 8 ? -115.30600 30.25700 -27.18100 1.000 55.86695 8 GLY D C 1
ATOM 9883 O O . GLY D 1 8 ? -115.96200 30.44100 -28.20900 1.000 57.18537 8 GLY D O 1
ATOM 9884 N N . THR D 1 9 ? -114.91300 31.27000 -26.39400 1.000 63.19114 9 THR D N 1
ATOM 9885 C CA . THR D 1 9 ? -115.25600 32.64600 -26.74700 1.000 62.82417 9 THR D CA 1
ATOM 9886 C C . THR D 1 9 ? -114.59300 33.03100 -28.06400 1.000 64.27682 9 THR D C 1
ATOM 9887 O O . THR D 1 9 ? -115.17200 33.75800 -28.88800 1.000 65.01657 9 THR D O 1
ATOM 9891 N N . ILE D 1 10 ? -113.36600 32.54400 -28.27300 1.000 61.04259 10 ILE D N 1
ATOM 9892 C CA . ILE D 1 10 ? -112.65400 32.79100 -29.52400 1.000 62.77877 10 ILE D CA 1
ATOM 9893 C C . ILE D 1 10 ? -113.37900 32.12000 -30.67600 1.000 64.82393 10 ILE D C 1
ATOM 9894 O O . ILE D 1 10 ? -113.56700 32.71400 -31.74900 1.000 66.14012 10 ILE D O 1
ATOM 9899 N N . THR D 1 11 ? -113.76200 30.85000 -30.47400 1.000 69.89443 11 THR D N 1
ATOM 9900 C CA . THR D 1 11 ? -114.39000 30.05600 -31.52800 1.000 71.58008 11 THR D CA 1
ATOM 9901 C C . THR D 1 11 ? -115.72100 30.65200 -31.99900 1.000 71.99214 11 THR D C 1
ATOM 9902 O O . THR D 1 11 ? -115.95600 30.77700 -33.20800 1.000 73.63317 11 THR D O 1
ATOM 9906 N N . ARG D 1 12 ? -116.58600 31.07900 -31.07200 1.000 84.16139 12 ARG D N 1
ATOM 9907 C CA . ARG D 1 12 ? -117.90300 31.52700 -31.52500 1.000 84.89081 12 ARG D CA 1
ATOM 9908 C C . ARG D 1 12 ? -117.83600 32.79800 -32.36300 1.000 85.67224 12 ARG D C 1
ATOM 9909 O O . ARG D 1 12 ? -118.64200 32.97200 -33.28700 1.000 87.26072 12 ARG D O 1
ATOM 9917 N N . HIS D 1 13 ? -116.87500 33.67900 -32.10400 1.000 70.37327 13 HIS D N 1
ATOM 9918 C CA . HIS D 1 13 ? -116.78700 34.92800 -32.85000 1.000 70.98789 13 HIS D CA 1
ATOM 9919 C C . HIS D 1 13 ? -115.76800 34.84000 -33.97900 1.000 72.55738 13 HIS D C 1
ATOM 9920 O O . HIS D 1 13 ? -115.23200 35.86800 -34.41500 1.000 72.96834 13 HIS D O 1
ATOM 9927 N N . ARG D 1 14 ? -115.51100 33.62400 -34.47600 1.000 59.97327 14 ARG D N 1
ATOM 9928 C CA . ARG D 1 14 ? -114.59200 33.44200 -35.59400 1.000 61.78992 14 ARG D CA 1
ATOM 9929 C C . ARG D 1 14 ? -114.89600 34.41800 -36.71100 1.000 63.34630 14 ARG D C 1
ATOM 9930 O O . ARG D 1 14 ? -113.98100 34.93300 -37.35100 1.000 64.52889 14 ARG D O 1
ATOM 9938 N N . ASP D 1 15 ? -116.15900 34.79600 -36.86700 1.000 75.88116 15 ASP D N 1
ATOM 9939 C CA . ASP D 1 15 ? -116.53600 35.71200 -37.93500 1.000 77.30129 15 ASP D CA 1
ATOM 9940 C C . ASP D 1 15 ? -115.91500 37.08600 -37.71600 1.000 76.58103 15 ASP D C 1
ATOM 9941 O O . ASP D 1 15 ? -115.22100 37.60200 -38.59500 1.000 77.99667 15 ASP D O 1
ATOM 9943 N N . GLU D 1 16 ? -116.17000 37.71500 -36.56400 1.000 65.90847 16 GLU D N 1
ATOM 9944 C CA . GLU D 1 16 ? -115.55700 39.02300 -36.33300 1.000 65.17857 16 GLU D CA 1
ATOM 9945 C C . GLU D 1 16 ? -114.03500 38.90900 -36.20400 1.000 65.16467 16 GLU D C 1
ATOM 9946 O O . GLU D 1 16 ? -113.29800 39.71900 -36.78100 1.000 66.05461 16 GLU D O 1
ATOM 9948 N N . LEU D 1 17 ? -113.54100 37.87500 -35.51200 1.000 59.01042 17 LEU D N 1
ATOM 9949 C CA . LEU D 1 17 ? -112.09800 37.74100 -35.30200 1.000 58.81693 17 LEU D CA 1
ATOM 9950 C C . LEU D 1 17 ? -111.32600 37.48700 -36.59700 1.000 61.63676 17 LEU D C 1
ATOM 9951 O O . LEU D 1 17 ? -110.17200 37.92700 -36.71600 1.000 62.16966 17 LEU D O 1
ATOM 9956 N N . GLN D 1 18 ? -111.91800 36.79100 -37.57700 1.000 79.71963 18 GLN D N 1
ATOM 9957 C CA . GLN D 1 18 ? -111.25200 36.67900 -38.87400 1.000 81.73518 18 GLN D CA 1
ATOM 9958 C C . GLN D 1 18 ? -111.06300 38.04600 -39.49800 1.000 82.40574 18 GLN D C 1
ATOM 9959 O O . GLN D 1 18 ? -110.05000 38.30700 -40.15700 1.000 83.64907 18 GLN D O 1
ATOM 9965 N N . LYS D 1 19 ? -112.04000 38.93200 -39.31400 1.000 78.52149 19 LYS D N 1
ATOM 9966 C CA . LYS D 1 19 ? -111.93000 40.26100 -39.90000 1.000 79.04149 19 LYS D CA 1
ATOM 9967 C C . LYS D 1 19 ? -110.81000 41.05000 -39.23300 1.000 78.21925 19 LYS D C 1
ATOM 9968 O O . LYS D 1 19 ? -110.19000 41.90100 -39.87400 1.000 79.13569 19 LYS D O 1
ATOM 9974 N N . LEU D 1 20 ? -110.55800 40.79100 -37.94000 1.000 60.96640 20 LEU D N 1
ATOM 9975 C CA . LEU D 1 20 ? -109.41500 41.39100 -37.24500 1.000 59.97026 20 LEU D CA 1
ATOM 9976 C C . LEU D 1 20 ? -108.08600 40.80800 -37.73500 1.000 61.71655 20 LEU D C 1
ATOM 9977 O O . LEU D 1 20 ? -107.12300 41.55200 -37.95800 1.000 62.37008 20 LEU D O 1
ATOM 9982 N N . LEU D 1 21 ? -107.99200 39.47500 -37.86400 1.000 52.41960 21 LEU D N 1
ATOM 9983 C CA . LEU D 1 21 ? -106.74600 38.87900 -38.34500 1.000 53.61229 21 LEU D CA 1
ATOM 9984 C C . LEU D 1 21 ? -106.40800 39.34200 -39.76100 1.000 55.07153 21 LEU D C 1
ATOM 9985 O O . LEU D 1 21 ? -105.24500 39.62800 -40.06600 1.000 55.06553 21 LEU D O 1
ATOM 9990 N N . ALA D 1 22 ? -107.40700 39.42700 -40.64400 1.000 61.58903 22 ALA D N 1
ATOM 9991 C CA . ALA D 1 22 ? -107.12700 39.86800 -42.00500 1.000 62.48417 22 ALA D CA 1
ATOM 9992 C C . ALA D 1 22 ? -106.59700 41.29000 -42.01100 1.000 62.17692 22 ALA D C 1
ATOM 9993 O O . ALA D 1 22 ? -105.65600 41.60500 -42.74900 1.000 62.57411 22 ALA D O 1
ATOM 9995 N N . ALA D 1 23 ? -107.19600 42.17400 -41.20900 1.000 64.06186 23 ALA D N 1
ATOM 9996 C CA . ALA D 1 23 ? -106.72300 43.55500 -41.08800 1.000 63.45164 23 ALA D CA 1
ATOM 9997 C C . ALA D 1 23 ? -105.41500 43.68300 -40.30000 1.000 62.46311 23 ALA D C 1
ATOM 9998 O O . ALA D 1 23 ? -104.94900 44.81200 -40.09300 1.000 61.72297 23 ALA D O 1
ATOM 10000 N N . SER D 1 24 ? -104.82600 42.57600 -39.83700 1.000 60.44165 24 SER D N 1
ATOM 10001 C CA . SER D 1 24 ? -103.62300 42.59800 -39.01500 1.000 58.37638 24 SER D CA 1
ATOM 10002 C C . SER D 1 24 ? -102.40400 41.99900 -39.71600 1.000 57.75986 24 SER D C 1
ATOM 10003 O O . SER D 1 24 ? -101.37500 41.76200 -39.06900 1.000 55.61077 24 SER D O 1
ATOM 10006 N N . LEU D 1 25 ? -102.48300 41.77400 -41.02000 1.000 57.19871 25 LEU D N 1
ATOM 10007 C CA . LEU D 1 25 ? -101.34000 41.36000 -41.80900 1.000 56.72913 25 LEU D CA 1
ATOM 10008 C C . LEU D 1 25 ? -100.74800 42.59700 -42.47400 1.000 56.05326 25 LEU D C 1
ATOM 10009 O O . LEU D 1 25 ? -101.42900 43.60600 -42.67000 1.000 56.66471 25 LEU D O 1
ATOM 10014 N N . LEU D 1 26 ? -99.46600 42.52800 -42.79400 1.000 64.18737 26 LEU D N 1
ATOM 10015 C CA . LEU D 1 26 ? -98.79500 43.64000 -43.46200 1.000 63.51307 26 LEU D CA 1
ATOM 10016 C C . LEU D 1 26 ? -99.02500 43.60500 -44.97700 1.000 65.56505 26 LEU D C 1
ATOM 10017 O O . LEU D 1 26 ? -99.33500 42.55300 -45.53800 1.000 67.23411 26 LEU D O 1
ATOM 10022 N N . PRO D 1 27 ? -98.88100 44.74800 -45.66400 1.000 70.29378 27 PRO D N 1
ATOM 10023 C CA . PRO D 1 27 ? -99.02200 44.75700 -47.13300 1.000 71.92843 27 PRO D CA 1
ATOM 10024 C C . PRO D 1 27 ? -97.94600 43.92400 -47.82700 1.000 71.55124 27 PRO D C 1
ATOM 10025 O O . PRO D 1 27 ? -96.78100 43.91300 -47.41300 1.000 69.54969 27 PRO D O 1
ATOM 10029 N N . GLU D 1 28 ? -98.34700 43.23700 -48.91500 1.000 93.32477 28 GLU D N 1
ATOM 10030 C CA . GLU D 1 28 ? -97.43700 42.30900 -49.59600 1.000 92.79744 28 GLU D CA 1
ATOM 10031 C C . GLU D 1 28 ? -96.26600 43.05100 -50.23300 1.000 91.56183 28 GLU D C 1
ATOM 10032 O O . GLU D 1 28 ? -95.09900 42.68200 -50.03800 1.000 90.02433 28 GLU D O 1
ATOM 10034 N N . HIS D 1 29 ? -96.55700 44.10800 -50.98700 1.000 88.78844 29 HIS D N 1
ATOM 10035 C CA . HIS D 1 29 ? -95.54200 44.89400 -51.68500 1.000 87.71613 29 HIS D CA 1
ATOM 10036 C C . HIS D 1 29 ? -95.85700 46.34600 -51.35800 1.000 87.57795 29 HIS D C 1
ATOM 10037 O O . HIS D 1 29 ? -96.43600 47.07600 -52.17800 1.000 88.81309 29 HIS D O 1
ATOM 10044 N N . PRO D 1 30 ? -95.45700 46.80900 -50.17200 1.000 76.88371 30 PRO D N 1
ATOM 10045 C CA . PRO D 1 30 ? -95.89000 48.14200 -49.71600 1.000 76.52705 30 PRO D CA 1
ATOM 10046 C C . PRO D 1 30 ? -95.43000 49.28100 -50.59800 1.000 76.68096 30 PRO D C 1
ATOM 10047 O O . PRO D 1 30 ? -96.11900 50.30700 -50.66400 1.000 77.56156 30 PRO D O 1
ATOM 10051 N N . GLU D 1 31 ? -94.26400 49.14700 -51.24400 1.000 99.08665 31 GLU D N 1
ATOM 10052 C CA . GLU D 1 31 ? -93.62300 50.19800 -52.04400 1.000 98.98807 31 GLU D CA 1
ATOM 10053 C C . GLU D 1 31 ? -94.32300 50.50400 -53.37300 1.000 101.06892 31 GLU D C 1
ATOM 10054 O O . GLU D 1 31 ? -93.98900 51.51500 -54.00400 1.000 101.10632 31 GLU D O 1
ATOM 10060 N N . GLU D 1 32 ? -95.24800 49.65600 -53.82800 1.000 97.55210 32 GLU D N 1
ATOM 10061 C CA . GLU D 1 32 ? -95.91000 49.80100 -55.12300 1.000 99.30795 32 GLU D CA 1
ATOM 10062 C C . GLU D 1 32 ? -97.24800 50.53600 -55.03500 1.000 100.80514 32 GLU D C 1
ATOM 10063 O O . GLU D 1 32 ? -97.91900 50.71500 -56.06300 1.000 102.34225 32 GLU D O 1
ATOM 10069 N N . SER D 1 33 ? -97.65600 50.94500 -53.83800 1.000 89.41948 33 SER D N 1
ATOM 10070 C CA . SER D 1 33 ? -98.82200 51.78400 -53.63500 1.000 90.34177 33 SER D CA 1
ATOM 10071 C C . SER D 1 33 ? -98.37300 53.03800 -52.90500 1.000 89.08377 33 SER D C 1
ATOM 10072 O O . SER D 1 33 ? -97.39200 53.01100 -52.15300 1.000 87.32719 33 SER D O 1
ATOM 10075 N N . LEU D 1 34 ? -99.06800 54.15100 -53.16700 1.000 81.20482 34 LEU D N 1
ATOM 10076 C CA . LEU D 1 34 ? -98.71500 55.40800 -52.51400 1.000 80.04805 34 LEU D CA 1
ATOM 10077 C C . LEU D 1 34 ? -99.06000 55.39300 -51.02600 1.000 79.19912 34 LEU D C 1
ATOM 10078 O O . LEU D 1 34 ? -98.43200 56.12100 -50.24500 1.000 77.72456 34 LEU D O 1
ATOM 10083 N N . GLY D 1 35 ? -100.02400 54.56800 -50.62600 1.000 76.03392 35 GLY D N 1
ATOM 10084 C CA . GLY D 1 35 ? -100.42000 54.41900 -49.23700 1.000 75.17492 35 GLY D CA 1
ATOM 10085 C C . GLY D 1 35 ? -101.25900 53.16500 -49.09500 1.000 76.32002 35 GLY D C 1
ATOM 10086 O O . GLY D 1 35 ? -101.46600 52.41900 -50.05700 1.000 77.59530 35 GLY D O 1
ATOM 10087 N N . ASN D 1 36 ? -101.75900 52.94200 -47.86800 1.000 77.68834 36 ASN D N 1
ATOM 10088 C CA . ASN D 1 36 ? -102.59100 51.77800 -47.56800 1.000 78.51825 36 ASN D CA 1
ATOM 10089 C C . ASN D 1 36 ? -103.50500 52.14400 -46.40400 1.000 78.40539 36 ASN D C 1
ATOM 10090 O O . ASN D 1 36 ? -103.02000 52.56300 -45.34100 1.000 76.99245 36 ASN D O 1
ATOM 10095 N N . PRO D 1 37 ? -104.82100 51.99500 -46.55100 1.000 71.34960 37 PRO D N 1
ATOM 10096 C CA . PRO D 1 37 ? -105.71800 52.46900 -45.48800 1.000 70.96086 37 PRO D CA 1
ATOM 10097 C C . PRO D 1 37 ? -105.50400 51.78400 -44.14700 1.000 69.97044 37 PRO D C 1
ATOM 10098 O O . PRO D 1 37 ? -105.72700 52.41500 -43.10700 1.000 69.21012 37 PRO D O 1
ATOM 10102 N N . ILE D 1 38 ? -105.08700 50.51800 -44.12400 1.000 82.74728 38 ILE D N 1
ATOM 10103 C CA . ILE D 1 38 ? -104.79800 49.86300 -42.84900 1.000 81.64461 38 ILE D CA 1
ATOM 10104 C C . ILE D 1 38 ? -103.56300 50.47600 -42.19600 1.000 79.84452 38 ILE D C 1
ATOM 10105 O O . ILE D 1 38 ? -103.59300 50.87300 -41.02500 1.000 79.06402 38 ILE D O 1
ATOM 10110 N N . MET D 1 39 ? -102.45600 50.56200 -42.93100 1.000 82.56050 39 MET D N 1
ATOM 10111 C CA . MET D 1 39 ? -101.26200 51.16800 -42.35300 1.000 80.30587 39 MET D CA 1
ATOM 10112 C C . MET D 1 39 ? -101.48800 52.62800 -41.96900 1.000 80.19286 39 MET D C 1
ATOM 10113 O O . MET D 1 39 ? -100.90200 53.11000 -40.98900 1.000 78.45814 39 MET D O 1
ATOM 10118 N N . THR D 1 40 ? -102.32400 53.35200 -42.72300 1.000 53.76658 40 THR D N 1
ATOM 10119 C CA . THR D 1 40 ? -102.55100 54.76100 -42.41400 1.000 53.44326 40 THR D CA 1
ATOM 10120 C C . THR D 1 40 ? -103.29100 54.91400 -41.09400 1.000 53.10496 40 THR D C 1
ATOM 10121 O O . THR D 1 40 ? -103.05300 55.86700 -40.34100 1.000 51.97245 40 THR D O 1
ATOM 10125 N N . GLN D 1 41 ? -104.21800 53.99400 -40.81600 1.000 77.50379 41 GLN D N 1
ATOM 10126 C CA . GLN D 1 41 ? -104.99500 54.05900 -39.58100 1.000 76.72577 41 GLN D CA 1
ATOM 10127 C C . GLN D 1 41 ? -104.17300 53.63000 -38.37400 1.000 75.22102 41 GLN D C 1
ATOM 10128 O O . GLN D 1 41 ? -104.23300 54.27600 -37.32100 1.000 73.43499 41 GLN D O 1
ATOM 10134 N N . ILE D 1 42 ? -103.41100 52.53800 -38.49300 1.000 56.55212 42 ILE D N 1
ATOM 10135 C CA . ILE D 1 42 ? -102.55300 52.12400 -37.38700 1.000 53.59083 42 ILE D CA 1
ATOM 10136 C C . ILE D 1 42 ? -101.57500 53.24100 -37.05400 1.000 51.48247 42 ILE D C 1
ATOM 10137 O O . ILE D 1 42 ? -101.36200 53.58300 -35.88800 1.000 48.58845 42 ILE D O 1
ATOM 10142 N N . HIS D 1 43 ? -100.95900 53.82400 -38.08200 1.000 68.47128 43 HIS D N 1
ATOM 10143 C CA . HIS D 1 43 ? -100.04900 54.93800 -37.85100 1.000 66.98662 43 HIS D CA 1
ATOM 10144 C C . HIS D 1 43 ? -100.77700 56.10400 -37.18700 1.000 68.21240 43 HIS D C 1
ATOM 10145 O O . HIS D 1 43 ? -100.17600 56.86400 -36.41300 1.000 66.73990 43 HIS D O 1
ATOM 10152 N N . GLN D 1 44 ? -102.06800 56.26500 -37.49400 1.000 74.68498 44 GLN D N 1
ATOM 10153 C CA . GLN D 1 44 ? -102.87600 57.29600 -36.85200 1.000 73.94107 44 GLN D CA 1
ATOM 10154 C C . GLN D 1 44 ? -103.17100 56.96800 -35.39900 1.000 71.41709 44 GLN D C 1
ATOM 10155 O O . GLN D 1 44 ? -103.26000 57.87500 -34.56400 1.000 70.31018 44 GLN D O 1
ATOM 10161 N N . SER D 1 45 ? -103.35300 55.68900 -35.07600 1.000 61.43893 45 SER D N 1
ATOM 10162 C CA . SER D 1 45 ? -103.59800 55.32500 -33.68600 1.000 57.84634 45 SER D CA 1
ATOM 10163 C C . SER D 1 45 ? -102.38900 55.59900 -32.80500 1.000 55.60892 45 SER D C 1
ATOM 10164 O O . SER D 1 45 ? -102.55200 55.84300 -31.60300 1.000 53.71848 45 SER D O 1
ATOM 10167 N N . LEU D 1 46 ? -101.17800 55.59000 -33.37800 1.000 50.24023 46 LEU D N 1
ATOM 10168 C CA . LEU D 1 46 ? -99.93600 55.80100 -32.63900 1.000 47.79935 46 LEU D CA 1
ATOM 10169 C C . LEU D 1 46 ? -99.51200 57.26000 -32.61800 1.000 49.20221 46 LEU D C 1
ATOM 10170 O O . LEU D 1 46 ? -98.33800 57.55800 -32.37000 1.000 48.23420 46 LEU D O 1
ATOM 10175 N N . GLN D 1 47 ? -100.43600 58.17400 -32.86900 1.000 65.56470 47 GLN D N 1
ATOM 10176 C CA . GLN D 1 47 ? -99.92700 59.50900 -32.59500 1.000 66.29282 47 GLN D CA 1
ATOM 10177 C C . GLN D 1 47 ? -100.40700 60.01100 -31.23400 1.000 65.27328 47 GLN D C 1
ATOM 10178 O O . GLN D 1 47 ? -101.53300 59.70300 -30.81100 1.000 64.74739 47 GLN D O 1
ATOM 10184 N N . PRO D 1 48 ? -99.52600 60.69700 -30.50200 1.000 60.15494 48 PRO D N 1
ATOM 10185 C CA . PRO D 1 48 ? -99.76900 60.93100 -29.06700 1.000 59.37433 48 PRO D CA 1
ATOM 10186 C C . PRO D 1 48 ? -101.04200 61.71300 -28.73800 1.000 60.24860 48 PRO D C 1
ATOM 10187 O O . PRO D 1 48 ? -101.52100 61.63800 -27.59300 1.000 59.68698 48 PRO D O 1
ATOM 10191 N N . SER D 1 49 ? -101.57800 62.49300 -29.67300 1.000 64.28414 49 SER D N 1
ATOM 10192 C CA . SER D 1 49 ? -102.76400 63.30200 -29.42300 1.000 64.95359 49 SER D CA 1
ATOM 10193 C C . SER D 1 49 ? -104.01900 62.79300 -30.13000 1.000 65.32909 49 SER D C 1
ATOM 10194 O O . SER D 1 49 ? -105.04800 63.48000 -30.09500 1.000 65.98926 49 SER D O 1
ATOM 10197 N N . SER D 1 50 ? -103.97500 61.57800 -30.75600 1.000 59.74190 50 SER D N 1
ATOM 10198 C CA . SER D 1 50 ? -105.19500 60.97300 -31.27400 1.000 60.04156 50 SER D CA 1
ATOM 10199 C C . SER D 1 50 ? -105.94100 60.19400 -30.18200 1.000 58.45074 50 SER D C 1
ATOM 10200 O O . SER D 1 50 ? -105.32700 59.66200 -29.25100 1.000 56.84642 50 SER D O 1
ATOM 10203 N N . PRO D 1 51 ? -107.26700 60.10100 -30.28200 1.000 62.96069 51 PRO D N 1
ATOM 10204 C CA . PRO D 1 51 ? -108.04500 59.40500 -29.25200 1.000 61.20967 51 PRO D CA 1
ATOM 10205 C C . PRO D 1 51 ? -107.77000 57.91200 -29.20300 1.000 59.68058 51 PRO D C 1
ATOM 10206 O O . PRO D 1 51 ? -107.24200 57.31100 -30.13700 1.000 60.35945 51 PRO D O 1
ATOM 10210 N N . CYS D 1 52 ? -108.12900 57.31800 -28.06900 1.000 56.29591 52 CYS D N 1
ATOM 10211 C CA . CYS D 1 52 ? -108.13000 55.87200 -27.94000 1.000 54.77849 52 CYS D CA 1
ATOM 10212 C C . CYS D 1 52 ? -109.42500 55.31700 -28.50900 1.000 55.62333 52 CYS D C 1
ATOM 10213 O O . CYS D 1 52 ? -110.50200 55.57200 -27.96900 1.000 56.02944 52 CYS D O 1
ATOM 10216 N N . ARG D 1 53 ? -109.33500 54.55300 -29.58800 1.000 53.36534 53 ARG D N 1
ATOM 10217 C CA . ARG D 1 53 ? -110.55200 54.09800 -30.25400 1.000 54.55463 53 ARG D CA 1
ATOM 10218 C C . ARG D 1 53 ? -111.40300 53.22100 -29.35100 1.000 53.53890 53 ARG D C 1
ATOM 10219 O O . ARG D 1 53 ? -112.63700 53.30400 -29.39300 1.000 54.45820 53 ARG D O 1
ATOM 10227 N N . VAL D 1 54 ? -110.77600 52.39800 -28.50400 1.000 48.83818 54 VAL D N 1
ATOM 10228 C CA . VAL D 1 54 ? -111.55400 51.54100 -27.61000 1.000 47.80946 54 VAL D CA 1
ATOM 10229 C C . VAL D 1 54 ? -112.21400 52.36500 -26.51700 1.000 47.46538 54 VAL D C 1
ATOM 10230 O O . VAL D 1 54 ? -113.35900 52.11200 -26.14200 1.000 48.03926 54 VAL D O 1
ATOM 10234 N N . CYS D 1 55 ? -111.50600 53.34100 -25.96100 1.000 52.96049 55 CYS D N 1
ATOM 10235 C CA . CYS D 1 55 ? -112.15600 54.22600 -24.99900 1.000 53.30058 55 CYS D CA 1
ATOM 10236 C C . CYS D 1 55 ? -113.33600 54.93400 -25.64400 1.000 54.83549 55 CYS D C 1
ATOM 10237 O O . CYS D 1 55 ? -114.37300 55.14300 -25.00700 1.000 55.48021 55 CYS D O 1
ATOM 10240 N N . GLN D 1 56 ? -113.20600 55.28200 -26.92300 1.000 67.73257 56 GLN D N 1
ATOM 10241 C CA . GLN D 1 56 ? -114.27000 56.02200 -27.59900 1.000 69.45532 56 GLN D CA 1
ATOM 10242 C C . GLN D 1 56 ? -115.46400 55.12400 -27.88000 1.000 69.84441 56 GLN D C 1
ATOM 10243 O O . GLN D 1 56 ? -116.61500 55.56600 -27.79800 1.000 70.98042 56 GLN D O 1
ATOM 10249 N N . LEU D 1 57 ? -115.20500 53.86700 -28.22900 1.000 61.16304 57 LEU D N 1
ATOM 10250 C CA . LEU D 1 57 ? -116.28100 52.89800 -28.37800 1.000 61.62606 57 LEU D CA 1
ATOM 10251 C C . LEU D 1 57 ? -117.08600 52.78400 -27.09000 1.000 61.15847 57 LEU D C 1
ATOM 10252 O O . LEU D 1 57 ? -118.32100 52.82900 -27.11100 1.000 62.39708 57 LEU D O 1
ATOM 10257 N N . LEU D 1 58 ? -116.39800 52.65400 -25.95100 1.000 61.26014 58 LEU D N 1
ATOM 10258 C CA . LEU D 1 58 ? -117.08800 52.48100 -24.67500 1.000 60.79073 58 LEU D CA 1
ATOM 10259 C C . LEU D 1 58 ? -117.94200 53.68900 -24.31500 1.000 61.99522 58 LEU D C 1
ATOM 10260 O O . LEU D 1 58 ? -119.13300 53.54500 -24.01500 1.000 62.94168 58 LEU D O 1
ATOM 10265 N N . PHE D 1 59 ? -117.37000 54.89600 -24.38200 1.000 79.27923 59 PHE D N 1
ATOM 10266 C CA . PHE D 1 59 ? -118.13300 56.06300 -23.95000 1.000 80.37209 59 PHE D CA 1
ATOM 10267 C C . PHE D 1 59 ? -119.32700 56.29700 -24.85800 1.000 81.99541 59 PHE D C 1
ATOM 10268 O O . PHE D 1 59 ? -120.37600 56.77000 -24.40800 1.000 83.77119 59 PHE D O 1
ATOM 10276 N N . SER D 1 60 ? -119.18200 55.93400 -26.08700 1.000 70.48571 60 SER D N 1
ATOM 10277 C CA . SER D 1 60 ? -120.26500 56.04700 -26.97300 1.000 72.31342 60 SER D CA 1
ATOM 10278 C C . SER D 1 60 ? -121.34200 55.06800 -26.55600 1.000 73.46753 60 SER D C 1
ATOM 10279 O O . SER D 1 60 ? -122.44200 55.22300 -26.95000 1.000 76.13344 60 SER D O 1
ATOM 10282 N N . LEU D 1 61 ? -121.01300 54.00600 -25.86000 1.000 75.84457 61 LEU D N 1
ATOM 10283 C CA . LEU D 1 61 ? -122.00200 53.03000 -25.46700 1.000 77.06677 61 LEU D CA 1
ATOM 10284 C C . LEU D 1 61 ? -122.64800 53.26900 -24.15000 1.000 78.15870 61 LEU D C 1
ATOM 10285 O O . LEU D 1 61 ? -123.37700 52.44400 -23.69900 1.000 79.23367 61 LEU D O 1
ATOM 10290 N N . VAL D 1 62 ? -122.27900 54.29900 -23.44900 1.000 77.38386 62 VAL D N 1
ATOM 10291 C CA . VAL D 1 62 ? -122.92700 54.53400 -22.19600 1.000 78.64890 62 VAL D CA 1
ATOM 10292 C C . VAL D 1 62 ? -123.58400 55.86900 -22.18300 1.000 80.99091 62 VAL D C 1
ATOM 10293 O O . VAL D 1 62 ? -124.42600 56.11900 -21.37400 1.000 83.50008 62 VAL D O 1
ATOM 10297 N N . ARG D 1 63 ? -123.18300 56.74500 -23.07100 1.000 104.71229 63 ARG D N 1
ATOM 10298 C CA . ARG D 1 63 ? -123.78200 58.04200 -23.08700 1.000 107.01606 63 ARG D CA 1
ATOM 10299 C C . ARG D 1 63 ? -125.25600 58.05600 -23.45700 1.000 110.70456 63 ARG D C 1
ATOM 10300 O O . ARG D 1 63 ? -126.04700 58.70800 -22.80800 1.000 113.11253 63 ARG D O 1
ATOM 10308 N N . PRO D 1 68 ? -127.23900 48.75000 -18.66300 1.000 110.86263 68 PRO D N 1
ATOM 10309 C CA . PRO D 1 68 ? -127.22200 47.44600 -17.99300 1.000 110.51803 68 PRO D CA 1
ATOM 10310 C C . PRO D 1 68 ? -126.72800 47.55400 -16.55500 1.000 109.61734 68 PRO D C 1
ATOM 10311 O O . PRO D 1 68 ? -126.67300 48.65300 -16.00400 1.000 109.96148 68 PRO D O 1
ATOM 10315 N N . MET D 1 69 ? -126.37300 46.42000 -15.95900 1.000 161.56003 69 MET D N 1
ATOM 10316 C CA . MET D 1 69 ? -125.88600 46.39700 -14.58600 1.000 160.84835 69 MET D CA 1
ATOM 10317 C C . MET D 1 69 ? -124.72000 45.44400 -14.39800 1.000 157.89157 69 MET D C 1
ATOM 10318 O O . MET D 1 69 ? -124.12600 45.37800 -13.32200 1.000 157.01199 69 MET D O 1
ATOM 10323 N N . GLY D 1 70 ? -124.39400 44.70400 -15.45000 1.000 79.99993 70 GLY D N 1
ATOM 10324 C CA . GLY D 1 70 ? -123.34300 43.73700 -15.36000 1.000 77.69662 70 GLY D CA 1
ATOM 10325 C C . GLY D 1 70 ? -122.32700 43.95600 -16.42500 1.000 74.98765 70 GLY D C 1
ATOM 10326 O O . GLY D 1 70 ? -121.44400 43.16700 -16.52800 1.000 73.01261 70 GLY D O 1
ATOM 10327 N N . PHE D 1 71 ? -122.53400 44.93800 -17.28600 1.000 74.99463 71 PHE D N 1
ATOM 10328 C CA . PHE D 1 71 ? -121.58300 45.28000 -18.28900 1.000 72.62344 71 PHE D CA 1
ATOM 10329 C C . PHE D 1 71 ? -120.39400 45.82100 -17.59800 1.000 70.48198 71 PHE D C 1
ATOM 10330 O O . PHE D 1 71 ? -119.29800 45.50200 -17.92600 1.000 68.34311 71 PHE D O 1
ATOM 10338 N N . PHE D 1 72 ? -120.61500 46.62600 -16.59200 1.000 73.29641 72 PHE D N 1
ATOM 10339 C CA . PHE D 1 72 ? -119.43700 47.20600 -15.97100 1.000 71.28169 72 PHE D CA 1
ATOM 10340 C C . PHE D 1 72 ? -118.61700 46.14500 -15.25900 1.000 69.93863 72 PHE D C 1
ATOM 10341 O O . PHE D 1 72 ? -117.40400 46.30700 -15.10100 1.000 68.61318 72 PHE D O 1
ATOM 10349 N N . GLU D 1 73 ? -119.26100 45.07000 -14.80300 1.000 75.58550 73 GLU D N 1
ATOM 10350 C CA . GLU D 1 73 ? -118.53800 43.99100 -14.14600 1.000 74.41325 73 GLU D CA 1
ATOM 10351 C C . GLU D 1 73 ? -117.92500 43.02000 -15.13700 1.000 72.91566 73 GLU D C 1
ATOM 10352 O O . GLU D 1 73 ? -116.90200 42.40200 -14.82800 1.000 71.84476 73 GLU D O 1
ATOM 10358 N N . ASP D 1 74 ? -118.52300 42.84000 -16.31300 1.000 66.20914 74 ASP D N 1
ATOM 10359 C CA . ASP D 1 74 ? -117.87300 41.93400 -17.25500 1.000 65.14325 74 ASP D CA 1
ATOM 10360 C C . ASP D 1 74 ? -116.68900 42.61000 -17.92300 1.000 63.80749 74 ASP D C 1
ATOM 10361 O O . ASP D 1 74 ? -115.65800 41.97100 -18.16300 1.000 63.03272 74 ASP D O 1
ATOM 10366 N N . TYR D 1 75 ? -116.82500 43.89700 -18.24100 1.000 50.13676 75 TYR D N 1
ATOM 10367 C CA . TYR D 1 75 ? -115.68900 44.63700 -18.77200 1.000 49.37499 75 TYR D CA 1
ATOM 10368 C C . TYR D 1 75 ? -114.56800 44.69200 -17.74300 1.000 48.69462 75 TYR D C 1
ATOM 10369 O O . TYR D 1 75 ? -113.39200 44.54200 -18.09000 1.000 48.00054 75 TYR D O 1
ATOM 10378 N N . ALA D 1 76 ? -114.91300 44.89100 -16.46800 1.000 55.46890 76 ALA D N 1
ATOM 10379 C CA . ALA D 1 76 ? -113.89400 44.92800 -15.42400 1.000 54.87985 76 ALA D CA 1
ATOM 10380 C C . ALA D 1 76 ? -113.20500 43.58300 -15.23400 1.000 54.63125 76 ALA D C 1
ATOM 10381 O O . ALA D 1 76 ? -112.07500 43.54700 -14.73700 1.000 54.48546 76 ALA D O 1
ATOM 10383 N N . CYS D 1 77 ? -113.85800 42.46400 -15.56600 1.000 62.72074 77 CYS D N 1
ATOM 10384 C CA . CYS D 1 77 ? -113.15000 41.18300 -15.50600 1.000 62.22795 77 CYS D CA 1
ATOM 10385 C C . CYS D 1 77 ? -112.12400 41.07200 -16.61200 1.000 61.50693 77 CYS D C 1
ATOM 10386 O O . CYS D 1 77 ? -111.00000 40.61100 -16.38400 1.000 61.22589 77 CYS D O 1
ATOM 10389 N N . LEU D 1 78 ? -112.51600 41.44600 -17.83200 1.000 50.35713 78 LEU D N 1
ATOM 10390 C CA . LEU D 1 78 ? -111.57500 41.48900 -18.94400 1.000 49.89940 78 LEU D CA 1
ATOM 10391 C C . LEU D 1 78 ? -110.36300 42.33400 -18.58700 1.000 49.38489 78 LEU D C 1
ATOM 10392 O O . LEU D 1 78 ? -109.21500 41.90600 -18.76400 1.000 49.11394 78 LEU D O 1
ATOM 10397 N N . CYS D 1 79 ? -110.60000 43.53200 -18.04500 1.000 54.66873 79 CYS D N 1
ATOM 10398 C CA . CYS D 1 79 ? -109.49300 44.37800 -17.62500 1.000 54.29336 79 CYS D CA 1
ATOM 10399 C C . CYS D 1 79 ? -108.59700 43.66900 -16.60600 1.000 54.34939 79 CYS D C 1
ATOM 10400 O O . CYS D 1 79 ? -107.37400 43.64800 -16.75800 1.000 54.23145 79 CYS D O 1
ATOM 10403 N N . PHE D 1 80 ? -109.17600 43.04400 -15.58700 1.000 47.64960 80 PHE D N 1
ATOM 10404 C CA . PHE D 1 80 ? -108.34200 42.37200 -14.59000 1.000 47.80224 80 PHE D CA 1
ATOM 10405 C C . PHE D 1 80 ? -107.46200 41.31200 -15.23900 1.000 47.37060 80 PHE D C 1
ATOM 10406 O O . PHE D 1 80 ? -106.29600 41.15200 -14.86800 1.000 47.53962 80 PHE D O 1
ATOM 10414 N N . PHE D 1 81 ? -108.00800 40.56900 -16.20000 1.000 44.30658 81 PHE D N 1
ATOM 10415 C CA . PHE D 1 81 ? -107.23600 39.52100 -16.85500 1.000 44.30192 81 PHE D CA 1
ATOM 10416 C C . PHE D 1 81 ? -106.08400 40.10700 -17.64700 1.000 43.93936 81 PHE D C 1
ATOM 10417 O O . PHE D 1 81 ? -104.96000 39.59500 -17.60000 1.000 44.17460 81 PHE D O 1
ATOM 10425 N N . CYS D 1 82 ? -106.34300 41.18800 -18.37600 1.000 51.20663 82 CYS D N 1
ATOM 10426 C CA . CYS D 1 82 ? -105.28900 41.81900 -19.16100 1.000 50.73191 82 CYS D CA 1
ATOM 10427 C C . CYS D 1 82 ? -104.15600 42.29300 -18.26200 1.000 50.73906 82 CYS D C 1
ATOM 10428 O O . CYS D 1 82 ? -102.98000 42.09400 -18.57200 1.000 50.91911 82 CYS D O 1
ATOM 10431 N N . LEU D 1 83 ? -104.50400 42.90400 -17.13100 1.000 38.96149 83 LEU D N 1
ATOM 10432 C CA . LEU D 1 83 ? -103.52800 43.36900 -16.15800 1.000 39.33834 83 LEU D CA 1
ATOM 10433 C C . LEU D 1 83 ? -102.59000 42.25200 -15.72000 1.000 39.53546 83 LEU D C 1
ATOM 10434 O O . LEU D 1 83 ? -101.43000 42.50700 -15.37600 1.000 39.80877 83 LEU D O 1
ATOM 10439 N N . TYR D 1 84 ? -103.07200 41.00900 -15.72700 1.000 39.18022 84 TYR D N 1
ATOM 10440 C CA . TYR D 1 84 ? -102.29600 39.84900 -15.30900 1.000 39.45686 84 TYR D CA 1
ATOM 10441 C C . TYR D 1 84 ? -101.95300 38.95000 -16.48800 1.000 39.42198 84 TYR D C 1
ATOM 10442 O O . TYR D 1 84 ? -101.70500 37.75900 -16.32400 1.000 40.08587 84 TYR D O 1
ATOM 10451 N N . ALA D 1 85 ? -101.91000 39.51900 -17.68000 1.000 41.22463 85 ALA D N 1
ATOM 10452 C CA . ALA D 1 85 ? -101.57500 38.78600 -18.88300 1.000 41.68952 85 ALA D CA 1
ATOM 10453 C C . ALA D 1 85 ? -100.33800 39.39000 -19.55000 1.000 41.73872 85 ALA D C 1
ATOM 10454 O O . ALA D 1 85 ? -100.11900 40.60500 -19.47800 1.000 41.01326 85 ALA D O 1
ATOM 10456 N N . PRO D 1 86 ? -99.50500 38.57000 -20.19100 1.000 41.67404 86 PRO D N 1
ATOM 10457 C CA . PRO D 1 86 ? -98.34500 39.10700 -20.90200 1.000 41.49292 86 PRO D CA 1
ATOM 10458 C C . PRO D 1 86 ? -98.76700 39.88300 -22.12700 1.000 41.09530 86 PRO D C 1
ATOM 10459 O O . PRO D 1 86 ? -99.91900 39.87500 -22.54700 1.000 41.18857 86 PRO D O 1
ATOM 10463 N N . HIS D 1 87 ? -97.83300 40.66200 -22.61600 1.000 41.53149 87 HIS D N 1
ATOM 10464 C CA A HIS D 1 87 ? -97.95600 41.38200 -23.92100 0.500 41.21885 87 HIS D CA 1
ATOM 10465 C CA B HIS D 1 87 ? -98.00100 41.39200 -23.90400 0.500 41.21720 87 HIS D CA 1
ATOM 10466 C C . HIS D 1 87 ? -97.53900 40.47400 -25.22000 1.000 42.96933 87 HIS D C 1
ATOM 10467 O O . HIS D 1 87 ? -96.39700 40.07200 -25.56800 1.000 43.67087 87 HIS D O 1
ATOM 10480 N N . CYS D 1 88 ? -98.55100 40.06000 -25.91700 1.000 45.34561 88 CYS D N 1
ATOM 10481 C CA . CYS D 1 88 ? -98.22600 39.17300 -27.02900 1.000 47.53177 88 CYS D CA 1
ATOM 10482 C C . CYS D 1 88 ? -99.40100 39.11100 -27.99100 1.000 49.09462 88 CYS D C 1
ATOM 10483 O O . CYS D 1 88 ? -100.38700 39.84100 -27.83900 1.000 48.09484 88 CYS D O 1
ATOM 10486 N N . TRP D 1 89 ? -99.28600 38.25200 -29.01000 1.000 45.12378 89 TRP D N 1
ATOM 10487 C CA . TRP D 1 89 ? -100.39700 38.10000 -29.94100 1.000 47.34824 89 TRP D CA 1
ATOM 10488 C C . TRP D 1 89 ? -101.60600 37.47400 -29.24800 1.000 47.31831 89 TRP D C 1
ATOM 10489 O O . TRP D 1 89 ? -102.70800 38.03000 -29.30700 1.000 46.81495 89 TRP D O 1
ATOM 10500 N N . THR D 1 90 ? -101.38600 36.38600 -28.52100 1.000 52.81673 90 THR D N 1
ATOM 10501 C CA . THR D 1 90 ? -102.48800 35.65800 -27.90400 1.000 52.77827 90 THR D CA 1
ATOM 10502 C C . THR D 1 90 ? -103.30400 36.52000 -26.95500 1.000 49.81503 90 THR D C 1
ATOM 10503 O O . THR D 1 90 ? -104.53000 36.41000 -26.91600 1.000 49.90303 90 THR D O 1
ATOM 10507 N N . SER D 1 91 ? -102.64100 37.37400 -26.18900 1.000 50.06177 91 SER D N 1
ATOM 10508 C CA . SER D 1 91 ? -103.37000 38.23400 -25.25900 1.000 47.54958 91 SER D CA 1
ATOM 10509 C C . SER D 1 91 ? -104.19400 39.26700 -26.00400 1.000 47.51628 91 SER D C 1
ATOM 10510 O O . SER D 1 91 ? -105.24600 39.68300 -25.50600 1.000 46.80888 91 SER D O 1
ATOM 10513 N N . THR D 1 92 ? -103.73800 39.70500 -27.18500 1.000 47.94836 92 THR D N 1
ATOM 10514 C CA . THR D 1 92 ? -104.54200 40.62400 -27.98900 1.000 48.31401 92 THR D CA 1
ATOM 10515 C C . THR D 1 92 ? -105.73400 39.91400 -28.61300 1.000 50.56889 92 THR D C 1
ATOM 10516 O O . THR D 1 92 ? -106.85000 40.45000 -28.61900 1.000 50.40801 92 THR D O 1
ATOM 10520 N N . MET D 1 93 ? -105.51400 38.69800 -29.12000 1.000 54.17642 93 MET D N 1
ATOM 10521 C CA . MET D 1 93 ? -106.59100 37.87300 -29.65900 1.000 56.11613 93 MET D CA 1
ATOM 10522 C C . MET D 1 93 ? -107.66800 37.63400 -28.60500 1.000 54.32425 93 MET D C 1
ATOM 10523 O O . MET D 1 93 ? -108.85800 37.84100 -28.86300 1.000 54.69036 93 MET D O 1
ATOM 10528 N N . ALA D 1 94 ? -107.25800 37.19600 -27.40300 1.000 52.82103 94 ALA D N 1
ATOM 10529 C CA . ALA D 1 94 ? -108.19500 36.91000 -26.31700 1.000 51.23948 94 ALA D CA 1
ATOM 10530 C C . ALA D 1 94 ? -108.96800 38.15100 -25.89400 1.000 49.94935 94 ALA D C 1
ATOM 10531 O O . ALA D 1 94 ? -110.17000 38.07900 -25.62000 1.000 50.05353 94 ALA D O 1
ATOM 10533 N N . ALA D 1 95 ? -108.28800 39.28800 -25.75600 1.000 53.78984 95 ALA D N 1
ATOM 10534 C CA . ALA D 1 95 ? -109.01100 40.51700 -25.45200 1.000 52.69656 95 ALA D CA 1
ATOM 10535 C C . ALA D 1 95 ? -109.95800 40.89600 -26.58900 1.000 54.31994 95 ALA D C 1
ATOM 10536 O O . ALA D 1 95 ? -111.02200 41.46700 -26.34200 1.000 54.14907 95 ALA D O 1
ATOM 10538 N N . ALA D 1 96 ? -109.59100 40.60500 -27.84200 1.000 56.17596 96 ALA D N 1
ATOM 10539 C CA . ALA D 1 96 ? -110.51600 40.85900 -28.94200 1.000 58.05622 96 ALA D CA 1
ATOM 10540 C C . ALA D 1 96 ? -111.76300 40.00300 -28.80100 1.000 58.79898 96 ALA D C 1
ATOM 10541 O O . ALA D 1 96 ? -112.88600 40.52000 -28.78000 1.000 58.93200 96 ALA D O 1
ATOM 10543 N N . ALA D 1 97 ? -111.57200 38.68700 -28.65400 1.000 59.43178 97 ALA D N 1
ATOM 10544 C CA . ALA D 1 97 ? -112.69600 37.76600 -28.52500 1.000 59.96802 97 ALA D CA 1
ATOM 10545 C C . ALA D 1 97 ? -113.58600 38.14400 -27.35000 1.000 58.40934 97 ALA D C 1
ATOM 10546 O O . ALA D 1 97 ? -114.80500 38.27900 -27.49900 1.000 59.10700 97 ALA D O 1
ATOM 10548 N N . ASP D 1 98 ? -112.98900 38.37200 -26.18000 1.000 71.87958 98 ASP D N 1
ATOM 10549 C CA . ASP D 1 98 ? -113.79500 38.66300 -25.00500 1.000 70.58062 98 ASP D CA 1
ATOM 10550 C C . ASP D 1 98 ? -114.46400 40.02800 -25.10700 1.000 70.55600 98 ASP D C 1
ATOM 10551 O O . ASP D 1 98 ? -115.46500 40.26600 -24.42200 1.000 70.56337 98 ASP D O 1
ATOM 10556 N N . LEU D 1 99 ? -113.92500 40.93900 -25.92400 1.000 63.46945 99 LEU D N 1
ATOM 10557 C CA . LEU D 1 99 ? -114.61100 42.20800 -26.15900 1.000 63.62247 99 LEU D CA 1
ATOM 10558 C C . LEU D 1 99 ? -115.82000 42.02000 -27.07400 1.000 65.42117 99 LEU D C 1
ATOM 10559 O O . LEU D 1 99 ? -116.84400 42.68100 -26.88800 1.000 65.73792 99 LEU D O 1
ATOM 10564 N N . CYS D 1 100 ? -115.70700 41.17000 -28.10100 1.000 80.76098 100 CYS D N 1
ATOM 10565 C CA . CYS D 1 100 ? -116.89500 40.73300 -28.83100 1.000 82.55610 100 CYS D CA 1
ATOM 10566 C C . CYS D 1 100 ? -117.96800 40.20300 -27.89100 1.000 82.15869 100 CYS D C 1
ATOM 10567 O O . CYS D 1 100 ? -119.10300 40.69400 -27.86300 1.000 82.80977 100 CYS D O 1
ATOM 10570 N N . GLU D 1 101 ? -117.61000 39.19100 -27.10600 1.000 63.34673 101 GLU D N 1
ATOM 10571 C CA . GLU D 1 101 ? -118.58500 38.53900 -26.25200 1.000 63.16526 101 GLU D CA 1
ATOM 10572 C C . GLU D 1 101 ? -119.27000 39.55100 -25.34900 1.000 62.69946 101 GLU D C 1
ATOM 10573 O O . GLU D 1 101 ? -120.49700 39.55200 -25.23400 1.000 64.06983 101 GLU D O 1
ATOM 10579 N N . ILE D 1 102 ? -118.50100 40.46400 -24.75100 1.000 55.84516 102 ILE D N 1
ATOM 10580 C CA . ILE D 1 102 ? -119.10100 41.46300 -23.87300 1.000 55.57521 102 ILE D CA 1
ATOM 10581 C C . ILE D 1 102 ? -120.08400 42.32800 -24.64900 1.000 57.15103 102 ILE D C 1
ATOM 10582 O O . ILE D 1 102 ? -121.09200 42.78500 -24.09600 1.000 58.49004 102 ILE D O 1
ATOM 10587 N N . MET D 1 103 ? -119.83200 42.54400 -25.94600 1.000 74.73975 103 MET D N 1
ATOM 10588 C CA . MET D 1 103 ? -120.70300 43.40600 -26.74400 1.000 76.38753 103 MET D CA 1
ATOM 10589 C C . MET D 1 103 ? -121.99400 42.70600 -27.16000 1.000 78.68865 103 MET D C 1
ATOM 10590 O O . MET D 1 103 ? -123.05200 43.34500 -27.21900 1.000 80.78111 103 MET D O 1
ATOM 10595 N N . HIS D 1 104 ? -121.92400 41.40500 -27.44700 1.000 80.49908 104 HIS D N 1
ATOM 10596 C CA . HIS D 1 104 ? -123.11400 40.63200 -27.77500 1.000 83.07125 104 HIS D CA 1
ATOM 10597 C C . HIS D 1 104 ? -124.00600 40.38300 -26.56200 1.000 84.63907 104 HIS D C 1
ATOM 10598 O O . HIS D 1 104 ? -125.22700 40.25000 -26.71600 1.000 87.79280 104 HIS D O 1
ATOM 10605 N N . LEU D 1 105 ? -123.42500 40.29600 -25.36000 1.000 63.93236 105 LEU D N 1
ATOM 10606 C CA . LEU D 1 105 ? -124.23000 40.10900 -24.15500 1.000 65.13809 105 LEU D CA 1
ATOM 10607 C C . LEU D 1 105 ? -124.99100 41.37000 -23.78900 1.000 66.60612 105 LEU D C 1
ATOM 10608 O O . LEU D 1 105 ? -126.17100 41.30600 -23.41800 1.000 69.66417 105 LEU D O 1
ATOM 10613 N N . HIS D 1 106 ? -124.32500 42.52400 -23.84200 1.000 83.96841 106 HIS D N 1
ATOM 10614 C CA . HIS D 1 106 ? -124.87100 43.72700 -23.23500 1.000 85.10729 106 HIS D CA 1
ATOM 10615 C C . HIS D 1 106 ? -125.27200 44.82200 -24.21300 1.000 86.23058 106 HIS D C 1
ATOM 10616 O O . HIS D 1 106 ? -125.92800 45.78000 -23.78900 1.000 87.97952 106 HIS D O 1
ATOM 10623 N N . PHE D 1 107 ? -124.82300 44.70900 -25.46000 1.000 84.55154 107 PHE D N 1
ATOM 10624 C CA . PHE D 1 107 ? -125.18100 45.64800 -26.51500 1.000 85.84463 107 PHE D CA 1
ATOM 10625 C C . PHE D 1 107 ? -125.40800 44.89600 -27.82800 1.000 87.05532 107 PHE D C 1
ATOM 10626 O O . PHE D 1 107 ? -124.62800 45.05000 -28.76700 1.000 85.69300 107 PHE D O 1
ATOM 10634 N N . PRO D 1 108 ? -126.47300 44.07900 -27.90600 1.000 75.99252 108 PRO D N 1
ATOM 10635 C CA . PRO D 1 108 ? -126.66500 43.35000 -29.17200 1.000 77.18318 108 PRO D CA 1
ATOM 10636 C C . PRO D 1 108 ? -127.42800 44.12500 -30.23900 1.000 79.82152 108 PRO D C 1
ATOM 10637 O O . PRO D 1 108 ? -127.37100 43.72900 -31.40600 1.000 80.45812 108 PRO D O 1
ATOM 10641 N N . GLU D 1 109 ? -128.17900 45.17600 -29.90300 1.000 120.53951 109 GLU D N 1
ATOM 10642 C CA . GLU D 1 109 ? -128.91400 45.90900 -30.93500 1.000 123.31161 109 GLU D CA 1
ATOM 10643 C C . GLU D 1 109 ? -128.17800 47.10000 -31.55300 1.000 121.77341 109 GLU D C 1
ATOM 10644 O O . GLU D 1 109 ? -128.64900 47.61500 -32.57800 1.000 124.00550 109 GLU D O 1
ATOM 10650 N N . GLU D 1 110 ? -127.10800 47.54400 -30.91900 1.000 114.30009 110 GLU D N 1
ATOM 10651 C CA . GLU D 1 110 ? -126.35300 48.65500 -31.44700 1.000 112.91060 110 GLU D CA 1
ATOM 10652 C C . GLU D 1 110 ? -125.36400 48.13700 -32.46900 1.000 110.94958 110 GLU D C 1
ATOM 10653 O O . GLU D 1 110 ? -124.70700 47.14200 -32.25600 1.000 108.99641 110 GLU D O 1
ATOM 10659 N N . GLU D 1 111 ? -125.30400 48.88900 -33.57100 1.000 104.30541 111 GLU D N 1
ATOM 10660 C CA . GLU D 1 111 ? -124.50800 48.62900 -34.77200 1.000 103.38766 111 GLU D CA 1
ATOM 10661 C C . GLU D 1 111 ? -123.00900 48.62200 -34.54500 1.000 100.12816 111 GLU D C 1
ATOM 10662 O O . GLU D 1 111 ? -122.26100 48.02100 -35.31600 1.000 99.91530 111 GLU D O 1
ATOM 10664 N N . ALA D 1 112 ? -122.56600 49.29100 -33.48500 1.000 119.45357 112 ALA D N 1
ATOM 10665 C CA . ALA D 1 112 ? -121.14600 49.34900 -33.14600 1.000 117.17408 112 ALA D CA 1
ATOM 10666 C C . ALA D 1 112 ? -120.58400 47.95000 -32.87100 1.000 116.54764 112 ALA D C 1
ATOM 10667 O O . ALA D 1 112 ? -119.45300 47.64500 -33.25000 1.000 116.44463 112 ALA D O 1
ATOM 10669 N N . THR D 1 113 ? -121.37400 47.10500 -32.21200 1.000 111.03132 113 THR D N 1
ATOM 10670 C CA . THR D 1 113 ? -120.96600 45.74600 -31.91300 1.000 110.40056 113 THR D CA 1
ATOM 10671 C C . THR D 1 113 ? -120.68600 44.93200 -33.18000 1.000 111.84675 113 THR D C 1
ATOM 10672 O O . THR D 1 113 ? -119.72800 44.15900 -33.19900 1.000 111.58717 113 THR D O 1
ATOM 10676 N N . TYR D 1 114 ? -121.48900 45.07700 -34.23900 1.000 103.68399 114 TYR D N 1
ATOM 10677 C CA . TYR D 1 114 ? -121.18700 44.27900 -35.42100 1.000 104.85247 114 TYR D CA 1
ATOM 10678 C C . TYR D 1 114 ? -120.29000 45.07400 -36.35700 1.000 105.35682 114 TYR D C 1
ATOM 10679 O O . TYR D 1 114 ? -120.37800 46.30500 -36.42100 1.000 105.42519 114 TYR D O 1
ATOM 10688 N N . GLY D 1 115 ? -119.38900 44.37600 -37.03900 1.000 122.26476 115 GLY D N 1
ATOM 10689 C CA . GLY D 1 115 ? -118.34600 45.07700 -37.75700 1.000 122.79012 115 GLY D CA 1
ATOM 10690 C C . GLY D 1 115 ? -117.46700 45.76300 -36.73700 1.000 121.18975 115 GLY D C 1
ATOM 10691 O O . GLY D 1 115 ? -117.15100 46.95600 -36.84500 1.000 121.17845 115 GLY D O 1
ATOM 10692 N N . LEU D 1 116 ? -117.08600 44.99000 -35.71600 1.000 78.38037 116 LEU D N 1
ATOM 10693 C CA . LEU D 1 116 ? -116.30800 45.53300 -34.61000 1.000 76.41477 116 LEU D CA 1
ATOM 10694 C C . LEU D 1 116 ? -114.87700 45.83300 -35.03900 1.000 76.58744 116 LEU D C 1
ATOM 10695 O O . LEU D 1 116 ? -114.30700 46.85600 -34.64400 1.000 75.60221 116 LEU D O 1
ATOM 10700 N N . PHE D 1 117 ? -114.30100 44.97300 -35.87500 1.000 67.19038 117 PHE D N 1
ATOM 10701 C CA . PHE D 1 117 ? -112.90600 45.06100 -36.26500 1.000 67.86356 117 PHE D CA 1
ATOM 10702 C C . PHE D 1 117 ? -112.76700 45.34800 -37.75300 1.000 70.11635 117 PHE D C 1
ATOM 10703 O O . PHE D 1 117 ? -113.67700 45.08700 -38.54500 1.000 71.24850 117 PHE D O 1
ATOM 10711 N N . GLY D 1 118 ? -111.59200 45.85400 -38.13300 1.000 82.70687 118 GLY D N 1
ATOM 10712 C CA . GLY D 1 118 ? -111.30800 46.11600 -39.52300 1.000 84.58948 118 GLY D CA 1
ATOM 10713 C C . GLY D 1 118 ? -111.05600 47.57800 -39.83100 1.000 84.54935 118 GLY D C 1
ATOM 10714 O O . GLY D 1 118 ? -110.89200 48.41000 -38.93100 1.000 83.05549 118 GLY D O 1
ATOM 10715 N N . PRO D 1 119 ? -110.96400 47.90900 -41.12300 1.000 89.69855 119 PRO D N 1
ATOM 10716 C CA . PRO D 1 119 ? -110.67900 49.29800 -41.50200 1.000 89.49646 119 PRO D CA 1
ATOM 10717 C C . PRO D 1 119 ? -111.88600 50.16100 -41.17900 1.000 88.60777 119 PRO D C 1
ATOM 10718 O O . PRO D 1 119 ? -113.02100 49.81600 -41.52900 1.000 89.00577 119 PRO D O 1
ATOM 10722 N N . GLY D 1 120 ? -111.64500 51.24000 -40.46200 1.000 70.56224 120 GLY D N 1
ATOM 10723 C CA . GLY D 1 120 ? -112.67700 52.14600 -40.03200 1.000 69.61028 120 GLY D CA 1
ATOM 10724 C C . GLY D 1 120 ? -113.25600 51.78400 -38.68700 1.000 68.16306 120 GLY D C 1
ATOM 10725 O O . GLY D 1 120 ? -113.95800 52.54700 -38.07700 1.000 67.04918 120 GLY D O 1
ATOM 10726 N N . ARG D 1 121 ? -112.91500 50.60200 -38.21800 1.000 69.39761 121 ARG D N 1
ATOM 10727 C CA . ARG D 1 121 ? -113.34100 50.11000 -36.93600 1.000 67.51685 121 ARG D CA 1
ATOM 10728 C C . ARG D 1 121 ? -112.11400 49.89300 -36.05100 1.000 66.24903 121 ARG D C 1
ATOM 10729 O O . ARG D 1 121 ? -111.22700 50.67700 -36.09500 1.000 66.18446 121 ARG D O 1
ATOM 10731 N N . LEU D 1 122 ? -112.09700 48.87800 -35.21000 1.000 51.19274 122 LEU D N 1
ATOM 10732 C CA . LEU D 1 122 ? -110.96900 48.61900 -34.33500 1.000 49.79147 122 LEU D CA 1
ATOM 10733 C C . LEU D 1 122 ? -109.87500 47.77000 -34.94400 1.000 51.52985 122 LEU D C 1
ATOM 10734 O O . LEU D 1 122 ? -110.14200 46.86600 -35.68800 1.000 53.19071 122 LEU D O 1
ATOM 10739 N N . MET D 1 123 ? -108.63800 48.05200 -34.57700 1.000 65.17225 123 MET D N 1
ATOM 10740 C CA . MET D 1 123 ? -107.51500 47.27500 -35.06400 1.000 66.70696 123 MET D CA 1
ATOM 10741 C C . MET D 1 123 ? -106.68800 46.74700 -33.90700 1.000 64.51542 123 MET D C 1
ATOM 10742 O O . MET D 1 123 ? -106.78900 47.22500 -32.77000 1.000 61.42588 123 MET D O 1
ATOM 10747 N N . GLY D 1 124 ? -105.83300 45.77200 -34.24200 1.000 62.47672 124 GLY D N 1
ATOM 10748 C CA . GLY D 1 124 ? -104.94500 45.18600 -33.24800 1.000 59.58658 124 GLY D CA 1
ATOM 10749 C C . GLY D 1 124 ? -104.19200 46.23100 -32.45800 1.000 56.26678 124 GLY D C 1
ATOM 10750 O O . GLY D 1 124 ? -104.04400 46.12100 -31.23900 1.000 53.56059 124 GLY D O 1
ATOM 10751 N N . ILE D 1 125 ? -103.71400 47.27100 -33.13500 1.000 53.85177 125 ILE D N 1
ATOM 10752 C CA . ILE D 1 125 ? -102.97300 48.29200 -32.40900 1.000 50.87730 125 ILE D CA 1
ATOM 10753 C C . ILE D 1 125 ? -103.87700 48.97300 -31.38900 1.000 49.32816 125 ILE D C 1
ATOM 10754 O O . ILE D 1 125 ? -103.41700 49.35400 -30.30700 1.000 46.98791 125 ILE D O 1
ATOM 10759 N N . ASP D 1 126 ? -105.18000 49.10200 -31.68300 1.000 58.98405 126 ASP D N 1
ATOM 10760 C CA . ASP D 1 126 ? -106.07800 49.78500 -30.74800 1.000 57.20784 126 ASP D CA 1
ATOM 10761 C C . ASP D 1 126 ? -106.31000 48.95800 -29.49000 1.000 55.21312 126 ASP D C 1
ATOM 10762 O O . ASP D 1 126 ? -106.36900 49.51200 -28.38000 1.000 53.32746 126 ASP D O 1
ATOM 10767 N N . LEU D 1 127 ? -106.45500 47.63200 -29.65400 1.000 54.72264 127 LEU D N 1
ATOM 10768 C CA . LEU D 1 127 ? -106.55400 46.71900 -28.51500 1.000 53.00792 127 LEU D CA 1
ATOM 10769 C C . LEU D 1 127 ? -105.26800 46.71100 -27.69400 1.000 51.39810 127 LEU D C 1
ATOM 10770 O O . LEU D 1 127 ? -105.31000 46.71100 -26.45900 1.000 50.14633 127 LEU D O 1
ATOM 10775 N N . GLN D 1 128 ? -104.11300 46.62000 -28.36500 1.000 45.75872 128 GLN D N 1
ATOM 10776 C CA . GLN D 1 128 ? -102.82100 46.65300 -27.67700 1.000 44.04360 128 GLN D CA 1
ATOM 10777 C C . GLN D 1 128 ? -102.62700 47.94100 -26.88100 1.000 42.65115 128 GLN D C 1
ATOM 10778 O O . GLN D 1 128 ? -102.16900 47.91600 -25.73400 1.000 41.68368 128 GLN D O 1
ATOM 10784 N N . LEU D 1 129 ? -102.92300 49.08700 -27.49500 1.000 47.59610 129 LEU D N 1
ATOM 10785 C CA . LEU D 1 129 ? -102.73300 50.36600 -26.81300 1.000 46.90576 129 LEU D CA 1
ATOM 10786 C C . LEU D 1 129 ? -103.65600 50.48500 -25.60500 1.000 46.58998 129 LEU D C 1
ATOM 10787 O O . LEU D 1 129 ? -103.24300 50.97200 -24.54000 1.000 46.20109 129 LEU D O 1
ATOM 10792 N N . HIS D 1 130 ? -104.91900 50.06500 -25.75300 1.000 45.07380 130 HIS D N 1
ATOM 10793 C CA . HIS D 1 130 ? -105.88400 50.25000 -24.67000 1.000 44.90351 130 HIS D CA 1
ATOM 10794 C C . HIS D 1 130 ? -105.66000 49.26200 -23.53200 1.000 44.32251 130 HIS D C 1
ATOM 10795 O O . HIS D 1 130 ? -105.63000 49.64800 -22.35700 1.000 44.34153 130 HIS D O 1
ATOM 10802 N N . PHE D 1 131 ? -105.48300 47.98900 -23.85500 1.000 44.12254 131 PHE D N 1
ATOM 10803 C CA . PHE D 1 131 ? -105.45600 46.97600 -22.81600 1.000 43.92714 131 PHE D CA 1
ATOM 10804 C C . PHE D 1 131 ? -104.06400 46.64600 -22.30300 1.000 43.70663 131 PHE D C 1
ATOM 10805 O O . PHE D 1 131 ? -103.95100 46.09800 -21.19600 1.000 43.91505 131 PHE D O 1
ATOM 10813 N N . PHE D 1 132 ? -103.00100 46.94000 -23.06000 1.000 47.24145 132 PHE D N 1
ATOM 10814 C CA . PHE D 1 132 ? -101.67800 46.45500 -22.65600 1.000 47.08870 132 PHE D CA 1
ATOM 10815 C C . PHE D 1 132 ? -100.59000 47.51800 -22.58800 1.000 46.80841 132 PHE D C 1
ATOM 10816 O O . PHE D 1 132 ? -99.89200 47.61700 -21.57700 1.000 47.30659 132 PHE D O 1
ATOM 10824 N N . VAL D 1 133 ? -100.43000 48.32600 -23.62600 1.000 42.79668 133 VAL D N 1
ATOM 10825 C CA . VAL D 1 133 ? -99.37700 49.33100 -23.58200 1.000 42.79482 133 VAL D CA 1
ATOM 10826 C C . VAL D 1 133 ? -99.76200 50.44000 -22.61200 1.000 43.45739 133 VAL D C 1
ATOM 10827 O O . VAL D 1 133 ? -99.06300 50.69000 -21.61900 1.000 44.21754 133 VAL D O 1
ATOM 10831 N N . GLN D 1 134 ? -100.90600 51.09400 -22.85600 1.000 47.82081 134 GLN D N 1
ATOM 10832 C CA . GLN D 1 134 ? -101.27000 52.25900 -22.05600 1.000 48.74579 134 GLN D CA 1
ATOM 10833 C C . GLN D 1 134 ? -102.12100 51.92500 -20.83800 1.000 49.38426 134 GLN D C 1
ATOM 10834 O O . GLN D 1 134 ? -102.09400 52.69200 -19.86100 1.000 50.54049 134 GLN D O 1
ATOM 10840 N N . LYS D 1 135 ? -102.83100 50.78900 -20.86200 1.000 45.59165 135 LYS D N 1
ATOM 10841 C CA . LYS D 1 135 ? -103.68500 50.35500 -19.73500 1.000 45.86010 135 LYS D CA 1
ATOM 10842 C C . LYS D 1 135 ? -104.71600 51.39500 -19.28000 1.000 46.56604 135 LYS D C 1
ATOM 10843 O O . LYS D 1 135 ? -104.70200 51.82000 -18.12500 1.000 47.60405 135 LYS D O 1
ATOM 10849 N N . CYS D 1 136 ? -105.60500 51.80400 -20.18400 1.000 47.98103 136 CYS D N 1
ATOM 10850 C CA . CYS D 1 136 ? -106.54100 52.89100 -19.88700 1.000 48.49968 136 CYS D CA 1
ATOM 10851 C C . CYS D 1 136 ? -107.41500 52.59100 -18.68600 1.000 49.18899 136 CYS D C 1
ATOM 10852 O O . CYS D 1 136 ? -107.95200 53.52700 -18.08700 1.000 50.20267 136 CYS D O 1
ATOM 10855 N N . PHE D 1 137 ? -107.55000 51.31400 -18.30500 1.000 44.21417 137 PHE D N 1
ATOM 10856 C CA . PHE D 1 137 ? -108.49100 50.88400 -17.27100 1.000 44.73579 137 PHE D CA 1
ATOM 10857 C C . PHE D 1 137 ? -107.96000 50.99100 -15.85100 1.000 45.44649 137 PHE D C 1
ATOM 10858 O O . PHE D 1 137 ? -108.75700 50.91100 -14.91000 1.000 46.12755 137 PHE D O 1
ATOM 10866 N N . LYS D 1 138 ? -106.64600 51.13600 -15.66700 1.000 45.46121 138 LYS D N 1
ATOM 10867 C CA . LYS D 1 138 ? -106.07900 51.24200 -14.32900 1.000 46.16808 138 LYS D CA 1
ATOM 10868 C C . LYS D 1 138 ? -106.67100 52.45900 -13.63200 1.000 47.12860 138 LYS D C 1
ATOM 10869 O O . LYS D 1 138 ? -106.91800 53.49000 -14.26400 1.000 47.26231 138 LYS D O 1
ATOM 10875 N N . THR D 1 139 ? -106.96700 52.33200 -12.34000 1.000 53.98362 139 THR D N 1
ATOM 10876 C CA . THR D 1 139 ? -107.43600 53.49300 -11.59500 1.000 54.83381 139 THR D CA 1
ATOM 10877 C C . THR D 1 139 ? -106.21600 54.29700 -11.16900 1.000 55.81985 139 THR D C 1
ATOM 10878 O O . THR D 1 139 ? -105.36500 53.79400 -10.42900 1.000 56.35482 139 THR D O 1
ATOM 10882 N N . THR D 1 140 ? -106.11700 55.53100 -11.65400 1.000 62.38206 140 THR D N 1
ATOM 10883 C CA . THR D 1 140 ? -104.96600 56.39100 -11.41500 1.000 63.54997 140 THR D CA 1
ATOM 10884 C C . THR D 1 140 ? -105.43200 57.70100 -10.79200 1.000 64.51681 140 THR D C 1
ATOM 10885 O O . THR D 1 140 ? -106.49200 58.22800 -11.14900 1.000 64.16223 140 THR D O 1
ATOM 10889 N N . ALA D 1 141 ? -104.63300 58.22100 -9.85900 1.000 51.74347 141 ALA D N 1
ATOM 10890 C CA . ALA D 1 141 ? -104.95600 59.49000 -9.23000 1.000 52.54028 141 ALA D CA 1
ATOM 10891 C C . ALA D 1 141 ? -104.82000 60.62200 -10.24100 1.000 53.13493 141 ALA D C 1
ATOM 10892 O O . ALA D 1 141 ? -103.97500 60.58600 -11.13700 1.000 53.38920 141 ALA D O 1
ATOM 10894 N N . ALA D 1 142 ? -105.66300 61.64400 -10.08800 1.000 68.05477 142 ALA D N 1
ATOM 10895 C CA . ALA D 1 142 ? -105.66500 62.73200 -11.05500 1.000 68.18558 142 ALA D CA 1
ATOM 10896 C C . ALA D 1 142 ? -104.30600 63.41400 -11.11000 1.000 69.68456 142 ALA D C 1
ATOM 10897 O O . ALA D 1 142 ? -103.79000 63.70300 -12.19500 1.000 69.92155 142 ALA D O 1
ATOM 10899 N N . GLU D 1 143 ? -103.68700 63.62900 -9.95200 1.000 81.95597 143 GLU D N 1
ATOM 10900 C CA . GLU D 1 143 ? -102.41400 64.34000 -9.88700 1.000 83.61973 143 GLU D CA 1
ATOM 10901 C C . GLU D 1 143 ? -101.27300 63.60000 -10.57300 1.000 84.14647 143 GLU D C 1
ATOM 10902 O O . GLU D 1 143 ? -100.18400 64.16300 -10.68800 1.000 85.74991 143 GLU D O 1
ATOM 10908 N N . LYS D 1 144 ? -101.46500 62.37100 -10.99100 1.000 70.44914 144 LYS D N 1
ATOM 10909 C CA . LYS D 1 144 ? -100.40700 61.63700 -11.64700 1.000 70.54835 144 LYS D CA 1
ATOM 10910 C C . LYS D 1 144 ? -100.55600 61.52800 -13.13600 1.000 69.55401 144 LYS D C 1
ATOM 10911 O O . LYS D 1 144 ? -99.72200 60.95900 -13.80200 1.000 69.14420 144 LYS D O 1
ATOM 10917 N N . ILE D 1 145 ? -101.59800 62.11400 -13.67200 1.000 63.64436 145 ILE D N 1
ATOM 10918 C CA . ILE D 1 145 ? -101.90000 61.91600 -15.08600 1.000 61.92231 145 ILE D CA 1
ATOM 10919 C C . ILE D 1 145 ? -100.85100 62.58300 -15.96000 1.000 63.22899 145 ILE D C 1
ATOM 10920 O O . ILE D 1 145 ? -100.37700 61.97900 -16.92800 1.000 62.64624 145 ILE D O 1
ATOM 10925 N N . LEU D 1 146 ? -100.48800 63.84000 -15.66800 1.000 55.35728 146 LEU D N 1
ATOM 10926 C CA . LEU D 1 146 ? -99.53800 64.53000 -16.54200 1.000 55.71762 146 LEU D CA 1
ATOM 10927 C C . LEU D 1 146 ? -98.25200 63.72400 -16.71700 1.000 54.94126 146 LEU D C 1
ATOM 10928 O O . LEU D 1 146 ? -97.82200 63.46000 -17.84600 1.000 54.00036 146 LEU D O 1
ATOM 10933 N N . GLY D 1 147 ? -97.64700 63.29800 -15.61500 1.000 55.16852 147 GLY D N 1
ATOM 10934 C CA . GLY D 1 147 ? -96.47000 62.44500 -15.70200 1.000 53.84972 147 GLY D CA 1
ATOM 10935 C C . GLY D 1 147 ? -96.68500 61.22200 -16.57000 1.000 52.75742 147 GLY D C 1
ATOM 10936 O O . GLY D 1 147 ? -95.79200 60.81800 -17.32500 1.000 51.75271 147 GLY D O 1
ATOM 10937 N N . ILE D 1 148 ? -97.84500 60.57000 -16.42700 1.000 49.00003 148 ILE D N 1
ATOM 10938 C CA . ILE D 1 148 ? -98.12700 59.38200 -17.22800 1.000 47.14671 148 ILE D CA 1
ATOM 10939 C C . ILE D 1 148 ? -98.12100 59.72600 -18.70300 1.000 46.49867 148 ILE D C 1
ATOM 10940 O O . ILE D 1 148 ? -97.63000 58.94700 -19.53000 1.000 45.11354 148 ILE D O 1
ATOM 10945 N N . SER D 1 149 ? -98.67800 60.88500 -19.06900 1.000 51.79031 149 SER D N 1
ATOM 10946 C CA . SER D 1 149 ? -98.74200 61.23500 -20.48600 1.000 50.93617 149 SER D CA 1
ATOM 10947 C C . SER D 1 149 ? -97.34300 61.43300 -21.07600 1.000 51.18358 149 SER D C 1
ATOM 10948 O O . SER D 1 149 ? -97.14200 61.22100 -22.28200 1.000 50.41018 149 SER D O 1
ATOM 10951 N N . ASN D 1 150 ? -96.36800 61.87500 -20.27200 1.000 58.74316 150 ASN D N 1
ATOM 10952 C CA . ASN D 1 150 ? -95.00400 61.93200 -20.79400 1.000 57.57279 150 ASN D CA 1
ATOM 10953 C C . ASN D 1 150 ? -94.54500 60.54000 -21.21400 1.000 56.13607 150 ASN D C 1
ATOM 10954 O O . ASN D 1 150 ? -94.11300 60.33400 -22.35400 1.000 55.30384 150 ASN D O 1
ATOM 10959 N N . LEU D 1 151 ? -94.70500 59.55100 -20.33000 1.000 48.11537 151 LEU D N 1
ATOM 10960 C CA . LEU D 1 151 ? -94.27900 58.19200 -20.65000 1.000 46.36848 151 LEU D CA 1
ATOM 10961 C C . LEU D 1 151 ? -95.08800 57.60100 -21.79000 1.000 45.35813 151 LEU D C 1
ATOM 10962 O O . LEU D 1 151 ? -94.54800 56.86600 -22.62100 1.000 44.11881 151 LEU D O 1
ATOM 10967 N N . GLN D 1 152 ? -96.37800 57.87500 -21.85400 1.000 51.81164 152 GLN D N 1
ATOM 10968 C CA . GLN D 1 152 ? -97.14200 57.33000 -22.97100 1.000 49.95608 152 GLN D CA 1
ATOM 10969 C C . GLN D 1 152 ? -96.67500 57.92600 -24.28800 1.000 50.18916 152 GLN D C 1
ATOM 10970 O O . GLN D 1 152 ? -96.67000 57.24000 -25.31800 1.000 48.98487 152 GLN D O 1
ATOM 10976 N N . PHE D 1 153 ? -96.32400 59.21600 -24.27800 1.000 46.18942 153 PHE D N 1
ATOM 10977 C CA . PHE D 1 153 ? -95.73000 59.85900 -25.44400 1.000 46.63229 153 PHE D CA 1
ATOM 10978 C C . PHE D 1 153 ? -94.54400 59.04900 -25.96800 1.000 45.21511 153 PHE D C 1
ATOM 10979 O O . PHE D 1 153 ? -94.51300 58.64300 -27.13500 1.000 44.39043 153 PHE D O 1
ATOM 10987 N N . LEU D 1 154 ? -93.55800 58.79400 -25.09500 1.000 48.41760 154 LEU D N 1
ATOM 10988 C CA . LEU D 1 154 ? -92.37900 58.01600 -25.47500 1.000 46.84705 154 LEU D CA 1
ATOM 10989 C C . LEU D 1 154 ? -92.75700 56.63500 -26.00500 1.000 45.38973 154 LEU D C 1
ATOM 10990 O O . LEU D 1 154 ? -92.16900 56.14600 -26.97900 1.000 44.74978 154 LEU D O 1
ATOM 10995 N N . LYS D 1 155 ? -93.70800 55.96300 -25.36000 1.000 48.79583 155 LYS D N 1
ATOM 10996 C CA . LYS D 1 155 ? -94.09400 54.64200 -25.83800 1.000 47.01774 155 LYS D CA 1
ATOM 10997 C C . LYS D 1 155 ? -94.65500 54.72500 -27.24100 1.000 46.97886 155 LYS D C 1
ATOM 10998 O O . LYS D 1 155 ? -94.19100 54.01800 -28.13900 1.000 46.72027 155 LYS D O 1
ATOM 11004 N N . SER D 1 156 ? -95.62100 55.62000 -27.46600 1.000 44.21424 156 SER D N 1
ATOM 11005 C CA . SER D 1 156 ? -96.21700 55.76500 -28.79400 1.000 44.77414 156 SER D CA 1
ATOM 11006 C C . SER D 1 156 ? -95.15500 56.01600 -29.86000 1.000 45.44364 156 SER D C 1
ATOM 11007 O O . SER D 1 156 ? -95.16200 55.38500 -30.92600 1.000 45.56421 156 SER D O 1
ATOM 11010 N N . GLU D 1 157 ? -94.22100 56.93700 -29.58500 1.000 69.96217 157 GLU D N 1
ATOM 11011 C CA . GLU D 1 157 ? -93.21200 57.29200 -30.58300 1.000 70.26577 157 GLU D CA 1
ATOM 11012 C C . GLU D 1 157 ? -92.39000 56.07700 -30.97900 1.000 69.02293 157 GLU D C 1
ATOM 11013 O O . GLU D 1 157 ? -92.25100 55.76900 -32.17100 1.000 69.42520 157 GLU D O 1
ATOM 11019 N N . PHE D 1 158 ? -91.85400 55.35100 -29.99400 1.000 47.79506 158 PHE D N 1
ATOM 11020 C CA . PHE D 1 158 ? -90.99600 54.23200 -30.36600 1.000 46.74667 158 PHE D CA 1
ATOM 11021 C C . PHE D 1 158 ? -91.77900 53.04400 -30.90500 1.000 46.33974 158 PHE D C 1
ATOM 11022 O O . PHE D 1 158 ? -91.21400 52.22900 -31.62800 1.000 46.33785 158 PHE D O 1
ATOM 11030 N N . ILE D 1 159 ? -93.03900 52.86000 -30.52600 1.000 46.51854 159 ILE D N 1
ATOM 11031 C CA . ILE D 1 159 ? -93.79800 51.82700 -31.21800 1.000 46.87981 159 ILE D CA 1
ATOM 11032 C C . ILE D 1 159 ? -94.06400 52.25600 -32.64900 1.000 48.50807 159 ILE D C 1
ATOM 11033 O O . ILE D 1 159 ? -93.96900 51.44500 -33.57700 1.000 49.28275 159 ILE D O 1
ATOM 11038 N N . ARG D 1 160 ? -94.39700 53.53800 -32.85400 1.000 53.86144 160 ARG D N 1
ATOM 11039 C CA . ARG D 1 160 ? -94.59700 54.04500 -34.21000 1.000 55.55984 160 ARG D CA 1
ATOM 11040 C C . ARG D 1 160 ? -93.32500 53.89500 -35.05100 1.000 55.43155 160 ARG D C 1
ATOM 11041 O O . ARG D 1 160 ? -93.40500 53.65300 -36.26000 1.000 56.68815 160 ARG D O 1
ATOM 11049 N N . GLY D 1 161 ? -92.14900 54.04800 -34.43600 1.000 59.01152 161 GLY D N 1
ATOM 11050 C CA . GLY D 1 161 ? -90.90700 53.76200 -35.14200 1.000 58.55481 161 GLY D CA 1
ATOM 11051 C C . GLY D 1 161 ? -90.83500 52.33100 -35.64700 1.000 58.52185 161 GLY D C 1
ATOM 11052 O O . GLY D 1 161 ? -90.42700 52.07800 -36.77800 1.000 59.48249 161 GLY D O 1
ATOM 11053 N N . MET D 1 162 ? -91.21600 51.36700 -34.80700 1.000 62.73142 162 MET D N 1
ATOM 11054 C CA . MET D 1 162 ? -91.20700 49.96800 -35.23800 1.000 62.94291 162 MET D CA 1
ATOM 11055 C C . MET D 1 162 ? -92.14900 49.71800 -36.41000 1.000 65.05123 162 MET D C 1
ATOM 11056 O O . MET D 1 162 ? -91.92100 48.79800 -37.20600 1.000 65.81978 162 MET D O 1
ATOM 11061 N N . LEU D 1 163 ? -93.21900 50.50200 -36.51800 1.000 60.98572 163 LEU D N 1
ATOM 11062 C CA . LEU D 1 163 ? -94.13400 50.35100 -37.64400 1.000 63.22122 163 LEU D CA 1
ATOM 11063 C C . LEU D 1 163 ? -93.52500 50.91100 -38.93100 1.000 64.15959 163 LEU D C 1
ATOM 11064 O O . LEU D 1 163 ? -93.53000 50.24500 -39.97300 1.000 65.46016 163 LEU D O 1
ATOM 11069 N N . THR D 1 164 ? -92.96500 52.12700 -38.87600 1.000 68.48919 164 THR D N 1
ATOM 11070 C CA . THR D 1 164 ? -92.52600 52.80800 -40.09100 1.000 69.26101 164 THR D CA 1
ATOM 11071 C C . THR D 1 164 ? -91.07800 52.50100 -40.44800 1.000 68.31444 164 THR D C 1
ATOM 11072 O O . THR D 1 164 ? -90.69900 52.65900 -41.62100 1.000 69.20985 164 THR D O 1
ATOM 11076 N N . GLY D 1 165 ? -90.26000 52.09400 -39.46500 1.000 68.34859 165 GLY D N 1
ATOM 11077 C CA . GLY D 1 165 ? -88.88700 51.68200 -39.68000 1.000 66.68978 165 GLY D CA 1
ATOM 11078 C C . GLY D 1 165 ? -87.84600 52.61300 -39.10100 1.000 65.20224 165 GLY D C 1
ATOM 11079 O O . GLY D 1 165 ? -86.71400 52.17800 -38.85700 1.000 63.73454 165 GLY D O 1
ATOM 11080 N N . THR D 1 166 ? -88.18800 53.87300 -38.85500 1.000 69.09826 166 THR D N 1
ATOM 11081 C CA . THR D 1 166 ? -87.26500 54.80600 -38.22700 1.000 67.68255 166 THR D CA 1
ATOM 11082 C C . THR D 1 166 ? -88.08100 55.64800 -37.26000 1.000 68.01936 166 THR D C 1
ATOM 11083 O O . THR D 1 166 ? -89.29300 55.80900 -37.44200 1.000 69.72174 166 THR D O 1
ATOM 11087 N N . ILE D 1 167 ? -87.39900 56.20200 -36.27100 1.000 71.57429 167 ILE D N 1
ATOM 11088 C CA . ILE D 1 167 ? -87.95900 57.02400 -35.22100 1.000 71.66152 167 ILE D CA 1
ATOM 11089 C C . ILE D 1 167 ? -87.74500 58.52100 -35.49500 1.000 72.38601 167 ILE D C 1
ATOM 11090 O O . ILE D 1 167 ? -86.63900 58.91500 -35.81500 1.000 71.69186 167 ILE D O 1
ATOM 11095 N N . THR D 1 168 ? -88.74600 59.37800 -35.30800 1.000 81.70431 168 THR D N 1
ATOM 11096 C CA . THR D 1 168 ? -88.56900 60.79700 -35.62200 1.000 82.10803 168 THR D CA 1
ATOM 11097 C C . THR D 1 168 ? -87.94300 61.60400 -34.46700 1.000 80.74539 168 THR D C 1
ATOM 11098 O O . THR D 1 168 ? -87.45800 61.05400 -33.46900 1.000 79.27205 168 THR D O 1
ATOM 11102 N N . PHE D 1 173 ? -86.01400 61.35900 -26.33900 1.000 73.25234 173 PHE D N 1
ATOM 11103 C CA . PHE D 1 173 ? -85.72300 60.65200 -25.08700 1.000 71.69948 173 PHE D CA 1
ATOM 11104 C C . PHE D 1 173 ? -84.88700 61.47700 -24.08300 1.000 71.07911 173 PHE D C 1
ATOM 11105 O O . PHE D 1 173 ? -85.30900 61.69800 -22.93700 1.000 71.12410 173 PHE D O 1
ATOM 11113 N N . LYS D 1 174 ? -83.69300 61.91000 -24.50600 1.000 71.86566 174 LYS D N 1
ATOM 11114 C CA . LYS D 1 174 ? -82.84500 62.70100 -23.61900 1.000 71.19906 174 LYS D CA 1
ATOM 11115 C C . LYS D 1 174 ? -83.56500 63.97100 -23.17600 1.000 72.74798 174 LYS D C 1
ATOM 11116 O O . LYS D 1 174 ? -83.51000 64.35000 -21.99900 1.000 72.64881 174 LYS D O 1
ATOM 11118 N N . THR D 1 175 ? -84.30100 64.60200 -24.09900 1.000 89.71540 175 THR D N 1
ATOM 11119 C CA . THR D 1 175 ? -85.09900 65.77300 -23.75100 1.000 91.02614 175 THR D CA 1
ATOM 11120 C C . THR D 1 175 ? -86.17100 65.41600 -22.72800 1.000 91.55670 175 THR D C 1
ATOM 11121 O O . THR D 1 175 ? -86.27200 66.05100 -21.66600 1.000 91.63706 175 THR D O 1
ATOM 11125 N N . SER D 1 176 ? -86.94000 64.34700 -23.01300 1.000 86.73952 176 SER D N 1
ATOM 11126 C CA . SER D 1 176 ? -88.20300 64.07200 -22.33500 1.000 87.45179 176 SER D CA 1
ATOM 11127 C C . SER D 1 176 ? -88.08500 63.22800 -21.06700 1.000 86.40504 176 SER D C 1
ATOM 11128 O O . SER D 1 176 ? -89.02700 63.23000 -20.26800 1.000 87.33271 176 SER D O 1
ATOM 11131 N N . TRP D 1 177 ? -87.02700 62.44100 -20.92200 1.000 69.07103 177 TRP D N 1
ATOM 11132 C CA . TRP D 1 177 ? -86.88000 61.55900 -19.76500 1.000 67.79889 177 TRP D CA 1
ATOM 11133 C C . TRP D 1 177 ? -86.65200 62.36700 -18.51000 1.000 68.11529 177 TRP D C 1
ATOM 11134 O O . TRP D 1 177 ? -86.08100 63.42400 -18.55200 1.000 68.49466 177 TRP D O 1
ATOM 11145 N N . PRO D 1 178 ? -87.14000 61.87600 -17.38100 1.000 94.40625 178 PRO D N 1
ATOM 11146 C CA . PRO D 1 178 ? -87.02600 62.56700 -16.10100 1.000 94.84527 178 PRO D CA 1
ATOM 11147 C C . PRO D 1 178 ? -85.67200 62.43400 -15.43100 1.000 93.61125 178 PRO D C 1
ATOM 11148 O O . PRO D 1 178 ? -85.24300 63.39400 -14.80500 1.000 94.10880 178 PRO D O 1
ATOM 11152 N N . THR D 1 189 ? -88.86600 59.52600 -4.40500 1.000 100.60226 189 THR D N 1
ATOM 11153 C CA . THR D 1 189 ? -89.97700 58.58800 -4.47700 1.000 101.02423 189 THR D CA 1
ATOM 11154 C C . THR D 1 189 ? -89.62600 57.37400 -5.35300 1.000 99.50541 189 THR D C 1
ATOM 11155 O O . THR D 1 189 ? -89.08400 57.53300 -6.45800 1.000 98.08419 189 THR D O 1
ATOM 11159 N N . PRO D 1 190 ? -89.90600 56.17200 -4.83400 1.000 67.09615 190 PRO D N 1
ATOM 11160 C CA . PRO D 1 190 ? -89.75100 54.95400 -5.63300 1.000 64.85312 190 PRO D CA 1
ATOM 11161 C C . PRO D 1 190 ? -90.79200 54.88200 -6.73100 1.000 64.22276 190 PRO D C 1
ATOM 11162 O O . PRO D 1 190 ? -91.91100 55.37600 -6.58300 1.000 65.81183 190 PRO D O 1
ATOM 11166 N N . CYS D 1 191 ? -90.40000 54.28600 -7.86100 1.000 55.24116 191 CYS D N 1
ATOM 11167 C CA . CYS D 1 191 ? -91.31800 54.17500 -8.99100 1.000 54.49234 191 CYS D CA 1
ATOM 11168 C C . CYS D 1 191 ? -92.38100 53.10100 -8.78700 1.000 53.99389 191 CYS D C 1
ATOM 11169 O O . CYS D 1 191 ? -93.47200 53.20200 -9.36500 1.000 53.90467 191 CYS D O 1
ATOM 11172 N N . CYS D 1 192 ? -92.05700 52.02300 -8.07300 1.000 44.88751 192 CYS D N 1
ATOM 11173 C CA . CYS D 1 192 ? -92.96200 50.89000 -7.97500 1.000 43.98996 192 CYS D CA 1
ATOM 11174 C C . CYS D 1 192 ? -92.70100 50.13100 -6.67700 1.000 45.25512 192 CYS D C 1
ATOM 11175 O O . CYS D 1 192 ? -91.80900 50.47300 -5.89800 1.000 46.55586 192 CYS D O 1
ATOM 11178 N N . GLN D 1 193 ? -93.48800 49.07200 -6.45600 1.000 55.66636 193 GLN D N 1
ATOM 11179 C CA . GLN D 1 193 ? -93.33700 48.28600 -5.24000 1.000 56.96341 193 GLN D CA 1
ATOM 11180 C C . GLN D 1 193 ? -91.97800 47.60800 -5.16300 1.000 57.38591 193 GLN D C 1
ATOM 11181 O O . GLN D 1 193 ? -91.51600 47.28800 -4.06100 1.000 59.56776 193 GLN D O 1
ATOM 11187 N N . ILE D 1 194 ? -91.33300 47.35500 -6.31100 1.000 46.45309 194 ILE D N 1
ATOM 11188 C CA . ILE D 1 194 ? -90.05800 46.63000 -6.31200 1.000 46.64638 194 ILE D CA 1
ATOM 11189 C C . ILE D 1 194 ? -88.94300 47.49700 -5.73600 1.000 47.51023 194 ILE D C 1
ATOM 11190 O O . ILE D 1 194 ? -88.12100 47.02700 -4.94500 1.000 49.01835 194 ILE D O 1
ATOM 11195 N N . THR D 1 195 ? -88.89100 48.77000 -6.11800 1.000 48.29380 195 THR D N 1
ATOM 11196 C CA . THR D 1 195 ? -87.88000 49.66700 -5.58900 1.000 49.11154 195 THR D CA 1
ATOM 11197 C C . THR D 1 195 ? -88.32500 50.38900 -4.33200 1.000 51.48778 195 THR D C 1
ATOM 11198 O O . THR D 1 195 ? -87.53700 51.15900 -3.77500 1.000 52.35614 195 THR D O 1
ATOM 11202 N N . ASP D 1 196 ? -89.55700 50.18400 -3.87000 1.000 54.41550 196 ASP D N 1
ATOM 11203 C CA . ASP D 1 196 ? -89.94200 50.64800 -2.53600 1.000 56.85005 196 ASP D CA 1
ATOM 11204 C C . ASP D 1 196 ? -89.49200 49.56700 -1.57100 1.000 58.39592 196 ASP D C 1
ATOM 11205 O O . ASP D 1 196 ? -90.23500 48.63500 -1.24600 1.000 59.17890 196 ASP D O 1
ATOM 11210 N N . THR D 1 197 ? -88.25200 49.68800 -1.11400 1.000 49.46474 197 THR D N 1
ATOM 11211 C CA . THR D 1 197 ? -87.64400 48.68800 -0.24700 1.000 51.07993 197 THR D CA 1
ATOM 11212 C C . THR D 1 197 ? -88.16500 48.70500 1.19300 1.000 53.37350 197 THR D C 1
ATOM 11213 O O . THR D 1 197 ? -87.67200 47.91700 2.01700 1.000 54.40207 197 THR D O 1
ATOM 11217 N N . THR D 1 198 ? -89.14200 49.56100 1.52600 1.000 59.27541 198 THR D N 1
ATOM 11218 C CA . THR D 1 198 ? -89.83100 49.42500 2.80700 1.000 60.38461 198 THR D CA 1
ATOM 11219 C C . THR D 1 198 ? -90.94900 48.38200 2.75700 1.000 60.54524 198 THR D C 1
ATOM 11220 O O . THR D 1 198 ? -91.38400 47.92100 3.81700 1.000 61.65527 198 THR D O 1
ATOM 11224 N N . THR D 1 199 ? -91.39900 47.97600 1.56300 1.000 55.80392 199 THR D N 1
ATOM 11225 C CA . THR D 1 199 ? -92.41400 46.93800 1.41400 1.000 54.91480 199 THR D CA 1
ATOM 11226 C C . THR D 1 199 ? -91.76100 45.56000 1.37600 1.000 55.47657 199 THR D C 1
ATOM 11227 O O . THR D 1 199 ? -90.56500 45.42100 1.13400 1.000 56.10602 199 THR D O 1
ATOM 11231 N N . ALA D 1 200 ? -92.56500 44.53400 1.61200 1.000 57.59120 200 ALA D N 1
ATOM 11232 C CA . ALA D 1 200 ? -92.07100 43.17200 1.49100 1.000 58.21885 200 ALA D CA 1
ATOM 11233 C C . ALA D 1 200 ? -91.95200 42.78600 0.02300 1.000 56.24606 200 ALA D C 1
ATOM 11234 O O . ALA D 1 200 ? -92.60300 43.38500 -0.84200 1.000 54.05194 200 ALA D O 1
ATOM 11236 N N . PRO D 1 201 ? -91.12500 41.78700 -0.29100 1.000 57.05219 201 PRO D N 1
ATOM 11237 C CA . PRO D 1 201 ? -91.00300 41.35200 -1.69100 1.000 55.09083 201 PRO D CA 1
ATOM 11238 C C . PRO D 1 201 ? -92.27500 40.66300 -2.17000 1.000 53.92510 201 PRO D C 1
ATOM 11239 O O . PRO D 1 201 ? -92.82100 39.79300 -1.48700 1.000 55.56619 201 PRO D O 1
ATOM 11243 N N . ALA D 1 202 ? -92.68900 40.94300 -3.37600 1.000 65.97540 202 ALA D N 1
ATOM 11244 C CA . ALA D 1 202 ? -93.95500 40.48800 -3.87500 1.000 64.60675 202 ALA D CA 1
ATOM 11245 C C . ALA D 1 202 ? -94.18200 39.03200 -3.72400 1.000 65.96437 202 ALA D C 1
ATOM 11246 O O . ALA D 1 202 ? -93.32500 38.25200 -3.94200 1.000 66.99818 202 ALA D O 1
ATOM 11248 N N . SER D 1 203 ? -95.36300 38.68400 -3.27000 1.000 80.81947 203 SER D N 1
ATOM 11249 C CA . SER D 1 203 ? -95.68800 37.29700 -3.12500 1.000 82.08155 203 SER D CA 1
ATOM 11250 C C . SER D 1 203 ? -96.63600 36.76800 -4.15800 1.000 80.31876 203 SER D C 1
ATOM 11251 O O . SER D 1 203 ? -96.40700 35.71800 -4.68200 1.000 81.09291 203 SER D O 1
ATOM 11254 N N . GLY D 1 204 ? -97.68300 37.48500 -4.49100 1.000 55.47851 204 GLY D N 1
ATOM 11255 C CA . GLY D 1 204 ? -98.60500 36.96500 -5.45400 1.000 53.71233 204 GLY D CA 1
ATOM 11256 C C . GLY D 1 204 ? -99.75000 37.86100 -5.77400 1.000 51.89932 204 GLY D C 1
ATOM 11257 O O . GLY D 1 204 ? -99.74000 38.98900 -5.42500 1.000 51.37495 204 GLY D O 1
ATOM 11258 N N . ILE D 1 205 ? -100.73300 37.32100 -6.46700 1.000 48.29220 205 ILE D N 1
ATOM 11259 C CA . ILE D 1 205 ? -101.93100 38.06100 -6.84000 1.000 46.72290 205 ILE D CA 1
ATOM 11260 C C . ILE D 1 205 ? -102.73900 38.43100 -5.59800 1.000 47.54818 205 ILE D C 1
ATOM 11261 O O . ILE D 1 205 ? -102.52200 37.84200 -4.52500 1.000 49.15577 205 ILE D O 1
ATOM 11266 N N . PRO D 1 206 ? -103.66300 39.39500 -5.68500 1.000 48.48279 206 PRO D N 1
ATOM 11267 C CA . PRO D 1 206 ? -104.42100 39.81400 -4.49800 1.000 49.27652 206 PRO D CA 1
ATOM 11268 C C . PRO D 1 206 ? -105.13200 38.66000 -3.80200 1.000 50.31485 206 PRO D C 1
ATOM 11269 O O . PRO D 1 206 ? -105.34200 37.59300 -4.38100 1.000 50.40794 206 PRO D O 1
ATOM 11273 N N . GLU D 1 207 ? -105.55900 38.83600 -2.56500 1.000 69.09612 207 GLU D N 1
ATOM 11274 C CA . GLU D 1 207 ? -106.28900 37.76500 -1.89800 1.000 70.01410 207 GLU D CA 1
ATOM 11275 C C . GLU D 1 207 ? -107.58600 37.46800 -2.59200 1.000 69.18397 207 GLU D C 1
ATOM 11276 O O . GLU D 1 207 ? -107.85800 36.37400 -2.88200 1.000 69.45310 207 GLU D O 1
ATOM 11282 N N . LEU D 1 208 ? -108.35500 38.45600 -2.95100 1.000 54.95101 208 LEU D N 1
ATOM 11283 C CA . LEU D 1 208 ? -109.59800 38.13100 -3.65400 1.000 54.24183 208 LEU D CA 1
ATOM 11284 C C . LEU D 1 208 ? -109.33500 37.26400 -4.86400 1.000 53.94545 208 LEU D C 1
ATOM 11285 O O . LEU D 1 208 ? -110.12200 36.35400 -5.16200 1.000 54.24302 208 LEU D O 1
ATOM 11290 N N . ALA D 1 209 ? -108.24700 37.53800 -5.58900 1.000 50.84772 209 ALA D N 1
ATOM 11291 C CA . ALA D 1 209 ? -107.91700 36.70500 -6.73500 1.000 50.38738 209 ALA D CA 1
ATOM 11292 C C . ALA D 1 209 ? -107.39800 35.34400 -6.28600 1.000 51.58700 209 ALA D C 1
ATOM 11293 O O . ALA D 1 209 ? -107.70800 34.32400 -6.90700 1.000 51.93518 209 ALA D O 1
ATOM 11295 N N . ARG D 1 210 ? -106.63700 35.29500 -5.19500 1.000 47.24375 210 ARG D N 1
ATOM 11296 C CA . ARG D 1 210 ? -106.17100 34.00500 -4.70300 1.000 48.76653 210 ARG D CA 1
ATOM 11297 C C . ARG D 1 210 ? -107.34400 33.10400 -4.35500 1.000 49.43390 210 ARG D C 1
ATOM 11298 O O . ARG D 1 210 ? -107.38200 31.92900 -4.74300 1.000 50.11185 210 ARG D O 1
ATOM 11306 N N . ALA D 1 211 ? -108.30800 33.64700 -3.60500 1.000 57.31139 211 ALA D N 1
ATOM 11307 C CA . ALA D 1 211 ? -109.50100 32.90300 -3.22700 1.000 57.45097 211 ALA D CA 1
ATOM 11308 C C . ALA D 1 211 ? -110.25700 32.41500 -4.45100 1.000 56.90044 211 ALA D C 1
ATOM 11309 O O . ALA D 1 211 ? -110.71800 31.26900 -4.48400 1.000 57.99901 211 ALA D O 1
ATOM 11311 N N . THR D 1 212 ? -110.33500 33.23900 -5.49300 1.000 53.41656 212 THR D N 1
ATOM 11312 C CA . THR D 1 212 ? -111.16200 32.88900 -6.63700 1.000 52.80836 212 THR D CA 1
ATOM 11313 C C . THR D 1 212 ? -110.50900 31.87600 -7.56300 1.000 53.22730 212 THR D C 1
ATOM 11314 O O . THR D 1 212 ? -111.21500 31.09500 -8.20500 1.000 53.58601 212 THR D O 1
ATOM 11318 N N . PHE D 1 213 ? -109.18600 31.85800 -7.67200 1.000 49.64513 213 PHE D N 1
ATOM 11319 C CA . PHE D 1 213 ? -108.55600 31.09700 -8.74100 1.000 49.73285 213 PHE D CA 1
ATOM 11320 C C . PHE D 1 213 ? -107.62300 30.01000 -8.26600 1.000 51.14159 213 PHE D C 1
ATOM 11321 O O . PHE D 1 213 ? -107.34300 29.08600 -9.03700 1.000 51.85912 213 PHE D O 1
ATOM 11329 N N . CYS D 1 214 ? -107.12100 30.09900 -7.04800 1.000 63.47953 214 CYS D N 1
ATOM 11330 C CA . CYS D 1 214 ? -106.06800 29.21600 -6.59200 1.000 65.20099 214 CYS D CA 1
ATOM 11331 C C . CYS D 1 214 ? -106.64700 28.02000 -5.83700 1.000 66.71602 214 CYS D C 1
ATOM 11332 O O . CYS D 1 214 ? -107.73800 28.08100 -5.25900 1.000 66.43004 214 CYS D O 1
ATOM 11335 N N . GLY D 1 215 ? -105.87000 26.93200 -5.82700 1.000 110.94047 215 GLY D N 1
ATOM 11336 C CA . GLY D 1 215 ? -106.23100 25.67100 -5.19800 1.000 112.35549 215 GLY D CA 1
ATOM 11337 C C . GLY D 1 215 ? -106.22100 24.56400 -6.23800 1.000 112.98678 215 GLY D C 1
ATOM 11338 O O . GLY D 1 215 ? -106.74700 24.75200 -7.34700 1.000 111.90973 215 GLY D O 1
ATOM 11339 N N . ALA D 1 216 ? -105.64100 23.40300 -5.89300 1.000 105.48763 216 ALA D N 1
ATOM 11340 C CA . ALA D 1 216 ? -105.54500 22.30900 -6.86100 1.000 105.86112 216 ALA D CA 1
ATOM 11341 C C . ALA D 1 216 ? -106.91400 21.81600 -7.28400 1.000 105.50161 216 ALA D C 1
ATOM 11342 O O . ALA D 1 216 ? -107.07200 21.28500 -8.39500 1.000 105.23096 216 ALA D O 1
ATOM 11344 N N . SER D 1 217 ? -107.92100 22.05000 -6.43700 1.000 107.05829 217 SER D N 1
ATOM 11345 C CA . SER D 1 217 ? -109.29400 21.65500 -6.71200 1.000 107.55061 217 SER D CA 1
ATOM 11346 C C . SER D 1 217 ? -109.79000 22.20700 -8.03400 1.000 106.34514 217 SER D C 1
ATOM 11347 O O . SER D 1 217 ? -110.76500 21.67000 -8.57800 1.000 107.46356 217 SER D O 1
ATOM 11350 N N . ARG D 1 218 ? -109.12900 23.26100 -8.58000 1.000 64.51864 218 ARG D N 1
ATOM 11351 C CA . ARG D 1 218 ? -109.69900 24.05000 -9.66600 1.000 63.00389 218 ARG D CA 1
ATOM 11352 C C . ARG D 1 218 ? -109.35400 23.42000 -10.99700 1.000 63.10864 218 ARG D C 1
ATOM 11353 O O . ARG D 1 218 ? -108.18700 23.09400 -11.24300 1.000 63.52672 218 ARG D O 1
ATOM 11361 N N . PRO D 1 219 ? -110.33500 23.22300 -11.86100 1.000 72.28338 219 PRO D N 1
ATOM 11362 C CA . PRO D 1 219 ? -110.03500 22.76600 -13.21200 1.000 72.33513 219 PRO D CA 1
ATOM 11363 C C . PRO D 1 219 ? -109.55000 23.92800 -14.05100 1.000 70.37156 219 PRO D C 1
ATOM 11364 O O . PRO D 1 219 ? -109.90400 25.08800 -13.82500 1.000 69.23051 219 PRO D O 1
ATOM 11368 N N . THR D 1 220 ? -108.72600 23.59000 -15.02700 1.000 61.05500 220 THR D N 1
ATOM 11369 C CA . THR D 1 220 ? -108.18700 24.55600 -15.95900 1.000 60.21000 220 THR D CA 1
ATOM 11370 C C . THR D 1 220 ? -109.02900 24.64300 -17.22100 1.000 59.83584 220 THR D C 1
ATOM 11371 O O . THR D 1 220 ? -109.60300 23.65800 -17.68400 1.000 60.86385 220 THR D O 1
ATOM 11375 N N . LYS D 1 221 ? -109.05500 25.83600 -17.79400 1.000 57.56681 221 LYS D N 1
ATOM 11376 C CA . LYS D 1 221 ? -109.69100 26.11900 -19.06800 1.000 57.37255 221 LYS D CA 1
ATOM 11377 C C . LYS D 1 221 ? -108.86200 25.58600 -20.23600 1.000 58.24525 221 LYS D C 1
ATOM 11378 O O . LYS D 1 221 ? -107.70200 25.19000 -20.07500 1.000 58.75194 221 LYS D O 1
ATOM 11384 N N . PRO D 1 222 ? -109.44100 25.55100 -21.43900 1.000 52.86042 222 PRO D N 1
ATOM 11385 C CA . PRO D 1 222 ? -108.72600 24.97100 -22.58900 1.000 53.78388 222 PRO D CA 1
ATOM 11386 C C . PRO D 1 222 ? -107.48500 25.76200 -23.00600 1.000 53.61365 222 PRO D C 1
ATOM 11387 O O . PRO D 1 222 ? -107.46100 26.99700 -22.98900 1.000 52.87901 222 PRO D O 1
ATOM 11391 N N . SER D 1 223 ? -106.45900 25.02500 -23.41800 1.000 57.37583 223 SER D N 1
ATOM 11392 C CA . SER D 1 223 ? -105.23900 25.63500 -23.92500 1.000 57.15829 223 SER D CA 1
ATOM 11393 C C . SER D 1 223 ? -105.51600 26.35500 -25.22600 1.000 57.51825 223 SER D C 1
ATOM 11394 O O . SER D 1 223 ? -106.20300 25.83100 -26.10600 1.000 58.47099 223 SER D O 1
ATOM 11397 N N . LEU D 1 224 ? -104.96500 27.55900 -25.35800 1.000 51.86208 224 LEU D N 1
ATOM 11398 C CA . LEU D 1 224 ? -105.11000 28.31900 -26.59300 1.000 52.14896 224 LEU D CA 1
ATOM 11399 C C . LEU D 1 224 ? -104.03300 27.99100 -27.61200 1.000 53.22933 224 LEU D C 1
ATOM 11400 O O . LEU D 1 224 ? -104.04000 28.57300 -28.70500 1.000 53.97179 224 LEU D O 1
ATOM 11405 N N . LEU D 1 225 ? -103.10000 27.09700 -27.28100 1.000 55.41544 225 LEU D N 1
ATOM 11406 C CA . LEU D 1 225 ? -102.04600 26.74400 -28.23100 1.000 56.58788 225 LEU D CA 1
ATOM 11407 C C . LEU D 1 225 ? -102.54000 26.34400 -29.61500 1.000 58.08974 225 LEU D C 1
ATOM 11408 O O . LEU D 1 225 ? -101.96200 26.83100 -30.60700 1.000 58.97831 225 LEU D O 1
ATOM 11413 N N . PRO D 1 226 ? -103.58600 25.51400 -29.77400 1.000 60.58817 226 PRO D N 1
ATOM 11414 C CA . PRO D 1 226 ? -104.01700 25.17800 -31.14000 1.000 61.65595 226 PRO D CA 1
ATOM 11415 C C . PRO D 1 226 ? -104.39700 26.40600 -31.94900 1.000 62.05411 226 PRO D C 1
ATOM 11416 O O . PRO D 1 226 ? -104.03400 26.49900 -33.13200 1.000 63.18194 226 PRO D O 1
ATOM 11420 N N . ALA D 1 227 ? -105.12400 27.35300 -31.34300 1.000 59.34843 227 ALA D N 1
ATOM 11421 C CA . ALA D 1 227 ? -105.50800 28.56500 -32.06300 1.000 59.64268 227 ALA D CA 1
ATOM 11422 C C . ALA D 1 227 ? -104.27900 29.32600 -32.52900 1.000 60.30190 227 ALA D C 1
ATOM 11423 O O . ALA D 1 227 ? -104.23900 29.83500 -33.65600 1.000 61.47922 227 ALA D O 1
ATOM 11425 N N . LEU D 1 228 ? -103.28600 29.45700 -31.64800 1.000 66.49447 228 LEU D N 1
ATOM 11426 C CA . LEU D 1 228 ? -102.00800 30.05300 -32.02600 1.000 66.89666 228 LEU D CA 1
ATOM 11427 C C . LEU D 1 228 ? -101.37100 29.28800 -33.17900 1.000 68.25286 228 LEU D C 1
ATOM 11428 O O . LEU D 1 228 ? -101.06700 29.86500 -34.23000 1.000 69.57289 228 LEU D O 1
ATOM 11433 N N . ILE D 1 229 ? -101.20900 27.97200 -33.02400 1.000 54.09339 229 ILE D N 1
ATOM 11434 C CA . ILE D 1 229 ? -100.48300 27.19600 -34.03100 1.000 55.13544 229 ILE D CA 1
ATOM 11435 C C . ILE D 1 229 ? -101.19500 27.23500 -35.37800 1.000 56.53051 229 ILE D C 1
ATOM 11436 O O . ILE D 1 229 ? -100.55100 27.34700 -36.43400 1.000 57.57115 229 ILE D O 1
ATOM 11441 N N . ASP D 1 230 ? -102.53200 27.15300 -35.36800 1.000 69.29508 230 ASP D N 1
ATOM 11442 C CA . ASP D 1 230 ? -103.29900 27.17900 -36.61100 1.000 70.16817 230 ASP D CA 1
ATOM 11443 C C . ASP D 1 230 ? -103.12300 28.50500 -37.34000 1.000 71.06776 230 ASP D C 1
ATOM 11444 O O . ASP D 1 230 ? -102.71200 28.54000 -38.50300 1.000 72.34911 230 ASP D O 1
ATOM 11449 N N . ILE D 1 231 ? -103.45000 29.60900 -36.66500 1.000 54.14517 231 ILE D N 1
ATOM 11450 C CA . ILE D 1 231 ? -103.46300 30.92400 -37.30400 1.000 54.74630 231 ILE D CA 1
ATOM 11451 C C . ILE D 1 231 ? -102.08500 31.29800 -37.81500 1.000 55.61963 231 ILE D C 1
ATOM 11452 O O . ILE D 1 231 ? -101.95400 31.87600 -38.90000 1.000 56.89580 231 ILE D O 1
ATOM 11457 N N . TRP D 1 232 ? -101.03300 30.99800 -37.04300 1.000 56.70886 232 TRP D N 1
ATOM 11458 C CA . TRP D 1 232 ? -99.70300 31.46700 -37.43500 1.000 57.25048 232 TRP D CA 1
ATOM 11459 C C . TRP D 1 232 ? -99.05800 30.58500 -38.48900 1.000 57.86697 232 TRP D C 1
ATOM 11460 O O . TRP D 1 232 ? -98.25300 31.07800 -39.28100 1.000 58.55461 232 TRP D O 1
ATOM 11471 N N . SER D 1 233 ? -99.42300 29.30700 -38.56900 1.000 66.31561 233 SER D N 1
ATOM 11472 C CA . SER D 1 233 ? -98.88000 28.50500 -39.66100 1.000 66.89642 233 SER D CA 1
ATOM 11473 C C . SER D 1 233 ? -99.61600 28.76400 -40.96500 1.000 68.02391 233 SER D C 1
ATOM 11474 O O . SER D 1 233 ? -99.00100 28.71400 -42.03800 1.000 68.68134 233 SER D O 1
ATOM 11477 N N . THR D 1 234 ? -100.91200 29.08800 -40.90800 1.000 67.70780 234 THR D N 1
ATOM 11478 C CA . THR D 1 234 ? -101.60400 29.34500 -42.16200 1.000 68.59833 234 THR D CA 1
ATOM 11479 C C . THR D 1 234 ? -101.24800 30.71100 -42.72700 1.000 69.28327 234 THR D C 1
ATOM 11480 O O . THR D 1 234 ? -101.38200 30.91100 -43.93500 1.000 70.41242 234 THR D O 1
ATOM 11484 N N . SER D 1 235 ? -100.78500 31.66100 -41.90600 1.000 61.78768 235 SER D N 1
ATOM 11485 C CA . SER D 1 235 ? -100.51300 33.00000 -42.43200 1.000 62.55130 235 SER D CA 1
ATOM 11486 C C . SER D 1 235 ? -99.10000 33.51000 -42.14200 1.000 62.29908 235 SER D C 1
ATOM 11487 O O . SER D 1 235 ? -98.87200 34.71700 -42.24300 1.000 62.68023 235 SER D O 1
ATOM 11490 N N . SER D 1 236 ? -98.14600 32.63600 -41.79400 1.000 68.75491 236 SER D N 1
ATOM 11491 C CA . SER D 1 236 ? -96.76400 33.05000 -41.53200 1.000 68.11912 236 SER D CA 1
ATOM 11492 C C . SER D 1 236 ? -95.83900 31.83200 -41.56100 1.000 67.44343 236 SER D C 1
ATOM 11493 O O . SER D 1 236 ? -96.28400 30.68900 -41.69700 1.000 67.69075 236 SER D O 1
ATOM 11496 N N . GLU D 1 237 ? -94.53500 32.09000 -41.40200 1.000 82.93517 237 GLU D N 1
ATOM 11497 C CA . GLU D 1 237 ? -93.51700 31.04600 -41.35400 1.000 82.36298 237 GLU D CA 1
ATOM 11498 C C . GLU D 1 237 ? -92.92000 30.86100 -39.96500 1.000 81.12744 237 GLU D C 1
ATOM 11499 O O . GLU D 1 237 ? -91.86800 30.22700 -39.83100 1.000 80.70211 237 GLU D O 1
ATOM 11505 N N . LEU D 1 238 ? -93.58400 31.36300 -38.92700 1.000 60.71645 238 LEU D N 1
ATOM 11506 C CA . LEU D 1 238 ? -93.00300 31.35800 -37.58900 1.000 59.38963 238 LEU D CA 1
ATOM 11507 C C . LEU D 1 238 ? -92.74000 29.94800 -37.05600 1.000 58.87563 238 LEU D C 1
ATOM 11508 O O . LEU D 1 238 ? -91.96300 29.78300 -36.10600 1.000 58.00115 238 LEU D O 1
ATOM 11513 N N . LEU D 1 239 ? -93.37200 28.91900 -37.60600 1.000 77.17686 239 LEU D N 1
ATOM 11514 C CA . LEU D 1 239 ? -93.26100 27.57100 -37.01200 1.000 76.81667 239 LEU D CA 1
ATOM 11515 C C . LEU D 1 239 ? -92.31500 26.51800 -37.60300 1.000 77.34075 239 LEU D C 1
ATOM 11516 O O . LEU D 1 239 ? -92.49200 25.32600 -37.35300 1.000 77.43865 239 LEU D O 1
ATOM 11521 N N . ASP D 1 240 ? -91.32600 26.93700 -38.37800 1.000 95.03714 240 ASP D N 1
ATOM 11522 C CA . ASP D 1 240 ? -90.43400 25.96500 -39.06300 1.000 95.27627 240 ASP D CA 1
ATOM 11523 C C . ASP D 1 240 ? -88.99400 25.82800 -38.47800 1.000 94.48881 240 ASP D C 1
ATOM 11524 O O . ASP D 1 240 ? -88.51300 24.71000 -38.15300 1.000 94.02399 240 ASP D O 1
ATOM 11529 N N . PRO D 1 263 ? -109.28600 25.14700 -41.06300 1.000 84.95182 263 PRO D N 1
ATOM 11530 C CA . PRO D 1 263 ? -108.41600 26.32900 -40.96800 1.000 83.28715 263 PRO D CA 1
ATOM 11531 C C . PRO D 1 263 ? -109.14300 27.55300 -40.41800 1.000 82.64263 263 PRO D C 1
ATOM 11532 O O . PRO D 1 263 ? -110.00300 28.10400 -41.12200 1.000 83.56398 263 PRO D O 1
ATOM 11536 N N . PHE D 1 264 ? -108.80800 27.96000 -39.18400 1.000 74.16933 264 PHE D N 1
ATOM 11537 C CA . PHE D 1 264 ? -109.51600 29.05900 -38.52800 1.000 73.31500 264 PHE D CA 1
ATOM 11538 C C . PHE D 1 264 ? -109.50600 30.28900 -39.40600 1.000 74.26511 264 PHE D C 1
ATOM 11539 O O . PHE D 1 264 ? -110.50200 31.01800 -39.48400 1.000 74.37183 264 PHE D O 1
ATOM 11547 N N . PHE D 1 265 ? -108.39000 30.52800 -40.08700 1.000 76.46458 265 PHE D N 1
ATOM 11548 C CA . PHE D 1 265 ? -108.18400 31.79100 -40.76700 1.000 77.42221 265 PHE D CA 1
ATOM 11549 C C . PHE D 1 265 ? -107.56200 31.58800 -42.13700 1.000 78.74716 265 PHE D C 1
ATOM 11550 O O . PHE D 1 265 ? -106.54500 30.89700 -42.26400 1.000 78.83957 265 PHE D O 1
ATOM 11558 N N . SER D 1 266 ? -108.15900 32.23200 -43.14500 1.000 83.59706 266 SER D N 1
ATOM 11559 C CA . SER D 1 266 ? -107.65700 32.23600 -44.51600 1.000 84.81099 266 SER D CA 1
ATOM 11560 C C . SER D 1 266 ? -107.24000 33.65900 -44.87800 1.000 85.67280 266 SER D C 1
ATOM 11561 O O . SER D 1 266 ? -108.10000 34.56000 -44.91700 1.000 85.87593 266 SER D O 1
ATOM 11564 N N . PRO D 1 267 ? -105.96600 33.91300 -45.18000 1.000 78.56988 267 PRO D N 1
ATOM 11565 C CA . PRO D 1 267 ? -105.51800 35.29500 -45.44100 1.000 79.09185 267 PRO D CA 1
ATOM 11566 C C . PRO D 1 267 ? -105.86800 35.73900 -46.84800 1.000 80.16433 267 PRO D C 1
ATOM 11567 O O . PRO D 1 267 ? -105.81000 34.94700 -47.80400 1.000 80.42494 267 PRO D O 1
ATOM 11571 N N . PRO D 1 268 ? -106.15300 37.02300 -47.02400 1.000 74.52561 268 PRO D N 1
ATOM 11572 C CA . PRO D 1 268 ? -106.38100 37.55700 -48.37000 1.000 75.51096 268 PRO D CA 1
ATOM 11573 C C . PRO D 1 268 ? -105.11400 37.54500 -49.21800 1.000 75.98397 268 PRO D C 1
ATOM 11574 O O . PRO D 1 268 ? -103.98500 37.44000 -48.73100 1.000 75.53054 268 PRO D O 1
ATOM 11578 N N . LEU D 1 269 ? -105.32400 37.65700 -50.52400 1.000 88.16500 269 LEU D N 1
ATOM 11579 C CA . LEU D 1 269 ? -104.21000 37.94300 -51.40600 1.000 88.34025 269 LEU D CA 1
ATOM 11580 C C . LEU D 1 269 ? -103.89300 39.43400 -51.32100 1.000 88.80500 269 LEU D C 1
ATOM 11581 O O . LEU D 1 269 ? -104.69400 40.23700 -50.82500 1.000 88.89737 269 LEU D O 1
ATOM 11586 N N . GLN D 1 270 ? -102.72600 39.80700 -51.84700 1.000 99.36656 270 GLN D N 1
ATOM 11587 C CA . GLN D 1 270 ? -102.13800 41.13100 -51.64400 1.000 99.31540 270 GLN D CA 1
ATOM 11588 C C . GLN D 1 270 ? -101.77100 41.38600 -50.17700 1.000 98.90021 270 GLN D C 1
ATOM 11589 O O . GLN D 1 270 ? -101.62900 42.54600 -49.75800 1.000 99.06825 270 GLN D O 1
ATOM 11591 N N . ALA D 1 271 ? -101.60000 40.32500 -49.37900 1.000 77.17642 271 ALA D N 1
ATOM 11592 C CA . ALA D 1 271 ? -101.13200 40.44000 -48.00500 1.000 76.28925 271 ALA D CA 1
ATOM 11593 C C . ALA D 1 271 ? -99.85900 39.62800 -47.80300 1.000 75.74282 271 ALA D C 1
ATOM 11594 O O . ALA D 1 271 ? -99.67300 38.56300 -48.40600 1.000 75.80616 271 ALA D O 1
ATOM 11596 N N . ASP D 1 272 ? -99.00800 40.12500 -46.90200 1.000 75.14378 272 ASP D N 1
ATOM 11597 C CA . ASP D 1 272 ? -97.70500 39.54000 -46.57800 1.000 73.98680 272 ASP D CA 1
ATOM 11598 C C . ASP D 1 272 ? -97.97000 38.34900 -45.67000 1.000 73.28756 272 ASP D C 1
ATOM 11599 O O . ASP D 1 272 ? -98.07900 38.47900 -44.45300 1.000 72.85453 272 ASP D O 1
ATOM 11604 N N . THR D 1 273 ? -98.11700 37.17400 -46.28700 1.000 75.25100 273 THR D N 1
ATOM 11605 C CA . THR D 1 273 ? -98.38600 35.92800 -45.58100 1.000 74.70928 273 THR D CA 1
ATOM 11606 C C . THR D 1 273 ? -97.13000 35.24000 -45.01900 1.000 73.63067 273 THR D C 1
ATOM 11607 O O . THR D 1 273 ? -97.19300 34.03500 -44.73500 1.000 73.27780 273 THR D O 1
ATOM 11611 N N . SER D 1 274 ? -96.00400 35.93700 -44.83900 1.000 65.88970 274 SER D N 1
ATOM 11612 C CA . SER D 1 274 ? -94.85400 35.35500 -44.15200 1.000 64.65559 274 SER D CA 1
ATOM 11613 C C . SER D 1 274 ? -94.63800 35.92900 -42.75600 1.000 63.89422 274 SER D C 1
ATOM 11614 O O . SER D 1 274 ? -93.79300 35.41300 -42.01000 1.000 62.71140 274 SER D O 1
ATOM 11617 N N . GLN D 1 275 ? -95.38000 36.97200 -42.38900 1.000 63.47927 275 GLN D N 1
ATOM 11618 C CA . GLN D 1 275 ? -95.20400 37.70200 -41.14400 1.000 62.54888 275 GLN D CA 1
ATOM 11619 C C . GLN D 1 275 ? -96.41600 37.60900 -40.23400 1.000 62.94729 275 GLN D C 1
ATOM 11620 O O . GLN D 1 275 ? -96.41100 38.22700 -39.16700 1.000 62.44559 275 GLN D O 1
ATOM 11626 N N . GLY D 1 276 ? -97.46200 36.88400 -40.62900 1.000 63.75886 276 GLY D N 1
ATOM 11627 C CA . GLY D 1 276 ? -98.58200 36.62200 -39.75300 1.000 63.83063 276 GLY D CA 1
ATOM 11628 C C . GLY D 1 276 ? -99.32800 37.87600 -39.34600 1.000 64.20391 276 GLY D C 1
ATOM 11629 O O . GLY D 1 276 ? -99.04900 38.98000 -39.82800 1.000 65.04311 276 GLY D O 1
ATOM 11630 N N . PRO D 1 277 ? -100.31500 37.73000 -38.45900 1.000 56.26606 277 PRO D N 1
ATOM 11631 C CA . PRO D 1 277 ? -101.08500 38.88600 -37.98700 1.000 56.23007 277 PRO D CA 1
ATOM 11632 C C . PRO D 1 277 ? -100.25600 39.69200 -36.99600 1.000 55.45757 277 PRO D C 1
ATOM 11633 O O . PRO D 1 277 ? -100.69800 39.99500 -35.88400 1.000 54.32492 277 PRO D O 1
ATOM 11637 N N . CYS D 1 278 ? -99.02900 40.02800 -37.40100 1.000 52.33751 278 CYS D N 1
ATOM 11638 C CA . CYS D 1 278 ? -98.04500 40.62000 -36.50500 1.000 50.86499 278 CYS D CA 1
ATOM 11639 C C . CYS D 1 278 ? -98.41600 42.02600 -36.06900 1.000 51.22405 278 CYS D C 1
ATOM 11640 O O . CYS D 1 278 ? -97.80900 42.53300 -35.12300 1.000 49.81562 278 CYS D O 1
ATOM 11643 N N . LEU D 1 279 ? -99.39900 42.66100 -36.71200 1.000 43.15927 279 LEU D N 1
ATOM 11644 C CA . LEU D 1 279 ? -99.86600 43.96600 -36.26900 1.000 43.52530 279 LEU D CA 1
ATOM 11645 C C . LEU D 1 279 ? -100.72600 43.87100 -35.02600 1.000 42.41086 279 LEU D C 1
ATOM 11646 O O . LEU D 1 279 ? -101.31600 44.88000 -34.62300 1.000 42.96785 279 LEU D O 1
ATOM 11651 N N . MET D 1 280 ? -100.84000 42.67400 -34.44200 1.000 52.17505 280 MET D N 1
ATOM 11652 C CA . MET D 1 280 ? -101.44100 42.47600 -33.13000 1.000 50.01233 280 MET D CA 1
ATOM 11653 C C . MET D 1 280 ? -100.42100 42.17200 -32.03900 1.000 47.91292 280 MET D C 1
ATOM 11654 O O . MET D 1 280 ? -100.81100 41.97800 -30.88300 1.000 45.15870 280 MET D O 1
ATOM 11659 N N . HIS D 1 281 ? -99.15400 42.13800 -32.36500 1.000 54.60191 281 HIS D N 1
ATOM 11660 C CA . HIS D 1 281 ? -97.99400 41.84300 -31.55400 1.000 51.68621 281 HIS D CA 1
ATOM 11661 C C . HIS D 1 281 ? -97.27000 43.14700 -31.22400 1.000 50.22579 281 HIS D C 1
ATOM 11662 O O . HIS D 1 281 ? -97.36700 44.11800 -31.98300 1.000 51.87224 281 HIS D O 1
ATOM 11669 N N . PRO D 1 282 ? -96.54700 43.23900 -30.10100 1.000 42.19595 282 PRO D N 1
ATOM 11670 C CA . PRO D 1 282 ? -95.89200 44.51700 -29.75500 1.000 41.02261 282 PRO D CA 1
ATOM 11671 C C . PRO D 1 282 ? -94.86500 45.03100 -30.77000 1.000 42.21504 282 PRO D C 1
ATOM 11672 O O . PRO D 1 282 ? -94.66300 46.25100 -30.85700 1.000 42.51692 282 PRO D O 1
ATOM 11676 N N . THR D 1 283 ? -94.17700 44.16500 -31.51100 1.000 48.28332 283 THR D N 1
ATOM 11677 C CA . THR D 1 283 ? -93.11600 44.63100 -32.39800 1.000 48.57759 283 THR D CA 1
ATOM 11678 C C . THR D 1 283 ? -93.59100 44.94900 -33.82200 1.000 51.43274 283 THR D C 1
ATOM 11679 O O . THR D 1 283 ? -92.78900 45.42000 -34.63800 1.000 51.88373 283 THR D O 1
ATOM 11683 N N . LEU D 1 284 ? -94.85800 44.69900 -34.15300 1.000 42.29127 284 LEU D N 1
ATOM 11684 C CA . LEU D 1 284 ? -95.43900 45.13900 -35.42200 1.000 44.92204 284 LEU D CA 1
ATOM 11685 C C . LEU D 1 284 ? -94.69300 44.58100 -36.63600 1.000 45.55295 284 LEU D C 1
ATOM 11686 O O . LEU D 1 284 ? -94.56400 45.25500 -37.66400 1.000 46.76863 284 LEU D O 1
ATOM 11691 N N . GLY D 1 285 ? -94.16500 43.36900 -36.52500 1.000 48.51135 285 GLY D N 1
ATOM 11692 C CA . GLY D 1 285 ? -93.48700 42.73800 -37.64100 1.000 48.71949 285 GLY D CA 1
ATOM 11693 C C . GLY D 1 285 ? -92.81900 41.46400 -37.17700 1.000 47.54311 285 GLY D C 1
ATOM 11694 O O . GLY D 1 285 ? -92.68500 41.20200 -35.97700 1.000 46.03257 285 GLY D O 1
ATOM 11695 N N . LEU D 1 286 ? -92.44000 40.63300 -38.12100 1.000 58.33038 286 LEU D N 1
ATOM 11696 C CA . LEU D 1 286 ? -91.72400 39.43300 -37.83400 1.000 57.59053 286 LEU D CA 1
ATOM 11697 C C . LEU D 1 286 ? -90.39400 39.44200 -38.56400 1.000 56.86954 286 LEU D C 1
ATOM 11698 O O . LEU D 1 286 ? -90.34600 39.23100 -39.71800 1.000 57.30334 286 LEU D O 1
ATOM 11703 N N . ARG D 1 287 ? -89.31300 39.56500 -37.83500 1.000 64.74603 287 ARG D N 1
ATOM 11704 C CA . ARG D 1 287 ? -87.98300 39.62800 -38.36900 1.000 64.04452 287 ARG D CA 1
ATOM 11705 C C . ARG D 1 287 ? -87.13200 38.59200 -37.72700 1.000 63.54742 287 ARG D C 1
ATOM 11706 O O . ARG D 1 287 ? -87.34300 38.31100 -36.60500 1.000 63.23699 287 ARG D O 1
ATOM 11714 N N . TYR D 1 288 ? -86.11600 38.08200 -38.40600 1.000 61.61069 288 TYR D N 1
ATOM 11715 C CA . TYR D 1 288 ? -85.25600 37.04900 -37.85900 1.000 61.28968 288 TYR D CA 1
ATOM 11716 C C . TYR D 1 288 ? -83.83600 37.38700 -37.63000 1.000 60.51587 288 TYR D C 1
ATOM 11717 O O . TYR D 1 288 ? -83.32400 38.16700 -38.32800 1.000 60.48097 288 TYR D O 1
ATOM 11726 N N . LYS D 1 289 ? -83.24400 36.86800 -36.58700 1.000 54.55454 289 LYS D N 1
ATOM 11727 C CA . LYS D 1 289 ? -81.84400 37.05300 -36.30900 1.000 53.99090 289 LYS D CA 1
ATOM 11728 C C . LYS D 1 289 ? -81.33500 35.96900 -35.38700 1.000 54.10789 289 LYS D C 1
ATOM 11729 O O . LYS D 1 289 ? -81.97000 35.69200 -34.46500 1.000 54.11640 289 LYS D O 1
ATOM 11735 N N . ASN D 1 290 ? -80.21100 35.34600 -35.66300 1.000 62.54818 290 ASN D N 1
ATOM 11736 C CA . ASN D 1 290 ? -79.61500 34.36000 -34.79300 1.000 62.68849 290 ASN D CA 1
ATOM 11737 C C . ASN D 1 290 ? -80.51400 33.26900 -34.30000 1.000 63.41445 290 ASN D C 1
ATOM 11738 O O . ASN D 1 290 ? -80.49200 32.96200 -33.20400 1.000 63.57560 290 ASN D O 1
ATOM 11743 N N . GLY D 1 291 ? -81.34300 32.68800 -35.09200 1.000 47.91275 291 GLY D N 1
ATOM 11744 C CA . GLY D 1 291 ? -82.17600 31.63500 -34.55300 1.000 48.49373 291 GLY D CA 1
ATOM 11745 C C . GLY D 1 291 ? -83.31800 32.11000 -33.68600 1.000 48.24855 291 GLY D C 1
ATOM 11746 O O . GLY D 1 291 ? -83.95300 31.29400 -33.01300 1.000 48.59569 291 GLY D O 1
ATOM 11747 N N . THR D 1 292 ? -83.56300 33.40900 -33.63400 1.000 47.09760 292 THR D N 1
ATOM 11748 C CA . THR D 1 292 ? -84.71600 33.96400 -32.95400 1.000 46.73649 292 THR D CA 1
ATOM 11749 C C . THR D 1 292 ? -85.52300 34.77400 -33.95200 1.000 46.99365 292 THR D C 1
ATOM 11750 O O . THR D 1 292 ? -85.08700 35.01500 -35.07900 1.000 47.27145 292 THR D O 1
ATOM 11754 N N . ALA D 1 293 ? -86.70900 35.20000 -33.52100 1.000 45.91648 293 ALA D N 1
ATOM 11755 C CA . ALA D 1 293 ? -87.59600 36.01300 -34.34000 1.000 46.26803 293 ALA D CA 1
ATOM 11756 C C . ALA D 1 293 ? -88.20000 37.09400 -33.45800 1.000 45.70616 293 ALA D C 1
ATOM 11757 O O . ALA D 1 293 ? -88.25500 36.95300 -32.23500 1.000 44.98567 293 ALA D O 1
ATOM 11759 N N . SER D 1 294 ? -88.66200 38.18400 -34.08100 1.000 56.77459 294 SER D N 1
ATOM 11760 C CA . SER D 1 294 ? -89.22300 39.26700 -33.27800 1.000 55.75080 294 SER D CA 1
ATOM 11761 C C . SER D 1 294 ? -90.51600 38.88200 -32.59100 1.000 56.35465 294 SER D C 1
ATOM 11762 O O . SER D 1 294 ? -90.93800 39.60500 -31.68200 1.000 55.47860 294 SER D O 1
ATOM 11765 N N . VAL D 1 295 ? -91.15600 37.78500 -32.99400 1.000 42.85668 295 VAL D N 1
ATOM 11766 C CA . VAL D 1 295 ? -92.29700 37.23500 -32.27100 1.000 43.29139 295 VAL D CA 1
ATOM 11767 C C . VAL D 1 295 ? -91.79400 36.06500 -31.43800 1.000 42.60672 295 VAL D C 1
ATOM 11768 O O . VAL D 1 295 ? -91.41500 35.02700 -31.97700 1.000 42.85247 295 VAL D O 1
ATOM 11772 N N . CYS D 1 296 ? -91.79400 36.20400 -30.12300 1.000 47.86552 296 CYS D N 1
ATOM 11773 C CA . CYS D 1 296 ? -91.29700 35.14300 -29.26600 1.000 46.23139 296 CYS D CA 1
ATOM 11774 C C . CYS D 1 296 ? -92.38400 34.11600 -29.01100 1.000 45.07726 296 CYS D C 1
ATOM 11775 O O . CYS D 1 296 ? -93.49400 34.46800 -28.59200 1.000 43.92926 296 CYS D O 1
ATOM 11778 N N . LEU D 1 297 ? -92.08300 32.84400 -29.28700 1.000 56.73396 297 LEU D N 1
ATOM 11779 C CA . LEU D 1 297 ? -93.12100 31.82400 -29.14800 1.000 55.85953 297 LEU D CA 1
ATOM 11780 C C . LEU D 1 297 ? -93.37000 31.46900 -27.70000 1.000 54.05861 297 LEU D C 1
ATOM 11781 O O . LEU D 1 297 ? -94.50600 31.16300 -27.33600 1.000 53.24525 297 LEU D O 1
ATOM 11786 N N . LEU D 1 298 ? -92.33200 31.52300 -26.86000 1.000 43.90550 298 LEU D N 1
ATOM 11787 C CA . LEU D 1 298 ? -92.50600 31.20300 -25.45400 1.000 42.33081 298 LEU D CA 1
ATOM 11788 C C . LEU D 1 298 ? -93.32000 32.26000 -24.72700 1.000 40.52397 298 LEU D C 1
ATOM 11789 O O . LEU D 1 298 ? -93.92600 31.96700 -23.69000 1.000 39.52212 298 LEU D O 1
ATOM 11794 N N . CYS D 1 299 ? -93.31000 33.50200 -25.20400 1.000 45.96028 299 CYS D N 1
ATOM 11795 C CA . CYS D 1 299 ? -94.21000 34.49600 -24.62900 1.000 44.21594 299 CYS D CA 1
ATOM 11796 C C . CYS D 1 299 ? -95.65100 34.23000 -25.02700 1.000 44.54042 299 CYS D C 1
ATOM 11797 O O . CYS D 1 299 ? -96.56500 34.53000 -24.25500 1.000 43.24389 299 CYS D O 1
ATOM 11800 N N . GLU D 1 300 ? -95.88500 33.72600 -26.24200 1.000 55.26337 300 GLU D N 1
ATOM 11801 C CA . GLU D 1 300 ? -97.23100 33.28500 -26.59100 1.000 55.29567 300 GLU D CA 1
ATOM 11802 C C . GLU D 1 300 ? -97.68000 32.19600 -25.62800 1.000 54.19474 300 GLU D C 1
ATOM 11803 O O . GLU D 1 300 ? -98.78900 32.24800 -25.09000 1.000 53.48652 300 GLU D O 1
ATOM 11809 N N . CYS D 1 301 ? -96.79300 31.24400 -25.33300 1.000 56.67462 301 CYS D N 1
ATOM 11810 C CA . CYS D 1 301 ? -97.14600 30.16100 -24.42800 1.000 56.12009 301 CYS D CA 1
ATOM 11811 C C . CYS D 1 301 ? -97.50400 30.67900 -23.05300 1.000 54.68700 301 CYS D C 1
ATOM 11812 O O . CYS D 1 301 ? -98.35100 30.09500 -22.37000 1.000 54.54031 301 CYS D O 1
ATOM 11815 N N . LEU D 1 302 ? -96.82300 31.72700 -22.59400 1.000 51.20737 302 LEU D N 1
ATOM 11816 C CA . LEU D 1 302 ? -97.14500 32.28300 -21.28500 1.000 49.74737 302 LEU D CA 1
ATOM 11817 C C . LEU D 1 302 ? -98.60700 32.68800 -21.20400 1.000 48.95897 302 LEU D C 1
ATOM 11818 O O . LEU D 1 302 ? -99.24100 32.52600 -20.15900 1.000 48.54119 302 LEU D O 1
ATOM 11823 N N . ALA D 1 303 ? -99.16300 33.20200 -22.29100 1.000 44.97268 303 ALA D N 1
ATOM 11824 C CA . ALA D 1 303 ? -100.55300 33.63200 -22.30300 1.000 44.70168 303 ALA D CA 1
ATOM 11825 C C . ALA D 1 303 ? -101.51200 32.58800 -22.85500 1.000 45.64388 303 ALA D C 1
ATOM 11826 O O . ALA D 1 303 ? -102.72300 32.69600 -22.63200 1.000 45.34676 303 ALA D O 1
ATOM 11828 N N . ALA D 1 304 ? -101.00900 31.57900 -23.55400 1.000 40.87586 304 ALA D N 1
ATOM 11829 C CA . ALA D 1 304 ? -101.86100 30.66100 -24.28300 1.000 41.58867 304 ALA D CA 1
ATOM 11830 C C . ALA D 1 304 ? -102.01700 29.31000 -23.60100 1.000 41.77171 304 ALA D C 1
ATOM 11831 O O . ALA D 1 304 ? -102.90100 28.54000 -23.99500 1.000 42.24217 304 ALA D O 1
ATOM 11833 N N . HIS D 1 305 ? -101.22700 29.01800 -22.56800 1.000 46.74166 305 HIS D N 1
ATOM 11834 C CA . HIS D 1 305 ? -101.21400 27.68500 -22.02500 1.000 47.41458 305 HIS D CA 1
ATOM 11835 C C . HIS D 1 305 ? -101.01600 27.68700 -20.51800 1.000 47.12112 305 HIS D C 1
ATOM 11836 O O . HIS D 1 305 ? -100.14000 28.40300 -20.00600 1.000 46.76194 305 HIS D O 1
ATOM 11843 N N . PRO D 1 306 ? -101.75700 26.83200 -19.79900 1.000 54.46712 306 PRO D N 1
ATOM 11844 C CA . PRO D 1 306 ? -101.83300 26.97600 -18.33400 1.000 54.02822 306 PRO D CA 1
ATOM 11845 C C . PRO D 1 306 ? -100.56400 26.63100 -17.59100 1.000 54.76541 306 PRO D C 1
ATOM 11846 O O . PRO D 1 306 ? -100.41300 27.07500 -16.45100 1.000 54.50395 306 PRO D O 1
ATOM 11850 N N . GLU D 1 307 ? -99.68800 25.79200 -18.13000 1.000 57.66742 307 GLU D N 1
ATOM 11851 C CA . GLU D 1 307 ? -98.49000 25.41400 -17.38800 1.000 58.65712 307 GLU D CA 1
ATOM 11852 C C . GLU D 1 307 ? -97.20300 25.98800 -17.96700 1.000 58.81139 307 GLU D C 1
ATOM 11853 O O . GLU D 1 307 ? -96.11900 25.61800 -17.50700 1.000 59.99321 307 GLU D O 1
ATOM 11859 N N . ALA D 1 308 ? -97.28900 26.92300 -18.92800 1.000 52.10573 308 ALA D N 1
ATOM 11860 C CA . ALA D 1 308 ? -96.06100 27.51200 -19.46500 1.000 52.19126 308 ALA D CA 1
ATOM 11861 C C . ALA D 1 308 ? -95.34200 28.35700 -18.41800 1.000 51.80939 308 ALA D C 1
ATOM 11862 O O . ALA D 1 308 ? -94.12500 28.16200 -18.23500 1.000 52.98618 308 ALA D O 1
ATOM 11864 N N . PRO D 1 309 ? -96.00600 29.26600 -17.67800 1.000 46.87884 309 PRO D N 1
ATOM 11865 C CA . PRO D 1 309 ? -95.27200 30.05400 -16.67000 1.000 46.53360 309 PRO D CA 1
ATOM 11866 C C . PRO D 1 309 ? -94.44200 29.22300 -15.71200 1.000 48.41594 309 PRO D C 1
ATOM 11867 O O . PRO D 1 309 ? -93.24500 29.48900 -15.51600 1.000 49.30318 309 PRO D O 1
ATOM 11871 N N . LYS D 1 310 ? -95.04700 28.21300 -15.10100 1.000 57.46587 310 LYS D N 1
ATOM 11872 C CA . LYS D 1 310 ? -94.29600 27.43600 -14.13600 1.000 59.20688 310 LYS D CA 1
ATOM 11873 C C . LYS D 1 310 ? -93.30200 26.51100 -14.82400 1.000 60.91476 310 LYS D C 1
ATOM 11874 O O . LYS D 1 310 ? -92.22300 26.25100 -14.27300 1.000 62.32130 310 LYS D O 1
ATOM 11880 N N . ALA D 1 311 ? -93.63300 26.03100 -16.03600 1.000 45.55076 311 ALA D N 1
ATOM 11881 C CA . ALA D 1 311 ? -92.72800 25.13800 -16.76500 1.000 47.12544 311 ALA D CA 1
ATOM 11882 C C . ALA D 1 311 ? -91.42200 25.82400 -17.12000 1.000 47.70924 311 ALA D C 1
ATOM 11883 O O . ALA D 1 311 ? -90.33600 25.26600 -16.92900 1.000 49.53386 311 ALA D O 1
ATOM 11885 N N . LEU D 1 312 ? -91.51300 27.06000 -17.60600 1.000 43.95016 312 LEU D N 1
ATOM 11886 C CA . LEU D 1 312 ? -90.32100 27.78100 -18.00800 1.000 44.07539 312 LEU D CA 1
ATOM 11887 C C . LEU D 1 312 ? -89.50000 28.17600 -16.79400 1.000 44.87500 312 LEU D C 1
ATOM 11888 O O . LEU D 1 312 ? -88.26900 28.09700 -16.83100 1.000 46.47179 312 LEU D O 1
ATOM 11893 N N . GLN D 1 313 ? -90.15700 28.58300 -15.69800 1.000 67.81625 313 GLN D N 1
ATOM 11894 C CA . GLN D 1 313 ? -89.39600 28.86400 -14.48300 1.000 68.86833 313 GLN D CA 1
ATOM 11895 C C . GLN D 1 313 ? -88.72400 27.61200 -13.95300 1.000 71.13365 313 GLN D C 1
ATOM 11896 O O . GLN D 1 313 ? -87.68300 27.70700 -13.28900 1.000 72.83978 313 GLN D O 1
ATOM 11902 N N . THR D 1 314 ? -89.34100 26.44700 -14.14000 1.000 45.10959 314 THR D N 1
ATOM 11903 C CA . THR D 1 314 ? -88.67100 25.21900 -13.73500 1.000 47.19858 314 THR D CA 1
ATOM 11904 C C . THR D 1 314 ? -87.52300 24.88600 -14.68000 1.000 48.73982 314 THR D C 1
ATOM 11905 O O . THR D 1 314 ? -86.45100 24.46900 -14.23400 1.000 50.46948 314 THR D O 1
ATOM 11909 N N . LEU D 1 315 ? -87.72000 25.12400 -15.98700 1.000 47.30438 315 LEU D N 1
ATOM 11910 C CA . LEU D 1 315 ? -86.64600 24.98400 -16.96600 1.000 48.52775 315 LEU D CA 1
ATOM 11911 C C . LEU D 1 315 ? -85.48900 25.93100 -16.65000 1.000 49.47892 315 LEU D C 1
ATOM 11912 O O . LEU D 1 315 ? -84.31400 25.54500 -16.73900 1.000 51.56486 315 LEU D O 1
ATOM 11917 N N . GLN D 1 316 ? -85.79900 27.17100 -16.26000 1.000 62.24884 316 GLN D N 1
ATOM 11918 C CA . GLN D 1 316 ? -84.73400 28.10100 -15.90300 1.000 62.88135 316 GLN D CA 1
ATOM 11919 C C . GLN D 1 316 ? -83.88100 27.54700 -14.77700 1.000 65.47008 316 GLN D C 1
ATOM 11920 O O . GLN D 1 316 ? -82.66500 27.77300 -14.75300 1.000 67.34535 316 GLN D O 1
ATOM 11926 N N . CYS D 1 317 ? -84.51800 26.89500 -13.78800 1.000 71.50737 317 CYS D N 1
ATOM 11927 C CA . CYS D 1 317 ? -83.78000 26.23100 -12.71000 1.000 73.37314 317 CYS D CA 1
ATOM 11928 C C . CYS D 1 317 ? -82.97700 25.04500 -13.23600 1.000 75.07134 317 CYS D C 1
ATOM 11929 O O . CYS D 1 317 ? -81.86000 24.79600 -12.77300 1.000 76.74835 317 CYS D O 1
ATOM 11932 N N . GLU D 1 318 ? -83.52600 24.28700 -14.19000 1.000 75.86857 318 GLU D N 1
ATOM 11933 C CA . GLU D 1 318 ? -82.75700 23.16800 -14.72000 1.000 77.28848 318 GLU D CA 1
ATOM 11934 C C . GLU D 1 318 ? -81.53100 23.68200 -15.45000 1.000 78.55392 318 GLU D C 1
ATOM 11935 O O . GLU D 1 318 ? -80.43300 23.12800 -15.30700 1.000 79.96856 318 GLU D O 1
ATOM 11941 N N . VAL D 1 319 ? -81.70400 24.75000 -16.23700 1.000 50.16882 319 VAL D N 1
ATOM 11942 C CA . VAL D 1 319 ? -80.59400 25.31000 -16.99900 1.000 51.08898 319 VAL D CA 1
ATOM 11943 C C . VAL D 1 319 ? -79.51000 25.84400 -16.05900 1.000 52.46440 319 VAL D C 1
ATOM 11944 O O . VAL D 1 319 ? -78.31400 25.59700 -16.25800 1.000 53.38658 319 VAL D O 1
ATOM 11948 N N . MET D 1 320 ? -79.91200 26.54600 -15.00000 1.000 67.29554 320 MET D N 1
ATOM 11949 C CA . MET D 1 320 ? -78.95000 27.08200 -14.04400 1.000 68.33229 320 MET D CA 1
ATOM 11950 C C . MET D 1 320 ? -78.32100 25.97900 -13.18400 1.000 69.38907 320 MET D C 1
ATOM 11951 O O . MET D 1 320 ? -77.09600 25.92500 -13.02300 1.000 70.23552 320 MET D O 1
ATOM 11956 N N . GLY D 1 321 ? -79.13800 25.06300 -12.65500 1.000 62.20438 321 GLY D N 1
ATOM 11957 C CA . GLY D 1 321 ? -78.71500 24.20100 -11.55900 1.000 62.53962 321 GLY D CA 1
ATOM 11958 C C . GLY D 1 321 ? -78.15200 22.82400 -11.86800 1.000 63.17673 321 GLY D C 1
ATOM 11959 O O . GLY D 1 321 ? -77.37400 22.30000 -11.06000 1.000 63.94820 321 GLY D O 1
ATOM 11960 N N . HIS D 1 322 ? -78.51300 22.22500 -13.01600 1.000 91.62844 322 HIS D N 1
ATOM 11961 C CA . HIS D 1 322 ? -78.11600 20.83800 -13.28900 1.000 92.18311 322 HIS D CA 1
ATOM 11962 C C . HIS D 1 322 ? -76.63000 20.72800 -13.61900 1.000 93.08040 322 HIS D C 1
ATOM 11963 O O . HIS D 1 322 ? -75.90900 19.93700 -12.99900 1.000 93.90959 322 HIS D O 1
ATOM 11970 N N . ILE D 1 323 ? -76.15400 21.50300 -14.59600 1.000 79.79064 323 ILE D N 1
ATOM 11971 C CA . ILE D 1 323 ? -74.72500 21.55700 -14.89300 1.000 80.34119 323 ILE D CA 1
ATOM 11972 C C . ILE D 1 323 ? -74.03900 22.38000 -13.81700 1.000 80.80658 323 ILE D C 1
ATOM 11973 O O . ILE D 1 323 ? -74.53700 23.43700 -13.40600 1.000 80.75375 323 ILE D O 1
ATOM 11978 N N . GLU D 1 324 ? -72.89200 21.89400 -13.34600 1.000 79.08910 324 GLU D N 1
ATOM 11979 C CA . GLU D 1 324 ? -72.18400 22.52900 -12.24900 1.000 79.28525 324 GLU D CA 1
ATOM 11980 C C . GLU D 1 324 ? -70.85000 23.11700 -12.67600 1.000 79.30399 324 GLU D C 1
ATOM 11981 O O . GLU D 1 324 ? -70.14200 23.68300 -11.83000 1.000 79.28321 324 GLU D O 1
ATOM 11987 N N . ASN D 1 325 ? -70.48100 22.97400 -13.95600 1.000 65.77549 325 ASN D N 1
ATOM 11988 C CA . ASN D 1 325 ? -69.34000 23.64100 -14.57400 1.000 65.36441 325 ASN D CA 1
ATOM 11989 C C . ASN D 1 325 ? -69.79900 24.75700 -15.52700 1.000 64.36365 325 ASN D C 1
ATOM 11990 O O . ASN D 1 325 ? -70.99000 24.98400 -15.76600 1.000 64.05915 325 ASN D O 1
ATOM 11995 N N . ASN D 1 326 ? -68.80800 25.38900 -16.14600 1.000 55.88707 326 ASN D N 1
ATOM 11996 C CA . ASN D 1 326 ? -68.93600 26.56700 -16.99000 1.000 54.51654 326 ASN D CA 1
ATOM 11997 C C . ASN D 1 326 ? -69.34700 26.36000 -18.44500 1.000 54.03603 326 ASN D C 1
ATOM 11998 O O . ASN D 1 326 ? -68.71400 26.93200 -19.33800 1.000 53.01887 326 ASN D O 1
ATOM 12003 N N . VAL D 1 327 ? -70.41700 25.63000 -18.69400 1.000 48.63365 327 VAL D N 1
ATOM 12004 C CA . VAL D 1 327 ? -70.96500 25.45000 -20.02100 1.000 47.77011 327 VAL D CA 1
ATOM 12005 C C . VAL D 1 327 ? -71.84000 26.67100 -20.38000 1.000 46.56065 327 VAL D C 1
ATOM 12006 O O . VAL D 1 327 ? -72.55400 27.14000 -19.54200 1.000 46.69171 327 VAL D O 1
ATOM 12010 N N . LYS D 1 328 ? -71.79500 27.16900 -21.59600 1.000 49.33484 328 LYS D N 1
ATOM 12011 C CA . LYS D 1 328 ? -72.57400 28.35000 -21.94800 1.000 47.58321 328 LYS D CA 1
ATOM 12012 C C . LYS D 1 328 ? -74.08300 28.12100 -21.90600 1.000 47.97355 328 LYS D C 1
ATOM 12013 O O . LYS D 1 328 ? -74.55500 27.02900 -22.08800 1.000 48.97585 328 LYS D O 1
ATOM 12019 N N . LEU D 1 329 ? -74.83800 29.17100 -21.65700 1.000 45.14782 329 LEU D N 1
ATOM 12020 C CA . LEU D 1 329 ? -76.27600 29.04700 -21.46600 1.000 45.16420 329 LEU D CA 1
ATOM 12021 C C . LEU D 1 329 ? -76.94800 28.37000 -22.66400 1.000 45.15087 329 LEU D C 1
ATOM 12022 O O . LEU D 1 329 ? -77.91400 27.62300 -22.49000 1.000 45.82345 329 LEU D O 1
ATOM 12027 N N . VAL D 1 330 ? -76.47300 28.61700 -23.89300 1.000 43.91538 330 VAL D N 1
ATOM 12028 C CA . VAL D 1 330 ? -77.15700 27.99300 -25.03200 1.000 43.41456 330 VAL D CA 1
ATOM 12029 C C . VAL D 1 330 ? -76.86100 26.49700 -25.08800 1.000 44.77027 330 VAL D C 1
ATOM 12030 O O . VAL D 1 330 ? -77.69000 25.71300 -25.56800 1.000 44.69216 330 VAL D O 1
ATOM 12034 N N . ASP D 1 331 ? -75.68300 26.07000 -24.62300 1.000 56.45118 331 ASP D N 1
ATOM 12035 C CA . ASP D 1 331 ? -75.39100 24.63800 -24.54200 1.000 57.55242 331 ASP D CA 1
ATOM 12036 C C . ASP D 1 331 ? -76.14600 23.96100 -23.39400 1.000 58.39142 331 ASP D C 1
ATOM 12037 O O . ASP D 1 331 ? -76.68300 22.86300 -23.57400 1.000 58.61004 331 ASP D O 1
ATOM 12042 N N . ARG D 1 332 ? -76.22800 24.61200 -22.22300 1.000 47.89408 332 ARG D N 1
ATOM 12043 C CA . ARG D 1 332 ? -77.01400 24.07300 -21.11300 1.000 48.38891 332 ARG D CA 1
ATOM 12044 C C . ARG D 1 332 ? -78.45700 23.84500 -21.52600 1.000 47.59852 332 ARG D C 1
ATOM 12045 O O . ARG D 1 332 ? -79.07400 22.84200 -21.14900 1.000 47.83381 332 ARG D O 1
ATOM 12053 N N . ILE D 1 333 ? -79.02600 24.79600 -22.26100 1.000 50.13145 333 ILE D N 1
ATOM 12054 C CA . ILE D 1 333 ? -80.38000 24.64500 -22.76500 1.000 48.83966 333 ILE D CA 1
ATOM 12055 C C . ILE D 1 333 ? -80.46600 23.43800 -23.69200 1.000 48.89266 333 ILE D C 1
ATOM 12056 O O . ILE D 1 333 ? -81.40900 22.63900 -23.61600 1.000 48.57491 333 ILE D O 1
ATOM 12061 N N . ALA D 1 334 ? -79.48700 23.28400 -24.58400 1.000 51.42537 334 ALA D N 1
ATOM 12062 C CA . ALA D 1 334 ? -79.49700 22.12800 -25.47300 1.000 51.32573 334 ALA D CA 1
ATOM 12063 C C . ALA D 1 334 ? -79.35200 20.83400 -24.68900 1.000 52.42262 334 ALA D C 1
ATOM 12064 O O . ALA D 1 334 ? -80.04300 19.85400 -24.97700 1.000 52.40684 334 ALA D O 1
ATOM 12066 N N . PHE D 1 335 ? -78.47700 20.81900 -23.67600 1.000 70.55625 335 PHE D N 1
ATOM 12067 C CA . PHE D 1 335 ? -78.27900 19.60900 -22.87400 1.000 71.37377 335 PHE D CA 1
ATOM 12068 C C . PHE D 1 335 ? -79.55000 19.20400 -22.13700 1.000 71.03051 335 PHE D C 1
ATOM 12069 O O . PHE D 1 335 ? -79.90000 18.02000 -22.10400 1.000 71.30465 335 PHE D O 1
ATOM 12077 N N . VAL D 1 336 ? -80.24600 20.16200 -21.51900 1.000 57.36224 336 VAL D N 1
ATOM 12078 C CA . VAL D 1 336 ? -81.47700 19.82900 -20.79800 1.000 56.70561 336 VAL D CA 1
ATOM 12079 C C . VAL D 1 336 ? -82.52800 19.26200 -21.74600 1.000 55.48811 336 VAL D C 1
ATOM 12080 O O . VAL D 1 336 ? -83.19500 18.27500 -21.43200 1.000 55.38535 336 VAL D O 1
ATOM 12084 N N . LEU D 1 337 ? -82.67200 19.85600 -22.92400 1.000 65.32920 337 LEU D N 1
ATOM 12085 C CA . LEU D 1 337 ? -83.73300 19.51000 -23.86400 1.000 64.34408 337 LEU D CA 1
ATOM 12086 C C . LEU D 1 337 ? -83.36400 18.45800 -24.90500 1.000 64.75086 337 LEU D C 1
ATOM 12087 O O . LEU D 1 337 ? -84.22400 18.12800 -25.72700 1.000 64.09903 337 LEU D O 1
ATOM 12092 N N . ASP D 1 338 ? -82.12000 17.96000 -24.95000 1.000 94.34481 338 ASP D N 1
ATOM 12093 C CA . ASP D 1 338 ? -81.83500 16.83500 -25.84700 1.000 94.65513 338 ASP D CA 1
ATOM 12094 C C . ASP D 1 338 ? -82.43100 15.54600 -25.30800 1.000 94.98566 338 ASP D C 1
ATOM 12095 O O . ASP D 1 338 ? -82.93700 14.71600 -26.07500 1.000 94.80488 338 ASP D O 1
ATOM 12100 N N . ASN D 1 339 ? -82.44600 15.43100 -23.98100 1.000 96.60980 339 ASN D N 1
ATOM 12101 C CA . ASN D 1 339 ? -82.92400 14.22600 -23.31900 1.000 96.74623 339 ASN D CA 1
ATOM 12102 C C . ASN D 1 339 ? -84.32900 13.92600 -23.78300 1.000 95.99747 339 ASN D C 1
ATOM 12103 O O . ASN D 1 339 ? -85.16500 14.82400 -23.88600 1.000 95.11148 339 ASN D O 1
ATOM 12108 N N . PRO D 1 340 ? -84.61000 12.67900 -24.09900 1.000 101.30819 340 PRO D N 1
ATOM 12109 C CA . PRO D 1 340 ? -85.91100 12.32100 -24.62800 1.000 100.60317 340 PRO D CA 1
ATOM 12110 C C . PRO D 1 340 ? -86.97500 12.49400 -23.61000 1.000 99.93704 340 PRO D C 1
ATOM 12111 O O . PRO D 1 340 ? -88.10100 12.64300 -23.97000 1.000 99.26037 340 PRO D O 1
ATOM 12115 N N . PHE D 1 341 ? -86.61300 12.48300 -22.34900 1.000 85.80708 341 PHE D N 1
ATOM 12116 C CA . PHE D 1 341 ? -87.56800 12.60700 -21.27200 1.000 85.36010 341 PHE D CA 1
ATOM 12117 C C . PHE D 1 341 ? -87.59900 13.99100 -20.70700 1.000 84.53954 341 PHE D C 1
ATOM 12118 O O . PHE D 1 341 ? -87.94300 14.18300 -19.57100 1.000 84.46286 341 PHE D O 1
ATOM 12120 N N . ALA D 1 342 ? -87.22800 14.95800 -21.51100 1.000 66.56683 342 ALA D N 1
ATOM 12121 C CA . ALA D 1 342 ? -87.12000 16.33100 -21.06300 1.000 66.10493 342 ALA D CA 1
ATOM 12122 C C . ALA D 1 342 ? -88.33500 16.99600 -20.53100 1.000 64.80280 342 ALA D C 1
ATOM 12123 O O . ALA D 1 342 ? -89.41500 16.80100 -20.99100 1.000 63.89988 342 ALA D O 1
ATOM 12125 N N . MET D 1 343 ? -88.13600 17.82500 -19.53800 1.000 73.22588 343 MET D N 1
ATOM 12126 C CA . MET D 1 343 ? -89.29900 18.53700 -18.99100 1.000 71.95849 343 MET D CA 1
ATOM 12127 C C . MET D 1 343 ? -90.48300 17.65600 -18.60200 1.000 71.51337 343 MET D C 1
ATOM 12128 O O . MET D 1 343 ? -91.60500 17.88900 -19.05300 1.000 70.37947 343 MET D O 1
ATOM 12133 N N . PRO D 1 344 ? -90.24200 16.63900 -17.76300 1.000 85.26119 344 PRO D N 1
ATOM 12134 C CA . PRO D 1 344 ? -91.34400 15.72200 -17.42000 1.000 84.82890 344 PRO D CA 1
ATOM 12135 C C . PRO D 1 344 ? -92.44400 16.38400 -16.60300 1.000 83.82605 344 PRO D C 1
ATOM 12136 O O . PRO D 1 344 ? -93.55100 15.82900 -16.51800 1.000 83.31151 344 PRO D O 1
ATOM 12140 N N . TYR D 1 345 ? -92.16300 17.54600 -15.99800 1.000 67.11934 345 TYR D N 1
ATOM 12141 C CA . TYR D 1 345 ? -93.12300 18.33100 -15.23000 1.000 65.85720 345 TYR D CA 1
ATOM 12142 C C . TYR D 1 345 ? -94.22700 18.93400 -16.08400 1.000 64.61742 345 TYR D C 1
ATOM 12143 O O . TYR D 1 345 ? -95.15800 19.52900 -15.52700 1.000 63.67486 345 TYR D O 1
ATOM 12152 N N . VAL D 1 346 ? -94.14500 18.82600 -17.40700 1.000 68.28600 346 VAL D N 1
ATOM 12153 C CA . VAL D 1 346 ? -95.18000 19.35300 -18.28700 1.000 67.14608 346 VAL D CA 1
ATOM 12154 C C . VAL D 1 346 ? -96.05600 18.17400 -18.69100 1.000 67.30119 346 VAL D C 1
ATOM 12155 O O . VAL D 1 346 ? -95.56000 17.19400 -19.26400 1.000 68.11651 346 VAL D O 1
ATOM 12159 N N . SER D 1 347 ? -97.34900 18.24600 -18.36300 1.000 74.57009 347 SER D N 1
ATOM 12160 C CA . SER D 1 347 ? -98.24400 17.14900 -18.71000 1.000 74.83782 347 SER D CA 1
ATOM 12161 C C . SER D 1 347 ? -98.60900 17.21900 -20.18900 1.000 74.47683 347 SER D C 1
ATOM 12162 O O . SER D 1 347 ? -98.36500 16.27200 -20.94500 1.000 75.55180 347 SER D O 1
ATOM 12165 N N . ASP D 1 348 ? -99.21500 18.33600 -20.61500 1.000 74.99862 348 ASP D N 1
ATOM 12166 C CA . ASP D 1 348 ? -99.60400 18.53300 -22.01000 1.000 74.74294 348 ASP D CA 1
ATOM 12167 C C . ASP D 1 348 ? -98.40400 18.31900 -22.93100 1.000 75.55883 348 ASP D C 1
ATOM 12168 O O . ASP D 1 348 ? -97.47400 19.14100 -22.95800 1.000 75.23759 348 ASP D O 1
ATOM 12173 N N . PRO D 1 349 ? -98.41200 17.25400 -23.73600 1.000 66.07969 349 PRO D N 1
ATOM 12174 C CA . PRO D 1 349 ? -97.27800 17.01200 -24.64000 1.000 66.63027 349 PRO D CA 1
ATOM 12175 C C . PRO D 1 349 ? -97.15300 18.02000 -25.77600 1.000 65.97345 349 PRO D C 1
ATOM 12176 O O . PRO D 1 349 ? -96.09300 18.06800 -26.40300 1.000 66.64396 349 PRO D O 1
ATOM 12180 N N . LEU D 1 350 ? -98.19400 18.78500 -26.11400 1.000 63.80800 350 LEU D N 1
ATOM 12181 C CA . LEU D 1 350 ? -98.02600 19.80400 -27.15200 1.000 63.34632 350 LEU D CA 1
ATOM 12182 C C . LEU D 1 350 ? -97.10900 20.92600 -26.66600 1.000 62.99965 350 LEU D C 1
ATOM 12183 O O . LEU D 1 350 ? -96.11200 21.25600 -27.32000 1.000 63.55192 350 LEU D O 1
ATOM 12188 N N . LEU D 1 351 ? -97.41000 21.49800 -25.49700 1.000 59.94997 351 LEU D N 1
ATOM 12189 C CA . LEU D 1 351 ? -96.54500 22.53200 -24.94800 1.000 59.54093 351 LEU D CA 1
ATOM 12190 C C . LEU D 1 351 ? -95.12900 22.02000 -24.80400 1.000 60.79285 351 LEU D C 1
ATOM 12191 O O . LEU D 1 351 ? -94.17300 22.69100 -25.20700 1.000 61.21627 351 LEU D O 1
ATOM 12196 N N . ARG D 1 352 ? -94.98400 20.79900 -24.29900 1.000 68.61523 352 ARG D N 1
ATOM 12197 C CA . ARG D 1 352 ? -93.66500 20.20800 -24.12000 1.000 69.75664 352 ARG D CA 1
ATOM 12198 C C . ARG D 1 352 ? -92.91700 20.11300 -25.44100 1.000 70.51375 352 ARG D C 1
ATOM 12199 O O . ARG D 1 352 ? -91.73800 20.47100 -25.52500 1.000 71.33334 352 ARG D O 1
ATOM 12207 N N . GLU D 1 353 ? -93.58500 19.64100 -26.49300 1.000 71.40958 353 GLU D N 1
ATOM 12208 C CA . GLU D 1 353 ? -92.91500 19.51300 -27.78600 1.000 72.02419 353 GLU D CA 1
ATOM 12209 C C . GLU D 1 353 ? -92.60800 20.86800 -28.41600 1.000 71.63041 353 GLU D C 1
ATOM 12210 O O . GLU D 1 353 ? -91.60900 20.99900 -29.12800 1.000 72.41122 353 GLU D O 1
ATOM 12216 N N . LEU D 1 354 ? -93.46000 21.87200 -28.20500 1.000 62.06323 354 LEU D N 1
ATOM 12217 C CA . LEU D 1 354 ? -93.17600 23.20100 -28.74200 1.000 61.72665 354 LEU D CA 1
ATOM 12218 C C . LEU D 1 354 ? -91.91400 23.77400 -28.10400 1.000 62.10468 354 LEU D C 1
ATOM 12219 O O . LEU D 1 354 ? -91.01800 24.25900 -28.80600 1.000 62.70356 354 LEU D O 1
ATOM 12224 N N . ILE D 1 355 ? -91.85700 23.76700 -26.76500 1.000 53.94103 355 ILE D N 1
ATOM 12225 C CA . ILE D 1 355 ? -90.70000 24.28900 -26.04100 1.000 54.16328 355 ILE D CA 1
ATOM 12226 C C . ILE D 1 355 ? -89.42700 23.58100 -26.49000 1.000 55.76938 355 ILE D C 1
ATOM 12227 O O . ILE D 1 355 ? -88.39700 24.21600 -26.73900 1.000 56.52801 355 ILE D O 1
ATOM 12232 N N . ARG D 1 356 ? -89.47800 22.25400 -26.60000 1.000 73.04257 356 ARG D N 1
ATOM 12233 C CA . ARG D 1 356 ? -88.30400 21.47700 -26.99900 1.000 74.24447 356 ARG D CA 1
ATOM 12234 C C . ARG D 1 356 ? -87.93500 21.67000 -28.45700 1.000 74.43835 356 ARG D C 1
ATOM 12235 O O . ARG D 1 356 ? -86.81100 21.34100 -28.84500 1.000 75.55248 356 ARG D O 1
ATOM 12243 N N . GLY D 1 357 ? -88.87400 22.12400 -29.28600 1.000 57.78215 357 GLY D N 1
ATOM 12244 C CA . GLY D 1 357 ? -88.56600 22.43200 -30.67200 1.000 57.83854 357 GLY D CA 1
ATOM 12245 C C . GLY D 1 357 ? -87.95700 23.80100 -30.88600 1.000 57.85095 357 GLY D C 1
ATOM 12246 O O . GLY D 1 357 ? -87.35100 24.03800 -31.93600 1.000 58.30737 357 GLY D O 1
ATOM 12247 N N . CYS D 1 358 ? -88.14200 24.71900 -29.93500 1.000 56.66466 358 CYS D N 1
ATOM 12248 C CA . CYS D 1 358 ? -87.52100 26.02900 -30.02900 1.000 56.42502 358 CYS D CA 1
ATOM 12249 C C . CYS D 1 358 ? -86.00900 25.89300 -30.08600 1.000 57.35825 358 CYS D C 1
ATOM 12250 O O . CYS D 1 358 ? -85.42400 24.97500 -29.50400 1.000 58.19963 358 CYS D O 1
ATOM 12253 N N . THR D 1 359 ? -85.37500 26.83100 -30.78400 1.000 45.81048 359 THR D N 1
ATOM 12254 C CA . THR D 1 359 ? -83.92700 26.85200 -30.84300 1.000 46.39297 359 THR D CA 1
ATOM 12255 C C . THR D 1 359 ? -83.35700 27.26900 -29.48700 1.000 46.49476 359 THR D C 1
ATOM 12256 O O . THR D 1 359 ? -84.02600 27.96100 -28.71500 1.000 45.99257 359 THR D O 1
ATOM 12260 N N . PRO D 1 360 ? -82.11600 26.86900 -29.17600 1.000 41.63081 360 PRO D N 1
ATOM 12261 C CA . PRO D 1 360 ? -81.51200 27.31300 -27.90400 1.000 41.98104 360 PRO D CA 1
ATOM 12262 C C . PRO D 1 360 ? -81.38600 28.81700 -27.81100 1.000 41.19042 360 PRO D C 1
ATOM 12263 O O . PRO D 1 360 ? -81.31700 29.35100 -26.70300 1.000 41.38070 360 PRO D O 1
ATOM 12267 N N . GLN D 1 361 ? -81.30500 29.52300 -28.93900 1.000 54.92598 361 GLN D N 1
ATOM 12268 C CA . GLN D 1 361 ? -81.32900 30.97800 -28.87500 1.000 53.46651 361 GLN D CA 1
ATOM 12269 C C . GLN D 1 361 ? -82.70000 31.50200 -28.45500 1.000 53.02880 361 GLN D C 1
ATOM 12270 O O . GLN D 1 361 ? -82.77600 32.43300 -27.65600 1.000 52.37541 361 GLN D O 1
ATOM 12276 N N . GLU D 1 362 ? -83.80100 30.94100 -28.97900 1.000 57.21999 362 GLU D N 1
ATOM 12277 C CA . GLU D 1 362 ? -85.11700 31.42800 -28.55600 1.000 56.57795 362 GLU D CA 1
ATOM 12278 C C . GLU D 1 362 ? -85.29100 31.25900 -27.06600 1.000 56.65101 362 GLU D C 1
ATOM 12279 O O . GLU D 1 362 ? -85.82900 32.14500 -26.39600 1.000 55.50649 362 GLU D O 1
ATOM 12285 N N . ILE D 1 363 ? -84.86000 30.11500 -26.53200 1.000 42.22374 363 ILE D N 1
ATOM 12286 C CA . ILE D 1 363 ? -84.98100 29.87000 -25.10100 1.000 41.79243 363 ILE D CA 1
ATOM 12287 C C . ILE D 1 363 ? -83.96900 30.71500 -24.34200 1.000 42.24951 363 ILE D C 1
ATOM 12288 O O . ILE D 1 363 ? -84.28300 31.28300 -23.28900 1.000 40.48517 363 ILE D O 1
ATOM 12293 N N . HIS D 1 364 ? -82.74400 30.83300 -24.86800 1.000 44.01657 364 HIS D N 1
ATOM 12294 C CA . HIS D 1 364 ? -81.76400 31.73900 -24.26900 1.000 42.72175 364 HIS D CA 1
ATOM 12295 C C . HIS D 1 364 ? -82.30600 33.15600 -24.21600 1.000 39.75548 364 HIS D C 1
ATOM 12296 O O . HIS D 1 364 ? -82.25000 33.82000 -23.17500 1.000 38.07704 364 HIS D O 1
ATOM 12303 N N . LYS D 1 365 ? -82.81200 33.64600 -25.35100 1.000 41.85230 365 LYS D N 1
ATOM 12304 C CA . LYS D 1 365 ? -83.35900 34.99500 -25.42200 1.000 39.03666 365 LYS D CA 1
ATOM 12305 C C . LYS D 1 365 ? -84.48100 35.18000 -24.42900 1.000 37.48140 365 LYS D C 1
ATOM 12306 O O . LYS D 1 365 ? -84.56000 36.21300 -23.75700 1.000 35.40525 365 LYS D O 1
ATOM 12312 N N . HIS D 1 366 ? -85.36300 34.19700 -24.31900 1.000 42.89507 366 HIS D N 1
ATOM 12313 C CA . HIS D 1 366 ? -86.56300 34.39800 -23.51500 1.000 40.87966 366 HIS D CA 1
ATOM 12314 C C . HIS D 1 366 ? -86.27800 34.32500 -22.03100 1.000 40.06212 366 HIS D C 1
ATOM 12315 O O . HIS D 1 366 ? -86.78400 35.14700 -21.26800 1.000 38.19588 366 HIS D O 1
ATOM 12322 N N . LEU D 1 367 ? -85.45800 33.37800 -21.58700 1.000 38.87701 367 LEU D N 1
ATOM 12323 C CA . LEU D 1 367 ? -85.26500 33.21400 -20.14800 1.000 38.83717 367 LEU D CA 1
ATOM 12324 C C . LEU D 1 367 ? -84.18000 34.11500 -19.57800 1.000 38.44369 367 LEU D C 1
ATOM 12325 O O . LEU D 1 367 ? -84.21500 34.41700 -18.38000 1.000 38.14347 367 LEU D O 1
ATOM 12330 N N . PHE D 1 368 ? -83.18800 34.53300 -20.38100 1.000 36.28220 368 PHE D N 1
ATOM 12331 C CA . PHE D 1 368 ? -82.01900 35.20000 -19.81900 1.000 35.93883 368 PHE D CA 1
ATOM 12332 C C . PHE D 1 368 ? -81.67400 36.54100 -20.44900 1.000 33.73737 368 PHE D C 1
ATOM 12333 O O . PHE D 1 368 ? -80.90300 37.28000 -19.83800 1.000 33.02314 368 PHE D O 1
ATOM 12341 N N . CYS D 1 369 ? -82.21500 36.89200 -21.62400 1.000 43.90420 369 CYS D N 1
ATOM 12342 C CA . CYS D 1 369 ? -81.78500 38.08300 -22.36000 1.000 42.51127 369 CYS D CA 1
ATOM 12343 C C . CYS D 1 369 ? -82.87900 39.11300 -22.61000 1.000 40.59400 369 CYS D C 1
ATOM 12344 O O . CYS D 1 369 ? -82.73000 40.26000 -22.17500 1.000 39.10471 369 CYS D O 1
ATOM 12347 N N . ASP D 1 370 ? -83.94600 38.78900 -23.33100 1.000 47.57930 370 ASP D N 1
ATOM 12348 C CA . ASP D 1 370 ? -84.80100 39.87100 -23.81300 1.000 46.40746 370 ASP D CA 1
ATOM 12349 C C . ASP D 1 370 ? -85.52900 40.52200 -22.64200 1.000 44.57354 370 ASP D C 1
ATOM 12350 O O . ASP D 1 370 ? -86.05900 39.81600 -21.78400 1.000 44.72678 370 ASP D O 1
ATOM 12355 N N . PRO D 1 371 ? -85.53400 41.85600 -22.54200 1.000 37.49626 371 PRO D N 1
ATOM 12356 C CA . PRO D 1 371 ? -86.21300 42.49700 -21.40300 1.000 35.92038 371 PRO D CA 1
ATOM 12357 C C . PRO D 1 371 ? -87.73400 42.48300 -21.51600 1.000 35.70121 371 PRO D C 1
ATOM 12358 O O . PRO D 1 371 ? -88.40100 42.64900 -20.49600 1.000 34.93884 371 PRO D O 1
ATOM 12362 N N . LEU D 1 372 ? -88.31100 42.39200 -22.71900 1.000 41.23272 372 LEU D N 1
ATOM 12363 C CA . LEU D 1 372 ? -89.76600 42.24600 -22.82300 1.000 41.46903 372 LEU D CA 1
ATOM 12364 C C . LEU D 1 372 ? -90.21700 40.84700 -22.41400 1.000 41.93349 372 LEU D C 1
ATOM 12365 O O . LEU D 1 372 ? -91.33500 40.68000 -21.90400 1.000 41.53441 372 LEU D O 1
ATOM 12370 N N . CYS D 1 373 ? -89.40500 39.82200 -22.68800 1.000 43.72541 373 CYS D N 1
ATOM 12371 C CA . CYS D 1 373 ? -89.71900 38.48300 -22.20100 1.000 44.25546 373 CYS D CA 1
ATOM 12372 C C . CYS D 1 373 ? -89.69600 38.43400 -20.68200 1.000 43.18689 373 CYS D C 1
ATOM 12373 O O . CYS D 1 373 ? -90.47400 37.69500 -20.06100 1.000 43.26057 373 CYS D O 1
ATOM 12376 N N . ALA D 1 374 ? -88.74800 39.14700 -20.06700 1.000 44.25980 374 ALA D N 1
ATOM 12377 C CA . ALA D 1 374 ? -88.64100 39.18600 -18.60900 1.000 43.42149 374 ALA D CA 1
ATOM 12378 C C . ALA D 1 374 ? -89.84000 39.88000 -17.97500 1.000 42.22087 374 ALA D C 1
ATOM 12379 O O . ALA D 1 374 ? -90.30700 39.47600 -16.90300 1.000 42.33430 374 ALA D O 1
ATOM 12381 N N . LEU D 1 375 ? -90.29100 40.98500 -18.56800 1.000 47.43267 375 LEU D N 1
ATOM 12382 C CA . LEU D 1 375 ? -91.46400 41.67900 -18.04800 1.000 46.43498 375 LEU D CA 1
ATOM 12383 C C . LEU D 1 375 ? -92.68300 40.77200 -18.13500 1.000 46.88119 375 LEU D C 1
ATOM 12384 O O . LEU D 1 375 ? -93.42300 40.60400 -17.15800 1.000 46.69762 375 LEU D O 1
ATOM 12389 N N . ASN D 1 376 ? -92.84500 40.10300 -19.28400 1.000 41.54501 376 ASN D N 1
ATOM 12390 C CA . ASN D 1 376 ? -93.96900 39.19900 -19.52400 1.000 41.89218 376 ASN D CA 1
ATOM 12391 C C . ASN D 1 376 ? -94.00500 38.05700 -18.51300 1.000 42.07248 376 ASN D C 1
ATOM 12392 O O . ASN D 1 376 ? -95.07200 37.71100 -18.00300 1.000 41.95261 376 ASN D O 1
ATOM 12397 N N . ALA D 1 377 ? -92.85900 37.44500 -18.21500 1.000 40.73209 377 ALA D N 1
ATOM 12398 C CA . ALA D 1 377 ? -92.85300 36.41800 -17.17800 1.000 41.41300 377 ALA D CA 1
ATOM 12399 C C . ALA D 1 377 ? -93.21200 36.98600 -15.80400 1.000 40.78952 377 ALA D C 1
ATOM 12400 O O . ALA D 1 377 ? -93.79600 36.27100 -14.98100 1.000 41.55781 377 ALA D O 1
ATOM 12402 N N . LYS D 1 378 ? -92.86100 38.25200 -15.51900 1.000 42.82958 378 LYS D N 1
ATOM 12403 C CA . LYS D 1 378 ? -93.11900 38.80500 -14.18800 1.000 42.26949 378 LYS D CA 1
ATOM 12404 C C . LYS D 1 378 ? -94.56600 39.20200 -13.99200 1.000 41.35210 378 LYS D C 1
ATOM 12405 O O . LYS D 1 378 ? -95.05600 39.17900 -12.86700 1.000 41.55989 378 LYS D O 1
ATOM 12411 N N . VAL D 1 379 ? -95.26200 39.54300 -15.06200 1.000 41.71872 379 VAL D N 1
ATOM 12412 C CA . VAL D 1 379 ? -96.60700 40.09200 -14.96600 1.000 41.08221 379 VAL D CA 1
ATOM 12413 C C . VAL D 1 379 ? -97.67900 39.00500 -14.95600 1.000 41.60302 379 VAL D C 1
ATOM 12414 O O . VAL D 1 379 ? -98.74100 39.19600 -14.35800 1.000 41.42979 379 VAL D O 1
ATOM 12418 N N . VAL D 1 380 ? -97.40700 37.85400 -15.57900 1.000 39.91770 380 VAL D N 1
ATOM 12419 C CA . VAL D 1 380 ? -98.41800 36.83300 -15.83900 1.000 40.26962 380 VAL D CA 1
ATOM 12420 C C . VAL D 1 380 ? -98.80800 36.08200 -14.57000 1.000 40.88964 380 VAL D C 1
ATOM 12421 O O . VAL D 1 380 ? -97.96600 35.78400 -13.70900 1.000 41.58790 380 VAL D O 1
ATOM 12425 N N . SER D 1 381 ? -100.09800 35.74600 -14.46300 1.000 46.09190 381 SER D N 1
ATOM 12426 C CA . SER D 1 381 ? -100.62000 34.81600 -13.45700 1.000 46.61227 381 SER D CA 1
ATOM 12427 C C . SER D 1 381 ? -101.42100 33.73900 -14.18100 1.000 47.01620 381 SER D C 1
ATOM 12428 O O . SER D 1 381 ? -102.51200 34.02100 -14.69000 1.000 46.57385 381 SER D O 1
ATOM 12431 N N . GLU D 1 382 ? -100.85100 32.52900 -14.28800 1.000 56.25392 382 GLU D N 1
ATOM 12432 C CA . GLU D 1 382 ? -101.54200 31.41700 -14.94500 1.000 56.67240 382 GLU D CA 1
ATOM 12433 C C . GLU D 1 382 ? -102.81500 31.02000 -14.21400 1.000 56.87741 382 GLU D C 1
ATOM 12434 O O . GLU D 1 382 ? -103.70200 30.40800 -14.82200 1.000 57.08908 382 GLU D O 1
ATOM 12440 N N . ASP D 1 383 ? -102.89900 31.31200 -12.91400 1.000 52.29880 383 ASP D N 1
ATOM 12441 C CA . ASP D 1 383 ? -104.10700 31.02200 -12.15500 1.000 52.35826 383 ASP D CA 1
ATOM 12442 C C . ASP D 1 383 ? -105.26200 31.91100 -12.60300 1.000 51.59367 383 ASP D C 1
ATOM 12443 O O . ASP D 1 383 ? -106.34300 31.41100 -12.91500 1.000 51.92961 383 ASP D O 1
ATOM 12448 N N . VAL D 1 384 ? -105.06500 33.23500 -12.62100 1.000 44.33604 384 VAL D N 1
ATOM 12449 C CA . VAL D 1 384 ? -106.11100 34.13800 -13.10400 1.000 43.64948 384 VAL D CA 1
ATOM 12450 C C . VAL D 1 384 ? -106.54600 33.73500 -14.49600 1.000 43.94161 384 VAL D C 1
ATOM 12451 O O . VAL D 1 384 ? -107.74000 33.65900 -14.80500 1.000 44.36302 384 VAL D O 1
ATOM 12455 N N . LEU D 1 385 ? -105.58200 33.47800 -15.36700 1.000 43.27868 385 LEU D N 1
ATOM 12456 C CA . LEU D 1 385 ? -105.92100 33.33600 -16.77000 1.000 43.31340 385 LEU D CA 1
ATOM 12457 C C . LEU D 1 385 ? -106.64700 32.02800 -17.03900 1.000 44.07474 385 LEU D C 1
ATOM 12458 O O . LEU D 1 385 ? -107.52300 31.97300 -17.91100 1.000 44.29364 385 LEU D O 1
ATOM 12463 N N . PHE D 1 386 ? -106.27600 30.95300 -16.33500 1.000 49.61500 386 PHE D N 1
ATOM 12464 C CA . PHE D 1 386 ? -106.65200 29.62400 -16.79600 1.000 50.33797 386 PHE D CA 1
ATOM 12465 C C . PHE D 1 386 ? -107.38500 28.74800 -15.79800 1.000 50.84598 386 PHE D C 1
ATOM 12466 O O . PHE D 1 386 ? -107.93500 27.72800 -16.21500 1.000 51.50933 386 PHE D O 1
ATOM 12474 N N . ARG D 1 387 ? -107.44100 29.10200 -14.52700 1.000 67.29367 387 ARG D N 1
ATOM 12475 C CA . ARG D 1 387 ? -108.21200 28.32100 -13.57700 1.000 67.86575 387 ARG D CA 1
ATOM 12476 C C . ARG D 1 387 ? -109.65000 28.80700 -13.50300 1.000 67.78888 387 ARG D C 1
ATOM 12477 O O . ARG D 1 387 ? -109.92500 30.01600 -13.53700 1.000 67.01340 387 ARG D O 1
ATOM 12485 N N . LEU D 1 388 ? -110.56700 27.83900 -13.41500 1.000 71.82688 388 LEU D N 1
ATOM 12486 C CA . LEU D 1 388 ? -111.98700 28.13900 -13.40300 1.000 71.84636 388 LEU D CA 1
ATOM 12487 C C . LEU D 1 388 ? -112.34600 28.79800 -12.07800 1.000 71.91346 388 LEU D C 1
ATOM 12488 O O . LEU D 1 388 ? -112.12700 28.20600 -11.01800 1.000 72.82108 388 LEU D O 1
ATOM 12493 N N . PRO D 1 389 ? -112.95200 29.97300 -12.09000 1.000 53.39104 389 PRO D N 1
ATOM 12494 C CA . PRO D 1 389 ? -113.17800 30.68600 -10.83200 1.000 53.42709 389 PRO D CA 1
ATOM 12495 C C . PRO D 1 389 ? -114.26000 30.04300 -9.98600 1.000 55.35028 389 PRO D C 1
ATOM 12496 O O . PRO D 1 389 ? -115.23200 29.47200 -10.48500 1.000 56.58906 389 PRO D O 1
ATOM 12500 N N . ARG D 1 390 ? -114.09700 30.18700 -8.67800 1.000 57.49817 390 ARG D N 1
ATOM 12501 C CA . ARG D 1 390 ? -115.14300 29.82500 -7.74700 1.000 59.03374 390 ARG D CA 1
ATOM 12502 C C . ARG D 1 390 ? -116.15400 30.95400 -7.76200 1.000 59.26374 390 ARG D C 1
ATOM 12503 O O . ARG D 1 390 ? -115.79400 32.10500 -7.47500 1.000 58.11598 390 ARG D O 1
ATOM 12511 N N . GLU D 1 391 ? -117.40900 30.63200 -8.09800 1.000 79.79559 391 GLU D N 1
ATOM 12512 C CA . GLU D 1 391 ? -118.37400 31.68400 -8.39800 1.000 79.81618 391 GLU D CA 1
ATOM 12513 C C . GLU D 1 391 ? -118.73100 32.51800 -7.17300 1.000 80.09869 391 GLU D C 1
ATOM 12514 O O . GLU D 1 391 ? -118.98000 33.72300 -7.31400 1.000 79.50508 391 GLU D O 1
ATOM 12520 N N . GLN D 1 392 ? -118.73000 31.94500 -5.96700 1.000 66.09809 392 GLN D N 1
ATOM 12521 C CA . GLN D 1 392 ? -119.06600 32.78900 -4.81400 1.000 66.86551 392 GLN D CA 1
ATOM 12522 C C . GLN D 1 392 ? -118.00000 33.86300 -4.58400 1.000 64.77149 392 GLN D C 1
ATOM 12523 O O . GLN D 1 392 ? -118.33000 35.03400 -4.35600 1.000 64.52707 392 GLN D O 1
ATOM 12525 N N . GLU D 1 393 ? -116.71400 33.49300 -4.68700 1.000 71.79100 393 GLU D N 1
ATOM 12526 C CA . GLU D 1 393 ? -115.62800 34.45700 -4.53900 1.000 70.08075 393 GLU D CA 1
ATOM 12527 C C . GLU D 1 393 ? -115.46400 35.30700 -5.79500 1.000 68.70826 393 GLU D C 1
ATOM 12528 O O . GLU D 1 393 ? -115.13700 36.50300 -5.71400 1.000 67.74655 393 GLU D O 1
ATOM 12534 N N . TYR D 1 394 ? -115.72700 34.71000 -6.95800 1.000 58.43666 394 TYR D N 1
ATOM 12535 C CA . TYR D 1 394 ? -115.68900 35.45200 -8.21000 1.000 57.25678 394 TYR D CA 1
ATOM 12536 C C . TYR D 1 394 ? -116.64800 36.63400 -8.18700 1.000 57.73898 394 TYR D C 1
ATOM 12537 O O . TYR D 1 394 ? -116.37800 37.67500 -8.79700 1.000 56.91778 394 TYR D O 1
ATOM 12546 N N . LYS D 1 395 ? -117.79800 36.47600 -7.52500 1.000 57.94997 395 LYS D N 1
ATOM 12547 C CA . LYS D 1 395 ? -118.73900 37.58500 -7.40000 1.000 58.28303 395 LYS D CA 1
ATOM 12548 C C . LYS D 1 395 ? -118.13300 38.71800 -6.58700 1.000 57.62589 395 LYS D C 1
ATOM 12549 O O . LYS D 1 395 ? -118.36000 39.89300 -6.88500 1.000 57.47709 395 LYS D O 1
ATOM 12551 N N . LYS D 1 396 ? -117.33300 38.38600 -5.57000 1.000 65.85538 396 LYS D N 1
ATOM 12552 C CA . LYS D 1 396 ? -116.67700 39.43600 -4.80000 1.000 65.29591 396 LYS D CA 1
ATOM 12553 C C . LYS D 1 396 ? -115.58800 40.10500 -5.62300 1.000 63.76657 396 LYS D C 1
ATOM 12554 O O . LYS D 1 396 ? -115.44200 41.33500 -5.58900 1.000 63.38954 396 LYS D O 1
ATOM 12560 N N . LEU D 1 397 ? -114.84900 39.31100 -6.40700 1.000 53.21150 397 LEU D N 1
ATOM 12561 C CA . LEU D 1 397 ? -113.83200 39.86600 -7.29200 1.000 52.03162 397 LEU D CA 1
ATOM 12562 C C . LEU D 1 397 ? -114.43900 40.90500 -8.21500 1.000 52.16984 397 LEU D C 1
ATOM 12563 O O . LEU D 1 397 ? -114.00500 42.06100 -8.23800 1.000 52.28180 397 LEU D O 1
ATOM 12568 N N . ARG D 1 398 ? -115.48200 40.51600 -8.95100 1.000 62.14052 398 ARG D N 1
ATOM 12569 C CA . ARG D 1 398 ? -116.09600 41.41600 -9.91900 1.000 62.55484 398 ARG D CA 1
ATOM 12570 C C . ARG D 1 398 ? -116.58300 42.69700 -9.27200 1.000 63.22160 398 ARG D C 1
ATOM 12571 O O . ARG D 1 398 ? -116.48200 43.77400 -9.86600 1.000 63.67784 398 ARG D O 1
ATOM 12579 N N . ALA D 1 399 ? -117.19700 42.59100 -8.09700 1.000 62.09370 399 ALA D N 1
ATOM 12580 C CA . ALA D 1 399 ? -117.64800 43.78300 -7.38900 1.000 62.64789 399 ALA D CA 1
ATOM 12581 C C . ALA D 1 399 ? -116.47200 44.69200 -7.07500 1.000 62.30254 399 ALA D C 1
ATOM 12582 O O . ALA D 1 399 ? -116.55400 45.91500 -7.23200 1.000 62.90586 399 ALA D O 1
ATOM 12584 N N . SER D 1 400 ? -115.35900 44.10100 -6.64700 1.000 62.39667 400 SER D N 1
ATOM 12585 C CA . SER D 1 400 ? -114.19000 44.89400 -6.30400 1.000 62.17100 400 SER D CA 1
ATOM 12586 C C . SER D 1 400 ? -113.62200 45.54500 -7.55700 1.000 62.23715 400 SER D C 1
ATOM 12587 O O . SER D 1 400 ? -113.37700 46.76000 -7.58800 1.000 62.83048 400 SER D O 1
ATOM 12590 N N . ALA D 1 401 ? -113.47000 44.75100 -8.62500 1.000 51.26306 401 ALA D N 1
ATOM 12591 C CA . ALA D 1 401 ? -112.87900 45.23300 -9.87100 1.000 51.12197 401 ALA D CA 1
ATOM 12592 C C . ALA D 1 401 ? -113.77500 46.25000 -10.56000 1.000 52.30728 401 ALA D C 1
ATOM 12593 O O . ALA D 1 401 ? -113.27600 47.18200 -11.20000 1.000 52.87270 401 ALA D O 1
ATOM 12595 N N . ALA D 1 402 ? -115.10000 46.05000 -10.51700 1.000 59.00214 402 ALA D N 1
ATOM 12596 C CA . ALA D 1 402 ? -115.99100 47.07200 -11.06200 1.000 59.94852 402 ALA D CA 1
ATOM 12597 C C . ALA D 1 402 ? -115.98800 48.34700 -10.21800 1.000 60.71203 402 ALA D C 1
ATOM 12598 O O . ALA D 1 402 ? -116.08600 49.44600 -10.77400 1.000 61.76193 402 ALA D O 1
ATOM 12600 N N . ALA D 1 403 ? -115.81500 48.23600 -8.89100 1.000 71.34264 403 ALA D N 1
ATOM 12601 C CA . ALA D 1 403 ? -115.61600 49.40400 -8.02900 1.000 71.73356 403 ALA D CA 1
ATOM 12602 C C . ALA D 1 403 ? -114.22400 50.00200 -8.15500 1.000 71.82049 403 ALA D C 1
ATOM 12603 O O . ALA D 1 403 ? -113.93000 51.00300 -7.49200 1.000 72.53682 403 ALA D O 1
ATOM 12605 N N . GLY D 1 404 ? -113.37800 49.42600 -9.00500 1.000 73.80589 404 GLY D N 1
ATOM 12606 C CA . GLY D 1 404 ? -112.05200 49.92600 -9.28400 1.000 73.59616 404 GLY D CA 1
ATOM 12607 C C . GLY D 1 404 ? -110.96500 49.55100 -8.30000 1.000 72.83460 404 GLY D C 1
ATOM 12608 O O . GLY D 1 404 ? -109.83000 50.02100 -8.46300 1.000 72.84749 404 GLY D O 1
ATOM 12609 N N . GLN D 1 405 ? -111.24600 48.70100 -7.30500 1.000 74.01434 405 GLN D N 1
ATOM 12610 C CA . GLN D 1 405 ? -110.24400 48.48000 -6.26300 1.000 73.64235 405 GLN D CA 1
ATOM 12611 C C . GLN D 1 405 ? -109.09600 47.57800 -6.71300 1.000 72.80827 405 GLN D C 1
ATOM 12612 O O . GLN D 1 405 ? -107.98700 47.67700 -6.15800 1.000 72.68749 405 GLN D O 1
ATOM 12618 N N . LEU D 1 406 ? -109.32600 46.68200 -7.67600 1.000 46.35263 406 LEU D N 1
ATOM 12619 C CA . LEU D 1 406 ? -108.29100 45.72500 -8.03600 1.000 45.49884 406 LEU D CA 1
ATOM 12620 C C . LEU D 1 406 ? -107.49800 46.14600 -9.26500 1.000 45.45780 406 LEU D C 1
ATOM 12621 O O . LEU D 1 406 ? -106.63700 45.37900 -9.72000 1.000 44.81077 406 LEU D O 1
ATOM 12626 N N . LEU D 1 407 ? -107.76500 47.33200 -9.81900 1.000 40.55945 407 LEU D N 1
ATOM 12627 C CA . LEU D 1 407 ? -107.15300 47.72700 -11.07800 1.000 40.49227 407 LEU D CA 1
ATOM 12628 C C . LEU D 1 407 ? -106.16400 48.86500 -10.90700 1.000 40.97935 407 LEU D C 1
ATOM 12629 O O . LEU D 1 407 ? -105.71900 49.44000 -11.90200 1.000 41.43288 407 LEU D O 1
ATOM 12634 N N . ASP D 1 408 ? -105.80500 49.15300 -9.66500 1.000 72.42583 408 ASP D N 1
ATOM 12635 C CA . ASP D 1 408 ? -104.79300 50.15000 -9.36100 1.000 72.91300 408 ASP D CA 1
ATOM 12636 C C . ASP D 1 408 ? -103.39100 49.72600 -9.83400 1.000 72.04364 408 ASP D C 1
ATOM 12637 O O . ASP D 1 408 ? -102.61300 50.55500 -10.30900 1.000 72.57073 408 ASP D O 1
ATOM 12642 N N . ALA D 1 409 ? -103.07800 48.43500 -9.69900 1.000 39.26050 409 ALA D N 1
ATOM 12643 C CA . ALA D 1 409 ? -101.74900 47.91800 -10.00900 1.000 38.56416 409 ALA D CA 1
ATOM 12644 C C . ALA D 1 409 ? -101.75400 46.39600 -9.99800 1.000 37.83313 409 ALA D C 1
ATOM 12645 O O . ALA D 1 409 ? -102.42900 45.76700 -9.18400 1.000 38.05931 409 ALA D O 1
ATOM 12647 N N . ASN D 1 410 ? -100.94700 45.82400 -10.88700 1.000 37.08896 410 ASN D N 1
ATOM 12648 C CA . ASN D 1 410 ? -100.67900 44.39700 -10.89700 1.000 36.48681 410 ASN D CA 1
ATOM 12649 C C . ASN D 1 410 ? -99.76700 44.11600 -9.71900 1.000 36.90127 410 ASN D C 1
ATOM 12650 O O . ASN D 1 410 ? -98.70100 44.72500 -9.61200 1.000 37.16503 410 ASN D O 1
ATOM 12655 N N . THR D 1 411 ? -100.20900 43.27600 -8.77400 1.000 38.61599 411 THR D N 1
ATOM 12656 C CA . THR D 1 411 ? -99.40900 43.12800 -7.56300 1.000 39.36165 411 THR D CA 1
ATOM 12657 C C . THR D 1 411 ? -98.18700 42.24600 -7.75600 1.000 39.55646 411 THR D C 1
ATOM 12658 O O . THR D 1 411 ? -97.40400 42.10200 -6.81200 1.000 40.51316 411 THR D O 1
ATOM 12662 N N . LEU D 1 412 ? -98.01900 41.62600 -8.92600 1.000 38.28200 412 LEU D N 1
ATOM 12663 C CA . LEU D 1 412 ? -96.81000 40.85800 -9.20100 1.000 38.60154 412 LEU D CA 1
ATOM 12664 C C . LEU D 1 412 ? -95.68100 41.73500 -9.72800 1.000 38.35430 412 LEU D C 1
ATOM 12665 O O . LEU D 1 412 ? -94.54400 41.64200 -9.25000 1.000 39.17401 412 LEU D O 1
ATOM 12670 N N . PHE D 1 413 ? -95.96000 42.57100 -10.70400 1.000 42.96951 413 PHE D N 1
ATOM 12671 C CA . PHE D 1 413 ? -95.05000 43.56500 -11.22400 1.000 42.55535 413 PHE D CA 1
ATOM 12672 C C . PHE D 1 413 ? -95.80200 44.69300 -11.89800 1.000 42.03046 413 PHE D C 1
ATOM 12673 O O . PHE D 1 413 ? -96.56200 44.42600 -12.74200 1.000 41.74108 413 PHE D O 1
ATOM 12681 N N . ASP D 1 414 ? -95.57300 45.94800 -11.55200 1.000 53.08730 414 ASP D N 1
ATOM 12682 C CA . ASP D 1 414 ? -96.21200 47.06100 -12.26100 1.000 53.34150 414 ASP D CA 1
ATOM 12683 C C . ASP D 1 414 ? -95.31400 48.28600 -12.14000 1.000 53.90520 414 ASP D C 1
ATOM 12684 O O . ASP D 1 414 ? -95.17100 48.84100 -11.05100 1.000 54.74309 414 ASP D O 1
ATOM 12689 N N . CYS D 1 415 ? -94.70900 48.70200 -13.25400 1.000 40.01397 415 CYS D N 1
ATOM 12690 C CA . CYS D 1 415 ? -93.83900 49.87100 -13.26500 1.000 40.44121 415 CYS D CA 1
ATOM 12691 C C . CYS D 1 415 ? -93.84400 50.45100 -14.66900 1.000 40.53830 415 CYS D C 1
ATOM 12692 O O . CYS D 1 415 ? -93.29300 49.83600 -15.58300 1.000 39.83051 415 CYS D O 1
ATOM 12695 N N . GLU D 1 416 ? -94.46600 51.62300 -14.84800 1.000 49.69422 416 GLU D N 1
ATOM 12696 C CA . GLU D 1 416 ? -94.53100 52.20800 -16.19000 1.000 50.27696 416 GLU D CA 1
ATOM 12697 C C . GLU D 1 416 ? -93.15800 52.67300 -16.65900 1.000 50.05698 416 GLU D C 1
ATOM 12698 O O . GLU D 1 416 ? -92.89700 52.69100 -17.86700 1.000 50.18785 416 GLU D O 1
ATOM 12704 N N . VAL D 1 417 ? -92.26100 53.02200 -15.72600 1.000 48.04390 417 VAL D N 1
ATOM 12705 C CA . VAL D 1 417 ? -90.88700 53.38000 -16.10200 1.000 47.52051 417 VAL D CA 1
ATOM 12706 C C . VAL D 1 417 ? -90.21100 52.20700 -16.78700 1.000 46.04617 417 VAL D C 1
ATOM 12707 O O . VAL D 1 417 ? -89.82200 52.29800 -17.95100 1.000 46.32840 417 VAL D O 1
ATOM 12711 N N . VAL D 1 418 ? -90.13600 51.06200 -16.10700 1.000 33.37128 418 VAL D N 1
ATOM 12712 C CA . VAL D 1 418 ? -89.53500 49.87900 -16.72200 1.000 32.41613 418 VAL D CA 1
ATOM 12713 C C . VAL D 1 418 ? -90.30700 49.46800 -17.96700 1.000 32.71351 418 VAL D C 1
ATOM 12714 O O . VAL D 1 418 ? -89.71100 49.08700 -18.98300 1.000 32.71371 418 VAL D O 1
ATOM 12718 N N . GLN D 1 419 ? -91.64200 49.56100 -17.93900 1.000 41.31556 419 GLN D N 1
ATOM 12719 C CA . GLN D 1 419 ? -92.38700 49.24700 -19.15800 1.000 41.78976 419 GLN D CA 1
ATOM 12720 C C . GLN D 1 419 ? -91.93100 50.14600 -20.30200 1.000 42.53718 419 GLN D C 1
ATOM 12721 O O . GLN D 1 419 ? -91.71300 49.67900 -21.42500 1.000 42.86472 419 GLN D O 1
ATOM 12727 N N . THR D 1 420 ? -91.77900 51.44800 -20.03800 1.000 38.29071 420 THR D N 1
ATOM 12728 C CA . THR D 1 420 ? -91.41100 52.36600 -21.11600 1.000 39.20395 420 THR D CA 1
ATOM 12729 C C . THR D 1 420 ? -90.02900 52.05000 -21.66400 1.000 38.33902 420 THR D C 1
ATOM 12730 O O . THR D 1 420 ? -89.82700 52.03700 -22.88300 1.000 39.02458 420 THR D O 1
ATOM 12734 N N . LEU D 1 421 ? -89.05900 51.81000 -20.78100 1.000 36.49811 421 LEU D N 1
ATOM 12735 C CA . LEU D 1 421 ? -87.72100 51.47700 -21.25000 1.000 35.89352 421 LEU D CA 1
ATOM 12736 C C . LEU D 1 421 ? -87.71400 50.18400 -22.04900 1.000 35.73228 421 LEU D C 1
ATOM 12737 O O . LEU D 1 421 ? -86.98300 50.06400 -23.03500 1.000 36.03369 421 LEU D O 1
ATOM 12742 N N . VAL D 1 422 ? -88.55200 49.22400 -21.68800 1.000 41.50670 422 VAL D N 1
ATOM 12743 C CA . VAL D 1 422 ? -88.58600 47.99000 -22.46300 1.000 41.52646 422 VAL D CA 1
ATOM 12744 C C . VAL D 1 422 ? -89.05200 48.27000 -23.88600 1.000 42.82503 422 VAL D C 1
ATOM 12745 O O . VAL D 1 422 ? -88.50900 47.71500 -24.85200 1.000 43.36955 422 VAL D O 1
ATOM 12749 N N . PHE D 1 423 ? -90.04700 49.15300 -24.04900 1.000 42.66500 423 PHE D N 1
ATOM 12750 C CA . PHE D 1 423 ? -90.52900 49.49000 -25.39100 1.000 44.05165 423 PHE D CA 1
ATOM 12751 C C . PHE D 1 423 ? -89.54000 50.34300 -26.16600 1.000 44.27507 423 PHE D C 1
ATOM 12752 O O . PHE D 1 423 ? -89.48100 50.25700 -27.39800 1.000 45.26703 423 PHE D O 1
ATOM 12760 N N . LEU D 1 424 ? -88.81800 51.22200 -25.48100 1.000 40.77726 424 LEU D N 1
ATOM 12761 C CA . LEU D 1 424 ? -87.74600 51.95700 -26.13600 1.000 40.78684 424 LEU D CA 1
ATOM 12762 C C . LEU D 1 424 ? -86.68500 51.00100 -26.68500 1.000 40.30682 424 LEU D C 1
ATOM 12763 O O . LEU D 1 424 ? -86.31300 51.08100 -27.86200 1.000 40.99357 424 LEU D O 1
ATOM 12768 N N . PHE D 1 425 ? -86.25800 50.02400 -25.87300 1.000 42.77826 425 PHE D N 1
ATOM 12769 C CA . PHE D 1 425 ? -85.23700 49.06600 -26.30300 1.000 42.31410 425 PHE D CA 1
ATOM 12770 C C . PHE D 1 425 ? -85.71700 48.21500 -27.47700 1.000 43.37349 425 PHE D C 1
ATOM 12771 O O . PHE D 1 425 ? -85.03000 48.10300 -28.49600 1.000 44.03282 425 PHE D O 1
ATOM 12779 N N . LYS D 1 426 ? -86.90000 47.61100 -27.37200 1.000 43.57285 426 LYS D N 1
ATOM 12780 C CA . LYS D 1 426 ? -87.42100 46.88300 -28.52600 1.000 44.77182 426 LYS D CA 1
ATOM 12781 C C . LYS D 1 426 ? -87.48300 47.78300 -29.75700 1.000 45.89884 426 LYS D C 1
ATOM 12782 O O . LYS D 1 426 ? -87.44000 47.29600 -30.89600 1.000 46.87695 426 LYS D O 1
ATOM 12788 N N . GLY D 1 427 ? -87.64400 49.09100 -29.54600 1.000 58.71950 427 GLY D N 1
ATOM 12789 C CA . GLY D 1 427 ? -87.69300 50.01900 -30.66600 1.000 59.64243 427 GLY D CA 1
ATOM 12790 C C . GLY D 1 427 ? -86.34800 50.22400 -31.33200 1.000 59.29751 427 GLY D C 1
ATOM 12791 O O . GLY D 1 427 ? -86.25400 50.26000 -32.56200 1.000 60.28460 427 GLY D O 1
ATOM 12792 N N . LEU D 1 428 ? -85.28900 50.39700 -30.53900 1.000 51.07342 428 LEU D N 1
ATOM 12793 C CA . LEU D 1 428 ? -83.98200 50.54500 -31.16400 1.000 50.91895 428 LEU D CA 1
ATOM 12794 C C . LEU D 1 428 ? -83.59200 49.26500 -31.89300 1.000 51.24846 428 LEU D C 1
ATOM 12795 O O . LEU D 1 428 ? -82.90000 49.31300 -32.91600 1.000 51.86704 428 LEU D O 1
ATOM 12800 N N . GLN D 1 429 ? -84.08600 48.12800 -31.41600 1.000 50.54957 429 GLN D N 1
ATOM 12801 C CA . GLN D 1 429 ? -83.81600 46.80800 -31.97500 1.000 50.94257 429 GLN D CA 1
ATOM 12802 C C . GLN D 1 429 ? -84.57300 46.53400 -33.27400 1.000 52.31365 429 GLN D C 1
ATOM 12803 O O . GLN D 1 429 ? -84.17200 45.65400 -34.04100 1.000 52.99973 429 GLN D O 1
ATOM 12809 N N . ASN D 1 430 ? -85.69700 47.20500 -33.51000 1.000 66.62254 430 ASN D N 1
ATOM 12810 C CA . ASN D 1 430 ? -86.54400 46.91200 -34.66400 1.000 67.85502 430 ASN D CA 1
ATOM 12811 C C . ASN D 1 430 ? -86.72700 48.12200 -35.57800 1.000 68.34587 430 ASN D C 1
ATOM 12812 O O . ASN D 1 430 ? -87.59900 48.08700 -36.45600 1.000 69.52655 430 ASN D O 1
ATOM 12817 N N . ALA D 1 431 ? -85.92700 49.17800 -35.42100 1.000 58.45118 431 ALA D N 1
ATOM 12818 C CA . ALA D 1 431 ? -86.13000 50.41400 -36.17100 1.000 59.06494 431 ALA D CA 1
ATOM 12819 C C . ALA D 1 431 ? -84.87300 51.26400 -36.07000 1.000 58.40418 431 ALA D C 1
ATOM 12820 O O . ALA D 1 431 ? -84.06400 51.11100 -35.14900 1.000 57.44536 431 ALA D O 1
ATOM 12822 N N . ARG D 1 432 ? -84.72300 52.16500 -37.03100 1.000 70.00080 432 ARG D N 1
ATOM 12823 C CA . ARG D 1 432 ? -83.54100 53.01300 -37.08700 1.000 69.47502 432 ARG D CA 1
ATOM 12824 C C . ARG D 1 432 ? -83.61000 54.06300 -35.98400 1.000 68.99281 432 ARG D C 1
ATOM 12825 O O . ARG D 1 432 ? -84.58800 54.81900 -35.89400 1.000 69.77872 432 ARG D O 1
ATOM 12827 N N . VAL D 1 433 ? -82.59500 54.07900 -35.12000 1.000 63.41384 433 VAL D N 1
ATOM 12828 C CA . VAL D 1 433 ? -82.47800 55.06700 -34.05200 1.000 63.05096 433 VAL D CA 1
ATOM 12829 C C . VAL D 1 433 ? -81.01800 55.49300 -33.95900 1.000 62.41306 433 VAL D C 1
ATOM 12830 O O . VAL D 1 433 ? -80.10900 54.65500 -33.98800 1.000 61.91451 433 VAL D O 1
ATOM 12834 N N . GLY D 1 434 ? -80.80300 56.79400 -33.79100 1.000 69.98221 434 GLY D N 1
ATOM 12835 C CA . GLY D 1 434 ? -79.47300 57.37400 -33.71000 1.000 69.63202 434 GLY D CA 1
ATOM 12836 C C . GLY D 1 434 ? -78.56100 56.68200 -32.72000 1.000 68.61961 434 GLY D C 1
ATOM 12837 O O . GLY D 1 434 ? -79.03500 56.13800 -31.72000 1.000 68.36978 434 GLY D O 1
ATOM 12838 N N . LYS D 1 435 ? -77.25200 56.68800 -32.97200 1.000 82.77455 435 LYS D N 1
ATOM 12839 C CA . LYS D 1 435 ? -76.36000 55.95000 -32.09200 1.000 82.04104 435 LYS D CA 1
ATOM 12840 C C . LYS D 1 435 ? -76.33700 56.54800 -30.70700 1.000 81.38290 435 LYS D C 1
ATOM 12841 O O . LYS D 1 435 ? -76.34700 55.80400 -29.72300 1.000 80.96268 435 LYS D O 1
ATOM 12847 N N . THR D 1 436 ? -76.42400 57.87100 -30.59000 1.000 70.44653 436 THR D N 1
ATOM 12848 C CA . THR D 1 436 ? -76.28600 58.43700 -29.25500 1.000 70.03577 436 THR D CA 1
ATOM 12849 C C . THR D 1 436 ? -77.51500 58.15400 -28.40900 1.000 69.75536 436 THR D C 1
ATOM 12850 O O . THR D 1 436 ? -77.39200 57.80100 -27.22700 1.000 69.19399 436 THR D O 1
ATOM 12854 N N . THR D 1 437 ? -78.70900 58.29900 -28.99000 1.000 72.62361 437 THR D N 1
ATOM 12855 C CA . THR D 1 437 ? -79.91100 57.96800 -28.23200 1.000 72.59098 437 THR D CA 1
ATOM 12856 C C . THR D 1 437 ? -80.07600 56.46600 -28.03800 1.000 72.11957 437 THR D C 1
ATOM 12857 O O . THR D 1 437 ? -80.66200 56.04200 -27.04000 1.000 71.82396 437 THR D O 1
ATOM 12861 N N . SER D 1 438 ? -79.53500 55.64100 -28.93800 1.000 58.75292 438 SER D N 1
ATOM 12862 C CA . SER D 1 438 ? -79.60900 54.19000 -28.75100 1.000 58.26668 438 SER D CA 1
ATOM 12863 C C . SER D 1 438 ? -78.80000 53.74200 -27.54100 1.000 57.39312 438 SER D C 1
ATOM 12864 O O . SER D 1 438 ? -79.28500 52.98000 -26.69900 1.000 57.10531 438 SER D O 1
ATOM 12867 N N . LEU D 1 439 ? -77.58100 54.24500 -27.40800 1.000 57.92083 439 LEU D N 1
ATOM 12868 C CA . LEU D 1 439 ? -76.72200 53.83900 -26.30400 1.000 57.37818 439 LEU D CA 1
ATOM 12869 C C . LEU D 1 439 ? -77.14700 54.49400 -24.99600 1.000 56.87398 439 LEU D C 1
ATOM 12870 O O . LEU D 1 439 ? -76.79300 54.01100 -23.91600 1.000 56.36980 439 LEU D O 1
ATOM 12875 N N . ASP D 1 440 ? -77.93300 55.56400 -25.08700 1.000 75.26900 440 ASP D N 1
ATOM 12876 C CA . ASP D 1 440 ? -78.53100 56.19300 -23.91400 1.000 75.05188 440 ASP D CA 1
ATOM 12877 C C . ASP D 1 440 ? -79.63800 55.33200 -23.31800 1.000 74.74722 440 ASP D C 1
ATOM 12878 O O . ASP D 1 440 ? -79.76100 55.21100 -22.09200 1.000 74.27996 440 ASP D O 1
ATOM 12883 N N . ILE D 1 441 ? -80.49200 54.78100 -24.17600 1.000 48.82577 441 ILE D N 1
ATOM 12884 C CA . ILE D 1 441 ? -81.51800 53.85300 -23.72500 1.000 48.44552 441 ILE D CA 1
ATOM 12885 C C . ILE D 1 441 ? -80.87800 52.64600 -23.04600 1.000 47.98535 441 ILE D C 1
ATOM 12886 O O . ILE D 1 441 ? -81.23600 52.27200 -21.92100 1.000 47.77957 441 ILE D O 1
ATOM 12891 N N . ILE D 1 442 ? -79.87500 52.05700 -23.69500 1.000 46.86031 442 ILE D N 1
ATOM 12892 C CA . ILE D 1 442 ? -79.22900 50.85600 -23.17000 1.000 46.52339 442 ILE D CA 1
ATOM 12893 C C . ILE D 1 442 ? -78.64000 51.10200 -21.78500 1.000 46.17067 442 ILE D C 1
ATOM 12894 O O . ILE D 1 442 ? -78.71500 50.23500 -20.90800 1.000 46.29087 442 ILE D O 1
ATOM 12899 N N . ARG D 1 443 ? -78.00900 52.25700 -21.56600 1.000 60.22919 443 ARG D N 1
ATOM 12900 C CA . ARG D 1 443 ? -77.40900 52.49400 -20.25000 1.000 60.06110 443 ARG D CA 1
ATOM 12901 C C . ARG D 1 443 ? -78.47700 52.76800 -19.19200 1.000 59.94788 443 ARG D C 1
ATOM 12902 O O . ARG D 1 443 ? -78.33900 52.33100 -18.04300 1.000 60.03109 443 ARG D O 1
ATOM 12910 N N . GLU D 1 444 ? -79.53200 53.51400 -19.52700 1.000 53.69853 444 GLU D N 1
ATOM 12911 C CA . GLU D 1 444 ? -80.60500 53.70300 -18.54100 1.000 53.75456 444 GLU D CA 1
ATOM 12912 C C . GLU D 1 444 ? -81.35600 52.39800 -18.27600 1.000 53.45493 444 GLU D C 1
ATOM 12913 O O . GLU D 1 444 ? -81.78300 52.13400 -17.15100 1.000 53.52436 444 GLU D O 1
ATOM 12919 N N . LEU D 1 445 ? -81.56400 51.59000 -19.31000 1.000 40.24880 445 LEU D N 1
ATOM 12920 C CA . LEU D 1 445 ? -82.24600 50.31700 -19.12800 1.000 39.93443 445 LEU D CA 1
ATOM 12921 C C . LEU D 1 445 ? -81.43100 49.36200 -18.27700 1.000 40.14198 445 LEU D C 1
ATOM 12922 O O . LEU D 1 445 ? -81.98600 48.60000 -17.48000 1.000 40.41776 445 LEU D O 1
ATOM 12927 N N . THR D 1 446 ? -80.11600 49.33500 -18.46200 1.000 44.06717 446 THR D N 1
ATOM 12928 C CA . THR D 1 446 ? -79.29800 48.48300 -17.60400 1.000 44.41808 446 THR D CA 1
ATOM 12929 C C . THR D 1 446 ? -79.38200 48.91900 -16.15000 1.000 44.54114 446 THR D C 1
ATOM 12930 O O . THR D 1 446 ? -79.47000 48.08000 -15.24800 1.000 45.14951 446 THR D O 1
ATOM 12934 N N . ALA D 1 447 ? -79.34200 50.23200 -15.90100 1.000 42.39124 447 ALA D N 1
ATOM 12935 C CA . ALA D 1 447 ? -79.43500 50.73600 -14.53200 1.000 42.54923 447 ALA D CA 1
ATOM 12936 C C . ALA D 1 447 ? -80.74700 50.32300 -13.89000 1.000 42.81940 447 ALA D C 1
ATOM 12937 O O . ALA D 1 447 ? -80.77100 49.86200 -12.74600 1.000 43.47619 447 ALA D O 1
ATOM 12939 N N . GLN D 1 448 ? -81.86200 50.47800 -14.61200 1.000 47.90800 448 GLN D N 1
ATOM 12940 C CA . GLN D 1 448 ? -83.15000 50.11200 -14.03100 1.000 47.80315 448 GLN D CA 1
ATOM 12941 C C . GLN D 1 448 ? -83.27600 48.60800 -13.85100 1.000 48.03939 448 GLN D C 1
ATOM 12942 O O . GLN D 1 448 ? -83.80000 48.14500 -12.83300 1.000 48.71265 448 GLN D O 1
ATOM 12948 N N . LEU D 1 449 ? -82.77400 47.82100 -14.80100 1.000 37.74982 449 LEU D N 1
ATOM 12949 C CA . LEU D 1 449 ? -82.81500 46.37100 -14.62500 1.000 38.36701 449 LEU D CA 1
ATOM 12950 C C . LEU D 1 449 ? -82.19200 45.95100 -13.30100 1.000 39.37766 449 LEU D C 1
ATOM 12951 O O . LEU D 1 449 ? -82.72900 45.08300 -12.60700 1.000 40.20032 449 LEU D O 1
ATOM 12956 N N . LYS D 1 450 ? -81.05200 46.55100 -12.93100 1.000 58.70857 450 LYS D N 1
ATOM 12957 C CA . LYS D 1 450 ? -80.40100 46.15600 -11.67600 1.000 59.90855 450 LYS D CA 1
ATOM 12958 C C . LYS D 1 450 ? -81.19200 46.67000 -10.48200 1.000 60.26213 450 LYS D C 1
ATOM 12959 O O . LYS D 1 450 ? -81.34700 45.96900 -9.47200 1.000 61.46661 450 LYS D O 1
ATOM 12965 N N . ARG D 1 451 ? -81.70000 47.90000 -10.59200 1.000 49.79489 451 ARG D N 1
ATOM 12966 C CA . ARG D 1 451 ? -82.48900 48.51400 -9.53400 1.000 49.97450 451 ARG D CA 1
ATOM 12967 C C . ARG D 1 451 ? -83.77000 47.73700 -9.24500 1.000 50.32746 451 ARG D C 1
ATOM 12968 O O . ARG D 1 451 ? -84.29300 47.80100 -8.12700 1.000 51.26751 451 ARG D O 1
ATOM 12976 N N . HIS D 1 452 ? -84.29900 47.00700 -10.22800 1.000 49.05580 452 HIS D N 1
ATOM 12977 C CA . HIS D 1 452 ? -85.51700 46.22100 -10.05400 1.000 49.19481 452 HIS D CA 1
ATOM 12978 C C . HIS D 1 452 ? -85.22400 44.74300 -9.84900 1.000 50.40021 452 HIS D C 1
ATOM 12979 O O . HIS D 1 452 ? -86.14500 43.92300 -9.94500 1.000 50.53356 452 HIS D O 1
ATOM 12986 N N . ARG D 1 453 ? -83.95200 44.38400 -9.60700 1.000 58.79024 453 ARG D N 1
ATOM 12987 C CA . ARG D 1 453 ? -83.53600 42.99600 -9.35300 1.000 60.19056 453 ARG D CA 1
ATOM 12988 C C . ARG D 1 453 ? -83.95000 42.03800 -10.46900 1.000 60.03687 453 ARG D C 1
ATOM 12989 O O . ARG D 1 453 ? -84.39100 40.91700 -10.21200 1.000 61.30185 453 ARG D O 1
ATOM 12997 N N . LEU D 1 454 ? -83.79000 42.47800 -11.72200 1.000 48.90856 454 LEU D N 1
ATOM 12998 C CA . LEU D 1 454 ? -83.99200 41.64000 -12.89800 1.000 48.73657 454 LEU D CA 1
ATOM 12999 C C . LEU D 1 454 ? -82.63400 41.25900 -13.47100 1.000 49.53180 454 LEU D C 1
ATOM 13000 O O . LEU D 1 454 ? -81.86200 42.13700 -13.87400 1.000 48.79273 454 LEU D O 1
ATOM 13005 N N . ASP D 1 455 ? -82.33500 39.96400 -13.49600 1.000 64.39354 455 ASP D N 1
ATOM 13006 C CA . ASP D 1 455 ? -81.02900 39.46900 -13.90900 1.000 65.31460 455 ASP D CA 1
ATOM 13007 C C . ASP D 1 455 ? -81.13300 39.09400 -15.37000 1.000 65.15532 455 ASP D C 1
ATOM 13008 O O . ASP D 1 455 ? -81.67200 38.04000 -15.72200 1.000 66.26519 455 ASP D O 1
ATOM 13013 N N . LEU D 1 456 ? -80.62000 39.95600 -16.22300 1.000 46.95783 456 LEU D N 1
ATOM 13014 C CA . LEU D 1 456 ? -80.57800 39.65200 -17.63100 1.000 46.80885 456 LEU D CA 1
ATOM 13015 C C . LEU D 1 456 ? -79.14100 39.81400 -18.09300 1.000 47.04652 456 LEU D C 1
ATOM 13016 O O . LEU D 1 456 ? -78.33300 40.44300 -17.41600 1.000 46.92186 456 LEU D O 1
ATOM 13021 N N . ALA D 1 457 ? -78.81800 39.23300 -19.24600 1.000 50.35101 457 ALA D N 1
ATOM 13022 C CA . ALA D 1 457 ? -77.58600 39.61000 -19.91300 1.000 50.08702 457 ALA D CA 1
ATOM 13023 C C . ALA D 1 457 ? -77.63600 41.09400 -20.24200 1.000 48.49086 457 ALA D C 1
ATOM 13024 O O . ALA D 1 457 ? -78.69800 41.72500 -20.22600 1.000 47.45482 457 ALA D O 1
ATOM 13026 N N . HIS D 1 458 ? -76.47400 41.65500 -20.52900 1.000 51.39786 458 HIS D N 1
ATOM 13027 C CA . HIS D 1 458 ? -76.39600 43.08700 -20.74900 1.000 49.83717 458 HIS D CA 1
ATOM 13028 C C . HIS D 1 458 ? -77.14800 43.45600 -22.02300 1.000 49.29832 458 HIS D C 1
ATOM 13029 O O . HIS D 1 458 ? -76.97300 42.79000 -23.04800 1.000 50.09752 458 HIS D O 1
ATOM 13036 N N . PRO D 1 459 ? -77.99400 44.49400 -22.00500 1.000 45.07819 459 PRO D N 1
ATOM 13037 C CA . PRO D 1 459 ? -78.79600 44.79600 -23.20200 1.000 44.74886 459 PRO D CA 1
ATOM 13038 C C . PRO D 1 459 ? -77.98800 45.02200 -24.46000 1.000 45.22363 459 PRO D C 1
ATOM 13039 O O . PRO D 1 459 ? -78.47200 44.67600 -25.54300 1.000 45.88633 459 PRO D O 1
ATOM 13043 N N . SER D 1 460 ? -76.75800 45.53600 -24.36800 1.000 53.75621 460 SER D N 1
ATOM 13044 C CA . SER D 1 460 ? -75.96000 45.69500 -25.58500 1.000 53.94712 460 SER D CA 1
ATOM 13045 C C . SER D 1 460 ? -75.62900 44.34300 -26.18100 1.000 55.05542 460 SER D C 1
ATOM 13046 O O . SER D 1 460 ? -75.68500 44.16800 -27.40200 1.000 55.73088 460 SER D O 1
ATOM 13049 N N . GLN D 1 461 ? -75.28400 43.37500 -25.33200 1.000 48.32458 461 GLN D N 1
ATOM 13050 C CA . GLN D 1 461 ? -75.11400 42.01000 -25.80700 1.000 49.33767 461 GLN D CA 1
ATOM 13051 C C . GLN D 1 461 ? -76.40300 41.50700 -26.44100 1.000 49.70823 461 GLN D C 1
ATOM 13052 O O . GLN D 1 461 ? -76.38600 40.96700 -27.55200 1.000 50.59426 461 GLN D O 1
ATOM 13058 N N . THR D 1 462 ? -77.54600 41.72900 -25.77600 1.000 43.47103 462 THR D N 1
ATOM 13059 C CA . THR D 1 462 ? -78.82100 41.26400 -26.32000 1.000 43.70150 462 THR D CA 1
ATOM 13060 C C . THR D 1 462 ? -79.13100 41.92100 -27.64400 1.000 43.67617 462 THR D C 1
ATOM 13061 O O . THR D 1 462 ? -79.56400 41.25400 -28.58600 1.000 44.71390 462 THR D O 1
ATOM 13065 N N . SER D 1 463 ? -78.93300 43.23100 -27.73900 1.000 50.23914 463 SER D N 1
ATOM 13066 C CA . SER D 1 463 ? -79.22800 43.90300 -28.99700 1.000 50.34287 463 SER D CA 1
ATOM 13067 C C . SER D 1 463 ? -78.32600 43.42200 -30.11900 1.000 51.28414 463 SER D C 1
ATOM 13068 O O . SER D 1 463 ? -78.76400 43.34000 -31.27700 1.000 52.04557 463 SER D O 1
ATOM 13071 N N . HIS D 1 464 ? -77.06600 43.10300 -29.81000 1.000 65.33305 464 HIS D N 1
ATOM 13072 C CA . HIS D 1 464 ? -76.20600 42.55300 -30.85000 1.000 66.08082 464 HIS D CA 1
ATOM 13073 C C . HIS D 1 464 ? -76.72500 41.18600 -31.28900 1.000 67.07141 464 HIS D C 1
ATOM 13074 O O . HIS D 1 464 ? -76.81400 40.90900 -32.48900 1.000 67.84001 464 HIS D O 1
ATOM 13081 N N . LEU D 1 465 ? -77.14600 40.34800 -30.33400 1.000 46.55544 465 LEU D N 1
ATOM 13082 C CA . LEU D 1 465 ? -77.39400 38.93500 -30.62100 1.000 47.62845 465 LEU D CA 1
ATOM 13083 C C . LEU D 1 465 ? -78.73600 38.67500 -31.32700 1.000 48.19778 465 LEU D C 1
ATOM 13084 O O . LEU D 1 465 ? -78.76600 37.99900 -32.36500 1.000 48.98910 465 LEU D O 1
ATOM 13089 N N . TYR D 1 466 ? -79.85000 39.22600 -30.82100 1.000 47.53068 466 TYR D N 1
ATOM 13090 C CA . TYR D 1 466 ? -81.17600 38.67300 -31.11100 1.000 48.21728 466 TYR D CA 1
ATOM 13091 C C . TYR D 1 466 ? -82.15300 39.72000 -31.65600 1.000 47.99429 466 TYR D C 1
ATOM 13092 O O . TYR D 1 466 ? -81.92000 40.93500 -31.60800 1.000 47.06567 466 TYR D O 1
ATOM 13101 N N . ALA D 1 467 ? -83.26000 39.20100 -32.20000 1.000 61.30709 467 ALA D N 1
ATOM 13102 C CA . ALA D 1 467 ? -84.38200 39.99100 -32.72100 1.000 61.32458 467 ALA D CA 1
ATOM 13103 C C . ALA D 1 467 ? -85.40100 40.28700 -31.63600 1.000 60.84829 467 ALA D C 1
ATOM 13104 O O . ALA D 1 467 ? -86.19300 41.23500 -31.77500 1.000 60.83392 467 ALA D O 1
ATOM 13107 N N . PHE E 1 2 ? -114.43700 106.84500 -17.79800 1.000 89.64316 2 PHE E N 1
ATOM 13108 C CA . PHE E 1 2 ? -113.91700 106.10000 -18.93100 1.000 86.47832 2 PHE E CA 1
ATOM 13109 C C . PHE E 1 2 ? -113.55200 104.68900 -18.56900 1.000 83.69675 2 PHE E C 1
ATOM 13110 O O . PHE E 1 2 ? -112.77600 104.51000 -17.69500 1.000 82.71482 2 PHE E O 1
ATOM 13118 N N . VAL E 1 3 ? -114.07900 103.68900 -19.25300 1.000 83.53574 3 VAL E N 1
ATOM 13119 C CA . VAL E 1 3 ? -113.72800 102.37200 -18.85000 1.000 81.28572 3 VAL E CA 1
ATOM 13120 C C . VAL E 1 3 ? -113.32300 101.55000 -20.04000 1.000 78.40700 3 VAL E C 1
ATOM 13121 O O . VAL E 1 3 ? -113.98500 101.54300 -21.04600 1.000 78.90677 3 VAL E O 1
ATOM 13125 N N . PRO E 1 4 ? -112.23500 100.80100 -19.91300 1.000 71.91289 4 PRO E N 1
ATOM 13126 C CA . PRO E 1 4 ? -111.66100 99.92000 -20.91500 1.000 68.89948 4 PRO E CA 1
ATOM 13127 C C . PRO E 1 4 ? -112.46300 98.66700 -21.12300 1.000 68.72433 4 PRO E C 1
ATOM 13128 O O . PRO E 1 4 ? -113.32800 98.38100 -20.35900 1.000 70.66270 4 PRO E O 1
ATOM 13132 N N . TRP E 1 5 ? -112.21100 97.97900 -22.20500 1.000 70.62266 5 TRP E N 1
ATOM 13133 C CA . TRP E 1 5 ? -112.88900 96.75000 -22.54700 1.000 70.40626 5 TRP E CA 1
ATOM 13134 C C . TRP E 1 5 ? -114.37600 96.92700 -22.72400 1.000 73.44123 5 TRP E C 1
ATOM 13135 O O . TRP E 1 5 ? -115.14100 96.16500 -22.22100 1.000 74.45107 5 TRP E O 1
ATOM 13146 N N . GLN E 1 6 ? -114.76900 97.92900 -23.48400 1.000 80.39599 6 GLN E N 1
ATOM 13147 C CA . GLN E 1 6 ? -116.17700 98.16600 -23.78200 1.000 83.31759 6 GLN E CA 1
ATOM 13148 C C . GLN E 1 6 ? -116.42600 97.99900 -25.27700 1.000 83.11283 6 GLN E C 1
ATOM 13149 O O . GLN E 1 6 ? -116.02100 98.85400 -26.07000 1.000 83.05919 6 GLN E O 1
ATOM 13155 N N . LEU E 1 7 ? -117.20800 96.98100 -25.64800 1.000 68.32680 7 LEU E N 1
ATOM 13156 C CA . LEU E 1 7 ? -117.44300 96.71600 -27.06700 1.000 68.30999 7 LEU E CA 1
ATOM 13157 C C . LEU E 1 7 ? -117.84200 97.99000 -27.81200 1.000 70.61589 7 LEU E C 1
ATOM 13158 O O . LEU E 1 7 ? -117.46200 98.19100 -28.97300 1.000 70.09071 7 LEU E O 1
ATOM 13163 N N . GLY E 1 8 ? -118.61100 98.86400 -27.16100 1.000 80.20392 8 GLY E N 1
ATOM 13164 C CA . GLY E 1 8 ? -118.98700 100.11700 -27.80200 1.000 82.51455 8 GLY E CA 1
ATOM 13165 C C . GLY E 1 8 ? -117.79600 100.94400 -28.25900 1.000 80.90878 8 GLY E C 1
ATOM 13166 O O . GLY E 1 8 ? -117.83100 101.55800 -29.33100 1.000 81.88204 8 GLY E O 1
ATOM 13167 N N . THR E 1 9 ? -116.72200 100.97200 -27.45500 1.000 78.14796 9 THR E N 1
ATOM 13168 C CA . THR E 1 9 ? -115.53800 101.73900 -27.84300 1.000 76.60563 9 THR E CA 1
ATOM 13169 C C . THR E 1 9 ? -114.93300 101.20000 -29.13500 1.000 74.76769 9 THR E C 1
ATOM 13170 O O . THR E 1 9 ? -114.32500 101.95400 -29.90600 1.000 74.59294 9 THR E O 1
ATOM 13174 N N . ILE E 1 10 ? -115.01600 99.88700 -29.34500 1.000 67.66117 10 ILE E N 1
ATOM 13175 C CA . ILE E 1 10 ? -114.51800 99.28900 -30.57700 1.000 65.97172 10 ILE E CA 1
ATOM 13176 C C . ILE E 1 10 ? -115.34600 99.74600 -31.77700 1.000 68.68925 10 ILE E C 1
ATOM 13177 O O . ILE E 1 10 ? -114.79200 100.14100 -32.81300 1.000 68.46237 10 ILE E O 1
ATOM 13182 N N . THR E 1 11 ? -116.68300 99.66300 -31.68100 1.000 84.66358 11 THR E N 1
ATOM 13183 C CA . THR E 1 11 ? -117.52500 100.08000 -32.81100 1.000 87.34072 11 THR E CA 1
ATOM 13184 C C . THR E 1 11 ? -117.37600 101.57200 -33.10800 1.000 89.02383 11 THR E C 1
ATOM 13185 O O . THR E 1 11 ? -117.45000 101.98300 -34.27400 1.000 90.35372 11 THR E O 1
ATOM 13189 N N . ARG E 1 12 ? -117.18700 102.40100 -32.07200 1.000 88.22608 12 ARG E N 1
ATOM 13190 C CA . ARG E 1 12 ? -117.05100 103.84100 -32.29600 1.000 90.19871 12 ARG E CA 1
ATOM 13191 C C . ARG E 1 12 ? -115.87100 104.15700 -33.21600 1.000 88.43070 12 ARG E C 1
ATOM 13192 O O . ARG E 1 12 ? -115.96300 105.04700 -34.07600 1.000 90.34159 12 ARG E O 1
ATOM 13200 N N . HIS E 1 13 ? -114.77400 103.40500 -33.09000 1.000 71.53823 13 HIS E N 1
ATOM 13201 C CA . HIS E 1 13 ? -113.57200 103.66200 -33.87000 1.000 69.71681 13 HIS E CA 1
ATOM 13202 C C . HIS E 1 13 ? -113.33600 102.62800 -34.97300 1.000 68.20590 13 HIS E C 1
ATOM 13203 O O . HIS E 1 13 ? -112.20900 102.47800 -35.45400 1.000 66.11182 13 HIS E O 1
ATOM 13210 N N . ARG E 1 14 ? -114.41300 101.96700 -35.42400 1.000 76.53764 14 ARG E N 1
ATOM 13211 C CA . ARG E 1 14 ? -114.34400 101.01600 -36.53100 1.000 75.69226 14 ARG E CA 1
ATOM 13212 C C . ARG E 1 14 ? -113.54500 101.56400 -37.71300 1.000 75.85271 14 ARG E C 1
ATOM 13213 O O . ARG E 1 14 ? -112.89800 100.79500 -38.44200 1.000 74.25511 14 ARG E O 1
ATOM 13221 N N . ASP E 1 15 ? -113.55800 102.88500 -37.91100 1.000 82.29169 15 ASP E N 1
ATOM 13222 C CA . ASP E 1 15 ? -112.80600 103.47500 -39.01300 1.000 82.53885 15 ASP E CA 1
ATOM 13223 C C . ASP E 1 15 ? -111.30700 103.34700 -38.77100 1.000 79.15341 15 ASP E C 1
ATOM 13224 O O . ASP E 1 15 ? -110.57800 102.83400 -39.62500 1.000 78.06318 15 ASP E O 1
ATOM 13226 N N . GLU E 1 16 ? -110.82800 103.84700 -37.61700 1.000 77.53687 16 GLU E N 1
ATOM 13227 C CA . GLU E 1 16 ? -109.40300 103.78300 -37.27700 1.000 74.66334 16 GLU E CA 1
ATOM 13228 C C . GLU E 1 16 ? -108.91600 102.34700 -37.11400 1.000 71.85494 16 GLU E C 1
ATOM 13229 O O . GLU E 1 16 ? -107.84100 101.99000 -37.60800 1.000 70.68028 16 GLU E O 1
ATOM 13231 N N . LEU E 1 17 ? -109.68600 101.50200 -36.48900 1.000 67.89521 17 LEU E N 1
ATOM 13232 C CA . LEU E 1 17 ? -109.27100 100.13900 -36.33600 1.000 65.49892 17 LEU E CA 1
ATOM 13233 C C . LEU E 1 17 ? -109.13100 99.41200 -37.64400 1.000 65.84953 17 LEU E C 1
ATOM 13234 O O . LEU E 1 17 ? -108.38200 98.49600 -37.76400 1.000 64.19062 17 LEU E O 1
ATOM 13239 N N . GLN E 1 18 ? -109.92500 99.80500 -38.60700 1.000 88.26255 18 GLN E N 1
ATOM 13240 C CA . GLN E 1 18 ? -109.92000 99.23900 -39.92700 1.000 89.41601 18 GLN E CA 1
ATOM 13241 C C . GLN E 1 18 ? -108.53800 99.45400 -40.51000 1.000 90.05913 18 GLN E C 1
ATOM 13242 O O . GLN E 1 18 ? -108.01200 98.61500 -41.17200 1.000 90.80393 18 GLN E O 1
ATOM 13248 N N . LYS E 1 19 ? -107.96300 100.60500 -40.26200 1.000 76.81294 19 LYS E N 1
ATOM 13249 C CA . LYS E 1 19 ? -106.62200 100.92800 -40.70200 1.000 77.86439 19 LYS E CA 1
ATOM 13250 C C . LYS E 1 19 ? -105.62300 100.04600 -39.95400 1.000 76.20169 19 LYS E C 1
ATOM 13251 O O . LYS E 1 19 ? -104.65700 99.54100 -40.54100 1.000 77.87320 19 LYS E O 1
ATOM 13257 N N . LEU E 1 20 ? -105.90300 99.78000 -38.66700 1.000 58.38659 20 LEU E N 1
ATOM 13258 C CA . LEU E 1 20 ? -105.06500 98.88400 -37.87700 1.000 55.78301 20 LEU E CA 1
ATOM 13259 C C . LEU E 1 20 ? -105.22600 97.43500 -38.33300 1.000 55.72105 20 LEU E C 1
ATOM 13260 O O . LEU E 1 20 ? -104.23600 96.72200 -38.51900 1.000 56.01377 20 LEU E O 1
ATOM 13265 N N . LEU E 1 21 ? -106.46200 96.97500 -38.51200 1.000 57.67318 21 LEU E N 1
ATOM 13266 C CA . LEU E 1 21 ? -106.67500 95.59600 -38.95400 1.000 57.56248 21 LEU E CA 1
ATOM 13267 C C . LEU E 1 21 ? -106.08800 95.32700 -40.34500 1.000 61.49279 21 LEU E C 1
ATOM 13268 O O . LEU E 1 21 ? -105.56900 94.23300 -40.60700 1.000 61.40364 21 LEU E O 1
ATOM 13273 N N . ALA E 1 22 ? -106.21000 96.27800 -41.27500 1.000 63.06109 22 ALA E N 1
ATOM 13274 C CA . ALA E 1 22 ? -105.64000 96.05000 -42.60100 1.000 66.70870 22 ALA E CA 1
ATOM 13275 C C . ALA E 1 22 ? -104.12900 95.92300 -42.51600 1.000 67.09177 22 ALA E C 1
ATOM 13276 O O . ALA E 1 22 ? -103.53100 95.03500 -43.13400 1.000 68.62755 22 ALA E O 1
ATOM 13278 N N . ALA E 1 23 ? -103.50700 96.79800 -41.73400 1.000 61.56611 23 ALA E N 1
ATOM 13279 C CA . ALA E 1 23 ? -102.08100 96.88800 -41.46400 1.000 61.68445 23 ALA E CA 1
ATOM 13280 C C . ALA E 1 23 ? -101.54100 95.75100 -40.58300 1.000 58.16437 23 ALA E C 1
ATOM 13281 O O . ALA E 1 23 ? -100.37000 95.78600 -40.17900 1.000 57.08238 23 ALA E O 1
ATOM 13283 N N . SER E 1 24 ? -102.37100 94.79400 -40.18800 1.000 60.40353 24 SER E N 1
ATOM 13284 C CA . SER E 1 24 ? -101.93100 93.70300 -39.33800 1.000 56.06284 24 SER E CA 1
ATOM 13285 C C . SER E 1 24 ? -102.07500 92.36000 -40.03000 1.000 56.64113 24 SER E C 1
ATOM 13286 O O . SER E 1 24 ? -101.98400 91.31300 -39.37400 1.000 53.22548 24 SER E O 1
ATOM 13289 N N . LEU E 1 25 ? -102.30300 92.37200 -41.33400 1.000 44.87919 25 LEU E N 1
ATOM 13290 C CA . LEU E 1 25 ? -102.38600 91.18100 -42.15800 1.000 45.96503 25 LEU E CA 1
ATOM 13291 C C . LEU E 1 25 ? -101.06200 90.93800 -42.87100 1.000 47.87655 25 LEU E C 1
ATOM 13292 O O . LEU E 1 25 ? -100.34000 91.87500 -43.21600 1.000 50.21732 25 LEU E O 1
ATOM 13297 N N . LEU E 1 26 ? -100.78300 89.67300 -43.15600 1.000 56.24164 26 LEU E N 1
ATOM 13298 C CA . LEU E 1 26 ? -99.54800 89.34300 -43.83900 1.000 57.19072 26 LEU E CA 1
ATOM 13299 C C . LEU E 1 26 ? -99.70300 89.54700 -45.34200 1.000 63.56035 26 LEU E C 1
ATOM 13300 O O . LEU E 1 26 ? -100.81900 89.52500 -45.86800 1.000 66.31833 26 LEU E O 1
ATOM 13305 N N . PRO E 1 27 ? -98.59900 89.76500 -46.05700 1.000 53.63882 27 PRO E N 1
ATOM 13306 C CA . PRO E 1 27 ? -98.68800 89.90100 -47.51500 1.000 58.26045 27 PRO E CA 1
ATOM 13307 C C . PRO E 1 27 ? -99.13900 88.60800 -48.16100 1.000 59.27084 27 PRO E C 1
ATOM 13308 O O . PRO E 1 27 ? -98.78400 87.51300 -47.71100 1.000 56.24728 27 PRO E O 1
ATOM 13312 N N . GLU E 1 28 ? -99.93400 88.74600 -49.23100 1.000 80.43284 28 GLU E N 1
ATOM 13313 C CA . GLU E 1 28 ? -100.49000 87.56700 -49.89000 1.000 80.37037 28 GLU E CA 1
ATOM 13314 C C . GLU E 1 28 ? -99.37300 86.71800 -50.48800 1.000 79.39624 28 GLU E C 1
ATOM 13315 O O . GLU E 1 28 ? -99.28100 85.51400 -50.21900 1.000 78.07129 28 GLU E O 1
ATOM 13317 N N . HIS E 1 29 ? -98.46100 87.35100 -51.23200 1.000 78.14209 29 HIS E N 1
ATOM 13318 C CA . HIS E 1 29 ? -97.36800 86.66700 -51.92700 1.000 75.67449 29 HIS E CA 1
ATOM 13319 C C . HIS E 1 29 ? -96.05800 87.37500 -51.59000 1.000 72.44680 29 HIS E C 1
ATOM 13320 O O . HIS E 1 29 ? -95.57300 88.20800 -52.37000 1.000 71.91257 29 HIS E O 1
ATOM 13327 N N . PRO E 1 30 ? -95.45700 87.07100 -50.42900 1.000 71.43314 30 PRO E N 1
ATOM 13328 C CA . PRO E 1 30 ? -94.25000 87.81600 -50.01400 1.000 67.41448 30 PRO E CA 1
ATOM 13329 C C . PRO E 1 30 ? -93.08100 87.63900 -50.95600 1.000 65.02665 30 PRO E C 1
ATOM 13330 O O . PRO E 1 30 ? -92.25500 88.55100 -51.09100 1.000 63.53280 30 PRO E O 1
ATOM 13334 N N . GLU E 1 31 ? -92.97900 86.47800 -51.60000 1.000 84.64125 31 GLU E N 1
ATOM 13335 C CA . GLU E 1 31 ? -91.84100 86.14600 -52.45000 1.000 82.24972 31 GLU E CA 1
ATOM 13336 C C . GLU E 1 31 ? -91.77500 86.97300 -53.73600 1.000 83.82412 31 GLU E C 1
ATOM 13337 O O . GLU E 1 31 ? -90.73300 86.96000 -54.40000 1.000 81.70793 31 GLU E O 1
ATOM 13343 N N . GLU E 1 32 ? -92.84600 87.67900 -54.11200 1.000 69.96784 32 GLU E N 1
ATOM 13344 C CA . GLU E 1 32 ? -92.89500 88.38200 -55.38700 1.000 71.21321 32 GLU E CA 1
ATOM 13345 C C . GLU E 1 32 ? -92.55100 89.86000 -55.28400 1.000 71.29008 32 GLU E C 1
ATOM 13346 O O . GLU E 1 32 ? -92.50200 90.53700 -56.31800 1.000 72.49553 32 GLU E O 1
ATOM 13352 N N . SER E 1 33 ? -92.31600 90.37900 -54.07700 1.000 72.77725 33 SER E N 1
ATOM 13353 C CA . SER E 1 33 ? -91.82500 91.73800 -53.87900 1.000 72.27975 33 SER E CA 1
ATOM 13354 C C . SER E 1 33 ? -90.54600 91.70500 -53.05500 1.000 68.66953 33 SER E C 1
ATOM 13355 O O . SER E 1 33 ? -90.35300 90.82200 -52.21500 1.000 66.93697 33 SER E O 1
ATOM 13358 N N . LEU E 1 34 ? -89.66000 92.66500 -53.32400 1.000 62.57089 34 LEU E N 1
ATOM 13359 C CA . LEU E 1 34 ? -88.40300 92.75600 -52.59300 1.000 59.43925 34 LEU E CA 1
ATOM 13360 C C . LEU E 1 34 ? -88.60800 93.20500 -51.15600 1.000 59.15822 34 LEU E C 1
ATOM 13361 O O . LEU E 1 34 ? -87.75300 92.94000 -50.29900 1.000 56.44870 34 LEU E O 1
ATOM 13366 N N . GLY E 1 35 ? -89.69700 93.91100 -50.88200 1.000 47.44647 35 GLY E N 1
ATOM 13367 C CA . GLY E 1 35 ? -89.97800 94.34000 -49.53200 1.000 46.30515 35 GLY E CA 1
ATOM 13368 C C . GLY E 1 35 ? -91.42300 94.75000 -49.45700 1.000 48.70937 35 GLY E C 1
ATOM 13369 O O . GLY E 1 35 ? -92.17300 94.66300 -50.43500 1.000 51.20491 35 GLY E O 1
ATOM 13370 N N . ASN E 1 36 ? -91.80000 95.19100 -48.26000 1.000 62.29264 36 ASN E N 1
ATOM 13371 C CA . ASN E 1 36 ? -93.14400 95.59000 -47.96300 1.000 65.20095 36 ASN E CA 1
ATOM 13372 C C . ASN E 1 36 ? -93.05700 96.54600 -46.77900 1.000 64.42807 36 ASN E C 1
ATOM 13373 O O . ASN E 1 36 ? -92.43900 96.19000 -45.76800 1.000 61.75750 36 ASN E O 1
ATOM 13378 N N . PRO E 1 37 ? -93.62200 97.75400 -46.87400 1.000 61.21848 37 PRO E N 1
ATOM 13379 C CA . PRO E 1 37 ? -93.44700 98.73500 -45.77900 1.000 60.45191 37 PRO E CA 1
ATOM 13380 C C . PRO E 1 37 ? -94.01800 98.29000 -44.43300 1.000 59.92343 37 PRO E C 1
ATOM 13381 O O . PRO E 1 37 ? -93.47600 98.67500 -43.38400 1.000 57.93343 37 PRO E O 1
ATOM 13385 N N . ILE E 1 38 ? -95.07800 97.47700 -44.42400 1.000 70.75744 38 ILE E N 1
ATOM 13386 C CA . ILE E 1 38 ? -95.63900 96.99900 -43.16300 1.000 69.96028 38 ILE E CA 1
ATOM 13387 C C . ILE E 1 38 ? -94.64100 96.08700 -42.44700 1.000 65.12640 38 ILE E C 1
ATOM 13388 O O . ILE E 1 38 ? -94.31800 96.29100 -41.27100 1.000 62.44637 38 ILE E O 1
ATOM 13393 N N . MET E 1 39 ? -94.14000 95.06600 -43.14400 1.000 69.74250 39 MET E N 1
ATOM 13394 C CA . MET E 1 39 ? -93.15100 94.17600 -42.54300 1.000 65.15392 39 MET E CA 1
ATOM 13395 C C . MET E 1 39 ? -91.87800 94.91600 -42.15100 1.000 63.17918 39 MET E C 1
ATOM 13396 O O . MET E 1 39 ? -91.19600 94.51900 -41.20000 1.000 59.89098 39 MET E O 1
ATOM 13401 N N . THR E 1 40 ? -91.51200 95.96300 -42.88800 1.000 50.91890 40 THR E N 1
ATOM 13402 C CA . THR E 1 40 ? -90.28700 96.69300 -42.56200 1.000 49.34640 40 THR E CA 1
ATOM 13403 C C . THR E 1 40 ? -90.41500 97.43600 -41.23700 1.000 48.69705 40 THR E C 1
ATOM 13404 O O . THR E 1 40 ? -89.44700 97.52700 -40.46800 1.000 46.40684 40 THR E O 1
ATOM 13408 N N . GLN E 1 41 ? -91.59700 98.00200 -40.96900 1.000 54.93533 41 GLN E N 1
ATOM 13409 C CA . GLN E 1 41 ? -91.81500 98.74800 -39.73400 1.000 54.73672 41 GLN E CA 1
ATOM 13410 C C . GLN E 1 41 ? -92.01300 97.81200 -38.54000 1.000 51.40532 41 GLN E C 1
ATOM 13411 O O . GLN E 1 41 ? -91.46400 98.05300 -37.45700 1.000 49.41713 41 GLN E O 1
ATOM 13417 N N . ILE E 1 42 ? -92.78200 96.73700 -38.71100 1.000 53.75211 42 ILE E N 1
ATOM 13418 C CA . ILE E 1 42 ? -92.91400 95.76700 -37.63000 1.000 49.78245 42 ILE E CA 1
ATOM 13419 C C . ILE E 1 42 ? -91.55100 95.22200 -37.26900 1.000 46.82892 42 ILE E C 1
ATOM 13420 O O . ILE E 1 42 ? -91.16300 95.17700 -36.10100 1.000 44.78221 42 ILE E O 1
ATOM 13425 N N . HIS E 1 43 ? -90.78900 94.82000 -38.28000 1.000 56.29412 43 HIS E N 1
ATOM 13426 C CA . HIS E 1 43 ? -89.44400 94.32300 -38.03300 1.000 53.90954 43 HIS E CA 1
ATOM 13427 C C . HIS E 1 43 ? -88.58700 95.35800 -37.33900 1.000 53.92915 43 HIS E C 1
ATOM 13428 O O . HIS E 1 43 ? -87.71700 95.00000 -36.54900 1.000 52.18766 43 HIS E O 1
ATOM 13435 N N . GLN E 1 44 ? -88.80200 96.63700 -37.62700 1.000 55.84922 44 GLN E N 1
ATOM 13436 C CA . GLN E 1 44 ? -88.01600 97.65800 -36.95400 1.000 56.51181 44 GLN E CA 1
ATOM 13437 C C . GLN E 1 44 ? -88.41900 97.81600 -35.50200 1.000 55.53578 44 GLN E C 1
ATOM 13438 O O . GLN E 1 44 ? -87.57800 98.15800 -34.66200 1.000 55.33080 44 GLN E O 1
ATOM 13444 N N . SER E 1 45 ? -89.70600 97.62500 -35.19700 1.000 46.99547 45 SER E N 1
ATOM 13445 C CA . SER E 1 45 ? -90.15400 97.76900 -33.81800 1.000 45.60411 45 SER E CA 1
ATOM 13446 C C . SER E 1 45 ? -89.51900 96.71600 -32.93300 1.000 42.64010 45 SER E C 1
ATOM 13447 O O . SER E 1 45 ? -89.32700 96.94300 -31.73300 1.000 41.89765 45 SER E O 1
ATOM 13450 N N . LEU E 1 46 ? -89.14900 95.57500 -33.51700 1.000 48.09192 46 LEU E N 1
ATOM 13451 C CA . LEU E 1 46 ? -88.55000 94.46300 -32.79700 1.000 45.66266 46 LEU E CA 1
ATOM 13452 C C . LEU E 1 46 ? -87.02000 94.52700 -32.80500 1.000 46.22382 46 LEU E C 1
ATOM 13453 O O . LEU E 1 46 ? -86.35500 93.50600 -32.58100 1.000 45.00628 46 LEU E O 1
ATOM 13458 N N . GLN E 1 47 ? -86.45200 95.69200 -33.08100 1.000 52.40933 47 GLN E N 1
ATOM 13459 C CA . GLN E 1 47 ? -85.01700 95.67600 -32.86400 1.000 52.82304 47 GLN E CA 1
ATOM 13460 C C . GLN E 1 47 ? -84.70100 96.32200 -31.53000 1.000 53.91945 47 GLN E C 1
ATOM 13461 O O . GLN E 1 47 ? -85.32800 97.32600 -31.16500 1.000 55.19156 47 GLN E O 1
ATOM 13467 N N . PRO E 1 48 ? -83.77100 95.74700 -30.76900 1.000 51.46922 48 PRO E N 1
ATOM 13468 C CA . PRO E 1 48 ? -83.70800 96.06000 -29.33200 1.000 52.20507 48 PRO E CA 1
ATOM 13469 C C . PRO E 1 48 ? -83.44600 97.51200 -29.01400 1.000 54.57090 48 PRO E C 1
ATOM 13470 O O . PRO E 1 48 ? -83.87600 97.99600 -27.96000 1.000 54.86245 48 PRO E O 1
ATOM 13474 N N . SER E 1 49 ? -82.78300 98.24700 -29.89000 1.000 46.11597 49 SER E N 1
ATOM 13475 C CA . SER E 1 49 ? -82.46600 99.63500 -29.57900 1.000 48.60065 49 SER E CA 1
ATOM 13476 C C . SER E 1 49 ? -83.36700 100.60100 -30.34400 1.000 49.47542 49 SER E C 1
ATOM 13477 O O . SER E 1 49 ? -83.05300 101.79000 -30.44600 1.000 52.10350 49 SER E O 1
ATOM 13480 N N . SER E 1 50 ? -84.49700 100.10500 -30.89100 1.000 48.01613 50 SER E N 1
ATOM 13481 C CA . SER E 1 50 ? -85.47200 101.00600 -31.47200 1.000 49.35589 50 SER E CA 1
ATOM 13482 C C . SER E 1 50 ? -86.31000 101.65500 -30.37600 1.000 49.28734 50 SER E C 1
ATOM 13483 O O . SER E 1 50 ? -86.57700 101.04000 -29.34300 1.000 47.22129 50 SER E O 1
ATOM 13486 N N . PRO E 1 51 ? -86.76300 102.88700 -30.58400 1.000 52.96535 51 PRO E N 1
ATOM 13487 C CA . PRO E 1 51 ? -87.64200 103.51000 -29.59700 1.000 52.08199 51 PRO E CA 1
ATOM 13488 C C . PRO E 1 51 ? -88.96700 102.77500 -29.54900 1.000 49.98498 51 PRO E C 1
ATOM 13489 O O . PRO E 1 51 ? -89.34200 102.06200 -30.48500 1.000 49.85114 51 PRO E O 1
ATOM 13493 N N . CYS E 1 52 ? -89.67500 102.93600 -28.42800 1.000 61.57852 52 CYS E N 1
ATOM 13494 C CA . CYS E 1 52 ? -91.04300 102.43000 -28.33700 1.000 59.75286 52 CYS E CA 1
ATOM 13495 C C . CYS E 1 52 ? -92.00000 103.44700 -28.95100 1.000 61.57534 52 CYS E C 1
ATOM 13496 O O . CYS E 1 52 ? -92.18200 104.54400 -28.41600 1.000 62.38874 52 CYS E O 1
ATOM 13499 N N . ARG E 1 53 ? -92.63900 103.08000 -30.05200 1.000 58.82450 53 ARG E N 1
ATOM 13500 C CA . ARG E 1 53 ? -93.48200 104.04400 -30.74200 1.000 60.88657 53 ARG E CA 1
ATOM 13501 C C . ARG E 1 53 ? -94.60900 104.56400 -29.85300 1.000 59.61993 53 ARG E C 1
ATOM 13502 O O . ARG E 1 53 ? -94.98800 105.72900 -29.97600 1.000 61.31881 53 ARG E O 1
ATOM 13510 N N . VAL E 1 54 ? -95.17000 103.73900 -28.96400 1.000 49.02560 54 VAL E N 1
ATOM 13511 C CA . VAL E 1 54 ? -96.19900 104.25200 -28.06500 1.000 48.69940 54 VAL E CA 1
ATOM 13512 C C . VAL E 1 54 ? -95.58300 105.14100 -26.98100 1.000 49.71868 54 VAL E C 1
ATOM 13513 O O . VAL E 1 54 ? -96.09800 106.22200 -26.68300 1.000 51.66791 54 VAL E O 1
ATOM 13517 N N . CYS E 1 55 ? -94.45800 104.73700 -26.39400 1.000 61.53473 55 CYS E N 1
ATOM 13518 C CA . CYS E 1 55 ? -93.81100 105.64800 -25.45400 1.000 62.58873 55 CYS E CA 1
ATOM 13519 C C . CYS E 1 55 ? -93.47500 106.97300 -26.12300 1.000 64.56224 55 CYS E C 1
ATOM 13520 O O . CYS E 1 55 ? -93.48600 108.01800 -25.46400 1.000 66.46862 55 CYS E O 1
ATOM 13523 N N . GLN E 1 56 ? -93.12500 106.95300 -27.41600 1.000 55.87864 56 GLN E N 1
ATOM 13524 C CA . GLN E 1 56 ? -92.76000 108.19500 -28.10100 1.000 57.90592 56 GLN E CA 1
ATOM 13525 C C . GLN E 1 56 ? -93.98500 109.03700 -28.42300 1.000 58.98731 56 GLN E C 1
ATOM 13526 O O . GLN E 1 56 ? -93.92900 110.26800 -28.32700 1.000 60.98378 56 GLN E O 1
ATOM 13532 N N . LEU E 1 57 ? -95.09100 108.39700 -28.82000 1.000 58.88971 57 LEU E N 1
ATOM 13533 C CA . LEU E 1 57 ? -96.35500 109.11500 -29.00100 1.000 60.72058 57 LEU E CA 1
ATOM 13534 C C . LEU E 1 57 ? -96.75500 109.84900 -27.73100 1.000 62.11662 57 LEU E C 1
ATOM 13535 O O . LEU E 1 57 ? -97.10700 111.03200 -27.77100 1.000 64.65553 57 LEU E O 1
ATOM 13540 N N . LEU E 1 58 ? -96.71400 109.15000 -26.59400 1.000 66.61122 58 LEU E N 1
ATOM 13541 C CA . LEU E 1 58 ? -97.12800 109.73500 -25.32300 1.000 68.38206 58 LEU E CA 1
ATOM 13542 C C . LEU E 1 58 ? -96.23400 110.90200 -24.92600 1.000 70.02868 58 LEU E C 1
ATOM 13543 O O . LEU E 1 58 ? -96.72800 111.95000 -24.50300 1.000 72.96587 58 LEU E O 1
ATOM 13548 N N . PHE E 1 59 ? -94.91800 110.75800 -25.04800 1.000 75.95428 59 PHE E N 1
ATOM 13549 C CA . PHE E 1 59 ? -94.06700 111.88000 -24.66500 1.000 77.71325 59 PHE E CA 1
ATOM 13550 C C . PHE E 1 59 ? -94.34200 113.08000 -25.55900 1.000 79.85826 59 PHE E C 1
ATOM 13551 O O . PHE E 1 59 ? -94.26300 114.22800 -25.10500 1.000 82.48416 59 PHE E O 1
ATOM 13559 N N . SER E 1 60 ? -94.66300 112.82800 -26.83100 1.000 63.93440 60 SER E N 1
ATOM 13560 C CA . SER E 1 60 ? -95.05300 113.89300 -27.75000 1.000 66.03996 60 SER E CA 1
ATOM 13561 C C . SER E 1 60 ? -96.20600 114.73500 -27.20400 1.000 69.02079 60 SER E C 1
ATOM 13562 O O . SER E 1 60 ? -96.23800 115.95600 -27.38800 1.000 71.66743 60 SER E O 1
ATOM 13565 N N . LEU E 1 61 ? -97.14700 114.11200 -26.50400 1.000 87.59403 61 LEU E N 1
ATOM 13566 C CA . LEU E 1 61 ? -98.31400 114.81300 -25.99100 1.000 90.33622 61 LEU E CA 1
ATOM 13567 C C . LEU E 1 61 ? -98.06400 115.50300 -24.63700 1.000 92.13537 61 LEU E C 1
ATOM 13568 O O . LEU E 1 61 ? -99.03000 115.77500 -23.91400 1.000 94.15625 61 LEU E O 1
ATOM 13573 N N . VAL E 1 62 ? -96.88700 115.35100 -24.05200 1.000 85.61487 62 VAL E N 1
ATOM 13574 C CA . VAL E 1 62 ? -96.73700 115.82500 -22.65800 1.000 87.26818 62 VAL E CA 1
ATOM 13575 C C . VAL E 1 62 ? -95.59900 116.77400 -22.44800 1.000 88.77126 62 VAL E C 1
ATOM 13576 O O . VAL E 1 62 ? -95.06300 116.94400 -21.35300 1.000 89.66328 62 VAL E O 1
ATOM 13580 N N . ARG E 1 63 ? -95.27500 117.46700 -23.51000 1.000 107.78301 63 ARG E N 1
ATOM 13581 C CA . ARG E 1 63 ? -94.20800 118.43800 -23.43900 1.000 109.20522 63 ARG E CA 1
ATOM 13582 C C . ARG E 1 63 ? -94.69700 119.77300 -23.93600 1.000 112.30363 63 ARG E C 1
ATOM 13583 O O . ARG E 1 63 ? -95.78200 119.86000 -24.48400 1.000 112.91514 63 ARG E O 1
ATOM 13591 N N . PRO E 1 68 ? -103.29800 117.65900 -18.79400 1.000 100.43156 68 PRO E N 1
ATOM 13592 C CA . PRO E 1 68 ? -104.59800 117.62600 -18.13600 1.000 102.50712 68 PRO E CA 1
ATOM 13593 C C . PRO E 1 68 ? -104.54100 116.74700 -16.93100 1.000 101.53832 68 PRO E C 1
ATOM 13594 O O . PRO E 1 68 ? -103.51600 116.65200 -16.29800 1.000 100.70116 68 PRO E O 1
ATOM 13598 N N . MET E 1 69 ? -105.67700 116.22000 -16.53200 1.000 161.83735 69 MET E N 1
ATOM 13599 C CA . MET E 1 69 ? -105.75100 115.31200 -15.39700 1.000 161.09144 69 MET E CA 1
ATOM 13600 C C . MET E 1 69 ? -106.51800 114.08900 -15.80900 1.000 159.06535 69 MET E C 1
ATOM 13601 O O . MET E 1 69 ? -106.29800 113.00300 -15.32400 1.000 156.99532 69 MET E O 1
ATOM 13606 N N . GLY E 1 70 ? -107.44900 114.30800 -16.71600 1.000 145.62162 70 GLY E N 1
ATOM 13607 C CA . GLY E 1 70 ? -108.30800 113.27100 -17.22300 1.000 144.40311 70 GLY E CA 1
ATOM 13608 C C . GLY E 1 70 ? -107.49500 112.36100 -18.07000 1.000 140.53448 70 GLY E C 1
ATOM 13609 O O . GLY E 1 70 ? -107.92100 111.28500 -18.39000 1.000 138.52342 70 GLY E O 1
ATOM 13610 N N . PHE E 1 71 ? -106.34000 112.82400 -18.47500 1.000 89.00334 71 PHE E N 1
ATOM 13611 C CA . PHE E 1 71 ? -105.50500 111.93600 -19.19400 1.000 85.21909 71 PHE E CA 1
ATOM 13612 C C . PHE E 1 71 ? -104.60600 111.03000 -18.31300 1.000 83.03276 71 PHE E C 1
ATOM 13613 O O . PHE E 1 71 ? -104.70500 109.83800 -18.45200 1.000 80.72092 71 PHE E O 1
ATOM 13621 N N . PHE E 1 72 ? -103.87900 111.49900 -17.30400 1.000 103.94506 72 PHE E N 1
ATOM 13622 C CA . PHE E 1 72 ? -103.08200 110.45900 -16.65400 1.000 101.55617 72 PHE E CA 1
ATOM 13623 C C . PHE E 1 72 ? -103.95400 109.43500 -15.95300 1.000 101.58658 72 PHE E C 1
ATOM 13624 O O . PHE E 1 72 ? -103.55200 108.27800 -15.80400 1.000 99.27417 72 PHE E O 1
ATOM 13632 N N . GLU E 1 73 ? -105.15000 109.83000 -15.53900 1.000 106.64401 73 GLU E N 1
ATOM 13633 C CA . GLU E 1 73 ? -106.02600 108.91000 -14.83100 1.000 106.89571 73 GLU E CA 1
ATOM 13634 C C . GLU E 1 73 ? -106.74600 107.96000 -15.80400 1.000 105.10312 73 GLU E C 1
ATOM 13635 O O . GLU E 1 73 ? -106.97200 106.79300 -15.47200 1.000 103.84366 73 GLU E O 1
ATOM 13641 N N . ASP E 1 74 ? -107.07000 108.39300 -17.03000 1.000 87.24275 74 ASP E N 1
ATOM 13642 C CA . ASP E 1 74 ? -107.66600 107.43500 -17.96600 1.000 85.46273 74 ASP E CA 1
ATOM 13643 C C . ASP E 1 74 ? -106.61000 106.51400 -18.55300 1.000 81.86415 74 ASP E C 1
ATOM 13644 O O . ASP E 1 74 ? -106.86800 105.31800 -18.73300 1.000 80.04313 74 ASP E O 1
ATOM 13649 N N . TYR E 1 75 ? -105.42100 107.04500 -18.87900 1.000 75.46171 75 TYR E N 1
ATOM 13650 C CA . TYR E 1 75 ? -104.35800 106.18300 -19.39300 1.000 72.01282 75 TYR E CA 1
ATOM 13651 C C . TYR E 1 75 ? -103.95400 105.12900 -18.36600 1.000 70.68299 75 TYR E C 1
ATOM 13652 O O . TYR E 1 75 ? -103.83600 103.94200 -18.69800 1.000 68.42663 75 TYR E O 1
ATOM 13661 N N . ALA E 1 76 ? -103.79600 105.52600 -17.10300 1.000 60.12505 76 ALA E N 1
ATOM 13662 C CA . ALA E 1 76 ? -103.45100 104.54900 -16.08500 1.000 59.28989 76 ALA E CA 1
ATOM 13663 C C . ALA E 1 76 ? -104.53600 103.49400 -15.92600 1.000 59.25248 76 ALA E C 1
ATOM 13664 O O . ALA E 1 76 ? -104.26400 102.42500 -15.37900 1.000 58.02745 76 ALA E O 1
ATOM 13666 N N . CYS E 1 77 ? -105.77200 103.77100 -16.33200 1.000 73.44135 77 CYS E N 1
ATOM 13667 C CA . CYS E 1 77 ? -106.78100 102.71500 -16.29000 1.000 73.52794 77 CYS E CA 1
ATOM 13668 C C . CYS E 1 77 ? -106.50200 101.65600 -17.34200 1.000 70.72339 77 CYS E C 1
ATOM 13669 O O . CYS E 1 77 ? -106.53300 100.44900 -17.05400 1.000 69.41324 77 CYS E O 1
ATOM 13672 N N . LEU E 1 78 ? -106.22400 102.10400 -18.57400 1.000 71.76016 78 LEU E N 1
ATOM 13673 C CA . LEU E 1 78 ? -105.84400 101.19900 -19.65500 1.000 68.94366 78 LEU E CA 1
ATOM 13674 C C . LEU E 1 78 ? -104.64400 100.34900 -19.25900 1.000 66.51285 78 LEU E C 1
ATOM 13675 O O . LEU E 1 78 ? -104.66900 99.12200 -19.40600 1.000 64.96658 78 LEU E O 1
ATOM 13680 N N . CYS E 1 79 ? -103.59800 100.97900 -18.71000 1.000 62.73437 79 CYS E N 1
ATOM 13681 C CA . CYS E 1 79 ? -102.44600 100.21200 -18.25400 1.000 60.83094 79 CYS E CA 1
ATOM 13682 C C . CYS E 1 79 ? -102.85000 99.14700 -17.23900 1.000 61.32346 79 CYS E C 1
ATOM 13683 O O . CYS E 1 79 ? -102.46800 97.97700 -17.37400 1.000 59.58936 79 CYS E O 1
ATOM 13686 N N . PHE E 1 80 ? -103.65000 99.52600 -16.23300 1.000 62.76473 80 PHE E N 1
ATOM 13687 C CA . PHE E 1 80 ? -104.09500 98.55800 -15.23200 1.000 63.06859 80 PHE E CA 1
ATOM 13688 C C . PHE E 1 80 ? -104.88400 97.43100 -15.88000 1.000 61.98768 80 PHE E C 1
ATOM 13689 O O . PHE E 1 80 ? -104.71700 96.26400 -15.52200 1.000 61.12216 80 PHE E O 1
ATOM 13697 N N . PHE E 1 81 ? -105.75400 97.75400 -16.83200 1.000 59.81396 81 PHE E N 1
ATOM 13698 C CA . PHE E 1 81 ? -106.52700 96.69700 -17.47600 1.000 59.21311 81 PHE E CA 1
ATOM 13699 C C . PHE E 1 81 ? -105.61600 95.76600 -18.26600 1.000 56.43202 81 PHE E C 1
ATOM 13700 O O . PHE E 1 81 ? -105.76200 94.53600 -18.19300 1.000 55.51735 81 PHE E O 1
ATOM 13708 N N . CYS E 1 82 ? -104.64300 96.33800 -18.99300 1.000 61.61661 82 CYS E N 1
ATOM 13709 C CA . CYS E 1 82 ? -103.70000 95.53300 -19.77200 1.000 58.94719 82 CYS E CA 1
ATOM 13710 C C . CYS E 1 82 ? -102.88400 94.61100 -18.87400 1.000 57.91032 82 CYS E C 1
ATOM 13711 O O . CYS E 1 82 ? -102.75000 93.41400 -19.15600 1.000 56.68172 82 CYS E O 1
ATOM 13714 N N . LEU E 1 83 ? -102.37000 95.15300 -17.76500 1.000 50.80589 83 LEU E N 1
ATOM 13715 C CA . LEU E 1 83 ? -101.62800 94.38200 -16.77500 1.000 50.32769 83 LEU E CA 1
ATOM 13716 C C . LEU E 1 83 ? -102.39600 93.15900 -16.28900 1.000 50.68213 83 LEU E C 1
ATOM 13717 O O . LEU E 1 83 ? -101.78100 92.18300 -15.84300 1.000 49.90855 83 LEU E O 1
ATOM 13722 N N . TYR E 1 84 ? -103.73200 93.20400 -16.30400 1.000 50.23384 84 TYR E N 1
ATOM 13723 C CA . TYR E 1 84 ? -104.54600 92.08500 -15.83500 1.000 50.86696 84 TYR E CA 1
ATOM 13724 C C . TYR E 1 84 ? -105.24500 91.42100 -16.99900 1.000 50.07445 84 TYR E C 1
ATOM 13725 O O . TYR E 1 84 ? -106.29100 90.79300 -16.83400 1.000 51.26978 84 TYR E O 1
ATOM 13734 N N . ALA E 1 85 ? -104.65600 91.54100 -18.18100 1.000 54.52468 85 ALA E N 1
ATOM 13735 C CA . ALA E 1 85 ? -105.21500 90.92700 -19.37500 1.000 53.86589 85 ALA E CA 1
ATOM 13736 C C . ALA E 1 85 ? -104.23600 89.91600 -19.96200 1.000 51.60449 85 ALA E C 1
ATOM 13737 O O . ALA E 1 85 ? -103.01100 90.09300 -19.86200 1.000 50.36407 85 ALA E O 1
ATOM 13739 N N . PRO E 1 86 ? -104.74400 88.84300 -20.56700 1.000 59.67487 86 PRO E N 1
ATOM 13740 C CA . PRO E 1 86 ? -103.86800 87.90400 -21.25100 1.000 57.84061 86 PRO E CA 1
ATOM 13741 C C . PRO E 1 86 ? -103.26900 88.56000 -22.48300 1.000 56.91616 86 PRO E C 1
ATOM 13742 O O . PRO E 1 86 ? -103.63000 89.66400 -22.90000 1.000 57.68208 86 PRO E O 1
ATOM 13746 N N . HIS E 1 87 ? -102.34900 87.85000 -23.09700 1.000 70.78794 87 HIS E N 1
ATOM 13747 C CA . HIS E 1 87 ? -101.64300 88.25700 -24.25400 1.000 69.46979 87 HIS E CA 1
ATOM 13748 C C . HIS E 1 87 ? -102.33000 87.61800 -25.39200 1.000 69.61389 87 HIS E C 1
ATOM 13749 O O . HIS E 1 87 ? -102.34400 86.44500 -25.50900 1.000 69.31928 87 HIS E O 1
ATOM 13756 N N . CYS E 1 88 ? -102.89100 88.39500 -26.26800 1.000 54.63491 88 CYS E N 1
ATOM 13757 C CA . CYS E 1 88 ? -103.59900 87.81800 -27.41400 1.000 54.98784 88 CYS E CA 1
ATOM 13758 C C . CYS E 1 88 ? -104.04400 88.93800 -28.34700 1.000 55.92752 88 CYS E C 1
ATOM 13759 O O . CYS E 1 88 ? -103.72000 90.11600 -28.14000 1.000 56.15229 88 CYS E O 1
ATOM 13762 N N . TRP E 1 89 ? -104.80500 88.55900 -29.37900 1.000 50.08002 89 TRP E N 1
ATOM 13763 C CA . TRP E 1 89 ? -105.32300 89.54500 -30.32000 1.000 51.22878 89 TRP E CA 1
ATOM 13764 C C . TRP E 1 89 ? -106.35300 90.44700 -29.65900 1.000 53.11562 89 TRP E C 1
ATOM 13765 O O . TRP E 1 89 ? -106.25100 91.67600 -29.73500 1.000 53.74563 89 TRP E O 1
ATOM 13776 N N . THR E 1 90 ? -107.31200 89.85600 -28.93900 1.000 49.27965 90 THR E N 1
ATOM 13777 C CA . THR E 1 90 ? -108.40100 90.65500 -28.39500 1.000 51.26451 90 THR E CA 1
ATOM 13778 C C . THR E 1 90 ? -107.87000 91.75500 -27.48900 1.000 51.13817 90 THR E C 1
ATOM 13779 O O . THR E 1 90 ? -108.35800 92.88400 -27.52600 1.000 52.83283 90 THR E O 1
ATOM 13783 N N . SER E 1 91 ? -106.84500 91.46800 -26.70400 1.000 44.51038 91 SER E N 1
ATOM 13784 C CA . SER E 1 91 ? -106.30800 92.50400 -25.84000 1.000 44.63577 91 SER E CA 1
ATOM 13785 C C . SER E 1 91 ? -105.64200 93.61400 -26.64200 1.000 44.43805 91 SER E C 1
ATOM 13786 O O . SER E 1 91 ? -105.63100 94.77100 -26.20300 1.000 45.50394 91 SER E O 1
ATOM 13789 N N . THR E 1 92 ? -105.04300 93.28300 -27.79000 1.000 48.91451 92 THR E N 1
ATOM 13790 C CA . THR E 1 92 ? -104.44100 94.32200 -28.62500 1.000 48.88205 92 THR E CA 1
ATOM 13791 C C . THR E 1 92 ? -105.50700 95.16100 -29.30900 1.000 51.02413 92 THR E C 1
ATOM 13792 O O . THR E 1 92 ? -105.37400 96.38700 -29.39600 1.000 51.96163 92 THR E O 1
ATOM 13796 N N . MET E 1 93 ? -106.56600 94.50900 -29.80600 1.000 60.03840 93 MET E N 1
ATOM 13797 C CA . MET E 1 93 ? -107.69900 95.22600 -30.38000 1.000 62.42967 93 MET E CA 1
ATOM 13798 C C . MET E 1 93 ? -108.27900 96.19700 -29.36600 1.000 64.20759 93 MET E C 1
ATOM 13799 O O . MET E 1 93 ? -108.37400 97.39900 -29.62700 1.000 65.74571 93 MET E O 1
ATOM 13804 N N . ALA E 1 94 ? -108.59900 95.69600 -28.17100 1.000 55.96947 94 ALA E N 1
ATOM 13805 C CA . ALA E 1 94 ? -109.17400 96.52800 -27.12400 1.000 57.63057 94 ALA E CA 1
ATOM 13806 C C . ALA E 1 94 ? -108.22400 97.64700 -26.72800 1.000 57.51732 94 ALA E C 1
ATOM 13807 O O . ALA E 1 94 ? -108.61000 98.81900 -26.70300 1.000 59.69335 94 ALA E O 1
ATOM 13809 N N . ALA E 1 95 ? -106.95700 97.32600 -26.47700 1.000 57.40786 95 ALA E N 1
ATOM 13810 C CA . ALA E 1 95 ? -106.02500 98.39600 -26.14100 1.000 57.19999 95 ALA E CA 1
ATOM 13811 C C . ALA E 1 95 ? -105.91600 99.39100 -27.28100 1.000 57.83430 95 ALA E C 1
ATOM 13812 O O . ALA E 1 95 ? -105.74100 100.58700 -27.04200 1.000 59.04380 95 ALA E O 1
ATOM 13814 N N . ALA E 1 96 ? -106.04400 98.92300 -28.52600 1.000 59.88630 96 ALA E N 1
ATOM 13815 C CA . ALA E 1 96 ? -106.03300 99.85100 -29.65200 1.000 61.06895 96 ALA E CA 1
ATOM 13816 C C . ALA E 1 96 ? -107.22500 100.78800 -29.56900 1.000 64.14632 96 ALA E C 1
ATOM 13817 O O . ALA E 1 96 ? -107.06800 102.01900 -29.53800 1.000 65.51861 96 ALA E O 1
ATOM 13819 N N . ALA E 1 97 ? -108.42600 100.21000 -29.45800 1.000 65.64845 97 ALA E N 1
ATOM 13820 C CA . ALA E 1 97 ? -109.63800 101.00800 -29.35700 1.000 68.47030 97 ALA E CA 1
ATOM 13821 C C . ALA E 1 97 ? -109.55500 101.96500 -28.17800 1.000 69.58281 97 ALA E C 1
ATOM 13822 O O . ALA E 1 97 ? -109.72200 103.17400 -28.33900 1.000 71.90216 97 ALA E O 1
ATOM 13824 N N . ASP E 1 98 ? -109.17800 101.46800 -27.00700 1.000 67.00660 98 ASP E N 1
ATOM 13825 C CA . ASP E 1 98 ? -109.19400 102.34700 -25.84500 1.000 68.64931 98 ASP E CA 1
ATOM 13826 C C . ASP E 1 98 ? -108.13500 103.43200 -25.94300 1.000 68.41811 98 ASP E C 1
ATOM 13827 O O . ASP E 1 98 ? -108.27100 104.47500 -25.29600 1.000 70.53735 98 ASP E O 1
ATOM 13832 N N . LEU E 1 99 ? -107.07300 103.20500 -26.71200 1.000 65.59426 99 LEU E N 1
ATOM 13833 C CA . LEU E 1 99 ? -106.10200 104.27200 -26.91600 1.000 65.75721 99 LEU E CA 1
ATOM 13834 C C . LEU E 1 99 ? -106.64100 105.31800 -27.88800 1.000 67.86124 99 LEU E C 1
ATOM 13835 O O . LEU E 1 99 ? -106.40800 106.51700 -27.70000 1.000 69.53534 99 LEU E O 1
ATOM 13840 N N . CYS E 1 100 ? -107.35700 104.89000 -28.93100 1.000 83.91854 100 CYS E N 1
ATOM 13841 C CA . CYS E 1 100 ? -108.11300 105.84800 -29.72600 1.000 86.73875 100 CYS E CA 1
ATOM 13842 C C . CYS E 1 100 ? -108.92500 106.75200 -28.81400 1.000 89.81566 100 CYS E C 1
ATOM 13843 O O . CYS E 1 100 ? -108.69200 107.96400 -28.75100 1.000 91.65781 100 CYS E O 1
ATOM 13846 N N . GLU E 1 101 ? -109.80500 106.13800 -28.01100 1.000 80.44106 101 GLU E N 1
ATOM 13847 C CA . GLU E 1 101 ? -110.73800 106.88200 -27.17000 1.000 83.31708 101 GLU E CA 1
ATOM 13848 C C . GLU E 1 101 ? -110.01600 107.84100 -26.23500 1.000 83.93661 101 GLU E C 1
ATOM 13849 O O . GLU E 1 101 ? -110.41400 109.00200 -26.10900 1.000 86.95271 101 GLU E O 1
ATOM 13855 N N . ILE E 1 102 ? -108.94600 107.38900 -25.58100 1.000 71.87360 102 ILE E N 1
ATOM 13856 C CA . ILE E 1 102 ? -108.22200 108.29900 -24.70300 1.000 72.53526 102 ILE E CA 1
ATOM 13857 C C . ILE E 1 102 ? -107.67500 109.46400 -25.50800 1.000 73.65572 102 ILE E C 1
ATOM 13858 O O . ILE E 1 102 ? -107.55500 110.58900 -25.00000 1.000 75.83908 102 ILE E O 1
ATOM 13863 N N . MET E 1 103 ? -107.33500 109.22200 -26.77600 1.000 98.21663 103 MET E N 1
ATOM 13864 C CA . MET E 1 103 ? -106.77000 110.29900 -27.57500 1.000 99.20822 103 MET E CA 1
ATOM 13865 C C . MET E 1 103 ? -107.84900 111.23000 -28.10700 1.000 102.77218 103 MET E C 1
ATOM 13866 O O . MET E 1 103 ? -107.66100 112.45300 -28.11200 1.000 105.01496 103 MET E O 1
ATOM 13871 N N . HIS E 1 104 ? -108.99800 110.67900 -28.51200 1.000 98.08852 104 HIS E N 1
ATOM 13872 C CA . HIS E 1 104 ? -110.10600 111.52500 -28.93700 1.000 101.63162 104 HIS E CA 1
ATOM 13873 C C . HIS E 1 104 ? -110.71500 112.27700 -27.76600 1.000 104.42594 104 HIS E C 1
ATOM 13874 O O . HIS E 1 104 ? -111.22000 113.39200 -27.94500 1.000 107.74349 104 HIS E O 1
ATOM 13881 N N . LEU E 1 105 ? -110.65400 111.70600 -26.56400 1.000 81.21912 105 LEU E N 1
ATOM 13882 C CA . LEU E 1 105 ? -111.19800 112.39400 -25.40000 1.000 83.90499 105 LEU E CA 1
ATOM 13883 C C . LEU E 1 105 ? -110.32500 113.57900 -25.01000 1.000 85.03197 105 LEU E C 1
ATOM 13884 O O . LEU E 1 105 ? -110.82900 114.68600 -24.79600 1.000 88.69619 105 LEU E O 1
ATOM 13889 N N . HIS E 1 106 ? -109.05300 113.29800 -24.73400 1.000 80.64770 106 HIS E N 1
ATOM 13890 C CA . HIS E 1 106 ? -108.11500 114.31400 -24.24800 1.000 81.38926 106 HIS E CA 1
ATOM 13891 C C . HIS E 1 106 ? -107.31100 115.12600 -25.26000 1.000 81.60336 106 HIS E C 1
ATOM 13892 O O . HIS E 1 106 ? -106.66200 116.10200 -24.88500 1.000 82.89613 106 HIS E O 1
ATOM 13899 N N . PHE E 1 107 ? -107.26900 114.64500 -26.50000 1.000 93.80449 107 PHE E N 1
ATOM 13900 C CA . PHE E 1 107 ? -106.55900 115.32500 -27.57900 1.000 93.98869 107 PHE E CA 1
ATOM 13901 C C . PHE E 1 107 ? -107.33600 115.29100 -28.89700 1.000 95.15048 107 PHE E C 1
ATOM 13902 O O . PHE E 1 107 ? -106.93100 114.60300 -29.83300 1.000 93.05406 107 PHE E O 1
ATOM 13910 N N . PRO E 1 108 ? -108.45300 116.03000 -28.98100 1.000 97.50560 108 PRO E N 1
ATOM 13911 C CA . PRO E 1 108 ? -109.21800 116.01900 -30.23200 1.000 98.76669 108 PRO E CA 1
ATOM 13912 C C . PRO E 1 108 ? -108.61500 116.88700 -31.33400 1.000 99.93284 108 PRO E C 1
ATOM 13913 O O . PRO E 1 108 ? -108.93100 116.70600 -32.51000 1.000 100.29417 108 PRO E O 1
ATOM 13917 N N . GLU E 1 109 ? -107.75600 117.82000 -30.94400 1.000 126.25382 109 GLU E N 1
ATOM 13918 C CA . GLU E 1 109 ? -107.20000 118.80000 -31.87300 1.000 127.84465 109 GLU E CA 1
ATOM 13919 C C . GLU E 1 109 ? -105.86400 118.36400 -32.47300 1.000 124.90282 109 GLU E C 1
ATOM 13920 O O . GLU E 1 109 ? -105.42400 118.96700 -33.46700 1.000 125.81154 109 GLU E O 1
ATOM 13926 N N . GLU E 1 110 ? -105.21900 117.35200 -31.87400 1.000 112.49112 110 GLU E N 1
ATOM 13927 C CA . GLU E 1 110 ? -103.88600 116.89900 -32.24800 1.000 109.44573 110 GLU E CA 1
ATOM 13928 C C . GLU E 1 110 ? -103.91600 116.02400 -33.49400 1.000 107.88818 110 GLU E C 1
ATOM 13929 O O . GLU E 1 110 ? -104.80500 115.18100 -33.66700 1.000 107.21445 110 GLU E O 1
ATOM 13935 N N . GLU E 1 111 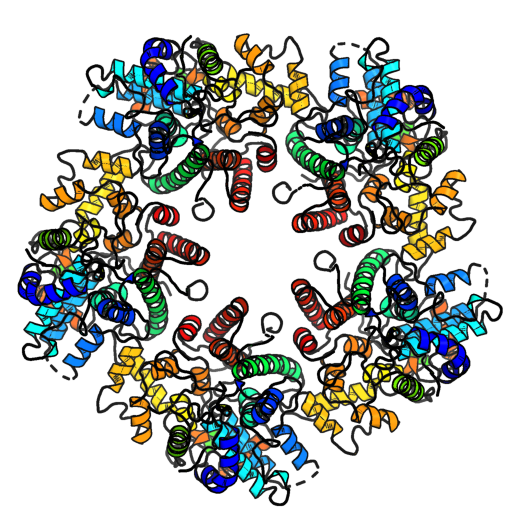? -102.94200 116.25300 -34.38200 1.000 117.61256 111 GLU E N 1
ATOM 13936 C CA . GLU E 1 111 ? -102.89200 115.49600 -35.62900 1.000 116.41804 111 GLU E CA 1
ATOM 13937 C C . GLU E 1 111 ? -102.52300 114.02700 -35.37900 1.000 112.81693 111 GLU E C 1
ATOM 13938 O O . GLU E 1 111 ? -102.95600 113.14000 -36.13300 1.000 111.84356 111 GLU E O 1
ATOM 13944 N N . ALA E 1 112 ? -101.73900 113.75400 -34.32100 1.000 112.07305 112 ALA E N 1
ATOM 13945 C CA . ALA E 1 112 ? -101.41100 112.38500 -33.92400 1.000 108.80309 112 ALA E CA 1
ATOM 13946 C C . ALA E 1 112 ? -102.64700 111.55600 -33.58100 1.000 108.74892 112 ALA E C 1
ATOM 13947 O O . ALA E 1 112 ? -102.57700 110.31900 -33.60700 1.000 106.43375 112 ALA E O 1
ATOM 13949 N N . THR E 1 113 ? -103.78000 112.21100 -33.29700 1.000 101.39808 113 THR E N 1
ATOM 13950 C CA . THR E 1 113 ? -105.01000 111.54800 -32.87100 1.000 101.53512 113 THR E CA 1
ATOM 13951 C C . THR E 1 113 ? -105.79100 110.92700 -34.02900 1.000 101.86220 113 THR E C 1
ATOM 13952 O O . THR E 1 113 ? -106.59500 110.01500 -33.80200 1.000 101.26670 113 THR E O 1
ATOM 13956 N N . TYR E 1 114 ? -105.59600 111.40600 -35.25300 1.000 100.95071 114 TYR E N 1
ATOM 13957 C CA . TYR E 1 114 ? -106.31200 110.89900 -36.41400 1.000 101.63789 114 TYR E CA 1
ATOM 13958 C C . TYR E 1 114 ? -105.33100 110.22200 -37.35800 1.000 99.65255 114 TYR E C 1
ATOM 13959 O O . TYR E 1 114 ? -104.22300 110.72200 -37.57800 1.000 99.32670 114 TYR E O 1
ATOM 13968 N N . GLY E 1 115 ? -105.74800 109.09400 -37.93000 1.000 83.56627 115 GLY E N 1
ATOM 13969 C CA . GLY E 1 115 ? -104.80400 108.25600 -38.63600 1.000 81.83529 115 GLY E CA 1
ATOM 13970 C C . GLY E 1 115 ? -103.78300 107.74100 -37.64300 1.000 79.23910 115 GLY E C 1
ATOM 13971 O O . GLY E 1 115 ? -102.57000 107.80700 -37.88300 1.000 79.30559 115 GLY E O 1
ATOM 13972 N N . LEU E 1 116 ? -104.28600 107.24300 -36.50400 1.000 74.02392 116 LEU E N 1
ATOM 13973 C CA . LEU E 1 116 ? -103.42700 106.77800 -35.41600 1.000 71.39446 116 LEU E CA 1
ATOM 13974 C C . LEU E 1 116 ? -102.73000 105.46600 -35.76500 1.000 70.11029 116 LEU E C 1
ATOM 13975 O O . LEU E 1 116 ? -101.59600 105.24100 -35.33600 1.000 69.12443 116 LEU E O 1
ATOM 13980 N N . PHE E 1 117 ? -103.39000 104.58500 -36.50700 1.000 84.03097 117 PHE E N 1
ATOM 13981 C CA . PHE E 1 117 ? -102.85100 103.27000 -36.80500 1.000 83.67087 117 PHE E CA 1
ATOM 13982 C C . PHE E 1 117 ? -102.51700 103.16900 -38.28100 1.000 87.15513 117 PHE E C 1
ATOM 13983 O O . PHE E 1 117 ? -103.01200 103.94200 -39.10700 1.000 89.15147 117 PHE E O 1
ATOM 13991 N N . GLY E 1 118 ? -101.65800 102.20800 -38.60200 1.000 80.63270 118 GLY E N 1
ATOM 13992 C CA . GLY E 1 118 ? -101.29400 101.97500 -39.97300 1.000 84.01582 118 GLY E CA 1
ATOM 13993 C C . GLY E 1 118 ? -99.83000 102.25300 -40.23800 1.000 85.49339 118 GLY E C 1
ATOM 13994 O O . GLY E 1 118 ? -99.03300 102.49900 -39.32200 1.000 84.01171 118 GLY E O 1
ATOM 13995 N N . PRO E 1 119 ? -99.45300 102.22500 -41.51800 1.000 84.81404 119 PRO E N 1
ATOM 13996 C CA . PRO E 1 119 ? -98.03600 102.38600 -41.87700 1.000 85.23750 119 PRO E CA 1
ATOM 13997 C C . PRO E 1 119 ? -97.55500 103.81100 -41.63100 1.000 84.31414 119 PRO E C 1
ATOM 13998 O O . PRO E 1 119 ? -98.15200 104.78100 -42.11200 1.000 84.70792 119 PRO E O 1
ATOM 14002 N N . GLY E 1 120 ? -96.48900 103.90800 -40.86000 1.000 69.37066 120 GLY E N 1
ATOM 14003 C CA . GLY E 1 120 ? -95.88600 105.15900 -40.47400 1.000 68.63114 120 GLY E CA 1
ATOM 14004 C C . GLY E 1 120 ? -96.33700 105.68200 -39.14000 1.000 67.16834 120 GLY E C 1
ATOM 14005 O O . GLY E 1 120 ? -95.77700 106.59100 -38.59000 1.000 66.31655 120 GLY E O 1
ATOM 14006 N N . ARG E 1 121 ? -97.35700 105.05700 -38.61700 1.000 70.08050 121 ARG E N 1
ATOM 14007 C CA . ARG E 1 121 ? -97.89400 105.40300 -37.34100 1.000 67.76479 121 ARG E CA 1
ATOM 14008 C C . ARG E 1 121 ? -97.84600 104.14600 -36.47900 1.000 65.79673 121 ARG E C 1
ATOM 14009 O O . ARG E 1 121 ? -96.97300 103.35400 -36.64500 1.000 66.41146 121 ARG E O 1
ATOM 14011 N N . LEU E 1 122 ? -98.72600 103.98600 -35.51600 1.000 59.10511 122 LEU E N 1
ATOM 14012 C CA . LEU E 1 122 ? -98.68700 102.79800 -34.71200 1.000 56.04672 122 LEU E CA 1
ATOM 14013 C C . LEU E 1 122 ? -99.14400 101.57500 -35.40400 1.000 56.51655 122 LEU E C 1
ATOM 14014 O O . LEU E 1 122 ? -100.06200 101.59700 -36.15900 1.000 58.01332 122 LEU E O 1
ATOM 14019 N N . MET E 1 123 ? -98.50800 100.47500 -35.08600 1.000 60.20406 123 MET E N 1
ATOM 14020 C CA . MET E 1 123 ? -98.87300 99.18600 -35.65400 1.000 59.66782 123 MET E CA 1
ATOM 14021 C C . MET E 1 123 ? -99.20200 98.21500 -34.53700 1.000 54.98989 123 MET E C 1
ATOM 14022 O O . MET E 1 123 ? -98.87200 98.44300 -33.37400 1.000 52.64616 123 MET E O 1
ATOM 14027 N N . GLY E 1 124 ? -99.82800 97.10100 -34.90600 1.000 56.84852 124 GLY E N 1
ATOM 14028 C CA . GLY E 1 124 ? -100.20300 96.12500 -33.89700 1.000 53.48986 124 GLY E CA 1
ATOM 14029 C C . GLY E 1 124 ? -99.05800 95.75800 -32.97600 1.000 51.19645 124 GLY E C 1
ATOM 14030 O O . GLY E 1 124 ? -99.20200 95.80000 -31.75200 1.000 49.62218 124 GLY E O 1
ATOM 14031 N N . ILE E 1 125 ? -97.87100 95.49900 -33.54800 1.000 52.73643 125 ILE E N 1
ATOM 14032 C CA . ILE E 1 125 ? -96.71300 95.07800 -32.74500 1.000 50.47981 125 ILE E CA 1
ATOM 14033 C C . ILE E 1 125 ? -96.31500 96.15000 -31.74700 1.000 50.37814 125 ILE E C 1
ATOM 14034 O O . ILE E 1 125 ? -95.74100 95.84200 -30.69600 1.000 48.80787 125 ILE E O 1
ATOM 14039 N N . ASP E 1 126 ? -96.55800 97.42000 -32.07200 1.000 50.80110 126 ASP E N 1
ATOM 14040 C CA . ASP E 1 126 ? -96.20200 98.50000 -31.16200 1.000 50.85404 126 ASP E CA 1
ATOM 14041 C C . ASP E 1 126 ? -97.09200 98.48400 -29.92800 1.000 49.44279 126 ASP E C 1
ATOM 14042 O O . ASP E 1 126 ? -96.63300 98.77600 -28.81700 1.000 48.54375 126 ASP E O 1
ATOM 14047 N N . LEU E 1 127 ? -98.37800 98.17100 -30.11200 1.000 58.87784 127 LEU E N 1
ATOM 14048 C CA . LEU E 1 127 ? -99.26700 97.98400 -28.97300 1.000 58.31263 127 LEU E CA 1
ATOM 14049 C C . LEU E 1 127 ? -98.80600 96.80200 -28.13800 1.000 56.87736 127 LEU E C 1
ATOM 14050 O O . LEU E 1 127 ? -98.61500 96.93000 -26.92500 1.000 57.11468 127 LEU E O 1
ATOM 14055 N N . GLN E 1 128 ? -98.54600 95.65900 -28.79000 1.000 57.70914 128 GLN E N 1
ATOM 14056 C CA . GLN E 1 128 ? -98.08400 94.47600 -28.06800 1.000 56.24978 128 GLN E CA 1
ATOM 14057 C C . GLN E 1 128 ? -96.83600 94.78600 -27.24400 1.000 55.73848 128 GLN E C 1
ATOM 14058 O O . GLN E 1 128 ? -96.74700 94.43200 -26.06800 1.000 55.83386 128 GLN E O 1
ATOM 14064 N N . LEU E 1 129 ? -95.86700 95.47200 -27.83200 1.000 43.82482 129 LEU E N 1
ATOM 14065 C CA . LEU E 1 129 ? -94.63000 95.70800 -27.09700 1.000 43.52086 129 LEU E CA 1
ATOM 14066 C C . LEU E 1 129 ? -94.85600 96.59300 -25.87300 1.000 44.57448 129 LEU E C 1
ATOM 14067 O O . LEU E 1 129 ? -94.29900 96.33000 -24.80000 1.000 44.50966 129 LEU E O 1
ATOM 14072 N N . HIS E 1 130 ? -95.64500 97.66100 -26.02000 1.000 55.27967 130 HIS E N 1
ATOM 14073 C CA . HIS E 1 130 ? -95.77100 98.65700 -24.95300 1.000 56.71363 130 HIS E CA 1
ATOM 14074 C C . HIS E 1 130 ? -96.63500 98.13500 -23.80400 1.000 57.23153 130 HIS E C 1
ATOM 14075 O O . HIS E 1 130 ? -96.26600 98.25700 -22.62600 1.000 57.69783 130 HIS E O 1
ATOM 14082 N N . PHE E 1 131 ? -97.78400 97.53400 -24.12200 1.000 54.06626 131 PHE E N 1
ATOM 14083 C CA . PHE E 1 131 ? -98.74700 97.18900 -23.08300 1.000 55.04803 131 PHE E CA 1
ATOM 14084 C C . PHE E 1 131 ? -98.61700 95.76300 -22.55300 1.000 53.99411 131 PHE E C 1
ATOM 14085 O O . PHE E 1 131 ? -99.05300 95.51100 -21.42300 1.000 54.91510 131 PHE E O 1
ATOM 14093 N N . PHE E 1 132 ? -98.01600 94.83200 -23.30900 1.000 53.78791 132 PHE E N 1
ATOM 14094 C CA . PHE E 1 132 ? -98.04000 93.42300 -22.91600 1.000 52.87941 132 PHE E CA 1
ATOM 14095 C C . PHE E 1 132 ? -96.68200 92.72600 -22.87300 1.000 51.56054 132 PHE E C 1
ATOM 14096 O O . PHE E 1 132 ? -96.41900 91.97600 -21.92900 1.000 51.59615 132 PHE E O 1
ATOM 14104 N N . VAL E 1 133 ? -95.85100 92.88100 -23.91200 1.000 48.26593 133 VAL E N 1
ATOM 14105 C CA . VAL E 1 133 ? -94.55500 92.19600 -23.93500 1.000 47.05456 133 VAL E CA 1
ATOM 14106 C C . VAL E 1 133 ? -93.59900 92.87200 -22.96400 1.000 47.50262 133 VAL E C 1
ATOM 14107 O O . VAL E 1 133 ? -93.06400 92.23300 -22.05300 1.000 47.73799 133 VAL E O 1
ATOM 14111 N N . GLN E 1 134 ? -93.35900 94.17200 -23.15300 1.000 56.05611 134 GLN E N 1
ATOM 14112 C CA . GLN E 1 134 ? -92.39500 94.89300 -22.33000 1.000 56.79383 134 GLN E CA 1
ATOM 14113 C C . GLN E 1 134 ? -93.01500 95.62400 -21.14800 1.000 58.35022 134 GLN E C 1
ATOM 14114 O O . GLN E 1 134 ? -92.29300 95.89900 -20.18100 1.000 59.36233 134 GLN E O 1
ATOM 14120 N N . LYS E 1 135 ? -94.32100 95.91900 -21.19200 1.000 47.26040 135 LYS E N 1
ATOM 14121 C CA . LYS E 1 135 ? -95.01400 96.61000 -20.08300 1.000 48.79679 135 LYS E CA 1
ATOM 14122 C C . LYS E 1 135 ? -94.35000 97.92300 -19.64900 1.000 49.95552 135 LYS E C 1
ATOM 14123 O O . LYS E 1 135 ? -93.95300 98.06700 -18.49200 1.000 50.94112 135 LYS E O 1
ATOM 14129 N N . CYS E 1 136 ? -94.22900 98.87300 -20.57300 1.000 51.14603 136 CYS E N 1
ATOM 14130 C CA . CYS E 1 136 ? -93.48600 100.10700 -20.30600 1.000 52.26679 136 CYS E CA 1
ATOM 14131 C C . CYS E 1 136 ? -94.08400 100.89400 -19.14600 1.000 54.30228 136 CYS E C 1
ATOM 14132 O O . CYS E 1 136 ? -93.37200 101.69500 -18.51400 1.000 55.27281 136 CYS E O 1
ATOM 14135 N N . PHE E 1 137 ? -95.36300 100.63000 -18.82800 1.000 49.66322 137 PHE E N 1
ATOM 14136 C CA . PHE E 1 137 ? -96.13600 101.41900 -17.88000 1.000 51.87601 137 PHE E CA 1
ATOM 14137 C C . PHE E 1 137 ? -95.90900 101.01900 -16.43900 1.000 52.74110 137 PHE E C 1
ATOM 14138 O O . PHE E 1 137 ? -96.31600 101.76000 -15.54000 1.000 55.11696 137 PHE E O 1
ATOM 14146 N N . LYS E 1 138 ? -95.32200 99.85200 -16.20100 1.000 56.23520 138 LYS E N 1
ATOM 14147 C CA . LYS E 1 138 ? -95.06600 99.41300 -14.84100 1.000 57.18736 138 LYS E CA 1
ATOM 14148 C C . LYS E 1 138 ? -94.11500 100.37700 -14.15600 1.000 58.46640 138 LYS E C 1
ATOM 14149 O O . LYS E 1 138 ? -93.23600 100.95200 -14.79000 1.000 57.95569 138 LYS E O 1
ATOM 14155 N N . THR E 1 139 ? -94.37100 100.64200 -12.88100 1.000 71.10541 139 THR E N 1
ATOM 14156 C CA . THR E 1 139 ? -93.44200 101.40800 -12.05900 1.000 72.70699 139 THR E CA 1
ATOM 14157 C C . THR E 1 139 ? -92.35700 100.45800 -11.56300 1.000 71.77286 139 THR E C 1
ATOM 14158 O O . THR E 1 139 ? -92.64800 99.51100 -10.82800 1.000 72.19174 139 THR E O 1
ATOM 14162 N N . THR E 1 140 ? -91.11300 100.67000 -12.00000 1.000 67.14125 140 THR E N 1
ATOM 14163 C CA . THR E 1 140 ? -90.00500 99.79500 -11.63700 1.000 66.59937 140 THR E CA 1
ATOM 14164 C C . THR E 1 140 ? -88.86300 100.64100 -11.09500 1.000 68.19429 140 THR E C 1
ATOM 14165 O O . THR E 1 140 ? -88.60200 101.73900 -11.60000 1.000 68.63488 140 THR E O 1
ATOM 14169 N N . ALA E 1 141 ? -88.15500 100.10700 -10.10200 1.000 59.07134 141 ALA E N 1
ATOM 14170 C CA . ALA E 1 141 ? -87.02500 100.80800 -9.51100 1.000 60.81741 141 ALA E CA 1
ATOM 14171 C C . ALA E 1 141 ? -85.88200 100.93500 -10.50400 1.000 59.27790 141 ALA E C 1
ATOM 14172 O O . ALA E 1 141 ? -85.69400 100.09100 -11.38300 1.000 56.90289 141 ALA E O 1
ATOM 14174 N N . ALA E 1 142 ? -85.08900 101.99100 -10.32500 1.000 72.58571 142 ALA E N 1
ATOM 14175 C CA . ALA E 1 142 ? -83.99800 102.27500 -11.25300 1.000 71.66772 142 ALA E CA 1
ATOM 14176 C C . ALA E 1 142 ? -83.01200 101.11500 -11.36800 1.000 70.60803 142 ALA E C 1
ATOM 14177 O O . ALA E 1 142 ? -82.54500 100.80300 -12.47000 1.000 70.59382 142 ALA E O 1
ATOM 14179 N N . GLU E 1 143 ? -82.65600 100.49000 -10.24200 1.000 92.33857 143 GLU E N 1
ATOM 14180 C CA . GLU E 1 143 ? -81.65500 99.42300 -10.17500 1.000 93.97611 143 GLU E CA 1
ATOM 14181 C C . GLU E 1 143 ? -82.09700 98.14300 -10.86800 1.000 94.00525 143 GLU E C 1
ATOM 14182 O O . GLU E 1 143 ? -81.26600 97.24800 -11.05400 1.000 95.95848 143 GLU E O 1
ATOM 14188 N N . LYS E 1 144 ? -83.38400 98.03000 -11.20600 1.000 70.10342 144 LYS E N 1
ATOM 14189 C CA . LYS E 1 144 ? -83.93600 96.91800 -11.97200 1.000 69.53908 144 LYS E CA 1
ATOM 14190 C C . LYS E 1 144 ? -83.91400 97.17000 -13.47900 1.000 68.47735 144 LYS E C 1
ATOM 14191 O O . LYS E 1 144 ? -84.33400 96.28600 -14.23800 1.000 67.99981 144 LYS E O 1
ATOM 14197 N N . ILE E 1 145 ? -83.44300 98.34200 -13.92800 1.000 64.72654 145 ILE E N 1
ATOM 14198 C CA . ILE E 1 145 ? -83.57700 98.73000 -15.33300 1.000 63.27788 145 ILE E CA 1
ATOM 14199 C C . ILE E 1 145 ? -82.62100 97.94400 -16.22300 1.000 64.68513 145 ILE E C 1
ATOM 14200 O O . ILE E 1 145 ? -83.02700 97.40900 -17.26200 1.000 63.62371 145 ILE E O 1
ATOM 14205 N N . LEU E 1 146 ? -81.33000 97.89900 -15.87300 1.000 49.38289 146 LEU E N 1
ATOM 14206 C CA . LEU E 1 146 ? -80.38900 97.14200 -16.70300 1.000 50.78016 146 LEU E CA 1
ATOM 14207 C C . LEU E 1 146 ? -80.80900 95.68500 -16.81600 1.000 51.34203 146 LEU E C 1
ATOM 14208 O O . LEU E 1 146 ? -80.95200 95.15100 -17.92200 1.000 50.87583 146 LEU E O 1
ATOM 14213 N N . GLY E 1 147 ? -81.05700 95.04000 -15.67800 1.000 53.55429 147 GLY E N 1
ATOM 14214 C CA . GLY E 1 147 ? -81.49800 93.65900 -15.70400 1.000 54.15673 147 GLY E CA 1
ATOM 14215 C C . GLY E 1 147 ? -82.68500 93.45600 -16.61400 1.000 51.22027 147 GLY E C 1
ATOM 14216 O O . GLY E 1 147 ? -82.70400 92.53400 -17.43200 1.000 51.45430 147 GLY E O 1
ATOM 14217 N N . ILE E 1 148 ? -83.69200 94.32400 -16.50400 1.000 57.45047 148 ILE E N 1
ATOM 14218 C CA . ILE E 1 148 ? -84.86100 94.16400 -17.36500 1.000 54.21256 148 ILE E CA 1
ATOM 14219 C C . ILE E 1 148 ? -84.45900 94.25400 -18.83100 1.000 53.35167 148 ILE E C 1
ATOM 14220 O O . ILE E 1 148 ? -84.96000 93.48600 -19.66700 1.000 51.80843 148 ILE E O 1
ATOM 14225 N N . SER E 1 149 ? -83.52800 95.16200 -19.17300 1.000 47.48162 149 SER E N 1
ATOM 14226 C CA . SER E 1 149 ? -83.18200 95.32600 -20.58900 1.000 46.90089 149 SER E CA 1
ATOM 14227 C C . SER E 1 149 ? -82.55800 94.06200 -21.17500 1.000 48.13709 149 SER E C 1
ATOM 14228 O O . SER E 1 149 ? -82.78600 93.74100 -22.35400 1.000 46.51436 149 SER E O 1
ATOM 14231 N N . ASN E 1 150 ? -81.79100 93.31700 -20.37400 1.000 44.88649 150 ASN E N 1
ATOM 14232 C CA . ASN E 1 150 ? -81.27200 92.04400 -20.85500 1.000 46.25107 150 ASN E CA 1
ATOM 14233 C C . ASN E 1 150 ? -82.42300 91.13300 -21.25800 1.000 43.37977 150 ASN E C 1
ATOM 14234 O O . ASN E 1 150 ? -82.44700 90.60200 -22.36800 1.000 41.67143 150 ASN E O 1
ATOM 14239 N N . LEU E 1 151 ? -83.42000 90.98400 -20.39400 1.000 44.86223 151 LEU E N 1
ATOM 14240 C CA . LEU E 1 151 ? -84.56800 90.15200 -20.74200 1.000 41.66706 151 LEU E CA 1
ATOM 14241 C C . LEU E 1 151 ? -85.36700 90.72900 -21.90500 1.000 37.68899 151 LEU E C 1
ATOM 14242 O O . LEU E 1 151 ? -85.96300 89.98000 -22.68300 1.000 35.29168 151 LEU E O 1
ATOM 14247 N N . GLN E 1 152 ? -85.49100 92.05000 -21.99100 1.000 56.17657 152 GLN E N 1
ATOM 14248 C CA . GLN E 1 152 ? -86.22100 92.60300 -23.13300 1.000 53.77296 152 GLN E CA 1
ATOM 14249 C C . GLN E 1 152 ? -85.48700 92.34700 -24.44100 1.000 53.97124 152 GLN E C 1
ATOM 14250 O O . GLN E 1 152 ? -86.11500 92.08500 -25.47700 1.000 52.11826 152 GLN E O 1
ATOM 14256 N N . PHE E 1 153 ? -84.15800 92.45400 -24.42100 1.000 43.73054 153 PHE E N 1
ATOM 14257 C CA . PHE E 1 153 ? -83.36000 92.08700 -25.58300 1.000 43.96323 153 PHE E CA 1
ATOM 14258 C C . PHE E 1 153 ? -83.72600 90.69000 -26.08700 1.000 41.80419 153 PHE E C 1
ATOM 14259 O O . PHE E 1 153 ? -84.07500 90.50800 -27.25700 1.000 40.05596 153 PHE E O 1
ATOM 14267 N N . LEU E 1 154 ? -83.66100 89.68400 -25.20700 1.000 44.66879 154 LEU E N 1
ATOM 14268 C CA . LEU E 1 154 ? -83.99600 88.32000 -25.61400 1.000 42.26681 154 LEU E CA 1
ATOM 14269 C C . LEU E 1 154 ? -85.40600 88.23400 -26.19500 1.000 39.36604 154 LEU E C 1
ATOM 14270 O O . LEU E 1 154 ? -85.63000 87.55900 -27.20600 1.000 37.57916 154 LEU E O 1
ATOM 14275 N N . LYS E 1 155 ? -86.38100 88.89000 -25.56000 1.000 44.94834 155 LYS E N 1
ATOM 14276 C CA . LYS E 1 155 ? -87.75100 88.82500 -26.06200 1.000 42.36911 155 LYS E CA 1
ATOM 14277 C C . LYS E 1 155 ? -87.83600 89.37900 -27.46800 1.000 42.39029 155 LYS E C 1
ATOM 14278 O O . LYS E 1 155 ? -88.39500 88.73500 -28.36000 1.000 42.01899 155 LYS E O 1
ATOM 14284 N N . SER E 1 156 ? -87.27200 90.57200 -27.69400 1.000 47.15176 156 SER E N 1
ATOM 14285 C CA . SER E 1 156 ? -87.29400 91.16900 -29.03300 1.000 47.91447 156 SER E CA 1
ATOM 14286 C C . SER E 1 156 ? -86.70000 90.23000 -30.07700 1.000 47.80680 156 SER E C 1
ATOM 14287 O O . SER E 1 156 ? -87.23400 90.11600 -31.18800 1.000 48.13466 156 SER E O 1
ATOM 14290 N N . GLU E 1 157 ? -85.56500 89.58500 -29.76100 1.000 56.56874 157 GLU E N 1
ATOM 14291 C CA . GLU E 1 157 ? -84.90900 88.72200 -30.74600 1.000 56.02723 157 GLU E CA 1
ATOM 14292 C C . GLU E 1 157 ? -85.82200 87.58100 -31.14900 1.000 54.76174 157 GLU E C 1
ATOM 14293 O O . GLU E 1 157 ? -86.04300 87.34100 -32.34300 1.000 55.04616 157 GLU E O 1
ATOM 14299 N N . PHE E 1 158 ? -86.37700 86.86400 -30.16600 1.000 47.24809 158 PHE E N 1
ATOM 14300 C CA . PHE E 1 158 ? -87.15600 85.68600 -30.52100 1.000 46.23564 158 PHE E CA 1
ATOM 14301 C C . PHE E 1 158 ? -88.51400 86.06400 -31.07400 1.000 46.73290 158 PHE E C 1
ATOM 14302 O O . PHE E 1 158 ? -89.07700 85.31700 -31.87400 1.000 47.01757 158 PHE E O 1
ATOM 14310 N N . ILE E 1 159 ? -89.07700 87.19700 -30.66500 1.000 45.10118 159 ILE E N 1
ATOM 14311 C CA . ILE E 1 159 ? -90.31200 87.61300 -31.31300 1.000 45.93609 159 ILE E CA 1
ATOM 14312 C C . ILE E 1 159 ? -90.03700 87.99900 -32.75700 1.000 48.01606 159 ILE E C 1
ATOM 14313 O O . ILE E 1 159 ? -90.81700 87.67400 -33.66300 1.000 49.27943 159 ILE E O 1
ATOM 14318 N N . ARG E 1 160 ? -88.92300 88.70600 -32.99900 1.000 46.56259 160 ARG E N 1
ATOM 14319 C CA . ARG E 1 160 ? -88.54800 89.04200 -34.36700 1.000 47.86360 160 ARG E CA 1
ATOM 14320 C C . ARG E 1 160 ? -88.29800 87.78900 -35.18400 1.000 47.28606 160 ARG E C 1
ATOM 14321 O O . ARG E 1 160 ? -88.60600 87.74700 -36.38000 1.000 48.41180 160 ARG E O 1
ATOM 14329 N N . GLY E 1 161 ? -87.73800 86.75700 -34.55000 1.000 45.50716 161 GLY E N 1
ATOM 14330 C CA . GLY E 1 161 ? -87.56800 85.48500 -35.22300 1.000 44.32193 161 GLY E CA 1
ATOM 14331 C C . GLY E 1 161 ? -88.87500 84.93000 -35.73400 1.000 45.33585 161 GLY E C 1
ATOM 14332 O O . GLY E 1 161 ? -88.92600 84.35000 -36.81000 1.000 46.05910 161 GLY E O 1
ATOM 14333 N N . MET E 1 162 ? -89.93300 85.02700 -34.93700 1.000 54.84015 162 MET E N 1
ATOM 14334 C CA . MET E 1 162 ? -91.23500 84.55000 -35.39500 1.000 56.31685 162 MET E CA 1
ATOM 14335 C C . MET E 1 162 ? -91.73300 85.34800 -36.59000 1.000 58.66710 162 MET E C 1
ATOM 14336 O O . MET E 1 162 ? -92.42200 84.81100 -37.46000 1.000 59.88556 162 MET E O 1
ATOM 14341 N N . LEU E 1 163 ? -91.36900 86.62200 -36.67500 1.000 58.61869 163 LEU E N 1
ATOM 14342 C CA . LEU E 1 163 ? -91.79700 87.41500 -37.81800 1.000 60.30550 163 LEU E CA 1
ATOM 14343 C C . LEU E 1 163 ? -91.06200 86.98700 -39.07400 1.000 60.39228 163 LEU E C 1
ATOM 14344 O O . LEU E 1 163 ? -91.69100 86.68500 -40.09600 1.000 61.63742 163 LEU E O 1
ATOM 14349 N N . THR E 1 164 ? -89.72900 86.87600 -38.99600 1.000 62.00672 164 THR E N 1
ATOM 14350 C CA . THR E 1 164 ? -88.92700 86.67700 -40.19300 1.000 61.62983 164 THR E CA 1
ATOM 14351 C C . THR E 1 164 ? -88.79900 85.21400 -40.53400 1.000 60.56032 164 THR E C 1
ATOM 14352 O O . THR E 1 164 ? -88.62600 84.87500 -41.71000 1.000 61.15148 164 THR E O 1
ATOM 14356 N N . GLY E 1 165 ? -88.91000 84.34000 -39.54400 1.000 56.25174 165 GLY E N 1
ATOM 14357 C CA . GLY E 1 165 ? -88.88600 82.91400 -39.76100 1.000 55.26649 165 GLY E CA 1
ATOM 14358 C C . GLY E 1 165 ? -87.67600 82.20900 -39.20500 1.000 53.02067 165 GLY E C 1
ATOM 14359 O O . GLY E 1 165 ? -87.75600 80.99800 -38.96400 1.000 52.99013 165 GLY E O 1
ATOM 14360 N N . THR E 1 166 ? -86.56900 82.91400 -38.94800 1.000 63.97741 166 THR E N 1
ATOM 14361 C CA . THR E 1 166 ? -85.38800 82.26200 -38.38100 1.000 62.91782 166 THR E CA 1
ATOM 14362 C C . THR E 1 166 ? -84.72800 83.16000 -37.34300 1.000 62.22622 166 THR E C 1
ATOM 14363 O O . THR E 1 166 ? -84.82500 84.38900 -37.41300 1.000 63.11879 166 THR E O 1
ATOM 14367 N N . ILE E 1 167 ? -83.99600 82.52300 -36.41700 1.000 69.99859 167 ILE E N 1
ATOM 14368 C CA . ILE E 1 167 ? -83.29500 83.18500 -35.31600 1.000 69.75881 167 ILE E CA 1
ATOM 14369 C C . ILE E 1 167 ? -81.81100 83.32300 -35.63600 1.000 70.00982 167 ILE E C 1
ATOM 14370 O O . ILE E 1 167 ? -81.20200 82.42500 -36.23800 1.000 70.04043 167 ILE E O 1
ATOM 14375 N N . THR E 1 168 ? -81.21500 84.43400 -35.20300 1.000 94.34890 168 THR E N 1
ATOM 14376 C CA . THR E 1 168 ? -79.75500 84.60100 -35.22100 1.000 94.78758 168 THR E CA 1
ATOM 14377 C C . THR E 1 168 ? -79.09100 83.88700 -34.02000 1.000 94.48280 168 THR E C 1
ATOM 14378 O O . THR E 1 168 ? -78.25700 84.45800 -33.29200 1.000 95.66637 168 THR E O 1
ATOM 14382 N N . PHE E 1 173 ? -78.46100 83.36800 -26.13200 1.000 70.11906 173 PHE E N 1
ATOM 14383 C CA . PHE E 1 173 ? -79.12000 82.78500 -24.95200 1.000 71.42323 173 PHE E CA 1
ATOM 14384 C C . PHE E 1 173 ? -78.15900 82.07200 -23.97100 1.000 73.72172 173 PHE E C 1
ATOM 14385 O O . PHE E 1 173 ? -78.19500 82.34800 -22.76300 1.000 77.80539 173 PHE E O 1
ATOM 14393 N N . LYS E 1 174 ? -77.36000 81.11300 -24.46100 1.000 72.03459 174 LYS E N 1
ATOM 14394 C CA . LYS E 1 174 ? -76.44000 80.40300 -23.57100 1.000 73.45978 174 LYS E CA 1
ATOM 14395 C C . LYS E 1 174 ? -75.46500 81.36600 -22.90100 1.000 77.76408 174 LYS E C 1
ATOM 14396 O O . LYS E 1 174 ? -75.16400 81.23400 -21.70500 1.000 81.02220 174 LYS E O 1
ATOM 14398 N N . THR E 1 175 ? -74.93900 82.32700 -23.66900 1.000 76.17786 175 THR E N 1
ATOM 14399 C CA . THR E 1 175 ? -74.11300 83.37500 -23.08400 1.000 79.95496 175 THR E CA 1
ATOM 14400 C C . THR E 1 175 ? -74.94600 84.31000 -22.21800 1.000 84.66477 175 THR E C 1
ATOM 14401 O O . THR E 1 175 ? -74.48200 84.76300 -21.16600 1.000 88.43609 175 THR E O 1
ATOM 14405 N N . SER E 1 176 ? -76.17800 84.62000 -22.66200 1.000 94.03099 176 SER E N 1
ATOM 14406 C CA . SER E 1 176 ? -76.98500 85.72800 -22.13500 1.000 97.17215 176 SER E CA 1
ATOM 14407 C C . SER E 1 176 ? -77.75400 85.39800 -20.85400 1.000 100.13276 176 SER E C 1
ATOM 14408 O O . SER E 1 176 ? -78.21300 86.32300 -20.17300 1.000 103.23862 176 SER E O 1
ATOM 14411 N N . TRP E 1 177 ? -77.96000 84.12500 -20.52800 1.000 68.39610 177 TRP E N 1
ATOM 14412 C CA . TRP E 1 177 ? -78.87400 83.82200 -19.43400 1.000 70.80878 177 TRP E CA 1
ATOM 14413 C C . TRP E 1 177 ? -78.21000 84.01300 -18.07400 1.000 76.49450 177 TRP E C 1
ATOM 14414 O O . TRP E 1 177 ? -77.04600 84.40300 -17.98900 1.000 77.85030 177 TRP E O 1
ATOM 14425 N N . THR E 1 189 ? -81.50500 88.18900 -5.77800 1.000 109.90724 189 THR E N 1
ATOM 14426 C CA . THR E 1 189 ? -82.92000 88.54400 -5.82200 1.000 107.85474 189 THR E CA 1
ATOM 14427 C C . THR E 1 189 ? -83.73600 87.42200 -6.46000 1.000 107.91596 189 THR E C 1
ATOM 14428 O O . THR E 1 189 ? -83.41500 86.96300 -7.56500 1.000 108.81032 189 THR E O 1
ATOM 14432 N N . PRO E 1 190 ? -84.80900 87.00500 -5.79000 1.000 90.10975 190 PRO E N 1
ATOM 14433 C CA . PRO E 1 190 ? -85.74000 86.06200 -6.41500 1.000 89.67009 190 PRO E CA 1
ATOM 14434 C C . PRO E 1 190 ? -86.46400 86.74400 -7.55800 1.000 87.41086 190 PRO E C 1
ATOM 14435 O O . PRO E 1 190 ? -86.75200 87.94300 -7.50500 1.000 85.51620 190 PRO E O 1
ATOM 14439 N N . CYS E 1 191 ? -86.80400 85.95600 -8.58300 1.000 62.80601 191 CYS E N 1
ATOM 14440 C CA . CYS E 1 191 ? -87.31700 86.54800 -9.81700 1.000 60.24659 191 CYS E CA 1
ATOM 14441 C C . CYS E 1 191 ? -88.65600 87.23500 -9.61100 1.000 56.76273 191 CYS E C 1
ATOM 14442 O O . CYS E 1 191 ? -88.91900 88.26800 -10.23500 1.000 54.15769 191 CYS E O 1
ATOM 14445 N N . CYS E 1 192 ? -89.51700 86.68700 -8.75500 1.000 61.82011 192 CYS E N 1
ATOM 14446 C CA . CYS E 1 192 ? -90.86300 87.23000 -8.60300 1.000 58.71241 192 CYS E CA 1
ATOM 14447 C C . CYS E 1 192 ? -91.39000 86.89700 -7.21100 1.000 59.78830 192 CYS E C 1
ATOM 14448 O O . CYS E 1 192 ? -90.65000 86.44100 -6.33300 1.000 62.38426 192 CYS E O 1
ATOM 14451 N N . GLN E 1 193 ? -92.69900 87.09300 -7.02600 1.000 86.18414 193 GLN E N 1
ATOM 14452 C CA . GLN E 1 193 ? -93.29200 86.88800 -5.71300 1.000 87.26797 193 GLN E CA 1
ATOM 14453 C C . GLN E 1 193 ? -93.44100 85.40900 -5.38000 1.000 88.92590 193 GLN E C 1
ATOM 14454 O O . GLN E 1 193 ? -93.43000 85.03300 -4.20300 1.000 90.94950 193 GLN E O 1
ATOM 14460 N N . ILE E 1 194 ? -93.58300 84.55700 -6.38800 1.000 66.24245 194 ILE E N 1
ATOM 14461 C CA . ILE E 1 194 ? -93.73500 83.12700 -6.13400 1.000 67.77774 194 ILE E CA 1
ATOM 14462 C C . ILE E 1 194 ? -92.44700 82.53800 -5.57400 1.000 70.90000 194 ILE E C 1
ATOM 14463 O O . ILE E 1 194 ? -92.44100 81.88100 -4.52600 1.000 72.21088 194 ILE E O 1
ATOM 14468 N N . THR E 1 195 ? -91.34500 82.73700 -6.28400 1.000 70.02076 195 THR E N 1
ATOM 14469 C CA . THR E 1 195 ? -90.02500 82.30700 -5.86100 1.000 72.44629 195 THR E CA 1
ATOM 14470 C C . THR E 1 195 ? -89.52900 83.06700 -4.64900 1.000 73.19749 195 THR E C 1
ATOM 14471 O O . THR E 1 195 ? -88.39100 82.84600 -4.21200 1.000 75.03270 195 THR E O 1
ATOM 14475 N N . ASP E 1 196 ? -90.32200 83.98400 -4.11700 1.000 102.20389 196 ASP E N 1
ATOM 14476 C CA . ASP E 1 196 ? -89.90500 84.76900 -2.96800 1.000 102.56134 196 ASP E CA 1
ATOM 14477 C C . ASP E 1 196 ? -90.41800 84.09200 -1.70200 1.000 103.17835 196 ASP E C 1
ATOM 14478 O O . ASP E 1 196 ? -91.63200 84.03000 -1.46100 1.000 102.39435 196 ASP E O 1
ATOM 14483 N N . THR E 1 197 ? -89.48000 83.58000 -0.89800 1.000 109.41575 197 THR E N 1
ATOM 14484 C CA . THR E 1 197 ? -89.79000 82.90900 0.35700 1.000 110.43799 197 THR E CA 1
ATOM 14485 C C . THR E 1 197 ? -90.13900 83.88200 1.47900 1.000 112.00712 197 THR E C 1
ATOM 14486 O O . THR E 1 197 ? -90.72600 83.46100 2.48000 1.000 114.65887 197 THR E O 1
ATOM 14490 N N . THR E 1 198 ? -89.80100 85.17000 1.33500 1.000 118.30334 198 THR E N 1
ATOM 14491 C CA . THR E 1 198 ? -90.20000 86.16400 2.33300 1.000 121.08281 198 THR E CA 1
ATOM 14492 C C . THR E 1 198 ? -91.70100 86.45100 2.28200 1.000 121.20061 198 THR E C 1
ATOM 14493 O O . THR E 1 198 ? -92.35400 86.54100 3.32800 1.000 124.20569 198 THR E O 1
ATOM 14497 N N . THR E 1 199 ? -92.26600 86.57000 1.07900 1.000 123.81531 199 THR E N 1
ATOM 14498 C CA . THR E 1 199 ? -93.52900 87.27100 0.87400 1.000 123.76499 199 THR E CA 1
ATOM 14499 C C . THR E 1 199 ? -94.71900 86.55400 1.50800 1.000 125.58677 199 THR E C 1
ATOM 14500 O O . THR E 1 199 ? -94.70600 85.34300 1.76200 1.000 125.86133 199 THR E O 1
ATOM 14504 N N . ALA E 1 200 ? -95.76500 87.35200 1.75000 1.000 136.40645 200 ALA E N 1
ATOM 14505 C CA . ALA E 1 200 ? -97.09500 86.83300 2.02500 1.000 137.54997 200 ALA E CA 1
ATOM 14506 C C . ALA E 1 200 ? -97.73600 86.34300 0.72500 1.000 134.40007 200 ALA E C 1
ATOM 14507 O O . ALA E 1 200 ? -97.61500 87.00400 -0.31400 1.000 131.90318 200 ALA E O 1
ATOM 14509 N N . PRO E 1 201 ? -98.43600 85.20400 0.75400 1.000 156.72341 201 PRO E N 1
ATOM 14510 C CA . PRO E 1 201 ? -98.96500 84.61800 -0.49100 1.000 153.90932 201 PRO E CA 1
ATOM 14511 C C . PRO E 1 201 ? -99.99900 85.51200 -1.16800 1.000 153.19014 201 PRO E C 1
ATOM 14512 O O . PRO E 1 201 ? -100.69100 86.30900 -0.52300 1.000 155.53091 201 PRO E O 1
ATOM 14516 N N . ALA E 1 202 ? -100.11000 85.35400 -2.49000 1.000 122.58171 202 ALA E N 1
ATOM 14517 C CA . ALA E 1 202 ? -100.97200 86.22400 -3.28400 1.000 121.91732 202 ALA E CA 1
ATOM 14518 C C . ALA E 1 202 ? -102.43300 86.09400 -2.84500 1.000 124.05793 202 ALA E C 1
ATOM 14519 O O . ALA E 1 202 ? -103.01600 85.00400 -2.89300 1.000 124.02980 202 ALA E O 1
ATOM 14521 N N . SER E 1 203 ? -103.02300 87.21200 -2.40100 1.000 98.63767 203 SER E N 1
ATOM 14522 C CA . SER E 1 203 ? -104.44000 87.19500 -2.05600 1.000 100.76510 203 SER E CA 1
ATOM 14523 C C . SER E 1 203 ? -105.30400 87.06700 -3.30500 1.000 98.93257 203 SER E C 1
ATOM 14524 O O . SER E 1 203 ? -106.23100 86.24600 -3.34700 1.000 99.73777 203 SER E O 1
ATOM 14527 N N . GLY E 1 204 ? -104.98300 87.83600 -4.34000 1.000 77.63045 204 GLY E N 1
ATOM 14528 C CA . GLY E 1 204 ? -105.85400 88.05900 -5.48800 1.000 76.33912 204 GLY E CA 1
ATOM 14529 C C . GLY E 1 204 ? -105.50800 89.39700 -6.12300 1.000 75.36517 204 GLY E C 1
ATOM 14530 O O . GLY E 1 204 ? -104.36800 89.86300 -6.03800 1.000 74.36950 204 GLY E O 1
ATOM 14531 N N . ILE E 1 205 ? -106.47600 90.03000 -6.75200 1.000 65.76380 205 ILE E N 1
ATOM 14532 C CA . ILE E 1 205 ? -106.21300 91.33600 -7.29100 1.000 65.29206 205 ILE E CA 1
ATOM 14533 C C . ILE E 1 205 ? -106.08600 92.27400 -6.09200 1.000 68.19602 205 ILE E C 1
ATOM 14534 O O . ILE E 1 205 ? -106.59800 92.01000 -5.03000 1.000 70.76819 205 ILE E O 1
ATOM 14539 N N . PRO E 1 206 ? -105.36900 93.37300 -6.24200 1.000 81.95314 206 PRO E N 1
ATOM 14540 C CA . PRO E 1 206 ? -105.15800 94.23900 -5.06400 1.000 84.63760 206 PRO E CA 1
ATOM 14541 C C . PRO E 1 206 ? -106.49600 94.68000 -4.48700 1.000 88.00260 206 PRO E C 1
ATOM 14542 O O . PRO E 1 206 ? -107.54600 94.58900 -5.13600 1.000 87.96426 206 PRO E O 1
ATOM 14546 N N . GLU E 1 207 ? -106.44900 95.20900 -3.26000 1.000 112.68343 207 GLU E N 1
ATOM 14547 C CA . GLU E 1 207 ? -107.69100 95.50000 -2.54100 1.000 116.34640 207 GLU E CA 1
ATOM 14548 C C . GLU E 1 207 ? -108.58000 96.49600 -3.29000 1.000 116.90863 207 GLU E C 1
ATOM 14549 O O . GLU E 1 207 ? -109.78300 96.25100 -3.46700 1.000 117.95152 207 GLU E O 1
ATOM 14555 N N . LEU E 1 208 ? -108.00800 97.62600 -3.73500 1.000 92.97619 208 LEU E N 1
ATOM 14556 C CA . LEU E 1 208 ? -108.80500 98.65300 -4.40600 1.000 93.74724 208 LEU E CA 1
ATOM 14557 C C . LEU E 1 208 ? -109.49400 98.10100 -5.64600 1.000 91.88365 208 LEU E C 1
ATOM 14558 O O . LEU E 1 208 ? -110.58500 98.55700 -6.01500 1.000 93.28315 208 LEU E O 1
ATOM 14563 N N . ALA E 1 209 ? -108.83400 97.17600 -6.35100 1.000 92.57866 209 ALA E N 1
ATOM 14564 C CA . ALA E 1 209 ? -109.45400 96.57300 -7.52500 1.000 90.72210 209 ALA E CA 1
ATOM 14565 C C . ALA E 1 209 ? -110.56800 95.61000 -7.12500 1.000 92.18132 209 ALA E C 1
ATOM 14566 O O . ALA E 1 209 ? -111.61300 95.54700 -7.79200 1.000 92.50426 209 ALA E O 1
ATOM 14568 N N . ARG E 1 210 ? -110.36400 94.85800 -6.03200 1.000 78.16450 210 ARG E N 1
ATOM 14569 C CA . ARG E 1 210 ? -111.39900 93.94100 -5.55300 1.000 79.94709 210 ARG E CA 1
ATOM 14570 C C . ARG E 1 210 ? -112.64400 94.69900 -5.10300 1.000 83.59747 210 ARG E C 1
ATOM 14571 O O . ARG E 1 210 ? -113.77800 94.27700 -5.37500 1.000 84.59339 210 ARG E O 1
ATOM 14579 N N . ALA E 1 211 ? -112.44500 95.82600 -4.41200 1.000 80.22456 211 ALA E N 1
ATOM 14580 C CA . ALA E 1 211 ? -113.56000 96.68700 -4.03100 1.000 83.82179 211 ALA E CA 1
ATOM 14581 C C . ALA E 1 211 ? -114.34000 97.18400 -5.24800 1.000 83.36468 211 ALA E C 1
ATOM 14582 O O . ALA E 1 211 ? -115.57400 97.28300 -5.20700 1.000 85.86614 211 ALA E O 1
ATOM 14584 N N . THR E 1 212 ? -113.63300 97.50400 -6.33800 1.000 83.64672 212 THR E N 1
ATOM 14585 C CA . THR E 1 212 ? -114.22900 98.18200 -7.48500 1.000 83.18872 212 THR E CA 1
ATOM 14586 C C . THR E 1 212 ? -114.96000 97.25400 -8.45500 1.000 82.02546 212 THR E C 1
ATOM 14587 O O . THR E 1 212 ? -115.91700 97.68700 -9.11400 1.000 83.25032 212 THR E O 1
ATOM 14591 N N . PHE E 1 213 ? -114.51900 95.99800 -8.59700 1.000 79.35818 213 PHE E N 1
ATOM 14592 C CA . PHE E 1 213 ? -114.99900 95.14500 -9.68000 1.000 77.62551 213 PHE E CA 1
ATOM 14593 C C . PHE E 1 213 ? -115.69500 93.88500 -9.18600 1.000 78.55590 213 PHE E C 1
ATOM 14594 O O . PHE E 1 213 ? -116.50000 93.30900 -9.93500 1.000 78.43237 213 PHE E O 1
ATOM 14602 N N . CYS E 1 214 ? -115.42400 93.46100 -7.95500 1.000 93.92786 214 CYS E N 1
ATOM 14603 C CA . CYS E 1 214 ? -115.84400 92.17300 -7.43400 1.000 94.71488 214 CYS E CA 1
ATOM 14604 C C . CYS E 1 214 ? -117.17600 92.28300 -6.70700 1.000 98.77010 214 CYS E C 1
ATOM 14605 O O . CYS E 1 214 ? -117.59500 93.35700 -6.27000 1.000 101.35224 214 CYS E O 1
ATOM 14608 N N . GLY E 1 215 ? -117.84500 91.14600 -6.58500 1.000 108.64491 215 GLY E N 1
ATOM 14609 C CA . GLY E 1 215 ? -119.12400 91.12400 -5.91100 1.000 112.43537 215 GLY E CA 1
ATOM 14610 C C . GLY E 1 215 ? -120.20600 90.63400 -6.84400 1.000 112.80098 215 GLY E C 1
ATOM 14611 O O . GLY E 1 215 ? -120.15200 90.91200 -8.04700 1.000 110.83838 215 GLY E O 1
ATOM 14612 N N . ALA E 1 216 ? -121.15300 89.85400 -6.31400 1.000 110.97160 216 ALA E N 1
ATOM 14613 C CA . ALA E 1 216 ? -122.27400 89.37900 -7.11700 1.000 111.82562 216 ALA E CA 1
ATOM 14614 C C . ALA E 1 216 ? -123.10000 90.53800 -7.66400 1.000 113.67244 216 ALA E C 1
ATOM 14615 O O . ALA E 1 216 ? -123.83700 90.36200 -8.64200 1.000 113.64945 216 ALA E O 1
ATOM 14617 N N . SER E 1 217 ? -122.95900 91.72000 -7.05400 1.000 108.95832 217 SER E N 1
ATOM 14618 C CA . SER E 1 217 ? -123.69600 92.92500 -7.42900 1.000 110.98869 217 SER E CA 1
ATOM 14619 C C . SER E 1 217 ? -123.57600 93.29500 -8.91600 1.000 108.82717 217 SER E C 1
ATOM 14620 O O . SER E 1 217 ? -124.48000 93.94400 -9.45500 1.000 110.99782 217 SER E O 1
ATOM 14623 N N . ARG E 1 218 ? -122.52100 92.84400 -9.61500 1.000 99.14755 218 ARG E N 1
ATOM 14624 C CA . ARG E 1 218 ? -122.16200 93.55100 -10.84900 1.000 96.84957 218 ARG E CA 1
ATOM 14625 C C . ARG E 1 218 ? -122.74000 92.93000 -12.12200 1.000 96.11567 218 ARG E C 1
ATOM 14626 O O . ARG E 1 218 ? -122.73900 91.70000 -12.27600 1.000 94.93226 218 ARG E O 1
ATOM 14634 N N . PRO E 1 219 ? -123.27500 93.77000 -13.01300 1.000 88.80071 219 PRO E N 1
ATOM 14635 C CA . PRO E 1 219 ? -123.56500 93.33500 -14.38600 1.000 87.41432 219 PRO E CA 1
ATOM 14636 C C . PRO E 1 219 ? -122.28600 93.32100 -15.22800 1.000 83.30826 219 PRO E C 1
ATOM 14637 O O . PRO E 1 219 ? -121.26500 93.93300 -14.88600 1.000 81.45978 219 PRO E O 1
ATOM 14641 N N . THR E 1 220 ? -122.35000 92.58400 -16.33700 1.000 100.59292 220 THR E N 1
ATOM 14642 C CA . THR E 1 220 ? -121.21100 92.43100 -17.23500 1.000 96.74866 220 THR E CA 1
ATOM 14643 C C . THR E 1 220 ? -121.16500 93.53300 -18.29300 1.000 96.63549 220 THR E C 1
ATOM 14644 O O . THR E 1 220 ? -122.19900 93.98100 -18.80200 1.000 99.12144 220 THR E O 1
ATOM 14648 N N . LYS E 1 221 ? -119.94600 93.91400 -18.67900 1.000 73.60321 221 LYS E N 1
ATOM 14649 C CA . LYS E 1 221 ? -119.79600 94.75000 -19.85700 1.000 73.17807 221 LYS E CA 1
ATOM 14650 C C . LYS E 1 221 ? -120.08000 93.85300 -21.05400 1.000 72.22700 221 LYS E C 1
ATOM 14651 O O . LYS E 1 221 ? -120.14700 92.63200 -20.90700 1.000 71.47403 221 LYS E O 1
ATOM 14657 N N . PRO E 1 222 ? -120.32700 94.41500 -22.23000 1.000 69.46398 222 PRO E N 1
ATOM 14658 C CA . PRO E 1 222 ? -120.65100 93.54700 -23.37000 1.000 68.92877 222 PRO E CA 1
ATOM 14659 C C . PRO E 1 222 ? -119.45900 92.66200 -23.77100 1.000 65.28643 222 PRO E C 1
ATOM 14660 O O . PRO E 1 222 ? -118.28900 93.06800 -23.70300 1.000 63.04899 222 PRO E O 1
ATOM 14664 N N . SER E 1 223 ? -119.78500 91.42300 -24.15000 1.000 80.00784 223 SER E N 1
ATOM 14665 C CA . SER E 1 223 ? -118.80000 90.44900 -24.60700 1.000 76.82871 223 SER E CA 1
ATOM 14666 C C . SER E 1 223 ? -118.21000 90.83500 -25.95800 1.000 75.59306 223 SER E C 1
ATOM 14667 O O . SER E 1 223 ? -118.93000 91.24000 -26.87500 1.000 77.35800 223 SER E O 1
ATOM 14670 N N . LEU E 1 224 ? -116.89000 90.65900 -26.09100 1.000 65.16613 224 LEU E N 1
ATOM 14671 C CA . LEU E 1 224 ? -116.15300 90.93700 -27.32100 1.000 63.45891 224 LEU E CA 1
ATOM 14672 C C . LEU E 1 224 ? -116.16200 89.76700 -28.30200 1.000 62.76827 224 LEU E C 1
ATOM 14673 O O . LEU E 1 224 ? -115.66000 89.91700 -29.42100 1.000 61.84428 224 LEU E O 1
ATOM 14678 N N . LEU E 1 225 ? -116.75100 88.63100 -27.92400 1.000 68.74406 225 LEU E N 1
ATOM 14679 C CA . LEU E 1 225 ? -116.86700 87.48600 -28.82700 1.000 68.32177 225 LEU E CA 1
ATOM 14680 C C . LEU E 1 225 ? -117.46300 87.78900 -30.19800 1.000 69.99564 225 LEU E C 1
ATOM 14681 O O . LEU E 1 225 ? -116.97100 87.21200 -31.18300 1.000 69.11135 225 LEU E O 1
ATOM 14686 N N . PRO E 1 226 ? -118.51600 88.60500 -30.34700 1.000 67.10757 226 PRO E N 1
ATOM 14687 C CA . PRO E 1 226 ? -119.03500 88.85000 -31.70900 1.000 68.47996 226 PRO E CA 1
ATOM 14688 C C . PRO E 1 226 ? -118.02300 89.52700 -32.61300 1.000 67.12649 226 PRO E C 1
ATOM 14689 O O . PRO E 1 226 ? -117.83800 89.10900 -33.76600 1.000 66.96451 226 PRO E O 1
ATOM 14693 N N . ALA E 1 227 ? -117.35400 90.57000 -32.10900 1.000 65.58946 227 ALA E N 1
ATOM 14694 C CA . ALA E 1 227 ? -116.35400 91.27800 -32.90300 1.000 64.32484 227 ALA E CA 1
ATOM 14695 C C . ALA E 1 227 ? -115.22800 90.34000 -33.32000 1.000 61.92439 227 ALA E C 1
ATOM 14696 O O . ALA E 1 227 ? -114.83500 90.30200 -34.49400 1.000 61.74112 227 ALA E O 1
ATOM 14698 N N . LEU E 1 228 ? -114.72700 89.54600 -32.36800 1.000 59.54028 228 LEU E N 1
ATOM 14699 C CA . LEU E 1 228 ? -113.67800 88.58000 -32.65700 1.000 57.05820 228 LEU E CA 1
ATOM 14700 C C . LEU E 1 228 ? -114.08100 87.66200 -33.79600 1.000 58.13619 228 LEU E C 1
ATOM 14701 O O . LEU E 1 228 ? -113.34000 87.50500 -34.77200 1.000 58.56010 228 LEU E O 1
ATOM 14706 N N . ILE E 1 229 ? -115.25400 87.03700 -33.69100 1.000 70.24340 229 ILE E N 1
ATOM 14707 C CA . ILE E 1 229 ? -115.67700 86.07400 -34.71300 1.000 71.67774 229 ILE E CA 1
ATOM 14708 C C . ILE E 1 229 ? -115.88300 86.75300 -36.07100 1.000 73.65043 229 ILE E C 1
ATOM 14709 O O . ILE E 1 229 ? -115.62200 86.15300 -37.12800 1.000 75.02262 229 ILE E O 1
ATOM 14714 N N . ASP E 1 230 ? -116.38600 87.99400 -36.07200 1.000 82.59957 230 ASP E N 1
ATOM 14715 C CA . ASP E 1 230 ? -116.58200 88.71000 -37.33100 1.000 84.39033 230 ASP E CA 1
ATOM 14716 C C . ASP E 1 230 ? -115.24700 88.92600 -38.03000 1.000 83.86225 230 ASP E C 1
ATOM 14717 O O . ASP E 1 230 ? -115.04000 88.48200 -39.17000 1.000 85.61121 230 ASP E O 1
ATOM 14722 N N . ILE E 1 231 ? -114.31200 89.57700 -37.32600 1.000 64.63390 231 ILE E N 1
ATOM 14723 C CA . ILE E 1 231 ? -113.03800 89.97900 -37.91400 1.000 64.48582 231 ILE E CA 1
ATOM 14724 C C . ILE E 1 231 ? -112.26300 88.76800 -38.41700 1.000 65.05436 231 ILE E C 1
ATOM 14725 O O . ILE E 1 231 ? -111.70600 88.78200 -39.52200 1.000 66.69841 231 ILE E O 1
ATOM 14730 N N . TRP E 1 232 ? -112.24100 87.68900 -37.63200 1.000 63.73925 232 TRP E N 1
ATOM 14731 C CA . TRP E 1 232 ? -111.40100 86.54900 -37.96500 1.000 64.08549 232 TRP E CA 1
ATOM 14732 C C . TRP E 1 232 ? -112.01500 85.61400 -38.99300 1.000 67.39219 232 TRP E C 1
ATOM 14733 O O . TRP E 1 232 ? -111.26800 84.93300 -39.70500 1.000 69.78050 232 TRP E O 1
ATOM 14744 N N . SER E 1 233 ? -113.34200 85.57400 -39.11400 1.000 60.12774 233 SER E N 1
ATOM 14745 C CA . SER E 1 233 ? -113.95600 84.80600 -40.20000 1.000 63.42750 233 SER E CA 1
ATOM 14746 C C . SER E 1 233 ? -113.91500 85.57100 -41.51900 1.000 65.47140 233 SER E C 1
ATOM 14747 O O . SER E 1 233 ? -113.90300 84.96000 -42.59800 1.000 68.28513 233 SER E O 1
ATOM 14750 N N . THR E 1 234 ? -113.87600 86.89900 -41.44500 1.000 69.22715 234 THR E N 1
ATOM 14751 C CA . THR E 1 234 ? -113.77500 87.74400 -42.62700 1.000 70.74091 234 THR E CA 1
ATOM 14752 C C . THR E 1 234 ? -112.37700 87.73900 -43.23400 1.000 72.05443 234 THR E C 1
ATOM 14753 O O . THR E 1 234 ? -112.22800 87.84400 -44.46000 1.000 74.27073 234 THR E O 1
ATOM 14757 N N . SER E 1 235 ? -111.34500 87.54700 -42.41200 1.000 64.16829 235 SER E N 1
ATOM 14758 C CA . SER E 1 235 ? -109.98000 87.71900 -42.88400 1.000 64.74067 235 SER E CA 1
ATOM 14759 C C . SER E 1 235 ? -109.10100 86.50600 -42.63400 1.000 65.56617 235 SER E C 1
ATOM 14760 O O . SER E 1 235 ? -107.87900 86.61700 -42.76500 1.000 65.81798 235 SER E O 1
ATOM 14763 N N . SER E 1 236 ? -109.68200 85.34600 -42.32700 1.000 66.53943 236 SER E N 1
ATOM 14764 C CA . SER E 1 236 ? -108.88800 84.14400 -42.09900 1.000 67.18066 236 SER E CA 1
ATOM 14765 C C . SER E 1 236 ? -109.78700 82.92600 -42.16200 1.000 68.78102 236 SER E C 1
ATOM 14766 O O . SER E 1 236 ? -111.00600 83.03000 -42.32000 1.000 69.21833 236 SER E O 1
ATOM 14769 N N . GLU E 1 237 ? -109.16400 81.75600 -42.02500 1.000 85.71041 237 GLU E N 1
ATOM 14770 C CA . GLU E 1 237 ? -109.87800 80.48800 -41.95900 1.000 87.14295 237 GLU E CA 1
ATOM 14771 C C . GLU E 1 237 ? -109.81300 79.87600 -40.55800 1.000 84.27216 237 GLU E C 1
ATOM 14772 O O . GLU E 1 237 ? -110.00800 78.66400 -40.40200 1.000 85.59905 237 GLU E O 1
ATOM 14778 N N . LEU E 1 238 ? -109.55600 80.69300 -39.52800 1.000 60.34293 238 LEU E N 1
ATOM 14779 C CA . LEU E 1 238 ? -109.40300 80.17100 -38.16900 1.000 56.87558 238 LEU E CA 1
ATOM 14780 C C . LEU E 1 238 ? -110.63700 79.42300 -37.68300 1.000 57.13898 238 LEU E C 1
ATOM 14781 O O . LEU E 1 238 ? -110.54500 78.61500 -36.75300 1.000 55.35553 238 LEU E O 1
ATOM 14786 N N . LEU E 1 239 ? -111.77700 79.82500 -38.14700 1.000 71.05615 239 LEU E N 1
ATOM 14787 C CA . LEU E 1 239 ? -112.99700 79.30100 -37.66000 1.000 70.91532 239 LEU E CA 1
ATOM 14788 C C . LEU E 1 239 ? -113.66200 78.32300 -38.58000 1.000 74.78692 239 LEU E C 1
ATOM 14789 O O . LEU E 1 239 ? -114.82600 78.30300 -38.67500 1.000 75.42014 239 LEU E O 1
ATOM 14794 N N . ASP E 1 240 ? -112.92100 77.57500 -39.34700 1.000 78.64979 240 ASP E N 1
ATOM 14795 C CA . ASP E 1 240 ? -113.52700 76.60100 -40.19100 1.000 81.97458 240 ASP E CA 1
ATOM 14796 C C . ASP E 1 240 ? -112.88300 75.33600 -39.75000 1.000 82.86116 240 ASP E C 1
ATOM 14797 O O . ASP E 1 240 ? -112.64900 74.47000 -40.54800 1.000 86.06407 240 ASP E O 1
ATOM 14802 N N . PRO E 1 263 ? -120.37600 93.90200 -41.62200 1.000 94.55585 263 PRO E N 1
ATOM 14803 C CA . PRO E 1 263 ? -118.97500 93.45100 -41.75000 1.000 91.32580 263 PRO E CA 1
ATOM 14804 C C . PRO E 1 263 ? -117.96700 94.48000 -41.22500 1.000 89.50747 263 PRO E C 1
ATOM 14805 O O . PRO E 1 263 ? -117.71200 95.46800 -41.92400 1.000 90.54074 263 PRO E O 1
ATOM 14809 N N . PHE E 1 264 ? -117.47500 94.27900 -40.00600 1.000 85.19449 264 PHE E N 1
ATOM 14810 C CA . PHE E 1 264 ? -116.56400 95.22300 -39.36400 1.000 83.57457 264 PHE E CA 1
ATOM 14811 C C . PHE E 1 264 ? -115.22500 95.43300 -40.06100 1.000 81.81864 264 PHE E C 1
ATOM 14812 O O . PHE E 1 264 ? -114.74700 96.56300 -40.15900 1.000 81.74603 264 PHE E O 1
ATOM 14820 N N . PHE E 1 265 ? -114.61800 94.35700 -40.54400 1.000 97.60841 265 PHE E N 1
ATOM 14821 C CA . PHE E 1 265 ? -113.32600 94.48200 -41.20400 1.000 97.25451 265 PHE E CA 1
ATOM 14822 C C . PHE E 1 265 ? -113.31900 93.99900 -42.64900 1.000 99.49719 265 PHE E C 1
ATOM 14823 O O . PHE E 1 265 ? -113.74700 92.88400 -42.94700 1.000 100.40243 265 PHE E O 1
ATOM 14831 N N . SER E 1 266 ? -112.82800 94.85200 -43.54100 1.000 102.63628 266 SER E N 1
ATOM 14832 C CA . SER E 1 266 ? -112.71500 94.50500 -44.94700 1.000 104.66172 266 SER E CA 1
ATOM 14833 C C . SER E 1 266 ? -111.23000 94.49800 -45.26700 1.000 104.39913 266 SER E C 1
ATOM 14834 O O . SER E 1 266 ? -110.54600 95.50400 -45.07800 1.000 103.79076 266 SER E O 1
ATOM 14837 N N . PRO E 1 267 ? -110.72100 93.36000 -45.75300 1.000 79.52169 267 PRO E N 1
ATOM 14838 C CA . PRO E 1 267 ? -109.29500 93.29300 -46.05000 1.000 79.48370 267 PRO E CA 1
ATOM 14839 C C . PRO E 1 267 ? -109.03900 93.64900 -47.50000 1.000 81.11358 267 PRO E C 1
ATOM 14840 O O . PRO E 1 267 ? -109.91200 93.44100 -48.35300 1.000 82.66891 267 PRO E O 1
ATOM 14844 N N . PRO E 1 268 ? -107.88700 94.23900 -47.80600 1.000 80.82468 268 PRO E N 1
ATOM 14845 C CA . PRO E 1 268 ? -107.49200 94.44400 -49.21100 1.000 82.15564 268 PRO E CA 1
ATOM 14846 C C . PRO E 1 268 ? -107.08400 93.13500 -49.88700 1.000 83.73181 268 PRO E C 1
ATOM 14847 O O . PRO E 1 268 ? -106.81300 92.13000 -49.22400 1.000 84.01482 268 PRO E O 1
ATOM 14851 N N . LEU E 1 269 ? -107.07200 93.13200 -51.23000 1.000 113.47094 269 LEU E N 1
ATOM 14852 C CA . LEU E 1 269 ? -106.32700 92.06200 -51.90000 1.000 114.27260 269 LEU E CA 1
ATOM 14853 C C . LEU E 1 269 ? -104.84500 92.44300 -51.92400 1.000 113.26693 269 LEU E C 1
ATOM 14854 O O . LEU E 1 269 ? -104.45800 93.57600 -51.60800 1.000 112.36658 269 LEU E O 1
ATOM 14859 N N . GLN E 1 270 ? -104.01100 91.48400 -52.30800 1.000 103.26628 270 GLN E N 1
ATOM 14860 C CA . GLN E 1 270 ? -102.58400 91.54000 -52.02500 1.000 101.88154 270 GLN E CA 1
ATOM 14861 C C . GLN E 1 270 ? -102.36800 91.49700 -50.51500 1.000 100.94324 270 GLN E C 1
ATOM 14862 O O . GLN E 1 270 ? -101.32100 91.92300 -50.01200 1.000 99.50202 270 GLN E O 1
ATOM 14864 N N . ALA E 1 271 ? -103.38500 91.00100 -49.79500 1.000 61.20766 271 ALA E N 1
ATOM 14865 C CA . ALA E 1 271 ? -103.31700 90.70000 -48.37400 1.000 60.47784 271 ALA E CA 1
ATOM 14866 C C . ALA E 1 271 ? -103.64100 89.22900 -48.17900 1.000 61.50135 271 ALA E C 1
ATOM 14867 O O . ALA E 1 271 ? -104.41900 88.65300 -48.94000 1.000 62.99703 271 ALA E O 1
ATOM 14869 N N . ASP E 1 272 ? -103.01100 88.62000 -47.17400 1.000 62.41357 272 ASP E N 1
ATOM 14870 C CA . ASP E 1 272 ? -103.16800 87.19400 -46.87100 1.000 63.57237 272 ASP E CA 1
ATOM 14871 C C . ASP E 1 272 ? -104.40600 86.98500 -46.00700 1.000 64.08883 272 ASP E C 1
ATOM 14872 O O . ASP E 1 272 ? -104.35100 87.05000 -44.77600 1.000 62.61065 272 ASP E O 1
ATOM 14877 N N . THR E 1 273 ? -105.53900 86.72400 -46.65900 1.000 76.38200 273 THR E N 1
ATOM 14878 C CA . THR E 1 273 ? -106.79900 86.44000 -45.98200 1.000 76.14776 273 THR E CA 1
ATOM 14879 C C . THR E 1 273 ? -106.92300 84.98400 -45.53100 1.000 77.13796 273 THR E C 1
ATOM 14880 O O . THR E 1 273 ? -108.04400 84.48200 -45.35900 1.000 77.49045 273 THR E O 1
ATOM 14884 N N . SER E 1 274 ? -105.81100 84.27800 -45.36100 1.000 68.35314 274 SER E N 1
ATOM 14885 C CA . SER E 1 274 ? -105.86900 82.95200 -44.78100 1.000 68.89654 274 SER E CA 1
ATOM 14886 C C . SER E 1 274 ? -105.36300 82.92600 -43.34700 1.000 66.63743 274 SER E C 1
ATOM 14887 O O . SER E 1 274 ? -105.61800 81.94800 -42.62800 1.000 66.05540 274 SER E O 1
ATOM 14890 N N . GLN E 1 275 ? -104.71200 84.00800 -42.90700 1.000 63.61735 275 GLN E N 1
ATOM 14891 C CA . GLN E 1 275 ? -104.03600 84.09100 -41.62300 1.000 59.84306 275 GLN E CA 1
ATOM 14892 C C . GLN E 1 275 ? -104.53600 85.22100 -40.72600 1.000 56.01320 275 GLN E C 1
ATOM 14893 O O . GLN E 1 275 ? -103.94400 85.45400 -39.66700 1.000 51.97499 275 GLN E O 1
ATOM 14899 N N . GLY E 1 276 ? -105.54100 85.98100 -41.13700 1.000 61.35921 276 GLY E N 1
ATOM 14900 C CA . GLY E 1 276 ? -106.14800 86.96200 -40.26400 1.000 57.99011 276 GLY E CA 1
ATOM 14901 C C . GLY E 1 276 ? -105.20700 88.06600 -39.84400 1.000 55.62729 276 GLY E C 1
ATOM 14902 O O . GLY E 1 276 ? -104.07300 88.14700 -40.32100 1.000 57.01515 276 GLY E O 1
ATOM 14903 N N . PRO E 1 277 ? -105.68400 88.98500 -38.93100 1.000 57.64361 277 PRO E N 1
ATOM 14904 C CA . PRO E 1 277 ? -104.84700 90.08800 -38.43000 1.000 55.67270 277 PRO E CA 1
ATOM 14905 C C . PRO E 1 277 ? -103.83200 89.61000 -37.39700 1.000 52.87046 277 PRO E C 1
ATOM 14906 O O . PRO E 1 277 ? -103.73200 90.14600 -36.29200 1.000 50.32447 277 PRO E O 1
ATOM 14910 N N . CYS E 1 278 ? -103.07800 88.57200 -37.75600 1.000 57.20504 278 CYS E N 1
ATOM 14911 C CA . CYS E 1 278 ? -102.19900 87.92700 -36.79600 1.000 53.79003 278 CYS E CA 1
ATOM 14912 C C . CYS E 1 278 ? -101.02200 88.79200 -36.39300 1.000 52.03363 278 CYS E C 1
ATOM 14913 O O . CYS E 1 278 ? -100.35200 88.44700 -35.41900 1.000 49.28838 278 CYS E O 1
ATOM 14916 N N . LEU E 1 279 ? -100.75000 89.90300 -37.07300 1.000 47.90942 279 LEU E N 1
ATOM 14917 C CA . LEU E 1 279 ? -99.63900 90.74300 -36.61900 1.000 46.44929 279 LEU E CA 1
ATOM 14918 C C . LEU E 1 279 ? -99.98700 91.53900 -35.36900 1.000 44.53223 279 LEU E C 1
ATOM 14919 O O . LEU E 1 279 ? -99.18500 92.36300 -34.91200 1.000 43.72413 279 LEU E O 1
ATOM 14924 N N . MET E 1 280 ? -101.17500 91.28900 -34.81100 1.000 61.30236 280 MET E N 1
ATOM 14925 C CA . MET E 1 280 ? -101.62000 91.79800 -33.51700 1.000 59.25507 280 MET E CA 1
ATOM 14926 C C . MET E 1 280 ? -101.58900 90.72100 -32.43000 1.000 56.72106 280 MET E C 1
ATOM 14927 O O . MET E 1 280 ? -101.94800 90.99900 -31.28000 1.000 55.49428 280 MET E O 1
ATOM 14932 N N . HIS E 1 281 ? -101.15500 89.51400 -32.76100 1.000 59.81490 281 HIS E N 1
ATOM 14933 C CA . HIS E 1 281 ? -101.07800 88.33500 -31.92600 1.000 57.88193 281 HIS E CA 1
ATOM 14934 C C . HIS E 1 281 ? -99.61700 88.08200 -31.52300 1.000 56.26138 281 HIS E C 1
ATOM 14935 O O . HIS E 1 281 ? -98.70800 88.51600 -32.23800 1.000 56.93090 281 HIS E O 1
ATOM 14942 N N . PRO E 1 282 ? -99.33500 87.43000 -30.38200 1.000 50.31510 282 PRO E N 1
ATOM 14943 C CA . PRO E 1 282 ? -97.91900 87.25400 -29.99000 1.000 49.03821 282 PRO E CA 1
ATOM 14944 C C . PRO E 1 282 ? -97.10000 86.40600 -30.95800 1.000 48.95997 282 PRO E C 1
ATOM 14945 O O . PRO E 1 282 ? -95.88900 86.62500 -31.07800 1.000 48.67121 282 PRO E O 1
ATOM 14949 N N . THR E 1 283 ? -97.69500 85.43000 -31.63300 1.000 49.54083 283 THR E N 1
ATOM 14950 C CA . THR E 1 283 ? -96.91000 84.54300 -32.48200 1.000 49.76754 283 THR E CA 1
ATOM 14951 C C . THR E 1 283 ? -96.77300 85.03900 -33.92800 1.000 51.85071 283 THR E C 1
ATOM 14952 O O . THR E 1 283 ? -96.03900 84.43000 -34.71800 1.000 52.15736 283 THR E O 1
ATOM 14956 N N . LEU E 1 284 ? -97.43200 86.14400 -34.27900 1.000 43.70502 284 LEU E N 1
ATOM 14957 C CA . LEU E 1 284 ? -97.25600 86.82300 -35.55900 1.000 45.78907 284 LEU E CA 1
ATOM 14958 C C . LEU E 1 284 ? -97.59700 85.94700 -36.76500 1.000 48.13367 284 LEU E C 1
ATOM 14959 O O . LEU E 1 284 ? -97.07600 86.16100 -37.86500 1.000 49.82901 284 LEU E O 1
ATOM 14964 N N . GLY E 1 285 ? -98.54100 85.02500 -36.62900 1.000 45.47261 285 GLY E N 1
ATOM 14965 C CA . GLY E 1 285 ? -98.89800 84.19300 -37.77100 1.000 48.05318 285 GLY E CA 1
ATOM 14966 C C . GLY E 1 285 ? -99.91500 83.15700 -37.35000 1.000 48.84929 285 GLY E C 1
ATOM 14967 O O . GLY E 1 285 ? -100.19300 82.97400 -36.15900 1.000 46.71102 285 GLY E O 1
ATOM 14968 N N . LEU E 1 286 ? -100.48600 82.49200 -38.35400 1.000 51.34270 286 LEU E N 1
ATOM 14969 C CA . LEU E 1 286 ? -101.50300 81.45700 -38.16200 1.000 53.20593 286 LEU E CA 1
ATOM 14970 C C . LEU E 1 286 ? -101.00600 80.19400 -38.85100 1.000 55.09540 286 LEU E C 1
ATOM 14971 O O . LEU E 1 286 ? -101.09100 80.07700 -40.07900 1.000 59.41408 286 LEU E O 1
ATOM 14976 N N . ARG E 1 287 ? -100.53200 79.25000 -38.03800 1.000 48.69475 287 ARG E N 1
ATOM 14977 C CA . ARG E 1 287 ? -100.01900 77.96100 -38.49700 1.000 50.03077 287 ARG E CA 1
ATOM 14978 C C . ARG E 1 287 ? -100.78600 76.82400 -37.81600 1.000 50.85813 287 ARG E C 1
ATOM 14979 O O . ARG E 1 287 ? -101.11900 76.91100 -36.63400 1.000 48.27308 287 ARG E O 1
ATOM 14981 N N . TYR E 1 288 ? -101.08100 75.78200 -38.55100 1.000 60.00611 288 TYR E N 1
ATOM 14982 C CA . TYR E 1 288 ? -101.81600 74.63800 -38.07000 1.000 61.95774 288 TYR E CA 1
ATOM 14983 C C . TYR E 1 288 ? -101.05000 73.37000 -37.86300 1.000 61.25912 288 TYR E C 1
ATOM 14984 O O . TYR E 1 288 ? -100.26600 73.02700 -38.67100 1.000 61.96464 288 TYR E O 1
ATOM 14993 N N . LYS E 1 289 ? -101.25500 72.69800 -36.75900 1.000 60.30553 289 LYS E N 1
ATOM 14994 C CA . LYS E 1 289 ? -100.64400 71.43700 -36.51900 1.000 60.19067 289 LYS E CA 1
ATOM 14995 C C . LYS E 1 289 ? -101.45900 70.64600 -35.52900 1.000 61.12378 289 LYS E C 1
ATOM 14996 O O . LYS E 1 289 ? -101.86000 71.17500 -34.58300 1.000 58.87880 289 LYS E O 1
ATOM 15002 N N . ASN E 1 290 ? -101.71600 69.38200 -35.78400 1.000 66.98207 290 ASN E N 1
ATOM 15003 C CA . ASN E 1 290 ? -102.40600 68.46800 -34.88200 1.000 68.07654 290 ASN E CA 1
ATOM 15004 C C . ASN E 1 290 ? -103.71800 68.93500 -34.37700 1.000 68.64107 290 ASN E C 1
ATOM 15005 O O . ASN E 1 290 ? -104.02500 68.77100 -33.26800 1.000 67.07664 290 ASN E O 1
ATOM 15010 N N . GLY E 1 291 ? -104.51200 69.54100 -35.19300 1.000 60.83588 291 GLY E N 1
ATOM 15011 C CA . GLY E 1 291 ? -105.77900 70.00900 -34.68600 1.000 60.57056 291 GLY E CA 1
ATOM 15012 C C . GLY E 1 291 ? -105.68800 71.23600 -33.81100 1.000 55.85476 291 GLY E C 1
ATOM 15013 O O . GLY E 1 291 ? -106.68800 71.61300 -33.19400 1.000 55.14294 291 GLY E O 1
ATOM 15014 N N . THR E 1 292 ? -104.52000 71.86000 -33.71600 1.000 53.93946 292 THR E N 1
ATOM 15015 C CA . THR E 1 292 ? -104.39700 73.14800 -33.06300 1.000 49.72009 292 THR E CA 1
ATOM 15016 C C . THR E 1 292 ? -103.89400 74.13100 -34.09900 1.000 49.62965 292 THR E C 1
ATOM 15017 O O . THR E 1 292 ? -103.52600 73.74700 -35.20900 1.000 52.53697 292 THR E O 1
ATOM 15021 N N . ALA E 1 293 ? -103.89400 75.40700 -33.72400 1.000 55.89400 293 ALA E N 1
ATOM 15022 C CA . ALA E 1 293 ? -103.40700 76.48700 -34.57000 1.000 55.69238 293 ALA E CA 1
ATOM 15023 C C . ALA E 1 293 ? -102.57700 77.42400 -33.70700 1.000 51.23119 293 ALA E C 1
ATOM 15024 O O . ALA E 1 293 ? -102.68100 77.42100 -32.48000 1.000 49.26929 293 ALA E O 1
ATOM 15026 N N . SER E 1 294 ? -101.71000 78.20100 -34.34100 1.000 55.49892 294 SER E N 1
ATOM 15027 C CA . SER E 1 294 ? -100.83700 79.05200 -33.54600 1.000 52.05291 294 SER E CA 1
ATOM 15028 C C . SER E 1 294 ? -101.57800 80.19000 -32.85800 1.000 50.96517 294 SER E C 1
ATOM 15029 O O . SER E 1 294 ? -101.06000 80.74500 -31.88600 1.000 48.62164 294 SER E O 1
ATOM 15032 N N . VAL E 1 295 ? -102.79600 80.50300 -33.27900 1.000 48.76975 295 VAL E N 1
ATOM 15033 C CA . VAL E 1 295 ? -103.65000 81.46600 -32.58700 1.000 47.79580 295 VAL E CA 1
ATOM 15034 C C . VAL E 1 295 ? -104.59600 80.66000 -31.70900 1.000 47.86365 295 VAL E C 1
ATOM 15035 O O . VAL E 1 295 ? -105.43800 79.91400 -32.21500 1.000 50.29836 295 VAL E O 1
ATOM 15039 N N . CYS E 1 296 ? -104.45300 80.76900 -30.39000 1.000 48.60135 296 CYS E N 1
ATOM 15040 C CA . CYS E 1 296 ? -105.27100 79.95100 -29.50700 1.000 48.77184 296 CYS E CA 1
ATOM 15041 C C . CYS E 1 296 ? -106.61700 80.62100 -29.27800 1.000 49.56934 296 CYS E C 1
ATOM 15042 O O . CYS E 1 296 ? -106.68100 81.75700 -28.79000 1.000 48.68150 296 CYS E O 1
ATOM 15045 N N . LEU E 1 297 ? -107.69800 79.91000 -29.59700 1.000 51.83060 297 LEU E N 1
ATOM 15046 C CA . LEU E 1 297 ? -109.01300 80.53500 -29.53300 1.000 52.44454 297 LEU E CA 1
ATOM 15047 C C . LEU E 1 297 ? -109.50500 80.66100 -28.09800 1.000 51.59582 297 LEU E C 1
ATOM 15048 O O . LEU E 1 297 ? -110.13500 81.66700 -27.75200 1.000 52.19048 297 LEU E O 1
ATOM 15053 N N . LEU E 1 298 ? -109.16600 79.70200 -27.23200 1.000 52.60985 298 LEU E N 1
ATOM 15054 C CA . LEU E 1 298 ? -109.57300 79.80100 -25.83700 1.000 52.73252 298 LEU E CA 1
ATOM 15055 C C . LEU E 1 298 ? -108.80000 80.88000 -25.08700 1.000 52.09183 298 LEU E C 1
ATOM 15056 O O . LEU E 1 298 ? -109.28100 81.36700 -24.05900 1.000 52.98014 298 LEU E O 1
ATOM 15061 N N . CYS E 1 299 ? -107.57700 81.22200 -25.52100 1.000 56.45270 299 CYS E N 1
ATOM 15062 C CA . CYS E 1 299 ? -106.91400 82.38900 -24.93300 1.000 55.78607 299 CYS E CA 1
ATOM 15063 C C . CYS E 1 299 ? -107.58300 83.67600 -25.38200 1.000 56.58853 299 CYS E C 1
ATOM 15064 O O . CYS E 1 299 ? -107.58400 84.66400 -24.63200 1.000 57.06212 299 CYS E O 1
ATOM 15067 N N . GLU E 1 300 ? -108.09700 83.70100 -26.62200 1.000 62.72156 300 GLU E N 1
ATOM 15068 C CA . GLU E 1 300 ? -108.95900 84.80400 -27.05000 1.000 64.06611 300 GLU E CA 1
ATOM 15069 C C . GLU E 1 300 ? -110.18400 84.91300 -26.14800 1.000 65.84332 300 GLU E C 1
ATOM 15070 O O . GLU E 1 300 ? -110.58500 86.01700 -25.76600 1.000 67.04918 300 GLU E O 1
ATOM 15076 N N . CYS E 1 301 ? -110.78900 83.77700 -25.78600 1.000 60.84944 301 CYS E N 1
ATOM 15077 C CA . CYS E 1 301 ? -111.96200 83.81100 -24.91900 1.000 62.58986 301 CYS E CA 1
ATOM 15078 C C . CYS E 1 301 ? -111.62600 84.39200 -23.54600 1.000 62.59045 301 CYS E C 1
ATOM 15079 O O . CYS E 1 301 ? -112.45200 85.08100 -22.94000 1.000 64.38235 301 CYS E O 1
ATOM 15082 N N . LEU E 1 302 ? -110.43100 84.11100 -23.02600 1.000 51.71437 302 LEU E N 1
ATOM 15083 C CA . LEU E 1 302 ? -110.06100 84.64800 -21.72300 1.000 51.53481 302 LEU E CA 1
ATOM 15084 C C . LEU E 1 302 ? -110.14600 86.16100 -21.69500 1.000 52.33773 302 LEU E C 1
ATOM 15085 O O . LEU E 1 302 ? -110.44400 86.74200 -20.65100 1.000 53.66396 302 LEU E O 1
ATOM 15090 N N . ALA E 1 303 ? -109.82700 86.82500 -22.80000 1.000 55.93629 303 ALA E N 1
ATOM 15091 C CA . ALA E 1 303 ? -109.87500 88.28600 -22.84200 1.000 56.75106 303 ALA E CA 1
ATOM 15092 C C . ALA E 1 303 ? -111.14900 88.85600 -23.46600 1.000 58.77633 303 ALA E C 1
ATOM 15093 O O . ALA E 1 303 ? -111.38900 90.06200 -23.33900 1.000 59.85858 303 ALA E O 1
ATOM 15095 N N . ALA E 1 304 ? -111.95000 88.04100 -24.15800 1.000 62.16966 304 ALA E N 1
ATOM 15096 C CA . ALA E 1 304 ? -113.08600 88.53400 -24.92700 1.000 64.15605 304 ALA E CA 1
ATOM 15097 C C . ALA E 1 304 ? -114.44900 88.26200 -24.29700 1.000 66.68658 304 ALA E C 1
ATOM 15098 O O . ALA E 1 304 ? -115.44900 88.78500 -24.80500 1.000 68.73627 304 ALA E O 1
ATOM 15100 N N . HIS E 1 305 ? -114.52600 87.47000 -23.22000 1.000 66.75325 305 HIS E N 1
ATOM 15101 C CA . HIS E 1 305 ? -115.79600 87.00500 -22.63100 1.000 68.93189 305 HIS E CA 1
ATOM 15102 C C . HIS E 1 305 ? -115.68400 86.89400 -21.11500 1.000 69.48157 305 HIS E C 1
ATOM 15103 O O . HIS E 1 305 ? -114.61300 86.51600 -20.60600 1.000 67.65449 305 HIS E O 1
ATOM 15110 N N . PRO E 1 306 ? -116.73700 87.26300 -20.37100 1.000 73.74450 306 PRO E N 1
ATOM 15111 C CA . PRO E 1 306 ? -116.56900 87.45300 -18.91600 1.000 74.28791 306 PRO E CA 1
ATOM 15112 C C . PRO E 1 306 ? -116.43600 86.17600 -18.09400 1.000 73.80063 306 PRO E C 1
ATOM 15113 O O . PRO E 1 306 ? -115.75300 86.19700 -17.06100 1.000 73.22015 306 PRO E O 1
ATOM 15117 N N . GLU E 1 307 ? -117.03400 85.06400 -18.51400 1.000 69.43212 307 GLU E N 1
ATOM 15118 C CA . GLU E 1 307 ? -116.98800 83.83600 -17.72900 1.000 69.35123 307 GLU E CA 1
ATOM 15119 C C . GLU E 1 307 ? -116.04400 82.79400 -18.31800 1.000 66.89483 307 GLU E C 1
ATOM 15120 O O . GLU E 1 307 ? -116.14500 81.61600 -17.96900 1.000 66.84646 307 GLU E O 1
ATOM 15126 N N . ALA E 1 308 ? -115.18500 83.17600 -19.26500 1.000 67.77754 308 ALA E N 1
ATOM 15127 C CA . ALA E 1 308 ? -114.24000 82.19400 -19.80100 1.000 65.32263 308 ALA E CA 1
ATOM 15128 C C . ALA E 1 308 ? -113.18200 81.80800 -18.77600 1.000 63.87834 308 ALA E C 1
ATOM 15129 O O . ALA E 1 308 ? -112.95700 80.59600 -18.58800 1.000 63.55109 308 ALA E O 1
ATOM 15131 N N . PRO E 1 309 ? -112.53400 82.72900 -18.04800 1.000 58.26275 309 PRO E N 1
ATOM 15132 C CA . PRO E 1 309 ? -111.52300 82.28100 -17.07100 1.000 57.50671 309 PRO E CA 1
ATOM 15133 C C . PRO E 1 309 ? -111.99000 81.13900 -16.18200 1.000 58.78941 309 PRO E C 1
ATOM 15134 O O . PRO E 1 309 ? -111.34500 80.08100 -16.14400 1.000 57.94123 309 PRO E O 1
ATOM 15138 N N . LYS E 1 310 ? -113.12100 81.30000 -15.50300 1.000 76.30974 310 LYS E N 1
ATOM 15139 C CA . LYS E 1 310 ? -113.61300 80.24000 -14.63600 1.000 77.51044 310 LYS E CA 1
ATOM 15140 C C . LYS E 1 310 ? -114.29700 79.10600 -15.38900 1.000 77.73337 310 LYS E C 1
ATOM 15141 O O . LYS E 1 310 ? -114.25300 77.96300 -14.92200 1.000 78.07982 310 LYS E O 1
ATOM 15147 N N . ALA E 1 311 ? -114.92100 79.36700 -16.54100 1.000 63.82125 311 ALA E N 1
ATOM 15148 C CA . ALA E 1 311 ? -115.51800 78.25600 -17.28300 1.000 64.19370 311 ALA E CA 1
ATOM 15149 C C . ALA E 1 311 ? -114.46200 77.23300 -17.65000 1.000 62.33817 311 ALA E C 1
ATOM 15150 O O . ALA E 1 311 ? -114.74400 76.03000 -17.69900 1.000 62.86732 311 ALA E O 1
ATOM 15152 N N . LEU E 1 312 ? -113.25700 77.70500 -17.99100 1.000 61.62438 312 LEU E N 1
ATOM 15153 C CA . LEU E 1 312 ? -112.16200 76.79900 -18.31300 1.000 59.71023 312 LEU E CA 1
ATOM 15154 C C . LEU E 1 312 ? -111.57200 76.15800 -17.06800 1.000 60.01225 312 LEU E C 1
ATOM 15155 O O . LEU E 1 312 ? -111.32800 74.94600 -17.05800 1.000 60.26890 312 LEU E O 1
ATOM 15160 N N . GLN E 1 313 ? -111.41400 76.93600 -15.98800 1.000 85.89935 313 GLN E N 1
ATOM 15161 C CA . GLN E 1 313 ? -110.87000 76.39700 -14.74100 1.000 86.74321 313 GLN E CA 1
ATOM 15162 C C . GLN E 1 313 ? -111.74300 75.26500 -14.20500 1.000 88.11750 313 GLN E C 1
ATOM 15163 O O . GLN E 1 313 ? -111.23000 74.29100 -13.64400 1.000 88.54065 313 GLN E O 1
ATOM 15169 N N . THR E 1 314 ? -113.06300 75.37600 -14.37500 1.000 62.95926 314 THR E N 1
ATOM 15170 C CA . THR E 1 314 ? -113.96100 74.28500 -14.01000 1.000 64.66356 314 THR E CA 1
ATOM 15171 C C . THR E 1 314 ? -113.87400 73.14200 -15.00100 1.000 63.94464 314 THR E C 1
ATOM 15172 O O . THR E 1 314 ? -114.01900 71.97500 -14.61800 1.000 64.79198 314 THR E O 1
ATOM 15176 N N . LEU E 1 315 ? -113.70900 73.45600 -16.29100 1.000 64.00088 315 LEU E N 1
ATOM 15177 C CA . LEU E 1 315 ? -113.51300 72.39900 -17.27700 1.000 63.27763 315 LEU E CA 1
ATOM 15178 C C . LEU E 1 315 ? -112.26700 71.59700 -16.95000 1.000 62.64322 315 LEU E C 1
ATOM 15179 O O . LEU E 1 315 ? -112.27300 70.36000 -17.02000 1.000 64.19833 315 LEU E O 1
ATOM 15184 N N . GLN E 1 316 ? -111.19400 72.28500 -16.56600 1.000 65.09163 316 GLN E N 1
ATOM 15185 C CA . GLN E 1 316 ? -109.98900 71.57300 -16.17600 1.000 65.78412 316 GLN E CA 1
ATOM 15186 C C . GLN E 1 316 ? -110.26500 70.68200 -14.98500 1.000 67.92447 316 GLN E C 1
ATOM 15187 O O . GLN E 1 316 ? -109.81800 69.53300 -14.94200 1.000 69.98161 316 GLN E O 1
ATOM 15193 N N . CYS E 1 317 ? -111.02300 71.19200 -14.01800 1.000 72.91963 317 CYS E N 1
ATOM 15194 C CA . CYS E 1 317 ? -111.38600 70.39800 -12.85200 1.000 74.55031 317 CYS E CA 1
ATOM 15195 C C . CYS E 1 317 ? -112.24100 69.19400 -13.23100 1.000 75.86276 317 CYS E C 1
ATOM 15196 O O . CYS E 1 317 ? -112.03600 68.08900 -12.70900 1.000 77.96453 317 CYS E O 1
ATOM 15199 N N . GLU E 1 318 ? -113.18300 69.37800 -14.16300 1.000 75.89309 318 GLU E N 1
ATOM 15200 C CA . GLU E 1 318 ? -114.02200 68.26500 -14.59000 1.000 77.32655 318 GLU E CA 1
ATOM 15201 C C . GLU E 1 318 ? -113.18600 67.21700 -15.30000 1.000 78.86632 318 GLU E C 1
ATOM 15202 O O . GLU E 1 318 ? -113.41000 66.01200 -15.13600 1.000 81.00834 318 GLU E O 1
ATOM 15208 N N . VAL E 1 319 ? -112.25300 67.66700 -16.14100 1.000 59.15996 319 VAL E N 1
ATOM 15209 C CA . VAL E 1 319 ? -111.41900 66.74200 -16.89700 1.000 60.57456 319 VAL E CA 1
ATOM 15210 C C . VAL E 1 319 ? -110.52500 65.92100 -15.96500 1.000 62.44398 319 VAL E C 1
ATOM 15211 O O . VAL E 1 319 ? -110.42400 64.69600 -16.10100 1.000 64.69835 319 VAL E O 1
ATOM 15215 N N . MET E 1 320 ? -109.90300 66.56900 -14.98000 1.000 70.23167 320 MET E N 1
ATOM 15216 C CA . MET E 1 320 ? -109.04800 65.85800 -14.03400 1.000 72.19175 320 MET E CA 1
ATOM 15217 C C . MET E 1 320 ? -109.86300 64.96000 -13.11000 1.000 74.14016 320 MET E C 1
ATOM 15218 O O . MET E 1 320 ? -109.44000 63.83900 -12.79900 1.000 76.64052 320 MET E O 1
ATOM 15223 N N . GLY E 1 321 ? -111.01300 65.44900 -12.61900 1.000 61.93319 321 GLY E N 1
ATOM 15224 C CA . GLY E 1 321 ? -111.69200 64.81700 -11.49600 1.000 63.06390 321 GLY E CA 1
ATOM 15225 C C . GLY E 1 321 ? -112.80800 63.81500 -11.75800 1.000 64.18241 321 GLY E C 1
ATOM 15226 O O . GLY E 1 321 ? -113.01600 62.90400 -10.94800 1.000 65.90006 321 GLY E O 1
ATOM 15227 N N . HIS E 1 322 ? -113.51300 63.93400 -12.88700 1.000 96.13866 322 HIS E N 1
ATOM 15228 C CA . HIS E 1 322 ? -114.70400 63.11000 -13.09300 1.000 97.27393 322 HIS E CA 1
ATOM 15229 C C . HIS E 1 322 ? -114.32500 61.67100 -13.40600 1.000 99.74094 322 HIS E C 1
ATOM 15230 O O . HIS E 1 322 ? -114.73900 60.74000 -12.70400 1.000 101.31443 322 HIS E O 1
ATOM 15237 N N . ILE E 1 323 ? -113.50200 61.47600 -14.43500 1.000 72.80098 323 ILE E N 1
ATOM 15238 C CA . ILE E 1 323 ? -112.97700 60.16000 -14.77600 1.000 74.79798 323 ILE E CA 1
ATOM 15239 C C . ILE E 1 323 ? -111.90700 59.81400 -13.74000 1.000 75.96595 323 ILE E C 1
ATOM 15240 O O . ILE E 1 323 ? -111.07100 60.66100 -13.39900 1.000 75.06341 323 ILE E O 1
ATOM 15245 N N . GLU E 1 324 ? -111.94300 58.58500 -13.20500 1.000 84.30813 324 GLU E N 1
ATOM 15246 C CA . GLU E 1 324 ? -111.03100 58.21800 -12.13600 1.000 85.39720 324 GLU E CA 1
ATOM 15247 C C . GLU E 1 324 ? -110.03700 57.14500 -12.55500 1.000 87.34690 324 GLU E C 1
ATOM 15248 O O . GLU E 1 324 ? -109.20900 56.75300 -11.72600 1.000 88.35801 324 GLU E O 1
ATOM 15254 N N . ASN E 1 325 ? -110.10000 56.65800 -13.81400 1.000 68.56007 325 ASN E N 1
ATOM 15255 C CA . ASN E 1 325 ? -109.12900 55.75500 -14.42200 1.000 70.08846 325 ASN E CA 1
ATOM 15256 C C . ASN E 1 325 ? -108.13200 56.49400 -15.33500 1.000 69.54855 325 ASN E C 1
ATOM 15257 O O . ASN E 1 325 ? -108.11300 57.72500 -15.43900 1.000 67.67603 325 ASN E O 1
ATOM 15262 N N . ASN E 1 326 ? -107.31300 55.66800 -15.98500 1.000 64.30845 326 ASN E N 1
ATOM 15263 C CA . ASN E 1 326 ? -106.25500 56.13900 -16.85800 1.000 63.91026 326 ASN E CA 1
ATOM 15264 C C . ASN E 1 326 ? -106.64200 56.45500 -18.29600 1.000 63.19396 326 ASN E C 1
ATOM 15265 O O . ASN E 1 326 ? -106.00600 55.99200 -19.24200 1.000 64.23406 326 ASN E O 1
ATOM 15270 N N . VAL E 1 327 ? -107.69200 57.25000 -18.44800 1.000 52.39732 327 VAL E N 1
ATOM 15271 C CA . VAL E 1 327 ? -108.06300 57.77600 -19.75900 1.000 51.55147 327 VAL E CA 1
ATOM 15272 C C . VAL E 1 327 ? -107.16200 58.96800 -20.06300 1.000 49.43155 327 VAL E C 1
ATOM 15273 O O . VAL E 1 327 ? -106.92000 59.80900 -19.18900 1.000 48.42467 327 VAL E O 1
ATOM 15277 N N . LYS E 1 328 ? -106.61800 59.02000 -21.28300 1.000 57.38954 328 LYS E N 1
ATOM 15278 C CA . LYS E 1 328 ? -105.70600 60.10900 -21.61900 1.000 54.75549 328 LYS E CA 1
ATOM 15279 C C . LYS E 1 328 ? -106.47600 61.41400 -21.76500 1.000 51.82228 328 LYS E C 1
ATOM 15280 O O . LYS E 1 328 ? -107.64600 61.42900 -22.15200 1.000 52.17121 328 LYS E O 1
ATOM 15286 N N . LEU E 1 329 ? -105.76600 62.52700 -21.56200 1.000 54.14267 329 LEU E N 1
ATOM 15287 C CA . LEU E 1 329 ? -106.41300 63.83400 -21.43900 1.000 51.31719 329 LEU E CA 1
ATOM 15288 C C . LEU E 1 329 ? -107.27300 64.21300 -22.64800 1.000 50.77280 329 LEU E C 1
ATOM 15289 O O . LEU E 1 329 ? -108.25200 64.95000 -22.48800 1.000 49.64949 329 LEU E O 1
ATOM 15294 N N . VAL E 1 330 ? -106.90100 63.82400 -23.86800 1.000 42.55542 330 VAL E N 1
ATOM 15295 C CA . VAL E 1 330 ? -107.75200 64.25000 -24.97900 1.000 43.07382 330 VAL E CA 1
ATOM 15296 C C . VAL E 1 330 ? -109.05100 63.43700 -25.00700 1.000 45.03355 330 VAL E C 1
ATOM 15297 O O . VAL E 1 330 ? -110.08500 63.92300 -25.50100 1.000 45.88714 330 VAL E O 1
ATOM 15301 N N . ASP E 1 331 ? -109.02300 62.19200 -24.50200 1.000 46.87563 331 ASP E N 1
ATOM 15302 C CA . ASP E 1 331 ? -110.25100 61.40900 -24.38300 1.000 48.88159 331 ASP E CA 1
ATOM 15303 C C . ASP E 1 331 ? -111.13800 61.93100 -23.25900 1.000 49.58992 331 ASP E C 1
ATOM 15304 O O . ASP E 1 331 ? -112.36300 61.99800 -23.41000 1.000 51.09052 331 ASP E O 1
ATOM 15309 N N . ARG E 1 332 ? -110.53800 62.30600 -22.12700 1.000 54.52355 332 ARG E N 1
ATOM 15310 C CA . ARG E 1 332 ? -111.30100 62.89800 -21.03500 1.000 53.08391 332 ARG E CA 1
ATOM 15311 C C . ARG E 1 332 ? -112.04200 64.14100 -21.49600 1.000 51.08775 332 ARG E C 1
ATOM 15312 O O . ARG E 1 332 ? -113.19900 64.36300 -21.12000 1.000 52.07539 332 ARG E O 1
ATOM 15320 N N . ILE E 1 333 ? -111.37300 64.98200 -22.28100 1.000 51.29460 333 ILE E N 1
ATOM 15321 C CA . ILE E 1 333 ? -112.00600 66.17500 -22.82800 1.000 49.49863 333 ILE E CA 1
ATOM 15322 C C . ILE E 1 333 ? -113.13600 65.80100 -23.76900 1.000 51.37727 333 ILE E C 1
ATOM 15323 O O . ILE E 1 333 ? -114.20400 66.41700 -23.75800 1.000 51.70993 333 ILE E O 1
ATOM 15328 N N . ALA E 1 334 ? -112.91400 64.81600 -24.62700 1.000 61.71970 334 ALA E N 1
ATOM 15329 C CA . ALA E 1 334 ? -114.00000 64.40900 -25.50300 1.000 63.93183 334 ALA E CA 1
ATOM 15330 C C . ALA E 1 334 ? -115.17200 63.88200 -24.69000 1.000 64.65305 334 ALA E C 1
ATOM 15331 O O . ALA E 1 334 ? -116.32400 64.20100 -24.99300 1.000 65.01500 334 ALA E O 1
ATOM 15333 N N . PHE E 1 335 ? -114.89800 63.10300 -23.63100 1.000 77.53763 335 PHE E N 1
ATOM 15334 C CA . PHE E 1 335 ? -115.97400 62.53700 -22.81300 1.000 78.10625 335 PHE E CA 1
ATOM 15335 C C . PHE E 1 335 ? -116.78300 63.63100 -22.12400 1.000 75.90065 335 PHE E C 1
ATOM 15336 O O . PHE E 1 335 ? -118.01900 63.60300 -22.13500 1.000 76.39207 335 PHE E O 1
ATOM 15344 N N . VAL E 1 336 ? -116.10200 64.61000 -21.52500 1.000 66.65511 336 VAL E N 1
ATOM 15345 C CA . VAL E 1 336 ? -116.80300 65.68900 -20.82800 1.000 64.54306 336 VAL E CA 1
ATOM 15346 C C . VAL E 1 336 ? -117.67300 66.47700 -21.80100 1.000 64.31291 336 VAL E C 1
ATOM 15347 O O . VAL E 1 336 ? -118.84600 66.75700 -21.52900 1.000 64.87377 336 VAL E O 1
ATOM 15351 N N . LEU E 1 337 ? -117.13700 66.79700 -22.96900 1.000 71.70414 337 LEU E N 1
ATOM 15352 C CA . LEU E 1 337 ? -117.83100 67.63800 -23.93400 1.000 71.50438 337 LEU E CA 1
ATOM 15353 C C . LEU E 1 337 ? -118.65800 66.84000 -24.93600 1.000 74.20693 337 LEU E C 1
ATOM 15354 O O . LEU E 1 337 ? -119.30400 67.45100 -25.79700 1.000 74.75400 337 LEU E O 1
ATOM 15359 N N . ASP E 1 338 ? -118.64200 65.50200 -24.85700 1.000 118.64673 338 ASP E N 1
ATOM 15360 C CA . ASP E 1 338 ? -119.53700 64.69700 -25.68500 1.000 121.14235 338 ASP E CA 1
ATOM 15361 C C . ASP E 1 338 ? -120.97300 64.96500 -25.30400 1.000 121.21835 338 ASP E C 1
ATOM 15362 O O . ASP E 1 338 ? -121.84000 65.11900 -26.17100 1.000 122.30060 338 ASP E O 1
ATOM 15367 N N . ASN E 1 339 ? -121.17300 65.10700 -23.99200 1.000 106.95534 339 ASN E N 1
ATOM 15368 C CA . ASN E 1 339 ? -122.48800 65.26300 -23.38300 1.000 106.72742 339 ASN E CA 1
ATOM 15369 C C . ASN E 1 339 ? -123.25900 66.41200 -23.98000 1.000 107.47084 339 ASN E C 1
ATOM 15370 O O . ASN E 1 339 ? -122.71200 67.48600 -24.22700 1.000 105.97450 339 ASN E O 1
ATOM 15375 N N . PRO E 1 340 ? -124.55400 66.17700 -24.21400 1.000 95.31765 340 PRO E N 1
ATOM 15376 C CA . PRO E 1 340 ? -125.36600 67.20500 -24.89900 1.000 96.42488 340 PRO E CA 1
ATOM 15377 C C . PRO E 1 340 ? -125.66600 68.41800 -24.03000 1.000 96.56479 340 PRO E C 1
ATOM 15378 O O . PRO E 1 340 ? -125.93100 69.49900 -24.58200 1.000 96.67588 340 PRO E O 1
ATOM 15382 N N . PHE E 1 341 ? -125.63500 68.29100 -22.69600 1.000 115.10567 341 PHE E N 1
ATOM 15383 C CA . PHE E 1 341 ? -125.79500 69.47900 -21.86600 1.000 115.43363 341 PHE E CA 1
ATOM 15384 C C . PHE E 1 341 ? -124.45700 70.11500 -21.49000 1.000 112.37784 341 PHE E C 1
ATOM 15385 O O . PHE E 1 341 ? -124.44900 71.05800 -20.68600 1.000 112.53813 341 PHE E O 1
ATOM 15387 N N . ALA E 1 342 ? -123.36900 69.74900 -22.17600 1.000 103.66455 342 ALA E N 1
ATOM 15388 C CA . ALA E 1 342 ? -122.03400 69.84800 -21.58500 1.000 101.19970 342 ALA E CA 1
ATOM 15389 C C . ALA E 1 342 ? -121.77500 71.23200 -20.99300 1.000 100.23628 342 ALA E C 1
ATOM 15390 O O . ALA E 1 342 ? -122.18300 72.25700 -21.55000 1.000 100.64589 342 ALA E O 1
ATOM 15392 N N . MET E 1 343 ? -121.05500 71.26100 -19.86500 1.000 87.71793 343 MET E N 1
ATOM 15393 C CA . MET E 1 343 ? -120.68100 72.51300 -19.17500 1.000 86.80190 343 MET E CA 1
ATOM 15394 C C . MET E 1 343 ? -121.80900 73.49000 -18.80700 1.000 89.17827 343 MET E C 1
ATOM 15395 O O . MET E 1 343 ? -121.81100 74.62800 -19.27800 1.000 88.94232 343 MET E O 1
ATOM 15400 N N . PRO E 1 344 ? -122.77200 73.06000 -17.97000 1.000 99.07072 344 PRO E N 1
ATOM 15401 C CA . PRO E 1 344 ? -123.90100 73.96900 -17.69400 1.000 101.41297 344 PRO E CA 1
ATOM 15402 C C . PRO E 1 344 ? -123.48700 75.21700 -16.94400 1.000 100.97096 344 PRO E C 1
ATOM 15403 O O . PRO E 1 344 ? -124.22400 76.21200 -16.95900 1.000 102.78785 344 PRO E O 1
ATOM 15407 N N . TYR E 1 345 ? -122.33000 75.23400 -16.32600 1.000 87.18038 345 TYR E N 1
ATOM 15408 C CA . TYR E 1 345 ? -121.93200 76.38100 -15.54700 1.000 86.89125 345 TYR E CA 1
ATOM 15409 C C . TYR E 1 345 ? -121.71200 77.63300 -16.37800 1.000 86.00084 345 TYR E C 1
ATOM 15410 O O . TYR E 1 345 ? -121.48300 78.69400 -15.86900 1.000 86.06773 345 TYR E O 1
ATOM 15419 N N . VAL E 1 346 ? -121.65800 77.48700 -17.67000 1.000 81.07397 346 VAL E N 1
ATOM 15420 C CA . VAL E 1 346 ? -121.44500 78.63900 -18.53200 1.000 80.32767 346 VAL E CA 1
ATOM 15421 C C . VAL E 1 346 ? -122.80500 79.13000 -18.99800 1.000 83.08877 346 VAL E C 1
ATOM 15422 O O . VAL E 1 346 ? -123.57100 78.38500 -19.62700 1.000 84.28702 346 VAL E O 1
ATOM 15426 N N . SER E 1 347 ? -123.08700 80.39800 -18.70200 1.000 69.48654 347 SER E N 1
ATOM 15427 C CA . SER E 1 347 ? -124.39100 80.97300 -19.00100 1.000 72.52842 347 SER E CA 1
ATOM 15428 C C . SER E 1 347 ? -124.56000 81.23200 -20.49300 1.000 72.24607 347 SER E C 1
ATOM 15429 O O . SER E 1 347 ? -125.43100 80.64000 -21.14100 1.000 73.87154 347 SER E O 1
ATOM 15432 N N . ASP E 1 348 ? -123.73000 82.11700 -21.05800 1.000 82.40498 348 ASP E N 1
ATOM 15433 C CA . ASP E 1 348 ? -123.79800 82.49600 -22.46900 1.000 82.00685 348 ASP E CA 1
ATOM 15434 C C . ASP E 1 348 ? -123.71300 81.28100 -23.38500 1.000 81.19538 348 ASP E C 1
ATOM 15435 O O . ASP E 1 348 ? -122.64700 80.66500 -23.50400 1.000 78.57839 348 ASP E O 1
ATOM 15440 N N . PRO E 1 349 ? -124.78900 80.95900 -24.11200 1.000 80.54024 349 PRO E N 1
ATOM 15441 C CA . PRO E 1 349 ? -124.76200 79.76100 -24.96300 1.000 80.08451 349 PRO E CA 1
ATOM 15442 C C . PRO E 1 349 ? -123.76800 79.85300 -26.10200 1.000 77.77133 349 PRO E C 1
ATOM 15443 O O . PRO E 1 349 ? -123.42400 78.81200 -26.68500 1.000 76.85449 349 PRO E O 1
ATOM 15447 N N . LEU E 1 350 ? -123.32700 81.06100 -26.46600 1.000 80.55311 350 LEU E N 1
ATOM 15448 C CA . LEU E 1 350 ? -122.33100 81.18100 -27.52500 1.000 78.35397 350 LEU E CA 1
ATOM 15449 C C . LEU E 1 350 ? -120.98200 80.65000 -27.06200 1.000 75.27340 350 LEU E C 1
ATOM 15450 O O . LEU E 1 350 ? -120.38100 79.79600 -27.72400 1.000 74.09529 350 LEU E O 1
ATOM 15455 N N . LEU E 1 351 ? -120.50400 81.11800 -25.91100 1.000 87.80857 351 LEU E N 1
ATOM 15456 C CA . LEU E 1 351 ? -119.24000 80.60200 -25.40700 1.000 85.24485 351 LEU E CA 1
ATOM 15457 C C . LEU E 1 351 ? -119.32300 79.09300 -25.22600 1.000 85.39105 351 LEU E C 1
ATOM 15458 O O . LEU E 1 351 ? -118.40100 78.36700 -25.60800 1.000 83.91738 351 LEU E O 1
ATOM 15463 N N . ARG E 1 352 ? -120.44300 78.59600 -24.69900 1.000 82.20983 352 ARG E N 1
ATOM 15464 C CA . ARG E 1 352 ? -120.61200 77.15200 -24.59600 1.000 82.57314 352 ARG E CA 1
ATOM 15465 C C . ARG E 1 352 ? -120.47200 76.50200 -25.96200 1.000 82.48556 352 ARG E C 1
ATOM 15466 O O . ARG E 1 352 ? -119.83200 75.45300 -26.09500 1.000 81.58972 352 ARG E O 1
ATOM 15474 N N . GLU E 1 353 ? -121.07300 77.10600 -26.98900 1.000 97.95876 353 GLU E N 1
ATOM 15475 C CA . GLU E 1 353 ? -121.03100 76.51200 -28.32100 1.000 98.21741 353 GLU E CA 1
ATOM 15476 C C . GLU E 1 353 ? -119.61100 76.50300 -28.86300 1.000 95.74842 353 GLU E C 1
ATOM 15477 O O . GLU E 1 353 ? -119.21900 75.58400 -29.59300 1.000 95.91348 353 GLU E O 1
ATOM 15483 N N . LEU E 1 354 ? -118.84400 77.54600 -28.54100 1.000 72.48061 354 LEU E N 1
ATOM 15484 C CA . LEU E 1 354 ? -117.46600 77.66200 -29.00000 1.000 69.99296 354 LEU E CA 1
ATOM 15485 C C . LEU E 1 354 ? -116.56600 76.60800 -28.35000 1.000 69.14574 354 LEU E C 1
ATOM 15486 O O . LEU E 1 354 ? -115.91400 75.81500 -29.04400 1.000 70.40604 354 LEU E O 1
ATOM 15491 N N . ILE E 1 355 ? -116.52500 76.57800 -27.01200 1.000 62.58491 355 ILE E N 1
ATOM 15492 C CA . ILE E 1 355 ? -115.67700 75.61800 -26.31100 1.000 61.44642 355 ILE E CA 1
ATOM 15493 C C . ILE E 1 355 ? -116.00200 74.19500 -26.75900 1.000 64.05747 355 ILE E C 1
ATOM 15494 O O . ILE E 1 355 ? -115.10300 73.40400 -27.06200 1.000 65.08959 355 ILE E O 1
ATOM 15499 N N . ARG E 1 356 ? -117.29200 73.85100 -26.84800 1.000 73.56456 356 ARG E N 1
ATOM 15500 C CA . ARG E 1 356 ? -117.63400 72.49500 -27.27600 1.000 76.30719 356 ARG E CA 1
ATOM 15501 C C . ARG E 1 356 ? -117.24300 72.25000 -28.72400 1.000 78.07669 356 ARG E C 1
ATOM 15502 O O . ARG E 1 356 ? -117.11700 71.09200 -29.14000 1.000 80.51638 356 ARG E O 1
ATOM 15510 N N . GLY E 1 357 ? -117.07000 73.31000 -29.50600 1.000 59.42838 357 GLY E N 1
ATOM 15511 C CA . GLY E 1 357 ? -116.62900 73.13100 -30.87300 1.000 61.21188 357 GLY E CA 1
ATOM 15512 C C . GLY E 1 357 ? -115.13600 72.94900 -31.02500 1.000 60.78928 357 GLY E C 1
ATOM 15513 O O . GLY E 1 357 ? -114.68900 72.43000 -32.05500 1.000 62.57574 357 GLY E O 1
ATOM 15514 N N . CYS E 1 358 ? -114.35100 73.38400 -30.03900 1.000 74.20246 358 CYS E N 1
ATOM 15515 C CA . CYS E 1 358 ? -112.91300 73.17200 -30.10100 1.000 73.31967 358 CYS E CA 1
ATOM 15516 C C . CYS E 1 358 ? -112.57900 71.68600 -30.16100 1.000 75.86104 358 CYS E C 1
ATOM 15517 O O . CYS E 1 358 ? -113.31600 70.83600 -29.64600 1.000 77.22059 358 CYS E O 1
ATOM 15520 N N . THR E 1 359 ? -111.45900 71.38100 -30.82900 1.000 59.18378 359 THR E N 1
AT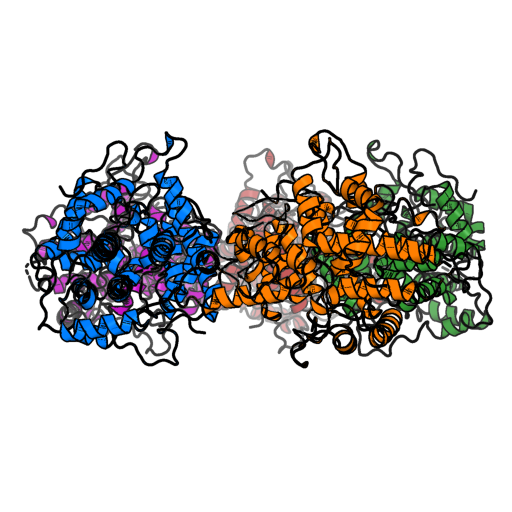OM 15521 C CA . THR E 1 359 ? -110.94900 70.01900 -30.88600 1.000 61.20380 359 THR E CA 1
ATOM 15522 C C . THR E 1 359 ? -110.41300 69.64500 -29.51400 1.000 59.62121 359 THR E C 1
ATOM 15523 O O . THR E 1 359 ? -110.01800 70.52200 -28.74100 1.000 56.60242 359 THR E O 1
ATOM 15527 N N . PRO E 1 360 ? -110.35800 68.35400 -29.18200 1.000 46.62388 360 PRO E N 1
ATOM 15528 C CA . PRO E 1 360 ? -109.73900 68.00000 -27.89900 1.000 45.22765 360 PRO E CA 1
ATOM 15529 C C . PRO E 1 360 ? -108.27600 68.42800 -27.84100 1.000 43.10887 360 PRO E C 1
ATOM 15530 O O . PRO E 1 360 ? -107.75200 68.70300 -26.74800 1.000 42.20274 360 PRO E O 1
ATOM 15534 N N . GLN E 1 361 ? -107.60500 68.51900 -29.00200 1.000 54.78942 361 GLN E N 1
ATOM 15535 C CA . GLN E 1 361 ? -106.22000 68.98800 -29.03000 1.000 52.30843 361 GLN E CA 1
ATOM 15536 C C . GLN E 1 361 ? -106.12000 70.46200 -28.68200 1.000 48.39674 361 GLN E C 1
ATOM 15537 O O . GLN E 1 361 ? -105.19500 70.85900 -27.96400 1.000 45.70379 361 GLN E O 1
ATOM 15543 N N . GLU E 1 362 ? -107.04700 71.29500 -29.18200 1.000 66.19167 362 GLU E N 1
ATOM 15544 C CA . GLU E 1 362 ? -107.01900 72.71300 -28.80900 1.000 62.68011 362 GLU E CA 1
ATOM 15545 C C . GLU E 1 362 ? -107.18900 72.87300 -27.31400 1.000 60.84392 362 GLU E C 1
ATOM 15546 O O . GLU E 1 362 ? -106.47200 73.66300 -26.67800 1.000 57.89143 362 GLU E O 1
ATOM 15552 N N . ILE E 1 363 ? -108.12900 72.11800 -26.73100 1.000 53.59400 363 ILE E N 1
ATOM 15553 C CA . ILE E 1 363 ? -108.39100 72.22500 -25.29900 1.000 52.12868 363 ILE E CA 1
ATOM 15554 C C . ILE E 1 363 ? -107.26700 71.58000 -24.50300 1.000 51.82243 363 ILE E C 1
ATOM 15555 O O . ILE E 1 363 ? -106.86500 72.09500 -23.45200 1.000 49.93647 363 ILE E O 1
ATOM 15560 N N . HIS E 1 364 ? -106.75500 70.43500 -24.96600 1.000 46.86013 364 HIS E N 1
ATOM 15561 C CA . HIS E 1 364 ? -105.57800 69.85600 -24.32100 1.000 46.49047 364 HIS E CA 1
ATOM 15562 C C . HIS E 1 364 ? -104.41300 70.83700 -24.35200 1.000 43.15529 364 HIS E C 1
ATOM 15563 O O . HIS E 1 364 ? -103.78700 71.10400 -23.32500 1.000 41.67412 364 HIS E O 1
ATOM 15570 N N . LYS E 1 365 ? -104.12000 71.40700 -25.52100 1.000 54.99729 365 LYS E N 1
ATOM 15571 C CA . LYS E 1 365 ? -102.99900 72.33800 -25.60500 1.000 51.98705 365 LYS E CA 1
ATOM 15572 C C . LYS E 1 365 ? -103.15400 73.48000 -24.61500 1.000 49.50694 365 LYS E C 1
ATOM 15573 O O . LYS E 1 365 ? -102.19700 73.83300 -23.91300 1.000 47.85385 365 LYS E O 1
ATOM 15579 N N . HIS E 1 366 ? -104.36800 74.04600 -24.52100 1.000 56.01791 366 HIS E N 1
ATOM 15580 C CA . HIS E 1 366 ? -104.56800 75.27800 -23.75700 1.000 53.60096 366 HIS E CA 1
ATOM 15581 C C . HIS E 1 366 ? -104.53800 75.03300 -22.26000 1.000 53.60067 366 HIS E C 1
ATOM 15582 O O . HIS E 1 366 ? -103.89600 75.78400 -21.52100 1.000 52.11847 366 HIS E O 1
ATOM 15589 N N . LEU E 1 367 ? -105.15700 73.95400 -21.79400 1.000 49.62926 367 LEU E N 1
ATOM 15590 C CA . LEU E 1 367 ? -105.26100 73.73600 -20.35400 1.000 49.85966 367 LEU E CA 1
ATOM 15591 C C . LEU E 1 367 ? -104.05300 73.03600 -19.75800 1.000 50.73260 367 LEU E C 1
ATOM 15592 O O . LEU E 1 367 ? -103.74900 73.26500 -18.57600 1.000 50.78457 367 LEU E O 1
ATOM 15597 N N . PHE E 1 368 ? -103.32700 72.21600 -20.53400 1.000 44.75458 368 PHE E N 1
ATOM 15598 C CA . PHE E 1 368 ? -102.30900 71.34900 -19.94800 1.000 45.95782 368 PHE E CA 1
ATOM 15599 C C . PHE E 1 368 ? -100.92200 71.42800 -20.57800 1.000 44.86208 368 PHE E C 1
ATOM 15600 O O . PHE E 1 368 ? -99.96100 71.01800 -19.92000 1.000 45.57364 368 PHE E O 1
ATOM 15608 N N . CYS E 1 369 ? -100.75900 71.99300 -21.77300 1.000 53.53232 369 CYS E N 1
ATOM 15609 C CA . CYS E 1 369 ? -99.48200 71.90400 -22.47900 1.000 52.61891 369 CYS E CA 1
ATOM 15610 C C . CYS E 1 369 ? -98.82100 73.25700 -22.71200 1.000 49.86795 369 CYS E C 1
ATOM 15611 O O . CYS E 1 369 ? -97.67500 73.44300 -22.28900 1.000 49.42257 369 CYS E O 1
ATOM 15614 N N . ASP E 1 370 ? -99.47500 74.19400 -23.39000 1.000 52.91711 370 ASP E N 1
ATOM 15615 C CA . ASP E 1 370 ? -98.75300 75.35100 -23.89600 1.000 50.66970 370 ASP E CA 1
ATOM 15616 C C . ASP E 1 370 ? -98.37300 76.25600 -22.73700 1.000 49.75243 370 ASP E C 1
ATOM 15617 O O . ASP E 1 370 ? -99.22400 76.56400 -21.90100 1.000 50.19264 370 ASP E O 1
ATOM 15622 N N . PRO E 1 371 ? -97.11400 76.69800 -22.64200 1.000 42.76263 371 PRO E N 1
ATOM 15623 C CA . PRO E 1 371 ? -96.74200 77.55400 -21.50700 1.000 42.53465 371 PRO E CA 1
ATOM 15624 C C . PRO E 1 371 ? -97.28900 78.96100 -21.61700 1.000 41.50371 371 PRO E C 1
ATOM 15625 O O . PRO E 1 371 ? -97.47600 79.61700 -20.58700 1.000 41.88430 371 PRO E O 1
ATOM 15629 N N . LEU E 1 372 ? -97.54500 79.46300 -22.82900 1.000 44.70626 372 LEU E N 1
ATOM 15630 C CA . LEU E 1 372 ? -98.14000 80.79500 -22.95100 1.000 44.12475 372 LEU E CA 1
ATOM 15631 C C . LEU E 1 372 ? -99.61000 80.78000 -22.54900 1.000 45.17344 372 LEU E C 1
ATOM 15632 O O . LEU E 1 372 ? -100.09700 81.72500 -21.91200 1.000 45.60955 372 LEU E O 1
ATOM 15637 N N . CYS E 1 373 ? -100.33400 79.71000 -22.89300 1.000 53.52022 373 CYS E N 1
ATOM 15638 C CA . CYS E 1 373 ? -101.69100 79.57900 -22.38900 1.000 54.54424 373 CYS E CA 1
ATOM 15639 C C . CYS E 1 373 ? -101.68700 79.53600 -20.87200 1.000 55.14969 373 CYS E C 1
ATOM 15640 O O . CYS E 1 373 ? -102.54500 80.13900 -20.22500 1.000 56.00379 373 CYS E O 1
ATOM 15643 N N . ALA E 1 374 ? -100.72300 78.82500 -20.28700 1.000 43.81848 374 ALA E N 1
ATOM 15644 C CA . ALA E 1 374 ? -100.63000 78.77400 -18.83600 1.000 44.34139 374 ALA E CA 1
ATOM 15645 C C . ALA E 1 374 ? -100.31900 80.14000 -18.26600 1.000 44.07591 374 ALA E C 1
ATOM 15646 O O . ALA E 1 374 ? -100.83000 80.50100 -17.20200 1.000 45.19164 374 ALA E O 1
ATOM 15648 N N . LEU E 1 375 ? -99.42000 80.88500 -18.90600 1.000 51.40318 375 LEU E N 1
ATOM 15649 C CA . LEU E 1 375 ? -99.15000 82.25100 -18.45300 1.000 51.39750 375 LEU E CA 1
ATOM 15650 C C . LEU E 1 375 ? -100.39000 83.13400 -18.59100 1.000 52.00196 375 LEU E C 1
ATOM 15651 O O . LEU E 1 375 ? -100.66300 83.98400 -17.73200 1.000 52.74088 375 LEU E O 1
ATOM 15656 N N . ASN E 1 376 ? -101.11700 82.99500 -19.70200 1.000 48.31267 376 ASN E N 1
ATOM 15657 C CA . ASN E 1 376 ? -102.31400 83.80300 -19.90600 1.000 49.12051 376 ASN E CA 1
ATOM 15658 C C . ASN E 1 376 ? -103.36800 83.53400 -18.83000 1.000 50.71617 376 ASN E C 1
ATOM 15659 O O . ASN E 1 376 ? -103.95600 84.46700 -18.26900 1.000 51.79631 376 ASN E O 1
ATOM 15664 N N . ALA E 1 377 ? -103.61800 82.25700 -18.52900 1.000 45.67332 377 ALA E N 1
ATOM 15665 C CA . ALA E 1 377 ? -104.62100 81.91400 -17.53300 1.000 46.97379 377 ALA E CA 1
ATOM 15666 C C . ALA E 1 377 ? -104.25000 82.42300 -16.14500 1.000 47.68043 377 ALA E C 1
ATOM 15667 O O . ALA E 1 377 ? -105.13900 82.76300 -15.36100 1.000 49.52823 377 ALA E O 1
ATOM 15669 N N . LYS E 1 378 ? -102.96400 82.49900 -15.80900 1.000 57.48621 378 LYS E N 1
ATOM 15670 C CA . LYS E 1 378 ? -102.65200 82.90100 -14.44300 1.000 58.29421 378 LYS E CA 1
ATOM 15671 C C . LYS E 1 378 ? -102.75200 84.41100 -14.24700 1.000 58.88644 378 LYS E C 1
ATOM 15672 O O . LYS E 1 378 ? -102.96800 84.84800 -13.11400 1.000 60.52623 378 LYS E O 1
ATOM 15678 N N . VAL E 1 379 ? -102.58500 85.22400 -15.30100 1.000 62.52414 379 VAL E N 1
ATOM 15679 C CA . VAL E 1 379 ? -102.54200 86.68900 -15.13100 1.000 63.05096 379 VAL E CA 1
ATOM 15680 C C . VAL E 1 379 ? -103.91700 87.35400 -15.24000 1.000 64.55790 379 VAL E C 1
ATOM 15681 O O . VAL E 1 379 ? -104.10400 88.45300 -14.70900 1.000 65.82007 379 VAL E O 1
ATOM 15685 N N . VAL E 1 380 ? -104.87700 86.74500 -15.94200 1.000 55.96470 380 VAL E N 1
ATOM 15686 C CA . VAL E 1 380 ? -106.12800 87.44000 -16.24000 1.000 57.19433 380 VAL E CA 1
ATOM 15687 C C . VAL E 1 380 ? -106.95000 87.60300 -14.97100 1.000 59.32291 380 VAL E C 1
ATOM 15688 O O . VAL E 1 380 ? -106.94100 86.74600 -14.07600 1.000 59.89770 380 VAL E O 1
ATOM 15692 N N . SER E 1 381 ? -107.65900 88.72800 -14.88800 1.000 63.86635 381 SER E N 1
ATOM 15693 C CA . SER E 1 381 ? -108.67700 88.99200 -13.86800 1.000 65.98943 381 SER E CA 1
ATOM 15694 C C . SER E 1 381 ? -109.95900 89.31400 -14.62500 1.000 67.33442 381 SER E C 1
ATOM 15695 O O . SER E 1 381 ? -110.12000 90.42800 -15.12900 1.000 67.85438 381 SER E O 1
ATOM 15698 N N . GLU E 1 382 ? -110.86200 88.33100 -14.70500 1.000 78.10610 382 GLU E N 1
ATOM 15699 C CA . GLU E 1 382 ? -112.12000 88.51400 -15.42400 1.000 79.46568 382 GLU E CA 1
ATOM 15700 C C . GLU E 1 382 ? -112.97700 89.61400 -14.80200 1.000 82.25375 382 GLU E C 1
ATOM 15701 O O . GLU E 1 382 ? -113.85900 90.16600 -15.47400 1.000 83.60780 382 GLU E O 1
ATOM 15707 N N . ASP E 1 383 ? -112.78200 89.90300 -13.50900 1.000 72.95011 383 ASP E N 1
ATOM 15708 C CA . ASP E 1 383 ? -113.53300 90.97700 -12.86300 1.000 75.54967 383 ASP E CA 1
ATOM 15709 C C . ASP E 1 383 ? -113.08400 92.35200 -13.36100 1.000 75.37170 383 ASP E C 1
ATOM 15710 O O . ASP E 1 383 ? -113.90500 93.15000 -13.83600 1.000 76.99598 383 ASP E O 1
ATOM 15715 N N . VAL E 1 384 ? -111.77800 92.64000 -13.27700 1.000 75.75402 384 VAL E N 1
ATOM 15716 C CA . VAL E 1 384 ? -111.25400 93.90600 -13.79600 1.000 75.21588 384 VAL E CA 1
ATOM 15717 C C . VAL E 1 384 ? -111.70600 94.11100 -15.23400 1.000 74.71635 384 VAL E C 1
ATOM 15718 O O . VAL E 1 384 ? -112.18400 95.18500 -15.61300 1.000 76.31863 384 VAL E O 1
ATOM 15722 N N . LEU E 1 385 ? -111.58500 93.07100 -16.05000 1.000 64.14903 385 LEU E N 1
ATOM 15723 C CA . LEU E 1 385 ? -111.75300 93.24600 -17.48700 1.000 63.60399 385 LEU E CA 1
ATOM 15724 C C . LEU E 1 385 ? -113.21400 93.45900 -17.87800 1.000 65.89967 385 LEU E C 1
ATOM 15725 O O . LEU E 1 385 ? -113.49800 94.20900 -18.81800 1.000 66.41403 385 LEU E O 1
ATOM 15730 N N . PHE E 1 386 ? -114.15100 92.77600 -17.21700 1.000 77.21289 386 PHE E N 1
ATOM 15731 C CA . PHE E 1 386 ? -115.51300 92.69200 -17.74300 1.000 79.26771 386 PHE E CA 1
ATOM 15732 C C . PHE E 1 386 ? -116.65800 93.05700 -16.79400 1.000 82.67835 386 PHE E C 1
ATOM 15733 O O . PHE E 1 386 ? -117.79500 93.19800 -17.27500 1.000 84.81738 386 PHE E O 1
ATOM 15741 N N . ARG E 1 387 ? -116.42500 93.20800 -15.48800 1.000 101.09480 387 ARG E N 1
ATOM 15742 C CA . ARG E 1 387 ? -117.49200 93.63500 -14.58500 1.000 104.48740 387 ARG E CA 1
ATOM 15743 C C . ARG E 1 387 ? -117.57800 95.16000 -14.55600 1.000 106.30651 387 ARG E C 1
ATOM 15744 O O . ARG E 1 387 ? -116.55000 95.85300 -14.52800 1.000 104.98016 387 ARG E O 1
ATOM 15752 N N . LEU E 1 388 ? -118.82200 95.68700 -14.59500 1.000 87.91227 388 LEU E N 1
ATOM 15753 C CA . LEU E 1 388 ? -118.99500 97.14000 -14.64400 1.000 89.60843 388 LEU E CA 1
ATOM 15754 C C . LEU E 1 388 ? -118.56700 97.70200 -13.29700 1.000 90.73246 388 LEU E C 1
ATOM 15755 O O . LEU E 1 388 ? -119.05500 97.24100 -12.26000 1.000 92.48149 388 LEU E O 1
ATOM 15760 N N . PRO E 1 389 ? -117.66400 98.67300 -13.26100 1.000 79.17165 389 PRO E N 1
ATOM 15761 C CA . PRO E 1 389 ? -117.12800 99.12900 -11.97700 1.000 80.09530 389 PRO E CA 1
ATOM 15762 C C . PRO E 1 389 ? -118.12800 99.99100 -11.21400 1.000 84.53218 389 PRO E C 1
ATOM 15763 O O . PRO E 1 389 ? -119.04800 100.59200 -11.77900 1.000 86.58813 389 PRO E O 1
ATOM 15767 N N . ARG E 1 390 ? -117.95300 99.98100 -9.89300 1.000 84.74954 390 ARG E N 1
ATOM 15768 C CA . ARG E 1 390 ? -118.62300 100.88500 -8.96700 1.000 88.67285 390 ARG E CA 1
ATOM 15769 C C . ARG E 1 390 ? -117.92100 102.25000 -8.93700 1.000 89.01481 390 ARG E C 1
ATOM 15770 O O . ARG E 1 390 ? -116.72700 102.32100 -8.62500 1.000 87.02331 390 ARG E O 1
ATOM 15778 N N . GLU E 1 391 ? -118.66700 103.34200 -9.21100 1.000 101.57830 391 GLU E N 1
ATOM 15779 C CA . GLU E 1 391 ? -118.03600 104.64200 -9.47900 1.000 101.44594 391 GLU E CA 1
ATOM 15780 C C . GLU E 1 391 ? -117.27800 105.18900 -8.28200 1.000 102.32949 391 GLU E C 1
ATOM 15781 O O . GLU E 1 391 ? -116.25500 105.85600 -8.45600 1.000 100.95822 391 GLU E O 1
ATOM 15787 N N . GLN E 1 392 ? -117.76100 104.93800 -7.06600 1.000 104.39446 392 GLN E N 1
ATOM 15788 C CA . GLN E 1 392 ? -117.11300 105.51000 -5.88900 1.000 105.91068 392 GLN E CA 1
ATOM 15789 C C . GLN E 1 392 ? -115.72500 104.92600 -5.67600 1.000 102.53527 392 GLN E C 1
ATOM 15790 O O . GLN E 1 392 ? -114.77900 105.65700 -5.34900 1.000 102.18751 392 GLN E O 1
ATOM 15792 N N . GLU E 1 393 ? -115.58900 103.60800 -5.86100 1.000 109.70863 393 GLU E N 1
ATOM 15793 C CA . GLU E 1 393 ? -114.32500 102.90600 -5.66400 1.000 106.35428 393 GLU E CA 1
ATOM 15794 C C . GLU E 1 393 ? -113.38200 103.09600 -6.85600 1.000 102.87268 393 GLU E C 1
ATOM 15795 O O . GLU E 1 393 ? -112.16100 103.20600 -6.68200 1.000 101.05390 393 GLU E O 1
ATOM 15801 N N . TYR E 1 394 ? -113.94700 103.15700 -8.06800 1.000 105.86566 394 TYR E N 1
ATOM 15802 C CA . TYR E 1 394 ? -113.16900 103.37900 -9.28800 1.000 102.90046 394 TYR E CA 1
ATOM 15803 C C . TYR E 1 394 ? -112.43600 104.71700 -9.26600 1.000 103.58779 394 TYR E C 1
ATOM 15804 O O . TYR E 1 394 ? -111.27700 104.80400 -9.69100 1.000 101.19585 394 TYR E O 1
ATOM 15813 N N . LYS E 1 395 ? -113.09200 105.77200 -8.75900 1.000 89.28132 395 LYS E N 1
ATOM 15814 C CA . LYS E 1 395 ? -112.47800 107.09700 -8.75300 1.000 89.97355 395 LYS E CA 1
ATOM 15815 C C . LYS E 1 395 ? -111.21400 107.11700 -7.91000 1.000 89.00733 395 LYS E C 1
ATOM 15816 O O . LYS E 1 395 ? -110.26700 107.84800 -8.23000 1.000 87.91712 395 LYS E O 1
ATOM 15818 N N . LYS E 1 396 ? -111.19000 106.34800 -6.81800 1.000 118.24915 396 LYS E N 1
ATOM 15819 C CA . LYS E 1 396 ? -109.96600 106.23600 -6.03700 1.000 117.30771 396 LYS E CA 1
ATOM 15820 C C . LYS E 1 396 ? -108.93000 105.38600 -6.74800 1.000 113.37747 396 LYS E C 1
ATOM 15821 O O . LYS E 1 396 ? -107.72400 105.67100 -6.66900 1.000 112.11712 396 LYS E O 1
ATOM 15827 N N . LEU E 1 397 ? -109.37600 104.32200 -7.42300 1.000 88.15235 397 LEU E N 1
ATOM 15828 C CA . LEU E 1 397 ? -108.45000 103.52100 -8.21800 1.000 84.21998 397 LEU E CA 1
ATOM 15829 C C . LEU E 1 397 ? -107.73600 104.39900 -9.23200 1.000 82.85463 397 LEU E C 1
ATOM 15830 O O . LEU E 1 397 ? -106.50000 104.41300 -9.28900 1.000 81.12051 397 LEU E O 1
ATOM 15835 N N . ARG E 1 398 ? -108.47200 105.20700 -9.97600 1.000 86.77669 398 ARG E N 1
ATOM 15836 C CA . ARG E 1 398 ? -107.80400 106.06500 -10.93900 1.000 85.63272 398 ARG E CA 1
ATOM 15837 C C . ARG E 1 398 ? -106.84500 106.96400 -10.20200 1.000 86.49960 398 ARG E C 1
ATOM 15838 O O . ARG E 1 398 ? -105.72500 107.09100 -10.60100 1.000 84.64973 398 ARG E O 1
ATOM 15846 N N . ALA E 1 399 ? -107.25800 107.55400 -9.09800 1.000 94.26784 399 ALA E N 1
ATOM 15847 C CA . ALA E 1 399 ? -106.34500 108.39800 -8.34100 1.000 95.38150 399 ALA E CA 1
ATOM 15848 C C . ALA E 1 399 ? -105.09100 107.63700 -7.93000 1.000 93.09166 399 ALA E C 1
ATOM 15849 O O . ALA E 1 399 ? -103.97800 108.17200 -7.99600 1.000 92.30700 399 ALA E O 1
ATOM 15851 N N . SER E 1 400 ? -105.25400 106.38900 -7.48500 1.000 93.55517 400 SER E N 1
ATOM 15852 C CA . SER E 1 400 ? -104.11400 105.62900 -6.97400 1.000 91.73583 400 SER E CA 1
ATOM 15853 C C . SER E 1 400 ? -103.15500 105.23200 -8.09800 1.000 88.19290 400 SER E C 1
ATOM 15854 O O . SER E 1 400 ? -101.93000 105.31000 -7.93100 1.000 87.11058 400 SER E O 1
ATOM 15857 N N . ALA E 1 401 ? -103.69800 104.75900 -9.23300 1.000 88.10478 401 ALA E N 1
ATOM 15858 C CA . ALA E 1 401 ? -102.87300 104.28400 -10.34600 1.000 84.80444 401 ALA E CA 1
ATOM 15859 C C . ALA E 1 401 ? -102.12300 105.42300 -11.02700 1.000 84.61285 401 ALA E C 1
ATOM 15860 O O . ALA E 1 401 ? -100.93900 105.28000 -11.35700 1.000 82.82117 401 ALA E O 1
ATOM 15862 N N . ALA E 1 402 ? -102.79700 106.55700 -11.25600 1.000 86.58281 402 ALA E N 1
ATOM 15863 C CA . ALA E 1 402 ? -102.11800 107.73500 -11.78800 1.000 86.63460 402 ALA E CA 1
ATOM 15864 C C . ALA E 1 402 ? -101.13100 108.30200 -10.77800 1.000 87.76557 402 ALA E C 1
ATOM 15865 O O . ALA E 1 402 ? -100.13200 108.91300 -11.17000 1.000 87.15402 402 ALA E O 1
ATOM 15867 N N . ALA E 1 403 ? -101.38400 108.10400 -9.48000 1.000 89.50888 403 ALA E N 1
ATOM 15868 C CA . ALA E 1 403 ? -100.38400 108.41300 -8.46700 1.000 90.33940 403 ALA E CA 1
ATOM 15869 C C . ALA E 1 403 ? -99.25700 107.39400 -8.45600 1.000 87.95107 403 ALA E C 1
ATOM 15870 O O . ALA E 1 403 ? -98.33400 107.51400 -7.64000 1.000 88.73045 403 ALA E O 1
ATOM 15872 N N . GLY E 1 404 ? -99.32800 106.39000 -9.32600 1.000 97.17685 404 GLY E N 1
ATOM 15873 C CA . GLY E 1 404 ? -98.24400 105.44600 -9.48500 1.000 94.76663 404 GLY E CA 1
ATOM 15874 C C . GLY E 1 404 ? -98.15800 104.39700 -8.40600 1.000 94.89241 404 GLY E C 1
ATOM 15875 O O . GLY E 1 404 ? -97.06900 104.16100 -7.86700 1.000 94.74054 404 GLY E O 1
ATOM 15876 N N . GLN E 1 405 ? -99.29700 103.81500 -8.02100 1.000 109.45608 405 GLN E N 1
ATOM 15877 C CA . GLN E 1 405 ? -99.31300 102.80800 -6.94700 1.000 110.05632 405 GLN E CA 1
ATOM 15878 C C . GLN E 1 405 ? -99.76500 101.36100 -7.24500 1.000 108.25170 405 GLN E C 1
ATOM 15879 O O . GLN E 1 405 ? -99.34900 100.44000 -6.54200 1.000 108.04744 405 GLN E O 1
ATOM 15885 N N . LEU E 1 406 ? -100.59800 101.14800 -8.26200 1.000 67.41718 406 LEU E N 1
ATOM 15886 C CA . LEU E 1 406 ? -101.06200 99.80100 -8.57500 1.000 65.85378 406 LEU E CA 1
ATOM 15887 C C . LEU E 1 406 ? -100.40800 99.17200 -9.80700 1.000 63.02258 406 LEU E C 1
ATOM 15888 O O . LEU E 1 406 ? -100.87800 98.12200 -10.26700 1.000 61.76949 406 LEU E O 1
ATOM 15893 N N . LEU E 1 407 ? -99.37500 99.78700 -10.38100 1.000 63.93068 407 LEU E N 1
ATOM 15894 C CA . LEU E 1 407 ? -98.78800 99.29300 -11.61700 1.000 61.12767 407 LEU E CA 1
ATOM 15895 C C . LEU E 1 407 ? -97.37900 98.73700 -11.42200 1.000 59.88767 407 LEU E C 1
ATOM 15896 O O . LEU E 1 407 ? -96.63400 98.64400 -12.39300 1.000 58.35222 407 LEU E O 1
ATOM 15901 N N . ASP E 1 408 ? -96.97200 98.38600 -10.19800 1.000 81.91012 408 ASP E N 1
ATOM 15902 C CA . ASP E 1 408 ? -95.63800 97.79900 -10.04600 1.000 80.73850 408 ASP E CA 1
ATOM 15903 C C . ASP E 1 408 ? -95.57700 96.30600 -10.39000 1.000 79.12280 408 ASP E C 1
ATOM 15904 O O . ASP E 1 408 ? -94.47700 95.81300 -10.67300 1.000 78.59245 408 ASP E O 1
ATOM 15909 N N . ALA E 1 409 ? -96.69700 95.57000 -10.34900 1.000 66.32070 409 ALA E N 1
ATOM 15910 C CA . ALA E 1 409 ? -96.68400 94.13000 -10.61400 1.000 64.86650 409 ALA E CA 1
ATOM 15911 C C . ALA E 1 409 ? -98.11000 93.58700 -10.68100 1.000 65.31518 409 ALA E C 1
ATOM 15912 O O . ALA E 1 409 ? -99.01700 94.13300 -10.05200 1.000 67.40726 409 ALA E O 1
ATOM 15914 N N . ASN E 1 410 ? -98.31700 92.53900 -11.47900 1.000 55.20906 410 ASN E N 1
ATOM 15915 C CA . ASN E 1 410 ? -99.59900 91.84300 -11.45800 1.000 55.55474 410 ASN E CA 1
ATOM 15916 C C . ASN E 1 410 ? -99.60100 90.92600 -10.24400 1.000 56.53037 410 ASN E C 1
ATOM 15917 O O . ASN E 1 410 ? -98.80100 89.99000 -10.18100 1.000 55.65456 410 ASN E O 1
ATOM 15922 N N . THR E 1 411 ? -100.50900 91.16900 -9.28800 1.000 59.70942 411 THR E N 1
ATOM 15923 C CA . THR E 1 411 ? -100.49400 90.43800 -8.01700 1.000 60.80059 411 THR E CA 1
ATOM 15924 C C . THR E 1 411 ? -101.05700 89.02400 -8.11600 1.000 60.27134 411 THR E C 1
ATOM 15925 O O . THR E 1 411 ? -100.97500 88.27500 -7.13400 1.000 61.19244 411 THR E O 1
ATOM 15929 N N . LEU E 1 412 ? -101.63200 88.64900 -9.26100 1.000 59.99915 412 LEU E N 1
ATOM 15930 C CA . LEU E 1 412 ? -102.02400 87.26300 -9.48800 1.000 59.48072 412 LEU E CA 1
ATOM 15931 C C . LEU E 1 412 ? -100.84500 86.42800 -9.99200 1.000 57.66966 412 LEU E C 1
ATOM 15932 O O . LEU E 1 412 ? -100.70000 85.26200 -9.60100 1.000 57.67666 412 LEU E O 1
ATOM 15937 N N . PHE E 1 413 ? -100.06200 86.98000 -10.91600 1.000 56.97971 413 PHE E N 1
ATOM 15938 C CA . PHE E 1 413 ? -98.81300 86.40400 -11.40900 1.000 55.32051 413 PHE E CA 1
ATOM 15939 C C . PHE E 1 413 ? -97.94100 87.40400 -12.13100 1.000 54.36760 413 PHE E C 1
ATOM 15940 O O . PHE E 1 413 ? -98.37700 87.95000 -13.06300 1.000 54.03107 413 PHE E O 1
ATOM 15948 N N . ASP E 1 414 ? -96.69500 87.58500 -11.78300 1.000 57.61612 414 ASP E N 1
ATOM 15949 C CA . ASP E 1 414 ? -95.86100 88.51600 -12.54000 1.000 57.56580 414 ASP E CA 1
ATOM 15950 C C . ASP E 1 414 ? -94.40400 88.10100 -12.42600 1.000 59.58771 414 ASP E C 1
ATOM 15951 O O . ASP E 1 414 ? -93.77700 88.35400 -11.39600 1.000 61.38988 414 ASP E O 1
ATOM 15956 N N . CYS E 1 415 ? -93.83500 87.59900 -13.52500 1.000 47.58564 415 CYS E N 1
ATOM 15957 C CA . CYS E 1 415 ? -92.44400 87.15100 -13.51600 1.000 49.62034 415 CYS E CA 1
ATOM 15958 C C . CYS E 1 415 ? -91.82500 87.32200 -14.89400 1.000 49.04080 415 CYS E C 1
ATOM 15959 O O . CYS E 1 415 ? -92.12800 86.54800 -15.80900 1.000 47.51558 415 CYS E O 1
ATOM 15962 N N . GLU E 1 416 ? -90.91100 88.28700 -15.03800 1.000 56.49994 416 GLU E N 1
ATOM 15963 C CA . GLU E 1 416 ? -90.33900 88.49600 -16.36300 1.000 55.99226 416 GLU E CA 1
ATOM 15964 C C . GLU E 1 416 ? -89.48600 87.31800 -16.80400 1.000 57.07122 416 GLU E C 1
ATOM 15965 O O . GLU E 1 416 ? -89.39300 87.03900 -18.00800 1.000 55.67506 416 GLU E O 1
ATOM 15971 N N . VAL E 1 417 ? -88.88800 86.59300 -15.85900 1.000 44.13322 417 VAL E N 1
ATOM 15972 C CA . VAL E 1 417 ? -88.12300 85.40200 -16.21500 1.000 45.24025 417 VAL E CA 1
ATOM 15973 C C . VAL E 1 417 ? -89.02500 84.39200 -16.90300 1.000 42.33681 417 VAL E C 1
ATOM 15974 O O . VAL E 1 417 ? -88.79500 84.01000 -18.05100 1.000 40.99385 417 VAL E O 1
ATOM 15978 N N . VAL E 1 418 ? -90.10900 83.99400 -16.24100 1.000 51.74294 418 VAL E N 1
ATOM 15979 C CA . VAL E 1 418 ? -91.00300 83.02100 -16.86800 1.000 49.57450 418 VAL E CA 1
ATOM 15980 C C . VAL E 1 418 ? -91.61600 83.59100 -18.13400 1.000 46.60018 418 VAL E C 1
ATOM 15981 O O . VAL E 1 418 ? -91.78800 82.87800 -19.13400 1.000 45.36525 418 VAL E O 1
ATOM 15985 N N . GLN E 1 419 ? -91.96400 84.87700 -18.12700 1.000 50.93706 419 GLN E N 1
ATOM 15986 C CA . GLN E 1 419 ? -92.50200 85.44700 -19.35400 1.000 48.70532 419 GLN E CA 1
ATOM 15987 C C . GLN E 1 419 ? -91.50300 85.29300 -20.49400 1.000 48.61636 419 GLN E C 1
ATOM 15988 O O . GLN E 1 419 ? -91.86300 84.84100 -21.59000 1.000 47.08621 419 GLN E O 1
ATOM 15994 N N . THR E 1 420 ? -90.22500 85.61500 -20.23300 1.000 44.76958 420 THR E N 1
ATOM 15995 C CA . THR E 1 420 ? -89.22000 85.59400 -21.29400 1.000 44.71342 420 THR E CA 1
ATOM 15996 C C . THR E 1 420 ? -89.06100 84.19400 -21.86300 1.000 44.11269 420 THR E C 1
ATOM 15997 O O . THR E 1 420 ? -89.07400 84.00800 -23.08600 1.000 42.73357 420 THR E O 1
ATOM 16001 N N . LEU E 1 421 ? -88.94600 83.18600 -20.98600 1.000 40.47440 421 LEU E N 1
ATOM 16002 C CA . LEU E 1 421 ? -88.83400 81.80200 -21.44700 1.000 40.05900 421 LEU E CA 1
ATOM 16003 C C . LEU E 1 421 ? -90.08200 81.35800 -22.20400 1.000 37.92142 421 LEU E C 1
ATOM 16004 O O . LEU E 1 421 ? -90.00100 80.53100 -23.12300 1.000 37.30873 421 LEU E O 1
ATOM 16009 N N . VAL E 1 422 ? -91.24900 81.87400 -21.83300 1.000 51.41213 422 VAL E N 1
ATOM 16010 C CA . VAL E 1 422 ? -92.44300 81.52100 -22.58700 1.000 50.04059 422 VAL E CA 1
ATOM 16011 C C . VAL E 1 422 ? -92.32700 82.02700 -24.02100 1.000 48.93130 422 VAL E C 1
ATOM 16012 O O . VAL E 1 422 ? -92.71600 81.33200 -24.97300 1.000 48.86052 422 VAL E O 1
ATOM 16016 N N . PHE E 1 423 ? -91.78400 83.24400 -24.20300 1.000 49.19200 423 PHE E N 1
ATOM 16017 C CA . PHE E 1 423 ? -91.60000 83.77900 -25.55800 1.000 48.72777 423 PHE E CA 1
ATOM 16018 C C . PHE E 1 423 ? -90.46300 83.08100 -26.28900 1.000 48.90274 423 PHE E C 1
ATOM 16019 O O . PHE E 1 423 ? -90.54700 82.84800 -27.50600 1.000 48.57919 423 PHE E O 1
ATOM 16027 N N . LEU E 1 424 ? -89.38900 82.75200 -25.56700 1.000 46.64582 424 LEU E N 1
ATOM 16028 C CA . LEU E 1 424 ? -88.34400 81.93300 -26.16200 1.000 46.95979 424 LEU E CA 1
ATOM 16029 C C . LEU E 1 424 ? -88.92100 80.60700 -26.65500 1.000 46.58747 424 LEU E C 1
ATOM 16030 O O . LEU E 1 424 ? -88.65800 80.19900 -27.78800 1.000 46.53303 424 LEU E O 1
ATOM 16035 N N . PHE E 1 425 ? -89.76600 79.95100 -25.84600 1.000 46.86470 425 PHE E N 1
ATOM 16036 C CA . PHE E 1 425 ? -90.33800 78.67500 -26.26600 1.000 46.96566 425 PHE E CA 1
ATOM 16037 C C . PHE E 1 425 ? -91.24400 78.83000 -27.47600 1.000 46.63158 425 PHE E C 1
ATOM 16038 O O . PHE E 1 425 ? -91.10700 78.09000 -28.45100 1.000 47.17099 425 PHE E O 1
ATOM 16046 N N . LYS E 1 426 ? -92.20400 79.76100 -27.43000 1.000 46.56796 426 LYS E N 1
ATOM 16047 C CA . LYS E 1 426 ? -93.04200 79.96800 -28.61400 1.000 46.64584 426 LYS E CA 1
ATOM 16048 C C . LYS E 1 426 ? -92.18500 80.27500 -29.83400 1.000 46.53214 426 LYS E C 1
ATOM 16049 O O . LYS E 1 426 ? -92.56200 79.92300 -30.95700 1.000 47.21001 426 LYS E O 1
ATOM 16055 N N . GLY E 1 427 ? -91.01300 80.89000 -29.62400 1.000 50.68071 427 GLY E N 1
ATOM 16056 C CA . GLY E 1 427 ? -90.12600 81.21500 -30.73700 1.000 50.55681 427 GLY E CA 1
ATOM 16057 C C . GLY E 1 427 ? -89.49700 79.99800 -31.39200 1.000 51.06175 427 GLY E C 1
ATOM 16058 O O . GLY E 1 427 ? -89.43000 79.91600 -32.61700 1.000 51.67625 427 GLY E O 1
ATOM 16059 N N . LEU E 1 428 ? -88.99000 79.05500 -30.60000 1.000 51.01566 428 LEU E N 1
ATOM 16060 C CA . LEU E 1 428 ? -88.47400 77.82800 -31.20500 1.000 51.75486 428 LEU E CA 1
ATOM 16061 C C . LEU E 1 428 ? -89.59500 76.99500 -31.81700 1.000 52.46516 428 LEU E C 1
ATOM 16062 O O . LEU E 1 428 ? -89.34900 76.19000 -32.71700 1.000 53.36659 428 LEU E O 1
ATOM 16067 N N . GLN E 1 429 ? -90.81600 77.15200 -31.32400 1.000 60.90604 429 GLN E N 1
ATOM 16068 C CA . GLN E 1 429 ? -91.95600 76.41600 -31.85800 1.000 61.92009 429 GLN E CA 1
ATOM 16069 C C . GLN E 1 429 ? -92.40400 76.95600 -33.21200 1.000 62.40974 429 GLN E C 1
ATOM 16070 O O . GLN E 1 429 ? -93.02600 76.22000 -33.98500 1.000 64.19555 429 GLN E O 1
ATOM 16076 N N . ASN E 1 430 ? -92.13800 78.24000 -33.50500 1.000 74.57098 430 ASN E N 1
ATOM 16077 C CA . ASN E 1 430 ? -92.67300 78.91000 -34.69500 1.000 75.47080 430 ASN E CA 1
ATOM 16078 C C . ASN E 1 430 ? -91.58700 79.42900 -35.63500 1.000 75.24207 430 ASN E C 1
ATOM 16079 O O . ASN E 1 430 ? -91.89500 80.24100 -36.51300 1.000 75.98990 430 ASN E O 1
ATOM 16084 N N . ALA E 1 431 ? -90.33000 79.08000 -35.39200 1.000 65.53806 431 ALA E N 1
ATOM 16085 C CA . ALA E 1 431 ? -89.25100 79.59100 -36.23100 1.000 65.19148 431 ALA E CA 1
ATOM 16086 C C . ALA E 1 431 ? -88.02500 78.69600 -36.21600 1.000 65.31973 431 ALA E C 1
ATOM 16087 O O . ALA E 1 431 ? -87.87300 77.85100 -35.33300 1.000 65.30751 431 ALA E O 1
ATOM 16089 N N . ARG E 1 432 ? -87.14900 78.88200 -37.19700 1.000 66.48948 432 ARG E N 1
ATOM 16090 C CA . ARG E 1 432 ? -85.94200 78.07000 -37.26700 1.000 66.59975 432 ARG E CA 1
ATOM 16091 C C . ARG E 1 432 ? -84.99700 78.50600 -36.15300 1.000 66.15827 432 ARG E C 1
ATOM 16092 O O . ARG E 1 432 ? -84.62600 79.68500 -36.07000 1.000 65.95166 432 ARG E O 1
ATOM 16094 N N . VAL E 1 433 ? -84.64300 77.56000 -35.27500 1.000 59.25961 433 VAL E N 1
ATOM 16095 C CA . VAL E 1 433 ? -83.72900 77.78900 -34.15500 1.000 59.40308 433 VAL E CA 1
ATOM 16096 C C . VAL E 1 433 ? -82.79200 76.59100 -34.03000 1.000 60.25381 433 VAL E C 1
ATOM 16097 O O . VAL E 1 433 ? -83.20700 75.44100 -34.22200 1.000 60.69635 433 VAL E O 1
ATOM 16101 N N . GLY E 1 434 ? -81.55600 76.88300 -33.64200 1.000 86.90698 434 GLY E N 1
ATOM 16102 C CA . GLY E 1 434 ? -80.54300 75.86400 -33.52000 1.000 88.31185 434 GLY E CA 1
ATOM 16103 C C . GLY E 1 434 ? -81.01700 74.82900 -32.53500 1.000 88.48814 434 GLY E C 1
ATOM 16104 O O . GLY E 1 434 ? -81.62600 75.14100 -31.51100 1.000 87.94957 434 GLY E O 1
ATOM 16105 N N . LYS E 1 435 ? -80.72500 73.58100 -32.86100 1.000 94.01243 435 LYS E N 1
ATOM 16106 C CA . LYS E 1 435 ? -81.13800 72.46100 -32.04500 1.000 93.81834 435 LYS E CA 1
ATOM 16107 C C . LYS E 1 435 ? -80.54200 72.54200 -30.65300 1.000 93.65287 435 LYS E C 1
ATOM 16108 O O . LYS E 1 435 ? -81.19800 72.17800 -29.67700 1.000 93.92758 435 LYS E O 1
ATOM 16114 N N . THR E 1 436 ? -79.30400 73.01300 -30.54400 1.000 66.50161 436 THR E N 1
ATOM 16115 C CA . THR E 1 436 ? -78.68500 73.02500 -29.22200 1.000 67.15222 436 THR E CA 1
ATOM 16116 C C . THR E 1 436 ? -79.27100 74.12700 -28.33400 1.000 68.07433 436 THR E C 1
ATOM 16117 O O . THR E 1 436 ? -79.54700 73.88000 -27.15300 1.000 69.05498 436 THR E O 1
ATOM 16121 N N . THR E 1 437 ? -79.52500 75.33400 -28.86400 1.000 64.76871 437 THR E N 1
ATOM 16122 C CA . THR E 1 437 ? -80.20300 76.30500 -28.00100 1.000 65.62163 437 THR E CA 1
ATOM 16123 C C . THR E 1 437 ? -81.64600 75.88000 -27.73500 1.000 64.92160 437 THR E C 1
ATOM 16124 O O . THR E 1 437 ? -82.21000 76.27900 -26.71500 1.000 65.83177 437 THR E O 1
ATOM 16128 N N . SER E 1 438 ? -82.16600 75.20300 -28.79300 1.000 64.92955 438 SER E N 1
ATOM 16129 C CA . SER E 1 438 ? -83.55800 74.77800 -28.63000 1.000 64.46461 438 SER E CA 1
ATOM 16130 C C . SER E 1 438 ? -83.72300 73.87700 -27.40800 1.000 65.16553 438 SER E C 1
ATOM 16131 O O . SER E 1 438 ? -84.62900 74.08200 -26.59800 1.000 65.56763 438 SER E O 1
ATOM 16134 N N . LEU E 1 439 ? -82.85500 72.88100 -27.24200 1.000 60.05718 439 LEU E N 1
ATOM 16135 C CA . LEU E 1 439 ? -82.97200 72.04100 -26.05700 1.000 60.89198 439 LEU E CA 1
ATOM 16136 C C . LEU E 1 439 ? -82.43700 72.71800 -24.80800 1.000 62.74586 439 LEU E C 1
ATOM 16137 O O . LEU E 1 439 ? -82.69100 72.22000 -23.70600 1.000 64.11544 439 LEU E O 1
ATOM 16142 N N . ASP E 1 440 ? -81.67600 73.81000 -24.95100 1.000 72.93420 440 ASP E N 1
ATOM 16143 C CA . ASP E 1 440 ? -81.28400 74.60200 -23.78500 1.000 75.17082 440 ASP E CA 1
ATOM 16144 C C . ASP E 1 440 ? -82.46800 75.35800 -23.20000 1.000 75.84042 440 ASP E C 1
ATOM 16145 O O . ASP E 1 440 ? -82.62700 75.43500 -21.97300 1.000 77.95526 440 ASP E O 1
ATOM 16150 N N . ILE E 1 441 ? -83.26800 75.98400 -24.06700 1.000 52.53515 441 ILE E N 1
ATOM 16151 C CA . ILE E 1 441 ? -84.48600 76.66100 -23.62700 1.000 52.30741 441 ILE E CA 1
ATOM 16152 C C . ILE E 1 441 ? -85.43100 75.66800 -22.96300 1.000 52.40837 441 ILE E C 1
ATOM 16153 O O . ILE E 1 441 ? -85.92100 75.90000 -21.85400 1.000 54.06673 441 ILE E O 1
ATOM 16158 N N . ILE E 1 442 ? -85.66700 74.52700 -23.61600 1.000 47.39752 442 ILE E N 1
ATOM 16159 C CA . ILE E 1 442 ? -86.58600 73.53100 -23.07600 1.000 47.68010 442 ILE E CA 1
ATOM 16160 C C . ILE E 1 442 ? -86.13500 73.08900 -21.69700 1.000 50.33592 442 ILE E C 1
ATOM 16161 O O . ILE E 1 442 ? -86.95200 72.87900 -20.79300 1.000 51.67027 442 ILE E O 1
ATOM 16166 N N . ARG E 1 443 ? -84.82800 72.95900 -21.50500 1.000 58.10692 443 ARG E N 1
ATOM 16167 C CA . ARG E 1 443 ? -84.30100 72.47400 -20.23300 1.000 60.39909 443 ARG E CA 1
ATOM 16168 C C . ARG E 1 443 ? -84.56800 73.48600 -19.13100 1.000 62.43562 443 ARG E C 1
ATOM 16169 O O . ARG E 1 443 ? -85.02600 73.12600 -18.04700 1.000 64.44336 443 ARG E O 1
ATOM 16177 N N . GLU E 1 444 ? -84.31200 74.77000 -19.41200 1.000 52.57389 444 GLU E N 1
ATOM 16178 C CA . GLU E 1 444 ? -84.53300 75.86200 -18.45600 1.000 54.63601 444 GLU E CA 1
ATOM 16179 C C . GLU E 1 444 ? -86.01500 76.16500 -18.22100 1.000 54.01046 444 GLU E C 1
ATOM 16180 O O . GLU E 1 444 ? -86.41400 76.49000 -17.09600 1.000 56.00020 444 GLU E O 1
ATOM 16186 N N . LEU E 1 445 ? -86.84300 76.11200 -19.27100 1.000 44.87878 445 LEU E N 1
ATOM 16187 C CA . LEU E 1 445 ? -88.26200 76.40800 -19.09000 1.000 43.78122 445 LEU E CA 1
ATOM 16188 C C . LEU E 1 445 ? -88.89800 75.39200 -18.16300 1.000 45.34908 445 LEU E C 1
ATOM 16189 O O . LEU E 1 445 ? -89.62200 75.75900 -17.23200 1.000 46.85266 445 LEU E O 1
ATOM 16194 N N . THR E 1 446 ? -88.55100 74.11700 -18.33800 1.000 41.34737 446 THR E N 1
ATOM 16195 C CA . THR E 1 446 ? -89.06600 73.07400 -17.46200 1.000 43.17761 446 THR E CA 1
ATOM 16196 C C . THR E 1 446 ? -88.65200 73.32200 -16.02100 1.000 46.47758 446 THR E C 1
ATOM 16197 O O . THR E 1 446 ? -89.47900 73.22800 -15.10900 1.000 48.29592 446 THR E O 1
ATOM 16201 N N . ALA E 1 447 ? -87.38400 73.68900 -15.79900 1.000 39.15415 447 ALA E N 1
ATOM 16202 C CA . ALA E 1 447 ? -86.90900 73.95200 -14.44000 1.000 41.44625 447 ALA E CA 1
ATOM 16203 C C . ALA E 1 447 ? -87.69600 75.07600 -13.78900 1.000 42.36066 447 ALA E C 1
ATOM 16204 O O . ALA E 1 447 ? -87.99800 75.02100 -12.59400 1.000 43.91087 447 ALA E O 1
ATOM 16206 N N . GLN E 1 448 ? -87.93800 76.15900 -14.53600 1.000 50.36680 448 GLN E N 1
ATOM 16207 C CA . GLN E 1 448 ? -88.68400 77.29300 -14.00000 1.000 50.74858 448 GLN E CA 1
ATOM 16208 C C . GLN E 1 448 ? -90.16100 76.96200 -13.85000 1.000 50.33749 448 GLN E C 1
ATOM 16209 O O . GLN E 1 448 ? -90.79800 77.38700 -12.88100 1.000 51.19660 448 GLN E O 1
ATOM 16215 N N . LEU E 1 449 ? -90.73400 76.21100 -14.79500 1.000 51.42510 449 LEU E N 1
ATOM 16216 C CA . LEU E 1 449 ? -92.12600 75.79300 -14.63900 1.000 50.58362 449 LEU E CA 1
ATOM 16217 C C . LEU E 1 449 ? -92.33900 75.11600 -13.29400 1.000 54.21859 449 LEU E C 1
ATOM 16218 O O . LEU E 1 449 ? -93.38600 75.29000 -12.65700 1.000 53.42452 449 LEU E O 1
ATOM 16223 N N . LYS E 1 450 ? -91.37700 74.29500 -12.86700 1.000 65.68502 450 LYS E N 1
ATOM 16224 C CA . LYS E 1 450 ? -91.51900 73.64800 -11.57000 1.000 66.51670 450 LYS E CA 1
ATOM 16225 C C . LYS E 1 450 ? -91.29900 74.64000 -10.43500 1.000 66.34976 450 LYS E C 1
ATOM 16226 O O . LYS E 1 450 ? -92.09300 74.67100 -9.48800 1.000 66.21516 450 LYS E O 1
ATOM 16232 N N . ARG E 1 451 ? -90.27700 75.50900 -10.53700 1.000 57.82236 451 ARG E N 1
ATOM 16233 C CA . ARG E 1 451 ? -90.03300 76.46900 -9.45800 1.000 57.62597 451 ARG E CA 1
ATOM 16234 C C . ARG E 1 451 ? -91.24200 77.33000 -9.17500 1.000 56.42716 451 ARG E C 1
ATOM 16235 O O . ARG E 1 451 ? -91.37900 77.84700 -8.06600 1.000 56.38157 451 ARG E O 1
ATOM 16243 N N . HIS E 1 452 ? -92.08900 77.54700 -10.17500 1.000 57.49268 452 HIS E N 1
ATOM 16244 C CA . HIS E 1 452 ? -93.23900 78.43100 -10.06100 1.000 55.35067 452 HIS E CA 1
ATOM 16245 C C . HIS E 1 452 ? -94.54200 77.66100 -9.92400 1.000 54.60498 452 HIS E C 1
ATOM 16246 O O . HIS E 1 452 ? -95.61400 78.24800 -10.07900 1.000 52.67956 452 HIS E O 1
ATOM 16253 N N . ARG E 1 453 ? -94.47500 76.35300 -9.66700 1.000 79.28200 453 ARG E N 1
ATOM 16254 C CA . ARG E 1 453 ? -95.67300 75.52200 -9.44800 1.000 78.87705 453 ARG E CA 1
ATOM 16255 C C . ARG E 1 453 ? -96.65900 75.56700 -10.60700 1.000 76.74988 453 ARG E C 1
ATOM 16256 O O . ARG E 1 453 ? -97.86300 75.70000 -10.39100 1.000 75.41715 453 ARG E O 1
ATOM 16264 N N . LEU E 1 454 ? -96.15500 75.51800 -11.83800 1.000 58.60134 454 LEU E N 1
ATOM 16265 C CA . LEU E 1 454 ? -96.97500 75.39000 -13.03500 1.000 56.22010 454 LEU E CA 1
ATOM 16266 C C . LEU E 1 454 ? -96.82000 73.97500 -13.60400 1.000 57.86101 454 LEU E C 1
ATOM 16267 O O . LEU E 1 454 ? -95.74200 73.60800 -14.08000 1.000 58.95630 454 LEU E O 1
ATOM 16272 N N . ASP E 1 455 ? -97.89700 73.18700 -13.57900 1.000 72.14497 455 ASP E N 1
ATOM 16273 C CA . ASP E 1 455 ? -97.87000 71.78500 -14.00300 1.000 73.71393 455 ASP E CA 1
ATOM 16274 C C . ASP E 1 455 ? -98.35300 71.66500 -15.43100 1.000 71.46374 455 ASP E C 1
ATOM 16275 O O . ASP E 1 455 ? -99.55700 71.70000 -15.69400 1.000 70.44458 455 ASP E O 1
ATOM 16280 N N . LEU E 1 456 ? -97.40900 71.45000 -16.33800 1.000 53.87702 456 LEU E N 1
ATOM 16281 C CA . LEU E 1 456 ? -97.67500 71.24400 -17.75000 1.000 51.42596 456 LEU E CA 1
ATOM 16282 C C . LEU E 1 456 ? -97.07600 69.91600 -18.20600 1.000 52.53396 456 LEU E C 1
ATOM 16283 O O . LEU E 1 456 ? -96.22100 69.32700 -17.53800 1.000 54.78045 456 LEU E O 1
ATOM 16288 N N . ALA E 1 457 ? -97.52900 69.43600 -19.35300 1.000 51.37428 457 ALA E N 1
ATOM 16289 C CA . ALA E 1 457 ? -96.77800 68.38900 -20.01000 1.000 52.00878 457 ALA E CA 1
ATOM 16290 C C . ALA E 1 457 ? -95.37400 68.91700 -20.29700 1.000 50.74856 457 ALA E C 1
ATOM 16291 O O . ALA E 1 457 ? -95.09900 70.11200 -20.16700 1.000 49.26318 457 ALA E O 1
ATOM 16293 N N . HIS E 1 458 ? -94.45100 68.01200 -20.59700 1.000 57.89810 458 HIS E N 1
ATOM 16294 C CA . HIS E 1 458 ? -93.08300 68.45300 -20.78300 1.000 56.43168 458 HIS E CA 1
ATOM 16295 C C . HIS E 1 458 ? -92.99700 69.29500 -22.05000 1.000 53.75629 458 HIS E C 1
ATOM 16296 O O . HIS E 1 458 ? -93.59700 68.94000 -23.07500 1.000 53.38104 458 HIS E O 1
ATOM 16303 N N . PRO E 1 459 ? -92.30900 70.43500 -21.99300 1.000 50.09863 459 PRO E N 1
ATOM 16304 C CA . PRO E 1 459 ? -92.26300 71.34800 -23.14900 1.000 47.85042 459 PRO E CA 1
ATOM 16305 C C . PRO E 1 459 ? -91.76400 70.70900 -24.42000 1.000 47.49810 459 PRO E C 1
ATOM 16306 O O . PRO E 1 459 ? -92.16500 71.13900 -25.51200 1.000 46.67446 459 PRO E O 1
ATOM 16310 N N . SER E 1 460 ? -90.89500 69.69800 -24.31800 1.000 60.93255 460 SER E N 1
ATOM 16311 C CA . SER E 1 460 ? -90.46000 68.96600 -25.50700 1.000 60.55065 460 SER E CA 1
ATOM 16312 C C . SER E 1 460 ? -91.61200 68.18100 -26.12300 1.000 61.53754 460 SER E C 1
ATOM 16313 O O . SER E 1 460 ? -91.73900 68.11600 -27.34900 1.000 61.42490 460 SER E O 1
ATOM 16316 N N . GLN E 1 461 ? -92.44200 67.54700 -25.29000 1.000 62.48450 461 GLN E N 1
ATOM 16317 C CA . GLN E 1 461 ? -93.65800 66.93000 -25.80300 1.000 63.88817 461 GLN E CA 1
ATOM 16318 C C . GLN E 1 461 ? -94.56400 67.98100 -26.43800 1.000 63.32378 461 GLN E C 1
ATOM 16319 O O . GLN E 1 461 ? -95.05800 67.79900 -27.55800 1.000 64.33807 461 GLN E O 1
ATOM 16325 N N . THR E 1 462 ? -94.74700 69.11800 -25.76200 1.000 49.62351 462 THR E N 1
ATOM 16326 C CA . THR E 1 462 ? -95.63100 70.14700 -26.29100 1.000 48.79984 462 THR E CA 1
ATOM 16327 C C . THR E 1 462 ? -95.14900 70.63200 -27.64100 1.000 48.40593 462 THR E C 1
ATOM 16328 O O . THR E 1 462 ? -95.94500 70.83000 -28.56100 1.000 49.69189 462 THR E O 1
ATOM 16332 N N . SER E 1 463 ? -93.84500 70.85900 -27.76800 1.000 54.24428 463 SER E N 1
ATOM 16333 C CA . SER E 1 463 ? -93.27800 71.31200 -29.03100 1.000 53.68912 463 SER E CA 1
ATOM 16334 C C . SER E 1 463 ? -93.44800 70.28600 -30.15400 1.000 55.49935 463 SER E C 1
ATOM 16335 O O . SER E 1 463 ? -93.64400 70.66600 -31.31300 1.000 55.87692 463 SER E O 1
ATOM 16338 N N . HIS E 1 464 ? -93.37800 68.98700 -29.83800 1.000 66.29734 464 HIS E N 1
ATOM 16339 C CA . HIS E 1 464 ? -93.65100 67.96200 -30.84200 1.000 68.05113 464 HIS E CA 1
ATOM 16340 C C . HIS E 1 464 ? -95.10500 68.00000 -31.29400 1.000 70.77602 464 HIS E C 1
ATOM 16341 O O . HIS E 1 464 ? -95.38900 67.91700 -32.49600 1.000 72.37240 464 HIS E O 1
ATOM 16348 N N . LEU E 1 465 ? -96.04000 68.15200 -30.35300 1.000 51.90972 465 LEU E N 1
ATOM 16349 C CA . LEU E 1 465 ? -97.44900 67.89600 -30.64500 1.000 54.76400 465 LEU E CA 1
ATOM 16350 C C . LEU E 1 465 ? -98.09400 69.03100 -31.42300 1.000 55.41081 465 LEU E C 1
ATOM 16351 O O . LEU E 1 465 ? -98.78600 68.79500 -32.41400 1.000 58.53745 465 LEU E O 1
ATOM 16356 N N . TYR E 1 466 ? -97.88100 70.26600 -30.99400 1.000 48.28405 466 TYR E N 1
ATOM 16357 C CA . TYR E 1 466 ? -98.81400 71.33600 -31.29900 1.000 49.00552 466 TYR E CA 1
ATOM 16358 C C . TYR E 1 466 ? -98.12900 72.57600 -31.85400 1.000 46.85070 466 TYR E C 1
ATOM 16359 O O . TYR E 1 466 ? -96.91000 72.75700 -31.75000 1.000 44.46029 466 TYR E O 1
ATOM 16368 N N . ALA E 1 467 ? -98.96400 73.47500 -32.37500 1.000 73.79391 467 ALA E N 1
ATOM 16369 C CA . ALA E 1 467 ? -98.50200 74.75700 -32.91000 1.000 72.00724 467 ALA E CA 1
ATOM 16370 C C . ALA E 1 467 ? -98.37000 75.81300 -31.81900 1.000 69.48750 467 ALA E C 1
ATOM 16371 O O . ALA E 1 467 ? -97.68100 76.82800 -32.01000 1.000 67.80513 467 ALA E O 1
#

Radius of gyration: 45.73 Å; Cα contacts (8 Å, |Δi|>4): 3519; chains: 5; bounding box: 124×127×58 Å

Nearest PDB structures (foldseek):
  6xf9-assembly1_E  TM=1.002E+00  e=6.607E-70  Human herpesvirus 8 type M
  6xf9-assembly1_D  TM=9.991E-01  e=3.018E-66  Human herpesvirus 8 type M
  6xf9-assembly1_C  TM=1.002E+00  e=8.807E-66  Human herpesvirus 8 type M
  6xf9-assembly1_B  TM=9.996E-01  e=5.529E-66  Human herpesvirus 8 type M
  6xf9-assembly1_A  TM=9.989E-01  e=3.398E-65  Human herpesvirus 8 type M

Solvent-accessible surface area: 79471 Å² total; per-residue (Å²): 65,18,0,0,62,38,34,5,4,74,157,11,100,75,20,0,52,133,0,0,29,5,1,4,23,18,35,115,79,138,135,76,196,52,47,101,27,47,89,19,0,60,92,12,0,69,23,6,14,64,16,67,0,5,55,25,22,37,47,17,75,183,99,184,23,7,114,50,7,39,6,4,0,0,2,1,3,1,0,5,1,16,0,3,2,0,0,2,0,0,0,0,1,0,1,15,0,0,57,93,33,13,70,121,70,140,34,1,120,53,5,6,2,87,59,27,8,0,0,2,4,0,2,15,2,1,8,2,18,37,8,4,26,37,27,48,42,142,92,6,30,41,27,18,33,21,18,12,6,0,6,33,9,3,46,2,2,19,82,27,86,85,41,72,26,12,46,130,153,56,44,16,119,48,24,32,126,127,43,84,130,88,99,15,13,20,142,59,0,94,47,0,0,29,39,110,92,46,74,66,5,74,23,3,0,70,12,3,50,42,0,2,59,58,0,11,84,19,61,162,133,11,2,85,34,63,168,91,16,25,67,46,38,0,0,0,1,0,7,3,0,3,1,11,82,104,87,72,44,3,6,3,1,13,13,0,6,3,0,2,0,0,4,18,40,0,10,109,4,4,99,54,0,51,91,32,0,44,39,114,29,118,61,9,5,46,4,7,0,1,1,25,26,12,16,56,62,111,64,2,1,101,82,2,92,39,102,72,0,48,125,21,0,83,61,13,47,44,27,28,0,9,5,8,14,2,2,2,4,13,2,16,18,4,36,96,20,9,4,28,34,0,0,0,54,72,13,52,149,66,52,13,54,124,3,38,56,25,3,37,82,31,109,13,11,85,33,6,61,63,8,34,7,39,26,1,16,0,0,1,3,0,0,4,0,23,33,14,19,62,26,51,160,103,47,5,72,49,0,8,157,48,0,20,51,15,2,98,111,1,170,10,105,10,0,27,3,4,10,0,25,112,6,2,7,57,22,0,1,65,40,44,10,6,89,168,8,102,80,23,0,46,117,0,0,36,4,0,9,25,25,39,136,89,105,155,72,200,52,45,106,36,43,80,20,0,58,94,10,0,59,23,3,16,65,17,70,0,6,51,27,24,30,33,22,77,182,110,74,25,6,106,57,6,30,6,2,0,0,1,0,3,1,0,4,0,15,1,3,4,0,1,3,1,0,0,1,1,2,2,17,0,1,63,76,34,21,52,158,91,88,40,4,123,45,6,6,2,91,64,26,7,0,1,3,3,0,2,16,2,1,7,3,18,38,10,5,28,30,18,45,40,136,117,6,22,40,29,20,34,31,19,11,7,0,6,16,11,4,34,1,5,20,78,28,87,36,121,43,63,33,24,99,120,53,17,121,22,20,39,107,129,41,86,102,61,116,27,25,25,114,50,0,121,35,0,0,29,39,107,88,43,74,71,6,72,22,4,0,68,16,3,49,42,0,1,57,60,0,8,97,19,56,151,134,23,2,70,39,64,158,98,16,24,59,51,37,0,0,0,0,0,7,4,1,3,0,8,81,120,82,73,44,3,5,3,1,11,15,0,4,1,0,3,0,0,5,16,47,0,15,107,7,4,104,55,0,47,85,27,0,31,40,121,31,126,57,7,7,49,6,6,1,1,0,27,32,16,18,51,69,106,72,4,3,106,76,1,90,41,87,60,0,60,123,20,0,83,60,14,51,43,28,30,0,10,5,9,22,5,2,2,5,11,3,14,17,3,43,86,20,7,4,26,34,0,0,2,62,78,14,55,154,80,66,14,60,126,2,44,61,20,3,42,63,18,120,15,10,90,40,7,61,46,8,36,11,42,34,2,12,0,0,1,1,0,0,4,0,22,34,19,18,60,31,47,156,95,50,13,56,33,0,8,132,47,0,23,51,19,9,152,117,1,126,15,113,27,1,27,5,8,6,0,26,115,6,2,7,61,21,0,0,60,42,43,5,4,72,157,16,88,81,20,0,47,115,0,0,37,7,0,8,25,25,36,116,78,136,142,71,196,52,53,97,28,46,86,16,1,61,96,11,0,62,24,3,15,64,14,72,0,6,55,29,21,48,47,12,79,175,114,112,29,4,88,31,5,31,5,4,0,0,2,0,0,0,0,4,2,13,0,2,3,0,0,2,0,0,0,0,1,0,2,24,0,0,70,93,45,19,62,164,79,158,38,2,121,40,5,6,1,98,59,26,7,0,1,2,4,0,1,16,3,0,5,2,16,32,8,5,24,39,27,49,38,135,99,5,22,40,25,19,35,31,18,11,8,0,6,24,10,3,38,2,6,19,80,26,85,43,134,46,72,22,18,101,154,57,42,15,112,46,27,33,142,128,26,89,119,72,120,22,26,20,123,60,0,135,45,0,0,27,40,106,86,46,71,65,4,76,23,3,0,71,15,3,52,42,0,0,59,57,1,13,74,24,100,136,18,3,71,38,56,169,94,20,24,68,63,38,0,1,0,0,0,6,3,0,4,2,10,76,121,82,69,44,3,7,4,2,16,15,1,5,0,0,2,0,0,4,18,35,0,16,92,5,5,96,56,0,46,68,29,0,43,38,126,31,113,54,11,8,51,6,6,1,1,1,25,30,18,17,61,67,88,166,5,2,105,81,0,88,41,90,63,0,54,126,22,0,84,60,16,50,43,26,36,0,10,6,8,20,5,2,2,4,13,2,14,19,4,52,83,17,9,5,25,35,0,0,0,55,80,10,59,132,75,65,10,45,135,3,38,53,25,3,33,76,19,125,13,10,86,34,7,59,53,8,31,7,40,28,2,16,0,0,1,2,0,0,4,0,24,32,14,20,58,29,48,144,101,47,9,63,47,0,6,169,46,0,17,50,14,7,150,122,1,171,15,121,31,1,31,4,7,8,0,26,90,6,1,6,53,15,0,0,63,42,36,5,4,84,150,12,102,75,22,0,52,133,0,0,29,6,1,6,23,19,34,122,80,135,141,71,197,52,49,104,35,42,89,19,1,55,101,16,0,70,20,3,20,62,17,69,0,5,54,28,24,44,54,15,78,180,95,175,19,7,115,51,7,36,6,2,0,0,1,1,3,1,0,4,0,15,2,2,3,0,1,2,0,0,0,0,1,2,1,17,1,1,57,85,37,23,52,160,88,88,40,3,120,65,4,11,1,94,64,25,7,1,2,3,4,0,5,17,2,0,6,3,21,34,8,8,29,39,20,40,32,140,129,4,22,42,24,18,32,22,16,13,5,0,7,21,10,2,26,2,7,21,78,31,79,35,128,39,75,42,9,44,140,178,70,50,15,81,19,17,43,115,129,59,75,105,50,118,26,23,26,114,53,0,116,26,0,0,28,38,106,93,44,75,70,13,70,24,2,0,70,13,2,47,43,0,1,58,58,0,14,85,15,58,172,125,23,3,89,37,60,171,92,18,28,66,48,34,0,0,0,1,0,7,5,1,5,0,10,90,108,86,68,44,3,5,4,0,12,12,0,5,0,0,4,0,0,3,24,47,0,16,147,5,4,100,40,0,42,76,23,0,44,48,116,32,133,48,8,7,46,5,7,1,1,1,24,27,12,17,60,70,112,57,4,1,96,79,1,92,38,98,66,0,53,129,23,0,71,62,13,49,45,28,24,0,10,6,6,20,2,2,2,4,10,4,14,9,2,52,100,20,10,4,44,38,0,0,1,62,84,4,62,117,76,48,2,60,117,3,36,53,20,3,42,73,16,124,17,9,71,45,6,62,43,7,32,8,39,30,1,10,0,0,1,1,0,0,6,0,21,32,11,16,59,34,48,159,103,49,18,67,46,0,7,132,46,0,15,55,18,8,151,114,4,144,15,115,28,1,25,5,11,6,0,26,91,9,1,8,51,23,0,0,59,44,48,14,4,84,180,10,100,70,17,0,76,108,0,0,34,8,0,8,27,20,34,119,87,146,141,77,198,53,49,102,25,47,88,22,0,58,96,12,0,64,25,5,16,66,13,67,0,6,55,26,21,35,53,18,74,189,120,152,32,6,107,48,9,34,6,7,0,0,4,2,2,1,0,7,1,14,2,3,4,0,1,4,1,0,0,0,1,0,1,28,0,0,57,92,38,16,74,129,69,155,37,3,115,39,5,7,1,94,58,31,7,0,1,2,3,0,2,17,3,0,4,3,21,39,8,7,23,38,24,49,41,132,94,6,13,42,26,15,41,29,17,15,8,1,7,28,12,2,34,2,13,19,78,29,86,42,140,39,62,29,24,103,152,59,44,16,83,46,29,32,141,120,50,84,128,67,117,20,17,27,125,57,0,136,41,0,0,22,41,115,72,56,75,72,4,74,25,3,2,72,14,1,53,45,0,1,61,50,0,12,79,18,54,159,128,20,1,73,39,65,170,89,14,23,61,44,42,0,0,0,0,0,9,4,5,6,13,14,53,109,85,63,44,5,5,4,1,15,13,1,6,0,0,3,0,0,4,19,47,0,17,137,5,4,107,52,0,46,85,24,0,42,34,116,29,120,49,6,5,47,4,4,0,1,2,26,20,15,15,32,65,119,63,3,3,102,82,0,88,42,94,63,0,58,121,21,0,87,61,13,46,42,23,32,0,10,5,8,21,2,1,1,4,11,3,14,16,5,49,106,19,9,4,35,40,0,0,1,62,84,10,56,157,88,66,14,63,108,6,64,49,9,5,36,83,34,120,12,9,86,37,6,55,58,9,33,6,38,30,1,12,0,0,1,1,0,0,5,0,22,30,39,19,58,32,46,139,105,48,14,43,30,0,10,151,45,0,16,50,14,8,152,114,4,177,16,117,27,1,30,4,5,6,0,26,101,6,1,7

B-factor: mean 62.79, std 18.17, range [30.35, 175.48]

Sequence (2124 aa):
FVPWQLGTITRHRDELQKLLAASLLPEHPEESLGNPIMTQIHQSLQPSSPCRVCQLLFSLVRPMGFFEDYACLCFFCLYAPHHCWTSTMAAAADLCEIMHLHFPEEEATYGLFGPGRLMGIDLQLHFFVQKCFKTTAAEKILGISNLQFLKSEFIRGMLTGTIFKTSWPTPCCQITDTTTAPASGIPELARATFCGASRPTKPSLLPALIDIWSTSSELLDPFFSPPLQADTSQGPCLMHPTLGLRYKNGTASVCLLCECLAAHPEAPKALQTLQCEVMGHIENNVKLVDRIAFVLDNPFAMPYVSDPLLRELIRGCTPQEIHKHLFCDPLCALNAKVVSEDVLFRLPREQEYKKLRASAAAGQLLDANTLFDCEVVQTLVFLFKGLQNARVGKTTSLDIIRELTAQLKRHRLDLAHPSQTSHLYAFVPWQLGTITRHRDELQKLLAASLLPEHPEESLGNPIMTQIHQSLQPSSPCRVCQLLFSLVRPMGFFEDYACLCFFCLYAPHHCWTSTMAAAADLCEIMHLHFPEEEATYGLFGPGRLMGIDLQLHFFVQKCFKTTAAEKILGISNLQFLKSEFIRGMLTGTITFKTSWPCCQITDTTTAPASGIPELARATFCGASRPTKPSLLPALIDIWSTSSELLDPFFSPPLQADTSQGPCLMHPTLGLRYKNGTASVCLLCECLAAHPEAPKALQTLQCEVMGHIENNVKLVDRIAFVLDNPFAMPYVSDPLLRELIRGCTPQEIHKHLFCDPLCALNAKVVSEDVLFRLPREQEYKKLRASAAAGQLLDANTLFDCEVVQTLVFLFKGLQNARVGKTTSLDIIRELTAQLKRHRLDLAHPSQTSHLYAFVPWQLGTITRHRDELQKLLAASLLPEHPEESLGNPIMTQIHQSLQPSSPCRVCQLLFSLVRPMGFFEDYACLCFFCLYAPHHCWTSTMAAAADLCEIMHLHFPEEEATYGLFGPGRLMGIDLQLHFFVQKCFKTTAAEKILGISNLQFLKSEFIRGMLTGTITFKTSWTPCCQITDTTTAPASGIPELARATFCGASRPTKPSLLPALIDIWSTSSELLPFFSPPLQADTSQGPCLMHPTLGLRYKNGTASVCLLCECLAAHPEAPKALQTLQCEVMGHIENNVKLVDRIAFVLDNPFAMPYVSDPLLRELIRGCTPQEIHKHLFCDPLCALNAKVVSEDVLFRLPREQEYKKLRASAAAGQLLDANTLFDCEVVQTLVFLFKGLQNARVGKTTSLDIIRELTAQLKRHRLDLAHPSQTSHLYAFVPWQLGTITRHRDELQKLLAASLLPEHPEESLGNPIMTQIHQSLQPSSPCRVCQLLFSLVRPMGFFEDYACLCFFCLYAPHHCWTSTMAAAADLCEIMHLHFPEEEATYGLFGPGRLMGIDLQLHFFVQKCFKTTAAEKILGISNLQFLKSEFIRGMLTGTITFKTSWPTPCCQITDTTTAPASGIPELARATFCGASRPTKPSLLPALIDIWSTSSELLDPFFSPPLQADTSQGPCLMHPTLGLRYKNGTASVCLLCECLAAHPEAPKALQTLQCEVMGHIENNVKLVDRIAFVLDNPFAMPYVSDPLLRELIRGCTPQEIHKHLFCDPLCALNAKVVSEDVLFRLPREQEYKKLRASAAAGQLLDANTLFDCEVVQTLVFLFKGLQNARVGKTTSLDIIRELTAQLKRHRLDLAHPSQTSHLYAFVPWQLGTITRHRDELQKLLAASLLPEHPEESLGNPIMTQIHQSLQPSSPCRVCQLLFSLVRPMGFFEDYACLCFFCLYAPHCWTSTMAAAADLCEIMHLHFPEEEATYGLFGPGRLMGIDLQLHFFVQKCFKTTAAEKILGISNLQFLKSEFIRGMLTGTITFKTSWTPCCQITDTTTAPASGIPELARATFCGASRPTKPSLLPALIDIWSTSSELLDPFFSPPLQADTSQGPCLMHPTLGLRYKNGTASVCLLCECLAAHPEAPKALQTLQCEVMGHIENNVKLVDRIAFVLDNPFAMPYVSDPLLRELIRGCTPQEIHKHLFCDPLCALNAKVVSEDVLFRLPREQEYKKLRASAAAGQLLDANTLFDCEVVQTLVFLFKGLQNARVGKTTSLDIIRELTAQLKRHRLDLAHPSQTSHLYA

Foldseek 3Di:
DAFQFPVLLLVVLVLVQQQQQLLFAFACCVPDPDDLSLVVLLQCLALPRDLQVVVLVVVVPCDDLLLLLVLNLLLQLQLFAFALLNLSRSVSSVLVSCCVPPVPDPCNPNQDHGPHDHLSSSCVCRPQLVVLADDDPVCPVVSSLLSNLLSFLLSQLSVFATDPVRDDVPQDVLLPPVDDDFDAFDPLLCQWFDDPPFAWHDFQVVVVVCQLVQQACPVCPSYHHDPSGNSHWGSCSNGSSSTWAWDQQAILRQVLSVCLQGDLCSLVLLVVLLVQLVPVDPDPDDSLVSSCVQLVDPCHSVVDDDVVVVVVVSPRHSVSSLCLNAAQLSSLVRSQRHDSRSNITHTDPVSSVVVSVQSSVNHSRNHRSSDGGSVLSSLNSNLSSVLSHPYDVVVNVVSLVVNVVVCVSNVNHHDRSVVSSVNTD/DAFQFVVLLVVPLPLVLQQQQLQFAFPCCVPDPDDLSLVVLLQCLALPRDQQVVVVVVVVPCDDVLLLLVLNLLLQLQLAAFFLLNLSRSVSSVLVSCVVPPVPDPCSPNQHHRVHDHLSSSCCCRPQLVVLFDDDPVCPVVSSLLSNLLSQLLSQLSVFAGPEPVSHVQDVLLVVVDDAFDDFDPLLCQWFDDPPFDWHDFQVVVVCCQLVQQACPPCPSYDHDPSGRSHWGSCSNGSSSTWDWFQLAILRQVLSVCLRGDLCSLVLLVVLVVQLPPVDPDPDDSLVSSLVQLVPPCHSVVDDDVVVVVVSSPRHSVSSQCLPAAQLSSLVRSQRHDSRSNITHTDVVSSVVVSVCSSVSNSRNHGSRDGGSVLSSLSSNLSSVLNHDDDPVVNVVSQVVNVVVCVSSVNHHDRSVVRSVGTD/DAFQFPVLLVVPLVLLLQQQQLLFAFACCVVDPDDLSLVVLLQCLALPHDQQVVVLVVVVPCDVVLLLLVLNLLLQLQQFAFALLNLSRSVSSVLVSCCVGPVPDPCSPNQHHRPHDHLSSSCCCRPQLVVLADDDPVCVVVSSLLSNLLSQLLSQLSVFAGPDPVSDVPQDLLLDPVHPAFPDFDPLLCQWFDDPPWDWHDFQVVVVVCQLVQQADPPPSHDYDPSTRSHWGSCSNGSSSTWDWFQLAILRQVLSSCLQGDLCSLVLLVVLLCQLPPVDPDPDDSLVSNCVQLVDPCHSVVDDDVVVNVVVSPRHSVSSCCLNAAQLSSVVRSQRHDSRSNITHTDVVSSVVVSVCSSVSNRRNHRSSDGGSVLSSLNSNLSSVLNHHYDVVVNVVSQVVNVVVCVSSVNHHDRSVVVSVGTD/DAFQFPVLLVVVLVLLLQQQQLLFAFACQVVDPHDLSLVVLLVCLALPDDQQVVVLVVVVPCDDCLLLLVLLLLLQLQQFAFALLNLSRSVSSVLVSCCVPPVPDPCSPNQDHRVHDHLSSSCCPRPQLVVQADDDPVCVVVSSLLSNLLSQLLSQLSVFAGPEPVRDDVPQDPLLPVVDDAFDAFDPLLCQWFDDPPWDWHDFQVVVVVCQLVQQADQPCPSYHHDPSGRSHFGSCSNGSSSTWDWFQLAILRQVLSVCLQGDLCSLVLLVVLLCQLPPVDPDDDDSLVSSCVQLVDPCHSVVDDPVVVVVSSSPRHSVSSLCQPAAQLSSVVRSQSHDSRSNITHTDVVSSVVVSVCSSVNNRRNHRSRDGGSVLSSLSSNLSSVLSHPDDPVVNVVSQVVNVVVCVSSVNHHPRNVVVSVGTD/DAFQFVVLLVVVLVLVLQQQQLLFAFACCPVDPDDLSLVVLLQCLALPRDQQVVVVVVVVVCDQLQLLLVLLLLLQLQQAAFFLLNLSRSVSSVLVSCCVPPVPDPCSPNQEHRPHDHLSSSCCCRPQLVVLADDDPVCVVVSSLLSNLLSQLLSQLSVFAGPEPVSDVPQDDLLDPPDDAQPAFDPLLCQWFPDPPWDWRDFQVVVVVCQLVQQACQPCPSYHYDPSGRSHWGSCSNTSSSTWAWFQQAILRQVLSVCLQGDLCSLVLLVVLVVQLVPVDDDPDDSLVSSCVQLVDPCHSVVDDPVVVVVVSSPRHSVSSLCQPAAQLSSVVRSQRHDSRSRITHTDVVSSVVVSVCSSVNHNRNHRSSDGGSVLSSLSSVLSSVLNHHDDPVVNVVSLVVNVVVCVSNVNHHDRSVVSSVGTD

Organism: NCBI:txid435895